Protein 4BXH (pdb70)

B-factor: mean 45.69, std 15.65, range [16.48, 142.37]

Radius of gyration: 41.7 Å; Cα contacts (8 Å, |Δi|>4): 2916; chains: 2; bounding box: 102×74×136 Å

Organism: Flaveria trinervia (NCBI:txid4227)

Structure (mmCIF, N/CA/C/O backbone):
data_4BXH
#
_entry.id   4BXH
#
_cell.length_a   162.918
_cell.length_b   122.857
_cell.length_c   131.540
_cell.angle_alpha   90.00
_cell.angle_beta   90.00
_cell.angle_gamma   90.00
#
_symmetry.space_group_name_H-M   'P 21 21 2'
#
loop_
_entity.id
_entity.type
_entity.pdbx_description
1 polymer 'C4 PHOSPHOENOLPYRUVATE CARBOXYLASE'
2 polymer 'C4 PHOSPHOENOLPYRUVATE CARBOXYLASE'
3 non-polymer 1,2-ETHANEDIOL
4 non-polymer 'SULFATE ION'
5 water water
#
loop_
_atom_site.group_PDB
_atom_site.id
_atom_site.type_symbol
_atom_site.label_atom_id
_atom_site.label_alt_id
_atom_site.label_comp_id
_atom_site.label_asym_id
_atom_site.label_entity_id
_atom_site.label_seq_id
_atom_site.pdbx_PDB_ins_code
_atom_site.Cartn_x
_atom_site.Cartn_y
_atom_site.Cartn_z
_atom_site.occupancy
_atom_site.B_iso_or_equiv
_atom_site.auth_seq_id
_atom_site.auth_comp_id
_atom_site.auth_asym_id
_atom_site.auth_atom_id
_atom_site.pdbx_PDB_model_num
ATOM 1 N N . LYS A 1 32 ? 109.393 -4.790 111.024 1.00 91.25 8 LYS A N 1
ATOM 2 C CA . LYS A 1 32 ? 108.080 -4.580 111.689 1.00 88.80 8 LYS A CA 1
ATOM 3 C C . LYS A 1 32 ? 107.373 -3.273 111.302 1.00 85.40 8 LYS A C 1
ATOM 4 O O . LYS A 1 32 ? 107.985 -2.203 111.073 1.00 73.11 8 LYS A O 1
ATOM 10 N N . LEU A 1 33 ? 106.053 -3.418 111.262 1.00 87.10 9 LEU A N 1
ATOM 11 C CA . LEU A 1 33 ? 105.095 -2.329 111.121 1.00 87.40 9 LEU A CA 1
ATOM 12 C C . LEU A 1 33 ? 105.145 -1.362 112.321 1.00 87.86 9 LEU A C 1
ATOM 13 O O . LEU A 1 33 ? 105.256 -0.129 112.147 1.00 82.49 9 LEU A O 1
ATOM 18 N N . ALA A 1 34 ? 105.043 -1.952 113.519 1.00 89.20 10 ALA A N 1
ATOM 19 C CA . ALA A 1 34 ? 105.136 -1.246 114.811 1.00 90.78 10 ALA A CA 1
ATOM 20 C C . ALA A 1 34 ? 106.394 -0.363 114.947 1.00 88.17 10 ALA A C 1
ATOM 21 O O . ALA A 1 34 ? 106.321 0.754 115.494 1.00 83.19 10 ALA A O 1
ATOM 23 N N . SER A 1 35 ? 107.540 -0.842 114.457 1.00 83.44 11 SER A N 1
ATOM 24 C CA . SER A 1 35 ? 108.774 -0.050 114.566 1.00 85.27 11 SER A CA 1
ATOM 25 C C . SER A 1 35 ? 108.714 1.203 113.660 1.00 86.11 11 SER A C 1
ATOM 26 O O . SER A 1 35 ? 109.096 2.314 114.092 1.00 80.80 11 SER A O 1
ATOM 29 N N . ILE A 1 36 ? 108.175 1.019 112.443 1.00 83.73 12 ILE A N 1
ATOM 30 C CA . ILE A 1 36 ? 107.915 2.126 111.494 1.00 80.92 12 ILE A CA 1
ATOM 31 C C . ILE A 1 36 ? 106.846 3.120 112.026 1.00 74.69 12 ILE A C 1
ATOM 32 O O . ILE A 1 36 ? 106.964 4.346 111.874 1.00 70.96 12 ILE A O 1
ATOM 37 N N . ASP A 1 37 ? 105.792 2.583 112.630 1.00 69.75 13 ASP A N 1
ATOM 38 C CA . ASP A 1 37 ? 104.791 3.408 113.331 1.00 71.32 13 ASP A CA 1
ATOM 39 C C . ASP A 1 37 ? 105.452 4.321 114.393 1.00 72.00 13 ASP A C 1
ATOM 40 O O . ASP A 1 37 ? 105.226 5.540 114.388 1.00 65.92 13 ASP A O 1
ATOM 45 N N . ALA A 1 38 ? 106.256 3.699 115.284 1.00 76.16 14 ALA A N 1
ATOM 46 C CA . ALA A 1 38 ? 107.147 4.353 116.293 1.00 76.92 14 ALA A CA 1
ATOM 47 C C . ALA A 1 38 ? 107.957 5.551 115.790 1.00 79.95 14 ALA A C 1
ATOM 48 O O . ALA A 1 38 ? 107.919 6.627 116.403 1.00 78.77 14 ALA A O 1
ATOM 50 N N . GLN A 1 39 ? 108.691 5.360 114.689 1.00 79.37 15 GLN A N 1
ATOM 51 C CA . GLN A 1 39 ? 109.498 6.445 114.100 1.00 85.51 15 GLN A CA 1
ATOM 52 C C . GLN A 1 39 ? 108.594 7.568 113.601 1.00 84.61 15 GLN A C 1
ATOM 53 O O . GLN A 1 39 ? 108.799 8.732 113.917 1.00 83.17 15 GLN A O 1
ATOM 59 N N . LEU A 1 40 ? 107.582 7.193 112.822 1.00 83.25 16 LEU A N 1
ATOM 60 C CA . LEU A 1 40 ? 106.595 8.148 112.311 1.00 84.30 16 LEU A CA 1
ATOM 61 C C . LEU A 1 40 ? 105.870 8.912 113.432 1.00 83.96 16 LEU A C 1
ATOM 62 O O . LEU A 1 40 ? 105.672 10.134 113.336 1.00 72.36 16 LEU A O 1
ATOM 67 N N . ARG A 1 41 ? 105.498 8.207 114.498 1.00 81.96 17 ARG A N 1
ATOM 68 C CA . ARG A 1 41 ? 104.762 8.848 115.593 1.00 85.05 17 ARG A CA 1
ATOM 69 C C . ARG A 1 41 ? 105.600 9.951 116.299 1.00 88.69 17 ARG A C 1
ATOM 70 O O . ARG A 1 41 ? 105.060 11.006 116.655 1.00 90.29 17 ARG A O 1
ATOM 78 N N . LEU A 1 42 ? 106.908 9.721 116.462 1.00 85.94 18 LEU A N 1
ATOM 79 C CA . LEU A 1 42 ? 107.825 10.716 117.072 1.00 85.75 18 LEU A CA 1
ATOM 80 C C . LEU A 1 42 ? 107.814 12.063 116.332 1.00 81.94 18 LEU A C 1
ATOM 81 O O . LEU A 1 42 ? 107.839 13.127 116.953 1.00 73.28 18 LEU A O 1
ATOM 86 N N . LEU A 1 43 ? 107.775 11.985 114.998 1.00 83.43 19 LEU A N 1
ATOM 87 C CA . LEU A 1 43 ? 107.635 13.145 114.095 1.00 83.32 19 LEU A CA 1
ATOM 88 C C . LEU A 1 43 ? 106.405 14.020 114.329 1.00 85.96 19 LEU A C 1
ATOM 89 O O . LEU A 1 43 ? 106.430 15.233 114.029 1.00 80.91 19 LEU A O 1
ATOM 94 N N . VAL A 1 44 ? 105.321 13.403 114.802 1.00 92.00 20 VAL A N 1
ATOM 95 C CA . VAL A 1 44 ? 104.075 14.125 115.005 1.00 94.46 20 VAL A CA 1
ATOM 96 C C . VAL A 1 44 ? 103.332 13.760 116.304 1.00 99.59 20 VAL A C 1
ATOM 97 O O . VAL A 1 44 ? 102.407 12.942 116.297 1.00 99.79 20 VAL A O 1
ATOM 101 N N . PRO A 1 45 ? 103.782 14.342 117.437 1.00 105.55 21 PRO A N 1
ATOM 102 C CA . PRO A 1 45 ? 102.968 14.414 118.638 1.00 102.40 21 PRO A CA 1
ATOM 103 C C . PRO A 1 45 ? 101.659 15.162 118.416 1.00 100.50 21 PRO A C 1
ATOM 104 O O . PRO A 1 45 ? 101.549 16.062 117.578 1.00 85.83 21 PRO A O 1
ATOM 108 N N . GLY A 1 46 ? 100.672 14.737 119.182 1.00 110.60 22 GLY A N 1
ATOM 109 C CA . GLY A 1 46 ? 99.290 15.087 118.955 1.00 115.48 22 GLY A CA 1
ATOM 110 C C . GLY A 1 46 ? 98.422 14.091 119.709 1.00 118.26 22 GLY A C 1
ATOM 111 O O . GLY A 1 46 ? 98.930 13.134 120.295 1.00 115.04 22 GLY A O 1
ATOM 112 N N . LYS A 1 47 ? 97.108 14.258 119.629 1.00 127.39 23 LYS A N 1
ATOM 113 C CA . LYS A 1 47 ? 96.187 13.731 120.656 1.00 129.88 23 LYS A CA 1
ATOM 114 C C . LYS A 1 47 ? 95.206 12.699 120.052 1.00 125.75 23 LYS A C 1
ATOM 115 O O . LYS A 1 47 ? 94.004 12.944 119.914 1.00 129.30 23 LYS A O 1
ATOM 121 N N . VAL A 1 48 ? 95.767 11.525 119.741 1.00 117.27 24 VAL A N 1
ATOM 122 C CA . VAL A 1 48 ? 95.172 10.560 118.809 1.00 109.66 24 VAL A CA 1
ATOM 123 C C . VAL A 1 48 ? 93.866 9.968 119.325 1.00 101.51 24 VAL A C 1
ATOM 124 O O . VAL A 1 48 ? 93.861 9.162 120.256 1.00 99.20 24 VAL A O 1
ATOM 128 N N . SER A 1 49 ? 92.771 10.409 118.706 1.00 86.73 25 SER A N 1
ATOM 129 C CA . SER A 1 49 ? 91.482 9.763 118.816 1.00 82.58 25 SER A CA 1
ATOM 130 C C . SER A 1 49 ? 91.302 8.802 117.633 1.00 76.41 25 SER A C 1
ATOM 131 O O . SER A 1 49 ? 92.198 8.593 116.817 1.00 80.47 25 SER A O 1
ATOM 134 N N . GLU A 1 50 ? 90.116 8.234 117.532 1.00 74.00 26 GLU A N 1
ATOM 135 C CA . GLU A 1 50 ? 89.917 7.052 116.723 1.00 74.39 26 GLU A CA 1
ATOM 136 C C . GLU A 1 50 ? 89.909 7.376 115.231 1.00 66.40 26 GLU A C 1
ATOM 137 O O . GLU A 1 50 ? 90.199 6.514 114.392 1.00 60.34 26 GLU A O 1
ATOM 143 N N . ASP A 1 51 ? 89.529 8.596 114.893 1.00 59.80 27 ASP A N 1
ATOM 144 C CA . ASP A 1 51 ? 89.444 8.956 113.491 1.00 59.63 27 ASP A CA 1
ATOM 145 C C . ASP A 1 51 ? 90.821 9.402 113.013 1.00 55.31 27 ASP A C 1
ATOM 146 O O . ASP A 1 51 ? 90.960 9.605 111.843 1.00 51.48 27 ASP A O 1
ATOM 151 N N . ASP A 1 52 ? 91.836 9.509 113.884 1.00 54.82 28 ASP A N 1
ATOM 152 C CA . ASP A 1 52 ? 93.194 9.920 113.409 1.00 58.07 28 ASP A CA 1
ATOM 153 C C . ASP A 1 52 ? 94.081 8.720 113.082 1.00 51.08 28 ASP A C 1
ATOM 154 O O . ASP A 1 52 ? 94.712 8.163 113.952 1.00 49.77 28 ASP A O 1
ATOM 159 N N . LYS A 1 53 ? 94.138 8.363 111.810 1.00 46.45 29 LYS A N 1
ATOM 160 C CA . LYS A 1 53 ? 94.834 7.169 111.389 1.00 46.44 29 LYS A CA 1
ATOM 161 C C . LYS A 1 53 ? 95.985 7.464 110.463 1.00 42.18 29 LYS A C 1
ATOM 162 O O . LYS A 1 53 ? 96.606 6.541 109.934 1.00 42.87 29 LYS A O 1
ATOM 168 N N . LEU A 1 54 ? 96.253 8.741 110.219 1.00 36.13 30 LEU A N 1
ATOM 169 C CA . LEU A 1 54 ? 97.172 9.120 109.193 1.00 34.57 30 LEU A CA 1
ATOM 170 C C . LEU A 1 54 ? 98.576 8.481 109.415 1.00 34.92 30 LEU A C 1
ATOM 171 O O . LEU A 1 54 ? 99.177 7.947 108.464 1.00 31.65 30 LEU A O 1
ATOM 176 N N . VAL A 1 55 ? 99.063 8.471 110.652 1.00 37.18 31 VAL A N 1
ATOM 177 C CA . VAL A 1 55 ? 100.364 7.872 110.936 1.00 40.95 31 VAL A CA 1
ATOM 178 C C . VAL A 1 55 ? 100.359 6.369 110.626 1.00 41.08 31 VAL A C 1
ATOM 179 O O . VAL A 1 55 ? 101.244 5.851 109.948 1.00 40.23 31 VAL A O 1
ATOM 183 N N . GLU A 1 56 ? 99.325 5.701 111.087 1.00 46.07 32 GLU A N 1
ATOM 184 C CA . GLU A 1 56 ? 99.078 4.299 110.731 1.00 47.50 32 GLU A CA 1
ATOM 185 C C . GLU A 1 56 ? 99.073 4.053 109.215 1.00 42.84 32 GLU A C 1
ATOM 186 O O . GLU A 1 56 ? 99.689 3.107 108.744 1.00 40.62 32 GLU A O 1
ATOM 192 N N . TYR A 1 57 ? 98.308 4.854 108.473 1.00 38.94 33 TYR A N 1
ATOM 193 C CA . TYR A 1 57 ? 98.262 4.692 107.032 1.00 36.34 33 TYR A CA 1
ATOM 194 C C . TYR A 1 57 ? 99.694 4.807 106.487 1.00 37.07 33 TYR A C 1
ATOM 195 O O . TYR A 1 57 ? 100.116 3.984 105.721 1.00 36.83 33 TYR A O 1
ATOM 204 N N . ASP A 1 58 ? 100.451 5.807 106.932 1.00 35.52 34 ASP A N 1
ATOM 205 C CA . ASP A 1 58 ? 101.753 6.050 106.320 1.00 39.01 34 ASP A CA 1
ATOM 206 C C . ASP A 1 58 ? 102.712 4.924 106.618 1.00 38.15 34 ASP A C 1
ATOM 207 O O . ASP A 1 58 ? 103.430 4.465 105.708 1.00 38.63 34 ASP A O 1
ATOM 212 N N . ALA A 1 59 ? 102.635 4.406 107.838 1.00 40.88 35 ALA A N 1
ATOM 213 C CA . ALA A 1 59 ? 103.435 3.240 108.229 1.00 41.91 35 ALA A CA 1
ATOM 214 C C . ALA A 1 59 ? 103.129 2.028 107.400 1.00 42.24 35 ALA A C 1
ATOM 215 O O . ALA A 1 59 ? 104.033 1.353 106.916 1.00 39.65 35 ALA A O 1
ATOM 217 N N . LEU A 1 60 ? 101.849 1.729 107.241 1.00 43.11 36 LEU A N 1
ATOM 218 C CA . LEU A 1 60 ? 101.473 0.552 106.492 1.00 44.86 36 LEU A CA 1
ATOM 219 C C . LEU A 1 60 ? 101.983 0.693 105.040 1.00 44.06 36 LEU A C 1
ATOM 220 O O . LEU A 1 60 ? 102.609 -0.205 104.480 1.00 46.26 36 LEU A O 1
ATOM 225 N N . LEU A 1 61 ? 101.764 1.847 104.432 1.00 41.81 37 LEU A N 1
ATOM 226 C CA . LEU A 1 61 ? 102.230 2.044 103.052 1.00 41.42 37 LEU A CA 1
ATOM 227 C C . LEU A 1 61 ? 103.747 1.953 102.927 1.00 42.63 37 LEU A C 1
ATOM 228 O O . LEU A 1 61 ? 104.283 1.319 102.013 1.00 44.73 37 LEU A O 1
ATOM 233 N N . LEU A 1 62 ? 104.469 2.607 103.824 1.00 44.42 38 LEU A N 1
ATOM 234 C CA . LEU A 1 62 ? 105.933 2.542 103.754 1.00 42.34 38 LEU A CA 1
ATOM 235 C C . LEU A 1 62 ? 106.413 1.090 103.927 1.00 44.03 38 LEU A C 1
ATOM 236 O O . LEU A 1 62 ? 107.278 0.629 103.179 1.00 45.54 38 LEU A O 1
ATOM 241 N N . ASP A 1 63 ? 105.856 0.379 104.902 1.00 44.76 39 ASP A N 1
ATOM 242 C CA . ASP A 1 63 ? 106.189 -1.033 105.170 1.00 47.11 39 ASP A CA 1
ATOM 243 C C . ASP A 1 63 ? 106.004 -1.913 103.907 1.00 46.70 39 ASP A C 1
ATOM 244 O O . ASP A 1 63 ? 106.884 -2.643 103.512 1.00 42.51 39 ASP A O 1
ATOM 249 N N . LYS A 1 64 ? 104.876 -1.766 103.221 1.00 45.04 40 LYS A N 1
ATOM 250 C CA . LYS A 1 64 ? 104.665 -2.555 102.021 1.00 45.44 40 LYS A CA 1
ATOM 251 C C . LYS A 1 64 ? 105.583 -2.161 100.881 1.00 43.38 40 LYS A C 1
ATOM 252 O O . LYS A 1 64 ? 106.076 -3.008 100.155 1.00 37.53 40 LYS A O 1
ATOM 258 N N . PHE A 1 65 ? 105.823 -0.864 100.738 1.00 44.41 41 PHE A N 1
ATOM 259 C CA . PHE A 1 65 ? 106.715 -0.398 99.700 1.00 44.68 41 PHE A CA 1
ATOM 260 C C . PHE A 1 65 ? 108.135 -0.861 99.946 1.00 45.35 41 PHE A C 1
ATOM 261 O O . PHE A 1 65 ? 108.844 -1.236 99.020 1.00 45.77 41 PHE A O 1
ATOM 269 N N . LEU A 1 66 ? 108.541 -0.926 101.210 1.00 47.27 42 LEU A N 1
ATOM 270 C CA . LEU A 1 66 ? 109.857 -1.464 101.502 1.00 46.22 42 LEU A CA 1
ATOM 271 C C . LEU A 1 66 ? 109.957 -2.948 101.049 1.00 46.33 42 LEU A C 1
ATOM 272 O O . LEU A 1 66 ? 110.947 -3.341 100.413 1.00 45.58 42 LEU A O 1
ATOM 277 N N . ASP A 1 67 ? 108.932 -3.749 101.322 1.00 44.45 43 ASP A N 1
ATOM 278 C CA . ASP A 1 67 ? 108.968 -5.162 100.875 1.00 48.18 43 ASP A CA 1
ATOM 279 C C . ASP A 1 67 ? 109.155 -5.204 99.350 1.00 47.93 43 ASP A C 1
ATOM 280 O O . ASP A 1 67 ? 109.895 -6.003 98.810 1.00 46.51 43 ASP A O 1
ATOM 285 N N . ILE A 1 68 ? 108.416 -4.362 98.662 1.00 46.42 44 ILE A N 1
ATOM 286 C CA . ILE A 1 68 ? 108.490 -4.323 97.234 1.00 46.44 44 ILE A CA 1
ATOM 287 C C . ILE A 1 68 ? 109.874 -3.933 96.731 1.00 47.24 44 ILE A C 1
ATOM 288 O O . ILE A 1 68 ? 110.333 -4.474 95.715 1.00 47.67 44 ILE A O 1
ATOM 293 N N . LEU A 1 69 ? 110.494 -2.950 97.383 1.00 46.45 45 LEU A N 1
ATOM 294 C CA . LEU A 1 69 ? 111.841 -2.560 97.001 1.00 47.47 45 LEU A CA 1
ATOM 295 C C . LEU A 1 69 ? 112.778 -3.729 97.205 1.00 49.03 45 LEU A C 1
ATOM 296 O O . LEU A 1 69 ? 113.614 -4.029 96.349 1.00 48.31 45 LEU A O 1
ATOM 301 N N . GLN A 1 70 ? 112.670 -4.394 98.342 1.00 51.27 46 GLN A N 1
ATOM 302 C CA . GLN A 1 70 ? 113.561 -5.528 98.591 1.00 54.02 46 GLN A CA 1
ATOM 303 C C . GLN A 1 70 ? 113.409 -6.553 97.473 1.00 54.66 46 GLN A C 1
ATOM 304 O O . GLN A 1 70 ? 114.379 -7.106 96.978 1.00 56.70 46 GLN A O 1
ATOM 310 N N . ASP A 1 71 ? 112.174 -6.796 97.091 1.00 53.32 47 ASP A N 1
ATOM 311 C CA . ASP A 1 71 ? 111.847 -7.735 96.028 1.00 58.68 47 ASP A CA 1
ATOM 312 C C . ASP A 1 71 ? 112.351 -7.380 94.684 1.00 56.28 47 ASP A C 1
ATOM 313 O O . ASP A 1 71 ? 112.834 -8.224 93.954 1.00 60.09 47 ASP A O 1
ATOM 318 N N . LEU A 1 72 ? 112.129 -6.141 94.308 1.00 51.86 48 LEU A N 1
ATOM 319 C CA . LEU A 1 72 ? 112.478 -5.739 93.000 1.00 50.48 48 LEU A CA 1
ATOM 320 C C . LEU A 1 72 ? 113.967 -5.459 92.871 1.00 51.02 48 LEU A C 1
ATOM 321 O O . LEU A 1 72 ? 114.533 -5.657 91.794 1.00 53.15 48 LEU A O 1
ATOM 326 N N . HIS A 1 73 ? 114.601 -4.986 93.945 1.00 51.08 49 HIS A N 1
ATOM 327 C CA . HIS A 1 73 ? 115.932 -4.396 93.824 1.00 52.11 49 HIS A CA 1
ATOM 328 C C . HIS A 1 73 ? 116.951 -4.929 94.799 1.00 52.08 49 HIS A C 1
ATOM 329 O O . HIS A 1 73 ? 118.094 -4.483 94.777 1.00 52.41 49 HIS A O 1
ATOM 336 N N . GLY A 1 74 ? 116.548 -5.864 95.654 1.00 51.15 50 GLY A N 1
ATOM 337 C CA . GLY A 1 74 ? 117.471 -6.453 96.634 1.00 52.12 50 GLY A CA 1
ATOM 338 C C . GLY A 1 74 ? 117.432 -5.813 98.000 1.00 53.92 50 GLY A C 1
ATOM 339 O O . GLY A 1 74 ? 117.089 -4.612 98.165 1.00 53.06 50 GLY A O 1
ATOM 340 N N . GLU A 1 75 ? 117.735 -6.638 98.997 1.00 55.96 51 GLU A N 1
ATOM 341 C CA . GLU A 1 75 ? 117.817 -6.195 100.376 1.00 58.37 51 GLU A CA 1
ATOM 342 C C . GLU A 1 75 ? 118.748 -5.004 100.594 1.00 56.85 51 GLU A C 1
ATOM 343 O O . GLU A 1 75 ? 118.487 -4.140 101.433 1.00 53.50 51 GLU A O 1
ATOM 349 N N . ASP A 1 76 ? 119.848 -4.976 99.873 1.00 57.18 52 ASP A N 1
ATOM 350 C CA . ASP A 1 76 ? 120.809 -3.918 100.077 1.00 59.01 52 ASP A CA 1
ATOM 351 C C . ASP A 1 76 ? 120.193 -2.555 99.744 1.00 56.26 52 ASP A C 1
ATOM 352 O O . ASP A 1 76 ? 120.321 -1.609 100.522 1.00 52.93 52 ASP A O 1
ATOM 357 N N . LEU A 1 77 ? 119.530 -2.474 98.589 1.00 54.61 53 LEU A N 1
ATOM 358 C CA . LEU A 1 77 ? 118.913 -1.255 98.182 1.00 52.27 53 LEU A CA 1
ATOM 359 C C . LEU A 1 77 ? 117.792 -0.881 99.161 1.00 51.90 53 LEU A C 1
ATOM 360 O O . LEU A 1 77 ? 117.657 0.287 99.570 1.00 49.94 53 LEU A O 1
ATOM 365 N N . LYS A 1 78 ? 117.011 -1.861 99.562 1.00 50.71 54 LYS A N 1
ATOM 366 C CA . LYS A 1 78 ? 115.989 -1.600 100.572 1.00 51.46 54 LYS A CA 1
ATOM 367 C C . LYS A 1 78 ? 116.611 -0.966 101.829 1.00 48.70 54 LYS A C 1
ATOM 368 O O . LYS A 1 78 ? 116.134 0.039 102.320 1.00 51.44 54 LYS A O 1
ATOM 374 N N . GLU A 1 79 ? 117.691 -1.510 102.318 1.00 51.63 55 GLU A N 1
ATOM 375 C CA . GLU A 1 79 ? 118.361 -0.962 103.509 1.00 54.11 55 GLU A CA 1
ATOM 376 C C . GLU A 1 79 ? 118.869 0.474 103.305 1.00 51.60 55 GLU A C 1
ATOM 377 O O . GLU A 1 79 ? 118.706 1.322 104.168 1.00 47.21 55 GLU A O 1
ATOM 383 N N . ALA A 1 80 ? 119.398 0.758 102.124 1.00 50.21 56 ALA A N 1
ATOM 384 C CA . ALA A 1 80 ? 119.781 2.121 101.786 1.00 48.42 56 ALA A CA 1
ATOM 385 C C . ALA A 1 80 ? 118.604 3.099 101.848 1.00 45.54 56 ALA A C 1
ATOM 386 O O . ALA A 1 80 ? 118.731 4.222 102.360 1.00 43.96 56 ALA A O 1
ATOM 388 N N . VAL A 1 81 ? 117.452 2.693 101.329 1.00 45.29 57 VAL A N 1
ATOM 389 C CA . VAL A 1 81 ? 116.295 3.585 101.322 1.00 43.17 57 VAL A CA 1
ATOM 390 C C . VAL A 1 81 ? 115.869 3.835 102.745 1.00 44.13 57 VAL A C 1
ATOM 391 O O . VAL A 1 81 ? 115.603 4.982 103.191 1.00 45.40 57 VAL A O 1
ATOM 395 N N . GLN A 1 82 ? 115.853 2.752 103.491 1.00 45.60 58 GLN A N 1
ATOM 396 C CA . GLN A 1 82 ? 115.472 2.823 104.868 1.00 46.80 58 GLN A CA 1
ATOM 397 C C . GLN A 1 82 ? 116.342 3.755 105.615 1.00 46.69 58 GLN A C 1
ATOM 398 O O . GLN A 1 82 ? 115.858 4.568 106.412 1.00 45.98 58 GLN A O 1
ATOM 404 N N . GLN A 1 83 ? 117.654 3.608 105.381 1.00 45.43 59 GLN A N 1
ATOM 405 C CA . GLN A 1 83 ? 118.643 4.439 106.045 1.00 47.33 59 GLN A CA 1
ATOM 406 C C . GLN A 1 83 ? 118.472 5.918 105.674 1.00 44.75 59 GLN A C 1
ATOM 407 O O . GLN A 1 83 ? 118.475 6.750 106.523 1.00 46.57 59 GLN A O 1
ATOM 413 N N . CYS A 1 84 ? 118.262 6.246 104.407 1.00 45.11 60 CYS A N 1
ATOM 414 C CA . CYS A 1 84 ? 117.924 7.634 104.027 1.00 45.76 60 CYS A CA 1
ATOM 415 C C . CYS A 1 84 ? 116.697 8.104 104.776 1.00 45.66 60 CYS A C 1
ATOM 416 O O . CYS A 1 84 ? 116.679 9.206 105.318 1.00 45.75 60 CYS A O 1
ATOM 419 N N . TYR A 1 85 ? 115.669 7.271 104.824 1.00 44.83 61 TYR A N 1
ATOM 420 C CA . TYR A 1 85 ? 114.424 7.671 105.504 1.00 46.13 61 TYR A CA 1
ATOM 421 C C . TYR A 1 85 ? 114.685 7.939 106.983 1.00 47.28 61 TYR A C 1
ATOM 422 O O . TYR A 1 85 ? 114.316 8.982 107.504 1.00 47.74 61 TYR A O 1
ATOM 431 N N . GLU A 1 86 ? 115.396 7.027 107.620 1.00 50.07 62 GLU A N 1
ATOM 432 C CA . GLU A 1 86 ? 115.690 7.130 109.045 1.00 53.06 62 GLU A CA 1
ATOM 433 C C . GLU A 1 86 ? 116.465 8.390 109.369 1.00 51.69 62 GLU A C 1
ATOM 434 O O . GLU A 1 86 ? 116.080 9.120 110.267 1.00 50.41 62 GLU A O 1
ATOM 440 N N . LEU A 1 87 ? 117.512 8.668 108.589 1.00 49.68 63 LEU A N 1
ATOM 441 C CA . LEU A 1 87 ? 118.332 9.842 108.804 1.00 48.14 63 LEU A CA 1
ATOM 442 C C . LEU A 1 87 ? 117.536 11.096 108.621 1.00 46.34 63 LEU A C 1
ATOM 443 O O . LEU A 1 87 ? 117.669 12.029 109.438 1.00 43.83 63 LEU A O 1
ATOM 448 N N . SER A 1 88 ? 116.691 11.126 107.581 1.00 47.14 64 SER A N 1
ATOM 449 C CA . SER A 1 88 ? 115.834 12.299 107.339 1.00 48.37 64 SER A CA 1
ATOM 450 C C . SER A 1 88 ? 114.808 12.494 108.412 1.00 50.04 64 SER A C 1
ATOM 451 O O . SER A 1 88 ? 114.473 13.641 108.722 1.00 49.83 64 SER A O 1
ATOM 454 N N . ALA A 1 89 ? 114.216 11.397 108.887 1.00 50.94 65 ALA A N 1
ATOM 455 C CA . ALA A 1 89 ? 113.207 11.495 109.964 1.00 53.09 65 ALA A CA 1
ATOM 456 C C . ALA A 1 89 ? 113.886 11.960 111.251 1.00 52.51 65 ALA A C 1
ATOM 457 O O . ALA A 1 89 ? 113.414 12.865 111.929 1.00 51.80 65 ALA A O 1
ATOM 459 N N . GLU A 1 90 ? 115.035 11.406 111.554 1.00 52.34 66 GLU A N 1
ATOM 460 C CA . GLU A 1 90 ? 115.744 11.938 112.714 1.00 60.38 66 GLU A CA 1
ATOM 461 C C . GLU A 1 90 ? 116.031 13.443 112.543 1.00 59.26 66 GLU A C 1
ATOM 462 O O . GLU A 1 90 ? 115.788 14.225 113.440 1.00 57.43 66 GLU A O 1
ATOM 468 N N . TYR A 1 91 ? 116.552 13.841 111.393 1.00 59.25 67 TYR A N 1
ATOM 469 C CA . TYR A 1 91 ? 116.839 15.248 111.166 1.00 57.83 67 TYR A CA 1
ATOM 470 C C . TYR A 1 91 ? 115.579 16.106 111.349 1.00 57.19 67 TYR A C 1
ATOM 471 O O . TYR A 1 91 ? 115.620 17.157 111.955 1.00 55.72 67 TYR A O 1
ATOM 480 N N . GLU A 1 92 ? 114.460 15.682 110.817 1.00 57.67 68 GLU A N 1
ATOM 481 C CA . GLU A 1 92 ? 113.252 16.465 111.011 1.00 60.23 68 GLU A CA 1
ATOM 482 C C . GLU A 1 92 ? 112.791 16.516 112.492 1.00 60.98 68 GLU A C 1
ATOM 483 O O . GLU A 1 92 ? 112.067 17.432 112.885 1.00 57.89 68 GLU A O 1
ATOM 489 N N . GLY A 1 93 ? 113.218 15.552 113.302 1.00 61.96 69 GLY A N 1
ATOM 490 C CA . GLY A 1 93 ? 112.922 15.559 114.731 1.00 64.08 69 GLY A CA 1
ATOM 491 C C . GLY A 1 93 ? 113.648 16.647 115.474 1.00 65.66 69 GLY A C 1
ATOM 492 O O . GLY A 1 93 ? 113.048 17.603 115.914 1.00 64.73 69 GLY A O 1
ATOM 493 N N . LYS A 1 94 ? 114.961 16.518 115.572 1.00 72.96 70 LYS A N 1
ATOM 494 C CA . LYS A 1 94 ? 115.762 17.459 116.311 1.00 76.95 70 LYS A CA 1
ATOM 495 C C . LYS A 1 94 ? 116.518 18.480 115.435 1.00 73.96 70 LYS A C 1
ATOM 496 O O . LYS A 1 94 ? 117.191 19.342 115.951 1.00 80.94 70 LYS A O 1
ATOM 502 N N . HIS A 1 95 ? 116.467 18.389 114.120 1.00 67.69 71 HIS A N 1
ATOM 503 C CA . HIS A 1 95 ? 117.254 19.300 113.261 1.00 63.27 71 HIS A CA 1
ATOM 504 C C . HIS A 1 95 ? 118.769 19.381 113.621 1.00 63.21 71 HIS A C 1
ATOM 505 O O . HIS A 1 95 ? 119.388 20.445 113.561 1.00 60.67 71 HIS A O 1
ATOM 512 N N . ASP A 1 96 ? 119.365 18.240 113.945 1.00 59.12 72 ASP A N 1
ATOM 513 C CA . ASP A 1 96 ? 120.800 18.159 114.109 1.00 63.33 72 ASP A CA 1
ATOM 514 C C . ASP A 1 96 ? 121.494 18.174 112.730 1.00 60.30 72 ASP A C 1
ATOM 515 O O . ASP A 1 96 ? 121.334 17.246 111.970 1.00 64.18 72 ASP A O 1
ATOM 520 N N . PRO A 1 97 ? 122.270 19.207 112.402 1.00 59.77 73 PRO A N 1
ATOM 521 C CA . PRO A 1 97 ? 123.036 19.282 111.135 1.00 59.75 73 PRO A CA 1
ATOM 522 C C . PRO A 1 97 ? 123.782 18.021 110.742 1.00 57.54 73 PRO A C 1
ATOM 523 O O . PRO A 1 97 ? 123.971 17.752 109.554 1.00 54.85 73 PRO A O 1
ATOM 527 N N . LYS A 1 98 ? 124.264 17.321 111.756 1.00 58.45 74 LYS A N 1
ATOM 528 C CA . LYS A 1 98 ? 124.994 16.085 111.593 1.00 62.19 74 LYS A CA 1
ATOM 529 C C . LYS A 1 98 ? 124.175 15.058 110.808 1.00 60.44 74 LYS A C 1
ATOM 530 O O . LYS A 1 98 ? 124.698 14.370 109.937 1.00 62.71 74 LYS A O 1
ATOM 536 N N . LYS A 1 99 ? 122.902 14.974 111.098 1.00 56.67 75 LYS A N 1
ATOM 537 C CA . LYS A 1 99 ? 122.058 14.060 110.339 1.00 58.35 75 LYS A CA 1
ATOM 538 C C . LYS A 1 99 ? 121.933 14.394 108.833 1.00 56.53 75 LYS A C 1
ATOM 539 O O . LYS A 1 99 ? 121.948 13.491 108.014 1.00 55.83 75 LYS A O 1
ATOM 545 N N . LEU A 1 100 ? 121.855 15.684 108.473 1.00 56.85 76 LEU A N 1
ATOM 546 C CA . LEU A 1 100 ? 121.907 16.127 107.061 1.00 54.77 76 LEU A CA 1
ATOM 547 C C . LEU A 1 100 ? 123.225 15.744 106.408 1.00 57.05 76 LEU A C 1
ATOM 548 O O . LEU A 1 100 ? 123.241 15.285 105.261 1.00 58.62 76 LEU A O 1
ATOM 553 N N . GLU A 1 101 ? 124.341 15.922 107.118 1.00 58.74 77 GLU A N 1
ATOM 554 C CA . GLU A 1 101 ? 125.646 15.550 106.555 1.00 60.11 77 GLU A CA 1
ATOM 555 C C . GLU A 1 101 ? 125.706 14.081 106.219 1.00 59.04 77 GLU A C 1
ATOM 556 O O . GLU A 1 101 ? 126.204 13.729 105.151 1.00 59.29 77 GLU A O 1
ATOM 562 N N . GLU A 1 102 ? 125.263 13.232 107.155 1.00 58.00 78 GLU A N 1
ATOM 563 C CA . GLU A 1 102 ? 125.325 11.769 106.966 1.00 58.73 78 GLU A CA 1
ATOM 564 C C . GLU A 1 102 ? 124.431 11.392 105.794 1.00 53.08 78 GLU A C 1
ATOM 565 O O . GLU A 1 102 ? 124.751 10.566 104.975 1.00 52.06 78 GLU A O 1
ATOM 571 N N . LEU A 1 103 ? 123.274 11.997 105.748 1.00 51.06 79 LEU A N 1
ATOM 572 C CA . LEU A 1 103 ? 122.383 11.809 104.626 1.00 49.14 79 LEU A CA 1
ATOM 573 C C . LEU A 1 103 ? 123.073 12.209 103.292 1.00 53.17 79 LEU A C 1
ATOM 574 O O . LEU A 1 103 ? 123.056 11.448 102.295 1.00 50.74 79 LEU A O 1
ATOM 579 N N . GLY A 1 104 ? 123.745 13.372 103.300 1.00 56.64 80 GLY A N 1
ATOM 580 C CA . GLY A 1 104 ? 124.573 13.803 102.175 1.00 58.16 80 GLY A CA 1
ATOM 581 C C . GLY A 1 104 ? 125.669 12.824 101.795 1.00 60.31 80 GLY A C 1
ATOM 582 O O . GLY A 1 104 ? 125.870 12.532 100.613 1.00 55.93 80 GLY A O 1
ATOM 583 N N . SER A 1 105 ? 126.421 12.350 102.790 1.00 64.73 81 SER A N 1
ATOM 584 C CA . SER A 1 105 ? 127.508 11.394 102.530 1.00 64.53 81 SER A CA 1
ATOM 585 C C . SER A 1 105 ? 126.977 10.151 101.891 1.00 61.85 81 SER A C 1
ATOM 586 O O . SER A 1 105 ? 127.645 9.560 101.067 1.00 58.69 81 SER A O 1
ATOM 589 N N . LEU A 1 106 ? 125.801 9.704 102.334 1.00 59.94 82 LEU A N 1
ATOM 590 C CA . LEU A 1 106 ? 125.275 8.461 101.815 1.00 58.66 82 LEU A CA 1
ATOM 591 C C . LEU A 1 106 ? 124.860 8.702 100.371 1.00 58.33 82 LEU A C 1
ATOM 592 O O . LEU A 1 106 ? 125.270 7.977 99.468 1.00 62.59 82 LEU A O 1
ATOM 597 N N . LEU A 1 107 ? 124.111 9.768 100.149 1.00 55.58 83 LEU A N 1
ATOM 598 C CA . LEU A 1 107 ? 123.530 10.003 98.852 1.00 54.64 83 LEU A CA 1
ATOM 599 C C . LEU A 1 107 ? 124.535 10.364 97.787 1.00 55.57 83 LEU A C 1
ATOM 600 O O . LEU A 1 107 ? 124.397 9.947 96.652 1.00 54.16 83 LEU A O 1
ATOM 605 N N . THR A 1 108 ? 125.549 11.136 98.143 1.00 58.95 84 THR A N 1
ATOM 606 C CA . THR A 1 108 ? 126.546 11.514 97.161 1.00 59.88 84 THR A CA 1
ATOM 607 C C . THR A 1 108 ? 127.499 10.350 96.834 1.00 62.43 84 THR A C 1
ATOM 608 O O . THR A 1 108 ? 128.221 10.420 95.875 1.00 61.44 84 THR A O 1
ATOM 612 N N . SER A 1 109 ? 127.453 9.261 97.583 1.00 62.99 85 SER A N 1
ATOM 613 C CA . SER A 1 109 ? 128.269 8.095 97.269 1.00 66.39 85 SER A CA 1
ATOM 614 C C . SER A 1 109 ? 127.591 7.128 96.249 1.00 67.90 85 SER A C 1
ATOM 615 O O . SER A 1 109 ? 128.167 6.124 95.869 1.00 73.10 85 SER A O 1
ATOM 618 N N . LEU A 1 110 ? 126.355 7.406 95.840 1.00 66.71 86 LEU A N 1
ATOM 619 C CA . LEU A 1 110 ? 125.617 6.474 94.988 1.00 66.23 86 LEU A CA 1
ATOM 620 C C . LEU A 1 110 ? 125.872 6.730 93.527 1.00 65.39 86 LEU A C 1
ATOM 621 O O . LEU A 1 110 ? 125.921 7.876 93.100 1.00 60.89 86 LEU A O 1
ATOM 626 N N . ASP A 1 111 ? 125.986 5.663 92.752 1.00 66.30 87 ASP A N 1
ATOM 627 C CA . ASP A 1 111 ? 126.114 5.832 91.314 1.00 71.05 87 ASP A CA 1
ATOM 628 C C . ASP A 1 111 ? 124.787 6.284 90.701 1.00 65.86 87 ASP A C 1
ATOM 629 O O . ASP A 1 111 ? 123.762 6.439 91.364 1.00 64.98 87 ASP A O 1
ATOM 634 N N . THR A 1 112 ? 124.819 6.517 89.417 1.00 64.15 88 THR A N 1
ATOM 635 C CA . THR A 1 112 ? 123.685 6.997 88.717 1.00 63.79 88 THR A CA 1
ATOM 636 C C . THR A 1 112 ? 122.496 6.055 88.861 1.00 60.72 88 THR A C 1
ATOM 637 O O . THR A 1 112 ? 121.356 6.491 89.090 1.00 62.93 88 THR A O 1
ATOM 641 N N . GLY A 1 113 ? 122.749 4.768 88.678 1.00 60.84 89 GLY A N 1
ATOM 642 C CA . GLY A 1 113 ? 121.677 3.763 88.683 1.00 57.42 89 GLY A CA 1
ATOM 643 C C . GLY A 1 113 ? 121.000 3.727 90.024 1.00 56.14 89 GLY A C 1
ATOM 644 O O . GLY A 1 113 ? 119.796 3.764 90.100 1.00 55.31 89 GLY A O 1
ATOM 645 N N . ASP A 1 114 ? 121.784 3.685 91.088 1.00 57.50 90 ASP A N 1
ATOM 646 C CA . ASP A 1 114 ? 121.226 3.679 92.434 1.00 55.36 90 ASP A CA 1
ATOM 647 C C . ASP A 1 114 ? 120.528 5.029 92.788 1.00 54.27 90 ASP A C 1
ATOM 648 O O . ASP A 1 114 ? 119.518 5.067 93.510 1.00 46.94 90 ASP A O 1
ATOM 653 N N . SER A 1 115 ? 121.076 6.131 92.291 1.00 52.09 91 SER A N 1
ATOM 654 C CA . SER A 1 115 ? 120.472 7.423 92.536 1.00 52.46 91 SER A CA 1
ATOM 655 C C . SER A 1 115 ? 119.085 7.497 92.005 1.00 50.88 91 SER A C 1
ATOM 656 O O . SER A 1 115 ? 118.215 7.991 92.665 1.00 45.14 91 SER A O 1
ATOM 659 N N . ILE A 1 116 ? 118.904 6.990 90.798 1.00 51.13 92 ILE A N 1
ATOM 660 C CA . ILE A 1 116 ? 117.622 6.999 90.149 1.00 50.02 92 ILE A CA 1
ATOM 661 C C . ILE A 1 116 ? 116.615 6.161 90.904 1.00 49.30 92 ILE A C 1
ATOM 662 O O . ILE A 1 116 ? 115.479 6.601 91.088 1.00 44.78 92 ILE A O 1
ATOM 667 N N . VAL A 1 117 ? 117.036 4.983 91.366 1.00 47.56 93 VAL A N 1
ATOM 668 C CA . VAL A 1 117 ? 116.136 4.118 92.138 1.00 45.88 93 VAL A CA 1
ATOM 669 C C . VAL A 1 117 ? 115.712 4.838 93.436 1.00 44.31 93 VAL A C 1
ATOM 670 O O . VAL A 1 117 ? 114.520 4.890 93.789 1.00 39.70 93 VAL A O 1
ATOM 674 N N . ILE A 1 118 ? 116.691 5.390 94.147 1.00 43.25 94 ILE A N 1
ATOM 675 C CA . ILE A 1 118 ? 116.403 6.156 95.351 1.00 45.70 94 ILE A CA 1
ATOM 676 C C . ILE A 1 118 ? 115.453 7.365 95.078 1.00 44.83 94 ILE A C 1
ATOM 677 O O . ILE A 1 118 ? 114.521 7.576 95.804 1.00 40.87 94 ILE A O 1
ATOM 682 N N . ALA A 1 119 ? 115.709 8.172 94.057 1.00 44.72 95 ALA A N 1
ATOM 683 C CA . ALA A 1 119 ? 114.807 9.281 93.786 1.00 42.97 95 ALA A CA 1
ATOM 684 C C . ALA A 1 119 ? 113.399 8.821 93.383 1.00 43.98 95 ALA A C 1
ATOM 685 O O . ALA A 1 119 ? 112.392 9.434 93.757 1.00 41.36 95 ALA A O 1
ATOM 687 N N . LYS A 1 120 ? 113.330 7.750 92.610 1.00 41.97 96 LYS A N 1
ATOM 688 C CA . LYS A 1 120 ? 112.056 7.150 92.315 1.00 41.11 96 LYS A CA 1
ATOM 689 C C . LYS A 1 120 ? 111.332 6.671 93.566 1.00 39.51 96 LYS A C 1
ATOM 690 O O . LYS A 1 120 ? 110.118 6.871 93.731 1.00 37.97 96 LYS A O 1
ATOM 696 N N . ALA A 1 121 ? 112.069 6.024 94.450 1.00 39.76 97 ALA A N 1
ATOM 697 C CA . ALA A 1 121 ? 111.497 5.495 95.682 1.00 40.26 97 ALA A CA 1
ATOM 698 C C . ALA A 1 121 ? 110.919 6.633 96.520 1.00 41.09 97 ALA A C 1
ATOM 699 O O . ALA A 1 121 ? 109.735 6.612 96.923 1.00 37.55 97 ALA A O 1
ATOM 701 N N . PHE A 1 122 ? 111.724 7.668 96.759 1.00 38.57 98 PHE A N 1
ATOM 702 C CA . PHE A 1 122 ? 111.204 8.748 97.583 1.00 38.71 98 PHE A CA 1
ATOM 703 C C . PHE A 1 122 ? 110.081 9.542 96.932 1.00 38.85 98 PHE A C 1
ATOM 704 O O . PHE A 1 122 ? 109.105 9.921 97.626 1.00 35.14 98 PHE A O 1
ATOM 712 N N . SER A 1 123 ? 110.134 9.733 95.610 1.00 38.23 99 SER A N 1
ATOM 713 C CA . SER A 1 123 ? 108.997 10.364 94.925 1.00 39.35 99 SER A CA 1
ATOM 714 C C . SER A 1 123 ? 107.717 9.569 95.094 1.00 36.21 99 SER A C 1
ATOM 715 O O . SER A 1 123 ? 106.658 10.136 95.263 1.00 33.76 99 SER A O 1
ATOM 718 N N . HIS A 1 124 ? 107.851 8.249 94.974 1.00 37.02 100 HIS A N 1
ATOM 719 C CA . HIS A 1 124 ? 106.717 7.375 95.068 1.00 37.84 100 HIS A CA 1
ATOM 720 C C . HIS A 1 124 ? 106.115 7.433 96.456 1.00 37.10 100 HIS A C 1
ATOM 721 O O . HIS A 1 124 ? 104.890 7.531 96.608 1.00 37.52 100 HIS A O 1
ATOM 728 N N . MET A 1 125 ? 106.964 7.390 97.481 1.00 39.37 101 MET A N 1
ATOM 729 C CA . MET A 1 125 ? 106.471 7.492 98.855 1.00 41.95 101 MET A CA 1
ATOM 730 C C . MET A 1 125 ? 105.700 8.799 99.067 1.00 41.44 101 MET A C 1
ATOM 731 O O . MET A 1 125 ? 104.686 8.795 99.790 1.00 37.61 101 MET A O 1
ATOM 736 N N . LEU A 1 126 ? 106.131 9.897 98.433 1.00 38.00 102 LEU A N 1
ATOM 737 C CA . LEU A 1 126 ? 105.394 11.136 98.593 1.00 38.66 102 LEU A CA 1
ATOM 738 C C . LEU A 1 126 ? 104.008 10.977 98.026 1.00 37.61 102 LEU A C 1
ATOM 739 O O . LEU A 1 126 ? 103.065 11.433 98.625 1.00 34.68 102 LEU A O 1
ATOM 744 N N . ASN A 1 127 ? 103.869 10.333 96.870 1.00 39.03 103 ASN A N 1
ATOM 745 C CA . ASN A 1 127 ? 102.530 10.128 96.329 1.00 39.35 103 ASN A CA 1
ATOM 746 C C . ASN A 1 127 ? 101.660 9.268 97.238 1.00 38.90 103 ASN A C 1
ATOM 747 O O . ASN A 1 127 ? 100.472 9.547 97.384 1.00 36.95 103 ASN A O 1
ATOM 752 N N . LEU A 1 128 ? 102.248 8.217 97.806 1.00 34.81 104 LEU A N 1
ATOM 753 C CA . LEU A 1 128 ? 101.521 7.389 98.746 1.00 35.45 104 LEU A CA 1
ATOM 754 C C . LEU A 1 128 ? 101.072 8.179 99.990 1.00 35.29 104 LEU A C 1
ATOM 755 O O . LEU A 1 128 ? 99.945 8.022 100.493 1.00 33.15 104 LEU A O 1
ATOM 760 N N . ALA A 1 129 ? 101.966 9.010 100.514 1.00 35.13 105 ALA A N 1
ATOM 761 C CA . ALA A 1 129 ? 101.628 9.795 101.658 1.00 32.81 105 ALA A CA 1
ATOM 762 C C . ALA A 1 129 ? 100.483 10.731 101.347 1.00 34.04 105 ALA A C 1
ATOM 763 O O . ALA A 1 129 ? 99.691 11.000 102.248 1.00 29.84 105 ALA A O 1
ATOM 765 N N . ASN A 1 130 ? 100.463 11.304 100.116 1.00 32.54 106 ASN A N 1
ATOM 766 C CA A ASN A 1 130 ? 99.425 12.252 99.733 0.50 33.00 106 ASN A CA 1
ATOM 767 C CA B ASN A 1 130 ? 99.406 12.229 99.737 0.50 31.72 106 ASN A CA 1
ATOM 768 C C . ASN A 1 130 ? 98.087 11.508 99.666 1.00 32.56 106 ASN A C 1
ATOM 769 O O . ASN A 1 130 ? 97.060 12.017 100.128 1.00 32.66 106 ASN A O 1
ATOM 778 N N . LEU A 1 131 ? 98.097 10.288 99.129 1.00 32.16 107 LEU A N 1
ATOM 779 C CA . LEU A 1 131 ? 96.870 9.519 99.056 1.00 30.14 107 LEU A CA 1
ATOM 780 C C . LEU A 1 131 ? 96.326 9.201 100.435 1.00 30.70 107 LEU A C 1
ATOM 781 O O . LEU A 1 131 ? 95.074 9.220 100.654 1.00 29.93 107 LEU A O 1
ATOM 786 N N . ALA A 1 132 ? 97.211 8.801 101.333 1.00 29.63 108 ALA A N 1
ATOM 787 C CA . ALA A 1 132 ? 96.828 8.580 102.740 1.00 31.67 108 ALA A CA 1
ATOM 788 C C . ALA A 1 132 ? 96.224 9.844 103.389 1.00 34.03 108 ALA A C 1
ATOM 789 O O . ALA A 1 132 ? 95.248 9.789 104.152 1.00 31.91 108 ALA A O 1
ATOM 791 N N . GLU A 1 133 ? 96.821 10.988 103.099 1.00 31.47 109 GLU A N 1
ATOM 792 C CA . GLU A 1 133 ? 96.342 12.211 103.698 1.00 33.27 109 GLU A CA 1
ATOM 793 C C . GLU A 1 133 ? 94.959 12.535 103.180 1.00 33.17 109 GLU A C 1
ATOM 794 O O . GLU A 1 133 ? 94.092 12.965 103.930 1.00 31.57 109 GLU A O 1
ATOM 800 N N . GLU A 1 134 ? 94.742 12.295 101.891 1.00 31.78 110 GLU A N 1
ATOM 801 C CA . GLU A 1 134 ? 93.422 12.482 101.332 1.00 32.41 110 GLU A CA 1
ATOM 802 C C . GLU A 1 134 ? 92.362 11.655 102.054 1.00 33.67 110 GLU A C 1
ATOM 803 O O . GLU A 1 134 ? 91.266 12.100 102.268 1.00 34.45 110 GLU A O 1
ATOM 809 N N . LEU A 1 135 ? 92.684 10.413 102.349 1.00 34.29 111 LEU A N 1
ATOM 810 C CA . LEU A 1 135 ? 91.775 9.516 102.988 1.00 33.30 111 LEU A CA 1
ATOM 811 C C . LEU A 1 135 ? 91.521 9.989 104.405 1.00 33.04 111 LEU A C 1
ATOM 812 O O . LEU A 1 135 ? 90.401 9.982 104.881 1.00 31.98 111 LEU A O 1
ATOM 817 N N . GLN A 1 136 ? 92.554 10.476 105.074 1.00 32.57 112 GLN A N 1
ATOM 818 C CA . GLN A 1 136 ? 92.365 11.059 106.387 1.00 35.51 112 GLN A CA 1
ATOM 819 C C . GLN A 1 136 ? 91.471 12.310 106.369 1.00 35.75 112 GLN A C 1
ATOM 820 O O . GLN A 1 136 ? 90.612 12.445 107.228 1.00 35.24 112 GLN A O 1
ATOM 826 N N . ILE A 1 137 ? 91.692 13.225 105.445 1.00 33.42 113 ILE A N 1
ATOM 827 C CA . ILE A 1 137 ? 90.800 14.395 105.343 1.00 32.59 113 ILE A CA 1
ATOM 828 C C . ILE A 1 137 ? 89.346 13.921 105.038 1.00 32.67 113 ILE A C 1
ATOM 829 O O . ILE A 1 137 ? 88.422 14.393 105.611 1.00 29.08 113 ILE A O 1
ATOM 834 N N . ALA A 1 138 ? 89.175 12.921 104.205 1.00 32.83 114 ALA A N 1
ATOM 835 C CA . ALA A 1 138 ? 87.835 12.497 103.848 1.00 34.15 114 ALA A CA 1
ATOM 836 C C . ALA A 1 138 ? 87.049 11.959 105.046 1.00 35.92 114 ALA A C 1
ATOM 837 O O . ALA A 1 138 ? 85.866 12.207 105.161 1.00 38.32 114 ALA A O 1
ATOM 839 N N . TYR A 1 139 ? 87.706 11.250 105.949 1.00 35.76 115 TYR A N 1
ATOM 840 C CA . TYR A 1 139 ? 87.017 10.634 107.069 1.00 37.26 115 TYR A CA 1
ATOM 841 C C . TYR A 1 139 ? 87.222 11.400 108.389 1.00 39.01 115 TYR A C 1
ATOM 842 O O . TYR A 1 139 ? 86.692 11.020 109.390 1.00 37.94 115 TYR A O 1
ATOM 851 N N . ARG A 1 140 ? 87.930 12.516 108.398 1.00 36.77 116 ARG A N 1
ATOM 852 C CA . ARG A 1 140 ? 88.069 13.261 109.640 1.00 39.35 116 ARG A CA 1
ATOM 853 C C . ARG A 1 140 ? 86.675 13.761 110.173 1.00 38.31 116 ARG A C 1
ATOM 854 O O . ARG A 1 140 ? 85.875 14.372 109.434 1.00 36.41 116 ARG A O 1
ATOM 862 N N . ARG A 1 141 ? 86.417 13.563 111.454 1.00 38.08 117 ARG A N 1
ATOM 863 C CA . ARG A 1 141 ? 85.140 13.940 112.050 1.00 44.86 117 ARG A CA 1
ATOM 864 C C . ARG A 1 141 ? 84.857 15.460 111.966 1.00 42.22 117 ARG A C 1
ATOM 865 O O . ARG A 1 141 ? 85.687 16.275 112.330 1.00 40.38 117 ARG A O 1
ATOM 873 N N . ARG A 1 142 ? 83.641 15.805 111.552 1.00 40.28 118 ARG A N 1
ATOM 874 C CA . ARG A 1 142 ? 83.112 17.185 111.630 1.00 45.43 118 ARG A CA 1
ATOM 875 C C . ARG A 1 142 ? 82.903 17.639 113.062 1.00 42.10 118 ARG A C 1
ATOM 876 O O . ARG A 1 142 ? 82.504 16.844 113.897 1.00 48.21 118 ARG A O 1
ATOM 884 N N . ILE A 1 143 ? 83.219 18.892 113.358 1.00 42.01 119 ILE A N 1
ATOM 885 C CA . ILE A 1 143 ? 82.870 19.468 114.657 1.00 45.18 119 ILE A CA 1
ATOM 886 C C . ILE A 1 143 ? 81.359 19.709 114.696 1.00 45.37 119 ILE A C 1
ATOM 887 O O . ILE A 1 143 ? 80.783 20.297 113.825 1.00 45.19 119 ILE A O 1
ATOM 892 N N . LYS A 1 144 ? 80.723 19.220 115.730 1.00 47.64 120 LYS A N 1
ATOM 893 C CA . LYS A 1 144 ? 79.266 19.296 115.864 1.00 52.64 120 LYS A CA 1
ATOM 894 C C . LYS A 1 144 ? 78.816 20.733 116.165 1.00 49.28 120 LYS A C 1
ATOM 895 O O . LYS A 1 144 ? 78.034 21.267 115.431 1.00 50.61 120 LYS A O 1
ATOM 901 N N . LEU A 1 145 ? 79.348 21.363 117.217 1.00 50.91 121 LEU A N 1
ATOM 902 C CA . LEU A 1 145 ? 78.966 22.742 117.613 1.00 55.70 121 LEU A CA 1
ATOM 903 C C . LEU A 1 145 ? 79.994 23.747 117.137 1.00 59.22 121 LEU A C 1
ATOM 904 O O . LEU A 1 145 ? 81.077 23.877 117.740 1.00 55.39 121 LEU A O 1
ATOM 909 N N . LYS A 1 146 ? 79.662 24.458 116.061 1.00 62.20 122 LYS A N 1
ATOM 910 C CA . LYS A 1 146 ? 80.610 25.437 115.488 1.00 67.08 122 LYS A CA 1
ATOM 911 C C . LYS A 1 146 ? 80.440 26.794 116.287 1.00 66.23 122 LYS A C 1
ATOM 912 O O . LYS A 1 146 ? 79.320 27.175 116.622 1.00 64.69 122 LYS A O 1
ATOM 918 N N . SER A 1 147 ? 81.548 27.455 116.646 1.00 62.66 123 SER A N 1
ATOM 919 C CA . SER A 1 147 ? 81.512 28.750 117.356 1.00 65.61 123 SER A CA 1
ATOM 920 C C . SER A 1 147 ? 80.876 29.920 116.568 1.00 66.31 123 SER A C 1
ATOM 921 O O . SER A 1 147 ? 80.631 30.951 117.148 1.00 62.06 123 SER A O 1
ATOM 924 N N . GLY A 1 148 ? 80.629 29.782 115.265 1.00 66.45 124 GLY A N 1
ATOM 925 C CA . GLY A 1 148 ? 80.101 30.882 114.448 1.00 68.41 124 GLY A CA 1
ATOM 926 C C . GLY A 1 148 ? 81.120 31.920 113.919 1.00 65.94 124 GLY A C 1
ATOM 927 O O . GLY A 1 148 ? 80.814 32.599 112.971 1.00 59.56 124 GLY A O 1
ATOM 928 N N . ASP A 1 149 ? 82.289 32.074 114.560 1.00 63.40 125 ASP A N 1
ATOM 929 C CA . ASP A 1 149 ? 83.354 32.945 114.076 1.00 59.34 125 ASP A CA 1
ATOM 930 C C . ASP A 1 149 ? 83.747 32.584 112.607 1.00 54.69 125 ASP A C 1
ATOM 931 O O . ASP A 1 149 ? 83.745 31.423 112.220 1.00 52.99 125 ASP A O 1
ATOM 936 N N . PHE A 1 150 ? 84.079 33.597 111.804 1.00 49.97 126 PHE A N 1
ATOM 937 C CA . PHE A 1 150 ? 84.477 33.400 110.434 1.00 42.39 126 PHE A CA 1
ATOM 938 C C . PHE A 1 150 ? 85.681 32.470 110.353 1.00 41.32 126 PHE A C 1
ATOM 939 O O . PHE A 1 150 ? 85.827 31.791 109.361 1.00 41.98 126 PHE A O 1
ATOM 947 N N . ALA A 1 151 ? 86.518 32.411 111.394 1.00 39.16 127 ALA A N 1
ATOM 948 C CA . ALA A 1 151 ? 87.654 31.462 111.420 1.00 38.31 127 ALA A CA 1
ATOM 949 C C . ALA A 1 151 ? 87.291 29.989 111.267 1.00 38.91 127 ALA A C 1
ATOM 950 O O . ALA A 1 151 ? 88.093 29.207 110.764 1.00 36.58 127 ALA A O 1
ATOM 952 N N . ASP A 1 152 ? 86.063 29.619 111.623 1.00 39.21 128 ASP A N 1
ATOM 953 C CA . ASP A 1 152 ? 85.582 28.263 111.368 1.00 39.48 128 ASP A CA 1
ATOM 954 C C . ASP A 1 152 ? 85.531 27.861 109.897 1.00 37.80 128 ASP A C 1
ATOM 955 O O . ASP A 1 152 ? 85.490 26.658 109.594 1.00 35.40 128 ASP A O 1
ATOM 960 N N . GLU A 1 153 ? 85.420 28.848 109.001 1.00 36.74 129 GLU A N 1
ATOM 961 C CA . GLU A 1 153 ? 85.360 28.608 107.559 1.00 35.44 129 GLU A CA 1
ATOM 962 C C . GLU A 1 153 ? 86.729 28.408 106.922 1.00 37.22 129 GLU A C 1
ATOM 963 O O . GLU A 1 153 ? 86.825 28.116 105.726 1.00 38.08 129 GLU A O 1
ATOM 969 N N . ALA A 1 154 ? 87.777 28.493 107.705 1.00 35.87 130 ALA A N 1
ATOM 970 C CA . ALA A 1 154 ? 89.130 28.137 107.203 1.00 39.47 130 ALA A CA 1
ATOM 971 C C . ALA A 1 154 ? 89.502 26.680 107.327 1.00 39.60 130 ALA A C 1
ATOM 972 O O . ALA A 1 154 ? 90.550 26.292 106.851 1.00 37.57 130 ALA A O 1
ATOM 974 N N . ASN A 1 155 ? 88.651 25.881 107.943 1.00 39.10 131 ASN A N 1
ATOM 975 C CA . ASN A 1 155 ? 89.041 24.527 108.302 1.00 38.53 131 ASN A CA 1
ATOM 976 C C . ASN A 1 155 ? 87.922 23.557 107.933 1.00 34.60 131 ASN A C 1
ATOM 977 O O . ASN A 1 155 ? 86.739 23.819 108.249 1.00 33.66 131 ASN A O 1
ATOM 982 N N . ALA A 1 156 ? 88.275 22.482 107.213 1.00 31.77 132 ALA A N 1
ATOM 983 C CA . ALA A 1 156 ? 87.287 21.536 106.700 1.00 32.56 132 ALA A CA 1
ATOM 984 C C . ALA A 1 156 ? 86.419 20.878 107.769 1.00 33.00 132 ALA A C 1
ATOM 985 O O . ALA A 1 156 ? 85.277 20.524 107.502 1.00 35.35 132 ALA A O 1
ATOM 987 N N . THR A 1 157 ? 86.940 20.723 108.990 1.00 35.42 133 THR A N 1
ATOM 988 C CA . THR A 1 157 ? 86.184 20.086 110.054 1.00 34.72 133 THR A CA 1
ATOM 989 C C . THR A 1 157 ? 85.149 21.028 110.631 1.00 35.14 133 THR A C 1
ATOM 990 O O . THR A 1 157 ? 84.176 20.548 111.252 1.00 30.05 133 THR A O 1
ATOM 994 N N . THR A 1 158 ? 85.349 22.345 110.439 1.00 35.74 134 THR A N 1
ATOM 995 C CA . THR A 1 158 ? 84.432 23.346 110.990 1.00 35.83 134 THR A CA 1
ATOM 996 C C . THR A 1 158 ? 83.612 24.144 109.969 1.00 36.52 134 THR A C 1
ATOM 997 O O . THR A 1 158 ? 82.663 24.835 110.376 1.00 34.22 134 THR A O 1
ATOM 1001 N N . GLU A 1 159 ? 83.974 24.118 108.703 1.00 31.81 135 GLU A N 1
ATOM 1002 C CA . GLU A 1 159 ? 83.322 25.001 107.760 1.00 31.64 135 GLU A CA 1
ATOM 1003 C C . GLU A 1 159 ? 81.818 24.709 107.581 1.00 34.13 135 GLU A C 1
ATOM 1004 O O . GLU A 1 159 ? 81.351 23.619 107.796 1.00 37.84 135 GLU A O 1
ATOM 1010 N N . SER A 1 160 ? 81.077 25.674 107.089 1.00 34.33 136 SER A N 1
ATOM 1011 C CA . SER A 1 160 ? 79.645 25.498 106.869 1.00 35.29 136 SER A CA 1
ATOM 1012 C C . SER A 1 160 ? 79.429 24.712 105.574 1.00 34.87 136 SER A C 1
ATOM 1013 O O . SER A 1 160 ? 80.113 24.952 104.549 1.00 33.73 136 SER A O 1
ATOM 1016 N N . ASP A 1 161 ? 78.601 23.682 105.680 1.00 31.87 137 ASP A N 1
ATOM 1017 C CA . ASP A 1 161 ? 78.195 22.970 104.512 1.00 33.96 137 ASP A CA 1
ATOM 1018 C C . ASP A 1 161 ? 77.077 23.803 103.826 1.00 33.01 137 ASP A C 1
ATOM 1019 O O . ASP A 1 161 ? 76.765 24.939 104.268 1.00 31.88 137 ASP A O 1
ATOM 1024 N N . ILE A 1 162 ? 76.508 23.309 102.760 1.00 35.09 138 ILE A N 1
ATOM 1025 C CA . ILE A 1 162 ? 75.576 24.161 102.006 1.00 35.14 138 ILE A CA 1
ATOM 1026 C C . ILE A 1 162 ? 74.314 24.406 102.849 1.00 33.97 138 ILE A C 1
ATOM 1027 O O . ILE A 1 162 ? 73.807 25.530 102.906 1.00 34.42 138 ILE A O 1
ATOM 1032 N N . GLU A 1 163 ? 73.830 23.407 103.569 1.00 35.73 139 GLU A N 1
ATOM 1033 C CA . GLU A 1 163 ? 72.634 23.637 104.407 1.00 34.69 139 GLU A CA 1
ATOM 1034 C C . GLU A 1 163 ? 72.888 24.633 105.562 1.00 36.53 139 GLU A C 1
ATOM 1035 O O . GLU A 1 163 ? 72.049 25.468 105.881 1.00 36.04 139 GLU A O 1
ATOM 1041 N N . GLU A 1 164 ? 74.056 24.556 106.182 1.00 36.05 140 GLU A N 1
ATOM 1042 C CA . GLU A 1 164 ? 74.377 25.461 107.253 1.00 37.71 140 GLU A CA 1
ATOM 1043 C C . GLU A 1 164 ? 74.517 26.840 106.690 1.00 37.13 140 GLU A C 1
ATOM 1044 O O . GLU A 1 164 ? 74.191 27.802 107.343 1.00 40.31 140 GLU A O 1
ATOM 1050 N N . THR A 1 165 ? 75.010 26.935 105.465 1.00 35.99 141 THR A N 1
ATOM 1051 C CA . THR A 1 165 ? 75.080 28.212 104.837 1.00 34.74 141 THR A CA 1
ATOM 1052 C C . THR A 1 165 ? 73.645 28.771 104.633 1.00 36.09 141 THR A C 1
ATOM 1053 O O . THR A 1 165 ? 73.377 29.927 104.995 1.00 37.75 141 THR A O 1
ATOM 1057 N N . PHE A 1 166 ? 72.743 27.976 104.052 1.00 35.92 142 PHE A N 1
ATOM 1058 C CA . PHE A 1 166 ? 71.339 28.377 103.908 1.00 37.58 142 PHE A CA 1
ATOM 1059 C C . PHE A 1 166 ? 70.799 28.855 105.268 1.00 37.07 142 PHE A C 1
ATOM 1060 O O . PHE A 1 166 ? 70.281 29.962 105.362 1.00 33.78 142 PHE A O 1
ATOM 1068 N N . LYS A 1 167 ? 70.986 28.058 106.314 1.00 37.59 143 LYS A N 1
ATOM 1069 C CA . LYS A 1 167 ? 70.427 28.427 107.607 1.00 39.50 143 LYS A CA 1
ATOM 1070 C C . LYS A 1 167 ? 70.985 29.728 108.183 1.00 39.87 143 LYS A C 1
ATOM 1071 O O . LYS A 1 167 ? 70.227 30.478 108.777 1.00 41.27 143 LYS A O 1
ATOM 1077 N N . ARG A 1 168 ? 72.272 29.996 108.030 1.00 37.10 144 ARG A N 1
ATOM 1078 C CA . ARG A 1 168 ? 72.801 31.230 108.565 1.00 41.25 144 ARG A CA 1
ATOM 1079 C C . ARG A 1 168 ? 72.186 32.390 107.801 1.00 42.66 144 ARG A C 1
ATOM 1080 O O . ARG A 1 168 ? 71.885 33.440 108.379 1.00 41.79 144 ARG A O 1
ATOM 1088 N N . LEU A 1 169 ? 72.026 32.237 106.501 1.00 40.87 145 LEU A N 1
ATOM 1089 C CA . LEU A 1 169 ? 71.501 33.354 105.727 1.00 42.81 145 LEU A CA 1
ATOM 1090 C C . LEU A 1 169 ? 70.054 33.618 106.170 1.00 44.67 145 LEU A C 1
ATOM 1091 O O . LEU A 1 169 ? 69.635 34.771 106.264 1.00 46.65 145 LEU A O 1
ATOM 1096 N N . VAL A 1 170 ? 69.281 32.553 106.363 1.00 42.33 146 VAL A N 1
ATOM 1097 C CA . VAL A 1 170 ? 67.870 32.688 106.782 1.00 43.91 146 VAL A CA 1
ATOM 1098 C C . VAL A 1 170 ? 67.708 33.238 108.183 1.00 47.25 146 VAL A C 1
ATOM 1099 O O . VAL A 1 170 ? 66.919 34.164 108.419 1.00 46.06 146 VAL A O 1
ATOM 1103 N N . HIS A 1 171 ? 68.440 32.662 109.125 1.00 49.55 147 HIS A N 1
ATOM 1104 C CA . HIS A 1 171 ? 68.199 32.986 110.531 1.00 53.01 147 HIS A CA 1
ATOM 1105 C C . HIS A 1 171 ? 69.058 34.138 111.040 1.00 50.55 147 HIS A C 1
ATOM 1106 O O . HIS A 1 171 ? 68.603 34.911 111.857 1.00 54.16 147 HIS A O 1
ATOM 1113 N N . LYS A 1 172 ? 70.228 34.357 110.485 1.00 45.91 148 LYS A N 1
ATOM 1114 C CA . LYS A 1 172 ? 71.059 35.437 110.939 1.00 47.34 148 LYS A CA 1
ATOM 1115 C C . LYS A 1 172 ? 71.028 36.677 110.059 1.00 47.81 148 LYS A C 1
ATOM 1116 O O . LYS A 1 172 ? 71.224 37.753 110.540 1.00 46.76 148 LYS A O 1
ATOM 1122 N N . LEU A 1 173 ? 70.800 36.538 108.764 1.00 47.07 149 LEU A N 1
ATOM 1123 C CA . LEU A 1 173 ? 70.741 37.691 107.870 1.00 48.69 149 LEU A CA 1
ATOM 1124 C C . LEU A 1 173 ? 69.329 37.958 107.415 1.00 50.01 149 LEU A C 1
ATOM 1125 O O . LEU A 1 173 ? 69.122 38.752 106.504 1.00 51.42 149 LEU A O 1
ATOM 1130 N N . ASN A 1 174 ? 68.369 37.280 108.040 1.00 50.93 150 ASN A N 1
ATOM 1131 C CA . ASN A 1 174 ? 66.956 37.467 107.722 1.00 55.89 150 ASN A CA 1
ATOM 1132 C C . ASN A 1 174 ? 66.587 37.417 106.255 1.00 54.54 150 ASN A C 1
ATOM 1133 O O . ASN A 1 174 ? 65.733 38.160 105.835 1.00 52.31 150 ASN A O 1
ATOM 1138 N N . LYS A 1 175 ? 67.203 36.513 105.488 1.00 50.94 151 LYS A N 1
ATOM 1139 C CA . LYS A 1 175 ? 66.719 36.209 104.146 1.00 46.72 151 LYS A CA 1
ATOM 1140 C C . LYS A 1 175 ? 65.596 35.200 104.258 1.00 47.25 151 LYS A C 1
ATOM 1141 O O . LYS A 1 175 ? 65.588 34.386 105.179 1.00 50.07 151 LYS A O 1
ATOM 1147 N N . SER A 1 176 ? 64.625 35.248 103.356 1.00 45.15 152 SER A N 1
ATOM 1148 C CA . SER A 1 176 ? 63.590 34.203 103.307 1.00 46.84 152 SER A CA 1
ATOM 1149 C C . SER A 1 176 ? 64.233 32.990 102.573 1.00 45.73 152 SER A C 1
ATOM 1150 O O . SER A 1 176 ? 65.126 33.191 101.757 1.00 39.68 152 SER A O 1
ATOM 1153 N N . PRO A 1 177 ? 63.742 31.753 102.823 1.00 43.20 153 PRO A N 1
ATOM 1154 C CA . PRO A 1 177 ? 64.136 30.602 102.003 1.00 43.00 153 PRO A CA 1
ATOM 1155 C C . PRO A 1 177 ? 64.031 30.869 100.477 1.00 45.46 153 PRO A C 1
ATOM 1156 O O . PRO A 1 177 ? 64.961 30.517 99.696 1.00 43.23 153 PRO A O 1
ATOM 1160 N N . GLU A 1 178 ? 62.960 31.545 100.065 1.00 43.98 154 GLU A N 1
ATOM 1161 C CA . GLU A 1 178 ? 62.764 31.873 98.651 1.00 44.16 154 GLU A CA 1
ATOM 1162 C C . GLU A 1 178 ? 63.860 32.796 98.113 1.00 42.82 154 GLU A C 1
ATOM 1163 O O . GLU A 1 178 ? 64.331 32.606 97.003 1.00 40.64 154 GLU A O 1
ATOM 1169 N N . GLU A 1 179 ? 64.315 33.763 98.902 1.00 43.63 155 GLU A N 1
ATOM 1170 C CA . GLU A 1 179 ? 65.390 34.644 98.446 1.00 44.59 155 GLU A CA 1
ATOM 1171 C C . GLU A 1 179 ? 66.719 33.921 98.279 1.00 42.68 155 GLU A C 1
ATOM 1172 O O . GLU A 1 179 ? 67.469 34.205 97.371 1.00 41.65 155 GLU A O 1
ATOM 1178 N N . VAL A 1 180 ? 66.965 32.960 99.157 1.00 41.27 156 VAL A N 1
ATOM 1179 C CA . VAL A 1 180 ? 68.153 32.152 99.103 1.00 39.80 156 VAL A CA 1
ATOM 1180 C C . VAL A 1 180 ? 68.080 31.234 97.869 1.00 36.24 156 VAL A C 1
ATOM 1181 O O . VAL A 1 180 ? 69.033 31.136 97.098 1.00 33.98 156 VAL A O 1
ATOM 1185 N N . PHE A 1 181 ? 66.961 30.589 97.684 1.00 38.02 157 PHE A N 1
ATOM 1186 C CA . PHE A 1 181 ? 66.744 29.719 96.532 1.00 40.13 157 PHE A CA 1
ATOM 1187 C C . PHE A 1 181 ? 66.901 30.488 95.218 1.00 41.92 157 PHE A C 1
ATOM 1188 O O . PHE A 1 181 ? 67.514 30.021 94.254 1.00 41.86 157 PHE A O 1
ATOM 1196 N N . ASP A 1 182 ? 66.389 31.705 95.202 1.00 42.89 158 ASP A N 1
ATOM 1197 C CA . ASP A 1 182 ? 66.416 32.502 93.982 1.00 41.40 158 ASP A CA 1
ATOM 1198 C C . ASP A 1 182 ? 67.846 33.006 93.646 1.00 38.74 158 ASP A C 1
ATOM 1199 O O . ASP A 1 182 ? 68.271 33.030 92.501 1.00 38.47 158 ASP A O 1
ATOM 1204 N N . ALA A 1 183 ? 68.588 33.392 94.657 1.00 36.36 159 ALA A N 1
ATOM 1205 C CA . ALA A 1 183 ? 69.974 33.818 94.454 1.00 35.64 159 ALA A CA 1
ATOM 1206 C C . ALA A 1 183 ? 70.792 32.632 93.965 1.00 33.62 159 ALA A C 1
ATOM 1207 O O . ALA A 1 183 ? 71.532 32.754 93.018 1.00 38.98 159 ALA A O 1
ATOM 1209 N N . LEU A 1 184 ? 70.637 31.470 94.554 1.00 34.37 160 LEU A N 1
ATOM 1210 C CA . LEU A 1 184 ? 71.430 30.309 94.075 1.00 34.04 160 LEU A CA 1
ATOM 1211 C C . LEU A 1 184 ? 71.062 29.947 92.634 1.00 35.40 160 LEU A C 1
ATOM 1212 O O . LEU A 1 184 ? 71.917 29.604 91.867 1.00 37.52 160 LEU A O 1
ATOM 1217 N N . LYS A 1 185 ? 69.787 29.998 92.272 1.00 35.57 161 LYS A N 1
ATOM 1218 C CA . LYS A 1 185 ? 69.400 29.700 90.909 1.00 35.95 161 LYS A CA 1
ATOM 1219 C C . LYS A 1 185 ? 70.047 30.601 89.874 1.00 36.20 161 LYS A C 1
ATOM 1220 O O . LYS A 1 185 ? 70.059 30.234 88.697 1.00 33.84 161 LYS A O 1
ATOM 1226 N N . ASN A 1 186 ? 70.444 31.801 90.274 1.00 34.53 162 ASN A N 1
ATOM 1227 C CA . ASN A 1 186 ? 71.027 32.731 89.330 1.00 36.44 162 ASN A CA 1
ATOM 1228 C C . ASN A 1 186 ? 72.530 32.800 89.507 1.00 36.71 162 ASN A C 1
ATOM 1229 O O . ASN A 1 186 ? 73.158 33.671 88.945 1.00 36.56 162 ASN A O 1
ATOM 1234 N N . GLN A 1 187 ? 73.094 31.954 90.364 1.00 33.03 163 GLN A N 1
ATOM 1235 C CA . GLN A 1 187 ? 74.513 32.012 90.666 1.00 33.21 163 GLN A CA 1
ATOM 1236 C C . GLN A 1 187 ? 75.295 31.179 89.640 1.00 31.39 163 GLN A C 1
ATOM 1237 O O . GLN A 1 187 ? 74.792 30.203 89.159 1.00 32.33 163 GLN A O 1
ATOM 1243 N N . THR A 1 188 ? 76.519 31.554 89.312 1.00 32.60 164 THR A N 1
ATOM 1244 C CA . THR A 1 188 ? 77.386 30.699 88.497 1.00 33.49 164 THR A CA 1
ATOM 1245 C C . THR A 1 188 ? 78.747 30.609 89.200 1.00 35.29 164 THR A C 1
ATOM 1246 O O . THR A 1 188 ? 79.279 31.630 89.668 1.00 33.19 164 THR A O 1
ATOM 1250 N N . VAL A 1 189 ? 79.284 29.387 89.290 1.00 34.23 165 VAL A N 1
ATOM 1251 C CA . VAL A 1 189 ? 80.654 29.125 89.721 1.00 31.66 165 VAL A CA 1
ATOM 1252 C C . VAL A 1 189 ? 81.408 28.472 88.585 1.00 33.62 165 VAL A C 1
ATOM 1253 O O . VAL A 1 189 ? 81.038 27.394 88.079 1.00 33.24 165 VAL A O 1
ATOM 1257 N N . GLU A 1 190 ? 82.452 29.137 88.140 1.00 32.05 166 GLU A N 1
ATOM 1258 C CA . GLU A 1 190 ? 83.228 28.659 87.043 1.00 33.44 166 GLU A CA 1
ATOM 1259 C C . GLU A 1 190 ? 84.677 28.369 87.534 1.00 33.09 166 GLU A C 1
ATOM 1260 O O . GLU A 1 190 ? 85.316 29.239 88.088 1.00 33.69 166 GLU A O 1
ATOM 1266 N N . LEU A 1 191 ? 85.126 27.133 87.362 1.00 32.15 167 LEU A N 1
ATOM 1267 C CA . LEU A 1 191 ? 86.431 26.702 87.791 1.00 32.56 167 LEU A CA 1
ATOM 1268 C C . LEU A 1 191 ? 87.248 26.427 86.569 1.00 34.14 167 LEU A C 1
ATOM 1269 O O . LEU A 1 191 ? 86.843 25.634 85.710 1.00 33.79 167 LEU A O 1
ATOM 1274 N N . VAL A 1 192 ? 88.381 27.099 86.464 1.00 33.23 168 VAL A N 1
ATOM 1275 C CA . VAL A 1 192 ? 89.231 27.053 85.295 1.00 35.10 168 VAL A CA 1
ATOM 1276 C C . VAL A 1 192 ? 90.479 26.281 85.591 1.00 34.32 168 VAL A C 1
ATOM 1277 O O . VAL A 1 192 ? 91.265 26.700 86.440 1.00 34.97 168 VAL A O 1
ATOM 1281 N N . LEU A 1 193 ? 90.656 25.165 84.912 1.00 35.86 169 LEU A N 1
ATOM 1282 C CA . LEU A 1 193 ? 91.782 24.235 85.163 1.00 37.67 169 LEU A CA 1
ATOM 1283 C C . LEU A 1 193 ? 92.998 24.619 84.377 1.00 35.67 169 LEU A C 1
ATOM 1284 O O . LEU A 1 193 ? 92.926 24.854 83.184 1.00 39.21 169 LEU A O 1
ATOM 1289 N N . THR A 1 194 ? 94.121 24.751 85.042 1.00 37.26 170 THR A N 1
ATOM 1290 C CA . THR A 1 194 ? 95.380 25.044 84.389 1.00 38.17 170 THR A CA 1
ATOM 1291 C C . THR A 1 194 ? 96.344 23.853 84.548 1.00 44.44 170 THR A C 1
ATOM 1292 O O . THR A 1 194 ? 96.167 22.985 85.415 1.00 46.02 170 THR A O 1
ATOM 1296 N N . ALA A 1 195 ? 97.383 23.845 83.716 1.00 46.39 171 ALA A N 1
ATOM 1297 C CA . ALA A 1 195 ? 98.313 22.726 83.654 1.00 48.70 171 ALA A CA 1
ATOM 1298 C C . ALA A 1 195 ? 99.172 22.619 84.895 1.00 48.67 171 ALA A C 1
ATOM 1299 O O . ALA A 1 195 ? 99.632 23.622 85.440 1.00 46.07 171 ALA A O 1
ATOM 1301 N N . HIS A 1 196 ? 99.426 21.363 85.272 1.00 53.07 172 HIS A N 1
ATOM 1302 C CA . HIS A 1 196 ? 100.399 21.058 86.277 1.00 53.48 172 HIS A CA 1
ATOM 1303 C C . HIS A 1 196 ? 101.725 21.686 85.842 1.00 46.92 172 HIS A C 1
ATOM 1304 O O . HIS A 1 196 ? 102.285 21.331 84.838 1.00 45.55 172 HIS A O 1
ATOM 1311 N N . PRO A 1 197 ? 102.226 22.634 86.604 1.00 46.05 173 PRO A N 1
ATOM 1312 C CA . PRO A 1 197 ? 103.521 23.195 86.192 1.00 49.23 173 PRO A CA 1
ATOM 1313 C C . PRO A 1 197 ? 104.703 22.217 86.000 1.00 49.41 173 PRO A C 1
ATOM 1314 O O . PRO A 1 197 ? 105.662 22.589 85.342 1.00 51.79 173 PRO A O 1
ATOM 1318 N N . THR A 1 198 ? 104.684 21.019 86.594 1.00 46.68 174 THR A N 1
ATOM 1319 C CA . THR A 1 198 ? 105.829 20.089 86.518 1.00 51.69 174 THR A CA 1
ATOM 1320 C C . THR A 1 198 ? 105.617 18.665 86.091 1.00 51.24 174 THR A C 1
ATOM 1321 O O . THR A 1 198 ? 106.542 18.061 85.677 1.00 61.88 174 THR A O 1
ATOM 1325 N N . GLN A 1 199 ? 104.449 18.091 86.233 1.00 59.81 175 GLN A N 1
ATOM 1326 C CA . GLN A 1 199 ? 104.247 16.650 85.975 1.00 62.20 175 GLN A CA 1
ATOM 1327 C C . GLN A 1 199 ? 102.748 16.448 85.844 1.00 62.60 175 GLN A C 1
ATOM 1328 O O . GLN A 1 199 ? 102.038 16.364 86.859 1.00 59.70 175 GLN A O 1
ATOM 1330 N N . SER A 1 200 ? 102.255 16.438 84.617 1.00 59.03 176 SER A N 1
ATOM 1331 C CA . SER A 1 200 ? 100.875 16.054 84.366 1.00 60.53 176 SER A CA 1
ATOM 1332 C C . SER A 1 200 ? 100.797 14.528 84.588 1.00 56.38 176 SER A C 1
ATOM 1333 O O . SER A 1 200 ? 101.556 13.785 84.015 1.00 65.09 176 SER A O 1
ATOM 1336 N N . VAL A 1 201 ? 99.952 14.089 85.493 1.00 51.81 177 VAL A N 1
ATOM 1337 C CA . VAL A 1 201 ? 99.865 12.672 85.798 1.00 53.08 177 VAL A CA 1
ATOM 1338 C C . VAL A 1 201 ? 98.907 11.970 84.811 1.00 50.11 177 VAL A C 1
ATOM 1339 O O . VAL A 1 201 ? 97.749 12.308 84.689 1.00 49.95 177 VAL A O 1
ATOM 1343 N N . ARG A 1 202 ? 99.409 10.941 84.175 1.00 48.82 178 ARG A N 1
ATOM 1344 C CA . ARG A 1 202 ? 98.652 10.147 83.213 1.00 51.79 178 ARG A CA 1
ATOM 1345 C C . ARG A 1 202 ? 97.522 9.347 83.856 1.00 48.18 178 ARG A C 1
ATOM 1346 O O . ARG A 1 202 ? 97.570 8.982 85.018 1.00 41.67 178 ARG A O 1
ATOM 1354 N N . ARG A 1 203 ? 96.471 9.173 83.073 1.00 47.54 179 ARG A N 1
ATOM 1355 C CA . ARG A 1 203 ? 95.230 8.505 83.476 1.00 50.84 179 ARG A CA 1
ATOM 1356 C C . ARG A 1 203 ? 95.491 7.170 84.123 1.00 49.47 179 ARG A C 1
ATOM 1357 O O . ARG A 1 203 ? 94.882 6.841 85.155 1.00 50.86 179 ARG A O 1
ATOM 1365 N N . SER A 1 204 ? 96.398 6.415 83.533 1.00 45.19 180 SER A N 1
ATOM 1366 C CA . SER A 1 204 ? 96.672 5.069 84.018 1.00 46.48 180 SER A CA 1
ATOM 1367 C C . SER A 1 204 ? 97.181 5.060 85.442 1.00 43.76 180 SER A C 1
ATOM 1368 O O . SER A 1 204 ? 96.840 4.207 86.257 1.00 43.28 180 SER A O 1
ATOM 1371 N N . LEU A 1 205 ? 98.026 6.023 85.752 1.00 46.25 181 LEU A N 1
ATOM 1372 C CA . LEU A 1 205 ? 98.701 6.040 87.056 1.00 44.52 181 LEU A CA 1
ATOM 1373 C C . LEU A 1 205 ? 97.719 6.584 88.077 1.00 42.58 181 LEU A C 1
ATOM 1374 O O . LEU A 1 205 ? 97.666 6.159 89.202 1.00 44.87 181 LEU A O 1
ATOM 1379 N N . LEU A 1 206 ? 96.938 7.559 87.655 1.00 44.76 182 LEU A N 1
ATOM 1380 C CA . LEU A 1 206 ? 95.894 8.116 88.472 1.00 45.96 182 LEU A CA 1
ATOM 1381 C C . LEU A 1 206 ? 94.979 7.018 88.958 1.00 44.82 182 LEU A C 1
ATOM 1382 O O . LEU A 1 206 ? 94.599 6.998 90.120 1.00 39.76 182 LEU A O 1
ATOM 1387 N N . GLN A 1 207 ? 94.649 6.086 88.077 1.00 40.21 183 GLN A N 1
ATOM 1388 C CA . GLN A 1 207 ? 93.724 5.036 88.463 1.00 41.84 183 GLN A CA 1
ATOM 1389 C C . GLN A 1 207 ? 94.374 4.071 89.402 1.00 42.56 183 GLN A C 1
ATOM 1390 O O . GLN A 1 207 ? 93.695 3.565 90.293 1.00 43.41 183 GLN A O 1
ATOM 1396 N N . LYS A 1 208 ? 95.690 3.859 89.261 1.00 41.38 184 LYS A N 1
ATOM 1397 C CA . LYS A 1 208 ? 96.409 3.025 90.237 1.00 39.42 184 LYS A CA 1
ATOM 1398 C C . LYS A 1 208 ? 96.381 3.702 91.570 1.00 34.93 184 LYS A C 1
ATOM 1399 O O . LYS A 1 208 ? 96.168 3.065 92.553 1.00 32.79 184 LYS A O 1
ATOM 1405 N N . HIS A 1 209 ? 96.557 5.005 91.597 1.00 35.10 185 HIS A N 1
ATOM 1406 C CA . HIS A 1 209 ? 96.555 5.721 92.888 1.00 35.67 185 HIS A CA 1
ATOM 1407 C C . HIS A 1 209 ? 95.221 5.576 93.596 1.00 35.86 185 HIS A C 1
ATOM 1408 O O . HIS A 1 209 ? 95.149 5.344 94.790 1.00 32.48 185 HIS A O 1
ATOM 1415 N N . GLY A 1 210 ? 94.145 5.666 92.815 1.00 38.85 186 GLY A N 1
ATOM 1416 C CA . GLY A 1 210 ? 92.810 5.509 93.322 1.00 37.49 186 GLY A CA 1
ATOM 1417 C C . GLY A 1 210 ? 92.601 4.163 93.941 1.00 38.48 186 GLY A C 1
ATOM 1418 O O . GLY A 1 210 ? 91.973 4.074 95.003 1.00 37.96 186 GLY A O 1
ATOM 1419 N N . ARG A 1 211 ? 93.122 3.109 93.296 1.00 39.32 187 ARG A N 1
ATOM 1420 C CA . ARG A 1 211 ? 92.976 1.743 93.844 1.00 38.71 187 ARG A CA 1
ATOM 1421 C C . ARG A 1 211 ? 93.821 1.519 95.075 1.00 35.46 187 ARG A C 1
ATOM 1422 O O . ARG A 1 211 ? 93.442 0.815 95.971 1.00 40.34 187 ARG A O 1
ATOM 1430 N N . ILE A 1 212 ? 94.960 2.149 95.164 1.00 38.17 188 ILE A N 1
ATOM 1431 C CA . ILE A 1 212 ? 95.780 2.044 96.393 1.00 37.18 188 ILE A CA 1
ATOM 1432 C C . ILE A 1 212 ? 94.965 2.679 97.542 1.00 34.87 188 ILE A C 1
ATOM 1433 O O . ILE A 1 212 ? 94.851 2.134 98.622 1.00 33.95 188 ILE A O 1
ATOM 1438 N N . ARG A 1 213 ? 94.419 3.869 97.282 1.00 36.68 189 ARG A N 1
ATOM 1439 C CA . ARG A 1 213 ? 93.599 4.620 98.261 1.00 35.29 189 ARG A CA 1
ATOM 1440 C C . ARG A 1 213 ? 92.382 3.793 98.741 1.00 35.85 189 ARG A C 1
ATOM 1441 O O . ARG A 1 213 ? 92.170 3.650 99.933 1.00 37.48 189 ARG A O 1
ATOM 1449 N N . ASN A 1 214 ? 91.688 3.139 97.827 1.00 39.59 190 ASN A N 1
ATOM 1450 C CA . ASN A 1 214 ? 90.616 2.210 98.197 1.00 43.05 190 ASN A CA 1
ATOM 1451 C C . ASN A 1 214 ? 91.055 0.988 98.953 1.00 42.85 190 ASN A C 1
ATOM 1452 O O . ASN A 1 214 ? 90.407 0.630 99.883 1.00 40.71 190 ASN A O 1
ATOM 1457 N N . CYS A 1 215 ? 92.124 0.305 98.541 1.00 39.29 191 CYS A N 1
ATOM 1458 C CA . CYS A 1 215 ? 92.554 -0.838 99.335 1.00 39.04 191 CYS A CA 1
ATOM 1459 C C . CYS A 1 215 ? 92.807 -0.428 100.776 1.00 36.60 191 CYS A C 1
ATOM 1460 O O . CYS A 1 215 ? 92.446 -1.137 101.713 1.00 34.45 191 CYS A O 1
ATOM 1463 N N . LEU A 1 216 ? 93.468 0.720 100.918 1.00 34.28 192 LEU A N 1
ATOM 1464 C CA . LEU A 1 216 ? 93.816 1.253 102.188 1.00 35.36 192 LEU A CA 1
ATOM 1465 C C . LEU A 1 216 ? 92.562 1.519 103.033 1.00 37.23 192 LEU A C 1
ATOM 1466 O O . LEU A 1 216 ? 92.488 1.077 104.171 1.00 38.74 192 LEU A O 1
ATOM 1471 N N . ALA A 1 217 ? 91.565 2.193 102.455 1.00 37.65 193 ALA A N 1
ATOM 1472 C CA . ALA A 1 217 ? 90.307 2.436 103.171 1.00 41.04 193 ALA A CA 1
ATOM 1473 C C . ALA A 1 217 ? 89.636 1.139 103.598 1.00 40.38 193 ALA A C 1
ATOM 1474 O O . ALA A 1 217 ? 89.229 1.018 104.739 1.00 38.77 193 ALA A O 1
ATOM 1476 N N . GLN A 1 218 ? 89.612 0.153 102.702 1.00 38.92 194 GLN A N 1
ATOM 1477 C CA . GLN A 1 218 ? 88.948 -1.078 102.985 1.00 41.98 194 GLN A CA 1
ATOM 1478 C C . GLN A 1 218 ? 89.644 -1.899 104.003 1.00 42.22 194 GLN A C 1
ATOM 1479 O O . GLN A 1 218 ? 88.989 -2.683 104.678 1.00 41.74 194 GLN A O 1
ATOM 1485 N N . LEU A 1 219 ? 90.977 -1.779 104.105 1.00 41.51 195 LEU A N 1
ATOM 1486 C CA . LEU A 1 219 ? 91.690 -2.492 105.155 1.00 45.32 195 LEU A CA 1
ATOM 1487 C C . LEU A 1 219 ? 91.229 -2.048 106.557 1.00 48.10 195 LEU A C 1
ATOM 1488 O O . LEU A 1 219 ? 91.369 -2.798 107.489 1.00 47.64 195 LEU A O 1
ATOM 1493 N N . TYR A 1 220 ? 90.688 -0.842 106.679 1.00 49.84 196 TYR A N 1
ATOM 1494 C CA . TYR A 1 220 ? 90.227 -0.290 107.965 1.00 58.23 196 TYR A CA 1
ATOM 1495 C C . TYR A 1 220 ? 88.719 -0.343 108.091 1.00 60.21 196 TYR A C 1
ATOM 1496 O O . TYR A 1 220 ? 88.198 0.271 108.981 1.00 60.89 196 TYR A O 1
ATOM 1505 N N . ALA A 1 221 ? 88.034 -1.099 107.233 1.00 68.45 197 ALA A N 1
ATOM 1506 C CA . ALA A 1 221 ? 86.576 -1.253 107.323 1.00 69.08 197 ALA A CA 1
ATOM 1507 C C . ALA A 1 221 ? 86.218 -2.030 108.561 1.00 74.79 197 ALA A C 1
ATOM 1508 O O . ALA A 1 221 ? 86.889 -3.014 108.905 1.00 72.31 197 ALA A O 1
ATOM 1510 N N . LYS A 1 222 ? 85.128 -1.588 109.196 1.00 84.88 198 LYS A N 1
ATOM 1511 C CA . LYS A 1 222 ? 84.607 -2.170 110.420 1.00 87.89 198 LYS A CA 1
ATOM 1512 C C . LYS A 1 222 ? 84.148 -3.592 110.129 1.00 89.66 198 LYS A C 1
ATOM 1513 O O . LYS A 1 222 ? 83.371 -3.790 109.202 1.00 96.88 198 LYS A O 1
ATOM 1515 N N . ASP A 1 223 ? 84.644 -4.576 110.886 1.00 90.18 199 ASP A N 1
ATOM 1516 C CA . ASP A 1 223 ? 84.213 -6.000 110.753 1.00 93.52 199 ASP A CA 1
ATOM 1517 C C . ASP A 1 223 ? 84.839 -6.761 109.560 1.00 91.91 199 ASP A C 1
ATOM 1518 O O . ASP A 1 223 ? 84.154 -7.467 108.830 1.00 96.61 199 ASP A O 1
ATOM 1523 N N . ILE A 1 224 ? 86.144 -6.643 109.381 1.00 87.71 200 ILE A N 1
ATOM 1524 C CA . ILE A 1 224 ? 86.832 -7.276 108.249 1.00 82.44 200 ILE A CA 1
ATOM 1525 C C . ILE A 1 224 ? 87.225 -8.732 108.581 1.00 74.93 200 ILE A C 1
ATOM 1526 O O . ILE A 1 224 ? 87.859 -9.022 109.607 1.00 72.72 200 ILE A O 1
ATOM 1531 N N . THR A 1 225 ? 86.879 -9.665 107.722 1.00 65.17 201 THR A N 1
ATOM 1532 C CA . THR A 1 225 ? 87.311 -11.038 107.998 1.00 65.33 201 THR A CA 1
ATOM 1533 C C . THR A 1 225 ? 88.805 -11.139 107.809 1.00 63.55 201 THR A C 1
ATOM 1534 O O . THR A 1 225 ? 89.369 -10.360 107.076 1.00 67.89 201 THR A O 1
ATOM 1538 N N . PRO A 1 226 ? 89.474 -12.073 108.489 1.00 63.72 202 PRO A N 1
ATOM 1539 C CA . PRO A 1 226 ? 90.930 -12.254 108.257 1.00 63.51 202 PRO A CA 1
ATOM 1540 C C . PRO A 1 226 ? 91.384 -12.582 106.796 1.00 64.43 202 PRO A C 1
ATOM 1541 O O . PRO A 1 226 ? 92.475 -12.136 106.379 1.00 60.60 202 PRO A O 1
ATOM 1545 N N . ASP A 1 227 ? 90.593 -13.390 106.062 1.00 61.01 203 ASP A N 1
ATOM 1546 C CA . ASP A 1 227 ? 90.915 -13.726 104.674 1.00 57.50 203 ASP A CA 1
ATOM 1547 C C . ASP A 1 227 ? 90.765 -12.491 103.787 1.00 55.65 203 ASP A C 1
ATOM 1548 O O . ASP A 1 227 ? 91.619 -12.258 102.922 1.00 53.16 203 ASP A O 1
ATOM 1553 N N . ASP A 1 228 ? 89.690 -11.723 103.984 1.00 52.78 204 ASP A N 1
ATOM 1554 C CA . ASP A 1 228 ? 89.531 -10.439 103.253 1.00 55.34 204 ASP A CA 1
ATOM 1555 C C . ASP A 1 228 ? 90.685 -9.509 103.541 1.00 56.51 204 ASP A C 1
ATOM 1556 O O . ASP A 1 228 ? 91.128 -8.765 102.682 1.00 57.49 204 ASP A O 1
ATOM 1561 N N . LYS A 1 229 ? 91.161 -9.536 104.766 1.00 61.71 205 LYS A N 1
ATOM 1562 C CA . LYS A 1 229 ? 92.250 -8.661 105.159 1.00 63.46 205 LYS A CA 1
ATOM 1563 C C . LYS A 1 229 ? 93.541 -9.137 104.471 1.00 58.39 205 LYS A C 1
ATOM 1564 O O . LYS A 1 229 ? 94.254 -8.358 103.880 1.00 59.56 205 LYS A O 1
ATOM 1570 N N . GLN A 1 230 ? 93.814 -10.423 104.534 1.00 56.57 206 GLN A N 1
ATOM 1571 C CA . GLN A 1 230 ? 94.944 -11.009 103.817 1.00 54.74 206 GLN A CA 1
ATOM 1572 C C . GLN A 1 230 ? 94.885 -10.678 102.292 1.00 53.32 206 GLN A C 1
ATOM 1573 O O . GLN A 1 230 ? 95.931 -10.342 101.676 1.00 48.04 206 GLN A O 1
ATOM 1579 N N . GLU A 1 231 ? 93.683 -10.804 101.685 1.00 46.47 207 GLU A N 1
ATOM 1580 C CA . GLU A 1 231 ? 93.546 -10.561 100.238 1.00 44.53 207 GLU A CA 1
ATOM 1581 C C . GLU A 1 231 ? 93.643 -9.092 99.876 1.00 43.14 207 GLU A C 1
ATOM 1582 O O . GLU A 1 231 ? 94.205 -8.764 98.835 1.00 40.76 207 GLU A O 1
ATOM 1588 N N . LEU A 1 232 ? 93.141 -8.211 100.744 1.00 42.36 208 LEU A N 1
ATOM 1589 C CA . LEU A 1 232 ? 93.270 -6.784 100.524 1.00 43.66 208 LEU A CA 1
ATOM 1590 C C . LEU A 1 232 ? 94.709 -6.353 100.672 1.00 43.39 208 LEU A C 1
ATOM 1591 O O . LEU A 1 232 ? 95.221 -5.521 99.937 1.00 39.56 208 LEU A O 1
ATOM 1596 N N . ASP A 1 233 ? 95.345 -6.915 101.662 1.00 45.32 209 ASP A N 1
ATOM 1597 C CA . ASP A 1 233 ? 96.757 -6.741 101.821 1.00 48.82 209 ASP A CA 1
ATOM 1598 C C . ASP A 1 233 ? 97.590 -7.057 100.572 1.00 47.65 209 ASP A C 1
ATOM 1599 O O . ASP A 1 233 ? 98.415 -6.242 100.129 1.00 44.69 209 ASP A O 1
ATOM 1604 N N . GLU A 1 234 ? 97.369 -8.233 100.003 1.00 46.89 210 GLU A N 1
ATOM 1605 C CA . GLU A 1 234 ? 98.045 -8.618 98.778 1.00 47.47 210 GLU A CA 1
ATOM 1606 C C . GLU A 1 234 ? 97.615 -7.662 97.612 1.00 42.93 210 GLU A C 1
ATOM 1607 O O . GLU A 1 234 ? 98.436 -7.273 96.774 1.00 39.88 210 GLU A O 1
ATOM 1613 N N . ALA A 1 235 ? 96.373 -7.191 97.614 1.00 40.66 211 ALA A N 1
ATOM 1614 C CA . ALA A 1 235 ? 95.965 -6.264 96.572 1.00 40.44 211 ALA A CA 1
ATOM 1615 C C . ALA A 1 235 ? 96.671 -4.937 96.722 1.00 44.51 211 ALA A C 1
ATOM 1616 O O . ALA A 1 235 ? 97.114 -4.323 95.714 1.00 42.97 211 ALA A O 1
ATOM 1618 N N . LEU A 1 236 ? 96.813 -4.490 97.973 1.00 45.71 212 LEU A N 1
ATOM 1619 C CA . LEU A 1 236 ? 97.481 -3.233 98.221 1.00 44.05 212 LEU A CA 1
ATOM 1620 C C . LEU A 1 236 ? 98.916 -3.271 97.748 1.00 41.76 212 LEU A C 1
ATOM 1621 O O . LEU A 1 236 ? 99.399 -2.380 97.044 1.00 39.17 212 LEU A O 1
ATOM 1626 N N . HIS A 1 237 ? 99.585 -4.350 98.101 1.00 43.26 213 HIS A N 1
ATOM 1627 C CA . HIS A 1 237 ? 100.954 -4.625 97.696 1.00 45.70 213 HIS A CA 1
ATOM 1628 C C . HIS A 1 237 ? 101.141 -4.587 96.167 1.00 47.23 213 HIS A C 1
ATOM 1629 O O . HIS A 1 237 ? 102.049 -3.946 95.608 1.00 47.72 213 HIS A O 1
ATOM 1636 N N . ARG A 1 238 ? 100.259 -5.296 95.504 1.00 43.98 214 ARG A N 1
ATOM 1637 C CA . ARG A 1 238 ? 100.226 -5.346 94.075 1.00 45.24 214 ARG A CA 1
ATOM 1638 C C . ARG A 1 238 ? 100.011 -3.963 93.432 1.00 42.74 214 ARG A C 1
ATOM 1639 O O . ARG A 1 238 ? 100.694 -3.624 92.485 1.00 44.63 214 ARG A O 1
ATOM 1647 N N . GLU A 1 239 ? 99.099 -3.155 93.947 1.00 41.74 215 GLU A N 1
ATOM 1648 C CA . GLU A 1 239 ? 98.898 -1.843 93.357 1.00 44.17 215 GLU A CA 1
ATOM 1649 C C . GLU A 1 239 ? 100.076 -0.878 93.525 1.00 42.67 215 GLU A C 1
ATOM 1650 O O . GLU A 1 239 ? 100.327 -0.040 92.650 1.00 40.12 215 GLU A O 1
ATOM 1656 N N . ILE A 1 240 ? 100.681 -0.927 94.701 1.00 39.83 216 ILE A N 1
ATOM 1657 C CA . ILE A 1 240 ? 101.764 -0.083 95.035 1.00 38.37 216 ILE A CA 1
ATOM 1658 C C . ILE A 1 240 ? 102.881 -0.398 94.061 1.00 39.18 216 ILE A C 1
ATOM 1659 O O . ILE A 1 240 ? 103.397 0.494 93.449 1.00 36.81 216 ILE A O 1
ATOM 1664 N N . GLN A 1 241 ? 103.154 -1.685 93.861 1.00 40.93 217 GLN A N 1
ATOM 1665 C CA . GLN A 1 241 ? 104.130 -2.121 92.867 1.00 40.83 217 GLN A CA 1
ATOM 1666 C C . GLN A 1 241 ? 103.791 -1.677 91.426 1.00 41.44 217 GLN A C 1
ATOM 1667 O O . GLN A 1 241 ? 104.669 -1.243 90.677 1.00 40.18 217 GLN A O 1
ATOM 1673 N N . ALA A 1 242 ? 102.534 -1.830 91.036 1.00 41.02 218 ALA A N 1
ATOM 1674 C CA . ALA A 1 242 ? 102.125 -1.479 89.684 1.00 44.23 218 ALA A CA 1
ATOM 1675 C C . ALA A 1 242 ? 102.378 0.024 89.470 1.00 42.88 218 ALA A C 1
ATOM 1676 O O . ALA A 1 242 ? 102.887 0.430 88.443 1.00 46.46 218 ALA A O 1
ATOM 1678 N N . ALA A 1 243 ? 102.060 0.829 90.452 1.00 41.34 219 ALA A N 1
ATOM 1679 C CA . ALA A 1 243 ? 102.239 2.270 90.307 1.00 40.28 219 ALA A CA 1
ATOM 1680 C C . ALA A 1 243 ? 103.741 2.579 90.256 1.00 40.86 219 ALA A C 1
ATOM 1681 O O . ALA A 1 243 ? 104.216 3.332 89.403 1.00 38.81 219 ALA A O 1
ATOM 1683 N N . PHE A 1 244 ? 104.503 1.976 91.147 1.00 42.19 220 PHE A N 1
ATOM 1684 C CA . PHE A 1 244 ? 105.960 2.222 91.173 1.00 42.66 220 PHE A CA 1
ATOM 1685 C C . PHE A 1 244 ? 106.596 1.874 89.818 1.00 46.33 220 PHE A C 1
ATOM 1686 O O . PHE A 1 244 ? 107.468 2.581 89.348 1.00 44.56 220 PHE A O 1
ATOM 1694 N N . ARG A 1 245 ? 106.138 0.796 89.183 1.00 47.98 221 ARG A N 1
ATOM 1695 C CA . ARG A 1 245 ? 106.739 0.317 87.935 1.00 49.64 221 ARG A CA 1
ATOM 1696 C C . ARG A 1 245 ? 106.155 0.989 86.708 1.00 50.84 221 ARG A C 1
ATOM 1697 O O . ARG A 1 245 ? 106.448 0.572 85.597 1.00 51.67 221 ARG A O 1
ATOM 1705 N N . THR A 1 246 ? 105.294 1.987 86.909 1.00 52.56 222 THR A N 1
ATOM 1706 C CA . THR A 1 246 ? 104.820 2.835 85.813 1.00 57.46 222 THR A CA 1
ATOM 1707 C C . THR A 1 246 ? 105.727 4.044 85.795 1.00 59.14 222 THR A C 1
ATOM 1708 O O . THR A 1 246 ? 105.425 5.045 86.404 1.00 59.82 222 THR A O 1
ATOM 1712 N N . ASP A 1 247 ? 106.885 3.919 85.151 1.00 61.52 223 ASP A N 1
ATOM 1713 C CA . ASP A 1 247 ? 107.992 4.864 85.415 1.00 62.65 223 ASP A CA 1
ATOM 1714 C C . ASP A 1 247 ? 108.896 5.053 84.219 1.00 66.63 223 ASP A C 1
ATOM 1715 O O . ASP A 1 247 ? 110.073 5.225 84.390 1.00 62.85 223 ASP A O 1
ATOM 1720 N N . GLU A 1 248 ? 108.354 5.018 83.011 1.00 74.46 224 GLU A N 1
ATOM 1721 C CA . GLU A 1 248 ? 109.174 5.283 81.839 1.00 82.75 224 GLU A CA 1
ATOM 1722 C C . GLU A 1 248 ? 109.603 6.760 81.861 1.00 86.80 224 GLU A C 1
ATOM 1723 O O . GLU A 1 248 ? 108.819 7.631 82.205 1.00 94.88 224 GLU A O 1
ATOM 1729 N N . ILE A 1 249 ? 110.859 7.021 81.526 1.00 92.61 225 ILE A N 1
ATOM 1730 C CA . ILE A 1 249 ? 111.446 8.370 81.610 1.00 93.87 225 ILE A CA 1
ATOM 1731 C C . ILE A 1 249 ? 111.421 9.182 80.284 1.00 83.68 225 ILE A C 1
ATOM 1732 O O . ILE A 1 249 ? 111.303 8.633 79.193 1.00 68.88 225 ILE A O 1
ATOM 1737 N N . ARG A 1 251 ? 112.031 10.366 76.893 1.00 84.15 227 ARG A N 1
ATOM 1738 C CA . ARG A 1 251 ? 112.885 11.144 75.980 1.00 95.12 227 ARG A CA 1
ATOM 1739 C C . ARG A 1 251 ? 112.232 12.533 75.725 1.00 101.16 227 ARG A C 1
ATOM 1740 O O . ARG A 1 251 ? 112.686 13.557 76.251 1.00 99.50 227 ARG A O 1
ATOM 1742 N N . THR A 1 252 ? 111.132 12.541 74.968 1.00 107.99 228 THR A N 1
ATOM 1743 C CA . THR A 1 252 ? 110.411 13.765 74.562 1.00 106.11 228 THR A CA 1
ATOM 1744 C C . THR A 1 252 ? 109.531 14.376 75.658 1.00 101.84 228 THR A C 1
ATOM 1745 O O . THR A 1 252 ? 108.834 13.651 76.373 1.00 95.48 228 THR A O 1
ATOM 1749 N N . PRO A 1 253 ? 109.545 15.715 75.776 1.00 104.44 229 PRO A N 1
ATOM 1750 C CA . PRO A 1 253 ? 108.458 16.386 76.499 1.00 102.47 229 PRO A CA 1
ATOM 1751 C C . PRO A 1 253 ? 107.067 15.922 76.049 1.00 89.12 229 PRO A C 1
ATOM 1752 O O . PRO A 1 253 ? 106.923 15.405 74.938 1.00 85.33 229 PRO A O 1
ATOM 1756 N N . PRO A 1 254 ? 106.043 16.104 76.911 1.00 87.03 230 PRO A N 1
ATOM 1757 C CA . PRO A 1 254 ? 104.692 15.697 76.522 1.00 76.95 230 PRO A CA 1
ATOM 1758 C C . PRO A 1 254 ? 104.136 16.788 75.606 1.00 73.98 230 PRO A C 1
ATOM 1759 O O . PRO A 1 254 ? 104.340 17.980 75.856 1.00 67.57 230 PRO A O 1
ATOM 1763 N N . THR A 1 255 ? 103.477 16.385 74.537 1.00 61.88 231 THR A N 1
ATOM 1764 C CA . THR A 1 255 ? 102.885 17.310 73.603 1.00 56.95 231 THR A CA 1
ATOM 1765 C C . THR A 1 255 ? 101.766 18.073 74.322 1.00 57.73 231 THR A C 1
ATOM 1766 O O . THR A 1 255 ? 101.228 17.574 75.297 1.00 54.43 231 THR A O 1
ATOM 1770 N N . PRO A 1 256 ? 101.426 19.301 73.882 1.00 55.52 232 PRO A N 1
ATOM 1771 C CA . PRO A 1 256 ? 100.292 19.961 74.580 1.00 50.55 232 PRO A CA 1
ATOM 1772 C C . PRO A 1 256 ? 98.954 19.207 74.483 1.00 45.83 232 PRO A C 1
ATOM 1773 O O . PRO A 1 256 ? 98.204 19.213 75.434 1.00 45.97 232 PRO A O 1
ATOM 1777 N N . GLN A 1 257 ? 98.677 18.528 73.378 1.00 44.60 233 GLN A N 1
ATOM 1778 C CA . GLN A 1 257 ? 97.521 17.633 73.326 1.00 45.41 233 GLN A CA 1
ATOM 1779 C C . GLN A 1 257 ? 97.514 16.534 74.426 1.00 50.62 233 GLN A C 1
ATOM 1780 O O . GLN A 1 257 ? 96.470 16.247 75.028 1.00 46.88 233 GLN A O 1
ATOM 1786 N N . ASP A 1 258 ? 98.681 15.939 74.704 1.00 53.65 234 ASP A N 1
ATOM 1787 C CA . ASP A 1 258 ? 98.791 14.870 75.735 1.00 51.54 234 ASP A CA 1
ATOM 1788 C C . ASP A 1 258 ? 98.686 15.489 77.090 1.00 47.63 234 ASP A C 1
ATOM 1789 O O . ASP A 1 258 ? 98.089 14.922 77.985 1.00 46.87 234 ASP A O 1
ATOM 1794 N N . GLU A 1 259 ? 99.248 16.675 77.265 1.00 50.14 235 GLU A N 1
ATOM 1795 C CA . GLU A 1 259 ? 99.104 17.361 78.566 1.00 48.94 235 GLU A CA 1
ATOM 1796 C C . GLU A 1 259 ? 97.628 17.681 78.856 1.00 44.09 235 GLU A C 1
ATOM 1797 O O . GLU A 1 259 ? 97.119 17.474 79.977 1.00 44.36 235 GLU A O 1
ATOM 1803 N N . MET A 1 260 ? 96.903 18.167 77.840 1.00 43.33 236 MET A N 1
ATOM 1804 C CA . MET A 1 260 ? 95.446 18.438 78.013 1.00 40.56 236 MET A CA 1
ATOM 1805 C C . MET A 1 260 ? 94.662 17.179 78.372 1.00 41.19 236 MET A C 1
ATOM 1806 O O . MET A 1 260 ? 93.907 17.202 79.365 1.00 39.89 236 MET A O 1
ATOM 1811 N N . ARG A 1 261 ? 94.829 16.099 77.606 1.00 41.71 237 ARG A N 1
ATOM 1812 C CA . ARG A 1 261 ? 94.166 14.791 77.900 1.00 47.01 237 ARG A CA 1
ATOM 1813 C C . ARG A 1 261 ? 94.514 14.288 79.327 1.00 44.15 237 ARG A C 1
ATOM 1814 O O . ARG A 1 261 ? 93.644 13.994 80.137 1.00 38.42 237 ARG A O 1
ATOM 1822 N N . ALA A 1 262 ? 95.797 14.303 79.703 1.00 48.48 238 ALA A N 1
ATOM 1823 C CA . ALA A 1 262 ? 96.166 14.036 81.117 1.00 46.28 238 ALA A CA 1
ATOM 1824 C C . ALA A 1 262 ? 95.425 14.908 82.104 1.00 43.85 238 ALA A C 1
ATOM 1825 O O . ALA A 1 262 ? 94.899 14.454 83.127 1.00 46.87 238 ALA A O 1
ATOM 1827 N N . GLY A 1 263 ? 95.391 16.199 81.793 1.00 43.96 239 GLY A N 1
ATOM 1828 C CA . GLY A 1 263 ? 94.722 17.170 82.650 1.00 38.66 239 GLY A CA 1
ATOM 1829 C C . GLY A 1 263 ? 93.212 16.986 82.715 1.00 41.84 239 GLY A C 1
ATOM 1830 O O . GLY A 1 263 ? 92.608 17.494 83.611 1.00 43.60 239 GLY A O 1
ATOM 1831 N N . MET A 1 264 ? 92.603 16.258 81.775 1.00 41.94 240 MET A N 1
ATOM 1832 C CA . MET A 1 264 ? 91.157 16.026 81.824 1.00 40.84 240 MET A CA 1
ATOM 1833 C C . MET A 1 264 ? 90.753 14.803 82.626 1.00 37.73 240 MET A C 1
ATOM 1834 O O . MET A 1 264 ? 89.579 14.529 82.789 1.00 39.63 240 MET A O 1
ATOM 1839 N N . SER A 1 265 ? 91.716 14.032 83.095 1.00 41.66 241 SER A N 1
ATOM 1840 C CA . SER A 1 265 ? 91.399 12.751 83.772 1.00 41.28 241 SER A CA 1
ATOM 1841 C C . SER A 1 265 ? 90.523 12.823 84.966 1.00 35.76 241 SER A C 1
ATOM 1842 O O . SER A 1 265 ? 89.829 11.884 85.281 1.00 38.73 241 SER A O 1
ATOM 1845 N N . TYR A 1 266 ? 90.514 13.936 85.656 1.00 37.17 242 TYR A N 1
ATOM 1846 C CA . TYR A 1 266 ? 89.739 14.016 86.869 1.00 34.75 242 TYR A CA 1
ATOM 1847 C C . TYR A 1 266 ? 88.255 14.008 86.594 1.00 34.58 242 TYR A C 1
ATOM 1848 O O . TYR A 1 266 ? 87.451 13.752 87.517 1.00 32.79 242 TYR A O 1
ATOM 1857 N N . PHE A 1 267 ? 87.856 14.300 85.351 1.00 34.85 243 PHE A N 1
ATOM 1858 C CA . PHE A 1 267 ? 86.397 14.249 85.098 1.00 36.84 243 PHE A CA 1
ATOM 1859 C C . PHE A 1 267 ? 85.946 12.833 85.197 1.00 36.53 243 PHE A C 1
ATOM 1860 O O . PHE A 1 267 ? 84.977 12.531 85.909 1.00 37.39 243 PHE A O 1
ATOM 1868 N N . HIS A 1 268 ? 86.680 11.941 84.563 1.00 36.53 244 HIS A N 1
ATOM 1869 C CA . HIS A 1 268 ? 86.296 10.531 84.658 1.00 36.91 244 HIS A CA 1
ATOM 1870 C C . HIS A 1 268 ? 86.414 10.046 86.083 1.00 35.75 244 HIS A C 1
ATOM 1871 O O . HIS A 1 268 ? 85.530 9.449 86.607 1.00 31.74 244 HIS A O 1
ATOM 1878 N N . GLU A 1 269 ? 87.522 10.325 86.729 1.00 36.50 245 GLU A N 1
ATOM 1879 C CA . GLU A 1 269 ? 87.697 9.842 88.112 1.00 38.77 245 GLU A CA 1
ATOM 1880 C C . GLU A 1 269 ? 86.670 10.369 89.091 1.00 39.87 245 GLU A C 1
ATOM 1881 O O . GLU A 1 269 ? 86.217 9.611 89.911 1.00 35.74 245 GLU A O 1
ATOM 1887 N N . THR A 1 270 ? 86.375 11.681 89.106 1.00 36.63 246 THR A N 1
ATOM 1888 C CA . THR A 1 270 ? 85.417 12.115 90.101 1.00 36.14 246 THR A CA 1
ATOM 1889 C C . THR A 1 270 ? 84.420 13.162 89.726 1.00 36.43 246 THR A C 1
ATOM 1890 O O . THR A 1 270 ? 83.376 13.188 90.321 1.00 34.11 246 THR A O 1
ATOM 1894 N N . ILE A 1 271 ? 84.781 14.120 88.897 1.00 36.14 247 ILE A N 1
ATOM 1895 C CA . ILE A 1 271 ? 83.948 15.312 88.758 1.00 32.88 247 ILE A CA 1
ATOM 1896 C C . ILE A 1 271 ? 82.674 15.000 87.995 1.00 33.76 247 ILE A C 1
ATOM 1897 O O . ILE A 1 271 ? 81.612 15.503 88.313 1.00 32.10 247 ILE A O 1
ATOM 1902 N N . TRP A 1 272 ? 82.753 14.066 87.064 1.00 37.03 248 TRP A N 1
ATOM 1903 C CA . TRP A 1 272 ? 81.612 13.726 86.251 1.00 34.23 248 TRP A CA 1
ATOM 1904 C C . TRP A 1 272 ? 80.483 13.270 87.072 1.00 37.31 248 TRP A C 1
ATOM 1905 O O . TRP A 1 272 ? 79.322 13.703 86.869 1.00 35.44 248 TRP A O 1
ATOM 1916 N N . LYS A 1 273 ? 80.770 12.366 87.995 1.00 40.01 249 LYS A N 1
ATOM 1917 C CA . LYS A 1 273 ? 79.741 11.889 88.915 1.00 40.91 249 LYS A CA 1
ATOM 1918 C C . LYS A 1 273 ? 79.552 12.831 90.103 1.00 37.63 249 LYS A C 1
ATOM 1919 O O . LYS A 1 273 ? 78.474 12.914 90.640 1.00 35.62 249 LYS A O 1
ATOM 1925 N N . GLY A 1 274 ? 80.609 13.532 90.511 1.00 34.67 250 GLY A N 1
ATOM 1926 C CA . GLY A 1 274 ? 80.519 14.444 91.643 1.00 31.10 250 GLY A CA 1
ATOM 1927 C C . GLY A 1 274 ? 79.515 15.572 91.500 1.00 33.07 250 GLY A C 1
ATOM 1928 O O . GLY A 1 274 ? 78.836 15.937 92.448 1.00 35.32 250 GLY A O 1
ATOM 1929 N N . VAL A 1 275 ? 79.392 16.121 90.315 1.00 32.79 251 VAL A N 1
ATOM 1930 C CA . VAL A 1 275 ? 78.463 17.187 90.126 1.00 31.58 251 VAL A CA 1
ATOM 1931 C C . VAL A 1 275 ? 77.017 16.828 90.463 1.00 35.30 251 VAL A C 1
ATOM 1932 O O . VAL A 1 275 ? 76.346 17.573 91.195 1.00 34.04 251 VAL A O 1
ATOM 1936 N N . PRO A 1 276 ? 76.481 15.719 89.895 1.00 35.53 252 PRO A N 1
ATOM 1937 C CA . PRO A 1 276 ? 75.088 15.453 90.286 1.00 35.05 252 PRO A CA 1
ATOM 1938 C C . PRO A 1 276 ? 74.986 15.044 91.727 1.00 33.62 252 PRO A C 1
ATOM 1939 O O . PRO A 1 276 ? 73.963 15.264 92.289 1.00 32.64 252 PRO A O 1
ATOM 1943 N N . LYS A 1 277 ? 76.026 14.457 92.337 1.00 36.44 253 LYS A N 1
ATOM 1944 C CA . LYS A 1 277 ? 75.940 14.141 93.778 1.00 37.55 253 LYS A CA 1
ATOM 1945 C C . LYS A 1 277 ? 75.815 15.413 94.592 1.00 34.69 253 LYS A C 1
ATOM 1946 O O . LYS A 1 277 ? 75.016 15.481 95.511 1.00 33.55 253 LYS A O 1
ATOM 1952 N N . PHE A 1 278 ? 76.594 16.430 94.264 1.00 32.47 254 PHE A N 1
ATOM 1953 C CA . PHE A 1 278 ? 76.466 17.707 94.988 1.00 32.31 254 PHE A CA 1
ATOM 1954 C C . PHE A 1 278 ? 75.111 18.395 94.706 1.00 31.75 254 PHE A C 1
ATOM 1955 O O . PHE A 1 278 ? 74.526 18.988 95.613 1.00 34.57 254 PHE A O 1
ATOM 1963 N N . LEU A 1 279 ? 74.667 18.424 93.434 1.00 29.70 255 LEU A N 1
ATOM 1964 C CA . LEU A 1 279 ? 73.399 19.089 93.138 1.00 32.97 255 LEU A CA 1
ATOM 1965 C C . LEU A 1 279 ? 72.273 18.362 93.877 1.00 34.67 255 LEU A C 1
ATOM 1966 O O . LEU A 1 279 ? 71.279 18.998 94.276 1.00 35.59 255 LEU A O 1
ATOM 1971 N N . ARG A 1 280 ? 72.403 17.045 94.079 1.00 36.27 256 ARG A N 1
ATOM 1972 C CA . ARG A 1 280 ? 71.366 16.329 94.870 1.00 35.97 256 ARG A CA 1
ATOM 1973 C C . ARG A 1 280 ? 71.464 16.745 96.344 1.00 35.79 256 ARG A C 1
ATOM 1974 O O . ARG A 1 280 ? 70.460 16.862 97.005 1.00 34.74 256 ARG A O 1
ATOM 1982 N N . ARG A 1 281 ? 72.673 17.015 96.848 1.00 34.62 257 ARG A N 1
ATOM 1983 C CA . ARG A 1 281 ? 72.744 17.548 98.195 1.00 35.21 257 ARG A CA 1
ATOM 1984 C C . ARG A 1 281 ? 72.073 18.923 98.266 1.00 34.58 257 ARG A C 1
ATOM 1985 O O . ARG A 1 281 ? 71.455 19.252 99.254 1.00 32.37 257 ARG A O 1
ATOM 1993 N N . VAL A 1 282 ? 72.161 19.709 97.199 1.00 31.87 258 VAL A N 1
ATOM 1994 C CA . VAL A 1 282 ? 71.485 21.000 97.210 1.00 30.31 258 VAL A CA 1
ATOM 1995 C C . VAL A 1 282 ? 69.968 20.762 97.307 1.00 35.86 258 VAL A C 1
ATOM 1996 O O . VAL A 1 282 ? 69.290 21.485 98.055 1.00 34.58 258 VAL A O 1
ATOM 2000 N N . ASP A 1 283 ? 69.437 19.759 96.590 1.00 34.55 259 ASP A N 1
ATOM 2001 C CA . ASP A 1 283 ? 68.012 19.478 96.689 1.00 36.55 259 ASP A CA 1
ATOM 2002 C C . ASP A 1 283 ? 67.707 19.217 98.145 1.00 36.21 259 ASP A C 1
ATOM 2003 O O . ASP A 1 283 ? 66.775 19.736 98.684 1.00 35.04 259 ASP A O 1
ATOM 2008 N N . THR A 1 284 ? 68.502 18.367 98.774 1.00 37.24 260 THR A N 1
ATOM 2009 C CA . THR A 1 284 ? 68.217 17.963 100.145 1.00 38.23 260 THR A CA 1
ATOM 2010 C C . THR A 1 284 ? 68.229 19.153 101.109 1.00 39.17 260 THR A C 1
ATOM 2011 O O . THR A 1 284 ? 67.363 19.273 101.986 1.00 40.94 260 THR A O 1
ATOM 2015 N N . ALA A 1 285 ? 69.214 20.039 100.943 1.00 38.95 261 ALA A N 1
ATOM 2016 C CA . ALA A 1 285 ? 69.349 21.226 101.797 1.00 37.21 261 ALA A CA 1
ATOM 2017 C C . ALA A 1 285 ? 68.178 22.194 101.616 1.00 41.13 261 ALA A C 1
ATOM 2018 O O . ALA A 1 285 ? 67.733 22.827 102.558 1.00 40.95 261 ALA A O 1
ATOM 2020 N N . LEU A 1 286 ? 67.690 22.291 100.379 1.00 39.34 262 LEU A N 1
ATOM 2021 C CA . LEU A 1 286 ? 66.586 23.143 100.071 1.00 41.02 262 LEU A CA 1
ATOM 2022 C C . LEU A 1 286 ? 65.342 22.623 100.770 1.00 42.59 262 LEU A C 1
ATOM 2023 O O . LEU A 1 286 ? 64.609 23.401 101.394 1.00 35.92 262 LEU A O 1
ATOM 2028 N N . LYS A 1 287 ? 65.167 21.301 100.706 1.00 42.53 263 LYS A N 1
ATOM 2029 C CA . LYS A 1 287 ? 64.043 20.688 101.300 1.00 47.18 263 LYS A CA 1
ATOM 2030 C C . LYS A 1 287 ? 64.076 20.968 102.786 1.00 46.78 263 LYS A C 1
ATOM 2031 O O . LYS A 1 287 ? 63.076 21.347 103.368 1.00 51.50 263 LYS A O 1
ATOM 2037 N N . ASN A 1 288 ? 65.244 20.876 103.380 1.00 42.46 264 ASN A N 1
ATOM 2038 C CA . ASN A 1 288 ? 65.370 21.131 104.819 1.00 44.47 264 ASN A CA 1
ATOM 2039 C C . ASN A 1 288 ? 65.208 22.560 105.301 1.00 41.99 264 ASN A C 1
ATOM 2040 O O . ASN A 1 288 ? 65.210 22.747 106.480 1.00 43.57 264 ASN A O 1
ATOM 2045 N N . ILE A 1 289 ? 65.162 23.550 104.410 1.00 40.83 265 ILE A N 1
ATOM 2046 C CA . ILE A 1 289 ? 64.824 24.911 104.795 1.00 43.56 265 ILE A CA 1
ATOM 2047 C C . ILE A 1 289 ? 63.437 25.309 104.314 1.00 49.06 265 ILE A C 1
ATOM 2048 O O . ILE A 1 289 ? 63.028 26.479 104.474 1.00 48.76 265 ILE A O 1
ATOM 2053 N N . GLY A 1 290 ? 62.698 24.313 103.790 1.00 48.08 266 GLY A N 1
ATOM 2054 C CA . GLY A 1 290 ? 61.267 24.480 103.471 1.00 49.40 266 GLY A CA 1
ATOM 2055 C C . GLY A 1 290 ? 61.004 24.822 102.029 1.00 46.85 266 GLY A C 1
ATOM 2056 O O . GLY A 1 290 ? 59.954 25.260 101.719 1.00 44.27 266 GLY A O 1
ATOM 2057 N N . ILE A 1 291 ? 61.984 24.654 101.146 1.00 48.33 267 ILE A N 1
ATOM 2058 C CA . ILE A 1 291 ? 61.757 24.808 99.690 1.00 48.60 267 ILE A CA 1
ATOM 2059 C C . ILE A 1 291 ? 61.404 23.405 99.161 1.00 51.64 267 ILE A C 1
ATOM 2060 O O . ILE A 1 291 ? 62.141 22.454 99.347 1.00 51.98 267 ILE A O 1
ATOM 2065 N N . ASN A 1 292 ? 60.249 23.274 98.518 1.00 56.32 268 ASN A N 1
ATOM 2066 C CA . ASN A 1 292 ? 59.736 21.961 98.142 1.00 58.41 268 ASN A CA 1
ATOM 2067 C C . ASN A 1 292 ? 59.863 21.755 96.670 1.00 55.81 268 ASN A C 1
ATOM 2068 O O . ASN A 1 292 ? 58.956 21.239 96.060 1.00 62.46 268 ASN A O 1
ATOM 2073 N N . GLU A 1 293 ? 60.949 22.215 96.076 1.00 53.72 269 GLU A N 1
ATOM 2074 C CA . GLU A 1 293 ? 61.279 21.782 94.749 1.00 52.81 269 GLU A CA 1
ATOM 2075 C C . GLU A 1 293 ? 62.769 21.564 94.678 1.00 47.39 269 GLU A C 1
ATOM 2076 O O . GLU A 1 293 ? 63.502 21.980 95.561 1.00 43.12 269 GLU A O 1
ATOM 2082 N N . ARG A 1 294 ? 63.185 20.843 93.643 1.00 45.15 270 ARG A N 1
ATOM 2083 C CA . ARG A 1 294 ? 64.577 20.575 93.423 1.00 45.51 270 ARG A CA 1
ATOM 2084 C C . ARG A 1 294 ? 65.210 21.765 92.815 1.00 41.71 270 ARG A C 1
ATOM 2085 O O . ARG A 1 294 ? 64.548 22.584 92.244 1.00 38.55 270 ARG A O 1
ATOM 2093 N N . PHE A 1 295 ? 66.531 21.853 92.911 1.00 38.54 271 PHE A N 1
ATOM 2094 C CA . PHE A 1 295 ? 67.237 22.877 92.199 1.00 36.78 271 PHE A CA 1
ATOM 2095 C C . PHE A 1 295 ? 67.048 22.598 90.683 1.00 37.90 271 PHE A C 1
ATOM 2096 O O . PHE A 1 295 ? 67.325 21.497 90.246 1.00 32.47 271 PHE A O 1
ATOM 2104 N N . PRO A 1 296 ? 66.593 23.592 89.868 1.00 39.00 272 PRO A N 1
ATOM 2105 C CA . PRO A 1 296 ? 66.352 23.280 88.448 1.00 38.32 272 PRO A CA 1
ATOM 2106 C C . PRO A 1 296 ? 67.582 22.657 87.784 1.00 39.86 272 PRO A C 1
ATOM 2107 O O . PRO A 1 296 ? 68.703 23.159 87.915 1.00 38.27 272 PRO A O 1
ATOM 2111 N N . TYR A 1 297 ? 67.358 21.568 87.063 1.00 39.15 273 TYR A N 1
ATOM 2112 C CA . TYR A 1 297 ? 68.416 20.788 86.422 1.00 41.37 273 TYR A CA 1
ATOM 2113 C C . TYR A 1 297 ? 69.228 21.579 85.462 1.00 41.77 273 TYR A C 1
ATOM 2114 O O . TYR A 1 297 ? 70.363 21.240 85.241 1.00 44.45 273 TYR A O 1
ATOM 2123 N N . ASN A 1 298 ? 68.629 22.601 84.844 1.00 45.43 274 ASN A N 1
ATOM 2124 C CA . ASN A 1 298 ? 69.362 23.436 83.893 1.00 45.94 274 ASN A CA 1
ATOM 2125 C C . ASN A 1 298 ? 69.836 24.798 84.439 1.00 44.79 274 ASN A C 1
ATOM 2126 O O . ASN A 1 298 ? 70.291 25.599 83.693 1.00 46.47 274 ASN A O 1
ATOM 2131 N N . ALA A 1 299 ? 69.730 25.081 85.735 1.00 44.71 275 ALA A N 1
ATOM 2132 C CA . ALA A 1 299 ? 70.407 26.267 86.268 1.00 39.59 275 ALA A CA 1
ATOM 2133 C C . ALA A 1 299 ? 71.900 26.069 86.079 1.00 36.66 275 ALA A C 1
ATOM 2134 O O . ALA A 1 299 ? 72.406 25.053 86.475 1.00 37.90 275 ALA A O 1
ATOM 2136 N N . PRO A 1 300 ? 72.618 27.014 85.441 1.00 38.02 276 PRO A N 1
ATOM 2137 C CA . PRO A 1 300 ? 74.070 26.771 85.224 1.00 38.71 276 PRO A CA 1
ATOM 2138 C C . PRO A 1 300 ? 74.952 27.104 86.420 1.00 39.38 276 PRO A C 1
ATOM 2139 O O . PRO A 1 300 ? 75.844 27.948 86.358 1.00 40.38 276 PRO A O 1
ATOM 2143 N N . LEU A 1 301 ? 74.726 26.404 87.519 1.00 38.31 277 LEU A N 1
ATOM 2144 C CA . LEU A 1 301 ? 75.394 26.706 88.758 1.00 35.49 277 LEU A CA 1
ATOM 2145 C C . LEU A 1 301 ? 76.908 26.428 88.659 1.00 34.94 277 LEU A C 1
ATOM 2146 O O . LEU A 1 301 ? 77.710 27.201 89.189 1.00 31.54 277 LEU A O 1
ATOM 2151 N N . ILE A 1 302 ? 77.286 25.327 88.001 1.00 33.44 278 ILE A N 1
ATOM 2152 C CA . ILE A 1 302 ? 78.700 24.916 87.931 1.00 31.59 278 ILE A CA 1
ATOM 2153 C C . ILE A 1 302 ? 79.199 24.861 86.503 1.00 32.77 278 ILE A C 1
ATOM 2154 O O . ILE A 1 302 ? 78.519 24.296 85.673 1.00 32.28 278 ILE A O 1
ATOM 2159 N N . GLN A 1 303 ? 80.404 25.407 86.209 1.00 35.85 279 GLN A N 1
ATOM 2160 C CA . GLN A 1 303 ? 80.930 25.356 84.845 1.00 35.43 279 GLN A CA 1
ATOM 2161 C C . GLN A 1 303 ? 82.403 25.107 84.963 1.00 34.94 279 GLN A C 1
ATOM 2162 O O . GLN A 1 303 ? 83.035 25.712 85.794 1.00 34.71 279 GLN A O 1
ATOM 2168 N N . PHE A 1 304 ? 82.963 24.205 84.170 1.00 32.65 280 PHE A N 1
ATOM 2169 C CA . PHE A 1 304 ? 84.385 24.026 84.175 1.00 33.65 280 PHE A CA 1
ATOM 2170 C C . PHE A 1 304 ? 84.976 24.602 82.883 1.00 35.19 280 PHE A C 1
ATOM 2171 O O . PHE A 1 304 ? 84.372 24.526 81.840 1.00 35.62 280 PHE A O 1
ATOM 2179 N N . SER A 1 305 ? 86.176 25.127 82.973 1.00 36.99 281 SER A N 1
ATOM 2180 C CA . SER A 1 305 ? 86.882 25.663 81.828 1.00 37.23 281 SER A CA 1
ATOM 2181 C C . SER A 1 305 ? 88.318 25.234 81.932 1.00 36.16 281 SER A C 1
ATOM 2182 O O . SER A 1 305 ? 88.705 24.552 82.891 1.00 36.42 281 SER A O 1
ATOM 2185 N N . SER A 1 306 ? 89.103 25.584 80.924 1.00 34.51 282 SER A N 1
ATOM 2186 C CA . SER A 1 306 ? 90.468 25.139 80.813 1.00 32.86 282 SER A CA 1
ATOM 2187 C C . SER A 1 306 ? 91.351 26.185 80.099 1.00 36.18 282 SER A C 1
ATOM 2188 O O . SER A 1 306 ? 90.868 26.932 79.216 1.00 35.44 282 SER A O 1
ATOM 2191 N N . TRP A 1 307 ? 92.651 26.155 80.403 1.00 36.49 283 TRP A N 1
ATOM 2192 C CA . TRP A 1 307 ? 93.694 26.878 79.666 1.00 34.64 283 TRP A CA 1
ATOM 2193 C C . TRP A 1 307 ? 94.619 25.966 78.846 1.00 36.26 283 TRP A C 1
ATOM 2194 O O . TRP A 1 307 ? 95.454 26.438 78.079 1.00 34.13 283 TRP A O 1
ATOM 2205 N N . MET A 1 308 ? 94.410 24.660 78.949 1.00 35.83 284 MET A N 1
ATOM 2206 C CA . MET A 1 308 ? 95.282 23.648 78.329 1.00 36.49 284 MET A CA 1
ATOM 2207 C C . MET A 1 308 ? 95.098 23.574 76.807 1.00 36.44 284 MET A C 1
ATOM 2208 O O . MET A 1 308 ? 94.113 23.028 76.317 1.00 33.41 284 MET A O 1
ATOM 2213 N N . GLY A 1 309 ? 96.070 24.133 76.072 1.00 34.29 285 GLY A N 1
ATOM 2214 C CA . GLY A 1 309 ? 95.978 24.286 74.617 1.00 34.33 285 GLY A CA 1
ATOM 2215 C C . GLY A 1 309 ? 95.394 25.655 74.194 1.00 37.36 285 GLY A C 1
ATOM 2216 O O . GLY A 1 309 ? 95.251 25.903 73.015 1.00 37.51 285 GLY A O 1
ATOM 2217 N N . GLY A 1 310 ? 95.032 26.493 75.166 1.00 34.28 286 GLY A N 1
ATOM 2218 C CA . GLY A 1 310 ? 94.453 27.810 74.931 1.00 34.82 286 GLY A CA 1
ATOM 2219 C C . GLY A 1 310 ? 95.388 28.924 75.333 1.00 37.33 286 GLY A C 1
ATOM 2220 O O . GLY A 1 310 ? 95.456 29.936 74.661 1.00 39.34 286 GLY A O 1
ATOM 2221 N N . ASP A 1 311 ? 96.182 28.709 76.384 1.00 35.50 287 ASP A N 1
ATOM 2222 C CA . ASP A 1 311 ? 97.190 29.677 76.816 1.00 33.92 287 ASP A CA 1
ATOM 2223 C C . ASP A 1 311 ? 98.455 29.598 75.987 1.00 37.70 287 ASP A C 1
ATOM 2224 O O . ASP A 1 311 ? 99.171 28.599 76.085 1.00 41.21 287 ASP A O 1
ATOM 2229 N N . ARG A 1 312 ? 98.770 30.620 75.164 1.00 36.74 288 ARG A N 1
ATOM 2230 C CA . ARG A 1 312 ? 100.041 30.591 74.387 1.00 37.10 288 ARG A CA 1
ATOM 2231 C C . ARG A 1 312 ? 100.982 31.706 74.819 1.00 37.23 288 ARG A C 1
ATOM 2232 O O . ARG A 1 312 ? 101.948 32.026 74.095 1.00 35.76 288 ARG A O 1
ATOM 2240 N N . ASP A 1 313 ? 100.694 32.306 75.976 1.00 35.68 289 ASP A N 1
ATOM 2241 C CA . ASP A 1 313 ? 101.478 33.437 76.488 1.00 37.94 289 ASP A CA 1
ATOM 2242 C C . ASP A 1 313 ? 102.896 32.981 76.778 1.00 37.94 289 ASP A C 1
ATOM 2243 O O . ASP A 1 313 ? 103.109 32.179 77.672 1.00 38.50 289 ASP A O 1
ATOM 2248 N N . GLY A 1 314 ? 103.849 33.446 75.979 1.00 39.17 290 GLY A N 1
ATOM 2249 C CA . GLY A 1 314 ? 105.248 33.061 76.168 1.00 42.94 290 GLY A CA 1
ATOM 2250 C C . GLY A 1 314 ? 105.444 31.628 75.765 1.00 46.30 290 GLY A C 1
ATOM 2251 O O . GLY A 1 314 ? 106.431 31.053 76.101 1.00 50.70 290 GLY A O 1
ATOM 2252 N N . ASN A 1 315 ? 104.491 31.050 75.028 1.00 48.24 291 ASN A N 1
ATOM 2253 C CA . ASN A 1 315 ? 104.608 29.678 74.650 1.00 47.44 291 ASN A CA 1
ATOM 2254 C C . ASN A 1 315 ? 104.284 29.350 73.194 1.00 47.59 291 ASN A C 1
ATOM 2255 O O . ASN A 1 315 ? 103.177 28.966 72.868 1.00 55.35 291 ASN A O 1
ATOM 2260 N N . PRO A 1 316 ? 105.286 29.403 72.336 1.00 47.21 292 PRO A N 1
ATOM 2261 C CA . PRO A 1 316 ? 105.009 29.197 70.913 1.00 48.03 292 PRO A CA 1
ATOM 2262 C C . PRO A 1 316 ? 104.673 27.747 70.530 1.00 43.93 292 PRO A C 1
ATOM 2263 O O . PRO A 1 316 ? 104.304 27.502 69.426 1.00 42.61 292 PRO A O 1
ATOM 2267 N N . ARG A 1 317 ? 104.767 26.806 71.444 1.00 45.32 293 ARG A N 1
ATOM 2268 C CA . ARG A 1 317 ? 104.356 25.453 71.146 1.00 47.83 293 ARG A CA 1
ATOM 2269 C C . ARG A 1 317 ? 102.835 25.336 71.113 1.00 43.22 293 ARG A C 1
ATOM 2270 O O . ARG A 1 317 ? 102.312 24.399 70.542 1.00 40.44 293 ARG A O 1
ATOM 2278 N N . VAL A 1 318 ? 102.140 26.281 71.724 1.00 41.33 294 VAL A N 1
ATOM 2279 C CA . VAL A 1 318 ? 100.692 26.348 71.635 1.00 39.84 294 VAL A CA 1
ATOM 2280 C C . VAL A 1 318 ? 100.274 27.120 70.354 1.00 39.84 294 VAL A C 1
ATOM 2281 O O . VAL A 1 318 ? 100.256 28.397 70.275 1.00 40.59 294 VAL A O 1
ATOM 2285 N N . THR A 1 319 ? 100.045 26.318 69.318 1.00 36.20 295 THR A N 1
ATOM 2286 C CA . THR A 1 319 ? 99.787 26.805 67.968 1.00 35.82 295 THR A CA 1
ATOM 2287 C C . THR A 1 319 ? 98.289 26.819 67.720 1.00 34.24 295 THR A C 1
ATOM 2288 O O . THR A 1 319 ? 97.500 26.233 68.477 1.00 34.00 295 THR A O 1
ATOM 2292 N N . PRO A 1 320 ? 97.886 27.418 66.626 1.00 35.71 296 PRO A N 1
ATOM 2293 C CA . PRO A 1 320 ? 96.473 27.250 66.242 1.00 36.62 296 PRO A CA 1
ATOM 2294 C C . PRO A 1 320 ? 96.037 25.770 66.116 1.00 36.46 296 PRO A C 1
ATOM 2295 O O . PRO A 1 320 ? 94.939 25.432 66.490 1.00 37.02 296 PRO A O 1
ATOM 2299 N N . GLU A 1 321 ? 96.896 24.919 65.604 1.00 37.95 297 GLU A N 1
ATOM 2300 C CA A GLU A 1 321 ? 96.565 23.476 65.454 0.50 41.04 297 GLU A CA 1
ATOM 2301 C CA B GLU A 1 321 ? 96.618 23.492 65.452 0.50 38.93 297 GLU A CA 1
ATOM 2302 C C . GLU A 1 321 ? 96.396 22.854 66.830 1.00 38.39 297 GLU A C 1
ATOM 2303 O O . GLU A 1 321 ? 95.455 22.099 67.043 1.00 38.60 297 GLU A O 1
ATOM 2314 N N . VAL A 1 322 ? 97.258 23.206 67.787 1.00 34.73 298 VAL A N 1
ATOM 2315 C CA . VAL A 1 322 ? 97.069 22.690 69.122 1.00 35.39 298 VAL A CA 1
ATOM 2316 C C . VAL A 1 322 ? 95.670 23.045 69.657 1.00 37.35 298 VAL A C 1
ATOM 2317 O O . VAL A 1 322 ? 94.952 22.202 70.207 1.00 37.46 298 VAL A O 1
ATOM 2321 N N . THR A 1 323 ? 95.278 24.303 69.476 1.00 34.67 299 THR A N 1
ATOM 2322 C CA . THR A 1 323 ? 94.034 24.779 69.988 1.00 35.71 299 THR A CA 1
ATOM 2323 C C . THR A 1 323 ? 92.874 24.071 69.320 1.00 35.72 299 THR A C 1
ATOM 2324 O O . THR A 1 323 ? 91.927 23.694 69.977 1.00 36.11 299 THR A O 1
ATOM 2328 N N . ARG A 1 324 ? 92.945 23.898 68.003 1.00 34.38 300 ARG A N 1
ATOM 2329 C CA . ARG A 1 324 ? 91.917 23.153 67.329 1.00 38.80 300 ARG A CA 1
ATOM 2330 C C . ARG A 1 324 ? 91.824 21.718 67.870 1.00 39.68 300 ARG A C 1
ATOM 2331 O O . ARG A 1 324 ? 90.745 21.198 68.062 1.00 38.25 300 ARG A O 1
ATOM 2339 N N . ASP A 1 325 ? 92.964 21.069 68.060 1.00 39.52 301 ASP A N 1
ATOM 2340 C CA . ASP A 1 325 ? 92.957 19.705 68.532 1.00 39.92 301 ASP A CA 1
ATOM 2341 C C . ASP A 1 325 ? 92.371 19.580 69.914 1.00 37.34 301 ASP A C 1
ATOM 2342 O O . ASP A 1 325 ? 91.614 18.639 70.161 1.00 38.95 301 ASP A O 1
ATOM 2347 N N . VAL A 1 326 ? 92.650 20.519 70.820 1.00 38.52 302 VAL A N 1
ATOM 2348 C CA . VAL A 1 326 ? 92.092 20.357 72.198 1.00 37.45 302 VAL A CA 1
ATOM 2349 C C . VAL A 1 326 ? 90.633 20.633 72.215 1.00 36.85 302 VAL A C 1
ATOM 2350 O O . VAL A 1 326 ? 89.926 20.104 73.050 1.00 38.10 302 VAL A O 1
ATOM 2354 N N . CYS A 1 327 ? 90.139 21.454 71.293 1.00 38.95 303 CYS A N 1
ATOM 2355 C CA . CYS A 1 327 ? 88.672 21.677 71.221 1.00 35.65 303 CYS A CA 1
ATOM 2356 C C . CYS A 1 327 ? 87.966 20.423 70.770 1.00 35.52 303 CYS A C 1
ATOM 2357 O O . CYS A 1 327 ? 86.968 20.007 71.353 1.00 31.63 303 CYS A O 1
ATOM 2360 N N . LEU A 1 328 ? 88.503 19.800 69.735 1.00 36.47 304 LEU A N 1
ATOM 2361 C CA . LEU A 1 328 ? 87.932 18.553 69.239 1.00 37.88 304 LEU A CA 1
ATOM 2362 C C . LEU A 1 328 ? 88.094 17.407 70.273 1.00 37.40 304 LEU A C 1
ATOM 2363 O O . LEU A 1 328 ? 87.183 16.594 70.439 1.00 35.01 304 LEU A O 1
ATOM 2368 N N . LEU A 1 329 ? 89.229 17.362 70.986 1.00 38.83 305 LEU A N 1
ATOM 2369 C CA . LEU A 1 329 ? 89.424 16.350 72.030 1.00 38.55 305 LEU A CA 1
ATOM 2370 C C . LEU A 1 329 ? 88.370 16.530 73.117 1.00 37.90 305 LEU A C 1
ATOM 2371 O O . LEU A 1 329 ? 87.753 15.578 73.550 1.00 36.67 305 LEU A O 1
ATOM 2376 N N . ALA A 1 330 ? 88.109 17.764 73.506 1.00 36.44 306 ALA A N 1
ATOM 2377 C CA . ALA A 1 330 ? 87.124 18.023 74.582 1.00 34.92 306 ALA A CA 1
ATOM 2378 C C . ALA A 1 330 ? 85.758 17.606 74.106 1.00 38.03 306 ALA A C 1
ATOM 2379 O O . ALA A 1 330 ? 84.971 16.985 74.851 1.00 38.03 306 ALA A O 1
ATOM 2381 N N . ARG A 1 331 ? 85.483 17.839 72.820 1.00 39.54 307 ARG A N 1
ATOM 2382 C CA . ARG A 1 331 ? 84.176 17.419 72.254 1.00 41.20 307 ARG A CA 1
ATOM 2383 C C . ARG A 1 331 ? 84.048 15.896 72.162 1.00 38.49 307 ARG A C 1
ATOM 2384 O O . ARG A 1 331 ? 83.006 15.326 72.388 1.00 35.49 307 ARG A O 1
ATOM 2392 N N . MET A 1 332 ? 85.127 15.252 71.763 1.00 38.30 308 MET A N 1
ATOM 2393 C CA . MET A 1 332 ? 85.169 13.826 71.627 1.00 41.69 308 MET A CA 1
ATOM 2394 C C . MET A 1 332 ? 84.951 13.187 73.013 1.00 43.64 308 MET A C 1
ATOM 2395 O O . MET A 1 332 ? 84.144 12.274 73.146 1.00 40.05 308 MET A O 1
ATOM 2400 N N . MET A 1 333 ? 85.635 13.699 74.036 1.00 40.80 309 MET A N 1
ATOM 2401 C CA . MET A 1 333 ? 85.558 13.106 75.373 1.00 43.55 309 MET A CA 1
ATOM 2402 C C . MET A 1 333 ? 84.191 13.290 75.943 1.00 39.72 309 MET A C 1
ATOM 2403 O O . MET A 1 333 ? 83.651 12.411 76.583 1.00 37.99 309 MET A O 1
ATOM 2408 N N . THR A 1 334 ? 83.615 14.444 75.711 1.00 41.38 310 THR A N 1
ATOM 2409 C CA . THR A 1 334 ? 82.350 14.727 76.337 1.00 39.14 310 THR A CA 1
ATOM 2410 C C . THR A 1 334 ? 81.282 13.801 75.750 1.00 43.42 310 THR A C 1
ATOM 2411 O O . THR A 1 334 ? 80.508 13.175 76.489 1.00 42.53 310 THR A O 1
ATOM 2415 N N . SER A 1 335 ? 81.246 13.683 74.430 1.00 39.05 311 SER A N 1
ATOM 2416 C CA . SER A 1 335 ? 80.190 12.910 73.824 1.00 41.69 311 SER A CA 1
ATOM 2417 C C . SER A 1 335 ? 80.444 11.434 74.158 1.00 39.58 311 SER A C 1
ATOM 2418 O O . SER A 1 335 ? 79.515 10.639 74.341 1.00 38.80 311 SER A O 1
ATOM 2421 N N . ASN A 1 336 ? 81.711 11.067 74.285 1.00 38.25 312 ASN A N 1
ATOM 2422 C CA . ASN A 1 336 ? 82.070 9.719 74.716 1.00 38.88 312 ASN A CA 1
ATOM 2423 C C . ASN A 1 336 ? 81.589 9.403 76.147 1.00 39.41 312 ASN A C 1
ATOM 2424 O O . ASN A 1 336 ? 81.119 8.294 76.453 1.00 39.82 312 ASN A O 1
ATOM 2429 N N . MET A 1 337 ? 81.633 10.394 77.011 1.00 38.56 313 MET A N 1
ATOM 2430 C CA . MET A 1 337 ? 81.201 10.116 78.360 1.00 41.78 313 MET A CA 1
ATOM 2431 C C . MET A 1 337 ? 79.695 9.947 78.439 1.00 39.82 313 MET A C 1
ATOM 2432 O O . MET A 1 337 ? 79.228 9.059 79.111 1.00 41.32 313 MET A O 1
ATOM 2437 N N . TYR A 1 338 ? 78.927 10.781 77.740 1.00 36.61 314 TYR A N 1
ATOM 2438 C CA . TYR A 1 338 ? 77.498 10.546 77.671 1.00 39.42 314 TYR A CA 1
ATOM 2439 C C . TYR A 1 338 ? 77.229 9.194 77.013 1.00 39.53 314 TYR A C 1
ATOM 2440 O O . TYR A 1 338 ? 76.428 8.428 77.498 1.00 42.06 314 TYR A O 1
ATOM 2449 N N . PHE A 1 339 ? 77.949 8.878 75.936 1.00 41.40 315 PHE A N 1
ATOM 2450 C CA . PHE A 1 339 ? 77.725 7.603 75.244 1.00 43.14 315 PHE A CA 1
ATOM 2451 C C . PHE A 1 339 ? 77.970 6.430 76.179 1.00 42.88 315 PHE A C 1
ATOM 2452 O O . PHE A 1 339 ? 77.265 5.455 76.165 1.00 41.65 315 PHE A O 1
ATOM 2460 N N . SER A 1 340 ? 79.013 6.518 76.968 1.00 44.38 316 SER A N 1
ATOM 2461 C CA . SER A 1 340 ? 79.429 5.356 77.737 1.00 47.98 316 SER A CA 1
ATOM 2462 C C . SER A 1 340 ? 78.549 5.091 78.980 1.00 43.61 316 SER A C 1
ATOM 2463 O O . SER A 1 340 ? 78.740 4.091 79.637 1.00 40.57 316 SER A O 1
ATOM 2466 N N . GLN A 1 341 ? 77.605 5.979 79.275 1.00 40.78 317 GLN A N 1
ATOM 2467 C CA . GLN A 1 341 ? 76.679 5.771 80.335 1.00 40.31 317 GLN A CA 1
ATOM 2468 C C . GLN A 1 341 ? 75.228 5.641 79.829 1.00 41.27 317 GLN A C 1
ATOM 2469 O O . GLN A 1 341 ? 74.353 5.305 80.582 1.00 38.49 317 GLN A O 1
ATOM 2475 N N . ILE A 1 342 ? 74.953 5.946 78.564 1.00 39.92 318 ILE A N 1
ATOM 2476 C CA . ILE A 1 342 ? 73.584 5.876 78.059 1.00 41.49 318 ILE A CA 1
ATOM 2477 C C . ILE A 1 342 ? 73.014 4.453 78.091 1.00 40.18 318 ILE A C 1
ATOM 2478 O O . ILE A 1 342 ? 71.783 4.266 78.335 1.00 37.65 318 ILE A O 1
ATOM 2483 N N . GLU A 1 343 ? 73.855 3.443 77.872 1.00 38.58 319 GLU A N 1
ATOM 2484 C CA . GLU A 1 343 ? 73.298 2.061 77.875 1.00 43.68 319 GLU A CA 1
ATOM 2485 C C . GLU A 1 343 ? 72.746 1.685 79.261 1.00 42.70 319 GLU A C 1
ATOM 2486 O O . GLU A 1 343 ? 71.631 1.168 79.365 1.00 42.72 319 GLU A O 1
ATOM 2492 N N . ASP A 1 344 ? 73.467 2.049 80.321 1.00 41.57 320 ASP A N 1
ATOM 2493 C CA . ASP A 1 344 ? 72.952 1.872 81.687 1.00 42.12 320 ASP A CA 1
ATOM 2494 C C . ASP A 1 344 ? 71.618 2.530 81.874 1.00 42.38 320 ASP A C 1
ATOM 2495 O O . ASP A 1 344 ? 70.706 1.940 82.425 1.00 37.46 320 ASP A O 1
ATOM 2500 N N . LEU A 1 345 ? 71.494 3.780 81.423 1.00 43.15 321 LEU A N 1
ATOM 2501 C CA . LEU A 1 345 ? 70.203 4.444 81.535 1.00 42.00 321 LEU A CA 1
ATOM 2502 C C . LEU A 1 345 ? 69.167 3.737 80.716 1.00 40.68 321 LEU A C 1
ATOM 2503 O O . LEU A 1 345 ? 68.014 3.610 81.169 1.00 43.41 321 LEU A O 1
ATOM 2508 N N . MET A 1 346 ? 69.526 3.272 79.515 1.00 38.79 322 MET A N 1
ATOM 2509 C CA . MET A 1 346 ? 68.543 2.506 78.720 1.00 40.99 322 MET A CA 1
ATOM 2510 C C . MET A 1 346 ? 68.006 1.251 79.447 1.00 41.22 322 MET A C 1
ATOM 2511 O O . MET A 1 346 ? 66.805 0.927 79.393 1.00 41.44 322 MET A O 1
ATOM 2516 N N . ILE A 1 347 ? 68.913 0.540 80.117 1.00 42.17 323 ILE A N 1
ATOM 2517 C CA . ILE A 1 347 ? 68.538 -0.624 80.861 1.00 45.28 323 ILE A CA 1
ATOM 2518 C C . ILE A 1 347 ? 67.510 -0.281 81.933 1.00 44.36 323 ILE A C 1
ATOM 2519 O O . ILE A 1 347 ? 66.502 -0.915 81.985 1.00 46.15 323 ILE A O 1
ATOM 2524 N N . GLU A 1 348 ? 67.728 0.773 82.697 1.00 43.68 324 GLU A N 1
ATOM 2525 C CA . GLU A 1 348 ? 66.780 1.157 83.724 1.00 45.16 324 GLU A CA 1
ATOM 2526 C C . GLU A 1 348 ? 65.486 1.609 83.187 1.00 46.90 324 GLU A C 1
ATOM 2527 O O . GLU A 1 348 ? 64.493 1.435 83.859 1.00 44.17 324 GLU A O 1
ATOM 2533 N N . MET A 1 349 ? 65.491 2.261 82.021 1.00 48.37 325 MET A N 1
ATOM 2534 C CA . MET A 1 349 ? 64.284 2.892 81.542 1.00 49.54 325 MET A CA 1
ATOM 2535 C C . MET A 1 349 ? 63.456 1.872 80.758 1.00 48.45 325 MET A C 1
ATOM 2536 O O . MET A 1 349 ? 63.183 2.043 79.564 1.00 44.41 325 MET A O 1
ATOM 2541 N N . SER A 1 350 ? 63.052 0.829 81.480 1.00 49.13 326 SER A N 1
ATOM 2542 C CA . SER A 1 350 ? 62.341 -0.313 80.952 1.00 50.70 326 SER A CA 1
ATOM 2543 C C . SER A 1 350 ? 60.834 -0.045 80.933 1.00 54.05 326 SER A C 1
ATOM 2544 O O . SER A 1 350 ? 60.091 -0.846 80.393 1.00 51.66 326 SER A O 1
ATOM 2547 N N . MET A 1 351 ? 60.412 1.065 81.550 1.00 59.04 327 MET A N 1
ATOM 2548 C CA . MET A 1 351 ? 59.008 1.340 81.782 1.00 61.20 327 MET A CA 1
ATOM 2549 C C . MET A 1 351 ? 58.272 1.478 80.465 1.00 59.79 327 MET A C 1
ATOM 2550 O O . MET A 1 351 ? 58.843 1.874 79.450 1.00 61.61 327 MET A O 1
ATOM 2555 N N . TRP A 1 352 ? 57.034 1.018 80.478 1.00 63.31 328 TRP A N 1
ATOM 2556 C CA . TRP A 1 352 ? 56.216 0.933 79.280 1.00 61.57 328 TRP A CA 1
ATOM 2557 C C . TRP A 1 352 ? 55.146 1.995 79.253 1.00 59.57 328 TRP A C 1
ATOM 2558 O O . TRP A 1 352 ? 54.532 2.220 78.200 1.00 64.83 328 TRP A O 1
ATOM 2569 N N . ARG A 1 353 ? 54.862 2.590 80.408 1.00 58.71 329 ARG A N 1
ATOM 2570 C CA . ARG A 1 353 ? 53.926 3.729 80.481 1.00 62.06 329 ARG A CA 1
ATOM 2571 C C . ARG A 1 353 ? 54.590 5.047 80.050 1.00 61.22 329 ARG A C 1
ATOM 2572 O O . ARG A 1 353 ? 55.548 5.531 80.749 1.00 56.23 329 ARG A O 1
ATOM 2580 N N . CYS A 1 354 ? 54.061 5.655 78.966 1.00 57.89 330 CYS A N 1
ATOM 2581 C CA . CYS A 1 354 ? 54.515 6.976 78.531 1.00 58.07 330 CYS A CA 1
ATOM 2582 C C . CYS A 1 354 ? 53.396 7.859 78.079 1.00 59.20 330 CYS A C 1
ATOM 2583 O O . CYS A 1 354 ? 52.362 7.365 77.710 1.00 59.14 330 CYS A O 1
ATOM 2586 N N . ASN A 1 355 ? 53.642 9.169 78.026 1.00 58.45 331 ASN A N 1
ATOM 2587 C CA . ASN A 1 355 ? 52.633 10.123 77.561 1.00 57.63 331 ASN A CA 1
ATOM 2588 C C . ASN A 1 355 ? 52.489 10.152 76.022 1.00 59.57 331 ASN A C 1
ATOM 2589 O O . ASN A 1 355 ? 53.257 9.505 75.305 1.00 57.74 331 ASN A O 1
ATOM 2594 N N . SER A 1 356 ? 51.489 10.873 75.515 1.00 62.33 332 SER A N 1
ATOM 2595 C CA . SER A 1 356 ? 51.292 10.966 74.044 1.00 61.82 332 SER A CA 1
ATOM 2596 C C . SER A 1 356 ? 52.467 11.515 73.289 1.00 59.22 332 SER A C 1
ATOM 2597 O O . SER A 1 356 ? 52.845 11.011 72.240 1.00 60.83 332 SER A O 1
ATOM 2600 N N . GLU A 1 357 ? 53.020 12.581 73.822 1.00 56.37 333 GLU A N 1
ATOM 2601 C CA . GLU A 1 357 ? 54.086 13.248 73.134 1.00 57.63 333 GLU A CA 1
ATOM 2602 C C . GLU A 1 357 ? 55.249 12.261 72.818 1.00 57.12 333 GLU A C 1
ATOM 2603 O O . GLU A 1 357 ? 55.800 12.219 71.686 1.00 55.31 333 GLU A O 1
ATOM 2609 N N . LEU A 1 358 ? 55.600 11.462 73.816 1.00 54.37 334 LEU A N 1
ATOM 2610 C CA . LEU A 1 358 ? 56.735 10.550 73.699 1.00 57.05 334 LEU A CA 1
ATOM 2611 C C . LEU A 1 358 ? 56.326 9.321 72.892 1.00 57.93 334 LEU A C 1
ATOM 2612 O O . LEU A 1 358 ? 57.119 8.764 72.125 1.00 56.01 334 LEU A O 1
ATOM 2617 N N . ARG A 1 359 ? 55.085 8.901 73.064 1.00 58.64 335 ARG A N 1
ATOM 2618 C CA . ARG A 1 359 ? 54.556 7.790 72.277 1.00 64.61 335 ARG A CA 1
ATOM 2619 C C . ARG A 1 359 ? 54.679 8.088 70.791 1.00 66.24 335 ARG A C 1
ATOM 2620 O O . ARG A 1 359 ? 55.214 7.277 70.029 1.00 68.73 335 ARG A O 1
ATOM 2628 N N . VAL A 1 360 ? 54.176 9.245 70.387 1.00 66.29 336 VAL A N 1
ATOM 2629 C CA . VAL A 1 360 ? 54.252 9.668 68.994 1.00 68.38 336 VAL A CA 1
ATOM 2630 C C . VAL A 1 360 ? 55.720 9.693 68.500 1.00 68.31 336 VAL A C 1
ATOM 2631 O O . VAL A 1 360 ? 56.047 9.171 67.435 1.00 66.82 336 VAL A O 1
ATOM 2635 N N . ARG A 1 361 ? 56.613 10.281 69.284 1.00 66.31 337 ARG A N 1
ATOM 2636 C CA . ARG A 1 361 ? 58.021 10.374 68.873 1.00 62.53 337 ARG A CA 1
ATOM 2637 C C . ARG A 1 361 ? 58.649 8.980 68.753 1.00 62.08 337 ARG A C 1
ATOM 2638 O O . ARG A 1 361 ? 59.395 8.703 67.817 1.00 60.61 337 ARG A O 1
ATOM 2646 N N . ALA A 1 362 ? 58.311 8.096 69.696 1.00 62.92 338 ALA A N 1
ATOM 2647 C CA . ALA A 1 362 ? 58.821 6.713 69.675 1.00 62.84 338 ALA A CA 1
ATOM 2648 C C . ALA A 1 362 ? 58.369 5.965 68.426 1.00 62.79 338 ALA A C 1
ATOM 2649 O O . ALA A 1 362 ? 59.151 5.216 67.817 1.00 56.47 338 ALA A O 1
ATOM 2651 N N . GLU A 1 363 ? 57.105 6.155 68.046 1.00 67.10 339 GLU A N 1
ATOM 2652 C CA . GLU A 1 363 ? 56.565 5.418 66.882 1.00 71.15 339 GLU A CA 1
ATOM 2653 C C . GLU A 1 363 ? 57.144 5.944 65.573 1.00 68.14 339 GLU A C 1
ATOM 2654 O O . GLU A 1 363 ? 57.470 5.149 64.717 1.00 67.24 339 GLU A O 1
ATOM 2660 N N . GLU A 1 364 ? 57.318 7.264 65.457 1.00 67.33 340 GLU A N 1
ATOM 2661 C CA . GLU A 1 364 ? 58.189 7.878 64.423 1.00 70.67 340 GLU A CA 1
ATOM 2662 C C . GLU A 1 364 ? 59.530 7.148 64.301 1.00 70.13 340 GLU A C 1
ATOM 2663 O O . GLU A 1 364 ? 59.893 6.683 63.226 1.00 67.51 340 GLU A O 1
ATOM 2669 N N . LEU A 1 365 ? 60.289 7.086 65.404 1.00 67.52 341 LEU A N 1
ATOM 2670 C CA . LEU A 1 365 ? 61.660 6.542 65.354 1.00 65.55 341 LEU A CA 1
ATOM 2671 C C . LEU A 1 365 ? 61.626 5.068 65.073 1.00 66.32 341 LEU A C 1
ATOM 2672 O O . LEU A 1 365 ? 62.463 4.553 64.344 1.00 69.25 341 LEU A O 1
ATOM 2677 N N . TYR A 1 366 ? 60.638 4.396 65.626 1.00 63.78 342 TYR A N 1
ATOM 2678 C CA . TYR A 1 366 ? 60.483 2.972 65.370 1.00 73.90 342 TYR A CA 1
ATOM 2679 C C . TYR A 1 366 ? 60.217 2.592 63.894 1.00 81.54 342 TYR A C 1
ATOM 2680 O O . TYR A 1 366 ? 60.638 1.527 63.441 1.00 86.60 342 TYR A O 1
ATOM 2689 N N . ARG A 1 367 ? 59.490 3.447 63.180 1.00 87.17 343 ARG A N 1
ATOM 2690 C CA . ARG A 1 367 ? 59.091 3.195 61.788 1.00 89.55 343 ARG A CA 1
ATOM 2691 C C . ARG A 1 367 ? 60.330 3.440 60.912 1.00 86.74 343 ARG A C 1
ATOM 2692 O O . ARG A 1 367 ? 60.644 2.644 60.049 1.00 84.80 343 ARG A O 1
ATOM 2700 N N . THR A 1 368 ? 61.081 4.499 61.193 1.00 87.51 344 THR A N 1
ATOM 2701 C CA . THR A 1 368 ? 62.301 4.803 60.437 1.00 87.28 344 THR A CA 1
ATOM 2702 C C . THR A 1 368 ? 63.519 4.006 60.929 1.00 91.27 344 THR A C 1
ATOM 2703 O O . THR A 1 368 ? 64.654 4.422 60.699 1.00 91.82 344 THR A O 1
ATOM 2707 N N . ALA A 1 369 ? 63.274 2.858 61.575 1.00 97.64 345 ALA A N 1
ATOM 2708 C CA . ALA A 1 369 ? 64.304 2.093 62.297 1.00 103.28 345 ALA A CA 1
ATOM 2709 C C . ALA A 1 369 ? 64.960 0.976 61.474 1.00 110.44 345 ALA A C 1
ATOM 2710 O O . ALA A 1 369 ? 64.296 0.165 60.800 1.00 111.03 345 ALA A O 1
ATOM 2712 N N . ARG A 1 370 ? 66.278 0.918 61.624 1.00 111.93 346 ARG A N 1
ATOM 2713 C CA . ARG A 1 370 ? 67.146 -0.029 60.941 1.00 109.28 346 ARG A CA 1
ATOM 2714 C C . ARG A 1 370 ? 66.838 -1.487 61.341 1.00 105.26 346 ARG A C 1
ATOM 2715 O O . ARG A 1 370 ? 66.771 -1.804 62.526 1.00 98.23 346 ARG A O 1
ATOM 2723 N N . LYS A 1 371 ? 66.667 -2.373 60.360 1.00 103.92 347 LYS A N 1
ATOM 2724 C CA . LYS A 1 371 ? 66.345 -3.782 60.641 1.00 98.28 347 LYS A CA 1
ATOM 2725 C C . LYS A 1 371 ? 67.504 -4.585 61.306 1.00 94.99 347 LYS A C 1
ATOM 2726 O O . LYS A 1 371 ? 67.299 -5.673 61.810 1.00 95.65 347 LYS A O 1
ATOM 2728 N N . ASP A 1 372 ? 68.714 -4.029 61.352 1.00 93.43 348 ASP A N 1
ATOM 2729 C CA . ASP A 1 372 ? 69.945 -4.830 61.543 1.00 88.22 348 ASP A CA 1
ATOM 2730 C C . ASP A 1 372 ? 70.923 -4.403 62.653 1.00 79.60 348 ASP A C 1
ATOM 2731 O O . ASP A 1 372 ? 70.906 -3.267 63.144 1.00 70.32 348 ASP A O 1
ATOM 2736 N N . VAL A 1 373 ? 71.831 -5.337 62.925 1.00 72.38 349 VAL A N 1
ATOM 2737 C CA . VAL A 1 373 ? 72.833 -5.255 63.956 1.00 68.32 349 VAL A CA 1
ATOM 2738 C C . VAL A 1 373 ? 73.506 -3.869 64.135 1.00 69.00 349 VAL A C 1
ATOM 2739 O O . VAL A 1 373 ? 74.065 -3.276 63.203 1.00 72.08 349 VAL A O 1
ATOM 2743 N N . LYS A 1 374 ? 73.394 -3.334 65.337 1.00 60.89 350 LYS A N 1
ATOM 2744 C CA . LYS A 1 374 ? 74.267 -2.263 65.780 1.00 62.97 350 LYS A CA 1
ATOM 2745 C C . LYS A 1 374 ? 75.320 -2.853 66.729 1.00 59.72 350 LYS A C 1
ATOM 2746 O O . LYS A 1 374 ? 75.016 -3.626 67.656 1.00 59.47 350 LYS A O 1
ATOM 2752 N N . HIS A 1 375 ? 76.542 -2.441 66.434 1.00 58.65 351 HIS A N 1
ATOM 2753 C CA A HIS A 1 375 ? 77.765 -3.010 66.997 0.50 55.84 351 HIS A CA 1
ATOM 2754 C CA B HIS A 1 375 ? 77.790 -2.947 66.993 0.50 57.76 351 HIS A CA 1
ATOM 2755 C C . HIS A 1 375 ? 78.021 -2.417 68.429 1.00 54.40 351 HIS A C 1
ATOM 2756 O O . HIS A 1 375 ? 79.132 -1.996 68.799 1.00 55.38 351 HIS A O 1
ATOM 2769 N N . TYR A 1 376 ? 76.965 -2.387 69.243 1.00 51.83 352 TYR A N 1
ATOM 2770 C CA . TYR A 1 376 ? 77.030 -1.839 70.591 1.00 48.21 352 TYR A CA 1
ATOM 2771 C C . TYR A 1 376 ? 77.113 -3.003 71.602 1.00 47.25 352 TYR A C 1
ATOM 2772 O O . TYR A 1 376 ? 76.706 -4.122 71.308 1.00 44.59 352 TYR A O 1
ATOM 2781 N N . ILE A 1 377 ? 77.550 -2.712 72.815 1.00 45.16 353 ILE A N 1
ATOM 2782 C CA . ILE A 1 377 ? 77.582 -3.731 73.844 1.00 47.57 353 ILE A CA 1
ATOM 2783 C C . ILE A 1 377 ? 76.187 -4.241 74.233 1.00 48.90 353 ILE A C 1
ATOM 2784 O O . ILE A 1 377 ? 76.003 -5.456 74.282 1.00 47.29 353 ILE A O 1
ATOM 2789 N N . GLU A 1 378 ? 75.210 -3.342 74.433 1.00 49.86 354 GLU A N 1
ATOM 2790 C CA . GLU A 1 378 ? 73.893 -3.766 74.940 1.00 53.46 354 GLU A CA 1
ATOM 2791 C C . GLU A 1 378 ? 72.710 -3.808 74.023 1.00 55.72 354 GLU A C 1
ATOM 2792 O O . GLU A 1 378 ? 71.994 -4.814 74.032 1.00 80.41 354 GLU A O 1
ATOM 2798 N N . PHE A 1 379 ? 72.379 -2.813 73.265 1.00 52.33 355 PHE A N 1
ATOM 2799 C CA . PHE A 1 379 ? 71.016 -3.026 72.632 1.00 52.39 355 PHE A CA 1
ATOM 2800 C C . PHE A 1 379 ? 71.236 -3.068 71.133 1.00 47.87 355 PHE A C 1
ATOM 2801 O O . PHE A 1 379 ? 71.210 -2.051 70.477 1.00 43.86 355 PHE A O 1
ATOM 2809 N N . TRP A 1 380 ? 71.588 -4.258 70.684 1.00 49.58 356 TRP A N 1
ATOM 2810 C CA . TRP A 1 380 ? 72.185 -4.476 69.383 1.00 53.11 356 TRP A CA 1
ATOM 2811 C C . TRP A 1 380 ? 71.136 -4.829 68.328 1.00 56.62 356 TRP A C 1
ATOM 2812 O O . TRP A 1 380 ? 71.396 -4.656 67.151 1.00 59.03 356 TRP A O 1
ATOM 2823 N N . LYS A 1 381 ? 69.983 -5.344 68.766 1.00 60.43 357 LYS A N 1
ATOM 2824 C CA . LYS A 1 381 ? 68.823 -5.575 67.907 1.00 62.88 357 LYS A CA 1
ATOM 2825 C C . LYS A 1 381 ? 67.891 -4.379 67.928 1.00 67.05 357 LYS A C 1
ATOM 2826 O O . LYS A 1 381 ? 68.024 -3.481 68.771 1.00 63.72 357 LYS A O 1
ATOM 2832 N N . ARG A 1 382 ? 66.921 -4.384 67.017 1.00 70.01 358 ARG A N 1
ATOM 2833 C CA . ARG A 1 382 ? 65.983 -3.272 66.919 1.00 71.85 358 ARG A CA 1
ATOM 2834 C C . ARG A 1 382 ? 65.188 -3.191 68.190 1.00 67.65 358 ARG A C 1
ATOM 2835 O O . ARG A 1 382 ? 64.759 -4.213 68.731 1.00 69.31 358 ARG A O 1
ATOM 2843 N N . ILE A 1 383 ? 64.984 -1.981 68.671 1.00 60.27 359 ILE A N 1
ATOM 2844 C CA . ILE A 1 383 ? 64.295 -1.808 69.935 1.00 60.46 359 ILE A CA 1
ATOM 2845 C C . ILE A 1 383 ? 62.788 -1.789 69.710 1.00 61.75 359 ILE A C 1
ATOM 2846 O O . ILE A 1 383 ? 62.301 -1.088 68.822 1.00 61.87 359 ILE A O 1
ATOM 2851 N N . PRO A 1 384 ? 62.049 -2.600 70.478 1.00 60.88 360 PRO A N 1
ATOM 2852 C CA . PRO A 1 384 ? 60.606 -2.698 70.217 1.00 63.43 360 PRO A CA 1
ATOM 2853 C C . PRO A 1 384 ? 59.851 -1.482 70.750 1.00 65.68 360 PRO A C 1
ATOM 2854 O O . PRO A 1 384 ? 60.331 -0.830 71.668 1.00 65.82 360 PRO A O 1
ATOM 2858 N N . PRO A 1 385 ? 58.668 -1.183 70.184 1.00 71.58 361 PRO A N 1
ATOM 2859 C CA . PRO A 1 385 ? 57.973 0.062 70.549 1.00 72.29 361 PRO A CA 1
ATOM 2860 C C . PRO A 1 385 ? 57.263 0.044 71.923 1.00 70.43 361 PRO A C 1
ATOM 2861 O O . PRO A 1 385 ? 56.872 1.095 72.413 1.00 75.15 361 PRO A O 1
ATOM 2865 N N . ASN A 1 386 ? 57.118 -1.128 72.535 1.00 66.47 362 ASN A N 1
ATOM 2866 C CA . ASN A 1 386 ? 56.635 -1.227 73.910 1.00 64.38 362 ASN A CA 1
ATOM 2867 C C . ASN A 1 386 ? 57.734 -0.918 74.950 1.00 65.78 362 ASN A C 1
ATOM 2868 O O . ASN A 1 386 ? 57.472 -0.975 76.178 1.00 62.15 362 ASN A O 1
ATOM 2873 N N . GLN A 1 387 ? 58.950 -0.611 74.467 1.00 62.40 363 GLN A N 1
ATOM 2874 C CA . GLN A 1 387 ? 60.019 -0.065 75.297 1.00 60.63 363 GLN A CA 1
ATOM 2875 C C . GLN A 1 387 ? 60.242 1.383 74.822 1.00 56.61 363 GLN A C 1
ATOM 2876 O O . GLN A 1 387 ? 61.308 1.727 74.331 1.00 57.21 363 GLN A O 1
ATOM 2882 N N . PRO A 1 388 ? 59.239 2.257 75.008 1.00 57.18 364 PRO A N 1
ATOM 2883 C CA . PRO A 1 388 ? 59.325 3.588 74.356 1.00 56.37 364 PRO A CA 1
ATOM 2884 C C . PRO A 1 388 ? 60.513 4.499 74.781 1.00 54.38 364 PRO A C 1
ATOM 2885 O O . PRO A 1 388 ? 61.072 5.233 73.923 1.00 48.00 364 PRO A O 1
ATOM 2889 N N . TYR A 1 389 ? 60.884 4.468 76.069 1.00 51.45 365 TYR A N 1
ATOM 2890 C CA . TYR A 1 389 ? 61.971 5.289 76.531 1.00 48.51 365 TYR A CA 1
ATOM 2891 C C . TYR A 1 389 ? 63.286 4.792 75.913 1.00 47.83 365 TYR A C 1
ATOM 2892 O O . TYR A 1 389 ? 64.178 5.578 75.548 1.00 43.36 365 TYR A O 1
ATOM 2901 N N . ARG A 1 390 ? 63.389 3.486 75.753 1.00 47.86 366 ARG A N 1
ATOM 2902 C CA . ARG A 1 390 ? 64.558 2.960 75.090 1.00 47.93 366 ARG A CA 1
ATOM 2903 C C . ARG A 1 390 ? 64.658 3.376 73.651 1.00 48.35 366 ARG A C 1
ATOM 2904 O O . ARG A 1 390 ? 65.774 3.505 73.083 1.00 49.44 366 ARG A O 1
ATOM 2912 N N . VAL A 1 391 ? 63.515 3.536 73.008 1.00 49.65 367 VAL A N 1
ATOM 2913 C CA . VAL A 1 391 ? 63.514 3.938 71.602 1.00 48.75 367 VAL A CA 1
ATOM 2914 C C . VAL A 1 391 ? 64.067 5.357 71.517 1.00 46.70 367 VAL A C 1
ATOM 2915 O O . VAL A 1 391 ? 64.973 5.607 70.756 1.00 47.57 367 VAL A O 1
ATOM 2919 N N . ILE A 1 392 ? 63.583 6.246 72.376 1.00 45.72 368 ILE A N 1
ATOM 2920 C CA . ILE A 1 392 ? 64.038 7.645 72.418 1.00 47.69 368 ILE A CA 1
ATOM 2921 C C . ILE A 1 392 ? 65.532 7.660 72.719 1.00 47.99 368 ILE A C 1
ATOM 2922 O O . ILE A 1 392 ? 66.319 8.309 72.021 1.00 46.09 368 ILE A O 1
ATOM 2927 N N . LEU A 1 393 ? 65.933 6.927 73.764 1.00 46.12 369 LEU A N 1
ATOM 2928 C CA . LEU A 1 393 ? 67.337 6.955 74.195 1.00 44.65 369 LEU A CA 1
ATOM 2929 C C . LEU A 1 393 ? 68.299 6.236 73.238 1.00 45.07 369 LEU A C 1
ATOM 2930 O O . LEU A 1 393 ? 69.505 6.566 73.151 1.00 40.21 369 LEU A O 1
ATOM 2935 N N . GLY A 1 394 ? 67.746 5.264 72.501 1.00 47.45 370 GLY A N 1
ATOM 2936 C CA . GLY A 1 394 ? 68.468 4.623 71.421 1.00 47.97 370 GLY A CA 1
ATOM 2937 C C . GLY A 1 394 ? 68.873 5.619 70.355 1.00 46.50 370 GLY A C 1
ATOM 2938 O O . GLY A 1 394 ? 69.969 5.590 69.857 1.00 48.00 370 GLY A O 1
ATOM 2939 N N . ASP A 1 395 ? 67.985 6.524 70.021 1.00 47.29 371 ASP A N 1
ATOM 2940 C CA . ASP A 1 395 ? 68.306 7.528 69.026 1.00 46.13 371 ASP A CA 1
ATOM 2941 C C . ASP A 1 395 ? 69.347 8.511 69.610 1.00 43.30 371 ASP A C 1
ATOM 2942 O O . ASP A 1 395 ? 70.289 8.949 68.944 1.00 46.30 371 ASP A O 1
ATOM 2947 N N . VAL A 1 396 ? 69.237 8.834 70.877 1.00 42.24 372 VAL A N 1
ATOM 2948 C CA . VAL A 1 396 ? 70.290 9.676 71.512 1.00 40.21 372 VAL A CA 1
ATOM 2949 C C . VAL A 1 396 ? 71.671 9.032 71.486 1.00 38.70 372 VAL A C 1
ATOM 2950 O O . VAL A 1 396 ? 72.684 9.681 71.204 1.00 40.24 372 VAL A O 1
ATOM 2954 N N . ARG A 1 397 ? 71.724 7.749 71.760 1.00 39.82 373 ARG A N 1
ATOM 2955 C CA . ARG A 1 397 ? 72.979 7.028 71.700 1.00 40.52 373 ARG A CA 1
ATOM 2956 C C . ARG A 1 397 ? 73.616 7.086 70.304 1.00 40.36 373 ARG A C 1
ATOM 2957 O O . ARG A 1 397 ? 74.812 7.275 70.173 1.00 35.09 373 ARG A O 1
ATOM 2965 N N . ASP A 1 398 ? 72.817 6.858 69.267 1.00 41.81 374 ASP A N 1
ATOM 2966 C CA . ASP A 1 398 ? 73.350 6.937 67.896 1.00 45.74 374 ASP A CA 1
ATOM 2967 C C . ASP A 1 398 ? 73.914 8.327 67.648 1.00 43.39 374 ASP A C 1
ATOM 2968 O O . ASP A 1 398 ? 75.023 8.455 67.143 1.00 42.63 374 ASP A O 1
ATOM 2973 N N . LYS A 1 399 ? 73.189 9.355 68.038 1.00 43.77 375 LYS A N 1
ATOM 2974 C CA . LYS A 1 399 ? 73.704 10.703 67.859 1.00 45.26 375 LYS A CA 1
ATOM 2975 C C . LYS A 1 399 ? 74.980 10.929 68.627 1.00 44.42 375 LYS A C 1
ATOM 2976 O O . LYS A 1 399 ? 75.929 11.568 68.137 1.00 45.47 375 LYS A O 1
ATOM 2982 N N . LEU A 1 400 ? 75.011 10.458 69.865 1.00 44.70 376 LEU A N 1
ATOM 2983 C CA . LEU A 1 400 ? 76.227 10.638 70.653 1.00 40.44 376 LEU A CA 1
ATOM 2984 C C . LEU A 1 400 ? 77.387 9.954 69.958 1.00 39.39 376 LEU A C 1
ATOM 2985 O O . LEU A 1 400 ? 78.469 10.504 69.876 1.00 36.62 376 LEU A O 1
ATOM 2990 N N . TYR A 1 401 ? 77.147 8.760 69.451 1.00 41.64 377 TYR A N 1
ATOM 2991 C CA . TYR A 1 401 ? 78.187 7.983 68.805 1.00 43.54 377 TYR A CA 1
ATOM 2992 C C . TYR A 1 401 ? 78.755 8.703 67.567 1.00 45.78 377 TYR A C 1
ATOM 2993 O O . TYR A 1 401 ? 79.974 8.820 67.397 1.00 42.54 377 TYR A O 1
ATOM 3002 N N . ASN A 1 402 ? 77.858 9.226 66.742 1.00 45.78 378 ASN A N 1
ATOM 3003 C CA . ASN A 1 402 ? 78.251 9.967 65.559 1.00 45.96 378 ASN A CA 1
ATOM 3004 C C . ASN A 1 402 ? 78.962 11.275 65.924 1.00 47.86 378 ASN A C 1
ATOM 3005 O O . ASN A 1 402 ? 79.959 11.647 65.303 1.00 47.44 378 ASN A O 1
ATOM 3010 N N . THR A 1 403 ? 78.464 11.946 66.957 1.00 45.49 379 THR A N 1
ATOM 3011 C CA . THR A 1 403 ? 79.106 13.162 67.436 1.00 44.14 379 THR A CA 1
ATOM 3012 C C . THR A 1 403 ? 80.541 12.867 67.842 1.00 46.30 379 THR A C 1
ATOM 3013 O O . THR A 1 403 ? 81.488 13.583 67.441 1.00 49.15 379 THR A O 1
ATOM 3017 N N . ARG A 1 404 ? 80.721 11.786 68.593 1.00 44.72 380 ARG A N 1
ATOM 3018 C CA . ARG A 1 404 ? 82.050 11.367 68.977 1.00 46.52 380 ARG A CA 1
ATOM 3019 C C . ARG A 1 404 ? 82.922 10.979 67.771 1.00 47.42 380 ARG A C 1
ATOM 3020 O O . ARG A 1 404 ? 84.076 11.474 67.651 1.00 45.96 380 ARG A O 1
ATOM 3028 N N . GLU A 1 405 ? 82.398 10.143 66.864 1.00 46.20 381 GLU A N 1
ATOM 3029 C CA . GLU A 1 405 ? 83.188 9.728 65.700 1.00 46.32 381 GLU A CA 1
ATOM 3030 C C . GLU A 1 405 ? 83.537 10.919 64.769 1.00 46.79 381 GLU A C 1
ATOM 3031 O O . GLU A 1 405 ? 84.640 10.984 64.259 1.00 48.54 381 GLU A O 1
ATOM 3037 N N . ARG A 1 406 ? 82.662 11.899 64.607 1.00 47.96 382 ARG A N 1
ATOM 3038 C CA . ARG A 1 406 ? 83.029 13.035 63.777 1.00 49.92 382 ARG A CA 1
ATOM 3039 C C . ARG A 1 406 ? 84.287 13.717 64.322 1.00 52.01 382 ARG A C 1
ATOM 3040 O O . ARG A 1 406 ? 85.295 13.851 63.606 1.00 52.40 382 ARG A O 1
ATOM 3048 N N . SER A 1 407 ? 84.239 14.110 65.594 1.00 48.38 383 SER A N 1
ATOM 3049 C CA . SER A 1 407 ? 85.389 14.672 66.228 1.00 47.22 383 SER A CA 1
ATOM 3050 C C . SER A 1 407 ? 86.626 13.838 66.031 1.00 46.03 383 SER A C 1
ATOM 3051 O O . SER A 1 407 ? 87.704 14.396 65.783 1.00 50.82 383 SER A O 1
ATOM 3054 N N . ARG A 1 408 ? 86.524 12.524 66.162 1.00 48.64 384 ARG A N 1
ATOM 3055 C CA . ARG A 1 408 ? 87.709 11.686 66.037 1.00 49.19 384 ARG A CA 1
ATOM 3056 C C . ARG A 1 408 ? 88.284 11.736 64.604 1.00 53.58 384 ARG A C 1
ATOM 3057 O O . ARG A 1 408 ? 89.515 11.709 64.435 1.00 53.27 384 ARG A O 1
ATOM 3065 N N . HIS A 1 409 ? 87.413 11.715 63.591 1.00 50.53 385 HIS A N 1
ATOM 3066 C CA . HIS A 1 409 ? 87.892 11.733 62.207 1.00 55.46 385 HIS A CA 1
ATOM 3067 C C . HIS A 1 409 ? 88.496 13.127 61.905 1.00 58.01 385 HIS A C 1
ATOM 3068 O O . HIS A 1 409 ? 89.556 13.208 61.293 1.00 57.56 385 HIS A O 1
ATOM 3075 N N . LEU A 1 410 ? 87.868 14.193 62.400 1.00 51.78 386 LEU A N 1
ATOM 3076 C CA . LEU A 1 410 ? 88.423 15.508 62.243 1.00 51.19 386 LEU A CA 1
ATOM 3077 C C . LEU A 1 410 ? 89.831 15.595 62.850 1.00 53.30 386 LEU A C 1
ATOM 3078 O O . LEU A 1 410 ? 90.693 16.199 62.260 1.00 61.61 386 LEU A O 1
ATOM 3083 N N . LEU A 1 411 ? 90.076 14.952 63.983 1.00 53.13 387 LEU A N 1
ATOM 3084 C CA . LEU A 1 411 ? 91.399 14.924 64.588 1.00 52.37 387 LEU A CA 1
ATOM 3085 C C . LEU A 1 411 ? 92.402 14.104 63.799 1.00 54.31 387 LEU A C 1
ATOM 3086 O O . LEU A 1 411 ? 93.513 14.539 63.614 1.00 54.23 387 LEU A O 1
ATOM 3091 N N . VAL A 1 412 ? 92.034 12.891 63.417 1.00 56.57 388 VAL A N 1
ATOM 3092 C CA . VAL A 1 412 ? 92.983 11.945 62.848 1.00 59.69 388 VAL A CA 1
ATOM 3093 C C . VAL A 1 412 ? 93.104 12.128 61.326 1.00 69.45 388 VAL A C 1
ATOM 3094 O O . VAL A 1 412 ? 94.226 12.135 60.819 1.00 65.22 388 VAL A O 1
ATOM 3098 N N . ASP A 1 413 ? 91.973 12.300 60.617 1.00 73.32 389 ASP A N 1
ATOM 3099 C CA . ASP A 1 413 ? 91.967 12.449 59.135 1.00 68.24 389 ASP A CA 1
ATOM 3100 C C . ASP A 1 413 ? 91.947 13.877 58.637 1.00 66.08 389 ASP A C 1
ATOM 3101 O O . ASP A 1 413 ? 92.133 14.084 57.466 1.00 77.59 389 ASP A O 1
ATOM 3106 N N . GLY A 1 414 ? 91.663 14.861 59.468 1.00 64.76 390 GLY A N 1
ATOM 3107 C CA . GLY A 1 414 ? 91.615 16.248 58.967 1.00 65.69 390 GLY A CA 1
ATOM 3108 C C . GLY A 1 414 ? 90.282 16.650 58.367 1.00 68.80 390 GLY A C 1
ATOM 3109 O O . GLY A 1 414 ? 90.060 17.803 58.069 1.00 70.97 390 GLY A O 1
ATOM 3110 N N . LYS A 1 415 ? 89.376 15.701 58.186 1.00 75.41 391 LYS A N 1
ATOM 3111 C CA . LYS A 1 415 ? 87.936 16.025 58.046 1.00 73.22 391 LYS A CA 1
ATOM 3112 C C . LYS A 1 415 ? 87.043 14.768 58.091 1.00 70.04 391 LYS A C 1
ATOM 3113 O O . LYS A 1 415 ? 87.524 13.635 58.385 1.00 64.95 391 LYS A O 1
ATOM 3119 N N . SER A 1 416 ? 85.750 14.983 57.815 1.00 67.17 392 SER A N 1
ATOM 3120 C CA . SER A 1 416 ? 84.730 13.961 58.030 1.00 66.59 392 SER A CA 1
ATOM 3121 C C . SER A 1 416 ? 83.549 14.106 57.103 1.00 64.40 392 SER A C 1
ATOM 3122 O O . SER A 1 416 ? 83.043 15.220 56.917 1.00 58.93 392 SER A O 1
ATOM 3125 N N . ASP A 1 417 ? 83.042 12.971 56.612 1.00 67.64 393 ASP A N 1
ATOM 3126 C CA . ASP A 1 417 ? 81.822 12.987 55.794 1.00 74.37 393 ASP A CA 1
ATOM 3127 C C . ASP A 1 417 ? 80.550 12.937 56.644 1.00 74.24 393 ASP A C 1
ATOM 3128 O O . ASP A 1 417 ? 79.440 12.942 56.101 1.00 73.19 393 ASP A O 1
ATOM 3133 N N . ILE A 1 418 ? 80.693 12.891 57.973 1.00 71.68 394 ILE A N 1
ATOM 3134 C CA . ILE A 1 418 ? 79.533 12.790 58.854 1.00 63.85 394 ILE A CA 1
ATOM 3135 C C . ILE A 1 418 ? 78.815 14.123 58.898 1.00 59.79 394 ILE A C 1
ATOM 3136 O O . ILE A 1 418 ? 79.399 15.124 59.309 1.00 64.59 394 ILE A O 1
ATOM 3141 N N . PRO A 1 419 ? 77.540 14.145 58.482 1.00 57.62 395 PRO A N 1
ATOM 3142 C CA . PRO A 1 419 ? 76.818 15.402 58.357 1.00 57.65 395 PRO A CA 1
ATOM 3143 C C . PRO A 1 419 ? 76.245 15.909 59.647 1.00 55.45 395 PRO A C 1
ATOM 3144 O O . PRO A 1 419 ? 75.994 15.144 60.565 1.00 58.37 395 PRO A O 1
ATOM 3148 N N . ASP A 1 420 ? 75.937 17.186 59.663 1.00 55.49 396 ASP A N 1
ATOM 3149 C CA . ASP A 1 420 ? 75.371 17.855 60.820 1.00 58.20 396 ASP A CA 1
ATOM 3150 C C . ASP A 1 420 ? 74.116 17.239 61.455 1.00 62.69 396 ASP A C 1
ATOM 3151 O O . ASP A 1 420 ? 73.962 17.252 62.669 1.00 62.69 396 ASP A O 1
ATOM 3156 N N . GLU A 1 421 ? 73.217 16.679 60.682 1.00 63.93 397 GLU A N 1
ATOM 3157 C CA . GLU A 1 421 ? 71.983 16.232 61.308 1.00 67.37 397 GLU A CA 1
ATOM 3158 C C . GLU A 1 421 ? 72.170 14.804 61.835 1.00 62.93 397 GLU A C 1
ATOM 3159 O O . GLU A 1 421 ? 71.273 14.234 62.452 1.00 61.86 397 GLU A O 1
ATOM 3165 N N . ALA A 1 422 ? 73.323 14.209 61.585 1.00 54.48 398 ALA A N 1
ATOM 3166 C CA . ALA A 1 422 ? 73.638 12.954 62.239 1.00 56.62 398 ALA A CA 1
ATOM 3167 C C . ALA A 1 422 ? 74.233 13.145 63.668 1.00 51.41 398 ALA A C 1
ATOM 3168 O O . ALA A 1 422 ? 74.377 12.186 64.392 1.00 50.61 398 ALA A O 1
ATOM 3170 N N . VAL A 1 423 ? 74.548 14.377 64.073 1.00 51.62 399 VAL A N 1
ATOM 3171 C CA . VAL A 1 423 ? 75.221 14.623 65.348 1.00 50.95 399 VAL A CA 1
ATOM 3172 C C . VAL A 1 423 ? 74.581 15.726 66.202 1.00 50.36 399 VAL A C 1
ATOM 3173 O O . VAL A 1 423 ? 73.664 16.355 65.771 1.00 46.80 399 VAL A O 1
ATOM 3177 N N . TYR A 1 424 ? 75.085 15.978 67.416 1.00 47.30 400 TYR A N 1
ATOM 3178 C CA . TYR A 1 424 ? 74.596 17.126 68.187 1.00 46.02 400 TYR A CA 1
ATOM 3179 C C . TYR A 1 424 ? 75.564 18.288 67.977 1.00 45.79 400 TYR A C 1
ATOM 3180 O O . TYR A 1 424 ? 76.802 18.113 68.098 1.00 46.31 400 TYR A O 1
ATOM 3189 N N . THR A 1 425 ? 75.018 19.430 67.544 1.00 46.33 401 THR A N 1
ATOM 3190 C CA . THR A 1 425 ? 75.812 20.644 67.350 1.00 48.25 401 THR A CA 1
ATOM 3191 C C . THR A 1 425 ? 75.443 21.669 68.360 1.00 46.94 401 THR A C 1
ATOM 3192 O O . THR A 1 425 ? 76.078 22.710 68.454 1.00 47.21 401 THR A O 1
ATOM 3196 N N . ASN A 1 426 ? 74.382 21.410 69.093 1.00 47.34 402 ASN A N 1
ATOM 3197 C CA . ASN A 1 426 ? 74.048 22.304 70.146 1.00 50.88 402 ASN A CA 1
ATOM 3198 C C . ASN A 1 426 ? 73.450 21.525 71.275 1.00 48.16 402 ASN A C 1
ATOM 3199 O O . ASN A 1 426 ? 72.835 20.505 71.063 1.00 46.03 402 ASN A O 1
ATOM 3204 N N . VAL A 1 427 ? 73.635 22.007 72.479 1.00 45.81 403 VAL A N 1
ATOM 3205 C CA . VAL A 1 427 ? 73.354 21.208 73.631 1.00 48.08 403 VAL A CA 1
ATOM 3206 C C . VAL A 1 427 ? 71.871 20.990 73.813 1.00 53.15 403 VAL A C 1
ATOM 3207 O O . VAL A 1 427 ? 71.451 20.007 74.403 1.00 53.92 403 VAL A O 1
ATOM 3211 N N . GLU A 1 428 ? 71.095 21.895 73.239 1.00 56.49 404 GLU A N 1
ATOM 3212 C CA . GLU A 1 428 ? 69.667 21.878 73.318 1.00 56.83 404 GLU A CA 1
ATOM 3213 C C . GLU A 1 428 ? 69.096 20.661 72.642 1.00 51.72 404 GLU A C 1
ATOM 3214 O O . GLU A 1 428 ? 68.066 20.156 73.073 1.00 50.34 404 GLU A O 1
ATOM 3220 N N . GLN A 1 429 ? 69.736 20.250 71.551 1.00 47.49 405 GLN A N 1
ATOM 3221 C CA . GLN A 1 429 ? 69.332 19.072 70.812 1.00 49.85 405 GLN A CA 1
ATOM 3222 C C . GLN A 1 429 ? 69.488 17.809 71.672 1.00 50.19 405 GLN A C 1
ATOM 3223 O O . GLN A 1 429 ? 68.797 16.846 71.452 1.00 47.44 405 GLN A O 1
ATOM 3229 N N . LEU A 1 430 ? 70.462 17.807 72.583 1.00 44.30 406 LEU A N 1
ATOM 3230 C CA . LEU A 1 430 ? 70.671 16.639 73.449 1.00 44.80 406 LEU A CA 1
ATOM 3231 C C . LEU A 1 430 ? 69.746 16.700 74.631 1.00 44.40 406 LEU A C 1
ATOM 3232 O O . LEU A 1 430 ? 69.223 15.681 75.044 1.00 45.08 406 LEU A O 1
ATOM 3237 N N . LEU A 1 431 ? 69.522 17.896 75.169 1.00 43.89 407 LEU A N 1
ATOM 3238 C CA . LEU A 1 431 ? 68.600 18.048 76.306 1.00 45.80 407 LEU A CA 1
ATOM 3239 C C . LEU A 1 431 ? 67.173 17.652 75.935 1.00 45.84 407 LEU A C 1
ATOM 3240 O O . LEU A 1 431 ? 66.446 17.016 76.720 1.00 47.96 407 LEU A O 1
ATOM 3245 N N . GLU A 1 432 ? 66.777 18.016 74.736 1.00 42.55 408 GLU A N 1
ATOM 3246 C CA . GLU A 1 432 ? 65.366 17.905 74.385 1.00 44.10 408 GLU A CA 1
ATOM 3247 C C . GLU A 1 432 ? 64.785 16.501 74.580 1.00 43.05 408 GLU A C 1
ATOM 3248 O O . GLU A 1 432 ? 63.823 16.328 75.310 1.00 44.75 408 GLU A O 1
ATOM 3254 N N . PRO A 1 433 ? 65.391 15.477 73.978 1.00 45.87 409 PRO A N 1
ATOM 3255 C CA . PRO A 1 433 ? 64.822 14.146 74.223 1.00 46.49 409 PRO A CA 1
ATOM 3256 C C . PRO A 1 433 ? 64.916 13.660 75.676 1.00 46.21 409 PRO A C 1
ATOM 3257 O O . PRO A 1 433 ? 64.006 12.941 76.163 1.00 48.02 409 PRO A O 1
ATOM 3261 N N . LEU A 1 434 ? 65.937 14.095 76.393 1.00 43.94 410 LEU A N 1
ATOM 3262 C CA . LEU A 1 434 ? 65.986 13.760 77.811 1.00 44.00 410 LEU A CA 1
ATOM 3263 C C . LEU A 1 434 ? 64.837 14.418 78.635 1.00 44.49 410 LEU A C 1
ATOM 3264 O O . LEU A 1 434 ? 64.283 13.777 79.551 1.00 39.33 410 LEU A O 1
ATOM 3269 N N . GLU A 1 435 ? 64.539 15.687 78.305 1.00 44.42 411 GLU A N 1
ATOM 3270 C CA . GLU A 1 435 ? 63.428 16.456 78.902 1.00 46.97 411 GLU A CA 1
ATOM 3271 C C . GLU A 1 435 ? 62.108 15.801 78.589 1.00 43.48 411 GLU A C 1
ATOM 3272 O O . GLU A 1 435 ? 61.259 15.728 79.441 1.00 45.08 411 GLU A O 1
ATOM 3278 N N . LEU A 1 436 ? 61.964 15.315 77.369 1.00 43.16 412 LEU A N 1
ATOM 3279 C CA . LEU A 1 436 ? 60.791 14.603 76.960 1.00 44.66 412 LEU A CA 1
ATOM 3280 C C . LEU A 1 436 ? 60.623 13.349 77.802 1.00 46.89 412 LEU A C 1
ATOM 3281 O O . LEU A 1 436 ? 59.526 13.078 78.294 1.00 44.55 412 LEU A O 1
ATOM 3286 N N . CYS A 1 437 ? 61.709 12.594 78.007 1.00 45.95 413 CYS A N 1
ATOM 3287 C CA . CYS A 1 437 ? 61.653 11.396 78.895 1.00 43.67 413 CYS A CA 1
ATOM 3288 C C . CYS A 1 437 ? 61.173 11.815 80.293 1.00 43.85 413 CYS A C 1
ATOM 3289 O O . CYS A 1 437 ? 60.258 11.181 80.865 1.00 42.52 413 CYS A O 1
ATOM 3292 N N . TYR A 1 438 ? 61.750 12.907 80.813 1.00 44.53 414 TYR A N 1
ATOM 3293 C CA . TYR A 1 438 ? 61.410 13.438 82.165 1.00 44.40 414 TYR A CA 1
ATOM 3294 C C . TYR A 1 438 ? 59.917 13.775 82.302 1.00 46.98 414 TYR A C 1
ATOM 3295 O O . TYR A 1 438 ? 59.277 13.386 83.262 1.00 44.74 414 TYR A O 1
ATOM 3304 N N . ARG A 1 439 ? 59.373 14.502 81.331 1.00 48.20 415 ARG A N 1
ATOM 3305 C CA . ARG A 1 439 ? 57.980 14.951 81.397 1.00 51.62 415 ARG A CA 1
ATOM 3306 C C . ARG A 1 439 ? 57.082 13.756 81.331 1.00 48.85 415 ARG A C 1
ATOM 3307 O O . ARG A 1 439 ? 56.117 13.716 82.042 1.00 51.50 415 ARG A O 1
ATOM 3315 N N . SER A 1 440 ? 57.366 12.840 80.401 1.00 46.15 416 SER A N 1
ATOM 3316 C CA . SER A 1 440 ? 56.550 11.649 80.205 1.00 47.51 416 SER A CA 1
ATOM 3317 C C . SER A 1 440 ? 56.461 10.810 81.487 1.00 47.40 416 SER A C 1
ATOM 3318 O O . SER A 1 440 ? 55.381 10.346 81.846 1.00 47.81 416 SER A O 1
ATOM 3321 N N . LEU A 1 441 ? 57.582 10.672 82.201 1.00 45.54 417 LEU A N 1
ATOM 3322 C CA . LEU A 1 441 ? 57.541 9.974 83.488 1.00 46.31 417 LEU A CA 1
ATOM 3323 C C . LEU A 1 441 ? 56.679 10.689 84.481 1.00 46.91 417 LEU A C 1
ATOM 3324 O O . LEU A 1 441 ? 55.853 10.045 85.174 1.00 47.78 417 LEU A O 1
ATOM 3329 N N . CYS A 1 442 ? 56.859 12.007 84.559 1.00 46.05 418 CYS A N 1
ATOM 3330 C CA . CYS A 1 442 ? 56.077 12.830 85.477 1.00 47.50 418 CYS A CA 1
ATOM 3331 C C . CYS A 1 442 ? 54.589 12.676 85.156 1.00 50.55 418 CYS A C 1
ATOM 3332 O O . CYS A 1 442 ? 53.786 12.311 86.051 1.00 47.87 418 CYS A O 1
ATOM 3335 N N . ASP A 1 443 ? 54.248 12.843 83.889 1.00 48.88 419 ASP A N 1
ATOM 3336 C CA . ASP A 1 443 ? 52.842 12.751 83.484 1.00 52.92 419 ASP A CA 1
ATOM 3337 C C . ASP A 1 443 ? 52.190 11.401 83.720 1.00 54.37 419 ASP A C 1
ATOM 3338 O O . ASP A 1 443 ? 50.965 11.317 83.732 1.00 59.09 419 ASP A O 1
ATOM 3343 N N . CYS A 1 444 ? 52.981 10.330 83.785 1.00 53.14 420 CYS A N 1
ATOM 3344 C CA . CYS A 1 444 ? 52.421 8.984 83.978 1.00 55.25 420 CYS A CA 1
ATOM 3345 C C . CYS A 1 444 ? 52.432 8.583 85.465 1.00 53.97 420 CYS A C 1
ATOM 3346 O O . CYS A 1 444 ? 52.241 7.438 85.788 1.00 53.46 420 CYS A O 1
ATOM 3349 N N . GLY A 1 445 ? 52.714 9.518 86.369 1.00 55.55 421 GLY A N 1
ATOM 3350 C CA . GLY A 1 445 ? 52.772 9.216 87.806 1.00 53.87 421 GLY A CA 1
ATOM 3351 C C . GLY A 1 445 ? 54.137 8.767 88.335 1.00 50.24 421 GLY A C 1
ATOM 3352 O O . GLY A 1 445 ? 54.248 8.391 89.474 1.00 49.18 421 GLY A O 1
ATOM 3353 N N . ASP A 1 446 ? 55.182 8.841 87.522 1.00 50.68 422 ASP A N 1
ATOM 3354 C CA . ASP A 1 446 ? 56.520 8.390 87.937 1.00 46.33 422 ASP A CA 1
ATOM 3355 C C . ASP A 1 446 ? 57.541 9.530 88.141 1.00 47.33 422 ASP A C 1
ATOM 3356 O O . ASP A 1 446 ? 58.723 9.387 87.844 1.00 46.77 422 ASP A O 1
ATOM 3361 N N . HIS A 1 447 ? 57.124 10.644 88.724 1.00 49.33 423 HIS A N 1
ATOM 3362 C CA . HIS A 1 447 ? 58.078 11.752 88.996 1.00 50.27 423 HIS A CA 1
ATOM 3363 C C . HIS A 1 447 ? 59.285 11.224 89.749 1.00 46.88 423 HIS A C 1
ATOM 3364 O O . HIS A 1 447 ? 60.449 11.549 89.457 1.00 48.60 423 HIS A O 1
ATOM 3371 N N . VAL A 1 448 ? 59.012 10.421 90.748 1.00 44.44 424 VAL A N 1
ATOM 3372 C CA . VAL A 1 448 ? 60.052 9.884 91.630 1.00 44.15 424 VAL A CA 1
ATOM 3373 C C . VAL A 1 448 ? 61.192 9.173 90.900 1.00 42.17 424 VAL A C 1
ATOM 3374 O O . VAL A 1 448 ? 62.370 9.310 91.249 1.00 41.41 424 VAL A O 1
ATOM 3378 N N . ILE A 1 449 ? 60.836 8.420 89.879 1.00 43.07 425 ILE A N 1
ATOM 3379 C CA . ILE A 1 449 ? 61.802 7.716 89.043 1.00 39.88 425 ILE A CA 1
ATOM 3380 C C . ILE A 1 449 ? 62.537 8.704 88.158 1.00 40.07 425 ILE A C 1
ATOM 3381 O O . ILE A 1 449 ? 63.750 8.625 87.948 1.00 36.36 425 ILE A O 1
ATOM 3386 N N . ALA A 1 450 ? 61.803 9.658 87.613 1.00 41.32 426 ALA A N 1
ATOM 3387 C CA . ALA A 1 450 ? 62.473 10.683 86.838 1.00 41.27 426 ALA A CA 1
ATOM 3388 C C . ALA A 1 450 ? 63.617 11.350 87.571 1.00 38.73 426 ALA A C 1
ATOM 3389 O O . ALA A 1 450 ? 64.571 11.813 86.922 1.00 38.59 426 ALA A O 1
ATOM 3391 N N . ASP A 1 451 ? 63.512 11.466 88.885 1.00 38.40 427 ASP A N 1
ATOM 3392 C CA . ASP A 1 451 ? 64.463 12.231 89.667 1.00 37.69 427 ASP A CA 1
ATOM 3393 C C . ASP A 1 451 ? 65.632 11.381 90.066 1.00 38.50 427 ASP A C 1
ATOM 3394 O O . ASP A 1 451 ? 66.407 11.841 90.872 1.00 42.09 427 ASP A O 1
ATOM 3399 N N . GLY A 1 452 ? 65.791 10.188 89.485 1.00 35.58 428 GLY A N 1
ATOM 3400 C CA . GLY A 1 452 ? 66.962 9.317 89.742 1.00 36.15 428 GLY A CA 1
ATOM 3401 C C . GLY A 1 452 ? 68.045 9.566 88.718 1.00 34.60 428 GLY A C 1
ATOM 3402 O O . GLY A 1 452 ? 68.442 10.732 88.517 1.00 31.46 428 GLY A O 1
ATOM 3403 N N . SER A 1 453 ? 68.479 8.524 88.007 1.00 34.08 429 SER A N 1
ATOM 3404 C CA . SER A 1 453 ? 69.569 8.715 87.022 1.00 39.36 429 SER A CA 1
ATOM 3405 C C . SER A 1 453 ? 69.238 9.691 85.902 1.00 36.43 429 SER A C 1
ATOM 3406 O O . SER A 1 453 ? 70.140 10.318 85.413 1.00 35.55 429 SER A O 1
ATOM 3409 N N . LEU A 1 454 ? 67.974 9.760 85.484 1.00 34.89 430 LEU A N 1
ATOM 3410 C CA . LEU A 1 454 ? 67.551 10.674 84.453 1.00 37.27 430 LEU A CA 1
ATOM 3411 C C . LEU A 1 454 ? 67.868 12.124 84.839 1.00 37.27 430 LEU A C 1
ATOM 3412 O O . LEU A 1 454 ? 68.601 12.815 84.121 1.00 36.64 430 LEU A O 1
ATOM 3417 N N . LEU A 1 455 ? 67.423 12.512 86.023 1.00 37.34 431 LEU A N 1
ATOM 3418 C CA . LEU A 1 455 ? 67.775 13.798 86.580 1.00 37.23 431 LEU A CA 1
ATOM 3419 C C . LEU A 1 455 ? 69.331 13.984 86.637 1.00 35.48 431 LEU A C 1
ATOM 3420 O O . LEU A 1 455 ? 69.850 15.002 86.266 1.00 34.33 431 LEU A O 1
ATOM 3425 N N . ASP A 1 456 ? 70.054 12.998 87.099 1.00 33.80 432 ASP A N 1
ATOM 3426 C CA . ASP A 1 456 ? 71.519 13.166 87.135 1.00 34.77 432 ASP A CA 1
ATOM 3427 C C . ASP A 1 456 ? 72.089 13.465 85.725 1.00 37.39 432 ASP A C 1
ATOM 3428 O O . ASP A 1 456 ? 73.006 14.294 85.546 1.00 34.57 432 ASP A O 1
ATOM 3433 N N . PHE A 1 457 ? 71.553 12.739 84.723 1.00 35.86 433 PHE A N 1
ATOM 3434 C CA . PHE A 1 457 ? 72.041 12.818 83.354 1.00 35.63 433 PHE A CA 1
ATOM 3435 C C . PHE A 1 457 ? 71.733 14.224 82.854 1.00 34.01 433 PHE A C 1
ATOM 3436 O O . PHE A 1 457 ? 72.576 14.868 82.194 1.00 36.32 433 PHE A O 1
ATOM 3444 N N . LEU A 1 458 ? 70.529 14.717 83.170 1.00 36.45 434 LEU A N 1
ATOM 3445 C CA . LEU A 1 458 ? 70.123 16.074 82.755 1.00 35.42 434 LEU A CA 1
ATOM 3446 C C . LEU A 1 458 ? 71.041 17.099 83.344 1.00 37.98 434 LEU A C 1
ATOM 3447 O O . LEU A 1 458 ? 71.491 18.032 82.658 1.00 39.15 434 LEU A O 1
ATOM 3452 N N . ARG A 1 459 ? 71.401 16.907 84.616 1.00 40.43 435 ARG A N 1
ATOM 3453 C CA . ARG A 1 459 ? 72.348 17.825 85.225 1.00 37.54 435 ARG A CA 1
ATOM 3454 C C . ARG A 1 459 ? 73.738 17.732 84.607 1.00 36.52 435 ARG A C 1
ATOM 3455 O O . ARG A 1 459 ? 74.444 18.728 84.476 1.00 37.00 435 ARG A O 1
ATOM 3463 N N . GLN A 1 460 ? 74.168 16.533 84.237 1.00 37.71 436 GLN A N 1
ATOM 3464 C CA . GLN A 1 460 ? 75.494 16.415 83.631 1.00 33.17 436 GLN A CA 1
ATOM 3465 C C . GLN A 1 460 ? 75.507 17.162 82.292 1.00 34.28 436 GLN A C 1
ATOM 3466 O O . GLN A 1 460 ? 76.438 17.880 81.997 1.00 34.68 436 GLN A O 1
ATOM 3472 N N . VAL A 1 461 ? 74.448 16.997 81.511 1.00 34.57 437 VAL A N 1
ATOM 3473 C CA . VAL A 1 461 ? 74.356 17.639 80.222 1.00 37.22 437 VAL A CA 1
ATOM 3474 C C . VAL A 1 461 ? 74.335 19.139 80.359 1.00 36.96 437 VAL A C 1
ATOM 3475 O O . VAL A 1 461 ? 74.947 19.856 79.575 1.00 37.12 437 VAL A O 1
ATOM 3479 N N . SER A 1 462 ? 73.616 19.618 81.345 1.00 39.43 438 SER A N 1
ATOM 3480 C CA . SER A 1 462 ? 73.504 21.048 81.558 1.00 39.54 438 SER A CA 1
ATOM 3481 C C . SER A 1 462 ? 74.816 21.629 82.096 1.00 40.46 438 SER A C 1
ATOM 3482 O O . SER A 1 462 ? 75.161 22.732 81.800 1.00 47.77 438 SER A O 1
ATOM 3485 N N . THR A 1 463 ? 75.575 20.866 82.849 1.00 35.45 439 THR A N 1
ATOM 3486 C CA . THR A 1 463 ? 76.842 21.335 83.365 1.00 32.74 439 THR A CA 1
ATOM 3487 C C . THR A 1 463 ? 78.045 21.179 82.378 1.00 34.44 439 THR A C 1
ATOM 3488 O O . THR A 1 463 ? 78.815 22.108 82.170 1.00 31.08 439 THR A O 1
ATOM 3492 N N . PHE A 1 464 ? 78.176 20.041 81.720 1.00 33.58 440 PHE A N 1
ATOM 3493 C CA . PHE A 1 464 ? 79.292 19.855 80.782 1.00 32.92 440 PHE A CA 1
ATOM 3494 C C . PHE A 1 464 ? 78.997 20.178 79.314 1.00 33.65 440 PHE A C 1
ATOM 3495 O O . PHE A 1 464 ? 79.913 20.291 78.505 1.00 31.52 440 PHE A O 1
ATOM 3503 N N . GLY A 1 465 ? 77.712 20.232 78.943 1.00 32.12 441 GLY A N 1
ATOM 3504 C CA . GLY A 1 465 ? 77.325 20.663 77.599 1.00 32.97 441 GLY A CA 1
ATOM 3505 C C . GLY A 1 465 ? 77.861 19.688 76.583 1.00 35.26 441 GLY A C 1
ATOM 3506 O O . GLY A 1 465 ? 78.041 18.496 76.864 1.00 36.97 441 GLY A O 1
ATOM 3507 N N . LEU A 1 466 ? 78.257 20.208 75.447 1.00 36.36 442 LEU A N 1
ATOM 3508 C CA . LEU A 1 466 ? 78.891 19.375 74.434 1.00 38.18 442 LEU A CA 1
ATOM 3509 C C . LEU A 1 466 ? 80.403 19.439 74.519 1.00 37.98 442 LEU A C 1
ATOM 3510 O O . LEU A 1 466 ? 81.058 18.627 73.944 1.00 45.80 442 LEU A O 1
ATOM 3515 N N . SER A 1 467 ? 80.959 20.318 75.332 1.00 38.07 443 SER A N 1
ATOM 3516 C CA . SER A 1 467 ? 82.398 20.352 75.587 1.00 39.91 443 SER A CA 1
ATOM 3517 C C . SER A 1 467 ? 82.554 20.563 77.058 1.00 37.86 443 SER A C 1
ATOM 3518 O O . SER A 1 467 ? 82.303 21.686 77.597 1.00 33.89 443 SER A O 1
ATOM 3521 N N . LEU A 1 468 ? 83.004 19.528 77.723 1.00 35.85 444 LEU A N 1
ATOM 3522 C CA . LEU A 1 468 ? 83.001 19.623 79.193 1.00 38.64 444 LEU A CA 1
ATOM 3523 C C . LEU A 1 468 ? 83.798 20.762 79.814 1.00 36.21 444 LEU A C 1
ATOM 3524 O O . LEU A 1 468 ? 83.504 21.113 80.951 1.00 34.38 444 LEU A O 1
ATOM 3529 N N . VAL A 1 469 ? 84.832 21.236 79.105 1.00 33.01 445 VAL A N 1
ATOM 3530 C CA . VAL A 1 469 ? 85.449 22.496 79.433 1.00 34.84 445 VAL A CA 1
ATOM 3531 C C . VAL A 1 469 ? 85.322 23.428 78.247 1.00 33.93 445 VAL A C 1
ATOM 3532 O O . VAL A 1 469 ? 85.494 22.997 77.114 1.00 33.92 445 VAL A O 1
ATOM 3536 N N . LYS A 1 470 ? 85.012 24.688 78.532 1.00 31.48 446 LYS A N 1
ATOM 3537 C CA . LYS A 1 470 ? 85.204 25.741 77.573 1.00 34.61 446 LYS A CA 1
ATOM 3538 C C . LYS A 1 470 ? 86.674 26.211 77.707 1.00 34.09 446 LYS A C 1
ATOM 3539 O O . LYS A 1 470 ? 87.198 26.288 78.814 1.00 37.59 446 LYS A O 1
ATOM 3545 N N . LEU A 1 471 ? 87.310 26.525 76.583 1.00 33.50 447 LEU A N 1
ATOM 3546 C CA . LEU A 1 471 ? 88.765 26.871 76.506 1.00 29.30 447 LEU A CA 1
ATOM 3547 C C . LEU A 1 471 ? 88.965 28.390 76.479 1.00 30.76 447 LEU A C 1
ATOM 3548 O O . LEU A 1 471 ? 88.353 29.083 75.653 1.00 33.28 447 LEU A O 1
ATOM 3553 N N . ASP A 1 472 ? 89.765 28.928 77.387 1.00 31.09 448 ASP A N 1
ATOM 3554 C CA . ASP A 1 472 ? 90.180 30.322 77.299 1.00 31.49 448 ASP A CA 1
ATOM 3555 C C . ASP A 1 472 ? 91.348 30.370 76.380 1.00 31.66 448 ASP A C 1
ATOM 3556 O O . ASP A 1 472 ? 92.206 29.495 76.440 1.00 34.26 448 ASP A O 1
ATOM 3561 N N . ILE A 1 473 ? 91.436 31.412 75.571 1.00 31.86 449 ILE A N 1
ATOM 3562 C CA . ILE A 1 473 ? 92.645 31.699 74.836 1.00 31.50 449 ILE A CA 1
ATOM 3563 C C . ILE A 1 473 ? 93.385 32.744 75.634 1.00 33.13 449 ILE A C 1
ATOM 3564 O O . ILE A 1 473 ? 92.777 33.702 76.115 1.00 34.10 449 ILE A O 1
ATOM 3569 N N . ARG A 1 474 ? 94.700 32.658 75.674 1.00 33.25 450 ARG A N 1
ATOM 3570 C CA . ARG A 1 474 ? 95.451 33.762 76.212 1.00 34.23 450 ARG A CA 1
ATOM 3571 C C . ARG A 1 474 ? 96.696 34.097 75.398 1.00 34.83 450 ARG A C 1
ATOM 3572 O O . ARG A 1 474 ? 97.481 33.235 75.069 1.00 33.08 450 ARG A O 1
ATOM 3580 N N . GLN A 1 475 ? 96.912 35.383 75.164 1.00 32.58 451 GLN A N 1
ATOM 3581 C CA . GLN A 1 475 ? 98.083 35.837 74.481 1.00 35.07 451 GLN A CA 1
ATOM 3582 C C . GLN A 1 475 ? 98.405 37.235 75.014 1.00 34.65 451 GLN A C 1
ATOM 3583 O O . GLN A 1 475 ? 97.516 37.956 75.491 1.00 32.37 451 GLN A O 1
ATOM 3589 N N . GLU A 1 476 ? 99.662 37.636 74.919 1.00 35.00 452 GLU A N 1
ATOM 3590 C CA . GLU A 1 476 ? 100.091 38.868 75.496 1.00 33.94 452 GLU A CA 1
ATOM 3591 C C . GLU A 1 476 ? 99.796 40.060 74.610 1.00 36.32 452 GLU A C 1
ATOM 3592 O O . GLU A 1 476 ? 99.822 39.938 73.366 1.00 37.20 452 GLU A O 1
ATOM 3598 N N . SER A 1 477 ? 99.563 41.235 75.237 1.00 35.27 453 SER A N 1
ATOM 3599 C CA . SER A 1 477 ? 99.217 42.465 74.493 1.00 36.62 453 SER A CA 1
ATOM 3600 C C . SER A 1 477 ? 100.203 42.815 73.392 1.00 37.34 453 SER A C 1
ATOM 3601 O O . SER A 1 477 ? 99.814 43.274 72.307 1.00 41.27 453 SER A O 1
ATOM 3604 N N . ASP A 1 478 ? 101.478 42.624 73.642 1.00 38.71 454 ASP A N 1
ATOM 3605 C CA . ASP A 1 478 ? 102.461 43.067 72.655 1.00 40.59 454 ASP A CA 1
ATOM 3606 C C . ASP A 1 478 ? 102.338 42.301 71.336 1.00 35.67 454 ASP A C 1
ATOM 3607 O O . ASP A 1 478 ? 102.665 42.804 70.259 1.00 35.47 454 ASP A O 1
ATOM 3612 N N . ARG A 1 479 ? 101.803 41.102 71.400 1.00 35.63 455 ARG A N 1
ATOM 3613 C CA . ARG A 1 479 ? 101.629 40.355 70.157 1.00 36.40 455 ARG A CA 1
ATOM 3614 C C . ARG A 1 479 ? 100.556 40.986 69.293 1.00 36.37 455 ARG A C 1
ATOM 3615 O O . ARG A 1 479 ? 100.658 40.967 68.065 1.00 36.16 455 ARG A O 1
ATOM 3623 N N . HIS A 1 480 ? 99.537 41.542 69.919 1.00 33.97 456 HIS A N 1
ATOM 3624 C CA . HIS A 1 480 ? 98.463 42.156 69.152 1.00 36.55 456 HIS A CA 1
ATOM 3625 C C . HIS A 1 480 ? 98.975 43.450 68.579 1.00 36.75 456 HIS A C 1
ATOM 3626 O O . HIS A 1 480 ? 98.677 43.812 67.450 1.00 37.03 456 HIS A O 1
ATOM 3633 N N . THR A 1 481 ? 99.769 44.158 69.360 1.00 37.98 457 THR A N 1
ATOM 3634 C CA . THR A 1 481 ? 100.405 45.397 68.874 1.00 36.30 457 THR A CA 1
ATOM 3635 C C . THR A 1 481 ? 101.249 45.105 67.662 1.00 36.01 457 THR A C 1
ATOM 3636 O O . THR A 1 481 ? 101.232 45.832 66.660 1.00 37.71 457 THR A O 1
ATOM 3640 N N . GLU A 1 482 ? 101.973 44.024 67.723 1.00 34.85 458 GLU A N 1
ATOM 3641 C CA . GLU A 1 482 ? 102.839 43.655 66.607 1.00 40.68 458 GLU A CA 1
ATOM 3642 C C . GLU A 1 482 ? 102.065 43.334 65.343 1.00 40.15 458 GLU A C 1
ATOM 3643 O O . GLU A 1 482 ? 102.417 43.763 64.241 1.00 43.48 458 GLU A O 1
ATOM 3649 N N . VAL A 1 483 ? 101.022 42.548 65.482 1.00 37.30 459 VAL A N 1
ATOM 3650 C CA . VAL A 1 483 ? 100.114 42.292 64.369 1.00 38.11 459 VAL A CA 1
ATOM 3651 C C . VAL A 1 483 ? 99.527 43.576 63.773 1.00 37.78 459 VAL A C 1
ATOM 3652 O O . VAL A 1 483 ? 99.532 43.765 62.560 1.00 40.49 459 VAL A O 1
ATOM 3656 N N . LEU A 1 484 ? 98.955 44.438 64.608 1.00 37.59 460 LEU A N 1
ATOM 3657 C CA . LEU A 1 484 ? 98.381 45.669 64.083 1.00 36.67 460 LEU A CA 1
ATOM 3658 C C . LEU A 1 484 ? 99.457 46.590 63.456 1.00 37.04 460 LEU A C 1
ATOM 3659 O O . LEU A 1 484 ? 99.185 47.286 62.466 1.00 35.31 460 LEU A O 1
ATOM 3664 N N . ASP A 1 485 ? 100.672 46.561 63.985 1.00 37.17 461 ASP A N 1
ATOM 3665 C CA . ASP A 1 485 ? 101.765 47.374 63.404 1.00 38.52 461 ASP A CA 1
ATOM 3666 C C . ASP A 1 485 ? 102.108 46.878 62.012 1.00 38.80 461 ASP A C 1
ATOM 3667 O O . ASP A 1 485 ? 102.324 47.656 61.077 1.00 38.33 461 ASP A O 1
ATOM 3672 N N . ALA A 1 486 ? 102.208 45.572 61.856 1.00 37.51 462 ALA A N 1
ATOM 3673 C CA . ALA A 1 486 ? 102.366 45.024 60.506 1.00 38.78 462 ALA A CA 1
ATOM 3674 C C . ALA A 1 486 ? 101.266 45.552 59.543 1.00 41.48 462 ALA A C 1
ATOM 3675 O O . ALA A 1 486 ? 101.543 45.819 58.377 1.00 39.54 462 ALA A O 1
ATOM 3677 N N . ILE A 1 487 ? 100.004 45.609 60.025 1.00 39.15 463 ILE A N 1
ATOM 3678 C CA . ILE A 1 487 ? 98.902 46.010 59.182 1.00 39.34 463 ILE A CA 1
ATOM 3679 C C . ILE A 1 487 ? 99.040 47.482 58.833 1.00 40.82 463 ILE A C 1
ATOM 3680 O O . ILE A 1 487 ? 99.016 47.830 57.670 1.00 38.61 463 ILE A O 1
ATOM 3685 N N . THR A 1 488 ? 99.214 48.346 59.835 1.00 40.36 464 THR A N 1
ATOM 3686 C CA . THR A 1 488 ? 99.307 49.752 59.527 1.00 40.11 464 THR A CA 1
ATOM 3687 C C . THR A 1 488 ? 100.444 50.072 58.584 1.00 43.06 464 THR A C 1
ATOM 3688 O O . THR A 1 488 ? 100.284 50.910 57.669 1.00 39.89 464 THR A O 1
ATOM 3692 N N . GLN A 1 489 ? 101.588 49.429 58.777 1.00 44.15 465 GLN A N 1
ATOM 3693 C CA . GLN A 1 489 ? 102.716 49.731 57.904 1.00 46.58 465 GLN A CA 1
ATOM 3694 C C . GLN A 1 489 ? 102.479 49.206 56.487 1.00 47.40 465 GLN A C 1
ATOM 3695 O O . GLN A 1 489 ? 102.788 49.901 55.529 1.00 46.72 465 GLN A O 1
ATOM 3701 N N . HIS A 1 490 ? 101.892 48.022 56.342 1.00 45.53 466 HIS A N 1
ATOM 3702 C CA . HIS A 1 490 ? 101.574 47.526 55.003 1.00 45.68 466 HIS A CA 1
ATOM 3703 C C . HIS A 1 490 ? 100.558 48.469 54.378 1.00 47.95 466 HIS A C 1
ATOM 3704 O O . HIS A 1 490 ? 100.573 48.678 53.176 1.00 47.11 466 HIS A O 1
ATOM 3711 N N . LEU A 1 491 ? 99.648 49.041 55.161 1.00 44.71 467 LEU A N 1
ATOM 3712 C CA . LEU A 1 491 ? 98.676 49.948 54.548 1.00 44.62 467 LEU A CA 1
ATOM 3713 C C . LEU A 1 491 ? 99.323 51.278 54.191 1.00 47.17 467 LEU A C 1
ATOM 3714 O O . LEU A 1 491 ? 98.688 52.082 53.564 1.00 51.08 467 LEU A O 1
ATOM 3719 N N . GLY A 1 492 ? 100.554 51.527 54.615 1.00 46.71 468 GLY A N 1
ATOM 3720 C CA . GLY A 1 492 ? 101.181 52.788 54.366 1.00 44.60 468 GLY A CA 1
ATOM 3721 C C . GLY A 1 492 ? 100.687 53.907 55.248 1.00 46.03 468 GLY A C 1
ATOM 3722 O O . GLY A 1 492 ? 100.901 55.043 54.920 1.00 47.68 468 GLY A O 1
ATOM 3723 N N . ILE A 1 493 ? 100.031 53.646 56.366 1.00 44.43 469 ILE A N 1
ATOM 3724 C CA . ILE A 1 493 ? 99.486 54.783 57.157 1.00 44.85 469 ILE A CA 1
ATOM 3725 C C . ILE A 1 493 ? 100.243 55.077 58.409 1.00 44.40 469 ILE A C 1
ATOM 3726 O O . ILE A 1 493 ? 99.772 55.850 59.214 1.00 47.52 469 ILE A O 1
ATOM 3731 N N . GLY A 1 494 ? 101.422 54.485 58.582 1.00 45.14 470 GLY A N 1
ATOM 3732 C CA . GLY A 1 494 ? 102.182 54.694 59.806 1.00 45.53 470 GLY A CA 1
ATOM 3733 C C . GLY A 1 494 ? 102.353 53.420 60.644 1.00 46.58 470 GLY A C 1
ATOM 3734 O O . GLY A 1 494 ? 102.143 52.297 60.167 1.00 46.60 470 GLY A O 1
ATOM 3735 N N . SER A 1 495 ? 102.771 53.601 61.885 1.00 45.06 471 SER A N 1
ATOM 3736 C CA . SER A 1 495 ? 103.143 52.497 62.738 1.00 45.34 471 SER A CA 1
ATOM 3737 C C . SER A 1 495 ? 102.294 52.498 63.992 1.00 42.32 471 SER A C 1
ATOM 3738 O O . SER A 1 495 ? 102.448 53.343 64.843 1.00 45.01 471 SER A O 1
ATOM 3741 N N . TYR A 1 496 ? 101.407 51.532 64.120 1.00 42.99 472 TYR A N 1
ATOM 3742 C CA . TYR A 1 496 ? 100.589 51.421 65.325 1.00 41.26 472 TYR A CA 1
ATOM 3743 C C . TYR A 1 496 ? 101.469 51.437 66.597 1.00 42.95 472 TYR A C 1
ATOM 3744 O O . TYR A 1 496 ? 101.122 52.002 67.623 1.00 44.68 472 TYR A O 1
ATOM 3753 N N . ARG A 1 497 ? 102.613 50.814 66.540 1.00 45.25 473 ARG A N 1
ATOM 3754 C CA . ARG A 1 497 ? 103.427 50.730 67.735 1.00 47.84 473 ARG A CA 1
ATOM 3755 C C . ARG A 1 497 ? 103.915 52.099 68.186 1.00 48.17 473 ARG A C 1
ATOM 3756 O O . ARG A 1 497 ? 103.991 52.360 69.367 1.00 49.83 473 ARG A O 1
ATOM 3764 N N . GLU A 1 498 ? 104.202 52.996 67.256 1.00 46.56 474 GLU A N 1
ATOM 3765 C CA . GLU A 1 498 ? 104.701 54.304 67.624 1.00 48.75 474 GLU A CA 1
ATOM 3766 C C . GLU A 1 498 ? 103.568 55.201 68.083 1.00 46.29 474 GLU A C 1
ATOM 3767 O O . GLU A 1 498 ? 103.788 56.193 68.745 1.00 50.27 474 GLU A O 1
ATOM 3773 N N . TRP A 1 499 ? 102.335 54.884 67.723 1.00 46.01 475 TRP A N 1
ATOM 3774 C CA . TRP A 1 499 ? 101.227 55.779 68.020 1.00 43.88 475 TRP A CA 1
ATOM 3775 C C . TRP A 1 499 ? 100.929 55.845 69.530 1.00 43.43 475 TRP A C 1
ATOM 3776 O O . TRP A 1 499 ? 100.958 54.833 70.255 1.00 43.01 475 TRP A O 1
ATOM 3787 N N . SER A 1 500 ? 100.562 57.032 69.970 1.00 40.08 476 SER A N 1
ATOM 3788 C CA . SER A 1 500 ? 100.150 57.251 71.327 1.00 41.64 476 SER A CA 1
ATOM 3789 C C . SER A 1 500 ? 98.839 56.476 71.603 1.00 44.47 476 SER A C 1
ATOM 3790 O O . SER A 1 500 ? 98.140 56.047 70.678 1.00 41.75 476 SER A O 1
ATOM 3793 N N . GLU A 1 501 ? 98.474 56.387 72.872 1.00 43.21 477 GLU A N 1
ATOM 3794 C CA . GLU A 1 501 ? 97.301 55.682 73.300 1.00 41.16 477 GLU A CA 1
ATOM 3795 C C . GLU A 1 501 ? 96.052 56.315 72.724 1.00 48.26 477 GLU A C 1
ATOM 3796 O O . GLU A 1 501 ? 95.124 55.625 72.278 1.00 46.57 477 GLU A O 1
ATOM 3802 N N . GLU A 1 502 ? 96.017 57.642 72.713 1.00 49.77 478 GLU A N 1
ATOM 3803 C CA . GLU A 1 502 ? 94.890 58.366 72.115 1.00 45.68 478 GLU A CA 1
ATOM 3804 C C . GLU A 1 502 ? 94.735 58.114 70.613 1.00 44.34 478 GLU A C 1
ATOM 3805 O O . GLU A 1 502 ? 93.631 58.013 70.112 1.00 42.41 478 GLU A O 1
ATOM 3811 N N . LYS A 1 503 ? 95.853 58.054 69.898 1.00 43.23 479 LYS A N 1
ATOM 3812 C CA . LYS A 1 503 ? 95.821 57.831 68.490 1.00 43.16 479 LYS A CA 1
ATOM 3813 C C . LYS A 1 503 ? 95.430 56.381 68.153 1.00 43.03 479 LYS A C 1
ATOM 3814 O O . LYS A 1 503 ? 94.608 56.125 67.257 1.00 40.42 479 LYS A O 1
ATOM 3820 N N . ARG A 1 504 ? 95.963 55.435 68.921 1.00 44.89 480 ARG A N 1
ATOM 3821 C CA . ARG A 1 504 ? 95.500 54.047 68.853 1.00 41.89 480 ARG A CA 1
ATOM 3822 C C . ARG A 1 504 ? 93.983 53.954 69.018 1.00 44.14 480 ARG A C 1
ATOM 3823 O O . ARG A 1 504 ? 93.284 53.322 68.213 1.00 38.61 480 ARG A O 1
ATOM 3831 N N . GLN A 1 505 ? 93.460 54.564 70.059 1.00 43.70 481 GLN A N 1
ATOM 3832 C CA . GLN A 1 505 ? 92.012 54.474 70.280 1.00 40.61 481 GLN A CA 1
ATOM 3833 C C . GLN A 1 505 ? 91.238 55.013 69.125 1.00 42.09 481 GLN A C 1
ATOM 3834 O O . GLN A 1 505 ? 90.233 54.442 68.730 1.00 41.53 481 GLN A O 1
ATOM 3840 N N . GLU A 1 506 ? 91.698 56.130 68.587 1.00 41.39 482 GLU A N 1
ATOM 3841 C CA . GLU A 1 506 ? 90.982 56.770 67.534 1.00 45.40 482 GLU A CA 1
ATOM 3842 C C . GLU A 1 506 ? 90.918 55.893 66.237 1.00 42.65 482 GLU A C 1
ATOM 3843 O O . GLU A 1 506 ? 89.863 55.715 65.636 1.00 43.57 482 GLU A O 1
ATOM 3849 N N . TRP A 1 507 ? 92.060 55.368 65.844 1.00 36.89 483 TRP A N 1
ATOM 3850 C CA . TRP A 1 507 ? 92.120 54.484 64.734 1.00 37.02 483 TRP A CA 1
ATOM 3851 C C . TRP A 1 507 ? 91.328 53.193 64.995 1.00 37.28 483 TRP A C 1
ATOM 3852 O O . TRP A 1 507 ? 90.630 52.713 64.120 1.00 33.39 483 TRP A O 1
ATOM 3863 N N . LEU A 1 508 ? 91.447 52.609 66.184 1.00 38.45 484 LEU A N 1
ATOM 3864 C CA . LEU A 1 508 ? 90.711 51.391 66.446 1.00 37.44 484 LEU A CA 1
ATOM 3865 C C . LEU A 1 508 ? 89.218 51.575 66.345 1.00 37.02 484 LEU A C 1
ATOM 3866 O O . LEU A 1 508 ? 88.512 50.733 65.774 1.00 40.15 484 LEU A O 1
ATOM 3871 N N . LEU A 1 509 ? 88.707 52.651 66.913 1.00 38.49 485 LEU A N 1
ATOM 3872 C CA . LEU A 1 509 ? 87.273 52.895 66.837 1.00 38.31 485 LEU A CA 1
ATOM 3873 C C . LEU A 1 509 ? 86.829 53.175 65.399 1.00 37.41 485 LEU A C 1
ATOM 3874 O O . LEU A 1 509 ? 85.763 52.764 65.018 1.00 37.07 485 LEU A O 1
ATOM 3879 N N . ALA A 1 510 ? 87.642 53.860 64.609 1.00 36.22 486 ALA A N 1
ATOM 3880 C CA . ALA A 1 510 ? 87.277 54.077 63.210 1.00 38.55 486 ALA A CA 1
ATOM 3881 C C . ALA A 1 510 ? 87.187 52.712 62.475 1.00 39.26 486 ALA A C 1
ATOM 3882 O O . ALA A 1 510 ? 86.202 52.430 61.851 1.00 37.72 486 ALA A O 1
ATOM 3884 N N . GLU A 1 511 ? 88.175 51.843 62.662 1.00 38.64 487 GLU A N 1
ATOM 3885 C CA . GLU A 1 511 ? 88.135 50.570 61.992 1.00 38.55 487 GLU A CA 1
ATOM 3886 C C . GLU A 1 511 ? 87.121 49.594 62.550 1.00 37.63 487 GLU A C 1
ATOM 3887 O O . GLU A 1 511 ? 86.645 48.709 61.824 1.00 37.99 487 GLU A O 1
ATOM 3893 N N . LEU A 1 512 ? 86.767 49.731 63.830 1.00 35.98 488 LEU A N 1
ATOM 3894 C CA . LEU A 1 512 ? 85.744 48.898 64.402 1.00 33.69 488 LEU A CA 1
ATOM 3895 C C . LEU A 1 512 ? 84.361 49.170 63.819 1.00 35.87 488 LEU A C 1
ATOM 3896 O O . LEU A 1 512 ? 83.502 48.305 63.889 1.00 36.43 488 LEU A O 1
ATOM 3901 N N . SER A 1 513 ? 84.134 50.367 63.292 1.00 41.22 489 SER A N 1
ATOM 3902 C CA . SER A 1 513 ? 82.986 50.643 62.418 1.00 44.13 489 SER A CA 1
ATOM 3903 C C . SER A 1 513 ? 83.379 50.707 60.939 1.00 42.77 489 SER A C 1
ATOM 3904 O O . SER A 1 513 ? 82.677 51.288 60.160 1.00 42.87 489 SER A O 1
ATOM 3907 N N . GLY A 1 514 ? 84.468 50.047 60.535 1.00 41.50 490 GLY A N 1
ATOM 3908 C CA . GLY A 1 514 ? 84.944 50.181 59.158 1.00 43.77 490 GLY A CA 1
ATOM 3909 C C . GLY A 1 514 ? 84.019 49.448 58.190 1.00 44.44 490 GLY A C 1
ATOM 3910 O O . GLY A 1 514 ? 83.211 48.620 58.566 1.00 46.28 490 GLY A O 1
ATOM 3911 N N . LYS A 1 515 ? 84.175 49.761 56.930 1.00 43.11 491 LYS A N 1
ATOM 3912 C CA . LYS A 1 515 ? 83.366 49.214 55.886 1.00 43.68 491 LYS A CA 1
ATOM 3913 C C . LYS A 1 515 ? 84.121 48.249 54.998 1.00 40.87 491 LYS A C 1
ATOM 3914 O O . LYS A 1 515 ? 83.548 47.752 53.999 1.00 40.37 491 LYS A O 1
ATOM 3920 N N . ARG A 1 516 ? 85.416 48.071 55.238 1.00 37.07 492 ARG A N 1
ATOM 3921 C CA . ARG A 1 516 ? 86.142 47.078 54.458 1.00 35.95 492 ARG A CA 1
ATOM 3922 C C . ARG A 1 516 ? 87.111 46.361 55.296 1.00 34.57 492 ARG A C 1
ATOM 3923 O O . ARG A 1 516 ? 87.511 46.865 56.318 1.00 35.82 492 ARG A O 1
ATOM 3931 N N . PRO A 1 517 ? 87.511 45.164 54.888 1.00 33.50 493 PRO A N 1
ATOM 3932 C CA . PRO A 1 517 ? 88.427 44.447 55.743 1.00 32.77 493 PRO A CA 1
ATOM 3933 C C . PRO A 1 517 ? 89.783 45.094 55.741 1.00 33.53 493 PRO A C 1
ATOM 3934 O O . PRO A 1 517 ? 90.135 45.869 54.840 1.00 32.66 493 PRO A O 1
ATOM 3938 N N . LEU A 1 518 ? 90.507 44.845 56.798 1.00 34.86 494 LEU A N 1
ATOM 3939 C CA . LEU A 1 518 ? 91.870 45.380 57.001 1.00 37.91 494 LEU A CA 1
ATOM 3940 C C . LEU A 1 518 ? 92.962 44.592 56.303 1.00 38.57 494 LEU A C 1
ATOM 3941 O O . LEU A 1 518 ? 93.999 45.143 55.886 1.00 39.58 494 LEU A O 1
ATOM 3946 N N . ILE A 1 519 ? 92.765 43.282 56.210 1.00 38.71 495 ILE A N 1
ATOM 3947 C CA . ILE A 1 519 ? 93.876 42.394 55.845 1.00 42.16 495 ILE A CA 1
ATOM 3948 C C . ILE A 1 519 ? 93.748 41.929 54.409 1.00 41.09 495 ILE A C 1
ATOM 3949 O O . ILE A 1 519 ? 92.841 41.191 54.059 1.00 40.11 495 ILE A O 1
ATOM 3954 N N . GLY A 1 520 ? 94.699 42.345 53.603 1.00 41.47 496 GLY A N 1
ATOM 3955 C CA . GLY A 1 520 ? 94.799 41.888 52.238 1.00 43.00 496 GLY A CA 1
ATOM 3956 C C . GLY A 1 520 ? 95.674 40.641 52.079 1.00 44.62 496 GLY A C 1
ATOM 3957 O O . GLY A 1 520 ? 96.412 40.261 53.004 1.00 43.03 496 GLY A O 1
ATOM 3958 N N . PRO A 1 521 ? 95.572 39.960 50.921 1.00 46.46 497 PRO A N 1
ATOM 3959 C CA . PRO A 1 521 ? 96.218 38.645 50.821 1.00 47.27 497 PRO A CA 1
ATOM 3960 C C . PRO A 1 521 ? 97.714 38.778 50.763 1.00 49.22 497 PRO A C 1
ATOM 3961 O O . PRO A 1 521 ? 98.367 37.836 51.055 1.00 51.73 497 PRO A O 1
ATOM 3965 N N . ASP A 1 522 ? 98.266 39.952 50.448 1.00 52.30 498 ASP A N 1
ATOM 3966 C CA . ASP A 1 522 ? 99.722 40.146 50.458 1.00 54.42 498 ASP A CA 1
ATOM 3967 C C . ASP A 1 522 ? 100.330 40.811 51.723 1.00 52.12 498 ASP A C 1
ATOM 3968 O O . ASP A 1 522 ? 101.455 41.298 51.700 1.00 52.62 498 ASP A O 1
ATOM 3973 N N . LEU A 1 523 ? 99.600 40.869 52.816 1.00 48.11 499 LEU A N 1
ATOM 3974 C CA . LEU A 1 523 ? 100.147 41.398 54.071 1.00 48.28 499 LEU A CA 1
ATOM 3975 C C . LEU A 1 523 ? 101.407 40.620 54.421 1.00 48.76 499 LEU A C 1
ATOM 3976 O O . LEU A 1 523 ? 101.351 39.415 54.524 1.00 47.35 499 LEU A O 1
ATOM 3981 N N . PRO A 1 524 ? 102.541 41.289 54.615 1.00 52.36 500 PRO A N 1
ATOM 3982 C CA . PRO A 1 524 ? 103.735 40.539 55.079 1.00 51.63 500 PRO A CA 1
ATOM 3983 C C . PRO A 1 524 ? 103.588 40.107 56.519 1.00 46.65 500 PRO A C 1
ATOM 3984 O O . PRO A 1 524 ? 103.191 40.911 57.353 1.00 47.82 500 PRO A O 1
ATOM 3988 N N . LYS A 1 525 ? 103.899 38.845 56.796 1.00 45.77 501 LYS A N 1
ATOM 3989 C CA . LYS A 1 525 ? 103.712 38.240 58.122 1.00 48.06 501 LYS A CA 1
ATOM 3990 C C . LYS A 1 525 ? 104.949 37.471 58.603 1.00 47.87 501 LYS A C 1
ATOM 3991 O O . LYS A 1 525 ? 105.332 36.476 58.014 1.00 49.10 501 LYS A O 1
ATOM 3997 N N . THR A 1 526 ? 105.556 37.923 59.683 1.00 47.70 502 THR A N 1
ATOM 3998 C CA . THR A 1 526 ? 106.510 37.089 60.404 1.00 47.71 502 THR A CA 1
ATOM 3999 C C . THR A 1 526 ? 105.750 35.903 60.991 1.00 48.36 502 THR A C 1
ATOM 4000 O O . THR A 1 526 ? 104.526 35.915 61.094 1.00 43.75 502 THR A O 1
ATOM 4004 N N . GLU A 1 527 ? 106.497 34.889 61.399 1.00 49.48 503 GLU A N 1
ATOM 4005 C CA . GLU A 1 527 ? 105.917 33.678 61.949 1.00 52.00 503 GLU A CA 1
ATOM 4006 C C . GLU A 1 527 ? 105.028 33.967 63.195 1.00 46.99 503 GLU A C 1
ATOM 4007 O O . GLU A 1 527 ? 103.989 33.412 63.354 1.00 45.86 503 GLU A O 1
ATOM 4013 N N . GLU A 1 528 ? 105.456 34.862 64.057 1.00 47.62 504 GLU A N 1
ATOM 4014 C CA . GLU A 1 528 ? 104.680 35.236 65.223 1.00 46.82 504 GLU A CA 1
ATOM 4015 C C . GLU A 1 528 ? 103.375 35.904 64.853 1.00 43.67 504 GLU A C 1
ATOM 4016 O O . GLU A 1 528 ? 102.330 35.649 65.477 1.00 42.56 504 GLU A O 1
ATOM 4022 N N . VAL A 1 529 ? 103.435 36.781 63.848 1.00 43.24 505 VAL A N 1
ATOM 4023 C CA . VAL A 1 529 ? 102.259 37.506 63.410 1.00 38.74 505 VAL A CA 1
ATOM 4024 C C . VAL A 1 529 ? 101.309 36.538 62.782 1.00 39.08 505 VAL A C 1
ATOM 4025 O O . VAL A 1 529 ? 100.117 36.567 63.064 1.00 41.40 505 VAL A O 1
ATOM 4029 N N . LYS A 1 530 ? 101.803 35.682 61.912 1.00 39.60 506 LYS A N 1
ATOM 4030 C CA . LYS A 1 530 ? 100.954 34.657 61.313 1.00 42.32 506 LYS A CA 1
ATOM 4031 C C . LYS A 1 530 ? 100.283 33.768 62.371 1.00 41.60 506 LYS A C 1
ATOM 4032 O O . LYS A 1 530 ? 99.094 33.450 62.289 1.00 44.53 506 LYS A O 1
ATOM 4038 N N . ASP A 1 531 ? 101.085 33.296 63.298 1.00 39.72 507 ASP A N 1
ATOM 4039 C CA . ASP A 1 531 ? 100.602 32.453 64.400 1.00 43.64 507 ASP A CA 1
ATOM 4040 C C . ASP A 1 531 ? 99.462 33.130 65.174 1.00 39.53 507 ASP A C 1
ATOM 4041 O O . ASP A 1 531 ? 98.504 32.507 65.562 1.00 42.51 507 ASP A O 1
ATOM 4046 N N . CYS A 1 532 ? 99.590 34.419 65.441 1.00 37.01 508 CYS A N 1
ATOM 4047 C CA . CYS A 1 532 ? 98.569 35.127 66.159 1.00 33.77 508 CYS A CA 1
ATOM 4048 C C . CYS A 1 532 ? 97.279 35.277 65.268 1.00 36.98 508 CYS A C 1
ATOM 4049 O O . CYS A 1 532 ? 96.167 34.989 65.727 1.00 36.00 508 CYS A O 1
ATOM 4052 N N . LEU A 1 533 ? 97.427 35.673 63.991 1.00 35.89 509 LEU A N 1
ATOM 4053 C CA . LEU A 1 533 ? 96.265 35.760 63.063 1.00 37.59 509 LEU A CA 1
ATOM 4054 C C . LEU A 1 533 ? 95.529 34.418 62.903 1.00 37.51 509 LEU A C 1
ATOM 4055 O O . LEU A 1 533 ? 94.309 34.350 62.868 1.00 35.47 509 LEU A O 1
ATOM 4060 N N . ASP A 1 534 ? 96.293 33.358 62.741 1.00 38.35 510 ASP A N 1
ATOM 4061 C CA . ASP A 1 534 ? 95.701 32.054 62.500 1.00 38.34 510 ASP A CA 1
ATOM 4062 C C . ASP A 1 534 ? 94.964 31.541 63.718 1.00 36.89 510 ASP A C 1
ATOM 4063 O O . ASP A 1 534 ? 94.100 30.696 63.609 1.00 40.01 510 ASP A O 1
ATOM 4068 N N . THR A 1 535 ? 95.287 32.044 64.891 1.00 35.49 511 THR A N 1
ATOM 4069 C CA . THR A 1 535 ? 94.495 31.664 66.077 1.00 35.77 511 THR A CA 1
ATOM 4070 C C . THR A 1 535 ? 93.087 32.194 65.918 1.00 35.33 511 THR A C 1
ATOM 4071 O O . THR A 1 535 ? 92.110 31.481 66.164 1.00 36.15 511 THR A O 1
ATOM 4075 N N . PHE A 1 536 ? 92.965 33.436 65.441 1.00 35.57 512 PHE A N 1
ATOM 4076 C CA . PHE A 1 536 ? 91.649 34.012 65.237 1.00 34.93 512 PHE A CA 1
ATOM 4077 C C . PHE A 1 536 ? 90.878 33.198 64.204 1.00 36.95 512 PHE A C 1
ATOM 4078 O O . PHE A 1 536 ? 89.662 33.070 64.285 1.00 37.39 512 PHE A O 1
ATOM 4086 N N . LYS A 1 537 ? 91.589 32.700 63.210 1.00 38.51 513 LYS A N 1
ATOM 4087 C CA . LYS A 1 537 ? 90.964 31.843 62.189 1.00 40.24 513 LYS A CA 1
ATOM 4088 C C . LYS A 1 537 ? 90.398 30.567 62.794 1.00 39.49 513 LYS A C 1
ATOM 4089 O O . LYS A 1 537 ? 89.305 30.170 62.481 1.00 38.94 513 LYS A O 1
ATOM 4095 N N . VAL A 1 538 ? 91.140 29.933 63.687 1.00 38.69 514 VAL A N 1
ATOM 4096 C CA . VAL A 1 538 ? 90.591 28.798 64.395 1.00 36.76 514 VAL A CA 1
ATOM 4097 C C . VAL A 1 538 ? 89.355 29.200 65.187 1.00 35.15 514 VAL A C 1
ATOM 4098 O O . VAL A 1 538 ? 88.400 28.467 65.192 1.00 36.05 514 VAL A O 1
ATOM 4102 N N . LEU A 1 539 ? 89.349 30.379 65.812 1.00 35.88 515 LEU A N 1
ATOM 4103 C CA . LEU A 1 539 ? 88.199 30.839 66.586 1.00 35.92 515 LEU A CA 1
ATOM 4104 C C . LEU A 1 539 ? 86.960 31.078 65.725 1.00 40.76 515 LEU A C 1
ATOM 4105 O O . LEU A 1 539 ? 85.856 30.828 66.170 1.00 40.28 515 LEU A O 1
ATOM 4110 N N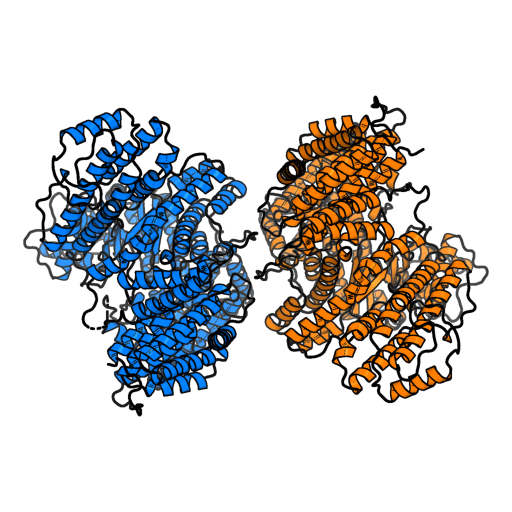 . ALA A 1 540 ? 87.163 31.534 64.496 1.00 38.09 516 ALA A N 1
ATOM 4111 C CA . ALA A 1 540 ? 86.074 31.756 63.596 1.00 40.54 516 ALA A CA 1
ATOM 4112 C C . ALA A 1 540 ? 85.484 30.472 63.058 1.00 45.08 516 ALA A C 1
ATOM 4113 O O . ALA A 1 540 ? 84.282 30.459 62.711 1.00 39.68 516 ALA A O 1
ATOM 4115 N N . GLU A 1 541 ? 86.306 29.412 62.965 1.00 42.10 517 GLU A N 1
ATOM 4116 C CA . GLU A 1 541 ? 85.864 28.159 62.362 1.00 42.71 517 GLU A CA 1
ATOM 4117 C C . GLU A 1 541 ? 85.216 27.207 63.343 1.00 40.51 517 GLU A C 1
ATOM 4118 O O . GLU A 1 541 ? 84.379 26.456 62.972 1.00 42.58 517 GLU A O 1
ATOM 4124 N N . LEU A 1 542 ? 85.588 27.235 64.599 1.00 40.55 518 LEU A N 1
ATOM 4125 C CA . LEU A 1 542 ? 85.076 26.241 65.527 1.00 42.79 518 LEU A CA 1
ATOM 4126 C C . LEU A 1 542 ? 83.824 26.734 66.228 1.00 42.99 518 LEU A C 1
ATOM 4127 O O . LEU A 1 542 ? 83.526 27.907 66.208 1.00 45.21 518 LEU A O 1
ATOM 4132 N N . PRO A 1 543 ? 83.075 25.831 66.843 1.00 45.79 519 PRO A N 1
ATOM 4133 C CA . PRO A 1 543 ? 81.832 26.248 67.456 1.00 41.54 519 PRO A CA 1
ATOM 4134 C C . PRO A 1 543 ? 82.143 27.087 68.668 1.00 40.80 519 PRO A C 1
ATOM 4135 O O . PRO A 1 543 ? 83.140 26.865 69.361 1.00 39.36 519 PRO A O 1
ATOM 4139 N N . SER A 1 544 ? 81.256 28.009 68.969 1.00 38.09 520 SER A N 1
ATOM 4140 C CA . SER A 1 544 ? 81.492 28.967 70.011 1.00 41.48 520 SER A CA 1
ATOM 4141 C C . SER A 1 544 ? 81.395 28.340 71.393 1.00 39.36 520 SER A C 1
ATOM 4142 O O . SER A 1 544 ? 82.051 28.785 72.283 1.00 38.53 520 SER A O 1
ATOM 4145 N N . ASP A 1 545 ? 80.628 27.264 71.542 1.00 38.79 521 ASP A N 1
ATOM 4146 C CA . ASP A 1 545 ? 80.576 26.537 72.817 1.00 42.02 521 ASP A CA 1
ATOM 4147 C C . ASP A 1 545 ? 81.891 25.841 73.135 1.00 37.89 521 ASP A C 1
ATOM 4148 O O . ASP A 1 545 ? 82.055 25.343 74.242 1.00 41.75 521 ASP A O 1
ATOM 4153 N N . CYS A 1 546 ? 82.890 25.901 72.253 1.00 40.98 522 CYS A N 1
ATOM 4154 C CA . CYS A 1 546 ? 84.211 25.391 72.637 1.00 38.05 522 CYS A CA 1
ATOM 4155 C C . CYS A 1 546 ? 84.963 26.422 73.491 1.00 40.18 522 CYS A C 1
ATOM 4156 O O . CYS A 1 546 ? 85.979 26.058 74.105 1.00 36.73 522 CYS A O 1
ATOM 4159 N N . PHE A 1 547 ? 84.548 27.701 73.482 1.00 36.28 523 PHE A N 1
ATOM 4160 C CA . PHE A 1 547 ? 85.445 28.778 73.973 1.00 37.18 523 PHE A CA 1
ATOM 4161 C C . PHE A 1 547 ? 84.859 29.597 75.085 1.00 34.57 523 PHE A C 1
ATOM 4162 O O . PHE A 1 547 ? 83.673 29.691 75.223 1.00 34.83 523 PHE A O 1
ATOM 4170 N N . GLY A 1 548 ? 85.745 30.134 75.900 1.00 33.80 524 GLY A N 1
ATOM 4171 C CA . GLY A 1 548 ? 85.342 31.083 76.930 1.00 31.87 524 GLY A CA 1
ATOM 4172 C C . GLY A 1 548 ? 85.871 32.482 76.614 1.00 35.29 524 GLY A C 1
ATOM 4173 O O . GLY A 1 548 ? 85.505 33.087 75.597 1.00 35.74 524 GLY A O 1
ATOM 4174 N N . ALA A 1 549 ? 86.838 32.927 77.417 1.00 34.59 525 ALA A N 1
ATOM 4175 C CA . ALA A 1 549 ? 87.365 34.273 77.346 1.00 32.80 525 ALA A CA 1
ATOM 4176 C C . ALA A 1 549 ? 88.601 34.343 76.467 1.00 32.81 525 ALA A C 1
ATOM 4177 O O . ALA A 1 549 ? 89.332 33.359 76.367 1.00 32.53 525 ALA A O 1
ATOM 4179 N N . TYR A 1 550 ? 88.865 35.535 75.901 1.00 31.15 526 TYR A N 1
ATOM 4180 C CA . TYR A 1 550 ? 90.181 35.819 75.314 1.00 30.76 526 TYR A CA 1
ATOM 4181 C C . TYR A 1 550 ? 90.884 36.705 76.328 1.00 32.86 526 TYR A C 1
ATOM 4182 O O . TYR A 1 550 ? 90.554 37.897 76.511 1.00 31.72 526 TYR A O 1
ATOM 4191 N N . ILE A 1 551 ? 91.868 36.133 76.999 1.00 34.21 527 ILE A N 1
ATOM 4192 C CA . ILE A 1 551 ? 92.579 36.820 78.050 1.00 34.58 527 ILE A CA 1
ATOM 4193 C C . ILE A 1 551 ? 93.762 37.553 77.417 1.00 33.83 527 ILE A C 1
ATOM 4194 O O . ILE A 1 551 ? 94.561 36.955 76.679 1.00 30.98 527 ILE A O 1
ATOM 4199 N N . ILE A 1 552 ? 93.950 38.813 77.796 1.00 33.37 528 ILE A N 1
ATOM 4200 C CA . ILE A 1 552 ? 95.128 39.545 77.364 1.00 35.76 528 ILE A CA 1
ATOM 4201 C C . ILE A 1 552 ? 96.183 39.645 78.487 1.00 37.36 528 ILE A C 1
ATOM 4202 O O . ILE A 1 552 ? 96.013 40.372 79.466 1.00 39.58 528 ILE A O 1
ATOM 4207 N N . SER A 1 553 ? 97.262 38.913 78.335 1.00 38.87 529 SER A N 1
ATOM 4208 C CA . SER A 1 553 ? 98.388 39.020 79.259 1.00 37.72 529 SER A CA 1
ATOM 4209 C C . SER A 1 553 ? 99.068 40.355 79.103 1.00 39.57 529 SER A C 1
ATOM 4210 O O . SER A 1 553 ? 99.102 40.897 77.986 1.00 35.74 529 SER A O 1
ATOM 4213 N N . MET A 1 554 ? 99.618 40.864 80.220 1.00 39.30 530 MET A N 1
ATOM 4214 C CA . MET A 1 554 ? 100.352 42.110 80.252 1.00 39.16 530 MET A CA 1
ATOM 4215 C C . MET A 1 554 ? 99.479 43.223 79.762 1.00 35.70 530 MET A C 1
ATOM 4216 O O . MET A 1 554 ? 99.958 44.073 79.023 1.00 38.60 530 MET A O 1
ATOM 4221 N N . ALA A 1 555 ? 98.205 43.245 80.111 1.00 34.29 531 ALA A N 1
ATOM 4222 C CA . ALA A 1 555 ? 97.363 44.326 79.608 1.00 35.52 531 ALA A CA 1
ATOM 4223 C C . ALA A 1 555 ? 97.696 45.571 80.351 1.00 38.64 531 ALA A C 1
ATOM 4224 O O . ALA A 1 555 ? 98.026 45.476 81.521 1.00 39.55 531 ALA A O 1
ATOM 4226 N N . THR A 1 556 ? 97.694 46.723 79.661 1.00 38.99 532 THR A N 1
ATOM 4227 C CA . THR A 1 556 ? 97.913 48.010 80.311 1.00 40.68 532 THR A CA 1
ATOM 4228 C C . THR A 1 556 ? 96.911 49.036 79.963 1.00 42.84 532 THR A C 1
ATOM 4229 O O . THR A 1 556 ? 96.856 50.044 80.648 1.00 44.30 532 THR A O 1
ATOM 4233 N N . SER A 1 557 ? 96.166 48.874 78.873 1.00 41.45 533 SER A N 1
ATOM 4234 C CA . SER A 1 557 ? 95.448 50.027 78.346 1.00 39.87 533 SER A CA 1
ATOM 4235 C C . SER A 1 557 ? 94.138 49.667 77.679 1.00 38.00 533 SER A C 1
ATOM 4236 O O . SER A 1 557 ? 93.889 48.536 77.321 1.00 36.28 533 SER A O 1
ATOM 4239 N N . THR A 1 558 ? 93.286 50.672 77.517 1.00 38.69 534 THR A N 1
ATOM 4240 C CA . THR A 1 558 ? 92.064 50.558 76.735 1.00 36.83 534 THR A CA 1
ATOM 4241 C C . THR A 1 558 ? 92.318 49.987 75.328 1.00 37.69 534 THR A C 1
ATOM 4242 O O . THR A 1 558 ? 91.614 49.105 74.904 1.00 36.52 534 THR A O 1
ATOM 4246 N N . SER A 1 559 ? 93.391 50.434 74.656 1.00 35.45 535 SER A N 1
ATOM 4247 C CA . SER A 1 559 ? 93.609 50.048 73.303 1.00 36.58 535 SER A CA 1
ATOM 4248 C C . SER A 1 559 ? 93.942 48.567 73.206 1.00 35.29 535 SER A C 1
ATOM 4249 O O . SER A 1 559 ? 93.630 47.933 72.196 1.00 34.08 535 SER A O 1
ATOM 4252 N N . ASP A 1 560 ? 94.579 48.022 74.232 1.00 37.43 536 ASP A N 1
ATOM 4253 C CA . ASP A 1 560 ? 94.908 46.578 74.278 1.00 37.36 536 ASP A CA 1
ATOM 4254 C C . ASP A 1 560 ? 93.692 45.734 74.113 1.00 35.38 536 ASP A C 1
ATOM 4255 O O . ASP A 1 560 ? 93.732 44.733 73.409 1.00 37.45 536 ASP A O 1
ATOM 4260 N N . VAL A 1 561 ? 92.601 46.150 74.733 1.00 37.43 537 VAL A N 1
ATOM 4261 C CA . VAL A 1 561 ? 91.348 45.411 74.690 1.00 35.37 537 VAL A CA 1
ATOM 4262 C C . VAL A 1 561 ? 90.691 45.633 73.324 1.00 35.54 537 VAL A C 1
ATOM 4263 O O . VAL A 1 561 ? 90.194 44.688 72.693 1.00 35.29 537 VAL A O 1
ATOM 4267 N N . LEU A 1 562 ? 90.635 46.875 72.869 1.00 35.44 538 LEU A N 1
ATOM 4268 C CA . LEU A 1 562 ? 90.066 47.163 71.515 1.00 34.81 538 LEU A CA 1
ATOM 4269 C C . LEU A 1 562 ? 90.834 46.481 70.386 1.00 34.71 538 LEU A C 1
ATOM 4270 O O . LEU A 1 562 ? 90.265 46.153 69.367 1.00 37.47 538 LEU A O 1
ATOM 4275 N N . ALA A 1 563 ? 92.143 46.291 70.552 1.00 33.15 539 ALA A N 1
ATOM 4276 C CA . ALA A 1 563 ? 92.950 45.626 69.544 1.00 32.65 539 ALA A CA 1
ATOM 4277 C C . ALA A 1 563 ? 92.445 44.225 69.263 1.00 32.58 539 ALA A C 1
ATOM 4278 O O . ALA A 1 563 ? 92.381 43.795 68.087 1.00 32.59 539 ALA A O 1
ATOM 4280 N N . VAL A 1 564 ? 92.117 43.502 70.326 1.00 31.19 540 VAL A N 1
ATOM 4281 C CA . VAL A 1 564 ? 91.623 42.116 70.193 1.00 30.92 540 VAL A CA 1
ATOM 4282 C C . VAL A 1 564 ? 90.233 42.094 69.639 1.00 30.81 540 VAL A C 1
ATOM 4283 O O . VAL A 1 564 ? 89.893 41.238 68.797 1.00 31.23 540 VAL A O 1
ATOM 4287 N N . GLU A 1 565 ? 89.443 43.096 70.004 1.00 31.89 541 GLU A N 1
ATOM 4288 C CA . GLU A 1 565 ? 88.089 43.229 69.489 1.00 30.00 541 GLU A CA 1
ATOM 4289 C C . GLU A 1 565 ? 88.164 43.476 67.975 1.00 34.47 541 GLU A C 1
ATOM 4290 O O . GLU A 1 565 ? 87.370 42.952 67.199 1.00 34.73 541 GLU A O 1
ATOM 4296 N N . LEU A 1 566 ? 89.104 44.288 67.524 1.00 36.43 542 LEU A N 1
ATOM 4297 C CA . LEU A 1 566 ? 89.214 44.522 66.072 1.00 33.43 542 LEU A CA 1
ATOM 4298 C C . LEU A 1 566 ? 89.622 43.290 65.308 1.00 32.34 542 LEU A C 1
ATOM 4299 O O . LEU A 1 566 ? 89.139 43.057 64.210 1.00 31.85 542 LEU A O 1
ATOM 4304 N N . LEU A 1 567 ? 90.570 42.527 65.841 1.00 35.42 543 LEU A N 1
ATOM 4305 C CA . LEU A 1 567 ? 90.975 41.292 65.165 1.00 33.82 543 LEU A CA 1
ATOM 4306 C C . LEU A 1 567 ? 89.813 40.286 65.059 1.00 32.96 543 LEU A C 1
ATOM 4307 O O . LEU A 1 567 ? 89.653 39.614 64.028 1.00 34.43 543 LEU A O 1
ATOM 4312 N N . GLN A 1 568 ? 89.004 40.161 66.102 1.00 32.12 544 GLN A N 1
ATOM 4313 C CA . GLN A 1 568 ? 87.826 39.269 66.043 1.00 33.01 544 GLN A CA 1
ATOM 4314 C C . GLN A 1 568 ? 86.823 39.761 65.034 1.00 34.65 544 GLN A C 1
ATOM 4315 O O . GLN A 1 568 ? 86.180 38.955 64.366 1.00 36.78 544 GLN A O 1
ATOM 4321 N N . ARG A 1 569 ? 86.675 41.079 64.924 1.00 34.72 545 ARG A N 1
ATOM 4322 C CA . ARG A 1 569 ? 85.741 41.596 63.964 1.00 36.99 545 ARG A CA 1
ATOM 4323 C C . ARG A 1 569 ? 86.240 41.322 62.579 1.00 37.71 545 ARG A C 1
ATOM 4324 O O . ARG A 1 569 ? 85.468 40.959 61.660 1.00 35.53 545 ARG A O 1
ATOM 4332 N N . GLU A 1 570 ? 87.543 41.523 62.384 1.00 36.50 546 GLU A N 1
ATOM 4333 C CA . GLU A 1 570 ? 88.155 41.327 61.072 1.00 37.20 546 GLU A CA 1
ATOM 4334 C C . GLU A 1 570 ? 87.958 39.903 60.607 1.00 37.35 546 GLU A C 1
ATOM 4335 O O . GLU A 1 570 ? 87.746 39.692 59.457 1.00 40.05 546 GLU A O 1
ATOM 4341 N N . TYR A 1 571 ? 88.047 38.925 61.506 1.00 35.51 547 TYR A N 1
ATOM 4342 C CA . TYR A 1 571 ? 87.772 37.534 61.165 1.00 35.72 547 TYR A CA 1
ATOM 4343 C C . TYR A 1 571 ? 86.264 37.206 61.208 1.00 36.51 547 TYR A C 1
ATOM 4344 O O . TYR A 1 571 ? 85.884 36.062 61.100 1.00 36.36 547 TYR A O 1
ATOM 4353 N N . HIS A 1 572 ? 85.406 38.196 61.377 1.00 37.06 548 HIS A N 1
ATOM 4354 C CA . HIS A 1 572 ? 83.952 37.964 61.264 1.00 40.48 548 HIS A CA 1
ATOM 4355 C C . HIS A 1 572 ? 83.476 36.813 62.206 1.00 40.29 548 HIS A C 1
ATOM 4356 O O . HIS A 1 572 ? 82.616 36.043 61.873 1.00 40.16 548 HIS A O 1
ATOM 4363 N N . ILE A 1 573 ? 84.094 36.681 63.367 1.00 40.73 549 ILE A N 1
ATOM 4364 C CA . ILE A 1 573 ? 83.711 35.644 64.314 1.00 40.31 549 ILE A CA 1
ATOM 4365 C C . ILE A 1 573 ? 82.267 35.895 64.730 1.00 41.41 549 ILE A C 1
ATOM 4366 O O . ILE A 1 573 ? 81.884 36.987 65.145 1.00 39.75 549 ILE A O 1
ATOM 4371 N N . LYS A 1 574 ? 81.444 34.898 64.583 1.00 41.37 550 LYS A N 1
ATOM 4372 C CA . LYS A 1 574 ? 80.011 35.118 64.711 1.00 41.72 550 LYS A CA 1
ATOM 4373 C C . LYS A 1 574 ? 79.674 35.423 66.170 1.00 42.09 550 LYS A C 1
ATOM 4374 O O . LYS A 1 574 ? 78.834 36.294 66.437 1.00 41.24 550 LYS A O 1
ATOM 4380 N N . HIS A 1 575 ? 80.285 34.685 67.107 1.00 38.12 551 HIS A N 1
ATOM 4381 C CA . HIS A 1 575 ? 80.141 34.999 68.540 1.00 40.86 551 HIS A CA 1
ATOM 4382 C C . HIS A 1 575 ? 81.524 35.305 69.131 1.00 36.02 551 HIS A C 1
ATOM 4383 O O . HIS A 1 575 ? 82.236 34.428 69.597 1.00 36.51 551 HIS A O 1
ATOM 4390 N N . PRO A 1 576 ? 81.907 36.560 69.098 1.00 35.76 552 PRO A N 1
ATOM 4391 C CA . PRO A 1 576 ? 83.248 36.898 69.525 1.00 37.03 552 PRO A CA 1
ATOM 4392 C C . PRO A 1 576 ? 83.431 36.548 70.962 1.00 36.32 552 PRO A C 1
ATOM 4393 O O . PRO A 1 576 ? 82.491 36.635 71.738 1.00 30.02 552 PRO A O 1
ATOM 4397 N N . LEU A 1 577 ? 84.643 36.162 71.319 1.00 36.09 553 LEU A N 1
ATOM 4398 C CA . LEU A 1 577 ? 84.926 35.855 72.708 1.00 34.46 553 LEU A CA 1
ATOM 4399 C C . LEU A 1 577 ? 85.005 37.149 73.478 1.00 33.93 553 LEU A C 1
ATOM 4400 O O . LEU A 1 577 ? 85.429 38.169 72.949 1.00 33.70 553 LEU A O 1
ATOM 4405 N N . ARG A 1 578 ? 84.604 37.113 74.730 1.00 33.61 554 ARG A N 1
ATOM 4406 C CA . ARG A 1 578 ? 84.704 38.312 75.560 1.00 35.04 554 ARG A CA 1
ATOM 4407 C C . ARG A 1 578 ? 86.158 38.575 75.858 1.00 31.67 554 ARG A C 1
ATOM 4408 O O . ARG A 1 578 ? 86.941 37.677 75.982 1.00 33.51 554 ARG A O 1
ATOM 4416 N N . VAL A 1 579 ? 86.538 39.830 75.870 1.00 35.57 555 VAL A N 1
ATOM 4417 C CA . VAL A 1 579 ? 87.942 40.201 75.970 1.00 34.17 555 VAL A CA 1
ATOM 4418 C C . VAL A 1 579 ? 88.192 40.658 77.408 1.00 36.27 555 VAL A C 1
ATOM 4419 O O . VAL A 1 579 ? 87.408 41.456 77.989 1.00 34.76 555 VAL A O 1
ATOM 4423 N N . VAL A 1 580 ? 89.213 40.056 77.992 1.00 32.26 556 VAL A N 1
ATOM 4424 C CA . VAL A 1 580 ? 89.471 40.131 79.420 1.00 31.69 556 VAL A CA 1
ATOM 4425 C C . VAL A 1 580 ? 90.925 40.539 79.634 1.00 31.87 556 VAL A C 1
ATOM 4426 O O . VAL A 1 580 ? 91.830 39.741 79.390 1.00 30.60 556 VAL A O 1
ATOM 4430 N N . PRO A 1 581 ? 91.146 41.764 80.115 1.00 32.14 557 PRO A N 1
ATOM 4431 C CA . PRO A 1 581 ? 92.516 42.201 80.375 1.00 32.98 557 PRO A CA 1
ATOM 4432 C C . PRO A 1 581 ? 93.033 41.550 81.656 1.00 31.60 557 PRO A C 1
ATOM 4433 O O . PRO A 1 581 ? 92.296 41.456 82.608 1.00 31.12 557 PRO A O 1
ATOM 4437 N N . LEU A 1 582 ? 94.302 41.157 81.647 1.00 32.64 558 LEU A N 1
ATOM 4438 C CA . LEU A 1 582 ? 95.047 40.714 82.855 1.00 33.50 558 LEU A CA 1
ATOM 4439 C C . LEU A 1 582 ? 96.053 41.808 83.164 1.00 35.95 558 LEU A C 1
ATOM 4440 O O . LEU A 1 582 ? 97.038 41.970 82.427 1.00 35.02 558 LEU A O 1
ATOM 4445 N N . PHE A 1 583 ? 95.793 42.615 84.201 1.00 35.40 559 PHE A N 1
ATOM 4446 C CA . PHE A 1 583 ? 96.741 43.653 84.600 1.00 37.92 559 PHE A CA 1
ATOM 4447 C C . PHE A 1 583 ? 97.688 43.075 85.651 1.00 37.29 559 PHE A C 1
ATOM 4448 O O . PHE A 1 583 ? 97.245 42.669 86.725 1.00 40.36 559 PHE A O 1
ATOM 4456 N N . GLU A 1 584 ? 98.960 43.006 85.298 1.00 38.59 560 GLU A N 1
ATOM 4457 C CA . GLU A 1 584 ? 99.989 42.297 86.067 1.00 37.98 560 GLU A CA 1
ATOM 4458 C C . GLU A 1 584 ? 100.821 43.126 87.013 1.00 38.80 560 GLU A C 1
ATOM 4459 O O . GLU A 1 584 ? 100.833 42.874 88.229 1.00 40.39 560 GLU A O 1
ATOM 4465 N N . LYS A 1 585 ? 101.517 44.122 86.504 1.00 42.03 561 LYS A N 1
ATOM 4466 C CA . LYS A 1 585 ? 102.361 44.874 87.402 1.00 44.70 561 LYS A CA 1
ATOM 4467 C C . LYS A 1 585 ? 101.537 45.856 88.224 1.00 44.04 561 LYS A C 1
ATOM 4468 O O . LYS A 1 585 ? 100.390 46.202 87.907 1.00 45.03 561 LYS A O 1
ATOM 4474 N N . LEU A 1 586 ? 102.183 46.335 89.261 1.00 40.14 562 LEU A N 1
ATOM 4475 C CA . LEU A 1 586 ? 101.583 47.292 90.157 1.00 45.51 562 LEU A CA 1
ATOM 4476 C C . LEU A 1 586 ? 101.138 48.544 89.420 1.00 43.26 562 LEU A C 1
ATOM 4477 O O . LEU A 1 586 ? 100.028 49.027 89.644 1.00 37.13 562 LEU A O 1
ATOM 4482 N N . ALA A 1 587 ? 102.028 49.055 88.562 1.00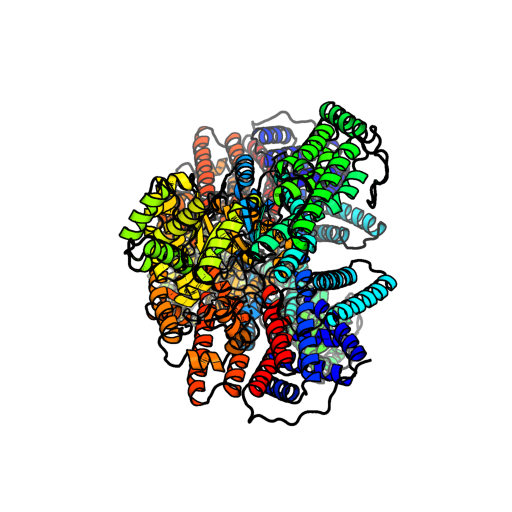 40.82 563 ALA A N 1
ATOM 4483 C CA . ALA A 1 587 ? 101.708 50.225 87.720 1.00 44.18 563 ALA A CA 1
ATOM 4484 C C . ALA A 1 587 ? 100.516 49.915 86.797 1.00 45.12 563 ALA A C 1
ATOM 4485 O O . ALA A 1 587 ? 99.671 50.755 86.587 1.00 45.66 563 ALA A O 1
ATOM 4487 N N . ASP A 1 588 ? 100.394 48.675 86.311 1.00 46.59 564 ASP A N 1
ATOM 4488 C CA . ASP A 1 588 ? 99.284 48.333 85.423 1.00 39.47 564 ASP A CA 1
ATOM 4489 C C . ASP A 1 588 ? 97.988 48.281 86.245 1.00 39.85 564 ASP A C 1
ATOM 4490 O O . ASP A 1 588 ? 96.938 48.749 85.832 1.00 40.97 564 ASP A O 1
ATOM 4495 N N . LEU A 1 589 ? 98.059 47.712 87.443 1.00 40.77 565 LEU A N 1
ATOM 4496 C CA . LEU A 1 589 ? 96.913 47.704 88.321 1.00 40.30 565 LEU A CA 1
ATOM 4497 C C . LEU A 1 589 ? 96.432 49.144 88.612 1.00 40.25 565 LEU A C 1
ATOM 4498 O O . LEU A 1 589 ? 95.227 49.422 88.612 1.00 36.89 565 LEU A O 1
ATOM 4503 N N . GLU A 1 590 ? 97.366 50.046 88.867 1.00 42.59 566 GLU A N 1
ATOM 4504 C CA . GLU A 1 590 ? 97.029 51.456 89.141 1.00 44.96 566 GLU A CA 1
ATOM 4505 C C . GLU A 1 590 ? 96.438 52.152 87.961 1.00 45.00 566 GLU A C 1
ATOM 4506 O O . GLU A 1 590 ? 95.574 52.988 88.132 1.00 51.09 566 GLU A O 1
ATOM 4512 N N . ALA A 1 591 ? 96.877 51.819 86.754 1.00 45.62 567 ALA A N 1
ATOM 4513 C CA . ALA A 1 591 ? 96.238 52.383 85.561 1.00 46.11 567 ALA A CA 1
ATOM 4514 C C . ALA A 1 591 ? 94.942 51.660 85.144 1.00 42.69 567 ALA A C 1
ATOM 4515 O O . ALA A 1 591 ? 94.257 52.090 84.225 1.00 43.12 567 ALA A O 1
ATOM 4517 N N . ALA A 1 592 ? 94.581 50.564 85.795 1.00 40.79 568 ALA A N 1
ATOM 4518 C CA . ALA A 1 592 ? 93.399 49.827 85.318 1.00 42.32 568 ALA A CA 1
ATOM 4519 C C . ALA A 1 592 ? 92.125 50.591 85.408 1.00 40.83 568 ALA A C 1
ATOM 4520 O O . ALA A 1 592 ? 91.303 50.498 84.492 1.00 41.82 568 ALA A O 1
ATOM 4522 N N . PRO A 1 593 ? 91.905 51.298 86.524 1.00 42.14 569 PRO A N 1
ATOM 4523 C CA . PRO A 1 593 ? 90.621 51.982 86.615 1.00 43.08 569 PRO A CA 1
ATOM 4524 C C . PRO A 1 593 ? 90.368 52.965 85.498 1.00 42.68 569 PRO A C 1
ATOM 4525 O O . PRO A 1 593 ? 89.259 52.977 84.966 1.00 44.88 569 PRO A O 1
ATOM 4529 N N . ALA A 1 594 ? 91.343 53.797 85.146 1.00 39.64 570 ALA A N 1
ATOM 4530 C CA . ALA A 1 594 ? 91.126 54.724 84.011 1.00 42.68 570 ALA A CA 1
ATOM 4531 C C . ALA A 1 594 ? 90.916 53.976 82.709 1.00 44.31 570 ALA A C 1
ATOM 4532 O O . ALA A 1 594 ? 90.124 54.399 81.879 1.00 47.68 570 ALA A O 1
ATOM 4534 N N . ALA A 1 595 ? 91.616 52.861 82.519 1.00 38.72 571 ALA A N 1
ATOM 4535 C CA . ALA A 1 595 ? 91.415 52.059 81.322 1.00 37.89 571 ALA A CA 1
ATOM 4536 C C . ALA A 1 595 ? 90.031 51.493 81.211 1.00 37.94 571 ALA A C 1
ATOM 4537 O O . ALA A 1 595 ? 89.425 51.527 80.107 1.00 40.66 571 ALA A O 1
ATOM 4539 N N . MET A 1 596 ? 89.509 50.997 82.329 1.00 37.78 572 MET A N 1
ATOM 4540 C CA A MET A 1 596 ? 88.153 50.436 82.340 0.50 39.39 572 MET A CA 1
ATOM 4541 C CA B MET A 1 596 ? 88.160 50.437 82.339 0.50 37.30 572 MET A CA 1
ATOM 4542 C C . MET A 1 596 ? 87.122 51.529 82.159 1.00 38.71 572 MET A C 1
ATOM 4543 O O . MET A 1 596 ? 86.178 51.380 81.396 1.00 39.35 572 MET A O 1
ATOM 4552 N N . THR A 1 597 ? 87.299 52.640 82.850 1.00 43.54 573 THR A N 1
ATOM 4553 C CA . THR A 1 597 ? 86.381 53.788 82.671 1.00 41.13 573 THR A CA 1
ATOM 4554 C C . THR A 1 597 ? 86.294 54.212 81.201 1.00 40.92 573 THR A C 1
ATOM 4555 O O . THR A 1 597 ? 85.224 54.520 80.673 1.00 43.74 573 THR A O 1
ATOM 4559 N N . ARG A 1 598 ? 87.434 54.303 80.547 1.00 40.57 574 ARG A N 1
ATOM 4560 C CA . ARG A 1 598 ? 87.443 54.736 79.147 1.00 41.38 574 ARG A CA 1
ATOM 4561 C C . ARG A 1 598 ? 86.693 53.704 78.293 1.00 41.79 574 ARG A C 1
ATOM 4562 O O . ARG A 1 598 ? 85.842 54.067 77.485 1.00 42.47 574 ARG A O 1
ATOM 4570 N N . LEU A 1 599 ? 86.945 52.411 78.522 1.00 41.85 575 LEU A N 1
ATOM 4571 C CA . LEU A 1 599 ? 86.244 51.395 77.746 1.00 36.99 575 LEU A CA 1
ATOM 4572 C C . LEU A 1 599 ? 84.783 51.506 77.933 1.00 41.52 575 LEU A C 1
ATOM 4573 O O . LEU A 1 599 ? 84.008 51.411 76.940 1.00 35.83 575 LEU A O 1
ATOM 4578 N N . PHE A 1 600 ? 84.371 51.669 79.198 1.00 41.07 576 PHE A N 1
ATOM 4579 C CA . PHE A 1 600 ? 82.967 51.678 79.473 1.00 40.26 576 PHE A CA 1
ATOM 4580 C C . PHE A 1 600 ? 82.326 52.955 78.919 1.00 42.98 576 PHE A C 1
ATOM 4581 O O . PHE A 1 600 ? 81.076 53.008 78.805 1.00 44.08 576 PHE A O 1
ATOM 4589 N N . SER A 1 601 ? 83.109 54.001 78.655 1.00 41.47 577 SER A N 1
ATOM 4590 C CA . SER A 1 601 ? 82.546 55.267 78.115 1.00 43.94 577 SER A CA 1
ATOM 4591 C C . SER A 1 601 ? 82.297 55.229 76.622 1.00 46.10 577 SER A C 1
ATOM 4592 O O . SER A 1 601 ? 81.689 56.155 76.101 1.00 40.40 577 SER A O 1
ATOM 4595 N N . MET A 1 602 ? 82.862 54.229 75.940 1.00 46.03 578 MET A N 1
ATOM 4596 C CA . MET A 1 602 ? 82.836 54.155 74.476 1.00 42.99 578 MET A CA 1
ATOM 4597 C C . MET A 1 602 ? 81.552 53.414 74.051 1.00 44.13 578 MET A C 1
ATOM 4598 O O . MET A 1 602 ? 81.372 52.266 74.452 1.00 41.16 578 MET A O 1
ATOM 4603 N N . ASP A 1 603 ? 80.690 54.052 73.254 1.00 43.35 579 ASP A N 1
ATOM 4604 C CA . ASP A 1 603 ? 79.416 53.423 72.816 1.00 48.73 579 ASP A CA 1
ATOM 4605 C C . ASP A 1 603 ? 79.646 52.104 72.083 1.00 44.03 579 ASP A C 1
ATOM 4606 O O . ASP A 1 603 ? 78.868 51.201 72.225 1.00 44.60 579 ASP A O 1
ATOM 4611 N N . TRP A 1 604 ? 80.684 52.010 71.266 1.00 45.50 580 TRP A N 1
ATOM 4612 C CA . TRP A 1 604 ? 80.887 50.787 70.479 1.00 43.62 580 TRP A CA 1
ATOM 4613 C C . TRP A 1 604 ? 81.121 49.621 71.468 1.00 44.61 580 TRP A C 1
ATOM 4614 O O . TRP A 1 604 ? 80.507 48.541 71.350 1.00 44.64 580 TRP A O 1
ATOM 4625 N N . TYR A 1 605 ? 81.966 49.866 72.464 1.00 40.37 581 TYR A N 1
ATOM 4626 C CA . TYR A 1 605 ? 82.317 48.842 73.442 1.00 41.20 581 TYR A CA 1
ATOM 4627 C C . TYR A 1 605 ? 81.158 48.460 74.340 1.00 40.02 581 TYR A C 1
ATOM 4628 O O . TYR A 1 605 ? 80.859 47.264 74.516 1.00 43.43 581 TYR A O 1
ATOM 4637 N N . ARG A 1 606 ? 80.478 49.450 74.896 1.00 42.27 582 ARG A N 1
ATOM 4638 C CA . ARG A 1 606 ? 79.272 49.201 75.722 1.00 42.46 582 ARG A CA 1
ATOM 4639 C C . ARG A 1 606 ? 78.288 48.376 74.993 1.00 46.38 582 ARG A C 1
ATOM 4640 O O . ARG A 1 606 ? 77.688 47.510 75.571 1.00 52.60 582 ARG A O 1
ATOM 4648 N N . ASN A 1 607 ? 78.095 48.670 73.721 1.00 45.93 583 ASN A N 1
ATOM 4649 C CA . ASN A 1 607 ? 77.153 47.924 72.951 1.00 47.14 583 ASN A CA 1
ATOM 4650 C C . ASN A 1 607 ? 77.633 46.490 72.730 1.00 46.37 583 ASN A C 1
ATOM 4651 O O . ASN A 1 607 ? 76.875 45.523 72.819 1.00 44.16 583 ASN A O 1
ATOM 4656 N N . ARG A 1 608 ? 78.924 46.351 72.478 1.00 42.61 584 ARG A N 1
ATOM 4657 C CA . ARG A 1 608 ? 79.520 45.061 72.296 1.00 40.26 584 ARG A CA 1
ATOM 4658 C C . ARG A 1 608 ? 79.429 44.156 73.539 1.00 39.82 584 ARG A C 1
ATOM 4659 O O . ARG A 1 608 ? 79.143 43.022 73.429 1.00 37.73 584 ARG A O 1
ATOM 4667 N N . ILE A 1 609 ? 79.675 44.670 74.736 1.00 42.38 585 ILE A N 1
ATOM 4668 C CA . ILE A 1 609 ? 79.755 43.783 75.919 1.00 40.00 585 ILE A CA 1
ATOM 4669 C C . ILE A 1 609 ? 78.407 43.564 76.598 1.00 43.77 585 ILE A C 1
ATOM 4670 O O . ILE A 1 609 ? 78.299 42.682 77.418 1.00 43.29 585 ILE A O 1
ATOM 4675 N N . ASP A 1 610 ? 77.380 44.353 76.243 1.00 47.77 586 ASP A N 1
ATOM 4676 C CA . ASP A 1 610 ? 76.001 44.037 76.631 1.00 47.29 586 ASP A CA 1
ATOM 4677 C C . ASP A 1 610 ? 75.862 43.873 78.155 1.00 45.92 586 ASP A C 1
ATOM 4678 O O . ASP A 1 610 ? 75.371 42.858 78.623 1.00 47.05 586 ASP A O 1
ATOM 4683 N N . GLY A 1 611 ? 76.359 44.844 78.909 1.00 41.11 587 GLY A N 1
ATOM 4684 C CA . GLY A 1 611 ? 76.180 44.872 80.359 1.00 43.64 587 GLY A CA 1
ATOM 4685 C C . GLY A 1 611 ? 77.126 43.989 81.176 1.00 42.86 587 GLY A C 1
ATOM 4686 O O . GLY A 1 611 ? 76.964 43.921 82.358 1.00 47.87 587 GLY A O 1
ATOM 4687 N N . LYS A 1 612 ? 78.117 43.345 80.558 1.00 40.89 588 LYS A N 1
ATOM 4688 C CA . LYS A 1 612 ? 79.006 42.411 81.263 1.00 43.48 588 LYS A CA 1
ATOM 4689 C C . LYS A 1 612 ? 80.447 42.592 80.917 1.00 37.22 588 LYS A C 1
ATOM 4690 O O . LYS A 1 612 ? 80.813 42.684 79.747 1.00 35.29 588 LYS A O 1
ATOM 4696 N N . GLN A 1 613 ? 81.294 42.529 81.922 1.00 36.19 589 GLN A N 1
ATOM 4697 C CA . GLN A 1 613 ? 82.770 42.608 81.705 1.00 32.93 589 GLN A CA 1
ATOM 4698 C C . GLN A 1 613 ? 83.450 41.708 82.681 1.00 31.64 589 GLN A C 1
ATOM 4699 O O . GLN A 1 613 ? 83.078 41.676 83.841 1.00 33.28 589 GLN A O 1
ATOM 4705 N N . GLU A 1 614 ? 84.488 41.007 82.228 1.00 35.00 590 GLU A N 1
ATOM 4706 C CA . GLU A 1 614 ? 85.324 40.205 83.085 1.00 32.17 590 GLU A CA 1
ATOM 4707 C C . GLU A 1 614 ? 86.723 40.827 83.047 1.00 34.98 590 GLU A C 1
ATOM 4708 O O . GLU A 1 614 ? 87.206 41.238 81.979 1.00 31.31 590 GLU A O 1
ATOM 4714 N N . VAL A 1 615 ? 87.360 40.915 84.216 1.00 32.76 591 VAL A N 1
ATOM 4715 C CA . VAL A 1 615 ? 88.747 41.414 84.349 1.00 33.72 591 VAL A CA 1
ATOM 4716 C C . VAL A 1 615 ? 89.503 40.346 85.090 1.00 31.35 591 VAL A C 1
ATOM 4717 O O . VAL A 1 615 ? 88.940 39.739 86.015 1.00 29.93 591 VAL A O 1
ATOM 4721 N N . MET A 1 616 ? 90.770 40.126 84.747 1.00 30.85 592 MET A N 1
ATOM 4722 C CA . MET A 1 616 ? 91.570 39.110 85.465 1.00 30.69 592 MET A CA 1
ATOM 4723 C C . MET A 1 616 ? 92.633 39.735 86.290 1.00 33.28 592 MET A C 1
ATOM 4724 O O . MET A 1 616 ? 93.220 40.718 85.854 1.00 31.29 592 MET A O 1
ATOM 4729 N N . ILE A 1 617 ? 92.904 39.136 87.462 1.00 34.58 593 ILE A N 1
ATOM 4730 C CA . ILE A 1 617 ? 94.048 39.500 88.326 1.00 33.64 593 ILE A CA 1
ATOM 4731 C C . ILE A 1 617 ? 94.936 38.281 88.496 1.00 33.59 593 ILE A C 1
ATOM 4732 O O . ILE A 1 617 ? 94.453 37.163 88.465 1.00 36.05 593 ILE A O 1
ATOM 4737 N N . GLY A 1 618 ? 96.237 38.508 88.621 1.00 32.21 594 GLY A N 1
ATOM 4738 C CA . GLY A 1 618 ? 97.192 37.459 88.812 1.00 31.37 594 GLY A CA 1
ATOM 4739 C C . GLY A 1 618 ? 98.052 37.709 90.048 1.00 31.75 594 GLY A C 1
ATOM 4740 O O . GLY A 1 618 ? 99.068 38.413 89.993 1.00 34.21 594 GLY A O 1
ATOM 4741 N N . TYR A 1 619 ? 97.691 37.077 91.148 1.00 31.42 595 TYR A N 1
ATOM 4742 C CA . TYR A 1 619 ? 98.414 37.273 92.403 1.00 33.91 595 TYR A CA 1
ATOM 4743 C C . TYR A 1 619 ? 99.918 37.038 92.279 1.00 35.70 595 TYR A C 1
ATOM 4744 O O . TYR A 1 619 ? 100.710 37.868 92.760 1.00 31.02 595 TYR A O 1
ATOM 4753 N N . SER A 1 620 ? 100.304 35.897 91.723 1.00 34.37 596 SER A N 1
ATOM 4754 C CA . SER A 1 620 ? 101.760 35.573 91.587 1.00 37.77 596 SER A CA 1
ATOM 4755 C C . SER A 1 620 ? 102.459 36.559 90.658 1.00 35.74 596 SER A C 1
ATOM 4756 O O . SER A 1 620 ? 103.618 36.931 90.829 1.00 37.33 596 SER A O 1
ATOM 4759 N N . ASP A 1 621 ? 101.759 36.951 89.614 1.00 33.80 597 ASP A N 1
ATOM 4760 C CA . ASP A 1 621 ? 102.309 37.933 88.672 1.00 36.53 597 ASP A CA 1
ATOM 4761 C C . ASP A 1 621 ? 102.645 39.271 89.368 1.00 38.68 597 ASP A C 1
ATOM 4762 O O . ASP A 1 621 ? 103.775 39.784 89.297 1.00 36.22 597 ASP A O 1
ATOM 4767 N N . SER A 1 622 ? 101.646 39.794 90.064 1.00 36.26 598 SER A N 1
ATOM 4768 C CA . SER A 1 622 ? 101.772 41.042 90.746 1.00 38.21 598 SER A CA 1
ATOM 4769 C C . SER A 1 622 ? 102.791 40.947 91.842 1.00 36.91 598 SER A C 1
ATOM 4770 O O . SER A 1 622 ? 103.565 41.893 92.063 1.00 37.90 598 SER A O 1
ATOM 4773 N N . GLY A 1 623 ? 102.811 39.806 92.523 1.00 33.31 599 GLY A N 1
ATOM 4774 C CA . GLY A 1 623 ? 103.802 39.577 93.572 1.00 33.72 599 GLY A CA 1
ATOM 4775 C C . GLY A 1 623 ? 105.221 39.507 93.072 1.00 34.29 599 GLY A C 1
ATOM 4776 O O . GLY A 1 623 ? 106.190 39.883 93.790 1.00 39.41 599 GLY A O 1
ATOM 4777 N N . LYS A 1 624 ? 105.422 38.992 91.878 1.00 35.86 600 LYS A N 1
ATOM 4778 C CA . LYS A 1 624 ? 106.788 39.029 91.287 1.00 41.67 600 LYS A CA 1
ATOM 4779 C C . LYS A 1 624 ? 107.253 40.495 91.036 1.00 41.05 600 LYS A C 1
ATOM 4780 O O . LYS A 1 624 ? 108.422 40.806 91.201 1.00 43.24 600 LYS A O 1
ATOM 4786 N N . ASP A 1 625 ? 106.330 41.392 90.722 1.00 37.17 601 ASP A N 1
ATOM 4787 C CA . ASP A 1 625 ? 106.685 42.790 90.480 1.00 41.11 601 ASP A CA 1
ATOM 4788 C C . ASP A 1 625 ? 106.979 43.600 91.753 1.00 44.58 601 ASP A C 1
ATOM 4789 O O . ASP A 1 625 ? 107.878 44.452 91.755 1.00 42.68 601 ASP A O 1
ATOM 4794 N N . ALA A 1 626 ? 106.243 43.327 92.826 1.00 41.58 602 ALA A N 1
ATOM 4795 C CA . ALA A 1 626 ? 106.140 44.292 93.913 1.00 43.61 602 ALA A CA 1
ATOM 4796 C C . ALA A 1 626 ? 106.195 43.673 95.291 1.00 42.17 602 ALA A C 1
ATOM 4797 O O . ALA A 1 626 ? 106.161 44.383 96.288 1.00 43.02 602 ALA A O 1
ATOM 4799 N N . GLY A 1 627 ? 106.319 42.355 95.348 1.00 37.43 603 GLY A N 1
ATOM 4800 C CA . GLY A 1 627 ? 106.362 41.638 96.603 1.00 34.83 603 GLY A CA 1
ATOM 4801 C C . GLY A 1 627 ? 104.928 41.239 96.898 1.00 32.29 603 GLY A C 1
ATOM 4802 O O . GLY A 1 627 ? 104.023 41.931 96.503 1.00 31.25 603 GLY A O 1
ATOM 4803 N N . ARG A 1 628 ? 104.734 40.124 97.563 1.00 33.12 604 ARG A N 1
ATOM 4804 C CA . ARG A 1 628 ? 103.379 39.556 97.757 1.00 34.54 604 ARG A CA 1
ATOM 4805 C C . ARG A 1 628 ? 102.497 40.410 98.688 1.00 35.51 604 ARG A C 1
ATOM 4806 O O . ARG A 1 628 ? 101.296 40.466 98.515 1.00 37.12 604 ARG A O 1
ATOM 4814 N N . PHE A 1 629 ? 103.078 41.040 99.713 1.00 38.92 605 PHE A N 1
ATOM 4815 C CA . PHE A 1 629 ? 102.309 41.856 100.634 1.00 39.00 605 PHE A CA 1
ATOM 4816 C C . PHE A 1 629 ? 101.653 43.016 99.919 1.00 36.65 605 PHE A C 1
ATOM 4817 O O . PHE A 1 629 ? 100.444 43.242 100.057 1.00 37.53 605 PHE A O 1
ATOM 4825 N N . SER A 1 630 ? 102.426 43.724 99.123 1.00 35.87 606 SER A N 1
ATOM 4826 C CA . SER A 1 630 ? 101.876 44.874 98.420 1.00 36.75 606 SER A CA 1
ATOM 4827 C C . SER A 1 630 ? 100.958 44.461 97.295 1.00 37.79 606 SER A C 1
ATOM 4828 O O . SER A 1 630 ? 100.026 45.194 96.976 1.00 33.72 606 SER A O 1
ATOM 4831 N N . ALA A 1 631 ? 101.234 43.310 96.647 1.00 36.85 607 ALA A N 1
ATOM 4832 C CA . ALA A 1 631 ? 100.343 42.875 95.606 1.00 34.87 607 ALA A CA 1
ATOM 4833 C C . ALA A 1 631 ? 99.053 42.520 96.277 1.00 35.58 607 ALA A C 1
ATOM 4834 O O . ALA A 1 631 ? 97.965 42.824 95.731 1.00 35.50 607 ALA A O 1
ATOM 4836 N N . ALA A 1 632 ? 99.094 41.863 97.436 1.00 32.81 608 ALA A N 1
ATOM 4837 C CA . ALA A 1 632 ? 97.798 41.496 98.036 1.00 34.09 608 ALA A CA 1
ATOM 4838 C C . ALA A 1 632 ? 96.959 42.722 98.319 1.00 33.90 608 ALA A C 1
ATOM 4839 O O . ALA A 1 632 ? 95.761 42.728 98.078 1.00 36.56 608 ALA A O 1
ATOM 4841 N N . TRP A 1 633 ? 97.577 43.746 98.893 1.00 35.09 609 TRP A N 1
ATOM 4842 C CA . TRP A 1 633 ? 96.807 44.891 99.322 1.00 36.51 609 TRP A CA 1
ATOM 4843 C C . TRP A 1 633 ? 96.359 45.649 98.104 1.00 39.35 609 TRP A C 1
ATOM 4844 O O . TRP A 1 633 ? 95.202 46.065 98.020 1.00 35.76 609 TRP A O 1
ATOM 4855 N N . GLN A 1 634 ? 97.239 45.805 97.125 1.00 36.33 610 GLN A N 1
ATOM 4856 C CA . GLN A 1 634 ? 96.820 46.534 95.934 1.00 37.13 610 GLN A CA 1
ATOM 4857 C C . GLN A 1 634 ? 95.652 45.855 95.231 1.00 37.90 610 GLN A C 1
ATOM 4858 O O . GLN A 1 634 ? 94.742 46.520 94.738 1.00 35.17 610 GLN A O 1
ATOM 4864 N N . LEU A 1 635 ? 95.676 44.509 95.169 1.00 36.37 611 LEU A N 1
ATOM 4865 C CA . LEU A 1 635 ? 94.603 43.781 94.524 1.00 33.84 611 LEU A CA 1
ATOM 4866 C C . LEU A 1 635 ? 93.298 43.929 95.266 1.00 36.58 611 LEU A C 1
ATOM 4867 O O . LEU A 1 635 ? 92.231 44.022 94.660 1.00 40.89 611 LEU A O 1
ATOM 4872 N N . TYR A 1 636 ? 93.346 43.956 96.592 1.00 38.97 612 TYR A N 1
ATOM 4873 C CA . TYR A 1 636 ? 92.148 44.311 97.341 1.00 35.51 612 TYR A CA 1
ATOM 4874 C C . TYR A 1 636 ? 91.607 45.672 96.852 1.00 39.65 612 TYR A C 1
ATOM 4875 O O . TYR A 1 636 ? 90.411 45.774 96.492 1.00 39.13 612 TYR A O 1
ATOM 4884 N N . LYS A 1 637 ? 92.476 46.692 96.770 1.00 37.42 613 LYS A N 1
ATOM 4885 C CA . LYS A 1 637 ? 92.001 48.054 96.402 1.00 40.81 613 LYS A CA 1
ATOM 4886 C C . LYS A 1 637 ? 91.529 48.155 94.983 1.00 39.98 613 LYS A C 1
ATOM 4887 O O . LYS A 1 637 ? 90.479 48.716 94.702 1.00 39.04 613 LYS A O 1
ATOM 4893 N N . THR A 1 638 ? 92.253 47.537 94.088 1.00 39.14 614 THR A N 1
ATOM 4894 C CA . THR A 1 638 ? 91.913 47.632 92.686 1.00 35.58 614 THR A CA 1
ATOM 4895 C C . THR A 1 638 ? 90.554 46.966 92.434 1.00 36.81 614 THR A C 1
ATOM 4896 O O . THR A 1 638 ? 89.759 47.448 91.670 1.00 35.07 614 THR A O 1
ATOM 4900 N N . GLN A 1 639 ? 90.322 45.824 93.044 1.00 36.28 615 GLN A N 1
ATOM 4901 C CA . GLN A 1 639 ? 89.026 45.213 92.936 1.00 34.45 615 GLN A CA 1
ATOM 4902 C C . GLN A 1 639 ? 87.943 46.132 93.456 1.00 37.05 615 GLN A C 1
ATOM 4903 O O . GLN A 1 639 ? 86.907 46.265 92.826 1.00 37.29 615 GLN A O 1
ATOM 4909 N N . GLU A 1 640 ? 88.141 46.758 94.623 1.00 38.02 616 GLU A N 1
ATOM 4910 C CA . GLU A 1 640 ? 87.133 47.703 95.111 1.00 38.03 616 GLU A CA 1
ATOM 4911 C C . GLU A 1 640 ? 86.836 48.776 94.056 1.00 39.60 616 GLU A C 1
ATOM 4912 O O . GLU A 1 640 ? 85.678 49.127 93.796 1.00 37.32 616 GLU A O 1
ATOM 4918 N N . GLN A 1 641 ? 87.903 49.345 93.508 1.00 39.01 617 GLN A N 1
ATOM 4919 C CA . GLN A 1 641 ? 87.778 50.478 92.615 1.00 41.18 617 GLN A CA 1
ATOM 4920 C C . GLN A 1 641 ? 87.077 50.076 91.290 1.00 42.95 617 GLN A C 1
ATOM 4921 O O . GLN A 1 641 ? 86.204 50.786 90.768 1.00 41.78 617 GLN A O 1
ATOM 4927 N N . ILE A 1 642 ? 87.444 48.938 90.747 1.00 39.54 618 ILE A N 1
ATOM 4928 C CA . ILE A 1 642 ? 86.764 48.488 89.537 1.00 38.57 618 ILE A CA 1
ATOM 4929 C C . ILE A 1 642 ? 85.291 48.115 89.772 1.00 38.82 618 ILE A C 1
ATOM 4930 O O . ILE A 1 642 ? 84.427 48.379 88.911 1.00 38.96 618 ILE A O 1
ATOM 4935 N N . VAL A 1 643 ? 84.986 47.516 90.911 1.00 37.25 619 VAL A N 1
ATOM 4936 C CA . VAL A 1 643 ? 83.610 47.237 91.242 1.00 42.67 619 VAL A CA 1
ATOM 4937 C C . VAL A 1 643 ? 82.765 48.538 91.216 1.00 41.49 619 VAL A C 1
ATOM 4938 O O . VAL A 1 643 ? 81.694 48.586 90.661 1.00 42.74 619 VAL A O 1
ATOM 4942 N N . LYS A 1 644 ? 83.290 49.594 91.788 1.00 45.40 620 LYS A N 1
ATOM 4943 C CA . LYS A 1 644 ? 82.556 50.834 91.878 1.00 49.16 620 LYS A CA 1
ATOM 4944 C C . LYS A 1 644 ? 82.356 51.417 90.486 1.00 45.51 620 LYS A C 1
ATOM 4945 O O . LYS A 1 644 ? 81.283 51.928 90.133 1.00 47.25 620 LYS A O 1
ATOM 4951 N N . ILE A 1 645 ? 83.406 51.367 89.694 1.00 42.12 621 ILE A N 1
ATOM 4952 C CA . ILE A 1 645 ? 83.316 51.889 88.322 1.00 44.08 621 ILE A CA 1
ATOM 4953 C C . ILE A 1 645 ? 82.281 51.107 87.507 1.00 43.11 621 ILE A C 1
ATOM 4954 O O . ILE A 1 645 ? 81.503 51.679 86.785 1.00 43.20 621 ILE A O 1
ATOM 4959 N N . ALA A 1 646 ? 82.259 49.805 87.657 1.00 40.29 622 ALA A N 1
ATOM 4960 C CA . ALA A 1 646 ? 81.252 49.003 86.992 1.00 41.31 622 ALA A CA 1
ATOM 4961 C C . ALA A 1 646 ? 79.838 49.365 87.398 1.00 44.11 622 ALA A C 1
ATOM 4962 O O . ALA A 1 646 ? 78.946 49.464 86.531 1.00 44.03 622 ALA A O 1
ATOM 4964 N N . LYS A 1 647 ? 79.617 49.552 88.692 1.00 43.68 623 LYS A N 1
ATOM 4965 C CA . LYS A 1 647 ? 78.297 49.960 89.132 1.00 46.57 623 LYS A CA 1
ATOM 4966 C C . LYS A 1 647 ? 77.867 51.253 88.491 1.00 46.19 623 LYS A C 1
ATOM 4967 O O . LYS A 1 647 ? 76.759 51.390 88.014 1.00 48.05 623 LYS A O 1
ATOM 4973 N N . GLU A 1 648 ? 78.754 52.209 88.512 1.00 49.67 624 GLU A N 1
ATOM 4974 C CA . GLU A 1 648 ? 78.470 53.529 87.966 1.00 54.02 624 GLU A CA 1
ATOM 4975 C C . GLU A 1 648 ? 78.057 53.441 86.513 1.00 50.35 624 GLU A C 1
ATOM 4976 O O . GLU A 1 648 ? 77.200 54.171 86.110 1.00 50.75 624 GLU A O 1
ATOM 4982 N N . PHE A 1 649 ? 78.678 52.558 85.735 1.00 45.01 625 PHE A N 1
ATOM 4983 C CA . PHE A 1 649 ? 78.344 52.426 84.324 1.00 42.98 625 PHE A CA 1
ATOM 4984 C C . PHE A 1 649 ? 77.253 51.371 84.079 1.00 45.57 625 PHE A C 1
ATOM 4985 O O . PHE A 1 649 ? 76.937 51.057 82.950 1.00 50.16 625 PHE A O 1
ATOM 4993 N N . GLY A 1 650 ? 76.685 50.793 85.134 1.00 41.97 626 GLY A N 1
ATOM 4994 C CA . GLY A 1 650 ? 75.687 49.749 84.990 1.00 40.29 626 GLY A CA 1
ATOM 4995 C C . GLY A 1 650 ? 76.139 48.479 84.347 1.00 42.95 626 GLY A C 1
ATOM 4996 O O . GLY A 1 650 ? 75.342 47.775 83.676 1.00 41.03 626 GLY A O 1
ATOM 4997 N N . VAL A 1 651 ? 77.411 48.138 84.571 1.00 41.25 627 VAL A N 1
ATOM 4998 C CA . VAL A 1 651 ? 77.968 46.925 84.058 1.00 37.98 627 VAL A CA 1
ATOM 4999 C C . VAL A 1 651 ? 78.181 45.883 85.163 1.00 39.47 627 VAL A C 1
ATOM 5000 O O . VAL A 1 651 ? 78.734 46.186 86.205 1.00 38.97 627 VAL A O 1
ATOM 5004 N N . LYS A 1 652 ? 77.869 44.636 84.875 1.00 41.55 628 LYS A N 1
ATOM 5005 C CA . LYS A 1 652 ? 78.126 43.547 85.824 1.00 43.64 628 LYS A CA 1
ATOM 5006 C C . LYS A 1 652 ? 79.552 43.098 85.623 1.00 39.20 628 LYS A C 1
ATOM 5007 O O . LYS A 1 652 ? 79.988 42.746 84.507 1.00 37.44 628 LYS A O 1
ATOM 5013 N N . LEU A 1 653 ? 80.301 43.092 86.713 1.00 38.70 629 LEU A N 1
ATOM 5014 C CA . LEU A 1 653 ? 81.703 42.776 86.652 1.00 38.22 629 LEU A CA 1
ATOM 5015 C C . LEU A 1 653 ? 81.984 41.361 87.177 1.00 36.49 629 LEU A C 1
ATOM 5016 O O . LEU A 1 653 ? 81.551 41.058 88.221 1.00 34.04 629 LEU A O 1
ATOM 5021 N N . VAL A 1 654 ? 82.809 40.564 86.477 1.00 39.03 630 VAL A N 1
ATOM 5022 C CA . VAL A 1 654 ? 83.362 39.311 87.044 1.00 33.52 630 VAL A CA 1
ATOM 5023 C C . VAL A 1 654 ? 84.831 39.484 87.240 1.00 35.27 630 VAL A C 1
ATOM 5024 O O . VAL A 1 654 ? 85.530 39.924 86.321 1.00 37.59 630 VAL A O 1
ATOM 5028 N N . ILE A 1 655 ? 85.346 39.135 88.424 1.00 35.31 631 ILE A N 1
ATOM 5029 C CA . ILE A 1 655 ? 86.756 39.175 88.660 1.00 33.67 631 ILE A CA 1
ATOM 5030 C C . ILE A 1 655 ? 87.245 37.762 88.540 1.00 31.87 631 ILE A C 1
ATOM 5031 O O . ILE A 1 655 ? 86.880 36.921 89.351 1.00 32.04 631 ILE A O 1
ATOM 5036 N N . PHE A 1 656 ? 88.134 37.510 87.584 1.00 36.47 632 PHE A N 1
ATOM 5037 C CA . PHE A 1 656 ? 88.715 36.173 87.371 1.00 33.34 632 PHE A CA 1
ATOM 5038 C C . PHE A 1 656 ? 90.001 36.084 88.134 1.00 34.12 632 PHE A C 1
ATOM 5039 O O . PHE A 1 656 ? 90.955 36.825 87.862 1.00 32.22 632 PHE A O 1
ATOM 5047 N N . HIS A 1 657 ? 90.022 35.170 89.100 1.00 30.56 633 HIS A N 1
ATOM 5048 C CA . HIS A 1 657 ? 91.172 34.969 89.964 1.00 32.80 633 HIS A CA 1
ATOM 5049 C C . HIS A 1 657 ? 92.206 34.019 89.397 1.00 33.68 633 HIS A C 1
ATOM 5050 O O . HIS A 1 657 ? 91.961 32.834 89.272 1.00 38.50 633 HIS A O 1
ATOM 5057 N N . GLY A 1 658 ? 93.345 34.580 89.026 1.00 34.59 634 GLY A N 1
ATOM 5058 C CA . GLY A 1 658 ? 94.465 33.839 88.526 1.00 30.64 634 GLY A CA 1
ATOM 5059 C C . GLY A 1 658 ? 95.240 33.204 89.647 1.00 31.60 634 GLY A C 1
ATOM 5060 O O . GLY A 1 658 ? 94.838 33.250 90.773 1.00 38.69 634 GLY A O 1
ATOM 5061 N N . ARG A 1 659 ? 96.335 32.565 89.345 1.00 30.39 635 ARG A N 1
ATOM 5062 C CA . ARG A 1 659 ? 96.955 31.749 90.332 1.00 33.69 635 ARG A CA 1
ATOM 5063 C C . ARG A 1 659 ? 97.672 32.548 91.422 1.00 34.07 635 ARG A C 1
ATOM 5064 O O . ARG A 1 659 ? 98.036 33.694 91.227 1.00 32.69 635 ARG A O 1
ATOM 5072 N N . GLY A 1 660 ? 97.864 31.912 92.574 1.00 35.87 636 GLY A N 1
ATOM 5073 C CA . GLY A 1 660 ? 98.740 32.425 93.619 1.00 36.45 636 GLY A CA 1
ATOM 5074 C C . GLY A 1 660 ? 97.997 33.067 94.781 1.00 36.53 636 GLY A C 1
ATOM 5075 O O . GLY A 1 660 ? 98.609 33.504 95.793 1.00 34.30 636 GLY A O 1
ATOM 5076 N N . GLY A 1 661 ? 96.688 33.162 94.688 1.00 34.12 637 GLY A N 1
ATOM 5077 C CA . GLY A 1 661 ? 95.942 33.827 95.779 1.00 34.35 637 GLY A CA 1
ATOM 5078 C C . GLY A 1 661 ? 95.498 32.848 96.881 1.00 35.83 637 GLY A C 1
ATOM 5079 O O . GLY A 1 661 ? 95.551 31.638 96.727 1.00 37.46 637 GLY A O 1
ATOM 5080 N N . THR A 1 662 ? 94.995 33.394 97.981 1.00 34.77 638 THR A N 1
ATOM 5081 C CA . THR A 1 662 ? 94.467 32.593 99.064 1.00 33.25 638 THR A CA 1
ATOM 5082 C C . THR A 1 662 ? 93.299 31.713 98.572 1.00 33.94 638 THR A C 1
ATOM 5083 O O . THR A 1 662 ? 93.124 30.615 99.041 1.00 31.14 638 THR A O 1
ATOM 5087 N N . VAL A 1 663 ? 92.549 32.203 97.602 1.00 35.80 639 VAL A N 1
ATOM 5088 C CA . VAL A 1 663 ? 91.502 31.410 96.988 1.00 38.69 639 VAL A CA 1
ATOM 5089 C C . VAL A 1 663 ? 92.004 30.221 96.170 1.00 39.63 639 VAL A C 1
ATOM 5090 O O . VAL A 1 663 ? 91.237 29.340 95.879 1.00 46.11 639 VAL A O 1
ATOM 5094 N N . GLY A 1 664 ? 93.274 30.176 95.804 1.00 38.96 640 GLY A N 1
ATOM 5095 C CA . GLY A 1 664 ? 93.831 28.983 95.127 1.00 38.18 640 GLY A CA 1
ATOM 5096 C C . GLY A 1 664 ? 94.392 27.896 96.055 1.00 39.69 640 GLY A C 1
ATOM 5097 O O . GLY A 1 664 ? 94.970 26.951 95.592 1.00 38.40 640 GLY A O 1
ATOM 5098 N N . ARG A 1 665 ? 94.199 27.998 97.366 1.00 37.53 641 ARG A N 1
ATOM 5099 C CA . ARG A 1 665 ? 94.750 26.983 98.259 1.00 37.64 641 ARG A CA 1
ATOM 5100 C C . ARG A 1 665 ? 94.068 25.636 98.192 1.00 36.23 641 ARG A C 1
ATOM 5101 O O . ARG A 1 665 ? 94.662 24.565 98.445 1.00 35.00 641 ARG A O 1
ATOM 5109 N N . GLY A 1 666 ? 92.782 25.653 97.939 1.00 38.85 642 GLY A N 1
ATOM 5110 C CA . GLY A 1 666 ? 92.067 24.383 98.052 1.00 40.89 642 GLY A CA 1
ATOM 5111 C C . GLY A 1 666 ? 91.876 23.959 99.506 1.00 38.69 642 GLY A C 1
ATOM 5112 O O . GLY A 1 666 ? 92.511 24.473 100.401 1.00 43.08 642 GLY A O 1
ATOM 5113 N N . GLY A 1 667 ? 90.943 23.053 99.729 1.00 40.19 643 GLY A N 1
ATOM 5114 C CA . GLY A 1 667 ? 90.541 22.676 101.077 1.00 35.87 643 GLY A CA 1
ATOM 5115 C C . GLY A 1 667 ? 89.837 23.813 101.781 1.00 35.18 643 GLY A C 1
ATOM 5116 O O . GLY A 1 667 ? 89.427 24.801 101.149 1.00 32.88 643 GLY A O 1
ATOM 5117 N N . GLY A 1 668 ? 89.677 23.679 103.089 1.00 32.45 644 GLY A N 1
ATOM 5118 C CA . GLY A 1 668 ? 88.942 24.664 103.846 1.00 36.78 644 GLY A CA 1
ATOM 5119 C C . GLY A 1 668 ? 89.447 26.077 103.669 1.00 35.61 644 GLY A C 1
ATOM 5120 O O . GLY A 1 668 ? 88.651 27.021 103.687 1.00 38.27 644 GLY A O 1
ATOM 5121 N N . PRO A 1 669 ? 90.764 26.240 103.545 1.00 31.48 645 PRO A N 1
ATOM 5122 C CA . PRO A 1 669 ? 91.206 27.624 103.487 1.00 30.76 645 PRO A CA 1
ATOM 5123 C C . PRO A 1 669 ? 90.615 28.411 102.357 1.00 28.99 645 PRO A C 1
ATOM 5124 O O . PRO A 1 669 ? 90.488 29.641 102.438 1.00 30.09 645 PRO A O 1
ATOM 5128 N N . THR A 1 670 ? 90.254 27.717 101.317 1.00 29.89 646 THR A N 1
ATOM 5129 C CA . THR A 1 670 ? 89.611 28.342 100.213 1.00 31.84 646 THR A CA 1
ATOM 5130 C C . THR A 1 670 ? 88.277 28.909 100.623 1.00 29.53 646 THR A C 1
ATOM 5131 O O . THR A 1 670 ? 87.820 29.928 100.085 1.00 29.87 646 THR A O 1
ATOM 5135 N N . HIS A 1 671 ? 87.619 28.258 101.553 1.00 29.24 647 HIS A N 1
ATOM 5136 C CA . HIS A 1 671 ? 86.255 28.724 101.911 1.00 30.85 647 HIS A CA 1
ATOM 5137 C C . HIS A 1 671 ? 86.349 30.149 102.537 1.00 31.07 647 HIS A C 1
ATOM 5138 O O . HIS A 1 671 ? 85.667 31.075 102.114 1.00 32.24 647 HIS A O 1
ATOM 5145 N N . LEU A 1 672 ? 87.223 30.329 103.530 1.00 32.66 648 LEU A N 1
ATOM 5146 C CA . LEU A 1 672 ? 87.383 31.648 104.144 1.00 32.55 648 LEU A CA 1
ATOM 5147 C C . LEU A 1 672 ? 88.000 32.664 103.197 1.00 33.48 648 LEU A C 1
ATOM 5148 O O . LEU A 1 672 ? 87.571 33.829 103.145 1.00 31.64 648 LEU A O 1
ATOM 5153 N N . ALA A 1 673 ? 88.939 32.225 102.371 1.00 34.36 649 ALA A N 1
ATOM 5154 C CA . ALA A 1 673 ? 89.441 33.099 101.340 1.00 37.27 649 ALA A CA 1
ATOM 5155 C C . ALA A 1 673 ? 88.322 33.713 100.495 1.00 37.99 649 ALA A C 1
ATOM 5156 O O . ALA A 1 673 ? 88.277 34.917 100.289 1.00 33.29 649 ALA A O 1
ATOM 5158 N N . LEU A 1 674 ? 87.410 32.878 100.007 1.00 35.34 650 LEU A N 1
ATOM 5159 C CA . LEU A 1 674 ? 86.309 33.406 99.197 1.00 34.45 650 LEU A CA 1
ATOM 5160 C C . LEU A 1 674 ? 85.461 34.390 100.004 1.00 34.35 650 LEU A C 1
ATOM 5161 O O . LEU A 1 674 ? 85.196 35.476 99.522 1.00 34.38 650 LEU A O 1
ATOM 5166 N N . LEU A 1 675 ? 85.119 34.058 101.251 1.00 31.51 651 LEU A N 1
ATOM 5167 C CA . LEU A 1 675 ? 84.340 34.949 102.073 1.00 34.76 651 LEU A CA 1
ATOM 5168 C C . LEU A 1 675 ? 85.048 36.259 102.376 1.00 37.57 651 LEU A C 1
ATOM 5169 O O . LEU A 1 675 ? 84.378 37.223 102.791 1.00 39.04 651 LEU A O 1
ATOM 5174 N N . SER A 1 676 ? 86.380 36.261 102.280 1.00 36.60 652 SER A N 1
ATOM 5175 C CA . SER A 1 676 ? 87.250 37.460 102.528 1.00 41.54 652 SER A CA 1
ATOM 5176 C C . SER A 1 676 ? 87.295 38.512 101.461 1.00 39.75 652 SER A C 1
ATOM 5177 O O . SER A 1 676 ? 87.815 39.629 101.692 1.00 37.61 652 SER A O 1
ATOM 5180 N N . GLN A 1 677 ? 86.798 38.152 100.296 1.00 32.76 653 GLN A N 1
ATOM 5181 C CA . GLN A 1 677 ? 86.778 39.063 99.174 1.00 35.56 653 GLN A CA 1
ATOM 5182 C C . GLN A 1 677 ? 86.124 40.369 99.510 1.00 34.84 653 GLN A C 1
ATOM 5183 O O . GLN A 1 677 ? 85.118 40.417 100.272 1.00 35.71 653 GLN A O 1
ATOM 5189 N N . PRO A 1 678 ? 86.622 41.424 98.914 1.00 32.16 654 PRO A N 1
ATOM 5190 C CA . PRO A 1 678 ? 85.996 42.726 99.128 1.00 35.23 654 PRO A CA 1
ATOM 5191 C C . PRO A 1 678 ? 84.529 42.661 98.778 1.00 38.57 654 PRO A C 1
ATOM 5192 O O . PRO A 1 678 ? 84.188 41.913 97.826 1.00 38.22 654 PRO A O 1
ATOM 5196 N N . PRO A 1 679 ? 83.682 43.457 99.473 1.00 36.07 655 PRO A N 1
ATOM 5197 C CA . PRO A 1 679 ? 82.271 43.469 99.136 1.00 40.53 655 PRO A CA 1
ATOM 5198 C C . PRO A 1 679 ? 81.994 43.650 97.665 1.00 39.33 655 PRO A C 1
ATOM 5199 O O . PRO A 1 679 ? 82.688 44.415 96.965 1.00 42.05 655 PRO A O 1
ATOM 5203 N N . ASP A 1 680 ? 80.962 42.945 97.223 1.00 38.51 656 ASP A N 1
ATOM 5204 C CA . ASP A 1 680 ? 80.431 43.033 95.872 1.00 37.66 656 ASP A CA 1
ATOM 5205 C C . ASP A 1 680 ? 81.371 42.599 94.730 1.00 36.28 656 ASP A C 1
ATOM 5206 O O . ASP A 1 680 ? 81.077 42.863 93.598 1.00 33.05 656 ASP A O 1
ATOM 5211 N N . THR A 1 681 ? 82.478 41.940 95.038 1.00 32.44 657 THR A N 1
ATOM 5212 C CA . THR A 1 681 ? 83.352 41.497 94.010 1.00 33.53 657 THR A CA 1
ATOM 5213 C C . THR A 1 681 ? 82.990 40.138 93.490 1.00 33.69 657 THR A C 1
ATOM 5214 O O . THR A 1 681 ? 83.556 39.703 92.500 1.00 36.34 657 THR A O 1
ATOM 5218 N N . ILE A 1 682 ? 82.075 39.446 94.130 1.00 35.86 658 ILE A N 1
ATOM 5219 C CA . ILE A 1 682 ? 81.601 38.191 93.569 1.00 33.28 658 ILE A CA 1
ATOM 5220 C C . ILE A 1 682 ? 80.268 38.431 92.876 1.00 35.97 658 ILE A C 1
ATOM 5221 O O . ILE A 1 682 ? 80.101 38.112 91.697 1.00 36.61 658 ILE A O 1
ATOM 5226 N N . ASN A 1 683 ? 79.303 38.920 93.616 1.00 37.39 659 ASN A N 1
ATOM 5227 C CA . ASN A 1 683 ? 78.023 39.281 93.080 1.00 37.30 659 ASN A CA 1
ATOM 5228 C C . ASN A 1 683 ? 77.466 38.220 92.178 1.00 38.91 659 ASN A C 1
ATOM 5229 O O . ASN A 1 683 ? 77.005 38.483 91.073 1.00 40.84 659 ASN A O 1
ATOM 5234 N N . GLY A 1 684 ? 77.434 37.006 92.679 1.00 36.25 660 GLY A N 1
ATOM 5235 C CA . GLY A 1 684 ? 76.738 35.949 91.999 1.00 36.81 660 GLY A CA 1
ATOM 5236 C C . GLY A 1 684 ? 77.507 35.193 90.958 1.00 34.38 660 GLY A C 1
ATOM 5237 O O . GLY A 1 684 ? 76.970 34.238 90.441 1.00 34.77 660 GLY A O 1
ATOM 5238 N N . SER A 1 685 ? 78.754 35.583 90.674 1.00 35.51 661 SER A N 1
ATOM 5239 C CA . SER A 1 685 ? 79.551 34.961 89.639 1.00 35.61 661 SER A CA 1
ATOM 5240 C C . SER A 1 685 ? 81.004 34.855 90.051 1.00 37.87 661 SER A C 1
ATOM 5241 O O . SER A 1 685 ? 81.728 35.878 90.124 1.00 42.62 661 SER A O 1
ATOM 5244 N N . LEU A 1 686 ? 81.431 33.622 90.287 1.00 33.44 662 LEU A N 1
ATOM 5245 C CA . LEU A 1 686 ? 82.752 33.339 90.699 1.00 32.56 662 LEU A CA 1
ATOM 5246 C C . LEU A 1 686 ? 83.455 32.734 89.523 1.00 34.55 662 LEU A C 1
ATOM 5247 O O . LEU A 1 686 ? 82.901 31.894 88.823 1.00 32.25 662 LEU A O 1
ATOM 5252 N N . ARG A 1 687 ? 84.696 33.161 89.333 1.00 30.32 663 ARG A N 1
ATOM 5253 C CA . ARG A 1 687 ? 85.559 32.562 88.380 1.00 30.48 663 ARG A CA 1
ATOM 5254 C C . ARG A 1 687 ? 86.934 32.482 88.983 1.00 30.77 663 ARG A C 1
ATOM 5255 O O . ARG A 1 687 ? 87.496 33.513 89.277 1.00 30.32 663 ARG A O 1
ATOM 5263 N N . VAL A 1 688 ? 87.460 31.271 89.165 1.00 30.74 664 VAL A N 1
ATOM 5264 C CA . VAL A 1 688 ? 88.740 31.083 89.852 1.00 34.24 664 VAL A CA 1
ATOM 5265 C C . VAL A 1 688 ? 89.540 30.009 89.127 1.00 33.00 664 VAL A C 1
ATOM 5266 O O . VAL A 1 688 ? 88.997 29.104 88.547 1.00 35.81 664 VAL A O 1
ATOM 5270 N N . THR A 1 689 ? 90.850 30.101 89.250 1.00 32.62 665 THR A N 1
ATOM 5271 C CA . THR A 1 689 ? 91.774 29.145 88.710 1.00 31.76 665 THR A CA 1
ATOM 5272 C C . THR A 1 689 ? 91.917 27.981 89.683 1.00 32.44 665 THR A C 1
ATOM 5273 O O . THR A 1 689 ? 92.093 28.168 90.872 1.00 32.87 665 THR A O 1
ATOM 5277 N N . VAL A 1 690 ? 91.822 26.775 89.179 1.00 36.10 666 VAL A N 1
ATOM 5278 C CA . VAL A 1 690 ? 92.242 25.636 89.970 1.00 38.24 666 VAL A CA 1
ATOM 5279 C C . VAL A 1 690 ? 93.589 25.280 89.414 1.00 37.16 666 VAL A C 1
ATOM 5280 O O . VAL A 1 690 ? 93.691 24.799 88.297 1.00 38.07 666 VAL A O 1
ATOM 5284 N N . GLN A 1 691 ? 94.625 25.564 90.210 1.00 37.95 667 GLN A N 1
ATOM 5285 C CA . GLN A 1 691 ? 96.008 25.400 89.784 1.00 38.11 667 GLN A CA 1
ATOM 5286 C C . GLN A 1 691 ? 96.293 23.901 89.660 1.00 39.30 667 GLN A C 1
ATOM 5287 O O . GLN A 1 691 ? 95.865 23.101 90.483 1.00 36.33 667 GLN A O 1
ATOM 5293 N N . GLY A 1 692 ? 97.097 23.556 88.665 1.00 39.76 668 GLY A N 1
ATOM 5294 C CA . GLY A 1 692 ? 97.465 22.185 88.395 1.00 39.16 668 GLY A CA 1
ATOM 5295 C C . GLY A 1 692 ? 98.070 21.479 89.568 1.00 39.51 668 GLY A C 1
ATOM 5296 O O . GLY A 1 692 ? 97.870 20.297 89.733 1.00 42.67 668 GLY A O 1
ATOM 5297 N N . GLU A 1 693 ? 98.819 22.182 90.416 1.00 42.10 669 GLU A N 1
ATOM 5298 C CA . GLU A 1 693 ? 99.472 21.484 91.527 1.00 39.04 669 GLU A CA 1
ATOM 5299 C C . GLU A 1 693 ? 98.469 21.253 92.746 1.00 40.64 669 GLU A C 1
ATOM 5300 O O . GLU A 1 693 ? 98.866 20.810 93.842 1.00 36.79 669 GLU A O 1
ATOM 5306 N N . VAL A 1 694 ? 97.222 21.681 92.546 1.00 37.58 670 VAL A N 1
ATOM 5307 C CA . VAL A 1 694 ? 96.182 21.627 93.564 1.00 37.56 670 VAL A CA 1
ATOM 5308 C C . VAL A 1 694 ? 95.063 20.671 93.113 1.00 33.90 670 VAL A C 1
ATOM 5309 O O . VAL A 1 694 ? 94.332 20.169 93.943 1.00 33.58 670 VAL A O 1
ATOM 5313 N N . ILE A 1 695 ? 94.964 20.381 91.818 1.00 35.22 671 ILE A N 1
ATOM 5314 C CA . ILE A 1 695 ? 93.862 19.598 91.278 1.00 35.23 671 ILE A CA 1
ATOM 5315 C C . ILE A 1 695 ? 93.739 18.234 91.954 1.00 31.57 671 ILE A C 1
ATOM 5316 O O . ILE A 1 695 ? 92.640 17.876 92.337 1.00 31.71 671 ILE A O 1
ATOM 5321 N N . GLU A 1 696 ? 94.843 17.526 92.151 1.00 30.24 672 GLU A N 1
ATOM 5322 C CA . GLU A 1 696 ? 94.847 16.204 92.837 1.00 34.23 672 GLU A CA 1
ATOM 5323 C C . GLU A 1 696 ? 94.149 16.271 94.222 1.00 36.99 672 GLU A C 1
ATOM 5324 O O . GLU A 1 696 ? 93.296 15.427 94.521 1.00 31.69 672 GLU A O 1
ATOM 5330 N N . GLN A 1 697 ? 94.468 17.298 95.012 1.00 38.30 673 GLN A N 1
ATOM 5331 C CA . GLN A 1 697 ? 93.915 17.459 96.378 1.00 36.62 673 GLN A CA 1
ATOM 5332 C C . GLN A 1 697 ? 92.460 17.851 96.345 1.00 32.77 673 GLN A C 1
ATOM 5333 O O . GLN A 1 697 ? 91.678 17.447 97.215 1.00 29.79 673 GLN A O 1
ATOM 5339 N N . SER A 1 698 ? 92.111 18.693 95.391 1.00 32.55 674 SER A N 1
ATOM 5340 C CA . SER A 1 698 ? 90.804 19.241 95.283 1.00 30.69 674 SER A CA 1
ATOM 5341 C C . SER A 1 698 ? 89.802 18.207 94.766 1.00 31.95 674 SER A C 1
ATOM 5342 O O . SER A 1 698 ? 88.649 18.166 95.211 1.00 35.82 674 SER A O 1
ATOM 5345 N N . PHE A 1 699 ? 90.242 17.364 93.853 1.00 32.37 675 PHE A N 1
ATOM 5346 C CA . PHE A 1 699 ? 89.331 16.509 93.092 1.00 32.34 675 PHE A CA 1
ATOM 5347 C C . PHE A 1 699 ? 89.641 15.020 93.041 1.00 33.35 675 PHE A C 1
ATOM 5348 O O . PHE A 1 699 ? 88.846 14.257 92.464 1.00 34.78 675 PHE A O 1
ATOM 5356 N N . GLY A 1 700 ? 90.814 14.593 93.517 1.00 31.94 676 GLY A N 1
ATOM 5357 C CA . GLY A 1 700 ? 91.194 13.190 93.364 1.00 30.00 676 GLY A CA 1
ATOM 5358 C C . GLY A 1 700 ? 90.374 12.197 94.126 1.00 32.22 676 GLY A C 1
ATOM 5359 O O . GLY A 1 700 ? 90.151 11.107 93.650 1.00 34.49 676 GLY A O 1
ATOM 5360 N N . GLU A 1 701 ? 89.948 12.552 95.331 1.00 31.02 677 GLU A N 1
ATOM 5361 C CA . GLU A 1 701 ? 89.229 11.627 96.202 1.00 32.03 677 GLU A CA 1
ATOM 5362 C C . GLU A 1 701 ? 87.800 12.134 96.166 1.00 33.11 677 GLU A C 1
ATOM 5363 O O . GLU A 1 701 ? 87.602 13.337 96.148 1.00 33.77 677 GLU A O 1
ATOM 5369 N N . GLU A 1 702 ? 86.822 11.236 96.036 1.00 32.85 678 GLU A N 1
ATOM 5370 C CA . GLU A 1 702 ? 85.447 11.662 95.825 1.00 36.29 678 GLU A CA 1
ATOM 5371 C C . GLU A 1 702 ? 84.826 12.508 96.929 1.00 34.39 678 GLU A C 1
ATOM 5372 O O . GLU A 1 702 ? 83.968 13.375 96.624 1.00 36.10 678 GLU A O 1
ATOM 5378 N N . HIS A 1 703 ? 85.215 12.300 98.184 1.00 29.88 679 HIS A N 1
ATOM 5379 C CA . HIS A 1 703 ? 84.672 13.160 99.242 1.00 32.02 679 HIS A CA 1
ATOM 5380 C C . HIS A 1 703 ? 85.270 14.543 99.127 1.00 29.09 679 HIS A C 1
ATOM 5381 O O . HIS A 1 703 ? 84.538 15.543 99.323 1.00 30.01 679 HIS A O 1
ATOM 5388 N N . LEU A 1 704 ? 86.570 14.640 98.841 1.00 27.96 680 LEU A N 1
ATOM 5389 C CA . LEU A 1 704 ? 87.150 15.975 98.708 1.00 29.00 680 LEU A CA 1
ATOM 5390 C C . LEU A 1 704 ? 86.564 16.676 97.482 1.00 28.27 680 LEU A C 1
ATOM 5391 O O . LEU A 1 704 ? 86.457 17.905 97.404 1.00 25.38 680 LEU A O 1
ATOM 5396 N N . CYS A 1 705 ? 86.263 15.906 96.452 1.00 29.88 681 CYS A N 1
ATOM 5397 C CA . CYS A 1 705 ? 85.728 16.520 95.278 1.00 29.98 681 CYS A CA 1
ATOM 5398 C C . CYS A 1 705 ? 84.409 17.161 95.614 1.00 29.56 681 CYS A C 1
ATOM 5399 O O . CYS A 1 705 ? 84.154 18.333 95.292 1.00 29.32 681 CYS A O 1
ATOM 5402 N N . PHE A 1 706 ? 83.561 16.392 96.302 1.00 29.89 682 PHE A N 1
ATOM 5403 C CA . PHE A 1 706 ? 82.254 16.874 96.723 1.00 29.88 682 PHE A CA 1
ATOM 5404 C C . PHE A 1 706 ? 82.376 18.144 97.596 1.00 32.62 682 PHE A C 1
ATOM 5405 O O . PHE A 1 706 ? 81.607 19.113 97.428 1.00 29.46 682 PHE A O 1
ATOM 5413 N N . ARG A 1 707 ? 83.370 18.163 98.486 1.00 28.38 683 ARG A N 1
ATOM 5414 C CA . ARG A 1 707 ? 83.528 19.282 99.405 1.00 29.32 683 ARG A CA 1
ATOM 5415 C C . ARG A 1 707 ? 84.084 20.533 98.746 1.00 29.70 683 ARG A C 1
ATOM 5416 O O . ARG A 1 707 ? 83.830 21.650 99.179 1.00 29.38 683 ARG A O 1
ATOM 5424 N N . THR A 1 708 ? 84.904 20.311 97.747 1.00 31.79 684 THR A N 1
ATOM 5425 C CA . THR A 1 708 ? 85.420 21.369 96.963 1.00 30.23 684 THR A CA 1
ATOM 5426 C C . THR A 1 708 ? 84.263 22.047 96.237 1.00 29.44 684 THR A C 1
ATOM 5427 O O . THR A 1 708 ? 84.075 23.259 96.318 1.00 30.25 684 THR A O 1
ATOM 5431 N N . LEU A 1 709 ? 83.495 21.286 95.476 1.00 29.95 685 LEU A N 1
ATOM 5432 C CA . LEU A 1 709 ? 82.303 21.915 94.799 1.00 27.81 685 LEU A CA 1
ATOM 5433 C C . LEU A 1 709 ? 81.441 22.655 95.819 1.00 27.64 685 LEU A C 1
ATOM 5434 O O . LEU A 1 709 ? 80.932 23.759 95.557 1.00 28.68 685 LEU A O 1
ATOM 5439 N N . GLN A 1 710 ? 81.267 22.046 96.964 1.00 28.43 686 GLN A N 1
ATOM 5440 C CA . GLN A 1 710 ? 80.353 22.599 97.980 1.00 33.66 686 GLN A CA 1
ATOM 5441 C C . GLN A 1 710 ? 80.819 23.951 98.514 1.00 31.87 686 GLN A C 1
ATOM 5442 O O . GLN A 1 710 ? 80.031 24.888 98.571 1.00 30.50 686 GLN A O 1
ATOM 5448 N N . ARG A 1 711 ? 82.104 24.078 98.830 1.00 33.16 687 ARG A N 1
ATOM 5449 C CA . ARG A 1 711 ? 82.577 25.319 99.437 1.00 30.56 687 ARG A CA 1
ATOM 5450 C C . ARG A 1 711 ? 82.616 26.426 98.395 1.00 31.39 687 ARG A C 1
ATOM 5451 O O . ARG A 1 711 ? 82.291 27.554 98.699 1.00 33.77 687 ARG A O 1
ATOM 5459 N N . PHE A 1 712 ? 82.989 26.118 97.168 1.00 30.65 688 PHE A N 1
ATOM 5460 C CA . PHE A 1 712 ? 82.847 27.130 96.117 1.00 29.69 688 PHE A CA 1
ATOM 5461 C C . PHE A 1 712 ? 81.394 27.621 96.014 1.00 30.21 688 PHE A C 1
ATOM 5462 O O . PHE A 1 712 ? 81.152 28.837 95.928 1.00 33.01 688 PHE A O 1
ATOM 5470 N N . CYS A 1 713 ? 80.427 26.704 96.018 1.00 30.28 689 CYS A N 1
ATOM 5471 C CA . CYS A 1 713 ? 79.019 27.094 95.848 1.00 29.77 689 CYS A CA 1
ATOM 5472 C C . CYS A 1 713 ? 78.503 27.841 97.082 1.00 29.70 689 CYS A C 1
ATOM 5473 O O . CYS A 1 713 ? 77.883 28.840 96.961 1.00 30.83 689 CYS A O 1
ATOM 5476 N N . ALA A 1 714 ? 78.865 27.392 98.273 1.00 30.70 690 ALA A N 1
ATOM 5477 C CA . ALA A 1 714 ? 78.355 27.971 99.498 1.00 31.05 690 ALA A CA 1
ATOM 5478 C C . ALA A 1 714 ? 78.948 29.326 99.758 1.00 32.53 690 ALA A C 1
ATOM 5479 O O . ALA A 1 714 ? 78.219 30.244 100.048 1.00 33.20 690 ALA A O 1
ATOM 5481 N N . ALA A 1 715 ? 80.270 29.469 99.566 1.00 31.12 691 ALA A N 1
ATOM 5482 C CA . ALA A 1 715 ? 80.909 30.721 99.803 1.00 28.96 691 ALA A CA 1
ATOM 5483 C C . ALA A 1 715 ? 80.474 31.804 98.809 1.00 29.44 691 ALA A C 1
ATOM 5484 O O . ALA A 1 715 ? 80.260 32.976 99.165 1.00 31.22 691 ALA A O 1
ATOM 5486 N N . THR A 1 716 ? 80.364 31.437 97.552 1.00 28.57 692 THR A N 1
ATOM 5487 C CA . THR A 1 716 ? 79.934 32.372 96.562 1.00 28.14 692 THR A CA 1
ATOM 5488 C C . THR A 1 716 ? 78.563 32.876 96.941 1.00 32.03 692 THR A C 1
ATOM 5489 O O . THR A 1 716 ? 78.283 34.088 96.906 1.00 33.31 692 THR A O 1
ATOM 5493 N N . LEU A 1 717 ? 77.687 31.969 97.336 1.00 31.37 693 LEU A N 1
ATOM 5494 C CA . LEU A 1 717 ? 76.301 32.390 97.728 1.00 32.38 693 LEU A CA 1
ATOM 5495 C C . LEU A 1 717 ? 76.289 33.323 98.905 1.00 34.03 693 LEU A C 1
ATOM 5496 O O . LEU A 1 717 ? 75.576 34.362 98.913 1.00 34.05 693 LEU A O 1
ATOM 5501 N N . GLU A 1 718 ? 77.083 32.971 99.920 1.00 31.33 694 GLU A N 1
ATOM 5502 C CA . GLU A 1 718 ? 77.048 33.714 101.155 1.00 33.63 694 GLU A CA 1
ATOM 5503 C C . GLU A 1 718 ? 77.556 35.136 100.963 1.00 35.22 694 GLU A C 1
ATOM 5504 O O . GLU A 1 718 ? 76.995 36.118 101.507 1.00 37.73 694 GLU A O 1
ATOM 5510 N N . HIS A 1 719 ? 78.618 35.253 100.187 1.00 35.34 695 HIS A N 1
ATOM 5511 C CA . HIS A 1 719 ? 79.357 36.495 100.149 1.00 36.77 695 HIS A CA 1
ATOM 5512 C C . HIS A 1 719 ? 78.536 37.686 99.638 1.00 36.51 695 HIS A C 1
ATOM 5513 O O . HIS A 1 719 ? 78.613 38.776 100.166 1.00 37.53 695 HIS A O 1
ATOM 5520 N N . GLY A 1 720 ? 77.783 37.469 98.581 1.00 37.56 696 GLY A N 1
ATOM 5521 C CA . GLY A 1 720 ? 76.894 38.455 98.041 1.00 39.57 696 GLY A CA 1
ATOM 5522 C C . GLY A 1 720 ? 75.799 38.907 99.033 1.00 40.41 696 GLY A C 1
ATOM 5523 O O . GLY A 1 720 ? 75.278 39.978 98.903 1.00 42.80 696 GLY A O 1
ATOM 5524 N N . MET A 1 721 ? 75.500 38.116 100.046 1.00 42.26 697 MET A N 1
ATOM 5525 C CA . MET A 1 721 ? 74.496 38.495 101.061 1.00 42.01 697 MET A CA 1
ATOM 5526 C C . MET A 1 721 ? 75.130 38.753 102.405 1.00 44.98 697 MET A C 1
ATOM 5527 O O . MET A 1 721 ? 74.438 39.164 103.316 1.00 39.77 697 MET A O 1
ATOM 5532 N N . ASN A 1 722 ? 76.444 38.516 102.552 1.00 40.79 698 ASN A N 1
ATOM 5533 C CA . ASN A 1 722 ? 77.103 38.681 103.872 1.00 40.12 698 ASN A CA 1
ATOM 5534 C C . ASN A 1 722 ? 78.580 39.046 103.723 1.00 37.65 698 ASN A C 1
ATOM 5535 O O . ASN A 1 722 ? 79.438 38.238 103.956 1.00 37.14 698 ASN A O 1
ATOM 5540 N N . PRO A 1 723 ? 78.878 40.236 103.213 1.00 38.79 699 PRO A N 1
ATOM 5541 C CA . PRO A 1 723 ? 80.239 40.654 102.905 1.00 36.40 699 PRO A CA 1
ATOM 5542 C C . PRO A 1 723 ? 81.042 40.686 104.182 1.00 38.03 699 PRO A C 1
ATOM 5543 O O . PRO A 1 723 ? 80.489 40.825 105.247 1.00 41.44 699 PRO A O 1
ATOM 5547 N N . PRO A 1 724 ? 82.360 40.521 104.102 1.00 43.64 700 PRO A N 1
ATOM 5548 C CA . PRO A 1 724 ? 83.137 40.726 105.329 1.00 42.31 700 PRO A CA 1
ATOM 5549 C C . PRO A 1 724 ? 83.091 42.194 105.755 1.00 40.65 700 PRO A C 1
ATOM 5550 O O . PRO A 1 724 ? 82.633 43.062 104.984 1.00 41.11 700 PRO A O 1
ATOM 5554 N N . ILE A 1 725 ? 83.580 42.481 106.941 1.00 42.63 701 ILE A N 1
ATOM 5555 C CA . ILE A 1 725 ? 83.697 43.879 107.391 1.00 46.61 701 ILE A CA 1
ATOM 5556 C C . ILE A 1 725 ? 84.606 44.643 106.515 1.00 47.91 701 ILE A C 1
ATOM 5557 O O . ILE A 1 725 ? 85.596 44.095 106.008 1.00 48.73 701 ILE A O 1
ATOM 5562 N N . SER A 1 726 ? 84.300 45.915 106.321 1.00 53.49 702 SER A N 1
ATOM 5563 C CA . SER A 1 726 ? 85.206 46.759 105.512 1.00 52.04 702 SER A CA 1
ATOM 5564 C C . SER A 1 726 ? 86.231 47.276 106.498 1.00 47.92 702 SER A C 1
ATOM 5565 O O . SER A 1 726 ? 85.960 47.332 107.672 1.00 45.11 702 SER A O 1
ATOM 5568 N N . PRO A 1 727 ? 87.447 47.557 106.031 1.00 46.51 703 PRO A N 1
ATOM 5569 C CA . PRO A 1 727 ? 88.477 47.841 106.994 1.00 48.36 703 PRO A CA 1
ATOM 5570 C C . PRO A 1 727 ? 88.327 49.211 107.593 1.00 49.01 703 PRO A C 1
ATOM 5571 O O . PRO A 1 727 ? 87.865 50.117 106.933 1.00 49.69 703 PRO A O 1
ATOM 5575 N N . ARG A 1 728 ? 88.815 49.354 108.816 1.00 48.60 704 ARG A N 1
ATOM 5576 C CA . ARG A 1 728 ? 88.866 50.617 109.515 1.00 47.98 704 ARG A CA 1
ATOM 5577 C C . ARG A 1 728 ? 89.841 51.530 108.804 1.00 46.49 704 ARG A C 1
ATOM 5578 O O . ARG A 1 728 ? 90.766 51.056 108.152 1.00 48.09 704 ARG A O 1
ATOM 5586 N N . PRO A 1 729 ? 89.622 52.844 108.895 1.00 49.17 705 PRO A N 1
ATOM 5587 C CA . PRO A 1 729 ? 90.494 53.747 108.185 1.00 48.12 705 PRO A CA 1
ATOM 5588 C C . PRO A 1 729 ? 91.933 53.618 108.639 1.00 47.17 705 PRO A C 1
ATOM 5589 O O . PRO A 1 729 ? 92.828 53.675 107.815 1.00 48.38 705 PRO A O 1
ATOM 5593 N N . GLU A 1 730 ? 92.149 53.466 109.938 1.00 49.15 706 GLU A N 1
ATOM 5594 C CA . GLU A 1 730 ? 93.490 53.301 110.505 1.00 50.34 706 GLU A CA 1
ATOM 5595 C C . GLU A 1 730 ? 94.163 52.123 109.885 1.00 47.72 706 GLU A C 1
ATOM 5596 O O . GLU A 1 730 ? 95.375 52.133 109.741 1.00 47.57 706 GLU A O 1
ATOM 5602 N N . TRP A 1 731 ? 93.390 51.059 109.644 1.00 47.41 707 TRP A N 1
ATOM 5603 C CA . TRP A 1 731 ? 93.925 49.855 109.015 1.00 46.98 707 TRP A CA 1
ATOM 5604 C C . TRP A 1 731 ? 94.333 50.125 107.568 1.00 43.99 707 TRP A C 1
ATOM 5605 O O . TRP A 1 731 ? 95.408 49.712 107.160 1.00 40.67 707 TRP A O 1
ATOM 5616 N N . ARG A 1 732 ? 93.481 50.790 106.779 1.00 45.36 708 ARG A N 1
ATOM 5617 C CA . ARG A 1 732 ? 93.904 51.132 105.398 1.00 46.23 708 ARG A CA 1
ATOM 5618 C C . ARG A 1 732 ? 95.195 51.938 105.396 1.00 43.81 708 ARG A C 1
ATOM 5619 O O . ARG A 1 732 ? 96.070 51.702 104.582 1.00 42.33 708 ARG A O 1
ATOM 5627 N N . GLU A 1 733 ? 95.266 52.934 106.273 1.00 45.01 709 GLU A N 1
ATOM 5628 C CA . GLU A 1 733 ? 96.420 53.814 106.303 1.00 47.72 709 GLU A CA 1
ATOM 5629 C C . GLU A 1 733 ? 97.710 53.032 106.634 1.00 45.37 709 GLU A C 1
ATOM 5630 O O . GLU A 1 733 ? 98.747 53.194 106.025 1.00 44.40 709 GLU A O 1
ATOM 5636 N N . LEU A 1 734 ? 97.623 52.139 107.586 1.00 42.00 710 LEU A N 1
ATOM 5637 C CA . LEU A 1 734 ? 98.771 51.382 107.934 1.00 42.64 710 LEU A CA 1
ATOM 5638 C C . LEU A 1 734 ? 99.096 50.441 106.782 1.00 42.64 710 LEU A C 1
ATOM 5639 O O . LEU A 1 734 ? 100.280 50.243 106.513 1.00 37.97 710 LEU A O 1
ATOM 5644 N N . MET A 1 735 ? 98.069 49.827 106.150 1.00 39.04 711 MET A N 1
ATOM 5645 C CA . MET A 1 735 ? 98.327 48.930 105.011 1.00 38.79 711 MET A CA 1
ATOM 5646 C C . MET A 1 735 ? 99.077 49.699 103.923 1.00 39.95 711 MET A C 1
ATOM 5647 O O . MET A 1 735 ? 100.070 49.215 103.367 1.00 39.59 711 MET A O 1
ATOM 5652 N N . ASP A 1 736 ? 98.642 50.916 103.652 1.00 40.66 712 ASP A N 1
ATOM 5653 C CA . ASP A 1 736 ? 99.327 51.717 102.623 1.00 42.23 712 ASP A CA 1
ATOM 5654 C C . ASP A 1 736 ? 100.793 51.947 102.992 1.00 44.92 712 ASP A C 1
ATOM 5655 O O . ASP A 1 736 ? 101.692 51.803 102.161 1.00 45.02 712 ASP A O 1
ATOM 5660 N N . GLN A 1 737 ? 101.026 52.358 104.234 1.00 47.09 713 GLN A N 1
ATOM 5661 C CA . GLN A 1 737 ? 102.353 52.684 104.667 1.00 46.87 713 GLN A CA 1
ATOM 5662 C C . GLN A 1 737 ? 103.183 51.436 104.560 1.00 45.60 713 GLN A C 1
ATOM 5663 O O . GLN A 1 737 ? 104.332 51.504 104.144 1.00 46.29 713 GLN A O 1
ATOM 5669 N N . MET A 1 738 ? 102.622 50.308 104.990 1.00 43.05 714 MET A N 1
ATOM 5670 C CA . MET A 1 738 ? 103.384 49.051 105.000 1.00 43.74 714 MET A CA 1
ATOM 5671 C C . MET A 1 738 ? 103.762 48.620 103.568 1.00 42.30 714 MET A C 1
ATOM 5672 O O . MET A 1 738 ? 104.847 48.065 103.337 1.00 43.13 714 MET A O 1
ATOM 5677 N N . ALA A 1 739 ? 102.865 48.871 102.617 1.00 42.20 715 ALA A N 1
ATOM 5678 C CA . ALA A 1 739 ? 103.114 48.481 101.247 1.00 40.66 715 ALA A CA 1
ATOM 5679 C C . ALA A 1 739 ? 104.295 49.234 100.644 1.00 41.00 715 ALA A C 1
ATOM 5680 O O . ALA A 1 739 ? 105.054 48.662 99.894 1.00 41.82 715 ALA A O 1
ATOM 5682 N N . VAL A 1 740 ? 104.409 50.529 100.931 1.00 41.91 716 VAL A N 1
ATOM 5683 C CA . VAL A 1 740 ? 105.486 51.323 100.408 1.00 42.80 716 VAL A CA 1
ATOM 5684 C C . VAL A 1 740 ? 106.792 50.656 100.867 1.00 43.02 716 VAL A C 1
ATOM 5685 O O . VAL A 1 740 ? 107.703 50.440 100.085 1.00 42.53 716 VAL A O 1
ATOM 5689 N N . VAL A 1 741 ? 106.863 50.323 102.140 1.00 42.54 717 VAL A N 1
ATOM 5690 C CA . VAL A 1 741 ? 108.077 49.743 102.719 1.00 43.11 717 VAL A CA 1
ATOM 5691 C C . VAL A 1 741 ? 108.352 48.315 102.198 1.00 41.80 717 VAL A C 1
ATOM 5692 O O . VAL A 1 741 ? 109.486 47.992 101.829 1.00 45.28 717 VAL A O 1
ATOM 5696 N N . ALA A 1 742 ? 107.312 47.499 102.093 1.00 40.77 718 ALA A N 1
ATOM 5697 C CA . ALA A 1 742 ? 107.462 46.146 101.581 1.00 39.96 718 ALA A CA 1
ATOM 5698 C C . ALA A 1 742 ? 107.948 46.101 100.148 1.00 38.66 718 ALA A C 1
ATOM 5699 O O . ALA A 1 742 ? 108.866 45.373 99.809 1.00 39.66 718 ALA A O 1
ATOM 5701 N N . THR A 1 743 ? 107.304 46.878 99.310 1.00 39.48 719 THR A N 1
ATOM 5702 C CA . THR A 1 743 ? 107.707 46.996 97.932 1.00 41.64 719 THR A CA 1
ATOM 5703 C C . THR A 1 743 ? 109.171 47.470 97.798 1.00 42.31 719 THR A C 1
ATOM 5704 O O . THR A 1 743 ? 109.938 46.929 97.025 1.00 43.11 719 THR A O 1
ATOM 5708 N N . GLU A 1 744 ? 109.541 48.484 98.553 1.00 44.15 720 GLU A N 1
ATOM 5709 C CA . GLU A 1 744 ? 110.927 48.944 98.554 1.00 48.50 720 GLU A CA 1
ATOM 5710 C C . GLU A 1 744 ? 111.918 47.817 98.937 1.00 46.42 720 GLU A C 1
ATOM 5711 O O . GLU A 1 744 ? 112.990 47.690 98.361 1.00 47.44 720 GLU A O 1
ATOM 5717 N N . GLU A 1 745 ? 111.591 47.033 99.954 1.00 44.49 721 GLU A N 1
ATOM 5718 C CA . GLU A 1 745 ? 112.539 46.019 100.378 1.00 43.08 721 GLU A CA 1
ATOM 5719 C C . GLU A 1 745 ? 112.559 44.970 99.273 1.00 40.94 721 GLU A C 1
ATO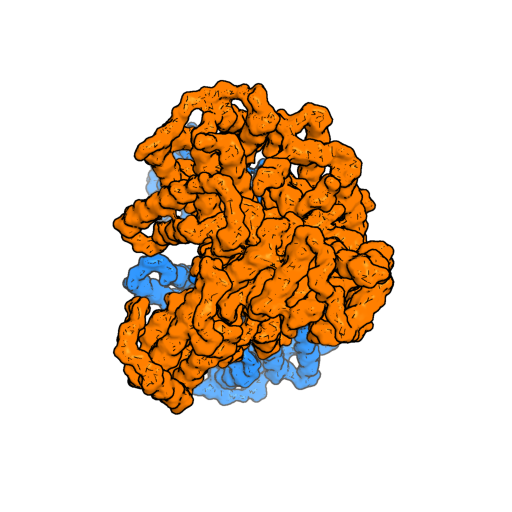M 5720 O O . GLU A 1 745 ? 113.618 44.522 98.854 1.00 38.96 721 GLU A O 1
ATOM 5726 N N . TYR A 1 746 ? 111.388 44.523 98.837 1.00 38.46 722 TYR A N 1
ATOM 5727 C CA . TYR A 1 746 ? 111.359 43.443 97.823 1.00 37.52 722 TYR A CA 1
ATOM 5728 C C . TYR A 1 746 ? 112.120 43.854 96.585 1.00 38.85 722 TYR A C 1
ATOM 5729 O O . TYR A 1 746 ? 112.984 43.106 96.125 1.00 40.31 722 TYR A O 1
ATOM 5738 N N . ARG A 1 747 ? 111.880 45.081 96.097 1.00 40.80 723 ARG A N 1
ATOM 5739 C CA . ARG A 1 747 ? 112.570 45.568 94.895 1.00 42.87 723 ARG A CA 1
ATOM 5740 C C . ARG A 1 747 ? 114.050 45.847 95.072 1.00 44.97 723 ARG A C 1
ATOM 5741 O O . ARG A 1 747 ? 114.810 45.694 94.103 1.00 44.01 723 ARG A O 1
ATOM 5749 N N . SER A 1 748 ? 114.501 46.256 96.263 1.00 43.23 724 SER A N 1
ATOM 5750 C CA . SER A 1 748 ? 115.944 46.499 96.383 1.00 46.73 724 SER A CA 1
ATOM 5751 C C . SER A 1 748 ? 116.720 45.190 96.357 1.00 45.25 724 SER A C 1
ATOM 5752 O O . SER A 1 748 ? 117.829 45.155 95.863 1.00 44.62 724 SER A O 1
ATOM 5755 N N . VAL A 1 749 ? 116.147 44.131 96.922 1.00 42.61 725 VAL A N 1
ATOM 5756 C CA . VAL A 1 749 ? 116.780 42.838 96.861 1.00 42.99 725 VAL A CA 1
ATOM 5757 C C . VAL A 1 749 ? 116.677 42.249 95.466 1.00 43.79 725 VAL A C 1
ATOM 5758 O O . VAL A 1 749 ? 117.672 41.809 94.909 1.00 45.11 725 VAL A O 1
ATOM 5762 N N . VAL A 1 750 ? 115.476 42.226 94.907 1.00 46.28 726 VAL A N 1
ATOM 5763 C CA . VAL A 1 750 ? 115.232 41.455 93.679 1.00 47.25 726 VAL A CA 1
ATOM 5764 C C . VAL A 1 750 ? 115.678 42.163 92.412 1.00 47.86 726 VAL A C 1
ATOM 5765 O O . VAL A 1 750 ? 116.159 41.507 91.499 1.00 50.40 726 VAL A O 1
ATOM 5769 N N . PHE A 1 751 ? 115.510 43.482 92.344 1.00 48.80 727 PHE A N 1
ATOM 5770 C CA . PHE A 1 751 ? 115.834 44.245 91.138 1.00 49.37 727 PHE A CA 1
ATOM 5771 C C . PHE A 1 751 ? 117.023 45.173 91.222 1.00 52.76 727 PHE A C 1
ATOM 5772 O O . PHE A 1 751 ? 117.654 45.413 90.207 1.00 55.43 727 PHE A O 1
ATOM 5780 N N . LYS A 1 752 ? 117.336 45.727 92.381 1.00 52.10 728 LYS A N 1
ATOM 5781 C CA . LYS A 1 752 ? 118.412 46.681 92.480 1.00 57.08 728 LYS A CA 1
ATOM 5782 C C . LYS A 1 752 ? 119.743 46.079 92.924 1.00 54.25 728 LYS A C 1
ATOM 5783 O O . LYS A 1 752 ? 120.723 46.644 92.609 1.00 55.69 728 LYS A O 1
ATOM 5789 N N . GLU A 1 753 ? 119.774 44.972 93.649 1.00 51.26 729 GLU A N 1
ATOM 5790 C CA . GLU A 1 753 ? 121.030 44.271 93.927 1.00 55.12 729 GLU A CA 1
ATOM 5791 C C . GLU A 1 753 ? 121.728 43.697 92.678 1.00 55.47 729 GLU A C 1
ATOM 5792 O O . GLU A 1 753 ? 121.312 42.676 92.170 1.00 55.51 729 GLU A O 1
ATOM 5798 N N . PRO A 1 754 ? 122.867 44.256 92.284 1.00 55.11 730 PRO A N 1
ATOM 5799 C CA . PRO A 1 754 ? 123.348 43.853 90.959 1.00 58.14 730 PRO A CA 1
ATOM 5800 C C . PRO A 1 754 ? 123.699 42.376 90.830 1.00 57.30 730 PRO A C 1
ATOM 5801 O O . PRO A 1 754 ? 123.785 41.869 89.745 1.00 56.95 730 PRO A O 1
ATOM 5805 N N . ARG A 1 755 ? 123.885 41.682 91.929 1.00 58.72 731 ARG A N 1
ATOM 5806 C CA . ARG A 1 755 ? 124.213 40.281 91.864 1.00 57.49 731 ARG A CA 1
ATOM 5807 C C . ARG A 1 755 ? 123.105 39.348 92.341 1.00 53.11 731 ARG A C 1
ATOM 5808 O O . ARG A 1 755 ? 123.332 38.146 92.579 1.00 50.06 731 ARG A O 1
ATOM 5816 N N . PHE A 1 756 ? 121.888 39.861 92.462 1.00 51.63 732 PHE A N 1
ATOM 5817 C CA . PHE A 1 756 ? 120.797 38.968 92.896 1.00 46.95 732 PHE A CA 1
ATOM 5818 C C . PHE A 1 756 ? 120.600 37.873 91.851 1.00 45.70 732 PHE A C 1
ATOM 5819 O O . PHE A 1 756 ? 120.433 36.720 92.173 1.00 43.66 732 PHE A O 1
ATOM 5827 N N . VAL A 1 757 ? 120.640 38.238 90.592 1.00 47.50 733 VAL A N 1
ATOM 5828 C CA . VAL A 1 757 ? 120.379 37.293 89.538 1.00 47.98 733 VAL A CA 1
ATOM 5829 C C . VAL A 1 757 ? 121.418 36.192 89.541 1.00 47.88 733 VAL A C 1
ATOM 5830 O O . VAL A 1 757 ? 121.075 35.018 89.443 1.00 46.68 733 VAL A O 1
ATOM 5834 N N . GLU A 1 758 ? 122.688 36.569 89.650 1.00 51.00 734 GLU A N 1
ATOM 5835 C CA . GLU A 1 758 ? 123.781 35.599 89.737 1.00 49.61 734 GLU A CA 1
ATOM 5836 C C . GLU A 1 758 ? 123.674 34.675 90.948 1.00 47.06 734 GLU A C 1
ATOM 5837 O O . GLU A 1 758 ? 123.922 33.455 90.860 1.00 46.43 734 GLU A O 1
ATOM 5843 N N . TYR A 1 759 ? 123.232 35.229 92.080 1.00 45.19 735 TYR A N 1
ATOM 5844 C CA . TYR A 1 759 ? 122.964 34.401 93.253 1.00 44.48 735 TYR A CA 1
ATOM 5845 C C . TYR A 1 759 ? 121.839 33.385 93.022 1.00 43.16 735 TYR A C 1
ATOM 5846 O O . TYR A 1 759 ? 121.922 32.231 93.417 1.00 42.73 735 TYR A O 1
ATOM 5855 N N . PHE A 1 760 ? 120.728 33.884 92.510 1.00 42.77 736 PHE A N 1
ATOM 5856 C CA . PHE A 1 760 ? 119.556 33.096 92.169 1.00 42.50 736 PHE A CA 1
ATOM 5857 C C . PHE A 1 760 ? 119.895 31.911 91.229 1.00 45.55 736 PHE A C 1
ATOM 5858 O O . PHE A 1 760 ? 119.456 30.777 91.414 1.00 46.61 736 PHE A O 1
ATOM 5866 N N . ARG A 1 761 ? 120.695 32.160 90.218 1.00 45.03 737 ARG A N 1
ATOM 5867 C CA . ARG A 1 761 ? 121.149 31.072 89.367 1.00 48.54 737 ARG A CA 1
ATOM 5868 C C . ARG A 1 761 ? 122.024 30.044 90.031 1.00 45.50 737 ARG A C 1
ATOM 5869 O O . ARG A 1 761 ? 122.125 28.958 89.536 1.00 46.65 737 ARG A O 1
ATOM 5877 N N . LEU A 1 762 ? 122.708 30.384 91.110 1.00 44.36 738 LEU A N 1
ATOM 5878 C CA . LEU A 1 762 ? 123.522 29.396 91.797 1.00 43.24 738 LEU A CA 1
ATOM 5879 C C . LEU A 1 762 ? 122.765 28.690 92.887 1.00 42.65 738 LEU A C 1
ATOM 5880 O O . LEU A 1 762 ? 122.861 27.474 93.012 1.00 41.77 738 LEU A O 1
ATOM 5885 N N . ALA A 1 763 ? 121.943 29.428 93.632 1.00 41.10 739 ALA A N 1
ATOM 5886 C CA . ALA A 1 763 ? 121.285 28.851 94.800 1.00 42.92 739 ALA A CA 1
ATOM 5887 C C . ALA A 1 763 ? 120.063 28.006 94.483 1.00 39.42 739 ALA A C 1
ATOM 5888 O O . ALA A 1 763 ? 119.633 27.264 95.323 1.00 37.72 739 ALA A O 1
ATOM 5890 N N . THR A 1 764 ? 119.541 28.128 93.285 1.00 39.06 740 THR A N 1
ATOM 5891 C CA . THR A 1 764 ? 118.324 27.447 92.918 1.00 38.17 740 THR A CA 1
ATOM 5892 C C . THR A 1 764 ? 118.552 26.701 91.641 1.00 41.70 740 THR A C 1
ATOM 5893 O O . THR A 1 764 ? 119.550 26.935 90.962 1.00 39.74 740 THR A O 1
ATOM 5897 N N . PRO A 1 765 ? 117.674 25.727 91.339 1.00 40.18 741 PRO A N 1
ATOM 5898 C CA . PRO A 1 765 ? 117.780 24.962 90.107 1.00 40.84 741 PRO A CA 1
ATOM 5899 C C . PRO A 1 765 ? 117.055 25.633 88.975 1.00 41.19 741 PRO A C 1
ATOM 5900 O O . PRO A 1 765 ? 116.714 24.991 88.001 1.00 45.20 741 PRO A O 1
ATOM 5904 N N . GLU A 1 766 ? 116.859 26.924 89.080 1.00 42.09 742 GLU A N 1
ATOM 5905 C CA . GLU A 1 766 ? 116.142 27.677 88.072 1.00 46.60 742 GLU A CA 1
ATOM 5906 C C . GLU A 1 766 ? 116.619 27.435 86.634 1.00 46.95 742 GLU A C 1
ATOM 5907 O O . GLU A 1 766 ? 115.814 27.215 85.749 1.00 47.76 742 GLU A O 1
ATOM 5913 N N . LEU A 1 767 ? 117.914 27.449 86.395 1.00 48.16 743 LEU A N 1
ATOM 5914 C CA . LEU A 1 767 ? 118.416 27.298 85.035 1.00 51.79 743 LEU A CA 1
ATOM 5915 C C . LEU A 1 767 ? 118.132 25.909 84.461 1.00 56.79 743 LEU A C 1
ATOM 5916 O O . LEU A 1 767 ? 117.908 25.753 83.229 1.00 56.52 743 LEU A O 1
ATOM 5921 N N . GLU A 1 768 ? 118.186 24.904 85.340 1.00 56.89 744 GLU A N 1
ATOM 5922 C CA . GLU A 1 768 ? 118.055 23.515 84.928 1.00 58.62 744 GLU A CA 1
ATOM 5923 C C . GLU A 1 768 ? 116.577 23.226 84.647 1.00 61.32 744 GLU A C 1
ATOM 5924 O O . GLU A 1 768 ? 116.252 22.510 83.726 1.00 69.06 744 GLU A O 1
ATOM 5930 N N . PHE A 1 769 ? 115.694 23.801 85.428 1.00 59.88 745 PHE A N 1
ATOM 5931 C CA . PHE A 1 769 ? 114.256 23.774 85.129 1.00 63.52 745 PHE A CA 1
ATOM 5932 C C . PHE A 1 769 ? 113.980 24.278 83.712 1.00 66.17 745 PHE A C 1
ATOM 5933 O O . PHE A 1 769 ? 113.187 23.694 82.984 1.00 65.87 745 PHE A O 1
ATOM 5941 N N . GLY A 1 770 ? 114.632 25.367 83.334 1.00 64.56 746 GLY A N 1
ATOM 5942 C CA . GLY A 1 770 ? 114.568 25.852 81.957 1.00 68.27 746 GLY A CA 1
ATOM 5943 C C . GLY A 1 770 ? 114.974 24.804 80.931 1.00 74.72 746 GLY A C 1
ATOM 5944 O O . GLY A 1 770 ? 114.141 24.316 80.162 1.00 80.71 746 GLY A O 1
ATOM 5945 N N . ARG A 1 771 ? 116.239 24.391 80.963 1.00 79.09 747 ARG A N 1
ATOM 5946 C CA . ARG A 1 771 ? 116.772 23.483 79.944 1.00 84.95 747 ARG A CA 1
ATOM 5947 C C . ARG A 1 771 ? 116.227 22.050 80.009 1.00 87.71 747 ARG A C 1
ATOM 5948 O O . ARG A 1 771 ? 116.841 21.137 79.449 1.00 81.93 747 ARG A O 1
ATOM 5956 N N . MET A 1 772 ? 115.087 21.862 80.689 1.00 88.66 748 MET A N 1
ATOM 5957 C CA . MET A 1 772 ? 114.383 20.575 80.769 1.00 90.27 748 MET A CA 1
ATOM 5958 C C . MET A 1 772 ? 112.874 20.787 80.764 1.00 95.53 748 MET A C 1
ATOM 5959 O O . MET A 1 772 ? 112.131 19.934 81.235 1.00 101.31 748 MET A O 1
ATOM 5964 N N . ASN A 1 773 ? 112.427 21.930 80.236 1.00 102.32 749 ASN A N 1
ATOM 5965 C CA . ASN A 1 773 ? 110.992 22.286 80.136 1.00 106.36 749 ASN A CA 1
ATOM 5966 C C . ASN A 1 773 ? 110.007 21.296 80.787 1.00 96.81 749 ASN A C 1
ATOM 5967 O O . ASN A 1 773 ? 109.670 21.424 81.963 1.00 90.67 749 ASN A O 1
ATOM 5972 N N . ARG A 1 777 ? 106.331 24.812 79.259 1.00 95.80 753 ARG A N 1
ATOM 5973 C CA . ARG A 1 777 ? 106.566 26.102 78.612 1.00 100.64 753 ARG A CA 1
ATOM 5974 C C . ARG A 1 777 ? 108.079 26.398 78.574 1.00 107.86 753 ARG A C 1
ATOM 5975 O O . ARG A 1 777 ? 108.858 25.596 79.096 1.00 104.54 753 ARG A O 1
ATOM 5977 N N . PRO A 1 778 ? 108.508 27.470 77.845 1.00 115.58 754 PRO A N 1
ATOM 5978 C CA . PRO A 1 778 ? 109.742 28.233 78.196 1.00 109.60 754 PRO A CA 1
ATOM 5979 C C . PRO A 1 778 ? 109.598 29.216 79.416 1.00 105.30 754 PRO A C 1
ATOM 5980 O O . PRO A 1 778 ? 108.485 29.632 79.778 1.00 101.17 754 PRO A O 1
ATOM 5984 N N . SER A 1 779 ? 110.732 29.574 80.028 1.00 101.50 755 SER A N 1
ATOM 5985 C CA . SER A 1 779 ? 110.776 30.152 81.403 1.00 94.95 755 SER A CA 1
ATOM 5986 C C . SER A 1 779 ? 111.061 31.674 81.526 1.00 87.75 755 SER A C 1
ATOM 5987 O O . SER A 1 779 ? 110.437 32.307 82.386 1.00 66.91 755 SER A O 1
ATOM 5990 N N . LYS A 1 780 ? 111.986 32.208 80.682 1.00 91.13 756 LYS A N 1
ATOM 5991 C CA . LYS A 1 780 ? 112.566 33.601 80.726 1.00 86.95 756 LYS A CA 1
ATOM 5992 C C . LYS A 1 780 ? 112.482 34.290 79.357 1.00 86.13 756 LYS A C 1
ATOM 5993 O O . LYS A 1 780 ? 111.410 34.408 78.771 1.00 79.48 756 LYS A O 1
ATOM 5995 N N . GLY A 1 785 ? 116.447 39.638 80.032 1.00 80.04 761 GLY A N 1
ATOM 5996 C CA . GLY A 1 785 ? 116.028 40.767 80.863 1.00 79.14 761 GLY A CA 1
ATOM 5997 C C . GLY A 1 785 ? 115.736 40.517 82.345 1.00 80.86 761 GLY A C 1
ATOM 5998 O O . GLY A 1 785 ? 114.820 41.163 82.903 1.00 86.35 761 GLY A O 1
ATOM 5999 N N . GLY A 1 786 ? 116.484 39.597 82.990 1.00 74.71 762 GLY A N 1
ATOM 6000 C CA . GLY A 1 786 ? 116.414 39.388 84.453 1.00 65.59 762 GLY A CA 1
ATOM 6001 C C . GLY A 1 786 ? 115.167 38.729 85.000 1.00 59.10 762 GLY A C 1
ATOM 6002 O O . GLY A 1 786 ? 114.504 38.004 84.313 1.00 63.04 762 GLY A O 1
ATOM 6003 N N . ILE A 1 787 ? 114.848 39.009 86.253 1.00 56.58 763 ILE A N 1
ATOM 6004 C CA . ILE A 1 787 ? 113.642 38.481 86.935 1.00 55.06 763 ILE A CA 1
ATOM 6005 C C . ILE A 1 787 ? 112.356 38.985 86.349 1.00 53.37 763 ILE A C 1
ATOM 6006 O O . ILE A 1 787 ? 111.344 38.289 86.330 1.00 52.79 763 ILE A O 1
ATOM 6011 N N . GLU A 1 788 ? 112.400 40.214 85.877 1.00 59.45 764 GLU A N 1
ATOM 6012 C CA . GLU A 1 788 ? 111.252 40.871 85.283 1.00 61.41 764 GLU A CA 1
ATOM 6013 C C . GLU A 1 788 ? 110.752 40.111 84.056 1.00 59.14 764 GLU A C 1
ATOM 6014 O O . GLU A 1 788 ? 109.546 40.080 83.803 1.00 57.33 764 GLU A O 1
ATOM 6020 N N . SER A 1 789 ? 111.652 39.508 83.287 1.00 56.65 765 SER A N 1
ATOM 6021 C CA . SER A 1 789 ? 111.222 38.767 82.135 1.00 60.53 765 SER A CA 1
ATOM 6022 C C . SER A 1 789 ? 111.118 37.277 82.460 1.00 56.61 765 SER A C 1
ATOM 6023 O O . SER A 1 789 ? 110.672 36.486 81.642 1.00 58.36 765 SER A O 1
ATOM 6026 N N . LEU A 1 790 ? 111.548 36.878 83.636 1.00 53.11 766 LEU A N 1
ATOM 6027 C CA . LEU A 1 790 ? 111.283 35.522 84.087 1.00 49.64 766 LEU A CA 1
ATOM 6028 C C . LEU A 1 790 ? 109.788 35.420 84.424 1.00 47.80 766 LEU A C 1
ATOM 6029 O O . LEU A 1 790 ? 109.208 36.323 84.997 1.00 49.38 766 LEU A O 1
ATOM 6034 N N . ARG A 1 791 ? 109.159 34.328 84.031 1.00 47.16 767 ARG A N 1
ATOM 6035 C CA . ARG A 1 791 ? 107.712 34.100 84.318 1.00 46.42 767 ARG A CA 1
ATOM 6036 C C . ARG A 1 791 ? 107.432 33.737 85.792 1.00 42.74 767 ARG A C 1
ATOM 6037 O O . ARG A 1 791 ? 108.298 33.246 86.502 1.00 41.43 767 ARG A O 1
ATOM 6045 N N . ALA A 1 792 ? 106.227 34.031 86.250 1.00 41.05 768 ALA A N 1
ATOM 6046 C CA . ALA A 1 792 ? 105.880 33.829 87.634 1.00 39.70 768 ALA A CA 1
ATOM 6047 C C . ALA A 1 792 ? 105.993 32.357 88.130 1.00 38.66 768 ALA A C 1
ATOM 6048 O O . ALA A 1 792 ? 106.423 32.105 89.252 1.00 42.45 768 ALA A O 1
ATOM 6050 N N . ILE A 1 793 ? 105.702 31.381 87.305 1.00 39.94 769 ILE A N 1
ATOM 6051 C CA . ILE A 1 793 ? 105.785 29.997 87.750 1.00 40.04 769 ILE A CA 1
ATOM 6052 C C . ILE A 1 793 ? 107.233 29.550 88.032 1.00 39.78 769 ILE A C 1
ATOM 6053 O O . ILE A 1 793 ? 107.487 28.995 89.091 1.00 36.17 769 ILE A O 1
ATOM 6058 N N . PRO A 1 794 ? 108.167 29.764 87.084 1.00 41.28 770 PRO A N 1
ATOM 6059 C CA . PRO A 1 794 ? 109.600 29.439 87.369 1.00 40.23 770 PRO A CA 1
ATOM 6060 C C . PRO A 1 794 ? 110.165 30.223 88.563 1.00 39.48 770 PRO A C 1
ATOM 6061 O O . PRO A 1 794 ? 110.949 29.714 89.345 1.00 38.38 770 PRO A O 1
ATOM 6065 N N . TRP A 1 795 ? 109.726 31.449 88.742 1.00 39.46 771 TRP A N 1
ATOM 6066 C CA . TRP A 1 795 ? 110.107 32.207 89.927 1.00 37.36 771 TRP A CA 1
ATOM 6067 C C . TRP A 1 795 ? 109.677 31.513 91.212 1.00 36.62 771 TRP A C 1
ATOM 6068 O O . TRP A 1 795 ? 110.491 31.299 92.100 1.00 32.64 771 TRP A O 1
ATOM 6079 N N . ILE A 1 796 ? 108.381 31.246 91.358 1.00 38.10 772 ILE A N 1
ATOM 6080 C CA . ILE A 1 796 ? 107.897 30.605 92.573 1.00 35.93 772 ILE A CA 1
ATOM 6081 C C . ILE A 1 796 ? 108.542 29.222 92.709 1.00 34.42 772 ILE A C 1
ATOM 6082 O O . ILE A 1 796 ? 108.911 28.776 93.800 1.00 35.54 772 ILE A O 1
ATOM 6087 N N . PHE A 1 797 ? 108.557 28.490 91.620 1.00 32.85 773 PHE A N 1
ATOM 6088 C CA . PHE A 1 797 ? 108.980 27.112 91.660 1.00 35.75 773 PHE A CA 1
ATOM 6089 C C . PHE A 1 797 ? 110.448 26.946 92.138 1.00 38.32 773 PHE A C 1
ATOM 6090 O O . PHE A 1 797 ? 110.811 26.064 92.925 1.00 40.88 773 PHE A O 1
ATOM 6098 N N . SER A 1 798 ? 111.311 27.788 91.624 1.00 36.08 774 SER A N 1
ATOM 6099 C CA . SER A 1 798 ? 112.724 27.674 91.889 1.00 36.72 774 SER A CA 1
ATOM 6100 C C . SER A 1 798 ? 113.079 27.797 93.372 1.00 37.39 774 SER A C 1
ATOM 6101 O O . SER A 1 798 ? 113.887 27.055 93.889 1.00 36.70 774 SER A O 1
ATOM 6104 N N . TRP A 1 799 ? 112.430 28.730 94.053 1.00 37.72 775 TRP A N 1
ATOM 6105 C CA . TRP A 1 799 ? 112.655 28.967 95.457 1.00 34.58 775 TRP A CA 1
ATOM 6106 C C . TRP A 1 799 ? 111.909 27.989 96.354 1.00 33.10 775 TRP A C 1
ATOM 6107 O O . TRP A 1 799 ? 112.240 27.803 97.519 1.00 34.06 775 TRP A O 1
ATOM 6118 N N . THR A 1 800 ? 110.855 27.396 95.833 1.00 33.09 776 THR A N 1
ATOM 6119 C CA . THR A 1 800 ? 110.124 26.321 96.520 1.00 35.90 776 THR A CA 1
ATOM 6120 C C . THR A 1 800 ? 111.013 25.069 96.581 1.00 38.06 776 THR A C 1
ATOM 6121 O O . THR A 1 800 ? 111.096 24.381 97.585 1.00 37.63 776 THR A O 1
ATOM 6125 N N . GLN A 1 801 ? 111.711 24.821 95.486 1.00 42.43 777 GLN A N 1
ATOM 6126 C CA . GLN A 1 801 ? 112.581 23.681 95.400 1.00 42.85 777 GLN A CA 1
ATOM 6127 C C . GLN A 1 801 ? 113.659 23.705 96.475 1.00 44.50 777 GLN A C 1
ATOM 6128 O O . GLN A 1 801 ? 114.034 22.639 96.960 1.00 47.51 777 GLN A O 1
ATOM 6134 N N . THR A 1 802 ? 114.147 24.886 96.859 1.00 43.91 778 THR A N 1
ATOM 6135 C CA . THR A 1 802 ? 115.243 24.984 97.900 1.00 37.96 778 THR A CA 1
ATOM 6136 C C . THR A 1 802 ? 114.679 25.124 99.343 1.00 36.37 778 THR A C 1
ATOM 6137 O O . THR A 1 802 ? 115.426 25.288 100.304 1.00 37.30 778 THR A O 1
ATOM 6141 N N . ARG A 1 803 ? 113.354 25.033 99.468 1.00 34.89 779 ARG A N 1
ATOM 6142 C CA . ARG A 1 803 ? 112.656 25.152 100.738 1.00 34.71 779 ARG A CA 1
ATOM 6143 C C . ARG A 1 803 ? 112.849 26.511 101.385 1.00 32.21 779 ARG A C 1
ATOM 6144 O O . ARG A 1 803 ? 112.688 26.617 102.594 1.00 31.19 779 ARG A O 1
ATOM 6152 N N . PHE A 1 804 ? 113.038 27.541 100.561 1.00 32.13 780 PHE A N 1
ATOM 6153 C CA . PHE A 1 804 ? 113.329 28.876 101.050 1.00 33.59 780 PHE A CA 1
ATOM 6154 C C . PHE A 1 804 ? 112.197 29.869 100.805 1.00 33.77 780 PHE A C 1
ATOM 6155 O O . PHE A 1 804 ? 111.905 30.653 101.658 1.00 35.59 780 PHE A O 1
ATOM 6163 N N . HIS A 1 805 ? 111.568 29.829 99.633 1.00 34.28 781 HIS A N 1
ATOM 6164 C CA . HIS A 1 805 ? 110.268 30.461 99.374 1.00 31.71 781 HIS A CA 1
ATOM 6165 C C . HIS A 1 805 ? 110.326 31.976 99.413 1.00 33.32 781 HIS A C 1
ATOM 6166 O O . HIS A 1 805 ? 109.351 32.655 99.734 1.00 32.08 781 HIS A O 1
ATOM 6173 N N . LEU A 1 806 ? 111.481 32.521 99.126 1.00 34.24 782 LEU A N 1
ATOM 6174 C CA . LEU A 1 806 ? 111.626 33.980 99.127 1.00 34.44 782 LEU A CA 1
ATOM 6175 C C . LEU A 1 806 ? 110.462 34.763 98.470 1.00 33.80 782 LEU A C 1
ATOM 6176 O O . LEU A 1 806 ? 110.038 35.797 98.989 1.00 30.50 782 LEU A O 1
ATOM 6181 N N . PRO A 1 807 ? 109.988 34.320 97.304 1.00 32.96 783 PRO A N 1
ATOM 6182 C CA . PRO A 1 807 ? 108.904 35.066 96.672 1.00 32.99 783 PRO A CA 1
ATOM 6183 C C . PRO A 1 807 ? 107.661 35.250 97.485 1.00 34.91 783 PRO A C 1
ATOM 6184 O O . PRO A 1 807 ? 106.867 36.160 97.165 1.00 39.19 783 PRO A O 1
ATOM 6188 N N . VAL A 1 808 ? 107.401 34.386 98.455 1.00 32.50 784 VAL A N 1
ATOM 6189 C CA . VAL A 1 808 ? 106.125 34.448 99.176 1.00 32.97 784 VAL A CA 1
ATOM 6190 C C . VAL A 1 808 ? 106.249 35.454 100.328 1.00 35.09 784 VAL A C 1
ATOM 6191 O O . VAL A 1 808 ? 105.325 36.240 100.553 1.00 35.39 784 VAL A O 1
ATOM 6195 N N . TRP A 1 809 ? 107.396 35.468 101.025 1.00 33.09 785 TRP A N 1
ATOM 6196 C CA . TRP A 1 809 ? 107.538 36.251 102.293 1.00 32.65 785 TRP A CA 1
ATOM 6197 C C . TRP A 1 809 ? 108.303 37.536 102.204 1.00 31.79 785 TRP A C 1
ATOM 6198 O O . TRP A 1 809 ? 108.139 38.386 103.056 1.00 32.54 785 TRP A O 1
ATOM 6209 N N . LEU A 1 810 ? 109.127 37.711 101.173 1.00 34.55 786 LEU A N 1
ATOM 6210 C CA . LEU A 1 810 ? 110.046 38.838 101.144 1.00 34.45 786 LEU A CA 1
ATOM 6211 C C . LEU A 1 810 ? 109.261 40.118 101.044 1.00 35.23 786 LEU A C 1
ATOM 6212 O O . LEU A 1 810 ? 108.387 40.262 100.175 1.00 35.47 786 LEU A O 1
ATOM 6217 N N . GLY A 1 811 ? 109.596 41.042 101.939 1.00 35.89 787 GLY A N 1
ATOM 6218 C CA . GLY A 1 811 ? 108.917 42.313 102.084 1.00 36.44 787 GLY A CA 1
ATOM 6219 C C . GLY A 1 811 ? 108.036 42.376 103.323 1.00 36.93 787 GLY A C 1
ATOM 6220 O O . GLY A 1 811 ? 107.797 43.461 103.847 1.00 38.96 787 GLY A O 1
ATOM 6221 N N . PHE A 1 812 ? 107.471 41.252 103.761 1.00 37.42 788 PHE A N 1
ATOM 6222 C CA . PHE A 1 812 ? 106.553 41.284 104.952 1.00 38.56 788 PHE A CA 1
ATOM 6223 C C . PHE A 1 812 ? 107.350 41.720 106.164 1.00 39.90 788 PHE A C 1
ATOM 6224 O O . PHE A 1 812 ? 106.865 42.438 107.012 1.00 43.03 788 PHE A O 1
ATOM 6232 N N . GLY A 1 813 ? 108.576 41.259 106.240 1.00 38.55 789 GLY A N 1
ATOM 6233 C CA . GLY A 1 813 ? 109.460 41.603 107.335 1.00 41.61 789 GLY A CA 1
ATOM 6234 C C . GLY A 1 813 ? 109.699 43.079 107.547 1.00 41.47 789 GLY A C 1
ATOM 6235 O O . GLY A 1 813 ? 109.556 43.597 108.654 1.00 38.90 789 GLY A O 1
ATOM 6236 N N . ALA A 1 814 ? 110.069 43.774 106.480 1.00 41.43 790 ALA A N 1
ATOM 6237 C CA . ALA A 1 814 ? 110.322 45.219 106.598 1.00 40.85 790 ALA A CA 1
ATOM 6238 C C . ALA A 1 814 ? 108.981 45.901 106.923 1.00 40.84 790 ALA A C 1
ATOM 6239 O O . ALA A 1 814 ? 108.898 46.820 107.708 1.00 40.15 790 ALA A O 1
ATOM 6241 N N . ALA A 1 815 ? 107.915 45.431 106.314 1.00 40.36 791 ALA A N 1
ATOM 6242 C CA . ALA A 1 815 ? 106.617 46.049 106.578 1.00 43.55 791 ALA A CA 1
ATOM 6243 C C . ALA A 1 815 ? 106.274 45.959 108.078 1.00 44.87 791 ALA A C 1
ATOM 6244 O O . ALA A 1 815 ? 105.949 46.955 108.731 1.00 43.63 791 ALA A O 1
ATOM 6246 N N . PHE A 1 816 ? 106.368 44.758 108.623 1.00 43.43 792 PHE A N 1
ATOM 6247 C CA . PHE A 1 816 ? 106.071 44.573 110.051 1.00 44.60 792 PHE A CA 1
ATOM 6248 C C . PHE A 1 816 ? 106.982 45.368 110.965 1.00 46.25 792 PHE A C 1
ATOM 6249 O O . PHE A 1 816 ? 106.492 46.080 111.853 1.00 45.85 792 PHE A O 1
ATOM 6257 N N . LYS A 1 817 ? 108.289 45.270 110.731 1.00 45.10 793 LYS A N 1
ATOM 6258 C CA . LYS A 1 817 ? 109.234 45.954 111.563 1.00 50.05 793 LYS A CA 1
ATOM 6259 C C . LYS A 1 817 ? 109.069 47.452 111.515 1.00 52.71 793 LYS A C 1
ATOM 6260 O O . LYS A 1 817 ? 109.087 48.126 112.538 1.00 52.36 793 LYS A O 1
ATOM 6266 N N . HIS A 1 818 ? 108.951 47.988 110.314 1.00 52.23 794 HIS A N 1
ATOM 6267 C CA . HIS A 1 818 ? 108.779 49.416 110.196 1.00 52.50 794 HIS A CA 1
ATOM 6268 C C . HIS A 1 818 ? 107.486 49.853 110.935 1.00 53.32 794 HIS A C 1
ATOM 6269 O O . HIS A 1 818 ? 107.500 50.795 111.738 1.00 55.93 794 HIS A O 1
ATOM 6276 N N . ALA A 1 819 ? 106.376 49.159 110.721 1.00 47.92 795 ALA A N 1
ATOM 6277 C CA . ALA A 1 819 ? 105.153 49.513 111.417 1.00 49.65 795 ALA A CA 1
ATOM 6278 C C . ALA A 1 819 ? 105.318 49.498 112.947 1.00 54.10 795 ALA A C 1
ATOM 6279 O O . ALA A 1 819 ? 104.833 50.384 113.650 1.00 53.38 795 ALA A O 1
ATOM 6281 N N . ILE A 1 820 ? 105.959 48.458 113.460 1.00 54.53 796 ILE A N 1
ATOM 6282 C CA . ILE A 1 820 ? 106.045 48.251 114.908 1.00 55.17 796 ILE A CA 1
ATOM 6283 C C . ILE A 1 820 ? 106.995 49.279 115.531 1.00 58.03 796 ILE A C 1
ATOM 6284 O O . ILE A 1 820 ? 106.674 49.877 116.536 1.00 62.10 796 ILE A O 1
ATOM 6289 N N . GLN A 1 821 ? 108.127 49.521 114.899 1.00 58.48 797 GLN A N 1
ATOM 6290 C CA . GLN A 1 821 ? 109.059 50.550 115.336 1.00 61.08 797 GLN A CA 1
ATOM 6291 C C . GLN A 1 821 ? 108.597 51.987 115.179 1.00 62.59 797 GLN A C 1
ATOM 6292 O O . GLN A 1 821 ? 109.061 52.873 115.896 1.00 63.26 797 GLN A O 1
ATOM 6298 N N . LYS A 1 822 ? 107.724 52.258 114.227 1.00 65.13 798 LYS A N 1
ATOM 6299 C CA . LYS A 1 822 ? 107.201 53.623 114.087 1.00 68.22 798 LYS A CA 1
ATOM 6300 C C . LYS A 1 822 ? 106.257 53.923 115.252 1.00 68.87 798 LYS A C 1
ATOM 6301 O O . LYS A 1 822 ? 106.179 55.054 115.728 1.00 67.36 798 LYS A O 1
ATOM 6307 N N . ASP A 1 823 ? 105.537 52.899 115.695 1.00 66.18 799 ASP A N 1
ATOM 6308 C CA . ASP A 1 823 ? 104.631 53.038 116.800 1.00 63.22 799 ASP A CA 1
ATOM 6309 C C . ASP A 1 823 ? 104.323 51.678 117.419 1.00 65.37 799 ASP A C 1
ATOM 6310 O O . ASP A 1 823 ? 103.683 50.825 116.789 1.00 61.05 799 ASP A O 1
ATOM 6315 N N . SER A 1 824 ? 104.781 51.463 118.653 1.00 67.77 800 SER A N 1
ATOM 6316 C CA . SER A 1 824 ? 104.618 50.161 119.324 1.00 67.13 800 SER A CA 1
ATOM 6317 C C . SER A 1 824 ? 103.163 49.682 119.317 1.00 62.92 800 SER A C 1
ATOM 6318 O O . SER A 1 824 ? 102.910 48.490 119.213 1.00 59.22 800 SER A O 1
ATOM 6321 N N . LYS A 1 825 ? 102.225 50.627 119.447 1.00 63.26 801 LYS A N 1
ATOM 6322 C CA . LYS A 1 825 ? 100.771 50.365 119.294 1.00 62.95 801 LYS A CA 1
ATOM 6323 C C . LYS A 1 825 ? 100.362 49.617 117.972 1.00 56.83 801 LYS A C 1
ATOM 6324 O O . LYS A 1 825 ? 99.338 48.958 117.910 1.00 54.39 801 LYS A O 1
ATOM 6330 N N . ASN A 1 826 ? 101.172 49.701 116.939 1.00 53.09 802 ASN A N 1
ATOM 6331 C CA . ASN A 1 826 ? 100.830 49.048 115.723 1.00 50.65 802 ASN A CA 1
ATOM 6332 C C . ASN A 1 826 ? 100.847 47.515 115.894 1.00 51.41 802 ASN A C 1
ATOM 6333 O O . ASN A 1 826 ? 100.175 46.819 115.138 1.00 46.74 802 ASN A O 1
ATOM 6338 N N . LEU A 1 827 ? 101.601 46.988 116.860 1.00 48.21 803 LEU A N 1
ATOM 6339 C CA . LEU A 1 827 ? 101.630 45.562 117.033 1.00 47.95 803 LEU A CA 1
ATOM 6340 C C . LEU A 1 827 ? 100.226 45.094 117.368 1.00 50.40 803 LEU A C 1
ATOM 6341 O O . LEU A 1 827 ? 99.722 44.128 116.766 1.00 49.14 803 LEU A O 1
ATOM 6346 N N . GLN A 1 828 ? 99.591 45.782 118.319 1.00 53.02 804 GLN A N 1
ATOM 6347 C CA . GLN A 1 828 ? 98.206 45.473 118.710 1.00 53.22 804 GLN A CA 1
ATOM 6348 C C . GLN A 1 828 ? 97.244 45.716 117.557 1.00 48.74 804 GLN A C 1
ATOM 6349 O O . GLN A 1 828 ? 96.328 44.939 117.373 1.00 47.43 804 GLN A O 1
ATOM 6355 N N . MET A 1 829 ? 97.433 46.788 116.790 1.00 49.53 805 MET A N 1
ATOM 6356 C CA . MET A 1 829 ? 96.533 47.026 115.666 1.00 48.82 805 MET A CA 1
ATOM 6357 C C . MET A 1 829 ? 96.611 45.822 114.698 1.00 48.23 805 MET A C 1
ATOM 6358 O O . MET A 1 829 ? 95.567 45.282 114.295 1.00 45.26 805 MET A O 1
ATOM 6363 N N . LEU A 1 830 ? 97.828 45.391 114.383 1.00 43.78 806 LEU A N 1
ATOM 6364 C CA . LEU A 1 830 ? 98.052 44.260 113.484 1.00 42.93 806 LEU A CA 1
ATOM 6365 C C . LEU A 1 830 ? 97.488 42.962 114.006 1.00 42.53 806 LEU A C 1
ATOM 6366 O O . LEU A 1 830 ? 96.940 42.167 113.235 1.00 41.80 806 LEU A O 1
ATOM 6371 N N . GLN A 1 831 ? 97.592 42.747 115.306 1.00 43.22 807 GLN A N 1
ATOM 6372 C CA . GLN A 1 831 ? 96.939 41.601 115.917 1.00 43.84 807 GLN A CA 1
ATOM 6373 C C . GLN A 1 831 ? 95.431 41.681 115.848 1.00 44.30 807 GLN A C 1
ATOM 6374 O O . GLN A 1 831 ? 94.784 40.656 115.658 1.00 48.31 807 GLN A O 1
ATOM 6380 N N . GLU A 1 832 ? 94.859 42.864 116.044 1.00 44.63 808 GLU A N 1
ATOM 6381 C CA . GLU A 1 832 ? 93.423 43.006 115.906 1.00 45.77 808 GLU A CA 1
ATOM 6382 C C . GLU A 1 832 ? 92.971 42.764 114.453 1.00 42.86 808 GLU A C 1
ATOM 6383 O O . GLU A 1 832 ? 91.938 42.166 114.227 1.00 45.48 808 GLU A O 1
ATOM 6389 N N . MET A 1 833 ? 93.749 43.206 113.485 1.00 38.96 809 MET A N 1
ATOM 6390 C CA . MET A 1 833 ? 93.493 42.944 112.072 1.00 39.79 809 MET A CA 1
ATOM 6391 C C . MET A 1 833 ? 93.538 41.460 111.794 1.00 39.00 809 MET A C 1
ATOM 6392 O O . MET A 1 833 ? 92.678 40.944 111.125 1.00 41.24 809 MET A O 1
ATOM 6397 N N . TYR A 1 834 ? 94.519 40.764 112.339 1.00 41.55 810 TYR A N 1
ATOM 6398 C CA . TYR A 1 834 ? 94.609 39.326 112.172 1.00 40.87 810 TYR A CA 1
ATOM 6399 C C . TYR A 1 834 ? 93.368 38.648 112.732 1.00 42.46 810 TYR A C 1
ATOM 6400 O O . TYR A 1 834 ? 92.843 37.706 112.139 1.00 41.43 810 TYR A O 1
ATOM 6409 N N . LYS A 1 835 ? 92.906 39.091 113.881 1.00 42.23 811 LYS A N 1
ATOM 6410 C CA . LYS A 1 835 ? 91.832 38.391 114.543 1.00 43.10 811 LYS A CA 1
ATOM 6411 C C . LYS A 1 835 ? 90.493 38.720 113.919 1.00 39.82 811 LYS A C 1
ATOM 6412 O O . LYS A 1 835 ? 89.530 37.956 114.029 1.00 37.78 811 LYS A O 1
ATOM 6418 N N . THR A 1 836 ? 90.408 39.901 113.331 1.00 37.38 812 THR A N 1
ATOM 6419 C CA . THR A 1 836 ? 89.138 40.503 113.007 1.00 40.18 812 THR A CA 1
ATOM 6420 C C . THR A 1 836 ? 88.893 40.818 111.503 1.00 37.74 812 THR A C 1
ATOM 6421 O O . THR A 1 836 ? 87.802 41.039 111.097 1.00 37.82 812 THR A O 1
ATOM 6425 N N . TRP A 1 837 ? 89.925 40.834 110.677 1.00 36.49 813 TRP A N 1
ATOM 6426 C CA . TRP A 1 837 ? 89.737 41.240 109.312 1.00 33.35 813 TRP A CA 1
ATOM 6427 C C . TRP A 1 837 ? 90.012 40.036 108.449 1.00 32.61 813 TRP A C 1
ATOM 6428 O O . TRP A 1 837 ? 91.160 39.645 108.255 1.00 31.13 813 TRP A O 1
ATOM 6439 N N . PRO A 1 838 ? 88.970 39.451 107.887 1.00 32.96 814 PRO A N 1
ATOM 6440 C CA . PRO A 1 838 ? 89.277 38.246 107.186 1.00 33.33 814 PRO A CA 1
ATOM 6441 C C . PRO A 1 838 ? 90.396 38.336 106.112 1.00 33.51 814 PRO A C 1
ATOM 6442 O O . PRO A 1 838 ? 91.189 37.417 106.011 1.00 33.08 814 PRO A O 1
ATOM 6446 N N . PHE A 1 839 ? 90.426 39.394 105.295 1.00 36.01 815 PHE A N 1
ATOM 6447 C CA . PHE A 1 839 ? 91.484 39.535 104.292 1.00 33.96 815 PHE A CA 1
ATOM 6448 C C . PHE A 1 839 ? 92.864 39.406 104.903 1.00 33.86 815 PHE A C 1
ATOM 6449 O O . PHE A 1 839 ? 93.742 38.753 104.349 1.00 31.82 815 PHE A O 1
ATOM 6457 N N . PHE A 1 840 ? 93.067 40.048 106.054 1.00 35.55 816 PHE A N 1
ATOM 6458 C CA . PHE A 1 840 ? 94.375 40.027 106.684 1.00 36.43 816 PHE A CA 1
ATOM 6459 C C . PHE A 1 840 ? 94.663 38.649 107.243 1.00 36.50 816 PHE A C 1
ATOM 6460 O O . PHE A 1 840 ? 95.717 38.103 107.035 1.00 36.56 816 PHE A O 1
ATOM 6468 N N . ARG A 1 841 ? 93.688 38.079 107.930 1.00 37.97 817 ARG A N 1
ATOM 6469 C CA . ARG A 1 841 ? 93.822 36.754 108.434 1.00 39.12 817 ARG A CA 1
ATOM 6470 C C . ARG A 1 841 ? 94.230 35.753 107.327 1.00 39.23 817 ARG A C 1
ATOM 6471 O O . ARG A 1 841 ? 95.219 35.020 107.478 1.00 32.44 817 ARG A O 1
ATOM 6479 N N . VAL A 1 842 ? 93.463 35.699 106.219 1.00 37.16 818 VAL A N 1
ATOM 6480 C CA . VAL A 1 842 ? 93.814 34.699 105.212 1.00 35.20 818 VAL A CA 1
ATOM 6481 C C . VAL A 1 842 ? 95.176 34.963 104.575 1.00 35.74 818 VAL A C 1
ATOM 6482 O O . VAL A 1 842 ? 95.875 34.032 104.194 1.00 36.17 818 VAL A O 1
ATOM 6486 N N . THR A 1 843 ? 95.583 36.233 104.509 1.00 34.71 819 THR A N 1
ATOM 6487 C CA . THR A 1 843 ? 96.813 36.613 103.818 1.00 33.09 819 THR A CA 1
ATOM 6488 C C . THR A 1 843 ? 98.009 36.131 104.668 1.00 36.31 819 THR A C 1
ATOM 6489 O O . THR A 1 843 ? 98.991 35.583 104.151 1.00 32.18 819 THR A O 1
ATOM 6493 N N . ILE A 1 844 ? 97.919 36.352 105.975 1.00 36.04 820 ILE A N 1
ATOM 6494 C CA . ILE A 1 844 ? 98.917 35.830 106.897 1.00 36.99 820 ILE A CA 1
ATOM 6495 C C . ILE A 1 844 ? 98.924 34.308 106.941 1.00 35.48 820 ILE A C 1
ATOM 6496 O O . ILE A 1 844 ? 99.983 33.720 106.963 1.00 34.06 820 ILE A O 1
ATOM 6501 N N . ASP A 1 845 ? 97.758 33.667 106.997 1.00 35.92 821 ASP A N 1
ATOM 6502 C CA . ASP A 1 845 ? 97.735 32.202 107.088 1.00 35.53 821 ASP A CA 1
ATOM 6503 C C . ASP A 1 845 ? 98.468 31.559 105.899 1.00 37.73 821 ASP A C 1
ATOM 6504 O O . ASP A 1 845 ? 99.108 30.528 106.058 1.00 31.44 821 ASP A O 1
ATOM 6509 N N . LEU A 1 846 ? 98.336 32.136 104.698 1.00 36.49 822 LEU A N 1
ATOM 6510 C CA . LEU A 1 846 ? 98.952 31.500 103.541 1.00 34.95 822 LEU A CA 1
ATOM 6511 C C . LEU A 1 846 ? 100.475 31.557 103.736 1.00 33.42 822 LEU A C 1
ATOM 6512 O O . LEU A 1 846 ? 101.168 30.549 103.559 1.00 32.44 822 LEU A O 1
ATOM 6517 N N . VAL A 1 847 ? 100.980 32.724 104.133 1.00 32.34 823 VAL A N 1
ATOM 6518 C CA . VAL A 1 847 ? 102.442 32.892 104.407 1.00 32.78 823 VAL A CA 1
ATOM 6519 C C . VAL A 1 847 ? 102.926 31.986 105.533 1.00 32.46 823 VAL A C 1
ATOM 6520 O O . VAL A 1 847 ? 103.991 31.407 105.452 1.00 31.48 823 VAL A O 1
ATOM 6524 N N . GLU A 1 848 ? 102.093 31.793 106.540 1.00 33.74 824 GLU A N 1
ATOM 6525 C CA . GLU A 1 848 ? 102.458 30.895 107.622 1.00 35.70 824 GLU A CA 1
ATOM 6526 C C . GLU A 1 848 ? 102.562 29.411 107.180 1.00 34.36 824 GLU A C 1
ATOM 6527 O O . GLU A 1 848 ? 103.507 28.710 107.572 1.00 34.20 824 GLU A O 1
ATOM 6533 N N . MET A 1 849 ? 101.642 28.976 106.324 1.00 32.00 825 MET A N 1
ATOM 6534 C CA . MET A 1 849 ? 101.692 27.624 105.716 1.00 32.77 825 MET A CA 1
ATOM 6535 C C . MET A 1 849 ? 102.980 27.457 104.919 1.00 33.84 825 MET A C 1
ATOM 6536 O O . MET A 1 849 ? 103.671 26.420 105.014 1.00 35.81 825 MET A O 1
ATOM 6541 N N . VAL A 1 850 ? 103.385 28.517 104.235 1.00 30.71 826 VAL A N 1
ATOM 6542 C CA . VAL A 1 850 ? 104.610 28.450 103.450 1.00 31.93 826 VAL A CA 1
ATOM 6543 C C . VAL A 1 850 ? 105.853 28.353 104.326 1.00 31.91 826 VAL A C 1
ATOM 6544 O O . VAL A 1 850 ? 106.722 27.544 104.046 1.00 33.21 826 VAL A O 1
ATOM 6548 N N . PHE A 1 851 ? 105.949 29.179 105.368 1.00 31.21 827 PHE A N 1
ATOM 6549 C CA . PHE A 1 851 ? 106.999 28.995 106.359 1.00 33.11 827 PHE A CA 1
ATOM 6550 C C . PHE A 1 851 ? 107.023 27.547 106.931 1.00 33.92 827 PHE A C 1
ATOM 6551 O O . PHE A 1 851 ? 108.055 26.963 107.106 1.00 31.20 827 PHE A O 1
ATOM 6559 N N . ALA A 1 852 ? 105.882 26.965 107.182 1.00 32.80 828 ALA A N 1
ATOM 6560 C CA . ALA A 1 852 ? 105.872 25.570 107.683 1.00 33.72 828 ALA A CA 1
ATOM 6561 C C . ALA A 1 852 ? 106.471 24.586 106.644 1.00 33.71 828 ALA A C 1
ATOM 6562 O O . ALA A 1 852 ? 106.941 23.520 106.988 1.00 34.11 828 ALA A O 1
ATOM 6564 N N . LYS A 1 853 ? 106.403 24.915 105.365 1.00 32.70 829 LYS A N 1
ATOM 6565 C CA . LYS A 1 853 ? 107.013 24.092 104.328 1.00 31.53 829 LYS A CA 1
ATOM 6566 C C . LYS A 1 853 ? 108.479 24.504 104.073 1.00 35.25 829 LYS A C 1
ATOM 6567 O O . LYS A 1 853 ? 109.108 23.979 103.194 1.00 35.42 829 LYS A O 1
ATOM 6573 N N . GLY A 1 854 ? 109.002 25.432 104.855 1.00 35.87 830 GLY A N 1
ATOM 6574 C CA . GLY A 1 854 ? 110.339 25.929 104.642 1.00 37.90 830 GLY A CA 1
ATOM 6575 C C . GLY A 1 854 ? 111.373 25.271 105.530 1.00 42.17 830 GLY A C 1
ATOM 6576 O O . GLY A 1 854 ? 111.037 24.777 106.581 1.00 38.35 830 GLY A O 1
ATOM 6577 N N . ASN A 1 855 ? 112.647 25.274 105.103 1.00 41.72 831 ASN A N 1
ATOM 6578 C CA . ASN A 1 855 ? 113.699 24.835 105.978 1.00 43.94 831 ASN A CA 1
ATOM 6579 C C . ASN A 1 855 ? 115.028 25.445 105.647 1.00 47.92 831 ASN A C 1
ATOM 6580 O O . ASN A 1 855 ? 115.649 25.069 104.608 1.00 38.91 831 ASN A O 1
ATOM 6585 N N . PRO A 1 856 ? 115.488 26.405 106.488 1.00 48.77 832 PRO A N 1
ATOM 6586 C CA . PRO A 1 856 ? 116.621 27.232 106.032 1.00 53.11 832 PRO A CA 1
ATOM 6587 C C . PRO A 1 856 ? 117.947 26.455 106.041 1.00 47.35 832 PRO A C 1
ATOM 6588 O O . PRO A 1 856 ? 118.878 26.906 105.422 1.00 52.68 832 PRO A O 1
ATOM 6592 N N . GLY A 1 857 ? 117.974 25.311 106.705 1.00 43.56 833 GLY A N 1
ATOM 6593 C CA . GLY A 1 857 ? 119.027 24.293 106.548 1.00 45.20 833 GLY A CA 1
ATOM 6594 C C . GLY A 1 857 ? 119.238 23.746 105.138 1.00 43.48 833 GLY A C 1
ATOM 6595 O O . GLY A 1 857 ? 120.367 23.511 104.732 1.00 43.13 833 GLY A O 1
ATOM 6596 N N . ILE A 1 858 ? 118.178 23.652 104.346 1.00 42.69 834 ILE A N 1
ATOM 6597 C CA . ILE A 1 858 ? 118.302 23.180 103.003 1.00 42.72 834 ILE A CA 1
ATOM 6598 C C . ILE A 1 858 ? 118.869 24.284 102.179 1.00 41.76 834 ILE A C 1
ATOM 6599 O O . ILE A 1 858 ? 119.919 24.105 101.402 1.00 41.92 834 ILE A O 1
ATOM 6604 N N . ALA A 1 859 ? 118.326 25.469 102.368 1.00 41.11 835 ALA A N 1
ATOM 6605 C CA . ALA A 1 859 ? 118.941 26.627 101.650 1.00 43.94 835 ALA A CA 1
ATOM 6606 C C . ALA A 1 859 ? 120.386 26.845 102.009 1.00 44.91 835 ALA A C 1
ATOM 6607 O O . ALA A 1 859 ? 121.208 27.214 101.131 1.00 51.58 835 ALA A O 1
ATOM 6609 N N . ALA A 1 860 ? 120.734 26.646 103.290 1.00 41.11 836 ALA A N 1
ATOM 6610 C CA . ALA A 1 860 ? 122.135 26.803 103.710 1.00 42.60 836 ALA A CA 1
ATOM 6611 C C . ALA A 1 860 ? 123.001 25.752 103.018 1.00 41.76 836 ALA A C 1
ATOM 6612 O O . ALA A 1 860 ? 124.129 26.020 102.638 1.00 45.45 836 ALA A O 1
ATOM 6614 N N . LEU A 1 861 ? 122.464 24.546 102.887 1.00 41.76 837 LEU A N 1
ATOM 6615 C CA . LEU A 1 861 ? 123.236 23.489 102.264 1.00 42.22 837 LEU A CA 1
ATOM 6616 C C . LEU A 1 861 ? 123.486 23.812 100.787 1.00 41.94 837 LEU A C 1
ATOM 6617 O O . LEU A 1 861 ? 124.591 23.683 100.292 1.00 44.52 837 LEU A O 1
ATOM 6622 N N . ASN A 1 862 ? 122.484 24.297 100.110 1.00 44.30 838 ASN A N 1
ATOM 6623 C CA . ASN A 1 862 ? 122.654 24.724 98.738 1.00 47.55 838 ASN A CA 1
ATOM 6624 C C . ASN A 1 862 ? 123.682 25.851 98.585 1.00 52.42 838 ASN A C 1
ATOM 6625 O O . ASN A 1 862 ? 124.565 25.780 97.715 1.00 49.39 838 ASN A O 1
ATOM 6630 N N . ASP A 1 863 ? 123.626 26.854 99.451 1.00 54.61 839 ASP A N 1
ATOM 6631 C CA . ASP A 1 863 ? 124.640 27.890 99.433 1.00 55.24 839 ASP A CA 1
ATOM 6632 C C . ASP A 1 863 ? 126.020 27.275 99.511 1.00 58.64 839 ASP A C 1
ATOM 6633 O O . ASP A 1 863 ? 126.939 27.628 98.745 1.00 59.46 839 ASP A O 1
ATOM 6638 N N . LYS A 1 864 ? 126.194 26.396 100.482 1.00 55.53 840 LYS A N 1
ATOM 6639 C CA . LYS A 1 864 ? 127.500 25.835 100.741 1.00 54.31 840 LYS A CA 1
ATOM 6640 C C . LYS A 1 864 ? 128.027 24.993 99.586 1.00 51.83 840 LYS A C 1
ATOM 6641 O O . LYS A 1 864 ? 129.237 24.935 99.340 1.00 53.15 840 LYS A O 1
ATOM 6647 N N . LEU A 1 865 ? 127.135 24.307 98.907 1.00 48.67 841 LEU A N 1
ATOM 6648 C CA . LEU A 1 865 ? 127.525 23.403 97.839 1.00 49.27 841 LEU A CA 1
ATOM 6649 C C . LEU A 1 865 ? 127.657 24.115 96.525 1.00 47.84 841 LEU A C 1
ATOM 6650 O O . LEU A 1 865 ? 128.479 23.708 95.703 1.00 45.76 841 LEU A O 1
ATOM 6655 N N . LEU A 1 866 ? 126.792 25.100 96.292 1.00 43.35 842 LEU A N 1
ATOM 6656 C CA . LEU A 1 866 ? 126.549 25.598 94.936 1.00 44.57 842 LEU A CA 1
ATOM 6657 C C . LEU A 1 866 ? 126.899 27.049 94.702 1.00 44.17 842 LEU A C 1
ATOM 6658 O O . LEU A 1 866 ? 127.144 27.432 93.552 1.00 45.10 842 LEU A O 1
ATOM 6663 N N . VAL A 1 867 ? 126.893 27.858 95.761 1.00 42.24 843 VAL A N 1
ATOM 6664 C CA . VAL A 1 867 ? 127.100 29.286 95.614 1.00 42.83 843 VAL A CA 1
ATOM 6665 C C . VAL A 1 867 ? 128.573 29.585 95.817 1.00 45.94 843 VAL A C 1
ATOM 6666 O O . VAL A 1 867 ? 129.180 28.984 96.658 1.00 47.50 843 VAL A O 1
ATOM 6670 N N . SER A 1 868 ? 129.134 30.528 95.054 1.00 48.11 844 SER A N 1
ATOM 6671 C CA . SER A 1 868 ? 130.527 30.900 95.230 1.00 51.41 844 SER A CA 1
ATOM 6672 C C . SER A 1 868 ? 130.678 31.668 96.533 1.00 53.35 844 SER A C 1
ATOM 6673 O O . SER A 1 868 ? 129.754 32.290 96.990 1.00 51.28 844 SER A O 1
ATOM 6676 N N . GLU A 1 869 ? 131.868 31.577 97.122 1.00 57.95 845 GLU A N 1
ATOM 6677 C CA . GLU A 1 869 ? 132.140 32.119 98.440 1.00 59.89 845 GLU A CA 1
ATOM 6678 C C . GLU A 1 869 ? 131.763 33.587 98.597 1.00 59.02 845 GLU A C 1
ATOM 6679 O O . GLU A 1 869 ? 131.220 33.985 99.618 1.00 55.04 845 GLU A O 1
ATOM 6685 N N . ASP A 1 870 ? 132.071 34.400 97.600 1.00 59.69 846 ASP A N 1
ATOM 6686 C CA . ASP A 1 870 ? 131.800 35.827 97.698 1.00 61.74 846 ASP A CA 1
ATOM 6687 C C . ASP A 1 870 ? 130.321 36.169 97.691 1.00 61.94 846 ASP A C 1
ATOM 6688 O O . ASP A 1 870 ? 129.976 37.282 98.009 1.00 65.74 846 ASP A O 1
ATOM 6693 N N . LEU A 1 871 ? 129.456 35.250 97.300 1.00 56.03 847 LEU A N 1
ATOM 6694 C CA . LEU A 1 871 ? 128.027 35.488 97.405 1.00 57.17 847 LEU A CA 1
ATOM 6695 C C . LEU A 1 871 ? 127.365 34.810 98.590 1.00 54.28 847 LEU A C 1
ATOM 6696 O O . LEU A 1 871 ? 126.193 35.098 98.884 1.00 52.71 847 LEU A O 1
ATOM 6701 N N . ARG A 1 872 ? 128.100 33.974 99.324 1.00 54.43 848 ARG A N 1
ATOM 6702 C CA . ARG A 1 872 ? 127.486 33.371 100.530 1.00 57.50 848 ARG A CA 1
ATOM 6703 C C . ARG A 1 872 ? 126.900 34.354 101.573 1.00 54.85 848 ARG A C 1
ATOM 6704 O O . ARG A 1 872 ? 125.937 34.015 102.188 1.00 51.90 848 ARG A O 1
ATOM 6712 N N . PRO A 1 873 ? 127.533 35.536 101.805 1.00 55.64 849 PRO A N 1
ATOM 6713 C CA . PRO A 1 873 ? 127.018 36.491 102.801 1.00 53.85 849 PRO A CA 1
ATOM 6714 C C . PRO A 1 873 ? 125.703 37.042 102.387 1.00 53.63 849 PRO A C 1
ATOM 6715 O O . PRO A 1 873 ? 124.842 37.325 103.204 1.00 50.70 849 PRO A O 1
ATOM 6719 N N . PHE A 1 874 ? 125.534 37.181 101.091 1.00 55.08 850 PHE A N 1
ATOM 6720 C CA . PHE A 1 874 ? 124.273 37.566 100.606 1.00 55.53 850 PHE A CA 1
ATOM 6721 C C . PHE A 1 874 ? 123.199 36.526 100.996 1.00 52.21 850 PHE A C 1
ATOM 6722 O O . PHE A 1 874 ? 122.130 36.869 101.507 1.00 50.40 850 PHE A O 1
ATOM 6730 N N . GLY A 1 875 ? 123.522 35.253 100.804 1.00 47.27 851 GLY A N 1
ATOM 6731 C CA . GLY A 1 875 ? 122.611 34.203 101.117 1.00 46.16 851 GLY A CA 1
ATOM 6732 C C . GLY A 1 875 ? 122.356 34.207 102.613 1.00 46.79 851 GLY A C 1
ATOM 6733 O O . GLY A 1 875 ? 121.246 34.085 103.078 1.00 42.02 851 GLY A O 1
ATOM 6734 N N . GLU A 1 876 ? 123.409 34.391 103.366 1.00 47.20 852 GLU A N 1
ATOM 6735 C CA . GLU A 1 876 ? 123.253 34.489 104.799 1.00 47.76 852 GLU A CA 1
ATOM 6736 C C . GLU A 1 876 ? 122.322 35.601 105.245 1.00 44.79 852 GLU A C 1
ATOM 6737 O O . GLU A 1 876 ? 121.561 35.398 106.182 1.00 41.12 852 GLU A O 1
ATOM 6743 N N . SER A 1 877 ? 122.451 36.787 104.641 1.00 42.58 853 SER A N 1
ATOM 6744 C CA . SER A 1 877 ? 121.644 37.916 105.048 1.00 42.56 853 SER A CA 1
ATOM 6745 C C . SER A 1 877 ? 120.166 37.627 104.671 1.00 39.28 853 SER A C 1
ATOM 6746 O O . SER A 1 877 ? 119.281 38.023 105.375 1.00 41.29 853 SER A O 1
ATOM 6749 N N . LEU A 1 878 ? 119.913 36.928 103.572 1.00 38.87 854 LEU A N 1
ATOM 6750 C CA . LEU A 1 878 ? 118.527 36.496 103.246 1.00 36.59 854 LEU A CA 1
ATOM 6751 C C . LEU A 1 878 ? 118.032 35.531 104.289 1.00 36.41 854 LEU A C 1
ATOM 6752 O O . LEU A 1 878 ? 116.915 35.629 104.693 1.00 35.54 854 LEU A O 1
ATOM 6757 N N . ARG A 1 879 ? 118.861 34.607 104.760 1.00 38.12 855 ARG A N 1
ATOM 6758 C CA . ARG A 1 879 ? 118.379 33.743 105.821 1.00 42.28 855 ARG A CA 1
ATOM 6759 C C . ARG A 1 879 ? 118.032 34.537 107.097 1.00 40.60 855 ARG A C 1
ATOM 6760 O O . ARG A 1 879 ? 117.047 34.262 107.788 1.00 40.56 855 ARG A O 1
ATOM 6768 N N . ALA A 1 880 ? 118.790 35.564 107.363 1.00 39.95 856 ALA A N 1
ATOM 6769 C CA . ALA A 1 880 ? 118.483 36.407 108.535 1.00 41.86 856 ALA A CA 1
ATOM 6770 C C . ALA A 1 880 ? 117.142 37.091 108.376 1.00 41.80 856 ALA A C 1
ATOM 6771 O O . ALA A 1 880 ? 116.401 37.203 109.362 1.00 39.84 856 ALA A O 1
ATOM 6773 N N . ASN A 1 881 ? 116.809 37.478 107.135 1.00 39.66 857 ASN A N 1
ATOM 6774 C CA . ASN A 1 881 ? 115.513 38.137 106.857 1.00 39.95 857 ASN A CA 1
ATOM 6775 C C . ASN A 1 881 ? 114.359 37.133 107.013 1.00 39.43 857 ASN A C 1
ATOM 6776 O O . ASN A 1 881 ? 113.256 37.464 107.542 1.00 37.00 857 ASN A O 1
ATOM 6781 N N . TYR A 1 882 ? 114.606 35.910 106.506 1.00 36.26 858 TYR A N 1
ATOM 6782 C CA . TYR A 1 882 ? 113.642 34.842 106.664 1.00 37.64 858 TYR A CA 1
ATOM 6783 C C . TYR A 1 882 ? 113.244 34.681 108.112 1.00 35.02 858 TYR A C 1
ATOM 6784 O O . TYR A 1 882 ? 112.039 34.584 108.437 1.00 35.48 858 TYR A O 1
ATOM 6793 N N . GLU A 1 883 ? 114.246 34.557 108.954 1.00 35.09 859 GLU A N 1
ATOM 6794 C CA . GLU A 1 883 ? 114.012 34.338 110.409 1.00 38.79 859 GLU A CA 1
ATOM 6795 C C . GLU A 1 883 ? 113.237 35.492 111.021 1.00 40.97 859 GLU A C 1
ATOM 6796 O O . GLU A 1 883 ? 112.196 35.315 111.672 1.00 36.69 859 GLU A O 1
ATOM 6802 N N . GLU A 1 884 ? 113.745 36.701 110.809 1.00 42.39 860 GLU A N 1
ATOM 6803 C CA . GLU A 1 884 ? 113.073 37.860 111.346 1.00 42.44 860 GLU A CA 1
ATOM 6804 C C . GLU A 1 884 ? 111.629 37.987 110.830 1.00 40.28 860 GLU A C 1
ATOM 6805 O O . GLU A 1 884 ? 110.746 38.289 111.588 1.00 39.09 860 GLU A O 1
ATOM 6811 N N . THR A 1 885 ? 111.415 37.763 109.544 1.00 38.14 861 THR A N 1
ATOM 6812 C CA . THR A 1 885 ? 110.086 37.885 108.950 1.00 37.48 861 THR A CA 1
ATOM 6813 C C . THR A 1 885 ? 109.129 36.839 109.551 1.00 37.00 861 THR A C 1
ATOM 6814 O O . THR A 1 885 ? 107.988 37.159 109.948 1.00 35.98 861 THR A O 1
ATOM 6818 N N . LYS A 1 886 ? 109.612 35.603 109.682 1.00 36.63 862 LYS A N 1
ATOM 6819 C CA . LYS A 1 886 ? 108.831 34.541 110.334 1.00 34.85 862 LYS A CA 1
ATOM 6820 C C . LYS A 1 886 ? 108.437 34.939 111.716 1.00 36.68 862 LYS A C 1
ATOM 6821 O O . LYS A 1 886 ? 107.275 34.765 112.140 1.00 35.96 862 LYS A O 1
ATOM 6827 N N . ASN A 1 887 ? 109.375 35.462 112.464 1.00 38.17 863 ASN A N 1
ATOM 6828 C CA . ASN A 1 887 ? 109.057 35.777 113.847 1.00 41.11 863 ASN A CA 1
ATOM 6829 C C . ASN A 1 887 ? 108.063 36.909 113.987 1.00 40.94 863 ASN A C 1
ATOM 6830 O O . ASN A 1 887 ? 107.248 36.861 114.873 1.00 40.58 863 ASN A O 1
ATOM 6835 N N . TYR A 1 888 ? 108.171 37.952 113.181 1.00 39.10 864 TYR A N 1
ATOM 6836 C CA . TYR A 1 888 ? 107.150 38.985 113.225 1.00 40.74 864 TYR A CA 1
ATOM 6837 C C . TYR A 1 888 ? 105.784 38.409 112.868 1.00 39.30 864 TYR A C 1
ATOM 6838 O O . TYR A 1 888 ? 104.793 38.696 113.537 1.00 40.45 864 TYR A O 1
ATOM 6847 N N . LEU A 1 889 ? 105.736 37.572 111.845 1.00 36.21 865 LEU A N 1
ATOM 6848 C CA . LEU A 1 889 ? 104.493 36.943 111.509 1.00 37.70 865 LEU A CA 1
ATOM 6849 C C . LEU A 1 889 ? 103.915 36.157 112.654 1.00 39.41 865 LEU A C 1
ATOM 6850 O O . LEU A 1 889 ? 102.720 36.292 112.962 1.00 41.48 865 LEU A O 1
ATOM 6855 N N . LEU A 1 890 ? 104.732 35.342 113.296 1.00 38.31 866 LEU A N 1
ATOM 6856 C CA . LEU A 1 890 ? 104.266 34.568 114.440 1.00 42.36 866 LEU A CA 1
ATOM 6857 C C . LEU A 1 890 ? 103.706 35.512 115.520 1.00 45.58 866 LEU A C 1
ATOM 6858 O O . LEU A 1 890 ? 102.686 35.257 116.139 1.00 41.66 866 LEU A O 1
ATOM 6863 N N . LYS A 1 891 ? 104.422 36.584 115.783 1.00 44.72 867 LYS A N 1
ATOM 6864 C CA . LYS A 1 891 ? 103.995 37.495 116.820 1.00 47.68 867 LYS A CA 1
ATOM 6865 C C . LYS A 1 891 ? 102.645 38.108 116.483 1.00 43.07 867 LYS A C 1
ATOM 6866 O O . LYS A 1 891 ? 101.798 38.239 117.318 1.00 42.85 867 LYS A O 1
ATOM 6872 N N . ILE A 1 892 ? 102.453 38.487 115.236 1.00 42.13 868 ILE A N 1
ATOM 6873 C CA . ILE A 1 892 ? 101.201 39.098 114.795 1.00 41.05 868 ILE A CA 1
ATOM 6874 C C . ILE A 1 892 ? 100.030 38.107 114.848 1.00 42.57 868 ILE A C 1
ATOM 6875 O O . ILE A 1 892 ? 98.922 38.460 115.223 1.00 40.67 868 ILE A O 1
ATOM 6880 N N . ALA A 1 893 ? 100.300 36.857 114.509 1.00 40.19 869 ALA A N 1
ATOM 6881 C CA . ALA A 1 893 ? 99.307 35.827 114.542 1.00 41.78 869 ALA A CA 1
ATOM 6882 C C . ALA A 1 893 ? 99.032 35.337 115.936 1.00 45.07 869 ALA A C 1
ATOM 6883 O O . ALA A 1 893 ? 98.047 34.628 116.138 1.00 40.84 869 ALA A O 1
ATOM 6885 N N . GLY A 1 894 ? 99.903 35.653 116.904 1.00 46.06 870 GLY A N 1
ATOM 6886 C CA . GLY A 1 894 ? 99.681 35.167 118.267 1.00 46.34 870 GLY A CA 1
ATOM 6887 C C . GLY A 1 894 ? 100.057 33.699 118.403 1.00 47.63 870 GLY A C 1
ATOM 6888 O O . GLY A 1 894 ? 99.479 32.987 119.208 1.00 46.53 870 GLY A O 1
ATOM 6889 N N . HIS A 1 895 ? 101.028 33.236 117.619 1.00 44.51 871 HIS A N 1
ATOM 6890 C CA . HIS A 1 895 ? 101.457 31.857 117.681 1.00 46.04 871 HIS A CA 1
ATOM 6891 C C . HIS A 1 895 ? 102.891 31.780 118.197 1.00 47.28 871 HIS A C 1
ATOM 6892 O O . HIS A 1 895 ? 103.737 32.545 117.769 1.00 49.16 871 HIS A O 1
ATOM 6899 N N . LYS A 1 896 ? 103.161 30.810 119.061 1.00 47.66 872 LYS A N 1
ATOM 6900 C CA . LYS A 1 896 ? 104.528 30.450 119.412 1.00 51.37 872 LYS A CA 1
ATOM 6901 C C . LYS A 1 896 ? 105.160 29.646 118.322 1.00 45.42 872 LYS A C 1
ATOM 6902 O O . LYS A 1 896 ? 106.305 29.863 118.034 1.00 47.79 872 LYS A O 1
ATOM 6908 N N . ASP A 1 897 ? 104.412 28.712 117.714 1.00 45.54 873 ASP A N 1
ATOM 6909 C CA . ASP A 1 897 ? 104.949 27.775 116.697 1.00 41.31 873 ASP A CA 1
ATOM 6910 C C . ASP A 1 897 ? 104.192 27.899 115.402 1.00 39.00 873 ASP A C 1
ATOM 6911 O O . ASP A 1 897 ? 103.047 28.249 115.416 1.00 37.60 873 ASP A O 1
ATOM 6916 N N . LEU A 1 898 ? 104.853 27.642 114.278 1.00 37.03 874 LEU A N 1
ATOM 6917 C CA . LEU A 1 898 ? 104.212 27.666 113.009 1.00 39.38 874 LEU A CA 1
ATOM 6918 C C . LEU A 1 898 ? 102.977 26.738 112.983 1.00 39.63 874 LEU A C 1
ATOM 6919 O O . LEU A 1 898 ? 103.026 25.593 113.405 1.00 39.28 874 LEU A O 1
ATOM 6924 N N . LEU A 1 899 ? 101.867 27.290 112.550 1.00 36.31 875 LEU A N 1
ATOM 6925 C CA . LEU A 1 899 ? 100.645 26.568 112.385 1.00 39.71 875 LEU A CA 1
ATOM 6926 C C . LEU A 1 899 ? 100.058 26.059 113.681 1.00 41.24 875 LEU A C 1
ATOM 6927 O O . LEU A 1 899 ? 99.402 25.017 113.660 1.00 42.57 875 LEU A O 1
ATOM 6932 N N . GLU A 1 900 ? 100.271 26.725 114.808 1.00 43.00 876 GLU A N 1
ATOM 6933 C CA . GLU A 1 900 ? 99.601 26.216 115.978 1.00 49.21 876 GLU A CA 1
ATOM 6934 C C . GLU A 1 900 ? 98.077 26.411 115.861 1.00 48.36 876 GLU A C 1
ATOM 6935 O O . GLU A 1 900 ? 97.307 25.653 116.442 1.00 47.87 876 GLU A O 1
ATOM 6941 N N . GLY A 1 901 ? 97.632 27.365 115.059 1.00 50.43 877 GLY A N 1
ATOM 6942 C CA . GLY A 1 901 ? 96.205 27.349 114.606 1.00 59.15 877 GLY A CA 1
ATOM 6943 C C . GLY A 1 901 ? 95.681 25.994 114.054 1.00 62.01 877 GLY A C 1
ATOM 6944 O O . GLY A 1 901 ? 94.647 25.523 114.475 1.00 67.44 877 GLY A O 1
ATOM 6945 N N . ASP A 1 902 ? 96.474 25.310 113.217 1.00 56.57 878 ASP A N 1
ATOM 6946 C CA . ASP A 1 902 ? 95.994 24.280 112.358 1.00 46.65 878 ASP A CA 1
ATOM 6947 C C . ASP A 1 902 ? 96.782 22.991 112.471 1.00 40.21 878 ASP A C 1
ATOM 6948 O O . ASP A 1 902 ? 97.507 22.628 111.605 1.00 41.47 878 ASP A O 1
ATOM 6953 N N . PRO A 1 903 ? 96.615 22.264 113.544 1.00 39.29 879 PRO A N 1
ATOM 6954 C CA . PRO A 1 903 ? 97.457 21.107 113.772 1.00 36.96 879 PRO A CA 1
ATOM 6955 C C . PRO A 1 903 ? 97.310 19.963 112.747 1.00 37.67 879 PRO A C 1
ATOM 6956 O O . PRO A 1 903 ? 98.253 19.225 112.537 1.00 36.34 879 PRO A O 1
ATOM 6960 N N . TYR A 1 904 ? 96.156 19.803 112.109 1.00 37.69 880 TYR A N 1
ATOM 6961 C CA . TYR A 1 904 ? 95.971 18.726 111.103 1.00 37.05 880 TYR A CA 1
ATOM 6962 C C . TYR A 1 904 ? 96.781 19.008 109.850 1.00 38.20 880 TYR A C 1
ATOM 6963 O O . TYR A 1 904 ? 97.469 18.117 109.303 1.00 38.06 880 TYR A O 1
ATOM 6972 N N . LEU A 1 905 ? 96.832 20.270 109.472 1.00 39.23 881 LEU A N 1
ATOM 6973 C CA . LEU A 1 905 ? 97.665 20.705 108.336 1.00 38.73 881 LEU A CA 1
ATOM 6974 C C . LEU A 1 905 ? 99.136 20.554 108.700 1.00 38.25 881 LEU A C 1
ATOM 6975 O O . LEU A 1 905 ? 99.955 20.122 107.891 1.00 35.66 881 LEU A O 1
ATOM 6980 N N . LYS A 1 906 ? 99.492 20.927 109.913 1.00 38.95 882 LYS A N 1
ATOM 6981 C CA . LYS A 1 906 ? 100.889 20.796 110.326 1.00 41.75 882 LYS A CA 1
ATOM 6982 C C . LYS A 1 906 ? 101.285 19.347 110.343 1.00 38.82 882 LYS A C 1
ATOM 6983 O O . LYS A 1 906 ? 102.379 18.994 109.931 1.00 40.79 882 LYS A O 1
ATOM 6989 N N . GLN A 1 907 ? 100.406 18.503 110.819 1.00 34.48 883 GLN A N 1
ATOM 6990 C CA . GLN A 1 907 ? 100.707 17.120 110.842 1.00 35.07 883 GLN A CA 1
ATOM 6991 C C . GLN A 1 907 ? 100.994 16.592 109.407 1.00 34.25 883 GLN A C 1
ATOM 6992 O O . GLN A 1 907 ? 101.958 15.853 109.188 1.00 33.88 883 GLN A O 1
ATOM 6998 N N . GLY A 1 908 ? 100.194 17.005 108.427 1.00 34.20 884 GLY A N 1
ATOM 6999 C CA . GLY A 1 908 ? 100.337 16.480 107.072 1.00 33.83 884 GLY A CA 1
ATOM 7000 C C . GLY A 1 908 ? 101.679 16.886 106.476 1.00 32.94 884 GLY A C 1
ATOM 7001 O O . GLY A 1 908 ? 102.394 16.054 105.865 1.00 31.52 884 GLY A O 1
ATOM 7002 N N . ILE A 1 909 ? 102.043 18.138 106.710 1.00 34.54 885 ILE A N 1
ATOM 7003 C CA . ILE A 1 909 ? 103.302 18.682 106.225 1.00 35.30 885 ILE A CA 1
ATOM 7004 C C . ILE A 1 909 ? 104.487 17.971 106.886 1.00 36.98 885 ILE A C 1
ATOM 7005 O O . ILE A 1 909 ? 105.436 17.554 106.192 1.00 39.71 885 ILE A O 1
ATOM 7010 N N . ARG A 1 910 ? 104.389 17.736 108.187 1.00 37.75 886 ARG A N 1
ATOM 7011 C CA . ARG A 1 910 ? 105.477 17.102 108.887 1.00 40.79 886 ARG A CA 1
ATOM 7012 C C . ARG A 1 910 ? 105.646 15.674 108.425 1.00 40.27 886 ARG A C 1
ATOM 7013 O O . ARG A 1 910 ? 106.761 15.240 108.240 1.00 45.38 886 ARG A O 1
ATOM 7021 N N . LEU A 1 911 ? 104.588 14.929 108.181 1.00 39.34 887 LEU A N 1
ATOM 7022 C CA . LEU A 1 911 ? 104.794 13.547 107.721 1.00 41.25 887 LEU A CA 1
ATOM 7023 C C . LEU A 1 911 ? 105.421 13.402 106.319 1.00 40.00 887 LEU A C 1
ATOM 7024 O O . LEU A 1 911 ? 106.027 12.401 106.016 1.00 39.69 887 LEU A O 1
ATOM 7029 N N . ARG A 1 912 ? 105.270 14.400 105.473 1.00 40.16 888 ARG A N 1
ATOM 7030 C CA . ARG A 1 912 ? 105.905 14.413 104.152 1.00 42.93 888 ARG A CA 1
ATOM 7031 C C . ARG A 1 912 ? 107.348 14.875 104.222 1.00 43.21 888 ARG A C 1
ATOM 7032 O O . ARG A 1 912 ? 108.128 14.525 103.335 1.00 41.69 888 ARG A O 1
ATOM 7040 N N . ASP A 1 913 ? 107.697 15.672 105.237 1.00 38.86 889 ASP A N 1
ATOM 7041 C CA . ASP A 1 913 ? 109.036 16.292 105.291 1.00 38.25 889 ASP A CA 1
ATOM 7042 C C . ASP A 1 913 ? 110.213 15.336 105.094 1.00 35.87 889 ASP A C 1
ATOM 7043 O O . ASP A 1 913 ? 111.093 15.630 104.320 1.00 36.11 889 ASP A O 1
ATOM 7048 N N . PRO A 1 914 ? 110.250 14.190 105.772 1.00 36.11 890 PRO A N 1
ATOM 7049 C CA . PRO A 1 914 ? 111.412 13.360 105.574 1.00 34.97 890 PRO A CA 1
ATOM 7050 C C . PRO A 1 914 ? 111.636 12.927 104.135 1.00 38.02 890 PRO A C 1
ATOM 7051 O O . PRO A 1 914 ? 112.802 12.822 103.698 1.00 41.70 890 PRO A O 1
ATOM 7055 N N . TYR A 1 915 ? 110.560 12.679 103.395 1.00 37.67 891 TYR A N 1
ATOM 7056 C CA . TYR A 1 915 ? 110.692 12.297 101.996 1.00 37.45 891 TYR A CA 1
ATOM 7057 C C . TYR A 1 915 ? 111.217 13.465 101.166 1.00 35.65 891 TYR A C 1
ATOM 7058 O O . TYR A 1 915 ? 112.112 13.331 100.332 1.00 35.03 891 TYR A O 1
ATOM 7067 N N . ILE A 1 916 ? 110.695 14.628 101.414 1.00 33.17 892 ILE A N 1
ATOM 7068 C CA . ILE A 1 916 ? 111.100 15.798 100.623 1.00 32.58 892 ILE A CA 1
ATOM 7069 C C . ILE A 1 916 ? 112.540 16.144 100.922 1.00 35.32 892 ILE A C 1
ATOM 7070 O O . ILE A 1 916 ? 113.358 16.424 100.015 1.00 35.95 892 ILE A O 1
ATOM 7075 N N . THR A 1 917 ? 112.894 16.075 102.193 1.00 35.55 893 THR A N 1
ATOM 7076 C CA . THR A 1 917 ? 114.262 16.354 102.576 1.00 40.12 893 THR A CA 1
ATOM 7077 C C . THR A 1 917 ? 115.273 15.427 101.895 1.00 39.62 893 THR A C 1
ATOM 7078 O O . THR A 1 917 ? 116.346 15.871 101.469 1.00 40.50 893 THR A O 1
ATOM 7082 N N . THR A 1 918 ? 114.942 14.142 101.791 1.00 39.13 894 THR A N 1
ATOM 7083 C CA . THR A 1 918 ? 115.844 13.223 101.103 1.00 37.34 894 THR A CA 1
ATOM 7084 C C . THR A 1 918 ? 116.002 13.652 99.664 1.00 38.25 894 THR A C 1
ATOM 7085 O O . THR A 1 918 ? 117.082 13.669 99.137 1.00 36.18 894 THR A O 1
ATOM 7089 N N . LEU A 1 919 ? 114.911 14.056 99.032 1.00 38.52 895 LEU A N 1
ATOM 7090 C CA . LEU A 1 919 ? 115.019 14.553 97.664 1.00 38.13 895 LEU A CA 1
ATOM 7091 C C . LEU A 1 919 ? 115.783 15.872 97.550 1.00 36.15 895 LEU A C 1
ATOM 7092 O O . LEU A 1 919 ? 116.568 16.025 96.631 1.00 39.22 895 LEU A O 1
ATOM 7097 N N . ASN A 1 920 ? 115.630 16.784 98.494 1.00 36.88 896 ASN A N 1
ATOM 7098 C CA . ASN A 1 920 ? 116.424 18.057 98.507 1.00 36.67 896 ASN A CA 1
ATOM 7099 C C . ASN A 1 920 ? 117.918 17.810 98.586 1.00 36.60 896 ASN A C 1
ATOM 7100 O O . ASN A 1 920 ? 118.692 18.424 97.833 1.00 38.17 896 ASN A O 1
ATOM 7105 N N . VAL A 1 921 ? 118.327 16.875 99.436 1.00 39.14 897 VAL A N 1
ATOM 7106 C CA . VAL A 1 921 ? 119.742 16.563 99.554 1.00 38.62 897 VAL A CA 1
ATOM 7107 C C . VAL A 1 921 ? 120.241 15.904 98.295 1.00 40.94 897 VAL A C 1
ATOM 7108 O O . VAL A 1 921 ? 121.253 16.316 97.757 1.00 41.38 897 VAL A O 1
ATOM 7112 N N . CYS A 1 922 ? 119.519 14.898 97.788 1.00 40.79 898 CYS A N 1
ATOM 7113 C CA . CYS A 1 922 ? 119.897 14.255 96.529 1.00 40.09 898 CYS A CA 1
ATOM 7114 C C . CYS A 1 922 ? 120.040 15.283 95.411 1.00 41.72 898 CYS A C 1
ATOM 7115 O O . CYS A 1 922 ? 121.067 15.359 94.711 1.00 40.20 898 CYS A O 1
ATOM 7118 N N . GLN A 1 923 ? 119.040 16.152 95.290 1.00 40.87 899 GLN A N 1
ATOM 7119 C CA . GLN A 1 923 ? 119.104 17.192 94.281 1.00 38.72 899 GLN A CA 1
ATOM 7120 C C . GLN A 1 923 ? 120.332 18.119 94.412 1.00 39.09 899 GLN A C 1
ATOM 7121 O O . GLN A 1 923 ? 120.951 18.512 93.393 1.00 38.65 899 GLN A O 1
ATOM 7127 N N . ALA A 1 924 ? 120.644 18.518 95.654 1.00 37.61 900 ALA A N 1
ATOM 7128 C CA . ALA A 1 924 ? 121.722 19.484 95.894 1.00 38.70 900 ALA A CA 1
ATOM 7129 C C . ALA A 1 924 ? 123.030 18.902 95.377 1.00 39.22 900 ALA A C 1
ATOM 7130 O O . ALA A 1 924 ? 123.771 19.583 94.609 1.00 40.07 900 ALA A O 1
ATOM 7132 N N . TYR A 1 925 ? 123.278 17.635 95.697 1.00 39.80 901 TYR A N 1
ATOM 7133 C CA . TYR A 1 925 ? 124.573 17.054 95.271 1.00 44.90 901 TYR A CA 1
ATOM 7134 C C . TYR A 1 925 ? 124.558 16.705 93.777 1.00 45.20 901 TYR A C 1
ATOM 7135 O O . TYR A 1 925 ? 125.588 16.714 93.119 1.00 49.77 901 TYR A O 1
ATOM 7144 N N . THR A 1 926 ? 123.399 16.391 93.250 1.00 43.18 902 THR A N 1
ATOM 7145 C CA . THR A 1 926 ? 123.273 16.170 91.833 1.00 44.39 902 THR A CA 1
ATOM 7146 C C . THR A 1 926 ? 123.619 17.437 91.034 1.00 45.32 902 THR A C 1
ATOM 7147 O O . THR A 1 926 ? 124.374 17.365 90.057 1.00 51.58 902 THR A O 1
ATOM 7151 N N . LEU A 1 927 ? 123.101 18.579 91.462 1.00 43.35 903 LEU A N 1
ATOM 7152 C CA . LEU A 1 927 ? 123.380 19.862 90.835 1.00 43.52 903 LEU A CA 1
ATOM 7153 C C . LEU A 1 927 ? 124.886 20.211 90.912 1.00 47.46 903 LEU A C 1
ATOM 7154 O O . LEU A 1 927 ? 125.484 20.651 89.908 1.00 47.17 903 LEU A O 1
ATOM 7159 N N . LYS A 1 928 ? 125.501 19.949 92.058 1.00 47.61 904 LYS A N 1
ATOM 7160 C CA . LYS A 1 928 ? 126.936 20.065 92.118 1.00 51.82 904 LYS A CA 1
ATOM 7161 C C . LYS A 1 928 ? 127.645 19.220 91.061 1.00 53.77 904 LYS A C 1
ATOM 7162 O O . LYS A 1 928 ? 128.555 19.707 90.355 1.00 57.35 904 LYS A O 1
ATOM 7168 N N . ARG A 1 929 ? 127.254 17.967 90.919 1.00 54.99 905 ARG A N 1
ATOM 7169 C CA . ARG A 1 929 ? 127.944 17.095 89.978 1.00 57.16 905 ARG A CA 1
ATOM 7170 C C . ARG A 1 929 ? 127.738 17.522 88.556 1.00 58.36 905 ARG A C 1
ATOM 7171 O O . ARG A 1 929 ? 128.649 17.445 87.737 1.00 58.92 905 ARG A O 1
ATOM 7179 N N . ILE A 1 930 ? 126.524 17.962 88.269 1.00 57.29 906 ILE A N 1
ATOM 7180 C CA . ILE A 1 930 ? 126.205 18.461 86.960 1.00 57.68 906 ILE A CA 1
ATOM 7181 C C . ILE A 1 930 ? 126.986 19.735 86.675 1.00 57.57 906 ILE A C 1
ATOM 7182 O O . ILE A 1 930 ? 127.421 19.931 85.572 1.00 59.35 906 ILE A O 1
ATOM 7187 N N . ARG A 1 931 ? 127.125 20.615 87.645 1.00 55.10 907 ARG A N 1
ATOM 7188 C CA . ARG A 1 931 ? 127.722 21.912 87.353 1.00 56.74 907 ARG A CA 1
ATOM 7189 C C . ARG A 1 931 ? 129.210 21.912 87.429 1.00 61.98 907 ARG A C 1
ATOM 7190 O O . ARG A 1 931 ? 129.828 22.730 86.824 1.00 60.13 907 ARG A O 1
ATOM 7198 N N . ASP A 1 932 ? 129.783 21.005 88.192 1.00 66.75 908 ASP A N 1
ATOM 7199 C CA . ASP A 1 932 ? 131.150 21.189 88.610 1.00 70.74 908 ASP A CA 1
ATOM 7200 C C . ASP A 1 932 ? 132.020 19.987 88.210 1.00 74.70 908 ASP A C 1
ATOM 7201 O O . ASP A 1 932 ? 132.108 19.002 88.940 1.00 72.31 908 ASP A O 1
ATOM 7206 N N . PRO A 1 933 ? 132.659 20.063 87.032 1.00 81.54 909 PRO A N 1
ATOM 7207 C CA . PRO A 1 933 ? 133.533 18.956 86.623 1.00 86.10 909 PRO A CA 1
ATOM 7208 C C . PRO A 1 933 ? 134.702 18.671 87.571 1.00 88.70 909 PRO A C 1
ATOM 7209 O O . PRO A 1 933 ? 135.361 17.637 87.419 1.00 88.40 909 PRO A O 1
ATOM 7213 N N . ASN A 1 934 ? 134.983 19.590 88.506 1.00 91.28 910 ASN A N 1
ATOM 7214 C CA . ASN A 1 934 ? 136.048 19.377 89.511 1.00 91.16 910 ASN A CA 1
ATOM 7215 C C . ASN A 1 934 ? 135.608 18.415 90.614 1.00 88.18 910 ASN A C 1
ATOM 7216 O O . ASN A 1 934 ? 136.442 17.725 91.203 1.00 83.71 910 ASN A O 1
ATOM 7221 N N . TYR A 1 935 ? 134.299 18.391 90.901 1.00 83.01 911 TYR A N 1
ATOM 7222 C CA . TYR A 1 935 ? 133.766 17.608 92.016 1.00 79.98 911 TYR A CA 1
ATOM 7223 C C . TYR A 1 935 ? 133.792 16.089 91.790 1.00 84.45 911 TYR A C 1
ATOM 7224 O O . TYR A 1 935 ? 133.185 15.597 90.835 1.00 86.50 911 TYR A O 1
ATOM 7233 N N . HIS A 1 936 ? 134.509 15.367 92.660 1.00 93.55 912 HIS A N 1
ATOM 7234 C CA . HIS A 1 936 ? 134.597 13.888 92.636 1.00 98.86 912 HIS A CA 1
ATOM 7235 C C . HIS A 1 936 ? 134.249 13.376 94.015 1.00 97.47 912 HIS A C 1
ATOM 7236 O O . HIS A 1 936 ? 134.652 13.979 95.001 1.00 99.50 912 HIS A O 1
ATOM 7243 N N . VAL A 1 937 ? 133.515 12.269 94.097 1.00 98.35 913 VAL A N 1
ATOM 7244 C CA . VAL A 1 937 ? 133.436 11.514 95.344 1.00 96.47 913 VAL A CA 1
ATOM 7245 C C . VAL A 1 937 ? 133.602 10.032 95.044 1.00 92.21 913 VAL A C 1
ATOM 7246 O O . VAL A 1 937 ? 133.234 9.580 93.972 1.00 91.60 913 VAL A O 1
ATOM 7250 N N . THR A 1 938 ? 134.179 9.288 95.985 1.00 89.99 914 THR A N 1
ATOM 7251 C CA . THR A 1 938 ? 134.192 7.844 95.870 1.00 90.49 914 THR A CA 1
ATOM 7252 C C . THR A 1 938 ? 132.768 7.281 95.918 1.00 83.99 914 THR A C 1
ATOM 7253 O O . THR A 1 938 ? 131.997 7.535 96.840 1.00 79.15 914 THR A O 1
ATOM 7257 N N . LEU A 1 939 ? 132.477 6.508 94.882 1.00 83.56 915 LEU A N 1
ATOM 7258 C CA . LEU A 1 939 ? 131.195 5.894 94.639 1.00 81.13 915 LEU A CA 1
ATOM 7259 C C . LEU A 1 939 ? 131.154 4.503 95.242 1.00 80.14 915 LEU A C 1
ATOM 7260 O O . LEU A 1 939 ? 132.052 3.735 95.043 1.00 85.77 915 LEU A O 1
ATOM 7265 N N . ARG A 1 940 ? 130.096 4.169 95.948 1.00 80.03 916 ARG A N 1
ATOM 7266 C CA . ARG A 1 940 ? 129.895 2.808 96.411 1.00 83.81 916 ARG A CA 1
ATOM 7267 C C . ARG A 1 940 ? 129.669 1.853 95.248 1.00 84.39 916 ARG A C 1
ATOM 7268 O O . ARG A 1 940 ? 128.997 2.214 94.256 1.00 81.12 916 ARG A O 1
ATOM 7276 N N . PRO A 1 941 ? 130.169 0.608 95.378 1.00 81.94 917 PRO A N 1
ATOM 7277 C CA . PRO A 1 941 ? 129.762 -0.404 94.407 1.00 81.99 917 PRO A CA 1
ATOM 7278 C C . PRO A 1 941 ? 128.234 -0.399 94.211 1.00 80.20 917 PRO A C 1
ATOM 7279 O O . PRO A 1 941 ? 127.501 -0.189 95.174 1.00 80.40 917 PRO A O 1
ATOM 7283 N N . HIS A 1 942 ? 127.773 -0.635 92.981 1.00 78.13 918 HIS A N 1
ATOM 7284 C CA . HIS A 1 942 ? 126.342 -0.617 92.630 1.00 74.54 918 HIS A CA 1
ATOM 7285 C C . HIS A 1 942 ? 125.513 -1.476 93.576 1.00 70.06 918 HIS A C 1
ATOM 7286 O O . HIS A 1 942 ? 125.823 -2.620 93.781 1.00 65.57 918 HIS A O 1
ATOM 7293 N N . ILE A 1 943 ? 124.461 -0.912 94.153 1.00 69.82 919 ILE A N 1
ATOM 7294 C CA . ILE A 1 943 ? 123.705 -1.585 95.188 1.00 70.10 919 ILE A CA 1
ATOM 7295 C C . ILE A 1 943 ? 122.531 -2.416 94.671 1.00 69.20 919 ILE A C 1
ATOM 7296 O O . ILE A 1 943 ? 122.237 -3.464 95.215 1.00 72.16 919 ILE A O 1
ATOM 7301 N N . SER A 1 944 ? 121.826 -1.925 93.664 1.00 70.34 920 SER A N 1
ATOM 7302 C CA . SER A 1 944 ? 120.544 -2.543 93.264 1.00 70.70 920 SER A CA 1
ATOM 7303 C C . SER A 1 944 ? 120.732 -3.707 92.396 1.00 76.24 920 SER A C 1
ATOM 7304 O O . SER A 1 944 ? 121.614 -3.689 91.566 1.00 76.71 920 SER A O 1
ATOM 7307 N N . LYS A 1 945 ? 119.850 -4.687 92.531 1.00 83.59 921 LYS A N 1
ATOM 7308 C CA . LYS A 1 945 ? 119.676 -5.729 91.531 1.00 88.10 921 LYS A CA 1
ATOM 7309 C C . LYS A 1 945 ? 118.493 -5.364 90.670 1.00 92.53 921 LYS A C 1
ATOM 7310 O O . LYS A 1 945 ? 117.923 -4.261 90.772 1.00 89.15 921 LYS A O 1
ATOM 7316 N N . GLU A 1 946 ? 118.092 -6.323 89.840 1.00 97.83 922 GLU A N 1
ATOM 7317 C CA . GLU A 1 946 ? 116.660 -6.482 89.533 1.00 101.35 922 GLU A CA 1
ATOM 7318 C C . GLU A 1 946 ? 116.306 -7.983 89.292 1.00 101.85 922 GLU A C 1
ATOM 7319 O O . GLU A 1 946 ? 116.936 -8.880 89.865 1.00 98.65 922 GLU A O 1
ATOM 7325 N N . TYR A 1 947 ? 115.250 -8.229 88.519 1.00 104.68 923 TYR A N 1
ATOM 7326 C CA . TYR A 1 947 ? 115.058 -9.498 87.861 1.00 105.10 923 TYR A CA 1
ATOM 7327 C C . TYR A 1 947 ? 114.774 -10.586 88.875 1.00 107.51 923 TYR A C 1
ATOM 7328 O O . TYR A 1 947 ? 113.869 -11.389 88.677 1.00 115.72 923 TYR A O 1
ATOM 7337 N N . GLY A 1 970 ? 122.228 9.923 82.818 1.00 64.11 946 GLY A N 1
ATOM 7338 C CA . GLY A 1 970 ? 122.145 9.651 84.249 1.00 62.83 946 GLY A CA 1
ATOM 7339 C C . GLY A 1 970 ? 121.782 10.776 85.246 1.00 59.41 946 GLY A C 1
ATOM 7340 O O . GLY A 1 970 ? 120.734 10.729 85.941 1.00 58.83 946 GLY A O 1
ATOM 7341 N N . LEU A 1 971 ? 122.649 11.776 85.365 1.00 54.26 947 LEU A N 1
ATOM 7342 C CA . LEU A 1 971 ? 122.469 12.802 86.349 1.00 51.60 947 LEU A CA 1
ATOM 7343 C C . LEU A 1 971 ? 121.223 13.598 86.045 1.00 51.78 947 LEU A C 1
ATOM 7344 O O . LEU A 1 971 ? 120.504 13.986 86.961 1.00 47.94 947 LEU A O 1
ATOM 7349 N N . GLU A 1 972 ? 120.971 13.872 84.766 1.00 52.60 948 GLU A N 1
ATOM 7350 C CA . GLU A 1 972 ? 119.862 14.745 84.392 1.00 52.58 948 GLU A CA 1
ATOM 7351 C C . GLU A 1 972 ? 118.550 14.030 84.744 1.00 49.87 948 GLU A C 1
ATOM 7352 O O . GLU A 1 972 ? 117.639 14.631 85.278 1.00 47.36 948 GLU A O 1
ATOM 7354 N N . ASP A 1 973 ? 118.518 12.736 84.513 1.00 50.38 949 ASP A N 1
ATOM 7355 C CA . ASP A 1 973 ? 117.371 11.944 84.847 1.00 49.89 949 ASP A CA 1
ATOM 7356 C C . ASP A 1 973 ? 117.132 11.993 86.380 1.00 50.04 949 ASP A C 1
ATOM 7357 O O . ASP A 1 973 ? 115.966 12.181 86.850 1.00 47.41 949 ASP A O 1
ATOM 7362 N N . THR A 1 974 ? 118.195 11.879 87.180 1.00 47.90 950 THR A N 1
ATOM 7363 C CA . THR A 1 974 ? 118.021 11.980 88.633 1.00 46.21 950 THR A CA 1
ATOM 7364 C C . THR A 1 974 ? 117.444 13.314 89.030 1.00 43.32 950 THR A C 1
ATOM 7365 O O . THR A 1 974 ? 116.468 13.415 89.787 1.00 42.53 950 THR A O 1
ATOM 7369 N N . LEU A 1 975 ? 118.022 14.364 88.489 1.00 44.08 951 LEU A N 1
ATOM 7370 C CA . LEU A 1 975 ? 117.548 15.718 88.759 1.00 43.40 951 LEU A CA 1
ATOM 7371 C C . LEU A 1 975 ? 116.077 15.920 88.429 1.00 43.87 951 LEU A C 1
ATOM 7372 O O . LEU A 1 975 ? 115.365 16.534 89.206 1.00 40.40 951 LEU A O 1
ATOM 7377 N N . ILE A 1 976 ? 115.605 15.370 87.303 1.00 47.18 952 ILE A N 1
ATOM 7378 C CA . ILE A 1 976 ? 114.192 15.597 86.920 1.00 49.22 952 ILE A CA 1
ATOM 7379 C C . ILE A 1 976 ? 113.255 14.917 87.908 1.00 44.55 952 ILE A C 1
ATOM 7380 O O . ILE A 1 976 ? 112.232 15.484 88.299 1.00 45.27 952 ILE A O 1
ATOM 7385 N N . LEU A 1 977 ? 113.650 13.721 88.335 1.00 43.52 953 LEU A N 1
ATOM 7386 C CA . LEU A 1 977 ? 112.960 12.968 89.385 1.00 42.24 953 LEU A CA 1
ATOM 7387 C C . LEU A 1 977 ? 112.900 13.718 90.672 1.00 40.14 953 LEU A C 1
ATOM 7388 O O . LEU A 1 977 ? 111.820 13.855 91.219 1.00 37.01 953 LEU A O 1
ATOM 7393 N N . THR A 1 978 ? 114.047 14.262 91.141 1.00 42.08 954 THR A N 1
ATOM 7394 C CA . THR A 1 978 ? 114.052 15.049 92.393 1.00 39.08 954 THR A CA 1
ATOM 7395 C C . THR A 1 978 ? 113.206 16.304 92.246 1.00 38.62 954 THR A C 1
ATOM 7396 O O . THR A 1 978 ? 112.380 16.632 93.150 1.00 38.05 954 THR A O 1
ATOM 7400 N N . MET A 1 979 ? 113.322 16.990 91.113 1.00 39.82 955 MET A N 1
ATOM 7401 C CA . MET A 1 979 ? 112.518 18.209 90.927 1.00 42.30 955 MET A CA 1
ATOM 7402 C C . MET A 1 979 ? 111.031 17.873 90.990 1.00 40.31 955 MET A C 1
ATOM 7403 O O . MET A 1 979 ? 110.292 18.513 91.715 1.00 39.80 955 MET A O 1
ATOM 7408 N N . LYS A 1 980 ? 110.584 16.827 90.272 1.00 44.14 956 LYS A N 1
ATOM 7409 C CA . LYS A 1 980 ? 109.146 16.476 90.294 1.00 41.49 956 LYS A CA 1
ATOM 7410 C C . LYS A 1 980 ? 108.680 16.016 91.666 1.00 40.17 956 LYS A C 1
ATOM 7411 O O . LYS A 1 980 ? 107.599 16.312 92.054 1.00 37.57 956 LYS A O 1
ATOM 7417 N N . GLY A 1 981 ? 109.452 15.179 92.345 1.00 41.10 957 GLY A N 1
ATOM 7418 C CA . GLY A 1 981 ? 109.042 14.722 93.665 1.00 41.08 957 GLY A CA 1
ATOM 7419 C C . GLY A 1 981 ? 108.988 15.881 94.691 1.00 40.09 957 GLY A C 1
ATOM 7420 O O . GLY A 1 981 ? 108.069 16.008 95.486 1.00 39.14 957 GLY A O 1
ATOM 7421 N N . ILE A 1 982 ? 109.938 16.780 94.640 1.00 42.58 958 ILE A N 1
ATOM 7422 C CA . ILE A 1 982 ? 109.909 17.904 95.577 1.00 40.33 958 ILE A CA 1
ATOM 7423 C C . ILE A 1 982 ? 108.687 18.731 95.314 1.00 36.41 958 ILE A C 1
ATOM 7424 O O . ILE A 1 982 ? 107.997 19.137 96.246 1.00 41.27 958 ILE A O 1
ATOM 7429 N N . ALA A 1 983 ? 108.404 18.999 94.049 1.00 38.49 959 ALA A N 1
ATOM 7430 C CA . ALA A 1 983 ? 107.169 19.735 93.721 1.00 39.71 959 ALA A CA 1
ATOM 7431 C C . ALA A 1 983 ? 105.923 19.000 94.156 1.00 37.62 959 ALA A C 1
ATOM 7432 O O . ALA A 1 983 ? 104.942 19.636 94.638 1.00 40.49 959 ALA A O 1
ATOM 7434 N N . ALA A 1 984 ? 105.870 17.692 93.960 1.00 36.85 960 ALA A N 1
ATOM 7435 C CA . ALA A 1 984 ? 104.641 17.001 94.385 1.00 40.38 960 ALA A CA 1
ATOM 7436 C C . ALA A 1 984 ? 104.490 17.086 95.910 1.00 41.06 960 ALA A C 1
ATOM 7437 O O . ALA A 1 984 ? 103.387 17.150 96.460 1.00 40.69 960 ALA A O 1
ATOM 7439 N N . GLY A 1 985 ? 105.590 17.027 96.637 1.00 37.65 961 GLY A N 1
ATOM 7440 C CA . GLY A 1 985 ? 105.469 17.148 98.090 1.00 38.73 961 GLY A CA 1
ATOM 7441 C C . GLY A 1 985 ? 105.162 18.568 98.571 1.00 39.58 961 GLY A C 1
ATOM 7442 O O . GLY A 1 985 ? 104.499 18.733 99.582 1.00 42.70 961 GLY A O 1
ATOM 7443 N N . MET A 1 986 ? 105.653 19.606 97.881 1.00 39.14 962 MET A N 1
ATOM 7444 C CA . MET A 1 986 ? 105.366 20.994 98.294 1.00 36.97 962 MET A CA 1
ATOM 7445 C C . MET A 1 986 ? 103.962 21.492 97.906 1.00 40.60 962 MET A C 1
ATOM 7446 O O . MET A 1 986 ? 103.357 22.368 98.587 1.00 39.69 962 MET A O 1
ATOM 7451 N N . GLN A 1 987 ? 103.408 20.929 96.840 1.00 40.32 963 GLN A N 1
ATOM 7452 C CA . GLN A 1 987 ? 102.115 21.379 96.354 1.00 43.46 963 GLN A CA 1
ATOM 7453 C C . GLN A 1 987 ? 102.112 22.908 96.193 1.00 43.57 963 GLN A C 1
ATOM 7454 O O . GLN A 1 987 ? 103.086 23.441 95.696 1.00 40.85 963 GLN A O 1
ATOM 7460 N N . ASN A 1 988 ? 101.045 23.590 96.606 1.00 41.73 964 ASN A N 1
ATOM 7461 C CA . ASN A 1 988 ? 100.919 25.010 96.363 1.00 39.18 964 ASN A CA 1
ATOM 7462 C C . ASN A 1 988 ? 101.637 25.794 97.423 1.00 37.56 964 ASN A C 1
ATOM 7463 O O . ASN A 1 988 ? 101.524 25.496 98.631 1.00 33.22 964 ASN A O 1
ATOM 7468 N N . THR A 1 989 ? 102.269 26.877 96.995 1.00 38.93 965 THR A N 1
ATOM 7469 C CA . THR A 1 989 ? 102.759 27.878 97.937 1.00 41.63 965 THR A CA 1
ATOM 7470 C C . THR A 1 989 ? 102.304 29.267 97.500 1.00 39.67 965 THR A C 1
ATOM 7471 O O . THR A 1 989 ? 101.232 29.731 97.881 1.00 37.76 965 THR A O 1
ATOM 7475 N N . GLY A 1 990 ? 103.114 29.937 96.693 1.00 40.58 966 GLY A N 1
ATOM 7476 C CA . GLY A 1 990 ? 102.777 31.306 96.263 1.00 43.20 966 GLY A CA 1
ATOM 7477 C C . GLY A 1 990 ? 102.229 31.343 94.851 1.00 44.50 966 GLY A C 1
ATOM 7478 O O . GLY A 1 990 ? 101.945 30.257 94.302 1.00 46.71 966 GLY A O 1
ATOM 7480 N N . LYS B 2 32 ? 54.086 4.394 125.017 1.00 94.06 8 LYS B N 1
ATOM 7481 C CA . LYS B 2 32 ? 54.631 4.481 126.393 1.00 90.39 8 LYS B CA 1
ATOM 7482 C C . LYS B 2 32 ? 55.753 5.556 126.394 1.00 84.70 8 LYS B C 1
ATOM 7483 O O . LYS B 2 32 ? 55.524 6.785 126.439 1.00 73.26 8 LYS B O 1
ATOM 7489 N N . LEU B 2 33 ? 56.969 5.036 126.247 1.00 89.90 9 LEU B N 1
ATOM 7490 C CA . LEU B 2 33 ? 58.231 5.772 126.325 1.00 88.81 9 LEU B CA 1
ATOM 7491 C C . LEU B 2 33 ? 58.489 6.720 125.132 1.00 88.86 9 LEU B C 1
ATOM 7492 O O . LEU B 2 33 ? 58.767 7.918 125.325 1.00 78.28 9 LEU B O 1
ATOM 7497 N N . ALA B 2 34 ? 58.392 6.148 123.920 1.00 89.81 10 ALA B N 1
ATOM 7498 C CA . ALA B 2 34 ? 58.491 6.869 122.635 1.00 86.48 10 ALA B CA 1
ATOM 7499 C C . ALA B 2 34 ? 57.580 8.114 122.549 1.00 82.34 10 ALA B C 1
ATOM 7500 O O . ALA B 2 34 ? 57.970 9.157 122.024 1.00 74.96 10 ALA B O 1
ATOM 7502 N N . SER B 2 35 ? 56.356 7.998 123.039 1.00 81.91 11 SER B N 1
ATOM 7503 C CA . SER B 2 35 ? 55.435 9.120 122.938 1.00 86.04 11 SER B CA 1
ATOM 7504 C C . SER B 2 35 ? 55.889 10.285 123.864 1.00 85.12 11 SER B C 1
ATOM 7505 O O . SER B 2 35 ? 55.823 11.467 123.474 1.00 81.17 11 SER B O 1
ATOM 7508 N N . ILE B 2 36 ? 56.350 9.924 125.075 1.00 80.72 12 ILE B N 1
ATOM 7509 C CA . ILE B 2 36 ? 56.963 10.872 126.032 1.00 73.62 12 ILE B CA 1
ATOM 7510 C C . ILE B 2 36 ? 58.279 11.479 125.487 1.00 69.33 12 ILE B C 1
ATOM 7511 O O . ILE B 2 36 ? 58.568 12.690 125.658 1.00 62.22 12 ILE B O 1
ATOM 7516 N N . ASP B 2 37 ? 59.076 10.633 124.836 1.00 73.19 13 ASP B N 1
ATOM 7517 C CA . ASP B 2 37 ? 60.279 11.101 124.129 1.00 76.32 13 ASP B CA 1
ATOM 7518 C C . ASP B 2 37 ? 59.931 12.201 123.069 1.00 77.08 13 ASP B C 1
ATOM 7519 O O . ASP B 2 37 ? 60.507 13.309 123.111 1.00 63.96 13 ASP B O 1
ATOM 7524 N N . ALA B 2 38 ? 58.949 11.875 122.202 1.00 75.90 14 ALA B N 1
ATOM 7525 C CA . ALA B 2 38 ? 58.276 12.792 121.246 1.00 74.52 14 ALA B CA 1
ATOM 7526 C C . ALA B 2 38 ? 57.892 14.175 121.785 1.00 76.41 14 ALA B C 1
ATOM 7527 O O . ALA B 2 38 ? 58.247 15.199 121.176 1.00 74.75 14 ALA B O 1
ATOM 7529 N N . GLN B 2 39 ? 57.167 14.211 122.909 1.00 81.38 15 GLN B N 1
ATOM 7530 C CA . GLN B 2 39 ? 56.765 15.488 123.540 1.00 84.25 15 GLN B CA 1
ATOM 7531 C C . GLN B 2 39 ? 57.981 16.272 124.027 1.00 79.65 15 GLN B C 1
ATOM 7532 O O . GLN B 2 39 ? 58.149 17.464 123.708 1.00 71.11 15 GLN B O 1
ATOM 7538 N N . LEU B 2 40 ? 58.839 15.593 124.787 1.00 80.37 16 LEU B N 1
ATOM 7539 C CA . LEU B 2 40 ? 60.073 16.201 125.285 1.00 78.64 16 LEU B CA 1
ATOM 7540 C C . LEU B 2 40 ? 60.967 16.717 124.140 1.00 78.26 16 LEU B C 1
ATOM 7541 O O . LEU B 2 40 ? 61.554 17.813 124.246 1.00 73.20 16 LEU B O 1
ATOM 7546 N N . ARG B 2 41 ? 61.066 15.942 123.054 1.00 76.28 17 ARG B N 1
ATOM 7547 C CA . ARG B 2 41 ? 61.953 16.313 121.950 1.00 85.38 17 ARG B CA 1
ATOM 7548 C C . ARG B 2 41 ? 61.499 17.621 121.265 1.00 91.27 17 ARG B C 1
ATOM 7549 O O . ARG B 2 41 ? 62.343 18.449 120.916 1.00 98.21 17 ARG B O 1
ATOM 7557 N N . LEU B 2 42 ? 60.183 17.813 121.121 1.00 97.55 18 LEU B N 1
ATOM 7558 C CA . LEU B 2 42 ? 59.606 19.049 120.542 1.00 101.21 18 LEU B CA 1
ATOM 7559 C C . LEU B 2 42 ? 60.073 20.315 121.277 1.00 103.29 18 LEU B C 1
ATOM 7560 O O . LEU B 2 42 ? 60.412 21.317 120.639 1.00 102.49 18 LEU B O 1
ATOM 7565 N N . LEU B 2 43 ? 60.106 20.237 122.610 1.00 106.80 19 LEU B N 1
ATOM 7566 C CA . LEU B 2 43 ? 60.649 21.295 123.495 1.00 109.45 19 LEU B CA 1
ATOM 7567 C C . LEU B 2 43 ? 62.105 21.714 123.242 1.00 110.39 19 LEU B C 1
ATOM 7568 O O . LEU B 2 43 ? 62.487 22.861 123.533 1.00 104.68 19 LEU B O 1
ATOM 7573 N N . VAL B 2 44 ? 62.923 20.775 122.767 1.00 106.75 20 VAL B N 1
ATOM 7574 C CA . VAL B 2 44 ? 64.338 21.046 122.540 1.00 107.06 20 VAL B CA 1
ATOM 7575 C C . VAL B 2 44 ? 64.878 20.425 121.237 1.00 110.68 20 VAL B C 1
ATOM 7576 O O . VAL B 2 44 ? 65.508 19.369 121.244 1.00 111.98 20 VAL B O 1
ATOM 7580 N N . PRO B 2 45 ? 64.616 21.092 120.101 1.00 113.42 21 PRO B N 1
ATOM 7581 C CA . PRO B 2 45 ? 65.431 20.895 118.903 1.00 112.12 21 PRO B CA 1
ATOM 7582 C C . PRO B 2 45 ? 66.943 21.151 119.111 1.00 107.21 21 PRO B C 1
ATOM 7583 O O . PRO B 2 45 ? 67.363 21.984 119.926 1.00 94.45 21 PRO B O 1
ATOM 7587 N N . GLY B 2 46 ? 67.731 20.422 118.336 1.00 110.12 22 GLY B N 1
ATOM 7588 C CA . GLY B 2 46 ? 69.165 20.329 118.522 1.00 116.35 22 GLY B CA 1
ATOM 7589 C C . GLY B 2 46 ? 69.684 19.139 117.727 1.00 120.48 22 GLY B C 1
ATOM 7590 O O . GLY B 2 46 ? 68.899 18.418 117.109 1.00 111.42 22 GLY B O 1
ATOM 7591 N N . LYS B 2 47 ? 70.990 18.892 117.797 1.00 129.98 23 LYS B N 1
ATOM 7592 C CA . LYS B 2 47 ? 71.704 18.135 116.758 1.00 140.53 23 LYS B CA 1
ATOM 7593 C C . LYS B 2 47 ? 72.312 16.842 117.345 1.00 141.63 23 LYS B C 1
ATOM 7594 O O . LYS B 2 47 ? 73.538 16.686 117.477 1.00 142.37 23 LYS B O 1
ATOM 7600 N N . VAL B 2 48 ? 71.407 15.901 117.638 1.00 136.78 24 VAL B N 1
ATOM 7601 C CA . VAL B 2 48 ? 71.666 14.772 118.549 1.00 129.98 24 VAL B CA 1
ATOM 7602 C C . VAL B 2 48 ? 72.712 13.774 118.017 1.00 116.85 24 VAL B C 1
ATOM 7603 O O . VAL B 2 48 ? 72.451 13.022 117.089 1.00 111.71 24 VAL B O 1
ATOM 7607 N N . SER B 2 49 ? 73.902 13.824 118.617 1.00 102.16 25 SER B N 1
ATOM 7608 C CA . SER B 2 49 ? 74.918 12.792 118.496 1.00 89.86 25 SER B CA 1
ATOM 7609 C C . SER B 2 49 ? 74.781 11.797 119.666 1.00 82.71 25 SER B C 1
ATOM 7610 O O . SER B 2 49 ? 73.852 11.880 120.485 1.00 77.13 25 SER B O 1
ATOM 7613 N N . GLU B 2 50 ? 75.734 10.882 119.755 1.00 75.28 26 GLU B N 1
ATOM 7614 C CA . GLU B 2 50 ? 75.567 9.689 120.571 1.00 74.76 26 GLU B CA 1
ATOM 7615 C C . GLU B 2 50 ? 75.676 9.971 122.061 1.00 70.80 26 GLU B C 1
ATOM 7616 O O . GLU B 2 50 ? 75.117 9.255 122.898 1.00 65.01 26 GLU B O 1
ATOM 7622 N N . ASP B 2 51 ? 76.438 10.997 122.406 1.00 65.09 27 ASP B N 1
ATOM 7623 C CA . ASP B 2 51 ? 76.613 11.305 123.796 1.00 58.48 27 ASP B CA 1
ATOM 7624 C C . ASP B 2 51 ? 75.450 12.188 124.269 1.00 53.25 27 ASP B C 1
ATOM 7625 O O . ASP B 2 51 ? 75.375 12.405 125.461 1.00 52.02 27 ASP B O 1
ATOM 7630 N N . ASP B 2 52 ? 74.523 12.632 123.396 1.00 49.95 28 ASP B N 1
ATOM 7631 C CA . ASP B 2 52 ? 73.392 13.464 123.891 1.00 51.53 28 ASP B CA 1
ATOM 7632 C C . ASP B 2 52 ? 72.184 12.609 124.230 1.00 48.76 28 ASP B C 1
ATOM 7633 O O . ASP B 2 52 ? 71.363 12.309 123.380 1.00 46.42 28 ASP B O 1
ATOM 7638 N N . LYS B 2 53 ? 72.053 12.263 125.504 1.00 46.08 29 LYS B N 1
ATOM 7639 C CA . LYS B 2 53 ? 70.986 11.377 125.933 1.00 45.77 29 LYS B CA 1
ATOM 7640 C C . LYS B 2 53 ? 69.970 12.064 126.879 1.00 38.19 29 LYS B C 1
ATOM 7641 O O . LYS B 2 53 ? 69.119 11.403 127.394 1.00 40.90 29 LYS B O 1
ATOM 7647 N N . LEU B 2 54 ? 70.067 13.374 127.082 1.00 34.44 30 LEU B N 1
ATOM 7648 C CA . LEU B 2 54 ? 69.355 14.044 128.142 1.00 32.25 30 LEU B CA 1
ATOM 7649 C C . LEU B 2 54 ? 67.823 13.922 127.978 1.00 34.12 30 LEU B C 1
ATOM 7650 O O . LEU B 2 54 ? 67.167 13.570 128.931 1.00 33.15 30 LEU B O 1
ATOM 7655 N N . VAL B 2 55 ? 67.307 14.091 126.754 1.00 33.53 31 VAL B N 1
ATOM 7656 C CA . VAL B 2 55 ? 65.917 13.944 126.530 1.00 38.33 31 VAL B CA 1
ATOM 7657 C C . VAL B 2 55 ? 65.497 12.506 126.823 1.00 38.84 31 VAL B C 1
ATOM 7658 O O . VAL B 2 55 ? 64.498 12.290 127.469 1.00 36.74 31 VAL B O 1
ATOM 7662 N N . GLU B 2 56 ? 66.258 11.538 126.304 1.00 42.90 32 GLU B N 1
ATOM 7663 C CA . GLU B 2 56 ? 66.034 10.117 126.609 1.00 45.92 32 GLU B CA 1
ATOM 7664 C C . GLU B 2 56 ? 65.990 9.850 128.108 1.00 40.42 32 GLU B C 1
ATOM 7665 O O . GLU B 2 56 ? 65.082 9.205 128.599 1.00 39.46 32 GLU B O 1
ATOM 7671 N N . TYR B 2 57 ? 66.995 10.324 128.826 1.00 36.80 33 TYR B N 1
ATOM 7672 C CA . TYR B 2 57 ? 66.968 10.154 130.270 1.00 36.30 33 TYR B CA 1
ATOM 7673 C C . TYR B 2 57 ? 65.676 10.711 130.852 1.00 35.22 33 TYR B C 1
ATOM 7674 O O . TYR B 2 57 ? 65.052 10.055 131.667 1.00 35.93 33 TYR B O 1
ATOM 7683 N N . ASP B 2 58 ? 65.288 11.939 130.482 1.00 34.51 34 ASP B N 1
ATOM 7684 C CA . ASP B 2 58 ? 64.174 12.565 131.146 1.00 36.08 34 ASP B CA 1
ATOM 7685 C C . ASP B 2 58 ? 62.900 11.768 130.840 1.00 36.34 34 ASP B C 1
ATOM 7686 O O . ASP B 2 58 ? 62.088 11.555 131.733 1.00 33.62 34 ASP B O 1
ATOM 7691 N N . ALA B 2 59 ? 62.766 11.301 129.593 1.00 35.79 35 ALA B N 1
ATOM 7692 C CA . ALA B 2 59 ? 61.619 10.467 129.214 1.00 40.10 35 ALA B CA 1
ATOM 7693 C C . ALA B 2 59 ? 61.536 9.179 130.019 1.00 40.05 35 ALA B C 1
ATOM 7694 O O . ALA B 2 59 ? 60.460 8.813 130.510 1.00 43.27 35 ALA B O 1
ATOM 7696 N N . LEU B 2 60 ? 62.654 8.506 130.156 1.00 40.43 36 LEU B N 1
ATOM 7697 C CA . LEU B 2 60 ? 62.636 7.277 130.920 1.00 44.51 36 LEU B CA 1
ATOM 7698 C C . LEU B 2 60 ? 62.232 7.553 132.409 1.00 42.10 36 LEU B C 1
ATOM 7699 O O . LEU B 2 60 ? 61.348 6.906 132.948 1.00 43.16 36 LEU B O 1
ATOM 7704 N N . LEU B 2 61 ? 62.804 8.580 133.019 1.00 37.42 37 LEU B N 1
ATOM 7705 C CA . LEU B 2 61 ? 62.444 8.915 134.392 1.00 36.80 37 LEU B CA 1
ATOM 7706 C C . LEU B 2 61 ? 60.958 9.361 134.522 1.00 39.84 37 LEU B C 1
ATOM 7707 O O . LEU B 2 61 ? 60.228 8.893 135.399 1.00 38.42 37 LEU B O 1
ATOM 7712 N N . LEU B 2 62 ? 60.502 10.226 133.645 1.00 37.49 38 LEU B N 1
ATOM 7713 C CA . LEU B 2 62 ? 59.100 10.666 133.723 1.00 41.71 38 LEU B CA 1
ATOM 7714 C C . LEU B 2 62 ? 58.135 9.483 133.538 1.00 40.29 38 LEU B C 1
ATOM 7715 O O . LEU B 2 62 ? 57.181 9.350 134.269 1.00 41.57 38 LEU B O 1
ATOM 7720 N N . ASP B 2 63 ? 58.426 8.608 132.583 1.00 43.73 39 ASP B N 1
ATOM 7721 C CA . ASP B 2 63 ? 57.660 7.376 132.326 1.00 45.52 39 ASP B CA 1
ATOM 7722 C C . ASP B 2 63 ? 57.532 6.498 133.582 1.00 41.63 39 ASP B C 1
ATOM 7723 O O . ASP B 2 63 ? 56.445 6.120 133.978 1.00 39.02 39 ASP B O 1
ATOM 7728 N N . LYS B 2 64 ? 58.641 6.233 134.232 1.00 40.52 40 LYS B N 1
ATOM 7729 C CA . LYS B 2 64 ? 58.626 5.391 135.420 1.00 42.66 40 LYS B CA 1
ATOM 7730 C C . LYS B 2 64 ? 57.931 6.081 136.561 1.00 40.84 40 LYS B C 1
ATOM 7731 O O . LYS B 2 64 ? 57.161 5.455 137.277 1.00 42.04 40 LYS B O 1
ATOM 7737 N N . PHE B 2 65 ? 58.132 7.391 136.684 1.00 37.30 41 PHE B N 1
ATOM 7738 C CA . PHE B 2 65 ? 57.457 8.117 137.716 1.00 36.89 41 PHE B CA 1
ATOM 7739 C C . PHE B 2 65 ? 55.936 8.157 137.473 1.00 39.00 41 PHE B C 1
ATOM 7740 O O . PHE B 2 65 ? 55.134 8.050 138.417 1.00 37.65 41 PHE B O 1
ATOM 7748 N N . LEU B 2 66 ? 55.515 8.312 136.235 1.00 38.48 42 LEU B N 1
ATOM 7749 C CA . LEU B 2 66 ? 54.074 8.265 135.985 1.00 41.30 42 LEU B CA 1
ATOM 7750 C C . LEU B 2 66 ? 53.457 6.883 136.416 1.00 41.13 42 LEU B C 1
ATOM 7751 O O . LEU B 2 66 ? 52.420 6.847 137.066 1.00 41.34 42 LEU B O 1
ATOM 7756 N N . ASP B 2 67 ? 54.126 5.770 136.116 1.00 43.75 43 ASP B N 1
ATOM 7757 C CA . ASP B 2 67 ? 53.657 4.432 136.584 1.00 46.00 43 ASP B CA 1
ATOM 7758 C C . ASP B 2 67 ? 53.533 4.435 138.116 1.00 44.96 43 ASP B C 1
ATOM 7759 O O . ASP B 2 67 ? 52.571 3.967 138.677 1.00 43.47 43 ASP B O 1
ATOM 7764 N N . ILE B 2 68 ? 54.521 5.006 138.778 1.00 44.32 44 ILE B N 1
ATOM 7765 C CA . ILE B 2 68 ? 54.466 5.081 140.208 1.00 40.25 44 ILE B CA 1
ATOM 7766 C C . ILE B 2 68 ? 53.292 5.899 140.731 1.00 39.28 44 ILE B C 1
ATOM 7767 O O . ILE B 2 68 ? 52.687 5.525 141.765 1.00 38.46 44 ILE B O 1
ATOM 7772 N N . LEU B 2 69 ? 53.028 7.035 140.083 1.00 37.41 45 LEU B N 1
ATOM 7773 C CA . LEU B 2 69 ? 51.921 7.865 140.497 1.00 40.44 45 LEU B CA 1
ATOM 7774 C C . LEU B 2 69 ? 50.618 7.076 140.296 1.00 41.71 45 LEU B C 1
ATOM 7775 O O . LEU B 2 69 ? 49.769 7.078 141.150 1.00 44.55 45 LEU B O 1
ATOM 7780 N N . GLN B 2 70 ? 50.480 6.422 139.161 1.00 44.42 46 GLN B N 1
ATOM 7781 C CA . GLN B 2 70 ? 49.287 5.648 138.913 1.00 50.26 46 GLN B CA 1
ATOM 7782 C C . GLN B 2 70 ? 49.092 4.610 139.990 1.00 52.06 46 GLN B C 1
ATOM 7783 O O . GLN B 2 70 ? 48.004 4.434 140.508 1.00 49.63 46 GLN B O 1
ATOM 7789 N N . ASP B 2 71 ? 50.184 3.958 140.362 1.00 51.15 47 ASP B N 1
ATOM 7790 C CA . ASP B 2 71 ? 50.152 2.965 141.418 1.00 51.66 47 ASP B CA 1
ATOM 7791 C C . ASP B 2 71 ? 49.797 3.458 142.781 1.00 47.75 47 ASP B C 1
ATOM 7792 O O . ASP B 2 71 ? 49.116 2.798 143.523 1.00 46.21 47 ASP B O 1
ATOM 7797 N N . LEU B 2 72 ? 50.388 4.561 143.160 1.00 45.30 48 LEU B N 1
ATOM 7798 C CA . LEU B 2 72 ? 50.210 5.024 144.491 1.00 44.69 48 LEU B CA 1
ATOM 7799 C C . LEU B 2 72 ? 48.897 5.782 144.650 1.00 44.44 48 LEU B C 1
ATOM 7800 O O . LEU B 2 72 ? 48.315 5.750 145.719 1.00 42.26 48 LEU B O 1
ATOM 7805 N N . HIS B 2 73 ? 48.486 6.476 143.595 1.00 43.13 49 HIS B N 1
ATOM 7806 C CA . HIS B 2 73 ? 47.472 7.503 143.706 1.00 45.41 49 HIS B CA 1
ATOM 7807 C C . HIS B 2 73 ? 46.322 7.355 142.715 1.00 48.24 49 HIS B C 1
ATOM 7808 O O . HIS B 2 73 ? 45.376 8.135 142.787 1.00 48.03 49 HIS B O 1
ATOM 7815 N N . GLY B 2 74 ? 46.404 6.360 141.830 1.00 47.67 50 GLY B N 1
ATOM 7816 C CA . GLY B 2 74 ? 45.324 6.077 140.884 1.00 47.79 50 GLY B CA 1
ATOM 7817 C C . GLY B 2 74 ? 45.556 6.672 139.515 1.00 49.47 50 GLY B C 1
ATOM 7818 O O . GLY B 2 74 ? 46.269 7.696 139.351 1.00 50.01 50 GLY B O 1
ATOM 7819 N N . GLU B 2 75 ? 44.973 6.010 138.534 1.00 49.99 51 GLU B N 1
ATOM 7820 C CA . GLU B 2 75 ? 45.006 6.474 137.170 1.00 56.10 51 GLU B CA 1
ATOM 7821 C C . GLU B 2 75 ? 44.502 7.911 136.953 1.00 54.19 51 GLU B C 1
ATOM 7822 O O . GLU B 2 75 ? 45.031 8.649 136.125 1.00 53.40 51 GLU B O 1
ATOM 7828 N N . ASP B 2 76 ? 43.473 8.292 137.684 1.00 55.13 52 ASP B N 1
ATOM 7829 C CA . ASP B 2 76 ? 42.904 9.613 137.529 1.00 54.42 52 ASP B CA 1
ATOM 7830 C C . ASP B 2 76 ? 43.948 10.679 137.864 1.00 52.57 52 ASP B C 1
ATOM 7831 O O . ASP B 2 76 ? 44.131 11.629 137.097 1.00 49.17 52 ASP B O 1
ATOM 7836 N N . LEU B 2 77 ? 44.612 10.522 139.011 1.00 50.22 53 LEU B N 1
ATOM 7837 C CA . LEU B 2 77 ? 45.630 11.475 139.402 1.00 50.18 53 LEU B CA 1
ATOM 7838 C C . LEU B 2 77 ? 46.767 11.491 138.398 1.00 48.56 53 LEU B C 1
ATOM 7839 O O . LEU B 2 77 ? 47.281 12.559 138.010 1.00 45.80 53 LEU B O 1
ATOM 7844 N N . LYS B 2 78 ? 47.179 10.310 137.979 1.00 48.06 54 LYS B N 1
ATOM 7845 C CA . LYS B 2 78 ? 48.223 10.248 136.970 1.00 49.68 54 LYS B CA 1
ATOM 7846 C C . LYS B 2 78 ? 47.839 11.082 135.760 1.00 49.29 54 LYS B C 1
ATOM 7847 O O . LYS B 2 78 ? 48.634 11.881 135.251 1.00 46.87 54 LYS B O 1
ATOM 7853 N N . GLU B 2 79 ? 46.613 10.914 135.292 1.00 50.65 55 GLU B N 1
ATOM 7854 C CA . GLU B 2 79 ? 46.151 11.664 134.118 1.00 54.33 55 GLU B CA 1
ATOM 7855 C C . GLU B 2 79 ? 46.129 13.192 134.342 1.00 53.63 55 GLU B C 1
ATOM 7856 O O . GLU B 2 79 ? 46.525 13.966 133.442 1.00 53.16 55 GLU B O 1
ATOM 7862 N N . ALA B 2 80 ? 45.716 13.620 135.534 1.00 48.97 56 ALA B N 1
ATOM 7863 C CA . ALA B 2 80 ? 45.777 15.043 135.910 1.00 48.49 56 ALA B CA 1
ATOM 7864 C C . ALA B 2 80 ? 47.206 15.594 135.849 1.00 45.22 56 ALA B C 1
ATOM 7865 O O . ALA B 2 80 ? 47.428 16.713 135.359 1.00 42.69 56 ALA B O 1
ATOM 7867 N N . VAL B 2 81 ? 48.188 14.804 136.274 1.00 44.38 57 VAL B N 1
ATOM 7868 C CA . VAL B 2 81 ? 49.598 15.270 136.260 1.00 42.88 57 VAL B CA 1
ATOM 7869 C C . VAL B 2 81 ? 50.026 15.454 134.812 1.00 46.31 57 VAL B C 1
ATOM 7870 O O . VAL B 2 81 ? 50.619 16.469 134.386 1.00 43.75 57 VAL B O 1
ATOM 7874 N N . GLN B 2 82 ? 49.697 14.436 134.046 1.00 49.95 58 GLN B N 1
ATOM 7875 C CA . GLN B 2 82 ? 50.010 14.410 132.636 1.00 49.97 58 GLN B CA 1
ATOM 7876 C C . GLN B 2 82 ? 49.392 15.614 131.937 1.00 51.02 58 GLN B C 1
ATOM 7877 O O . GLN B 2 82 ? 50.049 16.298 131.132 1.00 50.58 58 GLN B O 1
ATOM 7883 N N . GLN B 2 83 ? 48.149 15.908 132.284 1.00 49.51 59 GLN B N 1
ATOM 7884 C CA . GLN B 2 83 ? 47.468 17.048 131.711 1.00 52.55 59 GLN B CA 1
ATOM 7885 C C . GLN B 2 83 ? 48.140 18.383 132.101 1.00 50.26 59 GLN B C 1
ATOM 7886 O O . GLN B 2 83 ? 48.338 19.240 131.259 1.00 53.95 59 GLN B O 1
ATOM 7892 N N . CYS B 2 84 ? 48.486 18.573 133.361 1.00 45.28 60 CYS B N 1
ATOM 7893 C CA . CYS B 2 84 ? 49.222 19.760 133.752 1.00 41.54 60 CYS B CA 1
ATOM 7894 C C . CYS B 2 84 ? 50.495 19.847 132.961 1.00 39.89 60 CYS B C 1
ATOM 7895 O O . CYS B 2 84 ? 50.830 20.908 132.434 1.00 38.73 60 CYS B O 1
ATOM 7898 N N . TYR B 2 85 ? 51.219 18.746 132.866 1.00 39.05 61 TYR B N 1
ATOM 7899 C CA . TYR B 2 85 ? 52.500 18.771 132.127 1.00 41.46 61 TYR B CA 1
ATOM 7900 C C . TYR B 2 85 ? 52.285 19.208 130.677 1.00 44.54 61 TYR B C 1
ATOM 7901 O O . TYR B 2 85 ? 52.960 20.083 130.173 1.00 46.26 61 TYR B O 1
ATOM 7910 N N . GLU B 2 86 ? 51.262 18.639 130.040 1.00 50.82 62 GLU B N 1
ATOM 7911 C CA . GLU B 2 86 ? 50.976 18.884 128.639 1.00 52.09 62 GLU B CA 1
ATOM 7912 C C . GLU B 2 86 ? 50.666 20.339 128.408 1.00 50.82 62 GLU B C 1
ATOM 7913 O O . GLU B 2 86 ? 51.229 20.957 127.507 1.00 53.81 62 GLU B O 1
ATOM 7919 N N . LEU B 2 87 ? 49.795 20.899 129.221 1.00 48.10 63 LEU B N 1
ATOM 7920 C CA . LEU B 2 87 ? 49.428 22.299 129.064 1.00 49.18 63 LEU B CA 1
ATOM 7921 C C . LEU B 2 87 ? 50.643 23.189 129.228 1.00 48.05 63 LEU B C 1
ATOM 7922 O O . LEU B 2 87 ? 50.767 24.164 128.515 1.00 49.89 63 LEU B O 1
ATOM 7927 N N . SER B 2 88 ? 51.478 22.884 130.202 1.00 46.68 64 SER B N 1
ATOM 7928 C CA . SER B 2 88 ? 52.642 23.681 130.445 1.00 50.70 64 SER B CA 1
ATOM 7929 C C . SER B 2 88 ? 53.622 23.579 129.334 1.00 50.99 64 SER B C 1
ATOM 7930 O O . SER B 2 88 ? 54.320 24.547 129.073 1.00 50.49 64 SER B O 1
ATOM 7933 N N . ALA B 2 89 ? 53.806 22.370 128.808 1.00 51.40 65 ALA B N 1
ATOM 7934 C CA . ALA B 2 89 ? 54.737 22.187 127.679 1.00 53.14 65 ALA B CA 1
ATOM 7935 C C . ALA B 2 89 ? 54.197 22.930 126.446 1.00 52.71 65 ALA B C 1
ATOM 7936 O O . ALA B 2 89 ? 54.914 23.641 125.763 1.00 52.50 65 ALA B O 1
ATOM 7938 N N . GLU B 2 90 ? 52.906 22.844 126.200 1.00 54.37 66 GLU B N 1
ATOM 7939 C CA . GLU B 2 90 ? 52.326 23.647 125.121 1.00 59.20 66 GLU B CA 1
ATOM 7940 C C . GLU B 2 90 ? 52.552 25.143 125.338 1.00 59.76 66 GLU B C 1
ATOM 7941 O O . GLU B 2 90 ? 52.962 25.863 124.426 1.00 67.35 66 GLU B O 1
ATOM 7947 N N . TYR B 2 91 ? 52.303 25.624 126.544 1.00 55.09 67 TYR B N 1
ATOM 7948 C CA . TYR B 2 91 ? 52.545 27.052 126.832 1.00 53.83 67 TYR B CA 1
ATOM 7949 C C . TYR B 2 91 ? 54.023 27.414 126.615 1.00 51.48 67 TYR B C 1
ATOM 7950 O O . TYR B 2 91 ? 54.330 28.440 126.060 1.00 50.64 67 TYR B O 1
ATOM 7959 N N . GLU B 2 92 ? 54.928 26.549 127.004 1.00 49.35 68 GLU B N 1
ATOM 7960 C CA . GLU B 2 92 ? 56.353 26.840 126.746 1.00 55.42 68 GLU B CA 1
ATOM 7961 C C . GLU B 2 92 ? 56.694 26.815 125.246 1.00 57.79 68 GLU B C 1
ATOM 7962 O O . GLU B 2 92 ? 57.667 27.408 124.846 1.00 59.87 68 GLU B O 1
ATOM 7968 N N . GLY B 2 93 ? 55.869 26.149 124.432 1.00 59.78 69 GLY B N 1
ATOM 7969 C CA . GLY B 2 93 ? 56.049 26.137 122.989 1.00 59.06 69 GLY B CA 1
ATOM 7970 C C . GLY B 2 93 ? 55.764 27.483 122.363 1.00 61.60 69 GLY B C 1
ATOM 7971 O O . GLY B 2 93 ? 56.666 28.161 121.926 1.00 63.57 69 GLY B O 1
ATOM 7972 N N . LYS B 2 94 ? 54.500 27.882 122.354 1.00 64.92 70 LYS B N 1
ATOM 7973 C CA . LYS B 2 94 ? 54.089 29.102 121.715 1.00 71.12 70 LYS B CA 1
ATOM 7974 C C . LYS B 2 94 ? 53.815 30.255 122.677 1.00 71.61 70 LYS B C 1
ATOM 7975 O O . LYS B 2 94 ? 53.518 31.341 122.250 1.00 75.73 70 LYS B O 1
ATOM 7981 N N . HIS B 2 95 ? 53.883 30.045 123.976 1.00 71.24 71 HIS B N 1
ATOM 7982 C CA . HIS B 2 95 ? 53.568 31.135 124.925 1.00 71.61 71 HIS B CA 1
ATOM 7983 C C . HIS B 2 95 ? 52.204 31.789 124.670 1.00 66.43 71 HIS B C 1
ATOM 7984 O O . HIS B 2 95 ? 52.031 32.989 124.801 1.00 62.72 71 HIS B O 1
ATOM 7991 N N . ASP B 2 96 ? 51.218 30.973 124.348 1.00 66.80 72 ASP B N 1
ATOM 7992 C CA . ASP B 2 96 ? 49.839 31.443 124.319 1.00 68.71 72 ASP B CA 1
ATOM 7993 C C . ASP B 2 96 ? 49.303 31.601 125.775 1.00 71.19 72 ASP B C 1
ATOM 7994 O O . ASP B 2 96 ? 49.112 30.599 126.439 1.00 69.65 72 ASP B O 1
ATOM 7999 N N . PRO B 2 97 ? 49.060 32.849 126.273 1.00 75.34 73 PRO B N 1
ATOM 8000 C CA . PRO B 2 97 ? 48.407 33.092 127.583 1.00 77.17 73 PRO B CA 1
ATOM 8001 C C . PRO B 2 97 ? 47.188 32.198 127.928 1.00 83.11 73 PRO B C 1
ATOM 8002 O O . PRO B 2 97 ? 46.940 31.899 129.099 1.00 81.16 73 PRO B O 1
ATOM 8006 N N . LYS B 2 98 ? 46.432 31.808 126.905 1.00 84.94 74 LYS B N 1
ATOM 8007 C CA . LYS B 2 98 ? 45.300 30.888 127.037 1.00 87.31 74 LYS B CA 1
ATOM 8008 C C . LYS B 2 98 ? 45.722 29.578 127.724 1.00 81.27 74 LYS B C 1
ATOM 8009 O O . LYS B 2 98 ? 44.987 29.038 128.551 1.00 75.42 74 LYS B O 1
ATOM 8015 N N . LYS B 2 99 ? 46.872 29.031 127.338 1.00 70.22 75 LYS B N 1
ATOM 8016 C CA . LYS B 2 99 ? 47.301 27.787 127.935 1.00 67.18 75 LYS B CA 1
ATOM 8017 C C . LYS B 2 99 ? 47.558 27.928 129.432 1.00 62.23 75 LYS B C 1
ATOM 8018 O O . LYS B 2 99 ? 47.290 27.010 130.198 1.00 59.19 75 LYS B O 1
ATOM 8024 N N . LEU B 2 100 ? 48.073 29.081 129.837 1.00 59.27 76 LEU B N 1
ATOM 8025 C CA . LEU B 2 100 ? 48.264 29.394 131.256 1.00 54.36 76 LEU B CA 1
ATOM 8026 C C . LEU B 2 100 ? 46.924 29.438 131.970 1.00 58.57 76 LEU B C 1
ATOM 8027 O O . LEU B 2 100 ? 46.796 28.905 133.064 1.00 60.79 76 LEU B O 1
ATOM 8032 N N . GLU B 2 101 ? 45.937 30.088 131.372 1.00 58.05 77 GLU B N 1
ATOM 8033 C CA . GLU B 2 101 ? 44.599 30.153 131.979 1.00 62.43 77 GLU B CA 1
ATOM 8034 C C . GLU B 2 101 ? 43.999 28.786 132.192 1.00 58.43 77 GLU B C 1
ATOM 8035 O O . GLU B 2 101 ? 43.457 28.537 133.259 1.00 57.05 77 GLU B O 1
ATOM 8041 N N . GLU B 2 102 ? 44.090 27.898 131.196 1.00 58.86 78 GLU B N 1
ATOM 8042 C CA . GLU B 2 102 ? 43.545 26.528 131.323 1.00 60.59 78 GLU B CA 1
ATOM 8043 C C . GLU B 2 102 ? 44.258 25.793 132.440 1.00 57.16 78 GLU B C 1
ATOM 8044 O O . GLU B 2 102 ? 43.644 25.064 133.227 1.00 60.00 78 GLU B O 1
ATOM 8050 N N . LEU B 2 103 ? 45.580 25.907 132.433 1.00 51.52 79 LEU B N 1
ATOM 8051 C CA . LEU B 2 103 ? 46.384 25.308 133.459 1.00 48.85 79 LEU B CA 1
ATOM 8052 C C . LEU B 2 103 ? 45.922 25.827 134.833 1.00 49.21 79 LEU B C 1
ATOM 8053 O O . LEU B 2 103 ? 45.716 25.038 135.785 1.00 50.94 79 LEU B O 1
ATOM 8058 N N . GLY B 2 104 ? 45.734 27.144 134.911 1.00 49.31 80 GLY B N 1
ATOM 8059 C CA . GLY B 2 104 ? 45.135 27.773 136.079 1.00 49.91 80 GLY B CA 1
ATOM 8060 C C . GLY B 2 104 ? 43.772 27.248 136.461 1.00 50.43 80 GLY B C 1
ATOM 8061 O O . GLY B 2 104 ? 43.532 26.971 137.628 1.00 52.28 80 GLY B O 1
ATOM 8062 N N . SER B 2 105 ? 42.886 27.084 135.487 1.00 52.73 81 SER B N 1
ATOM 8063 C CA . SER B 2 105 ? 41.554 26.522 135.766 1.00 56.21 81 SER B CA 1
ATOM 8064 C C . SER B 2 105 ? 41.640 25.146 136.314 1.00 55.09 81 SER B C 1
ATOM 8065 O O . SER B 2 105 ? 40.874 24.792 137.178 1.00 59.19 81 SER B O 1
ATOM 8068 N N . LEU B 2 106 ? 42.515 24.337 135.756 1.00 54.44 82 LEU B N 1
ATOM 8069 C CA . LEU B 2 106 ? 42.636 22.994 136.246 1.00 55.61 82 LEU B CA 1
ATOM 8070 C C . LEU B 2 106 ? 43.170 23.041 137.701 1.00 55.17 82 LEU B C 1
ATOM 8071 O O . LEU B 2 106 ? 42.595 22.442 138.608 1.00 57.46 82 LEU B O 1
ATOM 8076 N N . LEU B 2 107 ? 44.244 23.786 137.916 1.00 51.17 83 LEU B N 1
ATOM 8077 C CA . LEU B 2 107 ? 44.934 23.718 139.197 1.00 50.02 83 LEU B CA 1
ATOM 8078 C C . LEU B 2 107 ? 44.139 24.384 140.316 1.00 49.87 83 LEU B C 1
ATOM 8079 O O . LEU B 2 107 ? 44.134 23.904 141.443 1.00 48.98 83 LEU B O 1
ATOM 8084 N N . THR B 2 108 ? 43.465 25.466 140.027 1.00 52.16 84 THR B N 1
ATOM 8085 C CA . THR B 2 108 ? 42.647 26.097 141.076 1.00 55.57 84 THR B CA 1
ATOM 8086 C C . THR B 2 108 ? 41.395 25.284 141.423 1.00 57.18 84 THR B C 1
ATOM 8087 O O . THR B 2 108 ? 40.736 25.584 142.403 1.00 63.23 84 THR B O 1
ATOM 8091 N N . SER B 2 109 ? 41.065 24.247 140.653 1.00 57.10 85 SER B N 1
ATOM 8092 C CA . SER B 2 109 ? 39.859 23.444 140.924 1.00 58.01 85 SER B CA 1
ATOM 8093 C C . SER B 2 109 ? 40.196 22.261 141.864 1.00 56.21 85 SER B C 1
ATOM 8094 O O . SER B 2 109 ? 39.321 21.493 142.252 1.00 55.20 85 SER B O 1
ATOM 8097 N N . LEU B 2 110 ? 41.455 22.103 142.208 1.00 51.77 86 LEU B N 1
ATOM 8098 C CA . LEU B 2 110 ? 41.869 20.961 143.025 1.00 52.79 86 LEU B CA 1
ATOM 8099 C C . LEU B 2 110 ? 41.746 21.239 144.512 1.00 53.23 86 LEU B C 1
ATOM 8100 O O . LEU B 2 110 ? 42.080 22.334 144.974 1.00 56.40 86 LEU B O 1
ATOM 8105 N N . ASP B 2 111 ? 41.346 20.235 145.277 1.00 52.51 87 ASP B N 1
ATOM 8106 C CA . ASP B 2 111 ? 41.287 20.396 146.723 1.00 55.95 87 ASP B CA 1
ATOM 8107 C C . ASP B 2 111 ? 42.712 20.367 147.296 1.00 54.55 87 ASP B C 1
ATOM 8108 O O . ASP B 2 111 ? 43.704 20.196 146.584 1.00 51.28 87 ASP B O 1
ATOM 8113 N N . THR B 2 112 ? 42.804 20.630 148.574 1.00 52.99 88 THR B N 1
ATOM 8114 C CA . THR B 2 112 ? 44.071 20.721 149.227 1.00 53.12 88 THR B CA 1
ATOM 8115 C C . THR B 2 112 ? 44.888 19.420 149.121 1.00 50.57 88 THR B C 1
ATOM 8116 O O . THR B 2 112 ? 46.069 19.465 148.761 1.00 50.62 88 THR B O 1
ATOM 8120 N N . GLY B 2 113 ? 44.234 18.275 149.319 1.00 48.59 89 GLY B N 1
ATOM 8121 C CA . GLY B 2 113 ? 44.881 17.001 149.196 1.00 47.20 89 GLY B CA 1
ATOM 8122 C C . GLY B 2 113 ? 45.513 16.805 147.809 1.00 49.32 89 GLY B C 1
ATOM 8123 O O . GLY B 2 113 ? 46.664 16.409 147.710 1.00 45.32 89 GLY B O 1
ATOM 8124 N N . ASP B 2 114 ? 44.723 16.999 146.741 1.00 49.26 90 ASP B N 1
ATOM 8125 C CA . ASP B 2 114 ? 45.170 16.826 145.359 1.00 46.60 90 ASP B CA 1
ATOM 8126 C C . ASP B 2 114 ? 46.227 17.885 144.980 1.00 43.45 90 ASP B C 1
ATOM 8127 O O . ASP B 2 114 ? 47.170 17.607 144.239 1.00 42.09 90 ASP B O 1
ATOM 8132 N N . SER B 2 115 ? 46.085 19.089 145.513 1.00 41.72 91 SER B N 1
ATOM 8133 C CA . SER B 2 115 ? 47.081 20.099 145.278 1.00 42.62 91 SER B CA 1
ATOM 8134 C C . SER B 2 115 ? 48.440 19.669 145.759 1.00 38.88 91 SER B C 1
ATOM 8135 O O . SER B 2 115 ? 49.397 19.909 145.097 1.00 39.32 91 SER B O 1
ATOM 8138 N N . ILE B 2 116 ? 48.481 19.104 146.951 1.00 39.52 92 ILE B N 1
ATOM 8139 C CA . ILE B 2 116 ? 49.705 18.716 147.580 1.00 41.65 92 ILE B CA 1
ATOM 8140 C C . ILE B 2 116 ? 50.370 17.628 146.784 1.00 40.12 92 ILE B C 1
ATOM 8141 O O . ILE B 2 116 ? 51.556 17.660 146.590 1.00 37.87 92 ILE B O 1
ATOM 8146 N N . VAL B 2 117 ? 49.581 16.689 146.288 1.00 42.75 93 VAL B N 1
ATOM 8147 C CA . VAL B 2 117 ? 50.128 15.586 145.473 1.00 43.47 93 VAL B CA 1
ATOM 8148 C C . VAL B 2 117 ? 50.719 16.129 144.173 1.00 41.55 93 VAL B C 1
ATOM 8149 O O . VAL B 2 117 ? 51.854 15.810 143.787 1.00 36.88 93 VAL B O 1
ATOM 8153 N N . ILE B 2 118 ? 49.948 16.966 143.502 1.00 41.20 94 ILE B N 1
ATOM 8154 C CA . ILE B 2 118 ? 50.459 17.628 142.281 1.00 40.08 94 ILE B CA 1
ATOM 8155 C C . ILE B 2 118 ? 51.712 18.449 142.570 1.00 37.14 94 ILE B C 1
ATOM 8156 O O . ILE B 2 118 ? 52.710 18.347 141.840 1.00 33.84 94 ILE B O 1
ATOM 8161 N N . ALA B 2 119 ? 51.737 19.275 143.602 1.00 36.21 95 ALA B N 1
ATOM 8162 C CA . ALA B 2 119 ? 53.036 20.005 143.871 1.00 34.27 95 ALA B CA 1
ATOM 8163 C C . ALA B 2 119 ? 54.161 19.064 144.206 1.00 35.08 95 ALA B C 1
ATOM 8164 O O . ALA B 2 119 ? 55.342 19.294 143.835 1.00 37.50 95 ALA B O 1
ATOM 8166 N N . LYS B 2 120 ? 53.873 18.018 144.974 1.00 35.61 96 LYS B N 1
ATOM 8167 C CA . LYS B 2 120 ? 54.917 17.023 145.222 1.00 36.55 96 LYS B CA 1
ATOM 8168 C C . LYS B 2 120 ? 55.438 16.382 143.918 1.00 34.02 96 LYS B C 1
ATOM 8169 O O . LYS B 2 120 ? 56.677 16.143 143.738 1.00 32.64 96 LYS B O 1
ATOM 8175 N N . ALA B 2 121 ? 54.502 16.049 143.036 1.00 33.61 97 ALA B N 1
ATOM 8176 C CA . ALA B 2 121 ? 54.839 15.371 141.795 1.00 34.20 97 ALA B CA 1
ATOM 8177 C C . ALA B 2 121 ? 55.746 16.246 140.964 1.00 33.46 97 ALA B C 1
ATOM 8178 O O . ALA B 2 121 ? 56.843 15.816 140.536 1.00 32.51 97 ALA B O 1
ATOM 8180 N N . PHE B 2 122 ? 55.352 17.483 140.763 1.00 31.93 98 PHE B N 1
ATOM 8181 C CA . PHE B 2 122 ? 56.155 18.328 139.910 1.00 31.18 98 PHE B CA 1
ATOM 8182 C C . PHE B 2 122 ? 57.522 18.677 140.555 1.00 30.94 98 PHE B C 1
ATOM 8183 O O . PHE B 2 122 ? 58.520 18.698 139.870 1.00 32.53 98 PHE B O 1
ATOM 8191 N N . SER B 2 123 ? 57.576 18.832 141.870 1.00 30.20 99 SER B N 1
ATOM 8192 C CA . SER B 2 123 ? 58.855 19.003 142.560 1.00 32.54 99 SER B CA 1
ATOM 8193 C C . SER B 2 123 ? 59.749 17.835 142.360 1.00 31.62 99 SER B C 1
ATOM 8194 O O . SER B 2 123 ? 60.973 18.003 142.124 1.00 30.11 99 SER B O 1
ATOM 8197 N N . HIS B 2 124 ? 59.174 16.642 142.503 1.00 33.47 100 HIS B N 1
ATOM 8198 C CA . HIS B 2 124 ? 59.968 15.443 142.346 1.00 33.91 100 HIS B CA 1
ATOM 8199 C C . HIS B 2 124 ? 60.486 15.303 140.899 1.00 34.28 100 HIS B C 1
ATOM 8200 O O . HIS B 2 124 ? 61.670 14.957 140.689 1.00 33.12 100 HIS B O 1
ATOM 8207 N N . MET B 2 125 ? 59.641 15.583 139.905 1.00 32.19 101 MET B N 1
ATOM 8208 C CA . MET B 2 125 ? 60.122 15.555 138.532 1.00 34.71 101 MET B CA 1
ATOM 8209 C C . MET B 2 125 ? 61.300 16.508 138.313 1.00 35.28 101 MET B C 1
ATOM 8210 O O . MET B 2 125 ? 62.241 16.167 137.588 1.00 34.86 101 MET B O 1
ATOM 8215 N N . LEU B 2 126 ? 61.292 17.682 138.972 1.00 34.53 102 LEU B N 1
ATOM 8216 C CA . LEU B 2 126 ? 62.429 18.603 138.821 1.00 32.57 102 LEU B CA 1
ATOM 8217 C C . LEU B 2 126 ? 63.669 17.964 139.366 1.00 31.87 102 LEU B C 1
ATOM 8218 O O . LEU B 2 126 ? 64.699 18.101 138.775 1.00 36.12 102 LEU B O 1
ATOM 8223 N N . ASN B 2 127 ? 63.592 17.295 140.491 1.00 32.07 103 ASN B N 1
ATOM 8224 C CA . ASN B 2 127 ? 64.777 16.676 141.031 1.00 31.58 103 ASN B CA 1
ATOM 8225 C C . ASN B 2 127 ? 65.304 15.577 140.113 1.00 33.05 103 ASN B C 1
ATOM 8226 O O . ASN B 2 127 ? 66.531 15.459 139.953 1.00 33.43 103 ASN B O 1
ATOM 8231 N N . LEU B 2 128 ? 64.401 14.807 139.505 1.00 32.68 104 LEU B N 1
ATOM 8232 C CA . LEU B 2 128 ? 64.807 13.773 138.553 1.00 34.56 104 LEU B CA 1
ATOM 8233 C C . LEU B 2 128 ? 65.479 14.375 137.356 1.00 34.48 104 LEU B C 1
ATOM 8234 O O . LEU B 2 128 ? 66.489 13.824 136.858 1.00 30.41 104 LEU B O 1
ATOM 8239 N N . ALA B 2 129 ? 64.912 15.490 136.864 1.00 32.09 105 ALA B N 1
ATOM 8240 C CA . ALA B 2 129 ? 65.479 16.126 135.707 1.00 31.21 105 ALA B CA 1
ATOM 8241 C C . ALA B 2 129 ? 66.838 16.640 136.017 1.00 30.13 105 ALA B C 1
ATOM 8242 O O . ALA B 2 129 ? 67.692 16.599 135.126 1.00 32.01 105 ALA B O 1
ATOM 8244 N N . ASN B 2 130 ? 67.052 17.160 137.239 1.00 28.79 106 ASN B N 1
ATOM 8245 C CA A ASN B 2 130 ? 68.375 17.670 137.626 0.50 28.92 106 ASN B CA 1
ATOM 8246 C CA B ASN B 2 130 ? 68.407 17.669 137.617 0.50 29.54 106 ASN B CA 1
ATOM 8247 C C . ASN B 2 130 ? 69.389 16.514 137.671 1.00 29.43 106 ASN B C 1
ATOM 8248 O O . ASN B 2 130 ? 70.538 16.643 137.200 1.00 32.14 106 ASN B O 1
ATOM 8257 N N . LEU B 2 131 ? 68.989 15.371 138.230 1.00 29.26 107 LEU B N 1
ATOM 8258 C CA . LEU B 2 131 ? 69.893 14.230 138.273 1.00 28.73 107 LEU B CA 1
ATOM 8259 C C . LEU B 2 131 ? 70.300 13.719 136.901 1.00 29.01 107 LEU B C 1
ATOM 8260 O O . LEU B 2 131 ? 71.480 13.353 136.683 1.00 27.99 107 LEU B O 1
ATOM 8265 N N . ALA B 2 132 ? 69.336 13.641 136.003 1.00 27.39 108 ALA B N 1
ATOM 8266 C CA . ALA B 2 132 ? 69.609 13.343 134.608 1.00 29.49 108 ALA B CA 1
ATOM 8267 C C . ALA B 2 132 ? 70.585 14.329 133.958 1.00 32.12 108 ALA B C 1
ATOM 8268 O O . ALA B 2 132 ? 71.473 13.939 133.144 1.00 31.31 108 ALA B O 1
ATOM 8270 N N . GLU B 2 133 ? 70.392 15.610 134.260 1.00 33.69 109 GLU B N 1
ATOM 8271 C CA . GLU B 2 133 ? 71.265 16.613 133.693 1.00 32.38 109 GLU B CA 1
ATOM 8272 C C . GLU B 2 133 ? 72.706 16.460 134.203 1.00 29.53 109 GLU B C 1
ATOM 8273 O O . GLU B 2 133 ? 73.641 16.530 133.427 1.00 28.98 109 GLU B O 1
ATOM 8279 N N . GLU B 2 134 ? 72.861 16.183 135.483 1.00 29.21 110 GLU B N 1
ATOM 8280 C CA . GLU B 2 134 ? 74.133 15.900 136.045 1.00 29.55 110 GLU B CA 1
ATOM 8281 C C . GLU B 2 134 ? 74.840 14.717 135.368 1.00 30.91 110 GLU B C 1
ATOM 8282 O O . GLU B 2 134 ? 76.019 14.777 135.077 1.00 32.74 110 GLU B O 1
ATOM 8288 N N . LEU B 2 135 ? 74.092 13.667 135.067 1.00 31.21 111 LEU B N 1
ATOM 8289 C CA . LEU B 2 135 ? 74.643 12.537 134.337 1.00 30.47 111 LEU B CA 1
ATOM 8290 C C . LEU B 2 135 ? 75.046 12.927 132.917 1.00 29.29 111 LEU B C 1
ATOM 8291 O O . LEU B 2 135 ? 76.088 12.544 132.423 1.00 28.07 111 LEU B O 1
ATOM 8296 N N . GLN B 2 136 ? 74.213 13.681 132.229 1.00 30.60 112 GLN B N 1
ATOM 8297 C CA . GLN B 2 136 ? 74.612 14.158 130.888 1.00 31.35 112 GLN B CA 1
ATOM 8298 C C . GLN B 2 136 ? 75.887 15.010 130.925 1.00 30.88 112 GLN B C 1
ATOM 8299 O O . GLN B 2 136 ? 76.734 14.870 130.083 1.00 33.46 112 GLN B O 1
ATOM 8305 N N . ILE B 2 137 ? 75.973 15.962 131.829 1.00 30.92 113 ILE B N 1
ATOM 8306 C CA . ILE B 2 137 ? 77.190 16.789 131.971 1.00 32.13 113 ILE B CA 1
ATOM 8307 C C . ILE B 2 137 ? 78.410 15.920 132.277 1.00 29.76 113 ILE B C 1
ATOM 8308 O O . ILE B 2 137 ? 79.462 16.102 131.711 1.00 34.40 113 ILE B O 1
ATOM 8313 N N . ALA B 2 138 ? 78.262 14.946 133.143 1.00 29.90 114 ALA B N 1
ATOM 8314 C CA . ALA B 2 138 ? 79.368 14.066 133.480 1.00 32.83 114 ALA B CA 1
ATOM 8315 C C . ALA B 2 138 ? 79.905 13.314 132.267 1.00 33.71 114 ALA B C 1
ATOM 8316 O O . ALA B 2 138 ? 81.101 13.097 132.163 1.00 35.91 114 ALA B O 1
ATOM 8318 N N . TYR B 2 139 ? 79.042 12.878 131.375 1.00 33.86 115 TYR B N 1
ATOM 8319 C CA . TYR B 2 139 ? 79.515 12.023 130.285 1.00 35.08 115 TYR B CA 1
ATOM 8320 C C . TYR B 2 139 ? 79.587 12.795 128.981 1.00 34.45 115 TYR B C 1
ATOM 8321 O O . TYR B 2 139 ? 79.891 12.230 127.975 1.00 34.25 115 TYR B O 1
ATOM 8330 N N . ARG B 2 140 ? 79.321 14.091 128.979 1.00 32.41 116 ARG B N 1
ATOM 8331 C CA . ARG B 2 140 ? 79.395 14.809 127.695 1.00 36.56 116 ARG B CA 1
ATOM 8332 C C . ARG B 2 140 ? 80.851 14.816 127.165 1.00 35.41 116 ARG B C 1
ATOM 8333 O O . ARG B 2 140 ? 81.795 15.080 127.910 1.00 33.56 116 ARG B O 1
ATOM 8341 N N . ARG B 2 141 ? 81.027 14.594 125.879 1.00 37.60 117 ARG B N 1
ATOM 8342 C CA . ARG B 2 141 ? 82.377 14.497 125.301 1.00 42.91 117 ARG B CA 1
ATOM 8343 C C . ARG B 2 141 ? 83.141 15.827 125.376 1.00 39.51 117 ARG B C 1
ATOM 8344 O O . ARG B 2 141 ? 82.626 16.850 124.994 1.00 36.89 117 ARG B O 1
ATOM 8352 N N . ARG B 2 142 ? 84.403 15.769 125.786 1.00 36.49 118 ARG B N 1
ATOM 8353 C CA . ARG B 2 142 ? 85.355 16.879 125.696 1.00 36.31 118 ARG B CA 1
ATOM 8354 C C . ARG B 2 142 ? 85.725 17.200 124.285 1.00 37.84 118 ARG B C 1
ATOM 8355 O O . ARG B 2 142 ? 85.869 16.300 123.451 1.00 40.33 118 ARG B O 1
ATOM 8363 N N . ILE B 2 143 ? 85.830 18.469 123.968 1.00 38.54 119 ILE B N 1
ATOM 8364 C CA . ILE B 2 143 ? 86.323 18.891 122.655 1.00 41.23 119 ILE B CA 1
ATOM 8365 C C . ILE B 2 143 ? 87.849 18.639 122.616 1.00 43.77 119 ILE B C 1
ATOM 8366 O O . ILE B 2 143 ? 88.563 18.981 123.516 1.00 42.92 119 ILE B O 1
ATOM 8371 N N . LYS B 2 144 ? 88.313 18.020 121.554 1.00 47.58 120 LYS B N 1
ATOM 8372 C CA . LYS B 2 144 ? 89.685 17.587 121.471 1.00 48.05 120 LYS B CA 1
ATOM 8373 C C . LYS B 2 144 ? 90.586 18.786 121.168 1.00 48.61 120 LYS B C 1
ATOM 8374 O O . LYS B 2 144 ? 91.467 19.066 121.921 1.00 45.52 120 LYS B O 1
ATOM 8380 N N . LEU B 2 145 ? 90.296 19.546 120.118 1.00 51.11 121 LEU B N 1
ATOM 8381 C CA . LEU B 2 145 ? 91.091 20.712 119.759 1.00 53.25 121 LEU B CA 1
ATOM 8382 C C . LEU B 2 145 ? 90.456 22.010 120.244 1.00 63.87 121 LEU B C 1
ATOM 8383 O O . LEU B 2 145 ? 89.478 22.498 119.643 1.00 64.63 121 LEU B O 1
ATOM 8388 N N . LYS B 2 146 ? 91.022 22.603 121.287 1.00 61.99 122 LYS B N 1
ATOM 8389 C CA . LYS B 2 146 ? 90.432 23.824 121.845 1.00 66.83 122 LYS B CA 1
ATOM 8390 C C . LYS B 2 146 ? 91.001 25.051 121.055 1.00 71.78 122 LYS B C 1
ATOM 8391 O O . LYS B 2 146 ? 92.195 25.072 120.708 1.00 75.30 122 LYS B O 1
ATOM 8397 N N . SER B 2 147 ? 90.134 26.019 120.690 1.00 70.95 123 SER B N 1
ATOM 8398 C CA . SER B 2 147 ? 90.543 27.215 119.895 1.00 71.01 123 SER B CA 1
ATOM 8399 C C . SER B 2 147 ? 91.542 28.150 120.600 1.00 67.78 123 SER B C 1
ATOM 8400 O O . SER B 2 147 ? 92.077 29.041 119.966 1.00 70.75 123 SER B O 1
ATOM 8403 N N . GLY B 2 148 ? 91.780 27.970 121.896 1.00 61.93 124 GLY B N 1
ATOM 8404 C CA . GLY B 2 148 ? 92.686 28.858 122.633 1.00 66.59 124 GLY B CA 1
ATOM 8405 C C . GLY B 2 148 ? 92.083 30.173 123.168 1.00 60.74 124 GLY B C 1
ATOM 8406 O O . GLY B 2 148 ? 92.591 30.694 124.135 1.00 60.62 124 GLY B O 1
ATOM 8407 N N . ASP B 2 149 ? 91.014 30.701 122.560 1.00 61.12 125 ASP B N 1
ATOM 8408 C CA . ASP B 2 149 ? 90.285 31.864 123.104 1.00 59.33 125 ASP B CA 1
ATOM 8409 C C . ASP B 2 149 ? 89.841 31.657 124.616 1.00 59.32 125 ASP B C 1
ATOM 8410 O O . ASP B 2 149 ? 89.481 30.531 125.019 1.00 50.33 125 ASP B O 1
ATOM 8415 N N . PHE B 2 150 ? 89.871 32.738 125.434 1.00 48.74 126 PHE B N 1
ATOM 8416 C CA . PHE B 2 150 ? 89.454 32.654 126.824 1.00 40.48 126 PHE B CA 1
ATOM 8417 C C . PHE B 2 150 ? 88.045 32.105 126.930 1.00 38.19 126 PHE B C 1
ATOM 8418 O O . PHE B 2 150 ? 87.704 31.519 127.938 1.00 38.91 126 PHE B O 1
ATOM 8426 N N . ALA B 2 151 ? 87.225 32.336 125.923 1.00 37.08 127 ALA B N 1
ATOM 8427 C CA . ALA B 2 151 ? 85.843 31.875 125.963 1.00 39.30 127 ALA B CA 1
ATOM 8428 C C . ALA B 2 151 ? 85.702 30.360 126.136 1.00 40.74 127 ALA B C 1
ATOM 8429 O O . ALA B 2 151 ? 84.673 29.898 126.587 1.00 39.67 127 ALA B O 1
ATOM 8431 N N . ASP B 2 152 ? 86.715 29.588 125.753 1.00 40.22 128 ASP B N 1
ATOM 8432 C CA . ASP B 2 152 ? 86.685 28.145 125.958 1.00 39.92 128 ASP B CA 1
ATOM 8433 C C . ASP B 2 152 ? 86.569 27.758 127.431 1.00 36.48 128 ASP B C 1
ATOM 8434 O O . ASP B 2 152 ? 86.254 26.603 127.728 1.00 32.86 128 ASP B O 1
ATOM 8439 N N . GLU B 2 153 ? 87.038 28.653 128.314 1.00 34.90 129 GLU B N 1
ATOM 8440 C CA . GLU B 2 153 ? 87.089 28.368 129.753 1.00 33.72 129 GLU B CA 1
ATOM 8441 C C . GLU B 2 153 ? 85.722 28.606 130.391 1.00 35.49 129 GLU B C 1
ATOM 8442 O O . GLU B 2 153 ? 85.537 28.388 131.590 1.00 35.32 129 GLU B O 1
ATOM 8448 N N . ALA B 2 154 ? 84.749 29.029 129.614 1.00 36.45 130 ALA B N 1
ATOM 8449 C CA . ALA B 2 154 ? 83.385 29.173 130.143 1.00 37.12 130 ALA B CA 1
ATOM 8450 C C . ALA B 2 154 ? 82.524 27.923 130.025 1.00 37.41 130 ALA B C 1
ATOM 8451 O O . ALA B 2 154 ? 81.391 27.931 130.478 1.00 39.58 130 ALA B O 1
ATOM 8453 N N . ASN B 2 155 ? 83.043 26.873 129.418 1.00 37.70 131 ASN B N 1
ATOM 8454 C CA . ASN B 2 155 ? 82.220 25.723 129.033 1.00 35.82 131 ASN B CA 1
ATOM 8455 C C . ASN B 2 155 ? 82.969 24.478 129.400 1.00 33.83 131 ASN B C 1
ATOM 8456 O O . ASN B 2 155 ? 84.175 24.351 129.086 1.00 30.56 131 ASN B O 1
ATOM 8461 N N . ALA B 2 156 ? 82.314 23.596 130.152 1.00 30.61 132 ALA B N 1
ATOM 8462 C CA . ALA B 2 156 ? 82.959 22.377 130.654 1.00 30.59 132 ALA B CA 1
ATOM 8463 C C . ALA B 2 156 ? 83.498 21.440 129.544 1.00 31.32 132 ALA B C 1
ATOM 8464 O O . ALA B 2 156 ? 84.473 20.719 129.799 1.00 36.13 132 ALA B O 1
ATOM 8466 N N . THR B 2 157 ? 82.942 21.478 128.326 1.00 29.43 133 THR B N 1
ATOM 8467 C CA . THR B 2 157 ? 83.436 20.611 127.243 1.00 30.91 133 THR B CA 1
ATOM 8468 C C . THR B 2 157 ? 84.721 21.144 126.665 1.00 32.33 133 THR B C 1
ATOM 8469 O O . THR B 2 157 ? 85.466 20.378 126.077 1.00 31.78 133 THR B O 1
ATOM 8473 N N . THR B 2 158 ? 84.974 22.457 126.825 1.00 33.46 134 THR B N 1
ATOM 8474 C CA . THR B 2 158 ? 86.148 23.091 126.274 1.00 33.30 134 THR B CA 1
ATOM 8475 C C . THR B 2 158 ? 87.180 23.569 127.308 1.00 34.63 134 THR B C 1
ATOM 8476 O O . THR B 2 158 ? 88.301 23.879 126.918 1.00 36.58 134 THR B O 1
ATOM 8480 N N . GLU B 2 159 ? 86.837 23.681 128.584 1.00 31.15 135 GLU B N 1
ATOM 8481 C CA . GLU B 2 159 ? 87.765 24.273 129.539 1.00 29.97 135 GLU B CA 1
ATOM 8482 C C . GLU B 2 159 ? 89.092 23.504 129.720 1.00 30.22 135 GLU B C 1
ATOM 8483 O O . GLU B 2 159 ? 89.179 22.309 129.514 1.00 33.20 135 GLU B O 1
ATOM 8489 N N . SER B 2 160 ? 90.115 24.175 130.180 1.00 29.13 136 SER B N 1
ATOM 8490 C CA . SER B 2 160 ? 91.417 23.533 130.367 1.00 28.50 136 SER B CA 1
ATOM 8491 C C . SER B 2 160 ? 91.323 22.709 131.640 1.00 29.16 136 SER B C 1
ATOM 8492 O O . SER B 2 160 ? 90.871 23.188 132.666 1.00 30.29 136 SER B O 1
ATOM 8495 N N . ASP B 2 161 ? 91.760 21.456 131.568 1.00 29.94 137 ASP B N 1
ATOM 8496 C CA . ASP B 2 161 ? 91.993 20.684 132.754 1.00 28.73 137 ASP B CA 1
ATOM 8497 C C . ASP B 2 161 ? 93.388 21.048 133.387 1.00 30.39 137 ASP B C 1
ATOM 8498 O O . ASP B 2 161 ? 94.044 22.013 132.952 1.00 29.28 137 ASP B O 1
ATOM 8503 N N . ILE B 2 162 ? 93.801 20.370 134.448 1.00 29.97 138 ILE B N 1
ATOM 8504 C CA . ILE B 2 162 ? 94.933 20.900 135.230 1.00 29.52 138 ILE B CA 1
ATOM 8505 C C . ILE B 2 162 ? 96.199 20.723 134.394 1.00 32.29 138 ILE B C 1
ATOM 8506 O O . ILE B 2 162 ? 97.023 21.635 134.324 1.00 33.60 138 ILE B O 1
ATOM 8511 N N . GLU B 2 163 ? 96.335 19.603 133.694 1.00 29.04 139 GLU B N 1
ATOM 8512 C CA . GLU B 2 163 ? 97.499 19.460 132.829 1.00 32.36 139 GLU B CA 1
ATOM 8513 C C . GLU B 2 163 ? 97.585 20.484 131.678 1.00 33.53 139 GLU B C 1
ATOM 8514 O O . GLU B 2 163 ? 98.665 20.985 131.370 1.00 34.15 139 GLU B O 1
ATOM 8520 N N . GLU B 2 164 ? 96.485 20.730 131.010 1.00 31.99 140 GLU B N 1
ATOM 8521 C CA . GLU B 2 164 ? 96.433 21.705 129.957 1.00 32.23 140 GLU B CA 1
ATOM 8522 C C . GLU B 2 164 ? 96.720 23.090 130.525 1.00 31.33 140 GLU B C 1
ATOM 8523 O O . GLU B 2 164 ? 97.392 23.884 129.892 1.00 31.47 140 GLU B O 1
ATOM 8529 N N . THR B 2 165 ? 96.234 23.376 131.715 1.00 29.74 141 THR B N 1
ATOM 8530 C CA . THR B 2 165 ? 96.622 24.623 132.384 1.00 27.73 141 THR B CA 1
ATOM 8531 C C . THR B 2 165 ? 98.175 24.653 132.586 1.00 28.15 141 THR B C 1
ATOM 8532 O O . THR B 2 165 ? 98.829 25.665 132.236 1.00 29.92 141 THR B O 1
ATOM 8536 N N . PHE B 2 166 ? 98.767 23.596 133.142 1.00 29.33 142 PHE B N 1
ATOM 8537 C CA . PHE B 2 166 ? 100.267 23.518 133.318 1.00 28.55 142 PHE B CA 1
ATOM 8538 C C . PHE B 2 166 ? 100.939 23.788 131.955 1.00 32.42 142 PHE B C 1
ATOM 8539 O O . PHE B 2 166 ? 101.809 24.617 131.826 1.00 35.50 142 PHE B O 1
ATOM 8547 N N . LYS B 2 167 ? 100.508 23.096 130.909 1.00 35.93 143 LYS B N 1
ATOM 8548 C CA . LYS B 2 167 ? 101.141 23.280 129.605 1.00 37.47 143 LYS B CA 1
ATOM 8549 C C . LYS B 2 167 ? 101.019 24.664 128.991 1.00 35.41 143 LYS B C 1
ATOM 8550 O O . LYS B 2 167 ? 101.964 25.143 128.369 1.00 36.81 143 LYS B O 1
ATOM 8556 N N . ARG B 2 168 ? 99.887 25.321 129.143 1.00 35.84 144 ARG B N 1
ATOM 8557 C CA . ARG B 2 168 ? 99.797 26.699 128.661 1.00 37.36 144 ARG B CA 1
ATOM 8558 C C . ARG B 2 168 ? 100.795 27.569 129.454 1.00 35.79 144 ARG B C 1
ATOM 8559 O O . ARG B 2 168 ? 101.377 28.487 128.901 1.00 34.91 144 ARG B O 1
ATOM 8567 N N . LEU B 2 169 ? 100.898 27.360 130.749 1.00 33.37 145 LEU B N 1
ATOM 8568 C CA . LEU B 2 169 ? 101.770 28.243 131.523 1.00 35.49 145 LEU B CA 1
ATOM 8569 C C . LEU B 2 169 ? 103.223 28.017 131.137 1.00 34.94 145 LEU B C 1
ATOM 8570 O O . LEU B 2 169 ? 103.997 28.963 130.965 1.00 34.66 145 LEU B O 1
ATOM 8575 N N . VAL B 2 170 ? 103.591 26.747 130.948 1.00 35.22 146 VAL B N 1
ATOM 8576 C CA . VAL B 2 170 ? 104.962 26.429 130.478 1.00 34.92 146 VAL B CA 1
ATOM 8577 C C . VAL B 2 170 ? 105.261 26.925 129.032 1.00 40.41 146 VAL B C 1
ATOM 8578 O O . VAL B 2 170 ? 106.321 27.487 128.757 1.00 39.92 146 VAL B O 1
ATOM 8582 N N . HIS B 2 171 ? 104.383 26.598 128.090 1.00 43.38 147 HIS B N 1
ATOM 8583 C CA . HIS B 2 171 ? 104.643 26.799 126.671 1.00 46.48 147 HIS B CA 1
ATOM 8584 C C . HIS B 2 171 ? 104.291 28.239 126.228 1.00 47.11 147 HIS B C 1
ATOM 8585 O O . HIS B 2 171 ? 104.982 28.841 125.418 1.00 45.21 147 HIS B O 1
ATOM 8592 N N . LYS B 2 172 ? 103.240 28.807 126.789 1.00 42.78 148 LYS B N 1
ATOM 8593 C CA . LYS B 2 172 ? 102.811 30.096 126.337 1.00 48.44 148 LYS B CA 1
ATOM 8594 C C . LYS B 2 172 ? 103.274 31.238 127.225 1.00 46.08 148 LYS B C 1
ATOM 8595 O O . LYS B 2 172 ? 103.443 32.332 126.738 1.00 44.60 148 LYS B O 1
ATOM 8601 N N . LEU B 2 173 ? 103.460 31.011 128.512 1.00 43.69 149 LEU B N 1
ATOM 8602 C CA . LEU B 2 173 ? 103.912 32.069 129.405 1.00 46.62 149 LEU B CA 1
ATOM 8603 C C . LEU B 2 173 ? 105.359 31.882 129.844 1.00 48.87 149 LEU B C 1
ATOM 8604 O O . LEU B 2 173 ? 105.822 32.552 130.759 1.00 46.99 149 LEU B O 1
ATOM 8609 N N . ASN B 2 174 ? 106.045 30.956 129.185 1.00 47.67 150 ASN B N 1
ATOM 8610 C CA . ASN B 2 174 ? 107.429 30.625 129.507 1.00 50.38 150 ASN B CA 1
ATOM 8611 C C . ASN B 2 174 ? 107.758 30.419 130.981 1.00 48.22 150 ASN B C 1
ATOM 8612 O O . ASN B 2 174 ? 108.797 30.841 131.427 1.00 50.81 150 ASN B O 1
ATOM 8617 N N . LYS B 2 175 ? 106.873 29.778 131.723 1.00 44.99 151 LYS B N 1
ATOM 8618 C CA . LYS B 2 175 ? 107.217 29.352 133.058 1.00 43.74 151 LYS B CA 1
ATOM 8619 C C . LYS B 2 175 ? 107.939 28.015 132.922 1.00 41.58 151 LYS B C 1
ATOM 8620 O O . LYS B 2 175 ? 107.683 27.276 131.994 1.00 41.86 151 LYS B O 1
ATOM 8626 N N . SER B 2 176 ? 108.856 27.705 133.836 1.00 43.50 152 SER B N 1
ATOM 8627 C CA . SER B 2 176 ? 109.480 26.377 133.888 1.00 41.47 152 SER B CA 1
ATOM 8628 C C . SER B 2 176 ? 108.490 25.474 134.619 1.00 38.89 152 SER B C 1
ATOM 8629 O O . SER B 2 176 ? 107.744 25.952 135.428 1.00 38.97 152 SER B O 1
ATOM 8632 N N . PRO B 2 177 ? 108.542 24.161 134.359 1.00 39.05 153 PRO B N 1
ATOM 8633 C CA . PRO B 2 177 ? 107.799 23.204 135.185 1.00 37.46 153 PRO B CA 1
ATOM 8634 C C . PRO B 2 177 ? 108.011 23.428 136.676 1.00 38.91 153 PRO B C 1
ATOM 8635 O O . PRO B 2 177 ? 107.026 23.385 137.472 1.00 33.73 153 PRO B O 1
ATOM 8639 N N . GLU B 2 178 ? 109.271 23.680 137.069 1.00 37.48 154 GLU B N 1
ATOM 8640 C CA . GLU B 2 178 ? 109.576 23.934 138.482 1.00 39.81 154 GLU B CA 1
ATOM 8641 C C . GLU B 2 178 ? 108.862 25.184 139.048 1.00 36.41 154 GLU B C 1
ATOM 8642 O O . GLU B 2 178 ? 108.365 25.158 140.156 1.00 36.65 154 GLU B O 1
ATOM 8648 N N . GLU B 2 179 ? 108.762 26.254 138.278 1.00 36.64 155 GLU B N 1
ATOM 8649 C CA . GLU B 2 179 ? 108.044 27.435 138.739 1.00 37.13 155 GLU B CA 1
ATOM 8650 C C . GLU B 2 179 ? 106.538 27.178 138.918 1.00 34.73 155 GLU B C 1
ATOM 8651 O O . GLU B 2 179 ? 105.922 27.727 139.818 1.00 31.74 155 GLU B O 1
ATOM 8657 N N . VAL B 2 180 ? 105.972 26.341 138.038 1.00 33.64 156 VAL B N 1
ATOM 8658 C CA . VAL B 2 180 ? 104.548 26.003 138.091 1.00 34.13 156 VAL B CA 1
ATOM 8659 C C . VAL B 2 180 ? 104.323 25.124 139.313 1.00 34.01 156 VAL B C 1
ATOM 8660 O O . VAL B 2 180 ? 103.399 25.337 140.076 1.00 33.77 156 VAL B O 1
ATOM 8664 N N . PHE B 2 181 ? 105.203 24.139 139.511 1.00 33.89 157 PHE B N 1
ATOM 8665 C CA . PHE B 2 181 ? 105.101 23.236 140.648 1.00 33.65 157 PHE B CA 1
ATOM 8666 C C . PHE B 2 181 ? 105.181 24.006 141.948 1.00 33.53 157 PHE B C 1
ATOM 8667 O O . PHE B 2 181 ? 104.451 23.762 142.924 1.00 33.26 157 PHE B O 1
ATOM 8675 N N . ASP B 2 182 ? 106.120 24.921 141.982 1.00 35.53 158 ASP B N 1
ATOM 8676 C CA . ASP B 2 182 ? 106.385 25.689 143.209 1.00 35.65 158 ASP B CA 1
ATOM 8677 C C . ASP B 2 182 ? 105.232 26.651 143.531 1.00 32.52 158 ASP B C 1
ATOM 8678 O O . ASP B 2 182 ? 104.826 26.839 144.691 1.00 32.29 158 ASP B O 1
ATOM 8683 N N . ALA B 2 183 ? 104.659 27.264 142.519 1.00 30.65 159 ALA B N 1
ATOM 8684 C CA . ALA B 2 183 ? 103.485 28.108 142.790 1.00 29.04 159 ALA B CA 1
ATOM 8685 C C . ALA B 2 183 ? 102.321 27.257 143.308 1.00 29.37 159 ALA B C 1
ATOM 8686 O O . ALA B 2 183 ? 101.621 27.659 144.204 1.00 31.57 159 ALA B O 1
ATOM 8688 N N . LEU B 2 184 ? 102.067 26.100 142.720 1.00 31.50 160 LEU B N 1
ATOM 8689 C CA . LEU B 2 184 ? 100.921 25.262 143.155 1.00 31.46 160 LEU B CA 1
ATOM 8690 C C . LEU B 2 184 ? 101.117 24.780 144.586 1.00 30.81 160 LEU B C 1
ATOM 8691 O O . LEU B 2 184 ? 100.222 24.785 145.358 1.00 31.33 160 LEU B O 1
ATOM 8696 N N . LYS B 2 185 ? 102.330 24.430 144.943 1.00 34.46 161 LYS B N 1
ATOM 8697 C CA . LYS B 2 185 ? 102.632 24.053 146.319 1.00 35.87 161 LYS B CA 1
ATOM 8698 C C . LYS B 2 185 ? 102.362 25.094 147.345 1.00 33.51 161 LYS B C 1
ATOM 8699 O O . LYS B 2 185 ? 102.215 24.750 148.509 1.00 35.11 161 LYS B O 1
ATOM 8705 N N . ASN B 2 186 ? 102.408 26.360 146.952 1.00 31.78 162 ASN B N 1
ATOM 8706 C CA . ASN B 2 186 ? 102.171 27.434 147.897 1.00 34.01 162 ASN B CA 1
ATOM 8707 C C . ASN B 2 186 ? 100.746 27.969 147.750 1.00 33.36 162 ASN B C 1
ATOM 8708 O O . ASN B 2 186 ? 100.469 29.015 148.311 1.00 32.21 162 ASN B O 1
ATOM 8713 N N . GLN B 2 187 ? 99.914 27.331 146.938 1.00 27.85 163 GLN B N 1
ATOM 8714 C CA . GLN B 2 187 ? 98.612 27.890 146.624 1.00 29.57 163 GLN B CA 1
ATOM 8715 C C . GLN B 2 187 ? 97.616 27.391 147.623 1.00 27.03 163 GLN B C 1
ATOM 8716 O O . GLN B 2 187 ? 97.768 26.308 148.114 1.00 28.69 163 GLN B O 1
ATOM 8722 N N . THR B 2 188 ? 96.577 28.172 147.935 1.00 28.82 164 THR B N 1
ATOM 8723 C CA . THR B 2 188 ? 95.499 27.678 148.741 1.00 27.98 164 THR B CA 1
ATOM 8724 C C . THR B 2 188 ? 94.174 28.028 148.061 1.00 29.52 164 THR B C 1
ATOM 8725 O O . THR B 2 188 ? 93.987 29.160 147.628 1.00 32.59 164 THR B O 1
ATOM 8729 N N . VAL B 2 189 ? 93.266 27.072 147.985 1.00 26.89 165 VAL B N 1
ATOM 8730 C CA . VAL B 2 189 ? 91.894 27.273 147.571 1.00 26.85 165 VAL B CA 1
ATOM 8731 C C . VAL B 2 189 ? 90.987 26.927 148.713 1.00 27.88 165 VAL B C 1
ATOM 8732 O O . VAL B 2 189 ? 90.987 25.799 149.219 1.00 31.31 165 VAL B O 1
ATOM 8736 N N . GLU B 2 190 ? 90.176 27.889 149.125 1.00 28.21 166 GLU B N 1
ATOM 8737 C CA . GLU B 2 190 ? 89.281 27.665 150.204 1.00 27.72 166 GLU B CA 1
ATOM 8738 C C . GLU B 2 190 ? 87.873 27.848 149.740 1.00 27.60 166 GLU B C 1
ATOM 8739 O O . GLU B 2 190 ? 87.544 28.883 149.183 1.00 29.34 166 GLU B O 1
ATOM 8745 N N . LEU B 2 191 ? 87.020 26.860 149.991 1.00 29.28 167 LEU B N 1
ATOM 8746 C CA . LEU B 2 191 ? 85.642 26.884 149.567 1.00 28.22 167 LEU B CA 1
ATOM 8747 C C . LEU B 2 191 ? 84.758 26.911 150.795 1.00 26.78 167 LEU B C 1
ATOM 8748 O O . LEU B 2 191 ? 84.863 26.050 151.623 1.00 27.91 167 LEU B O 1
ATOM 8753 N N . VAL B 2 192 ? 83.923 27.938 150.906 1.00 25.40 168 VAL B N 1
ATOM 8754 C CA . VAL B 2 192 ? 83.142 28.181 152.085 1.00 28.92 168 VAL B CA 1
ATOM 8755 C C . VAL B 2 192 ? 81.697 27.879 151.787 1.00 30.77 168 VAL B C 1
ATOM 8756 O O . VAL B 2 192 ? 81.105 28.535 150.907 1.00 30.00 168 VAL B O 1
ATOM 8760 N N . LEU B 2 193 ? 81.146 26.868 152.466 1.00 30.98 169 LEU B N 1
ATOM 8761 C CA . LEU B 2 193 ? 79.783 26.365 152.213 1.00 31.44 169 LEU B CA 1
ATOM 8762 C C . LEU B 2 193 ? 78.769 27.121 153.012 1.00 30.80 169 LEU B C 1
ATOM 8763 O O . LEU B 2 193 ? 78.944 27.341 154.196 1.00 33.22 169 LEU B O 1
ATOM 8768 N N . THR B 2 194 ? 77.758 27.636 152.342 1.00 30.69 170 THR B N 1
ATOM 8769 C CA . THR B 2 194 ? 76.697 28.366 153.015 1.00 35.45 170 THR B CA 1
ATOM 8770 C C . THR B 2 194 ? 75.366 27.576 152.822 1.00 38.38 170 THR B C 1
ATOM 8771 O O . THR B 2 194 ? 75.240 26.715 151.942 1.00 43.78 170 THR B O 1
ATOM 8775 N N . ALA B 2 195 ? 74.431 27.859 153.692 1.00 39.20 171 ALA B N 1
ATOM 8776 C CA . ALA B 2 195 ? 73.160 27.102 153.784 1.00 42.73 171 ALA B CA 1
ATOM 8777 C C . ALA B 2 195 ? 72.297 27.315 152.568 1.00 42.32 171 ALA B C 1
ATOM 8778 O O . ALA B 2 195 ? 72.181 28.427 152.035 1.00 40.98 171 ALA B O 1
ATOM 8780 N N . HIS B 2 196 ? 71.667 26.221 152.176 1.00 48.70 172 HIS B N 1
ATOM 8781 C CA . HIS B 2 196 ? 70.634 26.248 151.182 1.00 52.24 172 HIS B CA 1
ATOM 8782 C C . HIS B 2 196 ? 69.576 27.291 151.635 1.00 48.27 172 HIS B C 1
ATOM 8783 O O . HIS B 2 196 ? 68.985 27.145 152.667 1.00 45.14 172 HIS B O 1
ATOM 8790 N N . PRO B 2 197 ? 69.367 28.348 150.865 1.00 46.85 173 PRO B N 1
ATOM 8791 C CA . PRO B 2 197 ? 68.377 29.321 151.302 1.00 48.15 173 PRO B CA 1
ATOM 8792 C C . PRO B 2 197 ? 66.978 28.792 151.546 1.00 47.32 173 PRO B C 1
ATOM 8793 O O . PRO B 2 197 ? 66.239 29.448 152.241 1.00 55.22 173 PRO B O 1
ATOM 8797 N N . THR B 2 198 ? 66.592 27.646 150.975 1.00 48.12 174 THR B N 1
ATOM 8798 C CA . THR B 2 198 ? 65.225 27.082 151.096 1.00 50.87 174 THR B CA 1
ATOM 8799 C C . THR B 2 198 ? 64.998 25.633 151.498 1.00 52.81 174 THR B C 1
ATOM 8800 O O . THR B 2 198 ? 63.953 25.299 151.870 1.00 64.60 174 THR B O 1
ATOM 8804 N N . GLN B 2 199 ? 65.925 24.745 151.317 1.00 66.34 175 GLN B N 1
ATOM 8805 C CA . GLN B 2 199 ? 65.622 23.320 151.424 1.00 73.74 175 GLN B CA 1
ATOM 8806 C C . GLN B 2 199 ? 66.932 22.608 151.538 1.00 69.97 175 GLN B C 1
ATOM 8807 O O . GLN B 2 199 ? 67.577 22.328 150.538 1.00 81.51 175 GLN B O 1
ATOM 8809 N N . SER B 2 200 ? 67.369 22.413 152.770 1.00 71.23 176 SER B N 1
ATOM 8810 C CA . SER B 2 200 ? 68.531 21.594 153.023 1.00 67.34 176 SER B CA 1
ATOM 8811 C C . SER B 2 200 ? 68.056 20.147 152.770 1.00 56.47 176 SER B C 1
ATOM 8812 O O . SER B 2 200 ? 67.106 19.690 153.363 1.00 55.93 176 SER B O 1
ATOM 8815 N N . VAL B 2 201 ? 68.661 19.471 151.825 1.00 47.57 177 VAL B N 1
ATOM 8816 C CA . VAL B 2 201 ? 68.301 18.082 151.506 1.00 50.54 177 VAL B CA 1
ATOM 8817 C C . VAL B 2 201 ? 68.970 17.056 152.460 1.00 42.28 177 VAL B C 1
ATOM 8818 O O . VAL B 2 201 ? 70.210 17.001 152.625 1.00 41.96 177 VAL B O 1
ATOM 8822 N N . ARG B 2 202 ? 68.139 16.272 153.089 1.00 43.73 178 ARG B N 1
ATOM 8823 C CA . ARG B 2 202 ? 68.596 15.314 154.095 1.00 45.54 178 ARG B CA 1
ATOM 8824 C C . ARG B 2 202 ? 69.428 14.197 153.441 1.00 42.91 178 ARG B C 1
ATOM 8825 O O . ARG B 2 202 ? 69.256 13.868 152.285 1.00 40.10 178 ARG B O 1
ATOM 8833 N N . ARG B 2 203 ? 70.386 13.688 154.207 1.00 44.12 179 ARG B N 1
ATOM 8834 C CA . ARG B 2 203 ? 71.307 12.622 153.812 1.00 43.56 179 ARG B CA 1
ATOM 8835 C C . ARG B 2 203 ? 70.618 11.421 153.166 1.00 43.06 179 ARG B C 1
ATOM 8836 O O . ARG B 2 203 ? 71.052 10.924 152.118 1.00 41.96 179 ARG B O 1
ATOM 8844 N N . SER B 2 204 ? 69.517 11.002 153.754 1.00 43.09 180 SER B N 1
ATOM 8845 C CA . SER B 2 204 ? 68.815 9.833 153.254 1.00 45.47 180 SER B CA 1
ATOM 8846 C C . SER B 2 204 ? 68.326 10.036 151.826 1.00 42.85 180 SER B C 1
ATOM 8847 O O . SER B 2 204 ? 68.388 9.124 150.992 1.00 37.27 180 SER B O 1
ATOM 8850 N N . LEU B 2 205 ? 67.810 11.225 151.550 1.00 39.26 181 LEU B N 1
ATOM 8851 C CA . LEU B 2 205 ? 67.211 11.483 150.259 1.00 40.50 181 LEU B CA 1
ATOM 8852 C C . LEU B 2 205 ? 68.281 11.681 149.225 1.00 36.66 181 LEU B C 1
ATOM 8853 O O . LEU B 2 205 ? 68.182 11.256 148.087 1.00 34.49 181 LEU B O 1
ATOM 8858 N N . LEU B 2 206 ? 69.324 12.358 149.631 1.00 40.54 182 LEU B N 1
ATOM 8859 C CA . LEU B 2 206 ? 70.517 12.515 148.806 1.00 41.50 182 LEU B CA 1
ATOM 8860 C C . LEU B 2 206 ? 71.009 11.162 148.315 1.00 43.38 182 LEU B C 1
ATOM 8861 O O . LEU B 2 206 ? 71.352 11.026 147.157 1.00 38.95 182 LEU B O 1
ATOM 8866 N N . GLN B 2 207 ? 71.028 10.160 149.202 1.00 40.01 183 GLN B N 1
ATOM 8867 C CA . GLN B 2 207 ? 71.538 8.894 148.797 1.00 40.52 183 GLN B CA 1
ATOM 8868 C C . GLN B 2 207 ? 70.613 8.218 147.842 1.00 37.62 183 GLN B C 1
ATOM 8869 O O . GLN B 2 207 ? 71.096 7.508 146.953 1.00 38.40 183 GLN B O 1
ATOM 8875 N N . LYS B 2 208 ? 69.302 8.417 148.002 1.00 36.42 184 LYS B N 1
ATOM 8876 C CA . LYS B 2 208 ? 68.336 7.871 147.046 1.00 34.03 184 LYS B CA 1
ATOM 8877 C C . LYS B 2 208 ? 68.562 8.521 145.711 1.00 36.57 184 LYS B C 1
ATOM 8878 O O . LYS B 2 208 ? 68.589 7.832 144.709 1.00 39.32 184 LYS B O 1
ATOM 8884 N N . HIS B 2 209 ? 68.799 9.838 145.688 1.00 35.23 185 HIS B N 1
ATOM 8885 C CA . HIS B 2 209 ? 69.014 10.528 144.430 1.00 34.94 185 HIS B CA 1
ATOM 8886 C C . HIS B 2 209 ? 70.248 9.956 143.709 1.00 36.67 185 HIS B C 1
ATOM 8887 O O . HIS B 2 209 ? 70.234 9.705 142.504 1.00 37.35 185 HIS B O 1
ATOM 8894 N N . GLY B 2 210 ? 71.299 9.682 144.468 1.00 38.04 186 GLY B N 1
ATOM 8895 C CA . GLY B 2 210 ? 72.498 9.088 143.914 1.00 35.81 186 GLY B CA 1
ATOM 8896 C C . GLY B 2 210 ? 72.260 7.730 143.298 1.00 37.07 186 GLY B C 1
ATOM 8897 O O . GLY B 2 210 ? 72.791 7.451 142.224 1.00 39.75 186 GLY B O 1
ATOM 8898 N N . ARG B 2 211 ? 71.455 6.894 143.953 1.00 35.00 187 ARG B N 1
ATOM 8899 C CA . ARG B 2 211 ? 71.142 5.583 143.399 1.00 34.95 187 ARG B CA 1
ATOM 8900 C C . ARG B 2 211 ? 70.224 5.672 142.195 1.00 32.58 187 ARG B C 1
ATOM 8901 O O . ARG B 2 211 ? 70.350 4.888 141.293 1.00 34.88 187 ARG B O 1
ATOM 8909 N N . ILE B 2 212 ? 69.310 6.624 142.141 1.00 34.18 188 ILE B N 1
ATOM 8910 C CA . ILE B 2 212 ? 68.523 6.806 140.912 1.00 33.70 188 ILE B CA 1
ATOM 8911 C C . ILE B 2 212 ? 69.495 7.118 139.729 1.00 32.76 188 ILE B C 1
ATOM 8912 O O . ILE B 2 212 ? 69.449 6.527 138.659 1.00 34.31 188 ILE B O 1
ATOM 8917 N N . ARG B 2 213 ? 70.374 8.044 139.952 1.00 33.35 189 ARG B N 1
ATOM 8918 C CA . ARG B 2 213 ? 71.378 8.481 138.959 1.00 32.26 189 ARG B CA 1
ATOM 8919 C C . ARG B 2 213 ? 72.223 7.318 138.496 1.00 32.72 189 ARG B C 1
ATOM 8920 O O . ARG B 2 213 ? 72.385 7.093 137.305 1.00 32.50 189 ARG B O 1
ATOM 8928 N N . ASN B 2 214 ? 72.704 6.494 139.421 1.00 34.89 190 ASN B N 1
ATOM 8929 C CA . ASN B 2 214 ? 73.400 5.278 139.044 1.00 36.90 190 ASN B CA 1
ATOM 8930 C C . ASN B 2 214 ? 72.606 4.268 138.292 1.00 35.01 190 ASN B C 1
ATOM 8931 O O . ASN B 2 214 ? 73.134 3.679 137.394 1.00 36.72 190 ASN B O 1
ATOM 8936 N N . CYS B 2 215 ? 71.387 3.951 138.727 1.00 34.89 191 CYS B N 1
ATOM 8937 C CA . CYS B 2 215 ? 70.599 2.983 137.971 1.00 38.09 191 CYS B CA 1
ATOM 8938 C C . CYS B 2 215 ? 70.481 3.440 136.529 1.00 38.50 191 CYS B C 1
ATOM 8939 O O . CYS B 2 215 ? 70.605 2.626 135.585 1.00 39.45 191 CYS B O 1
ATOM 8942 N N . LEU B 2 216 ? 70.264 4.749 136.386 1.00 35.11 192 LEU B N 1
ATOM 8943 C CA . LEU B 2 216 ? 70.090 5.364 135.103 1.00 36.41 192 LEU B CA 1
ATOM 8944 C C . LEU B 2 216 ? 71.362 5.168 134.246 1.00 35.28 192 LEU B C 1
ATOM 8945 O O . LEU B 2 216 ? 71.283 4.715 133.095 1.00 34.30 192 LEU B O 1
ATOM 8950 N N . ALA B 2 217 ? 72.528 5.491 134.794 1.00 33.44 193 ALA B N 1
ATOM 8951 C CA . ALA B 2 217 ? 73.768 5.327 134.041 1.00 32.68 193 ALA B CA 1
ATOM 8952 C C . ALA B 2 217 ? 73.981 3.889 133.632 1.00 35.67 193 ALA B C 1
ATOM 8953 O O . ALA B 2 217 ? 74.333 3.622 132.490 1.00 38.99 193 ALA B O 1
ATOM 8955 N N . GLN B 2 218 ? 73.695 2.943 134.533 1.00 37.89 194 GLN B N 1
ATOM 8956 C CA . GLN B 2 218 ? 73.928 1.541 134.241 1.00 40.22 194 GLN B CA 1
ATOM 8957 C C . GLN B 2 218 ? 72.981 0.991 133.256 1.00 42.09 194 GLN B C 1
ATOM 8958 O O . GLN B 2 218 ? 73.353 0.058 132.528 1.00 40.56 194 GLN B O 1
ATOM 8964 N N . LEU B 2 219 ? 71.758 1.545 133.192 1.00 42.45 195 LEU B N 1
ATOM 8965 C CA . LEU B 2 219 ? 70.844 1.155 132.125 1.00 45.03 195 LEU B CA 1
ATOM 8966 C C . LEU B 2 219 ? 71.412 1.423 130.716 1.00 50.78 195 LEU B C 1
ATOM 8967 O O . LEU B 2 219 ? 71.007 0.747 129.773 1.00 51.92 195 LEU B O 1
ATOM 8972 N N . TYR B 2 220 ? 72.353 2.365 130.588 1.00 51.98 196 TYR B N 1
ATOM 8973 C CA . TYR B 2 220 ? 72.929 2.762 129.285 1.00 57.21 196 TYR B CA 1
ATOM 8974 C C . TYR B 2 220 ? 74.326 2.200 129.124 1.00 64.31 196 TYR B C 1
ATOM 8975 O O . TYR B 2 220 ? 75.026 2.648 128.264 1.00 70.57 196 TYR B O 1
ATOM 8984 N N . ALA B 2 221 ? 74.731 1.245 129.962 1.00 69.84 197 ALA B N 1
ATOM 8985 C CA . ALA B 2 221 ? 76.032 0.597 129.822 1.00 70.23 197 ALA B CA 1
ATOM 8986 C C . ALA B 2 221 ? 76.018 -0.262 128.581 1.00 76.05 197 ALA B C 1
ATOM 8987 O O . ALA B 2 221 ? 75.021 -0.886 128.273 1.00 73.29 197 ALA B O 1
ATOM 8989 N N . LYS B 2 222 ? 77.149 -0.279 127.875 1.00 86.37 198 LYS B N 1
ATOM 8990 C CA . LYS B 2 222 ? 77.324 -1.044 126.627 1.00 88.31 198 LYS B CA 1
ATOM 8991 C C . LYS B 2 222 ? 77.240 -2.534 126.918 1.00 83.81 198 LYS B C 1
ATOM 8992 O O . LYS B 2 222 ? 77.892 -3.004 127.847 1.00 91.04 198 LYS B O 1
ATOM 8994 N N . ASP B 2 223 ? 76.448 -3.267 126.143 1.00 83.81 199 ASP B N 1
ATOM 8995 C CA . ASP B 2 223 ? 76.430 -4.746 126.200 1.00 88.90 199 ASP B CA 1
ATOM 8996 C C . ASP B 2 223 ? 75.685 -5.283 127.429 1.00 86.19 199 ASP B C 1
ATOM 8997 O O . ASP B 2 223 ? 76.084 -6.268 128.059 1.00 90.76 199 ASP B O 1
ATOM 9002 N N . ILE B 2 224 ? 74.587 -4.634 127.754 1.00 79.38 200 ILE B N 1
ATOM 9003 C CA . ILE B 2 224 ? 73.819 -4.969 128.947 1.00 71.37 200 ILE B CA 1
ATOM 9004 C C . ILE B 2 224 ? 72.984 -6.219 128.652 1.00 63.54 200 ILE B C 1
ATOM 9005 O O . ILE B 2 224 ? 72.294 -6.289 127.632 1.00 61.68 200 ILE B O 1
ATOM 9010 N N . THR B 2 225 ? 73.029 -7.227 129.514 1.00 58.31 201 THR B N 1
ATOM 9011 C CA . THR B 2 225 ? 72.183 -8.412 129.236 1.00 56.65 201 THR B CA 1
ATOM 9012 C C . THR B 2 225 ? 70.738 -8.015 129.468 1.00 52.77 201 THR B C 1
ATOM 9013 O O . THR B 2 225 ? 70.490 -7.078 130.202 1.00 49.28 201 THR B O 1
ATOM 9017 N N . PRO B 2 226 ? 69.782 -8.681 128.809 1.00 50.74 202 PRO B N 1
ATOM 9018 C CA . PRO B 2 226 ? 68.384 -8.348 129.047 1.00 51.72 202 PRO B CA 1
ATOM 9019 C C . PRO B 2 226 ? 67.865 -8.507 130.499 1.00 52.48 202 PRO B C 1
ATOM 9020 O O . PRO B 2 226 ? 66.965 -7.739 130.927 1.00 55.56 202 PRO B O 1
ATOM 9024 N N . ASP B 2 227 ? 68.351 -9.521 131.214 1.00 50.68 203 ASP B N 1
ATOM 9025 C CA . ASP B 2 227 ? 67.957 -9.718 132.612 1.00 47.93 203 ASP B CA 1
ATOM 9026 C C . ASP B 2 227 ? 68.533 -8.626 133.504 1.00 44.78 203 ASP B C 1
ATOM 9027 O O . ASP B 2 227 ? 67.826 -8.158 134.378 1.00 42.80 203 ASP B O 1
ATOM 9032 N N . ASP B 2 228 ? 69.811 -8.258 133.313 1.00 46.18 204 ASP B N 1
ATOM 9033 C CA . ASP B 2 228 ? 70.389 -7.114 134.032 1.00 47.16 204 ASP B CA 1
ATOM 9034 C C . ASP B 2 228 ? 69.575 -5.856 133.749 1.00 49.18 204 ASP B C 1
ATOM 9035 O O . ASP B 2 228 ? 69.429 -5.003 134.601 1.00 44.89 204 ASP B O 1
ATOM 9040 N N . LYS B 2 229 ? 69.077 -5.731 132.530 1.00 53.09 205 LYS B N 1
ATOM 9041 C CA . LYS B 2 229 ? 68.336 -4.540 132.145 1.00 56.63 205 LYS B CA 1
ATOM 9042 C C . LYS B 2 229 ? 66.992 -4.573 132.847 1.00 50.16 205 LYS B C 1
ATOM 9043 O O . LYS B 2 229 ? 66.567 -3.586 133.425 1.00 47.28 205 LYS B O 1
ATOM 9049 N N . GLN B 2 230 ? 66.327 -5.718 132.803 1.00 47.84 206 GLN B N 1
ATOM 9050 C CA . GLN B 2 230 ? 65.046 -5.896 133.503 1.00 44.48 206 GLN B CA 1
ATOM 9051 C C . GLN B 2 230 ? 65.197 -5.588 135.016 1.00 43.65 206 GLN B C 1
ATOM 9052 O O . GLN B 2 230 ? 64.326 -4.923 135.624 1.00 39.65 206 GLN B O 1
ATOM 9058 N N . GLU B 2 231 ? 66.308 -6.049 135.611 1.00 39.98 207 GLU B N 1
ATOM 9059 C CA . GLU B 2 231 ? 66.499 -5.874 137.043 1.00 39.39 207 GLU B CA 1
ATOM 9060 C C . GLU B 2 231 ? 66.852 -4.441 137.384 1.00 36.71 207 GLU B C 1
ATOM 9061 O O . GLU B 2 231 ? 66.434 -3.933 138.438 1.00 34.60 207 GLU B O 1
ATOM 9067 N N . LEU B 2 232 ? 67.652 -3.811 136.551 1.00 36.36 208 LEU B N 1
ATOM 9068 C CA . LEU B 2 232 ? 68.000 -2.431 136.750 1.00 37.68 208 LEU B CA 1
ATOM 9069 C C . LEU B 2 232 ? 66.798 -1.530 136.607 1.00 38.56 208 LEU B C 1
ATOM 9070 O O . LEU B 2 232 ? 66.599 -0.577 137.368 1.00 37.58 208 LEU B O 1
ATOM 9075 N N . ASP B 2 233 ? 65.989 -1.840 135.631 1.00 39.14 209 ASP B N 1
ATOM 9076 C CA . ASP B 2 233 ? 64.741 -1.222 135.505 1.00 43.77 209 ASP B CA 1
ATOM 9077 C C . ASP B 2 233 ? 63.835 -1.248 136.738 1.00 42.16 209 ASP B C 1
ATOM 9078 O O . ASP B 2 233 ? 63.310 -0.223 137.183 1.00 40.18 209 ASP B O 1
ATOM 9083 N N . GLU B 2 234 ? 63.629 -2.431 137.275 1.00 38.62 210 GLU B N 1
ATOM 9084 C CA . GLU B 2 234 ? 62.842 -2.558 138.480 1.00 39.39 210 GLU B CA 1
ATOM 9085 C C . GLU B 2 234 ? 63.568 -1.832 139.671 1.00 37.90 210 GLU B C 1
ATOM 9086 O O . GLU B 2 234 ? 62.930 -1.206 140.542 1.00 36.49 210 GLU B O 1
ATOM 9092 N N . ALA B 2 235 ? 64.901 -1.826 139.685 1.00 33.13 211 ALA B N 1
ATOM 9093 C CA . ALA B 2 235 ? 65.617 -1.098 140.742 1.00 32.99 211 ALA B CA 1
ATOM 9094 C C . ALA B 2 235 ? 65.414 0.405 140.592 1.00 33.09 211 ALA B C 1
ATOM 9095 O O . ALA B 2 235 ? 65.195 1.123 141.608 1.00 31.72 211 ALA B O 1
ATOM 9097 N N . LEU B 2 236 ? 65.444 0.882 139.333 1.00 32.72 212 LEU B N 1
ATOM 9098 C CA . LEU B 2 236 ? 65.225 2.308 139.075 1.00 34.69 212 LEU B CA 1
ATOM 9099 C C . LEU B 2 236 ? 63.825 2.739 139.584 1.00 35.02 212 LEU B C 1
ATOM 9100 O O . LEU B 2 236 ? 63.670 3.760 140.290 1.00 33.45 212 LEU B O 1
ATOM 9105 N N . HIS B 2 237 ? 62.836 1.953 139.240 1.00 35.76 213 HIS B N 1
ATOM 9106 C CA . HIS B 2 237 ? 61.437 2.186 139.648 1.00 39.48 213 HIS B CA 1
ATOM 9107 C C . HIS B 2 237 ? 61.298 2.283 141.165 1.00 40.21 213 HIS B C 1
ATOM 9108 O O . HIS B 2 237 ? 60.666 3.167 141.745 1.00 40.49 213 HIS B O 1
ATOM 9115 N N . ARG B 2 238 ? 61.918 1.329 141.823 1.00 40.85 214 ARG B N 1
ATOM 9116 C CA . ARG B 2 238 ? 61.916 1.272 143.261 1.00 41.02 214 ARG B CA 1
ATOM 9117 C C . ARG B 2 238 ? 62.589 2.502 143.879 1.00 37.84 214 ARG B C 1
ATOM 9118 O O . ARG B 2 238 ? 62.078 3.028 144.864 1.00 36.24 214 ARG B O 1
ATOM 9126 N N . GLU B 2 239 ? 63.757 2.922 143.391 1.00 36.34 215 GLU B N 1
ATOM 9127 C CA . GLU B 2 239 ? 64.414 4.079 143.975 1.00 37.42 215 GLU B CA 1
ATOM 9128 C C . GLU B 2 239 ? 63.674 5.424 143.767 1.00 36.37 215 GLU B C 1
ATOM 9129 O O . GLU B 2 239 ? 63.656 6.285 144.659 1.00 36.44 215 GLU B O 1
ATOM 9135 N N . ILE B 2 240 ? 63.092 5.578 142.594 1.00 35.39 216 ILE B N 1
ATOM 9136 C CA . ILE B 2 240 ? 62.250 6.744 142.295 1.00 37.23 216 ILE B CA 1
ATOM 9137 C C . ILE B 2 240 ? 61.144 6.798 143.319 1.00 34.90 216 ILE B C 1
ATOM 9138 O O . ILE B 2 240 ? 60.921 7.830 143.912 1.00 35.53 216 ILE B O 1
ATOM 9143 N N . GLN B 2 241 ? 60.495 5.672 143.552 1.00 36.83 217 GLN B N 1
ATOM 9144 C CA . GLN B 2 241 ? 59.393 5.621 144.520 1.00 36.20 217 GLN B CA 1
ATOM 9145 C C . GLN B 2 241 ? 59.829 5.896 145.951 1.00 38.34 217 GLN B C 1
ATOM 9146 O O . GLN B 2 241 ? 59.138 6.640 146.705 1.00 36.12 217 GLN B O 1
ATOM 9152 N N . ALA B 2 242 ? 60.976 5.325 146.338 1.00 36.56 218 ALA B N 1
ATOM 9153 C CA . ALA B 2 242 ? 61.465 5.536 147.685 1.00 35.81 218 ALA B CA 1
ATOM 9154 C C . ALA B 2 242 ? 61.726 7.020 147.901 1.00 35.57 218 ALA B C 1
ATOM 9155 O O . ALA B 2 242 ? 61.408 7.586 148.911 1.00 33.33 218 ALA B O 1
ATOM 9157 N N . ALA B 2 243 ? 62.282 7.680 146.913 1.00 38.39 219 ALA B N 1
ATOM 9158 C CA . ALA B 2 243 ? 62.570 9.101 147.053 1.00 36.79 219 ALA B CA 1
ATOM 9159 C C . ALA B 2 243 ? 61.240 9.910 147.154 1.00 40.47 219 ALA B C 1
ATOM 9160 O O . ALA B 2 243 ? 61.095 10.763 148.006 1.00 40.66 219 ALA B O 1
ATOM 9162 N N . PHE B 2 244 ? 60.280 9.598 146.285 1.00 39.25 220 PHE B N 1
ATOM 9163 C CA . PHE B 2 244 ? 59.031 10.295 146.253 1.00 40.99 220 PHE B CA 1
ATOM 9164 C C . PHE B 2 244 ? 58.314 10.155 147.581 1.00 43.25 220 PHE B C 1
ATOM 9165 O O . PHE B 2 244 ? 57.768 11.137 148.074 1.00 38.19 220 PHE B O 1
ATOM 9173 N N . ARG B 2 245 ? 58.419 8.984 148.213 1.00 43.16 221 ARG B N 1
ATOM 9174 C CA . ARG B 2 245 ? 57.751 8.732 149.483 1.00 41.76 221 ARG B CA 1
ATOM 9175 C C . ARG B 2 245 ? 58.553 9.119 150.706 1.00 43.20 221 ARG B C 1
ATOM 9176 O O . ARG B 2 245 ? 58.148 8.813 151.834 1.00 43.31 221 ARG B O 1
ATOM 9184 N N . THR B 2 246 ? 59.694 9.771 150.501 1.00 47.39 222 THR B N 1
ATOM 9185 C CA . THR B 2 246 ? 60.437 10.395 151.630 1.00 52.63 222 THR B CA 1
ATOM 9186 C C . THR B 2 246 ? 59.960 11.829 151.708 1.00 51.44 222 THR B C 1
ATOM 9187 O O . THR B 2 246 ? 60.560 12.712 151.128 1.00 50.70 222 THR B O 1
ATOM 9191 N N . ASP B 2 247 ? 58.792 12.043 152.309 1.00 51.47 223 ASP B N 1
ATOM 9192 C CA . ASP B 2 247 ? 58.080 13.320 152.086 1.00 51.83 223 ASP B CA 1
ATOM 9193 C C . ASP B 2 247 ? 57.322 13.797 153.293 1.00 50.63 223 ASP B C 1
ATOM 9194 O O . ASP B 2 247 ? 56.254 14.335 153.131 1.00 51.77 223 ASP B O 1
ATOM 9199 N N . GLU B 2 248 ? 57.821 13.545 154.498 1.00 56.72 224 GLU B N 1
ATOM 9200 C CA . GLU B 2 248 ? 57.124 14.002 155.697 1.00 62.79 224 GLU B CA 1
ATOM 9201 C C . GLU B 2 248 ? 57.142 15.529 155.670 1.00 64.19 224 GLU B C 1
ATOM 9202 O O . GLU B 2 248 ? 58.151 16.134 155.352 1.00 62.13 224 GLU B O 1
ATOM 9208 N N . ILE B 2 249 ? 56.013 16.126 156.003 1.00 73.98 225 ILE B N 1
ATOM 9209 C CA . ILE B 2 249 ? 55.893 17.579 156.109 1.00 82.35 225 ILE B CA 1
ATOM 9210 C C . ILE B 2 249 ? 56.034 17.754 157.645 1.00 76.70 225 ILE B C 1
ATOM 9211 O O . ILE B 2 249 ? 55.166 17.336 158.376 1.00 67.26 225 ILE B O 1
ATOM 9216 N N . ARG B 2 250 ? 57.200 18.218 158.115 1.00 84.59 226 ARG B N 1
ATOM 9217 C CA . ARG B 2 250 ? 57.528 18.234 159.560 1.00 89.76 226 ARG B CA 1
ATOM 9218 C C . ARG B 2 250 ? 57.167 19.631 160.073 1.00 96.60 226 ARG B C 1
ATOM 9219 O O . ARG B 2 250 ? 57.696 20.635 159.580 1.00 101.61 226 ARG B O 1
ATOM 9221 N N . ARG B 2 251 ? 56.236 19.687 161.028 1.00 98.98 227 ARG B N 1
ATOM 9222 C CA . ARG B 2 251 ? 55.708 20.947 161.581 1.00 99.70 227 ARG B CA 1
ATOM 9223 C C . ARG B 2 251 ? 56.795 22.051 161.724 1.00 99.29 227 ARG B C 1
ATOM 9224 O O . ARG B 2 251 ? 56.675 23.159 161.179 1.00 91.50 227 ARG B O 1
ATOM 9226 N N . THR B 2 252 ? 57.864 21.698 162.430 1.00 99.15 228 THR B N 1
ATOM 9227 C CA . THR B 2 252 ? 58.921 22.627 162.834 1.00 93.69 228 THR B CA 1
ATOM 9228 C C . THR B 2 252 ? 59.914 22.960 161.732 1.00 93.25 228 THR B C 1
ATOM 9229 O O . THR B 2 252 ? 60.338 22.069 160.993 1.00 86.17 228 THR B O 1
ATOM 9233 N N . PRO B 2 253 ? 60.315 24.244 161.630 1.00 100.27 229 PRO B N 1
ATOM 9234 C CA . PRO B 2 253 ? 61.549 24.557 160.891 1.00 99.28 229 PRO B CA 1
ATOM 9235 C C . PRO B 2 253 ? 62.709 23.651 161.313 1.00 90.94 229 PRO B C 1
ATOM 9236 O O . PRO B 2 253 ? 62.697 23.111 162.422 1.00 84.58 229 PRO B O 1
ATOM 9240 N N . PRO B 2 254 ? 63.696 23.468 160.426 1.00 90.50 230 PRO B N 1
ATOM 9241 C CA . PRO B 2 254 ? 64.828 22.651 160.826 1.00 82.08 230 PRO B CA 1
ATOM 9242 C C . PRO B 2 254 ? 65.711 23.490 161.776 1.00 74.86 230 PRO B C 1
ATOM 9243 O O . PRO B 2 254 ? 65.958 24.691 161.520 1.00 68.82 230 PRO B O 1
ATOM 9247 N N . THR B 2 255 ? 66.169 22.869 162.858 1.00 55.00 231 THR B N 1
ATOM 9248 C CA . THR B 2 255 ? 67.054 23.525 163.798 1.00 54.89 231 THR B CA 1
ATOM 9249 C C . THR B 2 255 ? 68.394 23.841 163.111 1.00 50.40 231 THR B C 1
ATOM 9250 O O . THR B 2 255 ? 68.705 23.235 162.117 1.00 52.50 231 THR B O 1
ATOM 9254 N N . PRO B 2 256 ? 69.162 24.820 163.599 1.00 56.15 232 PRO B N 1
ATOM 9255 C CA . PRO B 2 256 ? 70.389 25.116 162.831 1.00 50.50 232 PRO B CA 1
ATOM 9256 C C . PRO B 2 256 ? 71.358 23.969 162.900 1.00 46.05 232 PRO B C 1
ATOM 9257 O O . PRO B 2 256 ? 72.087 23.751 161.955 1.00 43.23 232 PRO B O 1
ATOM 9261 N N . GLN B 2 257 ? 71.373 23.224 164.005 1.00 46.51 233 GLN B N 1
ATOM 9262 C CA . GLN B 2 257 ? 72.210 21.991 164.057 1.00 44.59 233 GLN B CA 1
ATOM 9263 C C . GLN B 2 257 ? 71.865 20.963 162.970 1.00 47.65 233 GLN B C 1
ATOM 9264 O O . GLN B 2 257 ? 72.756 20.376 162.351 1.00 46.21 233 GLN B O 1
ATOM 9270 N N . ASP B 2 258 ? 70.574 20.790 162.695 1.00 50.08 234 ASP B N 1
ATOM 9271 C CA . ASP B 2 258 ? 70.111 19.842 161.662 1.00 52.31 234 ASP B CA 1
ATOM 9272 C C . ASP B 2 258 ? 70.442 20.416 160.303 1.00 46.20 234 ASP B C 1
ATOM 9273 O O . ASP B 2 258 ? 70.742 19.692 159.378 1.00 45.63 234 ASP B O 1
ATOM 9278 N N . GLU B 2 259 ? 70.348 21.718 160.150 1.00 45.29 235 GLU B N 1
ATOM 9279 C CA . GLU B 2 259 ? 70.648 22.306 158.834 1.00 47.97 235 GLU B CA 1
ATOM 9280 C C . GLU B 2 259 ? 72.157 22.137 158.518 1.00 46.86 235 GLU B C 1
ATOM 9281 O O . GLU B 2 259 ? 72.540 21.751 157.397 1.00 40.38 235 GLU B O 1
ATOM 9287 N N . MET B 2 260 ? 73.007 22.351 159.527 1.00 42.39 236 MET B N 1
ATOM 9288 C CA . MET B 2 260 ? 74.455 22.121 159.349 1.00 40.34 236 MET B CA 1
ATOM 9289 C C . MET B 2 260 ? 74.743 20.652 158.964 1.00 35.21 236 MET B C 1
ATOM 9290 O O . MET B 2 260 ? 75.451 20.405 158.031 1.00 36.17 236 MET B O 1
ATOM 9295 N N . ARG B 2 261 ? 74.235 19.705 159.719 1.00 37.52 237 ARG B N 1
ATOM 9296 C CA . ARG B 2 261 ? 74.427 18.247 159.440 1.00 42.63 237 ARG B CA 1
ATOM 9297 C C . ARG B 2 261 ? 73.943 17.887 158.013 1.00 40.38 237 ARG B C 1
ATOM 9298 O O . ARG B 2 261 ? 74.664 17.322 157.223 1.00 36.47 237 ARG B O 1
ATOM 9306 N N . ALA B 2 262 ? 72.723 18.289 157.648 1.00 42.81 238 ALA B N 1
ATOM 9307 C CA . ALA B 2 262 ? 72.264 18.169 156.236 1.00 46.22 238 ALA B CA 1
ATOM 9308 C C . ALA B 2 262 ? 73.249 18.800 155.245 1.00 44.99 238 ALA B C 1
ATOM 9309 O O . ALA B 2 262 ? 73.626 18.216 154.225 1.00 45.64 238 ALA B O 1
ATOM 9311 N N . GLY B 2 263 ? 73.695 19.999 155.590 1.00 42.86 239 GLY B N 1
ATOM 9312 C CA . GLY B 2 263 ? 74.658 20.693 154.737 1.00 42.71 239 GLY B CA 1
ATOM 9313 C C . GLY B 2 263 ? 76.006 20.027 154.640 1.00 42.34 239 GLY B C 1
ATOM 9314 O O . GLY B 2 263 ? 76.751 20.357 153.732 1.00 45.38 239 GLY B O 1
ATOM 9315 N N . MET B 2 264 ? 76.340 19.104 155.553 1.00 37.23 240 MET B N 1
ATOM 9316 C CA . MET B 2 264 ? 77.642 18.394 155.492 1.00 34.88 240 MET B CA 1
ATOM 9317 C C . MET B 2 264 ? 77.593 17.091 154.709 1.00 33.52 240 MET B C 1
ATOM 9318 O O . MET B 2 264 ? 78.623 16.435 154.544 1.00 32.64 240 MET B O 1
ATOM 9323 N N . SER B 2 265 ? 76.427 16.696 154.222 1.00 34.97 241 SER B N 1
ATOM 9324 C CA . SER B 2 265 ? 76.276 15.387 153.555 1.00 33.99 241 SER B CA 1
ATOM 9325 C C . SER B 2 265 ? 77.115 15.168 152.342 1.00 32.45 241 SER B C 1
ATOM 9326 O O . SER B 2 265 ? 77.476 14.066 152.055 1.00 34.23 241 SER B O 1
ATOM 9329 N N . TYR B 2 266 ? 77.496 16.230 151.646 1.00 32.10 242 TYR B N 1
ATOM 9330 C CA . TYR B 2 266 ? 78.260 16.068 150.439 1.00 31.07 242 TYR B CA 1
ATOM 9331 C C . TYR B 2 266 ? 79.659 15.536 150.709 1.00 32.90 242 TYR B C 1
ATOM 9332 O O . TYR B 2 266 ? 80.306 15.042 149.770 1.00 33.79 242 TYR B O 1
ATOM 9341 N N . PHE B 2 267 ? 80.167 15.641 151.959 1.00 32.64 243 PHE B N 1
ATOM 9342 C CA . PHE B 2 267 ? 81.537 15.156 152.208 1.00 32.55 243 PHE B CA 1
ATOM 9343 C C . PHE B 2 267 ? 81.524 13.654 152.115 1.00 33.93 243 PHE B C 1
ATOM 9344 O O . PHE B 2 267 ? 82.307 13.071 151.387 1.00 35.44 243 PHE B O 1
ATOM 9352 N N . HIS B 2 268 ? 80.524 13.038 152.690 1.00 33.88 244 HIS B N 1
ATOM 9353 C CA . HIS B 2 268 ? 80.404 11.574 152.609 1.00 34.36 244 HIS B CA 1
ATOM 9354 C C . HIS B 2 268 ? 80.097 11.160 151.216 1.00 34.66 244 HIS B C 1
ATOM 9355 O O . HIS B 2 268 ? 80.708 10.263 150.666 1.00 35.08 244 HIS B O 1
ATOM 9362 N N . GLU B 2 269 ? 79.149 11.819 150.581 1.00 40.26 245 GLU B N 1
ATOM 9363 C CA . GLU B 2 269 ? 78.780 11.424 149.212 1.00 35.00 245 GLU B CA 1
ATOM 9364 C C . GLU B 2 269 ? 79.947 11.578 148.226 1.00 33.65 245 GLU B C 1
ATOM 9365 O O . GLU B 2 269 ? 80.139 10.715 147.413 1.00 28.59 245 GLU B O 1
ATOM 9371 N N . THR B 2 270 ? 80.643 12.704 148.211 1.00 31.58 246 THR B N 1
ATOM 9372 C CA . THR B 2 270 ? 81.662 12.817 147.189 1.00 34.10 246 THR B CA 1
ATOM 9373 C C . THR B 2 270 ? 82.946 13.480 147.565 1.00 32.56 246 THR B C 1
ATOM 9374 O O . THR B 2 270 ? 83.948 13.135 147.000 1.00 33.68 246 THR B O 1
ATOM 9378 N N . ILE B 2 271 ? 82.930 14.485 148.411 1.00 32.64 247 ILE B N 1
ATOM 9379 C CA . ILE B 2 271 ? 84.132 15.334 148.542 1.00 32.22 247 ILE B CA 1
ATOM 9380 C C . ILE B 2 271 ? 85.236 14.590 149.252 1.00 30.02 247 ILE B C 1
ATOM 9381 O O . ILE B 2 271 ? 86.387 14.761 148.962 1.00 28.21 247 ILE B O 1
ATOM 9386 N N . TRP B 2 272 ? 84.865 13.733 150.188 1.00 34.72 248 TRP B N 1
ATOM 9387 C CA . TRP B 2 272 ? 85.835 13.074 151.045 1.00 36.61 248 TRP B CA 1
ATOM 9388 C C . TRP B 2 272 ? 86.709 12.210 150.205 1.00 35.80 248 TRP B C 1
ATOM 9389 O O . TRP B 2 272 ? 87.931 12.216 150.384 1.00 29.72 248 TRP B O 1
ATOM 9400 N N . LYS B 2 273 ? 86.097 11.491 149.274 1.00 33.70 249 LYS B N 1
ATOM 9401 C CA . LYS B 2 273 ? 86.920 10.738 148.322 1.00 39.45 249 LYS B CA 1
ATOM 9402 C C . LYS B 2 273 ? 87.432 11.547 147.174 1.00 36.90 249 LYS B C 1
ATOM 9403 O O . LYS B 2 273 ? 88.492 11.262 146.620 1.00 34.38 249 LYS B O 1
ATOM 9409 N N . GLY B 2 274 ? 86.676 12.532 146.769 1.00 34.25 250 GLY B N 1
ATOM 9410 C CA . GLY B 2 274 ? 87.074 13.350 145.619 1.00 30.68 250 GLY B CA 1
ATOM 9411 C C . GLY B 2 274 ? 88.394 14.073 145.782 1.00 30.22 250 GLY B C 1
ATOM 9412 O O . GLY B 2 274 ? 89.172 14.228 144.827 1.00 32.99 250 GLY B O 1
ATOM 9413 N N . VAL B 2 275 ? 88.682 14.543 146.977 1.00 29.96 251 VAL B N 1
ATOM 9414 C CA . VAL B 2 275 ? 89.950 15.289 147.162 1.00 29.13 251 VAL B CA 1
ATOM 9415 C C . VAL B 2 275 ? 91.161 14.488 146.808 1.00 30.35 251 VAL B C 1
ATOM 9416 O O . VAL B 2 275 ? 92.030 14.968 146.055 1.00 34.90 251 VAL B O 1
ATOM 9420 N N . PRO B 2 276 ? 91.288 13.274 147.374 1.00 31.47 252 PRO B N 1
ATOM 9421 C CA . PRO B 2 276 ? 92.504 12.566 146.977 1.00 32.32 252 PRO B CA 1
ATOM 9422 C C . PRO B 2 276 ? 92.469 12.115 145.528 1.00 32.16 252 PRO B C 1
ATOM 9423 O O . PRO B 2 276 ? 93.518 11.978 144.961 1.00 29.58 252 PRO B O 1
ATOM 9427 N N . LYS B 2 277 ? 91.303 11.845 144.940 1.00 31.67 253 LYS B N 1
ATOM 9428 C CA . LYS B 2 277 ? 91.296 11.562 143.496 1.00 35.93 253 LYS B CA 1
ATOM 9429 C C . LYS B 2 277 ? 91.842 12.758 142.696 1.00 32.56 253 LYS B C 1
ATOM 9430 O O . LYS B 2 277 ? 92.632 12.588 141.815 1.00 30.38 253 LYS B O 1
ATOM 9436 N N . PHE B 2 278 ? 91.433 13.969 143.030 1.00 29.83 254 PHE B N 1
ATOM 9437 C CA . PHE B 2 278 ? 91.989 15.124 142.313 1.00 28.54 254 PHE B CA 1
ATOM 9438 C C . PHE B 2 278 ? 93.485 15.318 142.586 1.00 29.53 254 PHE B C 1
ATOM 9439 O O . PHE B 2 278 ? 94.241 15.675 141.668 1.00 25.04 254 PHE B O 1
ATOM 9447 N N . LEU B 2 279 ? 93.923 15.156 143.841 1.00 28.74 255 LEU B N 1
ATOM 9448 C CA . LEU B 2 279 ? 95.334 15.348 144.120 1.00 28.95 255 LEU B CA 1
ATOM 9449 C C . LEU B 2 279 ? 96.153 14.314 143.391 1.00 29.82 255 LEU B C 1
ATOM 9450 O O . LEU B 2 279 ? 97.298 14.588 142.969 1.00 33.04 255 LEU B O 1
ATOM 9455 N N . ARG B 2 280 ? 95.609 13.117 143.216 1.00 31.52 256 ARG B N 1
ATOM 9456 C CA . ARG B 2 280 ? 96.339 12.133 142.409 1.00 32.32 256 ARG B CA 1
ATOM 9457 C C . ARG B 2 280 ? 96.400 12.563 140.912 1.00 34.15 256 ARG B C 1
ATOM 9458 O O . ARG B 2 280 ? 97.378 12.321 140.244 1.00 29.02 256 ARG B O 1
ATOM 9466 N N . ARG B 2 281 ? 95.324 13.174 140.389 1.00 33.81 257 ARG B N 1
ATOM 9467 C CA . ARG B 2 281 ? 95.404 13.708 139.049 1.00 33.66 257 ARG B CA 1
ATOM 9468 C C . ARG B 2 281 ? 96.477 14.774 138.989 1.00 29.14 257 ARG B C 1
ATOM 9469 O O . ARG B 2 281 ? 97.181 14.867 138.001 1.00 32.34 257 ARG B O 1
ATOM 9477 N N . VAL B 2 282 ? 96.666 15.527 140.052 1.00 27.65 258 VAL B N 1
ATOM 9478 C CA . VAL B 2 282 ? 97.732 16.530 140.032 1.00 28.36 258 VAL B CA 1
ATOM 9479 C C . VAL B 2 282 ? 99.075 15.803 139.888 1.00 30.73 258 VAL B C 1
ATOM 9480 O O . VAL B 2 282 ? 99.952 16.265 139.177 1.00 32.76 258 VAL B O 1
ATOM 9484 N N . ASP B 2 283 ? 99.259 14.677 140.596 1.00 32.09 259 ASP B N 1
ATOM 9485 C CA . ASP B 2 283 ? 100.502 13.936 140.515 1.00 31.38 259 ASP B CA 1
ATOM 9486 C C . ASP B 2 283 ? 100.748 13.514 139.062 1.00 32.24 259 ASP B C 1
ATOM 9487 O O . ASP B 2 283 ? 101.787 13.741 138.521 1.00 28.52 259 ASP B O 1
ATOM 9492 N N . THR B 2 284 ? 99.729 12.984 138.425 1.00 33.34 260 THR B N 1
ATOM 9493 C CA . THR B 2 284 ? 99.845 12.545 137.045 1.00 33.27 260 THR B CA 1
ATOM 9494 C C . THR B 2 284 ? 100.231 13.727 136.124 1.00 34.74 260 THR B C 1
ATOM 9495 O O . THR B 2 284 ? 101.040 13.579 135.207 1.00 36.23 260 THR B O 1
ATOM 9499 N N . ALA B 2 285 ? 99.598 14.873 136.336 1.00 33.36 261 ALA B N 1
ATOM 9500 C CA . ALA B 2 285 ? 99.821 16.041 135.472 1.00 33.74 261 ALA B CA 1
ATOM 9501 C C . ALA B 2 285 ? 101.208 16.581 135.644 1.00 33.67 261 ALA B C 1
ATOM 9502 O O . ALA B 2 285 ? 101.838 17.039 134.668 1.00 31.83 261 ALA B O 1
ATOM 9504 N N . LEU B 2 286 ? 101.681 16.550 136.888 1.00 32.56 262 LEU B N 1
ATOM 9505 C CA . LEU B 2 286 ? 103.057 16.984 137.166 1.00 36.57 262 LEU B CA 1
ATOM 9506 C C . LEU B 2 286 ? 104.025 16.081 136.451 1.00 37.41 262 LEU B C 1
ATOM 9507 O O . LEU B 2 286 ? 105.026 16.554 135.820 1.00 37.65 262 LEU B O 1
ATOM 9512 N N . LYS B 2 287 ? 103.744 14.787 136.536 1.00 37.97 263 LYS B N 1
ATOM 9513 C CA . LYS B 2 287 ? 104.595 13.844 135.908 1.00 43.46 263 LYS B CA 1
ATOM 9514 C C . LYS B 2 287 ? 104.644 14.127 134.433 1.00 41.43 263 LYS B C 1
ATOM 9515 O O . LYS B 2 287 ? 105.713 14.136 133.831 1.00 39.16 263 LYS B O 1
ATOM 9521 N N . ASN B 2 288 ? 103.510 14.428 133.854 1.00 39.18 264 ASN B N 1
ATOM 9522 C CA . ASN B 2 288 ? 103.476 14.713 132.412 1.00 40.91 264 ASN B CA 1
ATOM 9523 C C . ASN B 2 288 ? 104.077 15.978 131.932 1.00 39.03 264 ASN B C 1
ATOM 9524 O O . ASN B 2 288 ? 104.166 16.146 130.731 1.00 44.22 264 ASN B O 1
ATOM 9529 N N . ILE B 2 289 ? 104.497 16.871 132.817 1.00 37.49 265 ILE B N 1
ATOM 9530 C CA . ILE B 2 289 ? 105.250 18.035 132.400 1.00 37.45 265 ILE B CA 1
ATOM 9531 C C . ILE B 2 289 ? 106.685 17.969 132.834 1.00 39.08 265 ILE B C 1
ATOM 9532 O O . ILE B 2 289 ? 107.436 18.953 132.683 1.00 37.17 265 ILE B O 1
ATOM 9537 N N . GLY B 2 290 ? 107.074 16.801 133.341 1.00 42.17 266 GLY B N 1
ATOM 9538 C CA . GLY B 2 290 ? 108.480 16.502 133.694 1.00 42.39 266 GLY B CA 1
ATOM 9539 C C . GLY B 2 290 ? 108.872 16.711 135.168 1.00 44.54 266 GLY B C 1
ATOM 9540 O O . GLY B 2 290 ? 110.042 16.761 135.492 1.00 44.32 266 GLY B O 1
ATOM 9541 N N . ILE B 2 291 ? 107.910 16.890 136.060 1.00 45.55 267 ILE B N 1
ATOM 9542 C CA . ILE B 2 291 ? 108.191 16.961 137.503 1.00 43.46 267 ILE B CA 1
ATOM 9543 C C . ILE B 2 291 ? 108.061 15.516 138.050 1.00 47.77 267 ILE B C 1
ATOM 9544 O O . ILE B 2 291 ? 107.049 14.851 137.867 1.00 50.65 267 ILE B O 1
ATOM 9549 N N . ASN B 2 292 ? 109.108 15.026 138.696 1.00 50.31 268 ASN B N 1
ATOM 9550 C CA . ASN B 2 292 ? 109.156 13.630 139.035 1.00 56.20 268 ASN B CA 1
ATOM 9551 C C . ASN B 2 292 ? 108.942 13.433 140.489 1.00 50.75 268 ASN B C 1
ATOM 9552 O O . ASN B 2 292 ? 109.627 12.651 141.085 1.00 55.60 268 ASN B O 1
ATOM 9557 N N . GLU B 2 293 ? 108.063 14.205 141.091 1.00 47.59 269 GLU B N 1
ATOM 9558 C CA . GLU B 2 293 ? 107.654 13.887 142.443 1.00 44.89 269 GLU B CA 1
ATOM 9559 C C . GLU B 2 293 ? 106.192 14.157 142.513 1.00 40.87 269 GLU B C 1
ATOM 9560 O O . GLU B 2 293 ? 105.628 14.806 141.611 1.00 36.45 269 GLU B O 1
ATOM 9566 N N . ARG B 2 294 ? 105.562 13.608 143.536 1.00 39.97 270 ARG B N 1
ATOM 9567 C CA . ARG B 2 294 ? 104.120 13.818 143.763 1.00 36.57 270 ARG B CA 1
ATOM 9568 C C . ARG B 2 294 ? 103.929 15.164 144.411 1.00 35.89 270 ARG B C 1
ATOM 9569 O O . ARG B 2 294 ? 104.867 15.725 144.934 1.00 35.74 270 ARG B O 1
ATOM 9577 N N . PHE B 2 295 ? 102.734 15.697 144.321 1.00 32.67 271 PHE B N 1
ATOM 9578 C CA . PHE B 2 295 ? 102.383 16.924 145.040 1.00 34.01 271 PHE B CA 1
ATOM 9579 C C . PHE B 2 295 ? 102.435 16.616 146.566 1.00 35.18 271 PHE B C 1
ATOM 9580 O O . PHE B 2 295 ? 101.807 15.684 147.007 1.00 33.76 271 PHE B O 1
ATOM 9588 N N . PRO B 2 296 ? 103.263 17.311 147.332 1.00 37.12 272 PRO B N 1
ATOM 9589 C CA . PRO B 2 296 ? 103.389 16.933 148.743 1.00 35.25 272 PRO B CA 1
ATOM 9590 C C . PRO B 2 296 ? 102.067 16.739 149.424 1.00 32.03 272 PRO B C 1
ATOM 9591 O O . PRO B 2 296 ? 101.194 17.606 149.315 1.00 35.12 272 PRO B O 1
ATOM 9595 N N . TYR B 2 297 ? 101.951 15.647 150.181 1.00 31.37 273 TYR B N 1
ATOM 9596 C CA . TYR B 2 297 ? 100.685 15.245 150.828 1.00 34.62 273 TYR B CA 1
ATOM 9597 C C . TYR B 2 297 ? 100.161 16.265 151.808 1.00 34.10 273 TYR B C 1
ATOM 9598 O O . TYR B 2 297 ? 98.959 16.372 151.993 1.00 35.57 273 TYR B O 1
ATOM 9607 N N . ASN B 2 298 ? 101.054 17.071 152.368 1.00 33.53 274 ASN B N 1
ATOM 9608 C CA . ASN B 2 298 ? 100.647 18.102 153.323 1.00 35.57 274 ASN B CA 1
ATOM 9609 C C . ASN B 2 298 ? 100.666 19.524 152.782 1.00 35.10 274 ASN B C 1
ATOM 9610 O O . ASN B 2 298 ? 100.550 20.456 153.540 1.00 36.05 274 ASN B O 1
ATOM 9615 N N . ALA B 2 299 ? 100.823 19.751 151.489 1.00 35.31 275 ALA B N 1
ATOM 9616 C CA . ALA B 2 299 ? 100.620 21.138 150.981 1.00 33.13 275 ALA B CA 1
ATOM 9617 C C . ALA B 2 299 ? 99.125 21.523 151.157 1.00 34.84 275 ALA B C 1
ATOM 9618 O O . ALA B 2 299 ? 98.287 20.752 150.787 1.00 30.80 275 ALA B O 1
ATOM 9620 N N . PRO B 2 300 ? 98.790 22.673 151.760 1.00 34.24 276 PRO B N 1
ATOM 9621 C CA . PRO B 2 300 ? 97.313 22.881 152.040 1.00 33.05 276 PRO B CA 1
ATOM 9622 C C . PRO B 2 300 ? 96.563 23.478 150.851 1.00 29.26 276 PRO B C 1
ATOM 9623 O O . PRO B 2 300 ? 96.073 24.551 150.891 1.00 31.63 276 PRO B O 1
ATOM 9627 N N . LEU B 2 301 ? 96.478 22.741 149.776 1.00 29.02 277 LEU B N 1
ATOM 9628 C CA . LEU B 2 301 ? 95.965 23.225 148.541 1.00 26.94 277 LEU B CA 1
ATOM 9629 C C . LEU B 2 301 ? 94.464 23.454 148.629 1.00 29.62 277 LEU B C 1
ATOM 9630 O O . LEU B 2 301 ? 93.978 24.465 148.098 1.00 25.20 277 LEU B O 1
ATOM 9635 N N . ILE B 2 302 ? 93.736 22.552 149.299 1.00 27.78 278 ILE B N 1
ATOM 9636 C CA . ILE B 2 302 ? 92.255 22.629 149.338 1.00 26.98 278 ILE B CA 1
ATOM 9637 C C . ILE B 2 302 ? 91.737 22.711 150.750 1.00 26.44 278 ILE B C 1
ATOM 9638 O O . ILE B 2 302 ? 92.146 21.938 151.591 1.00 31.29 278 ILE B O 1
ATOM 9643 N N . GLN B 2 303 ? 90.882 23.657 151.053 1.00 29.20 279 GLN B N 1
ATOM 9644 C CA . GLN B 2 303 ? 90.376 23.768 152.435 1.00 31.43 279 GLN B CA 1
ATOM 9645 C C . GLN B 2 303 ? 88.903 24.038 152.308 1.00 32.86 279 GLN B C 1
ATOM 9646 O O . GLN B 2 303 ? 88.527 24.816 151.456 1.00 30.90 279 GLN B O 1
ATOM 9652 N N . PHE B 2 304 ? 88.063 23.394 153.126 1.00 31.86 280 PHE B N 1
ATOM 9653 C CA . PHE B 2 304 ? 86.666 23.676 153.133 1.00 26.82 280 PHE B CA 1
ATOM 9654 C C . PHE B 2 304 ? 86.344 24.376 154.442 1.00 33.48 280 PHE B C 1
ATOM 9655 O O . PHE B 2 304 ? 86.900 24.081 155.490 1.00 32.64 280 PHE B O 1
ATOM 9663 N N . SER B 2 305 ? 85.409 25.318 154.386 1.00 33.00 281 SER B N 1
ATOM 9664 C CA . SER B 2 305 ? 84.934 26.037 155.551 1.00 31.50 281 SER B CA 1
ATOM 9665 C C . SER B 2 305 ? 83.404 26.112 155.463 1.00 30.93 281 SER B C 1
ATOM 9666 O O . SER B 2 305 ? 82.797 25.638 154.493 1.00 29.46 281 SER B O 1
ATOM 9669 N N . SER B 2 306 ? 82.797 26.728 156.451 1.00 31.53 282 SER B N 1
ATOM 9670 C CA . SER B 2 306 ? 81.353 26.771 156.579 1.00 27.88 282 SER B CA 1
ATOM 9671 C C . SER B 2 306 ? 80.872 28.008 157.326 1.00 27.92 282 SER B C 1
ATOM 9672 O O . SER B 2 306 ? 81.581 28.553 158.182 1.00 27.02 282 SER B O 1
ATOM 9675 N N . TRP B 2 307 ? 79.655 28.447 157.006 1.00 31.27 283 TRP B N 1
ATOM 9676 C CA . TRP B 2 307 ? 78.965 29.499 157.727 1.00 31.44 283 TRP B CA 1
ATOM 9677 C C . TRP B 2 307 ? 77.792 28.915 158.549 1.00 31.45 283 TRP B C 1
ATOM 9678 O O . TRP B 2 307 ? 77.150 29.635 159.326 1.00 32.31 283 TRP B O 1
ATOM 9689 N N . MET B 2 308 ? 77.570 27.618 158.443 1.00 30.57 284 MET B N 1
ATOM 9690 C CA . MET B 2 308 ? 76.379 26.947 159.074 1.00 33.57 284 MET B CA 1
ATOM 9691 C C . MET B 2 308 ? 76.512 26.802 160.586 1.00 34.56 284 MET B C 1
ATOM 9692 O O . MET B 2 308 ? 77.267 25.952 161.069 1.00 33.83 284 MET B O 1
ATOM 9697 N N . GLY B 2 309 ? 75.793 27.660 161.318 1.00 33.05 285 GLY B N 1
ATOM 9698 C CA . GLY B 2 309 ? 75.949 27.792 162.762 1.00 32.90 285 GLY B CA 1
ATOM 9699 C C . GLY B 2 309 ? 76.983 28.832 163.190 1.00 30.64 285 GLY B C 1
ATOM 9700 O O . GLY B 2 309 ? 77.204 29.039 164.381 1.00 31.67 285 GLY B O 1
ATOM 9701 N N . GLY B 2 310 ? 77.557 29.529 162.223 1.00 29.00 286 GLY B N 1
ATOM 9702 C CA . GLY B 2 310 ? 78.526 30.594 162.456 1.00 29.17 286 GLY B CA 1
ATOM 9703 C C . GLY B 2 310 ? 78.025 31.966 162.066 1.00 29.63 286 GLY B C 1
ATOM 9704 O O . GLY B 2 310 ? 78.331 32.939 162.748 1.00 31.95 286 GLY B O 1
ATOM 9705 N N . ASP B 2 311 ? 77.181 32.033 161.051 1.00 30.25 287 ASP B N 1
ATOM 9706 C CA . ASP B 2 311 ? 76.598 33.273 160.633 1.00 28.40 287 ASP B CA 1
ATOM 9707 C C . ASP B 2 311 ? 75.341 33.621 161.433 1.00 32.03 287 ASP B C 1
ATOM 9708 O O . ASP B 2 311 ? 74.311 32.968 161.257 1.00 29.56 287 ASP B O 1
ATOM 9713 N N . ARG B 2 312 ? 75.388 34.677 162.259 1.00 30.44 288 ARG B N 1
ATOM 9714 C CA . ARG B 2 312 ? 74.234 35.076 163.044 1.00 33.34 288 ARG B CA 1
ATOM 9715 C C . ARG B 2 312 ? 73.734 36.472 162.664 1.00 35.79 288 ARG B C 1
ATOM 9716 O O . ARG B 2 312 ? 72.959 37.094 163.409 1.00 32.94 288 ARG B O 1
ATOM 9724 N N . ASP B 2 313 ? 74.224 36.958 161.540 1.00 33.63 289 ASP B N 1
ATOM 9725 C CA . ASP B 2 313 ? 73.845 38.268 161.041 1.00 35.23 289 ASP B CA 1
ATOM 9726 C C . ASP B 2 313 ? 72.343 38.292 160.771 1.00 36.01 289 ASP B C 1
ATOM 9727 O O . ASP B 2 313 ? 71.861 37.640 159.850 1.00 41.57 289 ASP B O 1
ATOM 9732 N N . GLY B 2 314 ? 71.602 39.028 161.580 1.00 37.58 290 GLY B N 1
ATOM 9733 C CA . GLY B 2 314 ? 70.172 39.144 161.344 1.00 38.80 290 GLY B CA 1
ATOM 9734 C C . GLY B 2 314 ? 69.520 37.853 161.712 1.00 42.66 290 GLY B C 1
ATOM 9735 O O . GLY B 2 314 ? 68.379 37.639 161.361 1.00 45.52 290 GLY B O 1
ATOM 9736 N N . ASN B 2 315 ? 70.212 37.010 162.479 1.00 41.07 291 ASN B N 1
ATOM 9737 C CA . ASN B 2 315 ? 69.626 35.736 162.832 1.00 39.45 291 ASN B CA 1
ATOM 9738 C C . ASN B 2 315 ? 69.852 35.316 164.270 1.00 39.80 291 ASN B C 1
ATOM 9739 O O . ASN B 2 315 ? 70.757 34.576 164.579 1.00 39.92 291 ASN B O 1
ATOM 9744 N N . PRO B 2 316 ? 68.961 35.729 165.141 1.00 41.90 292 PRO B N 1
ATOM 9745 C CA . PRO B 2 316 ? 69.192 35.463 166.549 1.00 42.25 292 PRO B CA 1
ATOM 9746 C C . PRO B 2 316 ? 69.002 33.992 166.938 1.00 39.51 292 PRO B C 1
ATOM 9747 O O . PRO B 2 316 ? 69.290 33.642 168.042 1.00 36.85 292 PRO B O 1
ATOM 9751 N N . ARG B 2 317 ? 68.534 33.141 166.041 1.00 39.93 293 ARG B N 1
ATOM 9752 C CA . ARG B 2 317 ? 68.475 31.729 166.346 1.00 41.15 293 ARG B CA 1
ATOM 9753 C C . ARG B 2 317 ? 69.880 31.128 166.384 1.00 37.45 293 ARG B C 1
ATOM 9754 O O . ARG B 2 317 ? 70.074 30.046 166.915 1.00 36.59 293 ARG B O 1
ATOM 9762 N N . VAL B 2 318 ? 70.851 31.788 165.756 1.00 34.22 294 VAL B N 1
ATOM 9763 C CA . VAL B 2 318 ? 72.227 31.356 165.833 1.00 32.18 294 VAL B CA 1
ATOM 9764 C C . VAL B 2 318 ? 72.868 31.932 167.126 1.00 31.55 294 VAL B C 1
ATOM 9765 O O . VAL B 2 318 ? 73.269 33.105 167.211 1.00 34.82 294 VAL B O 1
ATOM 9769 N N . THR B 2 319 ? 72.882 31.070 168.143 1.00 33.01 295 THR B N 1
ATOM 9770 C CA . THR B 2 319 ? 73.257 31.394 169.488 1.00 33.38 295 THR B CA 1
ATOM 9771 C C . THR B 2 319 ? 74.661 30.863 169.723 1.00 34.79 295 THR B C 1
ATOM 9772 O O . THR B 2 319 ? 75.185 30.086 168.935 1.00 36.14 295 THR B O 1
ATOM 9776 N N . PRO B 2 320 ? 75.254 31.231 170.853 1.00 32.07 296 PRO B N 1
ATOM 9777 C CA . PRO B 2 320 ? 76.532 30.664 171.157 1.00 29.99 296 PRO B CA 1
ATOM 9778 C C . PRO B 2 320 ? 76.422 29.139 171.237 1.00 34.58 296 PRO B C 1
ATOM 9779 O O . PRO B 2 320 ? 77.353 28.462 170.842 1.00 35.59 296 PRO B O 1
ATOM 9783 N N . GLU B 2 321 ? 75.291 28.619 171.770 1.00 37.04 297 GLU B N 1
ATOM 9784 C CA A GLU B 2 321 ? 75.124 27.156 171.943 0.50 39.96 297 GLU B CA 1
ATOM 9785 C CA B GLU B 2 321 ? 75.068 27.182 171.953 0.50 37.29 297 GLU B CA 1
ATOM 9786 C C . GLU B 2 321 ? 75.089 26.523 170.562 1.00 37.88 297 GLU B C 1
ATOM 9787 O O . GLU B 2 321 ? 75.739 25.507 170.328 1.00 35.38 297 GLU B O 1
ATOM 9798 N N . VAL B 2 322 ? 74.394 27.146 169.622 1.00 35.99 298 VAL B N 1
ATOM 9799 C CA . VAL B 2 322 ? 74.363 26.593 168.293 1.00 34.79 298 VAL B CA 1
ATOM 9800 C C . VAL B 2 322 ? 75.814 26.472 167.760 1.00 35.58 298 VAL B C 1
ATOM 9801 O O . VAL B 2 322 ? 76.190 25.450 167.187 1.00 32.29 298 VAL B O 1
ATOM 9805 N N . THR B 2 323 ? 76.615 27.530 167.968 1.00 36.48 299 THR B N 1
ATOM 9806 C CA . THR B 2 323 ? 77.994 27.586 167.444 1.00 32.30 299 THR B CA 1
ATOM 9807 C C . THR B 2 323 ? 78.880 26.519 168.083 1.00 34.52 299 THR B C 1
ATOM 9808 O O . THR B 2 323 ? 79.586 25.831 167.385 1.00 32.79 299 THR B O 1
ATOM 9812 N N . ARG B 2 324 ? 78.776 26.361 169.393 1.00 32.62 300 ARG B N 1
ATOM 9813 C CA . ARG B 2 324 ? 79.435 25.296 170.070 1.00 36.06 300 ARG B CA 1
ATOM 9814 C C . ARG B 2 324 ? 79.030 23.912 169.523 1.00 36.27 300 ARG B C 1
ATOM 9815 O O . ARG B 2 324 ? 79.879 23.047 169.321 1.00 35.85 300 ARG B O 1
ATOM 9823 N N . ASP B 2 325 ? 77.754 23.697 169.293 1.00 36.03 301 ASP B N 1
ATOM 9824 C CA . ASP B 2 325 ? 77.288 22.409 168.839 1.00 34.52 301 ASP B CA 1
ATOM 9825 C C . ASP B 2 325 ? 77.811 22.107 167.434 1.00 35.27 301 ASP B C 1
ATOM 9826 O O . ASP B 2 325 ? 78.167 20.953 167.164 1.00 33.49 301 ASP B O 1
ATOM 9831 N N . VAL B 2 326 ? 77.845 23.103 166.529 1.00 33.79 302 VAL B N 1
ATOM 9832 C CA . VAL B 2 326 ? 78.263 22.771 165.155 1.00 33.06 302 VAL B CA 1
ATOM 9833 C C . VAL B 2 326 ? 79.770 22.590 165.117 1.00 35.12 302 VAL B C 1
ATOM 9834 O O . VAL B 2 326 ? 80.252 21.793 164.305 1.00 32.66 302 VAL B O 1
ATOM 9838 N N . CYS B 2 327 ? 80.501 23.165 166.078 1.00 33.98 303 CYS B N 1
ATOM 9839 C CA . CYS B 2 327 ? 81.928 22.840 166.159 1.00 33.65 303 CYS B CA 1
ATOM 9840 C C . CYS B 2 327 ? 82.129 21.392 166.589 1.00 34.02 303 CYS B C 1
ATOM 9841 O O . CYS B 2 327 ? 83.005 20.675 166.046 1.00 31.49 303 CYS B O 1
ATOM 9844 N N . LEU B 2 328 ? 81.365 20.956 167.583 1.00 34.63 304 LEU B N 1
ATOM 9845 C CA . LEU B 2 328 ? 81.543 19.610 168.095 1.00 36.44 304 LEU B CA 1
ATOM 9846 C C . LEU B 2 328 ? 81.043 18.602 167.054 1.00 36.96 304 LEU B C 1
ATOM 9847 O O . LEU B 2 328 ? 81.637 17.552 166.886 1.00 35.69 304 LEU B O 1
ATOM 9852 N N . LEU B 2 329 ? 79.941 18.931 166.367 1.00 35.00 305 LEU B N 1
ATOM 9853 C CA . LEU B 2 329 ? 79.446 18.071 165.320 1.00 34.18 305 LEU B CA 1
ATOM 9854 C C . LEU B 2 329 ? 80.531 17.894 164.259 1.00 33.85 305 LEU B C 1
ATOM 9855 O O . LEU B 2 329 ? 80.784 16.772 163.792 1.00 30.56 305 LEU B O 1
ATOM 9860 N N . ALA B 2 330 ? 81.224 18.968 163.912 1.00 32.46 306 ALA B N 1
ATOM 9861 C CA . ALA B 2 330 ? 82.177 18.896 162.786 1.00 30.69 306 ALA B CA 1
ATOM 9862 C C . ALA B 2 330 ? 83.320 18.025 163.233 1.00 32.93 306 ALA B C 1
ATOM 9863 O O . ALA B 2 330 ? 83.848 17.173 162.459 1.00 34.52 306 ALA B O 1
ATOM 9865 N N . ARG B 2 331 ? 83.638 18.122 164.516 1.00 33.23 307 ARG B N 1
ATOM 9866 C CA . ARG B 2 331 ? 84.745 17.325 165.048 1.00 35.68 307 ARG B CA 1
ATOM 9867 C C . ARG B 2 331 ? 84.316 15.845 165.140 1.00 34.15 307 ARG B C 1
ATOM 9868 O O . ARG B 2 331 ? 85.089 14.951 164.892 1.00 34.69 307 ARG B O 1
ATOM 9876 N N . MET B 2 332 ? 83.082 15.603 165.549 1.00 32.83 308 MET B N 1
ATOM 9877 C CA . MET B 2 332 ? 82.559 14.284 165.653 1.00 34.95 308 MET B CA 1
ATOM 9878 C C . MET B 2 332 ? 82.589 13.582 164.263 1.00 35.18 308 MET B C 1
ATOM 9879 O O . MET B 2 332 ? 83.036 12.453 164.128 1.00 34.31 308 MET B O 1
ATOM 9884 N N . MET B 2 333 ? 82.089 14.251 163.254 1.00 32.26 309 MET B N 1
ATOM 9885 C CA . MET B 2 333 ? 81.983 13.678 161.912 1.00 35.72 309 MET B CA 1
ATOM 9886 C C . MET B 2 333 ? 83.343 13.444 161.291 1.00 32.62 309 MET B C 1
ATOM 9887 O O . MET B 2 333 ? 83.577 12.437 160.696 1.00 33.37 309 MET B O 1
ATOM 9892 N N . THR B 2 334 ? 84.268 14.360 161.495 1.00 31.74 310 THR B N 1
ATOM 9893 C CA . THR B 2 334 ? 85.579 14.217 160.928 1.00 31.54 310 THR B CA 1
ATOM 9894 C C . THR B 2 334 ? 86.272 12.992 161.516 1.00 36.22 310 THR B C 1
ATOM 9895 O O . THR B 2 334 ? 86.766 12.138 160.772 1.00 29.92 310 THR B O 1
ATOM 9899 N N . SER B 2 335 ? 86.226 12.830 162.841 1.00 33.26 311 SER B N 1
ATOM 9900 C CA . SER B 2 335 ? 86.938 11.718 163.420 1.00 32.82 311 SER B CA 1
ATOM 9901 C C . SER B 2 335 ? 86.216 10.403 163.087 1.00 34.50 311 SER B C 1
ATOM 9902 O O . SER B 2 335 ? 86.834 9.368 162.902 1.00 32.37 311 SER B O 1
ATOM 9905 N N . ASN B 2 336 ? 84.891 10.469 162.928 1.00 33.00 312 ASN B N 1
ATOM 9906 C CA . ASN B 2 336 ? 84.108 9.352 162.527 1.00 33.21 312 ASN B CA 1
ATOM 9907 C C . ASN B 2 336 ? 84.437 8.908 161.068 1.00 36.85 312 ASN B C 1
ATOM 9908 O O . ASN B 2 336 ? 84.538 7.704 160.754 1.00 31.18 312 ASN B O 1
ATOM 9913 N N . MET B 2 337 ? 84.727 9.874 160.201 1.00 39.20 313 MET B N 1
ATOM 9914 C CA . MET B 2 337 ? 85.069 9.501 158.835 1.00 37.42 313 MET B CA 1
ATOM 9915 C C . MET B 2 337 ? 86.424 8.865 158.760 1.00 36.32 313 MET B C 1
ATOM 9916 O O . MET B 2 337 ? 86.581 7.864 158.083 1.00 34.86 313 MET B O 1
ATOM 9921 N N . TYR B 2 338 ? 87.404 9.362 159.525 1.00 34.00 314 TYR B N 1
ATOM 9922 C CA . TYR B 2 338 ? 88.666 8.633 159.565 1.00 33.01 314 TYR B CA 1
ATOM 9923 C C . TYR B 2 338 ? 88.450 7.258 160.172 1.00 33.42 314 TYR B C 1
ATOM 9924 O O . TYR B 2 338 ? 88.985 6.265 159.707 1.00 35.04 314 TYR B O 1
ATOM 9933 N N . PHE B 2 339 ? 87.728 7.201 161.273 1.00 35.80 315 PHE B N 1
ATOM 9934 C CA . PHE B 2 339 ? 87.521 5.907 161.985 1.00 36.82 315 PHE B CA 1
ATOM 9935 C C . PHE B 2 339 ? 86.874 4.882 161.069 1.00 36.75 315 PHE B C 1
ATOM 9936 O O . PHE B 2 339 ? 87.248 3.732 161.073 1.00 33.80 315 PHE B O 1
ATOM 9944 N N . SER B 2 340 ? 85.898 5.329 160.268 1.00 37.75 316 SER B N 1
ATOM 9945 C CA . SER B 2 340 ? 85.118 4.414 159.452 1.00 41.89 316 SER B CA 1
ATOM 9946 C C . SER B 2 340 ? 85.869 3.898 158.204 1.00 39.88 316 SER B C 1
ATOM 9947 O O . SER B 2 340 ? 85.382 2.980 157.563 1.00 40.52 316 SER B O 1
ATOM 9950 N N . GLN B 2 341 ? 87.065 4.427 157.907 1.00 36.71 317 GLN B N 1
ATOM 9951 C CA . GLN B 2 341 ? 87.894 3.908 156.857 1.00 36.60 317 GLN B CA 1
ATOM 9952 C C . GLN B 2 341 ? 89.259 3.319 157.353 1.00 39.12 317 GLN B C 1
ATOM 9953 O O . GLN B 2 341 ? 89.945 2.681 156.592 1.00 39.01 317 GLN B O 1
ATOM 9959 N N . ILE B 2 342 ? 89.623 3.477 158.628 1.00 35.99 318 ILE B N 1
ATOM 9960 C CA . ILE B 2 342 ? 90.877 2.935 159.142 1.00 35.62 318 ILE B CA 1
ATOM 9961 C C . ILE B 2 342 ? 90.942 1.379 159.138 1.00 35.92 318 ILE B C 1
ATOM 9962 O O . ILE B 2 342 ? 91.992 0.817 158.833 1.00 31.27 318 ILE B O 1
ATOM 9967 N N . GLU B 2 343 ? 89.811 0.684 159.369 1.00 35.84 319 GLU B N 1
ATOM 9968 C CA . GLU B 2 343 ? 89.842 -0.780 159.322 1.00 38.09 319 GLU B CA 1
ATOM 9969 C C . GLU B 2 343 ? 90.228 -1.293 157.937 1.00 39.44 319 GLU B C 1
ATOM 9970 O O . GLU B 2 343 ? 91.102 -2.171 157.806 1.00 38.94 319 GLU B O 1
ATOM 9976 N N . ASP B 2 344 ? 89.657 -0.708 156.894 1.00 39.42 320 ASP B N 1
ATOM 9977 C CA . ASP B 2 344 ? 90.111 -1.045 155.518 1.00 41.04 320 ASP B CA 1
ATOM 9978 C C . ASP B 2 344 ? 91.617 -0.864 155.324 1.00 35.21 320 ASP B C 1
ATOM 9979 O O . ASP B 2 344 ? 92.257 -1.718 154.797 1.00 34.28 320 ASP B O 1
ATOM 9984 N N . LEU B 2 345 ? 92.154 0.262 155.740 1.00 33.25 321 LEU B N 1
ATOM 9985 C CA . LEU B 2 345 ? 93.580 0.471 155.630 1.00 35.28 321 LEU B CA 1
ATOM 9986 C C . LEU B 2 345 ? 94.367 -0.538 156.456 1.00 35.07 321 LEU B C 1
ATOM 9987 O O . LEU B 2 345 ? 95.361 -1.031 156.003 1.00 41.06 321 LEU B O 1
ATOM 9992 N N . MET B 2 346 ? 93.896 -0.880 157.646 1.00 35.63 322 MET B N 1
ATOM 9993 C CA . MET B 2 346 ? 94.510 -1.932 158.450 1.00 35.50 322 MET B CA 1
ATOM 9994 C C . MET B 2 346 ? 94.552 -3.280 157.715 1.00 35.53 322 MET B C 1
ATOM 9995 O O . MET B 2 346 ? 95.575 -4.027 157.767 1.00 38.11 322 MET B O 1
ATOM 10000 N N . ILE B 2 347 ? 93.474 -3.627 157.049 1.00 35.28 323 ILE B N 1
ATOM 10001 C CA . ILE B 2 347 ? 93.454 -4.875 156.319 1.00 39.57 323 ILE B CA 1
ATOM 10002 C C . ILE B 2 347 ? 94.558 -4.874 155.274 1.00 38.77 323 ILE B C 1
ATOM 10003 O O . ILE B 2 347 ? 95.299 -5.816 155.198 1.00 37.37 323 ILE B O 1
ATOM 10008 N N . GLU B 2 348 ? 94.675 -3.802 154.502 1.00 38.74 324 GLU B N 1
ATOM 10009 C CA . GLU B 2 348 ? 95.668 -3.756 153.449 1.00 38.74 324 GLU B CA 1
ATOM 10010 C C . GLU B 2 348 ? 97.032 -3.798 154.008 1.00 42.01 324 GLU B C 1
ATOM 10011 O O . GLU B 2 348 ? 97.927 -4.279 153.333 1.00 37.70 324 GLU B O 1
ATOM 10017 N N . MET B 2 349 ? 97.238 -3.170 155.172 1.00 44.80 325 MET B N 1
ATOM 10018 C CA . MET B 2 349 ? 98.610 -2.978 155.663 1.00 45.74 325 MET B CA 1
ATOM 10019 C C . MET B 2 349 ? 99.041 -4.186 156.449 1.00 43.31 325 MET B C 1
ATOM 10020 O O . MET B 2 349 ? 99.346 -4.096 157.624 1.00 43.18 325 MET B O 1
ATOM 10025 N N . SER B 2 350 ? 99.092 -5.314 155.743 1.00 47.68 326 SER B N 1
ATOM 10026 C CA . SER B 2 350 ? 99.428 -6.631 156.287 1.00 45.92 326 SER B CA 1
ATOM 10027 C C . SER B 2 350 ? 100.890 -6.868 156.276 1.00 50.69 326 SER B C 1
ATOM 10028 O O . SER B 2 350 ? 101.354 -7.878 156.819 1.00 50.30 326 SER B O 1
ATOM 10031 N N . MET B 2 351 ? 101.642 -5.958 155.652 1.00 54.66 327 MET B N 1
ATOM 10032 C CA . MET B 2 351 ? 103.065 -6.179 155.428 1.00 56.02 327 MET B CA 1
ATOM 10033 C C . MET B 2 351 ? 103.800 -6.329 156.755 1.00 51.50 327 MET B C 1
ATOM 10034 O O . MET B 2 351 ? 103.401 -5.772 157.756 1.00 58.82 327 MET B O 1
ATOM 10039 N N . TRP B 2 352 ? 104.826 -7.182 156.752 1.00 53.21 328 TRP B N 1
ATOM 10040 C CA . TRP B 2 352 ? 105.568 -7.524 157.955 1.00 53.13 328 TRP B CA 1
ATOM 10041 C C . TRP B 2 352 ? 106.971 -6.911 157.982 1.00 50.66 328 TRP B C 1
ATOM 10042 O O . TRP B 2 352 ? 107.597 -6.897 159.028 1.00 51.34 328 TRP B O 1
ATOM 10053 N N . ARG B 2 353 ? 107.453 -6.443 156.827 1.00 51.20 329 ARG B N 1
ATOM 10054 C CA . ARG B 2 353 ? 108.692 -5.661 156.735 1.00 52.27 329 ARG B CA 1
ATOM 10055 C C . ARG B 2 353 ? 108.504 -4.189 157.149 1.00 52.44 329 ARG B C 1
ATOM 10056 O O . ARG B 2 353 ? 107.758 -3.411 156.466 1.00 54.56 329 ARG B O 1
ATOM 10064 N N . CYS B 2 354 ? 109.207 -3.791 158.225 1.00 49.42 330 CYS B N 1
ATOM 10065 C CA . CYS B 2 354 ? 109.191 -2.400 158.663 1.00 51.40 330 CYS B CA 1
ATOM 10066 C C . CYS B 2 354 ? 110.544 -1.953 159.102 1.00 49.73 330 CYS B C 1
ATOM 10067 O O . CYS B 2 354 ? 111.342 -2.773 159.471 1.00 47.69 330 CYS B O 1
ATOM 10070 N N . ASN B 2 355 ? 110.754 -0.631 159.150 1.00 47.09 331 ASN B N 1
ATOM 10071 C CA . ASN B 2 355 ? 112.032 -0.050 159.641 1.00 51.21 331 ASN B CA 1
ATOM 10072 C C . ASN B 2 355 ? 112.152 -0.062 161.169 1.00 55.98 331 ASN B C 1
ATOM 10073 O O . ASN B 2 355 ? 111.204 -0.420 161.872 1.00 56.86 331 ASN B O 1
ATOM 10078 N N . SER B 2 356 ? 113.331 0.269 161.678 1.00 59.43 332 SER B N 1
ATOM 10079 C CA . SER B 2 356 ? 113.538 0.275 163.118 1.00 59.63 332 SER B CA 1
ATOM 10080 C C . SER B 2 356 ? 112.603 1.167 163.857 1.00 57.15 332 SER B C 1
ATOM 10081 O O . SER B 2 356 ? 112.107 0.821 164.928 1.00 56.77 332 SER B O 1
ATOM 10084 N N . GLU B 2 357 ? 112.462 2.373 163.345 1.00 51.71 333 GLU B N 1
ATOM 10085 C CA . GLU B 2 357 ? 111.699 3.351 164.062 1.00 51.68 333 GLU B CA 1
ATOM 10086 C C . GLU B 2 357 ? 110.263 2.798 164.396 1.00 51.92 333 GLU B C 1
ATOM 10087 O O . GLU B 2 357 ? 109.734 2.928 165.519 1.00 50.65 333 GLU B O 1
ATOM 10093 N N . LEU B 2 358 ? 109.649 2.210 163.394 1.00 46.49 334 LEU B N 1
ATOM 10094 C CA . LEU B 2 358 ? 108.293 1.713 163.504 1.00 49.93 334 LEU B CA 1
ATOM 10095 C C . LEU B 2 358 ? 108.273 0.389 164.286 1.00 48.64 334 LEU B C 1
ATOM 10096 O O . LEU B 2 358 ? 107.337 0.121 165.041 1.00 49.30 334 LEU B O 1
ATOM 10101 N N . ARG B 2 359 ? 109.310 -0.404 164.133 1.00 48.33 335 ARG B N 1
ATOM 10102 C CA . ARG B 2 359 ? 109.442 -1.640 164.917 1.00 54.53 335 ARG B CA 1
ATOM 10103 C C . ARG B 2 359 ? 109.445 -1.349 166.410 1.00 55.21 335 ARG B C 1
ATOM 10104 O O . ARG B 2 359 ? 108.642 -1.886 167.162 1.00 54.56 335 ARG B O 1
ATOM 10112 N N . VAL B 2 360 ? 110.303 -0.427 166.813 1.00 57.31 336 VAL B N 1
ATOM 10113 C CA . VAL B 2 360 ? 110.335 0.062 168.198 1.00 57.62 336 VAL B CA 1
ATOM 10114 C C . VAL B 2 360 ? 108.968 0.590 168.684 1.00 54.98 336 VAL B C 1
ATOM 10115 O O . VAL B 2 360 ? 108.484 0.216 169.755 1.00 57.51 336 VAL B O 1
ATOM 10119 N N . ARG B 2 361 ? 108.315 1.417 167.889 1.00 52.41 337 ARG B N 1
ATOM 10120 C CA . ARG B 2 361 ? 107.021 1.971 168.314 1.00 52.17 337 ARG B CA 1
ATOM 10121 C C . ARG B 2 361 ? 105.966 0.864 168.441 1.00 53.34 337 ARG B C 1
ATOM 10122 O O . ARG B 2 361 ? 105.151 0.862 169.370 1.00 57.38 337 ARG B O 1
ATOM 10130 N N . ALA B 2 362 ? 105.976 -0.071 167.500 1.00 51.34 338 ALA B N 1
ATOM 10131 C CA . ALA B 2 362 ? 105.032 -1.190 167.505 1.00 53.29 338 ALA B CA 1
ATOM 10132 C C . ALA B 2 362 ? 105.218 -2.082 168.739 1.00 58.17 338 ALA B C 1
ATOM 10133 O O . ALA B 2 362 ? 104.237 -2.508 169.363 1.00 62.01 338 ALA B O 1
ATOM 10135 N N . GLU B 2 363 ? 106.464 -2.349 169.105 1.00 62.80 339 GLU B N 1
ATOM 10136 C CA . GLU B 2 363 ? 106.724 -3.193 170.282 1.00 63.49 339 GLU B CA 1
ATOM 10137 C C . GLU B 2 363 ? 106.352 -2.478 171.575 1.00 62.36 339 GLU B C 1
ATOM 10138 O O . GLU B 2 363 ? 105.772 -3.100 172.430 1.00 65.96 339 GLU B O 1
ATOM 10144 N N . GLU B 2 364 ? 106.637 -1.179 171.696 1.00 61.92 340 GLU B N 1
ATOM 10145 C CA . GLU B 2 364 ? 106.031 -0.320 172.745 1.00 65.81 340 GLU B CA 1
ATOM 10146 C C . GLU B 2 364 ? 104.516 -0.548 172.877 1.00 64.90 340 GLU B C 1
ATOM 10147 O O . GLU B 2 364 ? 104.026 -0.872 173.957 1.00 62.83 340 GLU B O 1
ATOM 10153 N N . LEU B 2 365 ? 103.768 -0.341 171.780 1.00 61.05 341 LEU B N 1
ATOM 10154 C CA . LEU B 2 365 ? 102.307 -0.401 171.847 1.00 56.40 341 LEU B CA 1
ATOM 10155 C C . LEU B 2 365 ? 101.865 -1.803 172.153 1.00 57.51 341 LEU B C 1
ATOM 10156 O O . LEU B 2 365 ? 100.895 -2.015 172.884 1.00 59.74 341 LEU B O 1
ATOM 10161 N N . TYR B 2 366 ? 102.560 -2.770 171.586 1.00 58.11 342 TYR B N 1
ATOM 10162 C CA . TYR B 2 366 ? 102.208 -4.144 171.816 1.00 64.42 342 TYR B CA 1
ATOM 10163 C C . TYR B 2 366 ? 102.331 -4.599 173.276 1.00 68.94 342 TYR B C 1
ATOM 10164 O O . TYR B 2 366 ? 101.576 -5.477 173.723 1.00 70.14 342 TYR B O 1
ATOM 10173 N N . ARG B 2 367 ? 103.313 -4.045 173.985 1.00 73.71 343 ARG B N 1
ATOM 10174 C CA . ARG B 2 367 ? 103.634 -4.454 175.355 1.00 80.06 343 ARG B CA 1
ATOM 10175 C C . ARG B 2 367 ? 102.557 -3.828 176.253 1.00 78.93 343 ARG B C 1
ATOM 10176 O O . ARG B 2 367 ? 102.010 -4.481 177.126 1.00 80.03 343 ARG B O 1
ATOM 10184 N N . THR B 2 368 ? 102.207 -2.578 176.006 1.00 81.68 344 THR B N 1
ATOM 10185 C CA . THR B 2 368 ? 101.184 -1.908 176.817 1.00 86.38 344 THR B CA 1
ATOM 10186 C C . THR B 2 368 ? 99.739 -2.251 176.399 1.00 89.87 344 THR B C 1
ATOM 10187 O O . THR B 2 368 ? 98.814 -1.516 176.726 1.00 87.62 344 THR B O 1
ATOM 10191 N N . ALA B 2 369 ? 99.562 -3.378 175.702 1.00 97.80 345 ALA B N 1
ATOM 10192 C CA . ALA B 2 369 ? 98.312 -3.692 174.963 1.00 101.25 345 ALA B CA 1
ATOM 10193 C C . ALA B 2 369 ? 97.302 -4.521 175.765 1.00 105.57 345 ALA B C 1
ATOM 10194 O O . ALA B 2 369 ? 97.651 -5.511 176.439 1.00 89.28 345 ALA B O 1
ATOM 10196 N N . ARG B 2 370 ? 96.039 -4.124 175.609 1.00 106.31 346 ARG B N 1
ATOM 10197 C CA . ARG B 2 370 ? 94.895 -4.717 176.294 1.00 107.13 346 ARG B CA 1
ATOM 10198 C C . ARG B 2 370 ? 94.687 -6.193 175.907 1.00 100.62 346 ARG B C 1
ATOM 10199 O O . ARG B 2 370 ? 94.655 -6.525 174.717 1.00 99.78 346 ARG B O 1
ATOM 10207 N N . LYS B 2 371 ? 94.541 -7.075 176.895 1.00 96.92 347 LYS B N 1
ATOM 10208 C CA . LYS B 2 371 ? 94.387 -8.525 176.632 1.00 92.95 347 LYS B CA 1
ATOM 10209 C C . LYS B 2 371 ? 93.015 -8.938 176.000 1.00 86.32 347 LYS B C 1
ATOM 10210 O O . LYS B 2 371 ? 92.840 -10.076 175.592 1.00 92.49 347 LYS B O 1
ATOM 10212 N N . ASP B 2 372 ? 92.074 -8.004 175.892 1.00 83.99 348 ASP B N 1
ATOM 10213 C CA . ASP B 2 372 ? 90.658 -8.335 175.696 1.00 79.98 348 ASP B CA 1
ATOM 10214 C C . ASP B 2 372 ? 89.900 -7.619 174.575 1.00 73.69 348 ASP B C 1
ATOM 10215 O O . ASP B 2 372 ? 90.319 -6.577 174.045 1.00 70.35 348 ASP B O 1
ATOM 10220 N N . VAL B 2 373 ? 88.723 -8.194 174.309 1.00 68.38 349 VAL B N 1
ATOM 10221 C CA . VAL B 2 373 ? 87.796 -7.794 173.258 1.00 62.03 349 VAL B CA 1
ATOM 10222 C C . VAL B 2 373 ? 87.639 -6.259 173.076 1.00 56.85 349 VAL B C 1
ATOM 10223 O O . VAL B 2 373 ? 87.316 -5.535 173.990 1.00 52.45 349 VAL B O 1
ATOM 10227 N N . LYS B 2 374 ? 87.911 -5.792 171.865 1.00 54.34 350 LYS B N 1
ATOM 10228 C CA . LYS B 2 374 ? 87.437 -4.482 171.432 1.00 51.51 350 LYS B CA 1
ATOM 10229 C C . LYS B 2 374 ? 86.262 -4.690 170.491 1.00 50.24 350 LYS B C 1
ATOM 10230 O O . LYS B 2 374 ? 86.322 -5.512 169.521 1.00 50.56 350 LYS B O 1
ATOM 10236 N N . HIS B 2 375 ? 85.223 -3.905 170.778 1.00 47.37 351 HIS B N 1
ATOM 10237 C CA A HIS B 2 375 ? 83.902 -4.051 170.176 0.50 48.11 351 HIS B CA 1
ATOM 10238 C CA B HIS B 2 375 ? 83.900 -3.993 170.144 0.50 45.82 351 HIS B CA 1
ATOM 10239 C C . HIS B 2 375 ? 83.875 -3.418 168.737 1.00 45.28 351 HIS B C 1
ATOM 10240 O O . HIS B 2 375 ? 82.949 -2.658 168.353 1.00 45.39 351 HIS B O 1
ATOM 10253 N N . TYR B 2 376 ? 84.881 -3.759 167.927 1.00 43.11 352 TYR B N 1
ATOM 10254 C CA . TYR B 2 376 ? 85.010 -3.207 166.548 1.00 41.83 352 TYR B CA 1
ATOM 10255 C C . TYR B 2 376 ? 84.574 -4.274 165.529 1.00 40.93 352 TYR B C 1
ATOM 10256 O O . TYR B 2 376 ? 84.530 -5.453 165.852 1.00 38.59 352 TYR B O 1
ATOM 10265 N N . ILE B 2 377 ? 84.246 -3.851 164.318 1.00 39.81 353 ILE B N 1
ATOM 10266 C CA . ILE B 2 377 ? 83.838 -4.788 163.279 1.00 41.64 353 ILE B CA 1
ATOM 10267 C C . ILE B 2 377 ? 84.985 -5.729 162.900 1.00 39.86 353 ILE B C 1
ATOM 10268 O O . ILE B 2 377 ? 84.763 -6.906 162.853 1.00 44.22 353 ILE B O 1
ATOM 10273 N N . GLU B 2 378 ? 86.211 -5.224 162.727 1.00 42.21 354 GLU B N 1
ATOM 10274 C CA . GLU B 2 378 ? 87.307 -6.071 162.234 1.00 45.82 354 GLU B CA 1
ATOM 10275 C C . GLU B 2 378 ? 88.429 -6.519 163.173 1.00 50.45 354 GLU B C 1
ATOM 10276 O O . GLU B 2 378 ? 88.774 -7.683 163.157 1.00 66.36 354 GLU B O 1
ATOM 10282 N N . PHE B 2 379 ? 89.077 -5.686 163.931 1.00 47.09 355 PHE B N 1
ATOM 10283 C CA . PHE B 2 379 ? 90.285 -6.333 164.542 1.00 45.06 355 PHE B CA 1
ATOM 10284 C C . PHE B 2 379 ? 90.028 -6.268 166.029 1.00 43.88 355 PHE B C 1
ATOM 10285 O O . PHE B 2 379 ? 90.393 -5.294 166.683 1.00 40.24 355 PHE B O 1
ATOM 10293 N N . TRP B 2 380 ? 89.296 -7.270 166.491 1.00 42.75 356 TRP B N 1
ATOM 10294 C CA . TRP B 2 380 ? 88.677 -7.283 167.789 1.00 46.52 356 TRP B CA 1
ATOM 10295 C C . TRP B 2 380 ? 89.538 -7.954 168.858 1.00 49.46 356 TRP B C 1
ATOM 10296 O O . TRP B 2 380 ? 89.348 -7.677 170.053 1.00 50.46 356 TRP B O 1
ATOM 10307 N N . LYS B 2 381 ? 90.455 -8.834 168.432 1.00 51.54 357 LYS B N 1
ATOM 10308 C CA . LYS B 2 381 ? 91.473 -9.412 169.320 1.00 53.19 357 LYS B CA 1
ATOM 10309 C C . LYS B 2 381 ? 92.753 -8.608 169.286 1.00 54.53 357 LYS B C 1
ATOM 10310 O O . LYS B 2 381 ? 92.941 -7.739 168.424 1.00 58.60 357 LYS B O 1
ATOM 10316 N N . ARG B 2 382 ? 93.663 -8.923 170.189 1.00 58.80 358 ARG B N 1
ATOM 10317 C CA . ARG B 2 382 ? 94.921 -8.191 170.270 1.00 60.96 358 ARG B CA 1
ATOM 10318 C C . ARG B 2 382 ? 95.700 -8.385 168.997 1.00 54.53 358 ARG B C 1
ATOM 10319 O O . ARG B 2 382 ? 95.793 -9.489 168.497 1.00 51.23 358 ARG B O 1
ATOM 10327 N N . ILE B 2 383 ? 96.277 -7.306 168.499 1.00 52.78 359 ILE B N 1
ATOM 10328 C CA . ILE B 2 383 ? 97.007 -7.365 167.241 1.00 53.32 359 ILE B CA 1
ATOM 10329 C C . ILE B 2 383 ? 98.426 -7.862 167.513 1.00 53.96 359 ILE B C 1
ATOM 10330 O O . ILE B 2 383 ? 99.128 -7.320 168.366 1.00 56.51 359 ILE B O 1
ATOM 10335 N N . PRO B 2 384 ? 98.838 -8.919 166.817 1.00 54.04 360 PRO B N 1
ATOM 10336 C CA . PRO B 2 384 ? 100.190 -9.465 167.040 1.00 57.79 360 PRO B CA 1
ATOM 10337 C C . PRO B 2 384 ? 101.311 -8.560 166.477 1.00 60.21 360 PRO B C 1
ATOM 10338 O O . PRO B 2 384 ? 101.076 -7.788 165.535 1.00 53.58 360 PRO B O 1
ATOM 10342 N N . PRO B 2 385 ? 102.539 -8.676 167.020 1.00 64.22 361 PRO B N 1
ATOM 10343 C CA . PRO B 2 385 ? 103.615 -7.743 166.648 1.00 62.57 361 PRO B CA 1
ATOM 10344 C C . PRO B 2 385 ? 104.280 -8.024 165.287 1.00 61.22 361 PRO B C 1
ATOM 10345 O O . PRO B 2 385 ? 105.012 -7.179 164.778 1.00 59.52 361 PRO B O 1
ATOM 10349 N N . ASN B 2 386 ? 103.993 -9.174 164.685 1.00 60.39 362 ASN B N 1
ATOM 10350 C CA . ASN B 2 386 ? 104.405 -9.443 163.288 1.00 60.36 362 ASN B CA 1
ATOM 10351 C C . ASN B 2 386 ? 103.505 -8.760 162.250 1.00 57.52 362 ASN B C 1
ATOM 10352 O O . ASN B 2 386 ? 103.724 -8.917 161.044 1.00 56.24 362 ASN B O 1
ATOM 10357 N N . GLN B 2 387 ? 102.485 -8.025 162.731 1.00 52.47 363 GLN B N 1
ATOM 10358 C CA . GLN B 2 387 ? 101.656 -7.148 161.889 1.00 49.96 363 GLN B CA 1
ATOM 10359 C C . GLN B 2 387 ? 101.889 -5.673 162.309 1.00 50.54 363 GLN B C 1
ATOM 10360 O O . GLN B 2 387 ? 101.008 -5.027 162.841 1.00 47.27 363 GLN B O 1
ATOM 10366 N N . PRO B 2 388 ? 103.097 -5.146 162.086 1.00 48.02 364 PRO B N 1
ATOM 10367 C CA . PRO B 2 388 ? 103.497 -3.920 162.813 1.00 47.41 364 PRO B CA 1
ATOM 10368 C C . PRO B 2 388 ? 102.737 -2.667 162.402 1.00 44.40 364 PRO B C 1
ATOM 10369 O O . PRO B 2 388 ? 102.436 -1.809 163.255 1.00 40.13 364 PRO B O 1
ATOM 10373 N N . TYR B 2 389 ? 102.382 -2.586 161.126 1.00 40.59 365 TYR B N 1
ATOM 10374 C CA . TYR B 2 389 ? 101.612 -1.482 160.662 1.00 40.29 365 TYR B CA 1
ATOM 10375 C C . TYR B 2 389 ? 100.187 -1.500 161.283 1.00 42.69 365 TYR B C 1
ATOM 10376 O O . TYR B 2 389 ? 99.601 -0.444 161.645 1.00 38.79 365 TYR B O 1
ATOM 10385 N N . ARG B 2 390 ? 99.632 -2.695 161.428 1.00 43.17 366 ARG B N 1
ATOM 10386 C CA . ARG B 2 390 ? 98.341 -2.820 162.093 1.00 42.78 366 ARG B CA 1
ATOM 10387 C C . ARG B 2 390 ? 98.400 -2.428 163.565 1.00 41.77 366 ARG B C 1
ATOM 10388 O O . ARG B 2 390 ? 97.415 -1.909 164.124 1.00 41.08 366 ARG B O 1
ATOM 10396 N N . VAL B 2 391 ? 99.548 -2.617 164.198 1.00 42.81 367 VAL B N 1
ATOM 10397 C CA . VAL B 2 391 ? 99.672 -2.238 165.597 1.00 43.13 367 VAL B CA 1
ATOM 10398 C C . VAL B 2 391 ? 99.629 -0.731 165.672 1.00 41.83 367 VAL B C 1
ATOM 10399 O O . VAL B 2 391 ? 98.855 -0.182 166.410 1.00 43.54 367 VAL B O 1
ATOM 10403 N N . ILE B 2 392 ? 100.400 -0.062 164.831 1.00 42.92 368 ILE B N 1
ATOM 10404 C CA . ILE B 2 392 ? 100.436 1.425 164.785 1.00 43.51 368 ILE B CA 1
ATOM 10405 C C . ILE B 2 392 ? 99.026 1.944 164.467 1.00 41.83 368 ILE B C 1
ATOM 10406 O O . ILE B 2 392 ? 98.479 2.808 165.179 1.00 40.04 368 ILE B O 1
ATOM 10411 N N . LEU B 2 393 ? 98.414 1.391 163.415 1.00 38.09 369 LEU B N 1
ATOM 10412 C CA . LEU B 2 393 ? 97.084 1.873 162.999 1.00 36.87 369 LEU B CA 1
ATOM 10413 C C . LEU B 2 393 ? 95.919 1.520 163.962 1.00 36.21 369 LEU B C 1
ATOM 10414 O O . LEU B 2 393 ? 94.915 2.243 164.066 1.00 36.80 369 LEU B O 1
ATOM 10419 N N . GLY B 2 394 ? 96.071 0.410 164.671 1.00 37.60 370 GLY B N 1
ATOM 10420 C CA . GLY B 2 394 ? 95.193 0.052 165.737 1.00 40.06 370 GLY B CA 1
ATOM 10421 C C . GLY B 2 394 ? 95.165 1.093 166.832 1.00 41.67 370 GLY B C 1
ATOM 10422 O O . GLY B 2 394 ? 94.119 1.407 167.363 1.00 44.20 370 GLY B O 1
ATOM 10423 N N . ASP B 2 395 ? 96.308 1.677 167.146 1.00 44.50 371 ASP B N 1
ATOM 10424 C CA . ASP B 2 395 ? 96.329 2.731 168.161 1.00 42.34 371 ASP B CA 1
ATOM 10425 C C . ASP B 2 395 ? 95.650 3.986 167.589 1.00 41.36 371 ASP B C 1
ATOM 10426 O O . ASP B 2 395 ? 94.948 4.714 168.288 1.00 39.62 371 ASP B O 1
ATOM 10431 N N . VAL B 2 396 ? 95.850 4.260 166.305 1.00 39.18 372 VAL B N 1
ATOM 10432 C CA . VAL B 2 396 ? 95.215 5.433 165.694 1.00 35.28 372 VAL B CA 1
ATOM 10433 C C . VAL B 2 396 ? 93.692 5.254 165.738 1.00 36.08 372 VAL B C 1
ATOM 10434 O O . VAL B 2 396 ? 92.947 6.187 166.003 1.00 35.62 372 VAL B O 1
ATOM 10438 N N . ARG B 2 397 ? 93.223 4.045 165.494 1.00 36.29 373 ARG B N 1
ATOM 10439 C CA . ARG B 2 397 ? 91.797 3.777 165.531 1.00 34.96 373 ARG B CA 1
ATOM 10440 C C . ARG B 2 397 ? 91.203 4.032 166.912 1.00 34.23 373 ARG B C 1
ATOM 10441 O O . ARG B 2 397 ? 90.126 4.612 167.028 1.00 33.60 373 ARG B O 1
ATOM 10449 N N . ASP B 2 398 ? 91.881 3.570 167.960 1.00 37.26 374 ASP B N 1
ATOM 10450 C CA . ASP B 2 398 ? 91.400 3.779 169.321 1.00 38.68 374 ASP B CA 1
ATOM 10451 C C . ASP B 2 398 ? 91.351 5.273 169.581 1.00 41.63 374 ASP B C 1
ATOM 10452 O O . ASP B 2 398 ? 90.345 5.775 170.052 1.00 41.31 374 ASP B O 1
ATOM 10457 N N . LYS B 2 399 ? 92.400 6.009 169.200 1.00 41.36 375 LYS B N 1
ATOM 10458 C CA . LYS B 2 399 ? 92.336 7.466 169.372 1.00 43.08 375 LYS B CA 1
ATOM 10459 C C . LYS B 2 399 ? 91.226 8.120 168.581 1.00 41.38 375 LYS B C 1
ATOM 10460 O O . LYS B 2 399 ? 90.525 9.039 169.068 1.00 43.44 375 LYS B O 1
ATOM 10466 N N . LEU B 2 400 ? 91.059 7.697 167.338 1.00 38.47 376 LEU B N 1
ATOM 10467 C CA . LEU B 2 400 ? 89.954 8.282 166.548 1.00 36.42 376 LEU B CA 1
ATOM 10468 C C . LEU B 2 400 ? 88.599 7.996 167.209 1.00 35.36 376 LEU B C 1
ATOM 10469 O O . LEU B 2 400 ? 87.757 8.865 167.299 1.00 36.93 376 LEU B O 1
ATOM 10474 N N . TYR B 2 401 ? 88.409 6.778 167.688 1.00 36.05 377 TYR B N 1
ATOM 10475 C CA . TYR B 2 401 ? 87.203 6.427 168.351 1.00 36.86 377 TYR B CA 1
ATOM 10476 C C . TYR B 2 401 ? 86.930 7.309 169.602 1.00 39.01 377 TYR B C 1
ATOM 10477 O O . TYR B 2 401 ? 85.809 7.795 169.823 1.00 37.55 377 TYR B O 1
ATOM 10486 N N . ASN B 2 402 ? 87.945 7.472 170.442 1.00 40.11 378 ASN B N 1
ATOM 10487 C CA . ASN B 2 402 ? 87.794 8.273 171.659 1.00 39.54 378 ASN B CA 1
ATOM 10488 C C . ASN B 2 402 ? 87.561 9.747 171.295 1.00 39.67 378 ASN B C 1
ATOM 10489 O O . ASN B 2 402 ? 86.731 10.422 171.909 1.00 40.23 378 ASN B O 1
ATOM 10494 N N . THR B 2 403 ? 88.259 10.233 170.265 1.00 39.71 379 THR B N 1
ATOM 10495 C CA . THR B 2 403 ? 88.065 11.599 169.807 1.00 36.10 379 THR B CA 1
ATOM 10496 C C . THR B 2 403 ? 86.608 11.792 169.398 1.00 38.56 379 THR B C 1
ATOM 10497 O O . THR B 2 403 ? 85.938 12.775 169.783 1.00 39.27 379 THR B O 1
ATOM 10501 N N . ARG B 2 404 ? 86.078 10.823 168.661 1.00 39.33 380 ARG B N 1
ATOM 10502 C CA . ARG B 2 404 ? 84.676 10.877 168.267 1.00 39.90 380 ARG B CA 1
ATOM 10503 C C . ARG B 2 404 ? 83.732 10.805 169.490 1.00 41.18 380 ARG B C 1
ATOM 10504 O O . ARG B 2 404 ? 82.800 11.648 169.608 1.00 41.02 380 ARG B O 1
ATOM 10512 N N . GLU B 2 405 ? 83.971 9.864 170.413 1.00 40.29 381 GLU B N 1
ATOM 10513 C CA . GLU B 2 405 ? 83.055 9.715 171.571 1.00 41.56 381 GLU B CA 1
ATOM 10514 C C . GLU B 2 405 ? 83.090 10.935 172.478 1.00 40.43 381 GLU B C 1
ATOM 10515 O O . GLU B 2 405 ? 82.072 11.333 172.994 1.00 41.67 381 GLU B O 1
ATOM 10521 N N . ARG B 2 406 ? 84.239 11.565 172.637 1.00 41.01 382 ARG B N 1
ATOM 10522 C CA . ARG B 2 406 ? 84.290 12.727 173.477 1.00 41.91 382 ARG B CA 1
ATOM 10523 C C . ARG B 2 406 ? 83.329 13.775 172.927 1.00 45.57 382 ARG B C 1
ATOM 10524 O O . ARG B 2 406 ? 82.410 14.230 173.660 1.00 45.41 382 ARG B O 1
ATOM 10532 N N . SER B 2 407 ? 83.530 14.144 171.657 1.00 41.69 383 SER B N 1
ATOM 10533 C CA . SER B 2 407 ? 82.631 15.081 171.020 1.00 40.76 383 SER B CA 1
ATOM 10534 C C . SER B 2 407 ? 81.171 14.704 171.198 1.00 40.36 383 SER B C 1
ATOM 10535 O O . SER B 2 407 ? 80.336 15.579 171.485 1.00 39.82 383 SER B O 1
ATOM 10538 N N . ARG B 2 408 ? 80.843 13.428 171.077 1.00 40.63 384 ARG B N 1
ATOM 10539 C CA . ARG B 2 408 ? 79.432 13.029 171.201 1.00 40.52 384 ARG B CA 1
ATOM 10540 C C . ARG B 2 408 ? 78.884 13.238 172.622 1.00 44.59 384 ARG B C 1
ATOM 10541 O O . ARG B 2 408 ? 77.711 13.683 172.789 1.00 44.03 384 ARG B O 1
ATOM 10549 N N . HIS B 2 409 ? 79.692 12.908 173.636 1.00 43.63 385 HIS B N 1
ATOM 10550 C CA . HIS B 2 409 ? 79.250 13.132 175.037 1.00 48.99 385 HIS B CA 1
ATOM 10551 C C . HIS B 2 409 ? 79.169 14.640 175.334 1.00 48.13 385 HIS B C 1
ATOM 10552 O O . HIS B 2 409 ? 78.224 15.083 175.971 1.00 52.88 385 HIS B O 1
ATOM 10559 N N . LEU B 2 410 ? 80.106 15.423 174.812 1.00 45.09 386 LEU B N 1
ATOM 10560 C CA . LEU B 2 410 ? 80.045 16.840 175.010 1.00 45.74 386 LEU B CA 1
ATOM 10561 C C . LEU B 2 410 ? 78.754 17.406 174.430 1.00 49.48 386 LEU B C 1
ATOM 10562 O O . LEU B 2 410 ? 78.151 18.271 175.034 1.00 50.29 386 LEU B O 1
ATOM 10567 N N . LEU B 2 411 ? 78.309 16.907 173.287 1.00 51.65 387 LEU B N 1
ATOM 10568 C CA . LEU B 2 411 ? 77.046 17.364 172.715 1.00 49.48 387 LEU B CA 1
ATOM 10569 C C . LEU B 2 411 ? 75.844 16.941 173.525 1.00 49.38 387 LEU B C 1
ATOM 10570 O O . LEU B 2 411 ? 74.926 17.706 173.693 1.00 54.25 387 LEU B O 1
ATOM 10575 N N . VAL B 2 412 ? 75.780 15.681 173.906 1.00 50.02 388 VAL B N 1
ATOM 10576 C CA . VAL B 2 412 ? 74.550 15.098 174.441 1.00 52.88 388 VAL B CA 1
ATOM 10577 C C . VAL B 2 412 ? 74.497 15.286 175.954 1.00 63.08 388 VAL B C 1
ATOM 10578 O O . VAL B 2 412 ? 73.439 15.614 176.467 1.00 59.81 388 VAL B O 1
ATOM 10582 N N . ASP B 2 413 ? 75.614 15.038 176.654 1.00 66.61 389 ASP B N 1
ATOM 10583 C CA . ASP B 2 413 ? 75.652 15.127 178.131 1.00 65.77 389 ASP B CA 1
ATOM 10584 C C . ASP B 2 413 ? 76.126 16.477 178.630 1.00 61.88 389 ASP B C 1
ATOM 10585 O O . ASP B 2 413 ? 76.019 16.730 179.800 1.00 62.80 389 ASP B O 1
ATOM 10590 N N . GLY B 2 414 ? 76.742 17.308 177.806 1.00 60.62 390 GLY B N 1
ATOM 10591 C CA . GLY B 2 414 ? 77.288 18.598 178.316 1.00 57.91 390 GLY B CA 1
ATOM 10592 C C . GLY B 2 414 ? 78.682 18.519 178.917 1.00 59.99 390 GLY B C 1
ATOM 10593 O O . GLY B 2 414 ? 79.286 19.527 179.224 1.00 66.12 390 GLY B O 1
ATOM 10594 N N . LYS B 2 415 ? 79.200 17.317 179.111 1.00 65.13 391 LYS B N 1
ATOM 10595 C CA . LYS B 2 415 ? 80.667 17.131 179.259 1.00 67.53 391 LYS B CA 1
ATOM 10596 C C . LYS B 2 415 ? 81.083 15.657 179.201 1.00 61.19 391 LYS B C 1
ATOM 10597 O O . LYS B 2 415 ? 80.245 14.760 178.894 1.00 56.42 391 LYS B O 1
ATOM 10603 N N . SER B 2 416 ? 82.369 15.419 179.498 1.00 57.68 392 SER B N 1
ATOM 10604 C CA . SER B 2 416 ? 82.982 14.118 179.285 1.00 55.16 392 SER B CA 1
ATOM 10605 C C . SER B 2 416 ? 84.146 13.852 180.236 1.00 56.62 392 SER B C 1
ATOM 10606 O O . SER B 2 416 ? 84.970 14.703 180.434 1.00 54.08 392 SER B O 1
ATOM 10609 N N . ASP B 2 417 ? 84.265 12.627 180.723 1.00 60.59 393 ASP B N 1
ATOM 10610 C CA . ASP B 2 417 ? 85.444 12.259 181.514 1.00 69.30 393 ASP B CA 1
ATOM 10611 C C . ASP B 2 417 ? 86.614 11.745 180.646 1.00 70.22 393 ASP B C 1
ATOM 10612 O O . ASP B 2 417 ? 87.651 11.346 181.171 1.00 69.44 393 ASP B O 1
ATOM 10617 N N . ILE B 2 418 ? 86.455 11.752 179.314 1.00 66.96 394 ILE B N 1
ATOM 10618 C CA . ILE B 2 418 ? 87.505 11.270 178.432 1.00 58.10 394 ILE B CA 1
ATOM 10619 C C . ILE B 2 418 ? 88.613 12.294 178.419 1.00 53.82 394 ILE B C 1
ATOM 10620 O O . ILE B 2 418 ? 88.405 13.428 178.016 1.00 54.71 394 ILE B O 1
ATOM 10625 N N . PRO B 2 419 ? 89.820 11.896 178.826 1.00 58.57 395 PRO B N 1
ATOM 10626 C CA . PRO B 2 419 ? 90.942 12.835 178.948 1.00 58.62 395 PRO B CA 1
ATOM 10627 C C . PRO B 2 419 ? 91.662 13.149 177.649 1.00 57.86 395 PRO B C 1
ATOM 10628 O O . PRO B 2 419 ? 91.645 12.347 176.713 1.00 56.19 395 PRO B O 1
ATOM 10632 N N . ASP B 2 420 ? 92.379 14.262 177.651 1.00 55.22 396 ASP B N 1
ATOM 10633 C CA . ASP B 2 420 ? 93.136 14.709 176.497 1.00 54.74 396 ASP B CA 1
ATOM 10634 C C . ASP B 2 420 ? 94.101 13.691 175.847 1.00 52.20 396 ASP B C 1
ATOM 10635 O O . ASP B 2 420 ? 94.272 13.665 174.633 1.00 50.66 396 ASP B O 1
ATOM 10640 N N . GLU B 2 421 ? 94.745 12.858 176.613 1.00 52.12 397 GLU B N 1
ATOM 10641 C CA . GLU B 2 421 ? 95.762 12.023 175.981 1.00 58.82 397 GLU B CA 1
ATOM 10642 C C . GLU B 2 421 ? 95.122 10.742 175.429 1.00 54.98 397 GLU B C 1
ATOM 10643 O O . GLU B 2 421 ? 95.778 9.939 174.813 1.00 53.18 397 GLU B O 1
ATOM 10649 N N . ALA B 2 422 ? 93.835 10.553 175.666 1.00 51.67 398 ALA B N 1
ATOM 10650 C CA . ALA B 2 422 ? 93.118 9.510 174.990 1.00 50.95 398 ALA B CA 1
ATOM 10651 C C . ALA B 2 422 ? 92.588 9.956 173.570 1.00 49.89 398 ALA B C 1
ATOM 10652 O O . ALA B 2 422 ? 92.152 9.106 172.816 1.00 47.77 398 ALA B O 1
ATOM 10654 N N . VAL B 2 423 ? 92.691 11.238 173.196 1.00 46.01 399 VAL B N 1
ATOM 10655 C CA . VAL B 2 423 ? 92.160 11.703 171.911 1.00 43.88 399 VAL B CA 1
ATOM 10656 C C . VAL B 2 423 ? 93.145 12.546 171.096 1.00 43.35 399 VAL B C 1
ATOM 10657 O O . VAL B 2 423 ? 94.233 12.809 171.518 1.00 43.49 399 VAL B O 1
ATOM 10661 N N . TYR B 2 424 ? 92.771 12.953 169.895 1.00 42.85 400 TYR B N 1
ATOM 10662 C CA . TYR B 2 424 ? 93.637 13.852 169.157 1.00 43.39 400 TYR B CA 1
ATOM 10663 C C . TYR B 2 424 ? 93.126 15.254 169.424 1.00 42.08 400 TYR B C 1
ATOM 10664 O O . TYR B 2 424 ? 91.898 15.526 169.237 1.00 39.47 400 TYR B O 1
ATOM 10673 N N . THR B 2 425 ? 94.038 16.138 169.841 1.00 39.13 401 THR B N 1
ATOM 10674 C CA . THR B 2 425 ? 93.679 17.581 170.000 1.00 41.83 401 THR B CA 1
ATOM 10675 C C . THR B 2 425 ? 94.380 18.411 168.965 1.00 42.92 401 THR B C 1
ATOM 10676 O O . THR B 2 425 ? 94.132 19.595 168.846 1.00 43.46 401 THR B O 1
ATOM 10680 N N . ASN B 2 426 ? 95.262 17.809 168.197 1.00 40.78 402 ASN B N 1
ATOM 10681 C CA . ASN B 2 426 ? 95.867 18.565 167.135 1.00 40.05 402 ASN B CA 1
ATOM 10682 C C . ASN B 2 426 ? 96.140 17.611 165.998 1.00 36.47 402 ASN B C 1
ATOM 10683 O O . ASN B 2 426 ? 96.417 16.447 166.224 1.00 37.45 402 ASN B O 1
ATOM 10688 N N . VAL B 2 427 ? 96.190 18.131 164.799 1.00 36.90 403 VAL B N 1
ATOM 10689 C CA . VAL B 2 427 ? 96.192 17.308 163.644 1.00 39.80 403 VAL B CA 1
ATOM 10690 C C . VAL B 2 427 ? 97.526 16.588 163.499 1.00 45.41 403 VAL B C 1
ATOM 10691 O O . VAL B 2 427 ? 97.588 15.529 162.884 1.00 44.68 403 VAL B O 1
ATOM 10695 N N . GLU B 2 428 ? 98.567 17.182 164.067 1.00 47.10 404 GLU B N 1
ATOM 10696 C CA . GLU B 2 428 ? 99.913 16.688 163.981 1.00 49.58 404 GLU B CA 1
ATOM 10697 C C . GLU B 2 428 ? 100.030 15.349 164.635 1.00 44.00 404 GLU B C 1
ATOM 10698 O O . GLU B 2 428 ? 100.819 14.546 164.201 1.00 37.38 404 GLU B O 1
ATOM 10704 N N . GLN B 2 429 ? 99.259 15.163 165.714 1.00 43.20 405 GLN B N 1
ATOM 10705 C CA . GLN B 2 429 ? 99.252 13.924 166.469 1.00 42.32 405 GLN B CA 1
ATOM 10706 C C . GLN B 2 429 ? 98.704 12.813 165.600 1.00 41.74 405 GLN B C 1
ATOM 10707 O O . GLN B 2 429 ? 99.043 11.640 165.802 1.00 47.74 405 GLN B O 1
ATOM 10713 N N . LEU B 2 430 ? 97.804 13.147 164.694 1.00 38.28 406 LEU B N 1
ATOM 10714 C CA . LEU B 2 430 ? 97.228 12.117 163.790 1.00 39.87 406 LEU B CA 1
ATOM 10715 C C . LEU B 2 430 ? 98.133 11.860 162.618 1.00 37.89 406 LEU B C 1
ATOM 10716 O O . LEU B 2 430 ? 98.263 10.709 162.185 1.00 36.96 406 LEU B O 1
ATOM 10721 N N . LEU B 2 431 ? 98.719 12.923 162.063 1.00 37.37 407 LEU B N 1
ATOM 10722 C CA . LEU B 2 431 ? 99.612 12.755 160.902 1.00 40.13 407 LEU B CA 1
ATOM 10723 C C . LEU B 2 431 ? 100.830 11.908 161.250 1.00 39.51 407 LEU B C 1
ATOM 10724 O O . LEU B 2 431 ? 101.297 11.083 160.458 1.00 40.50 407 LEU B O 1
ATOM 10729 N N . GLU B 2 432 ? 101.335 12.106 162.455 1.00 38.63 408 GLU B N 1
ATOM 10730 C CA . GLU B 2 432 ? 102.607 11.529 162.820 1.00 40.29 408 GLU B CA 1
ATOM 10731 C C . GLU B 2 432 ? 102.684 9.994 162.609 1.00 38.97 408 GLU B C 1
ATOM 10732 O O . GLU B 2 432 ? 103.539 9.529 161.880 1.00 42.50 408 GLU B O 1
ATOM 10738 N N . PRO B 2 433 ? 101.791 9.211 163.213 1.00 38.86 409 PRO B N 1
ATOM 10739 C CA . PRO B 2 433 ? 101.899 7.782 162.969 1.00 38.65 409 PRO B CA 1
ATOM 10740 C C . PRO B 2 433 ? 101.681 7.409 161.514 1.00 36.64 409 PRO B C 1
ATOM 10741 O O . PRO B 2 433 ? 102.230 6.410 161.049 1.00 39.29 409 PRO B O 1
ATOM 10745 N N . LEU B 2 434 ? 100.874 8.172 160.793 1.00 35.58 410 LEU B N 1
ATOM 10746 C CA . LEU B 2 434 ? 100.664 7.874 159.367 1.00 35.40 410 LEU B CA 1
ATOM 10747 C C . LEU B 2 434 ? 101.966 8.085 158.566 1.00 40.24 410 LEU B C 1
ATOM 10748 O O . LEU B 2 434 ? 102.303 7.261 157.659 1.00 34.24 410 LEU B O 1
ATOM 10753 N N . GLU B 2 435 ? 102.676 9.165 158.918 1.00 38.19 411 GLU B N 1
ATOM 10754 C CA . GLU B 2 435 ? 103.944 9.498 158.288 1.00 40.67 411 GLU B CA 1
ATOM 10755 C C . GLU B 2 435 ? 104.971 8.455 158.624 1.00 38.81 411 GLU B C 1
ATOM 10756 O O . GLU B 2 435 ? 105.743 8.074 157.794 1.00 37.53 411 GLU B O 1
ATOM 10762 N N . LEU B 2 436 ? 104.955 7.992 159.861 1.00 38.54 412 LEU B N 1
ATOM 10763 C CA . LEU B 2 436 ? 105.791 6.898 160.254 1.00 41.26 412 LEU B CA 1
ATOM 10764 C C . LEU B 2 436 ? 105.539 5.635 159.387 1.00 42.83 412 LEU B C 1
ATOM 10765 O O . LEU B 2 436 ? 106.502 4.996 158.910 1.00 38.48 412 LEU B O 1
ATOM 10770 N N . CYS B 2 437 ? 104.261 5.282 159.176 1.00 41.20 413 CYS B N 1
ATOM 10771 C CA . CYS B 2 437 ? 103.928 4.141 158.289 1.00 39.77 413 CYS B CA 1
ATOM 10772 C C . CYS B 2 437 ? 104.546 4.377 156.909 1.00 39.14 413 CYS B C 1
ATOM 10773 O O . CYS B 2 437 ? 105.161 3.463 156.337 1.00 43.35 413 CYS B O 1
ATOM 10776 N N . TYR B 2 438 ? 104.426 5.607 156.406 1.00 39.20 414 TYR B N 1
ATOM 10777 C CA . TYR B 2 438 ? 104.877 6.000 155.060 1.00 38.19 414 TYR B CA 1
ATOM 10778 C C . TYR B 2 438 ? 106.384 5.854 154.907 1.00 38.81 414 TYR B C 1
ATOM 10779 O O . TYR B 2 438 ? 106.843 5.277 153.945 1.00 36.85 414 TYR B O 1
ATOM 10788 N N . ARG B 2 439 ? 107.124 6.367 155.857 1.00 40.20 415 ARG B N 1
ATOM 10789 C CA . ARG B 2 439 ? 108.584 6.324 155.799 1.00 45.15 415 ARG B CA 1
ATOM 10790 C C . ARG B 2 439 ? 109.022 4.914 155.874 1.00 42.35 415 ARG B C 1
ATOM 10791 O O . ARG B 2 439 ? 109.910 4.543 155.169 1.00 46.55 415 ARG B O 1
ATOM 10799 N N . SER B 2 440 ? 108.407 4.123 156.759 1.00 41.60 416 SER B N 1
ATOM 10800 C CA . SER B 2 440 ? 108.805 2.727 156.945 1.00 41.60 416 SER B CA 1
ATOM 10801 C C . SER B 2 440 ? 108.620 1.924 155.660 1.00 40.74 416 SER B C 1
ATOM 10802 O O . SER B 2 440 ? 109.465 1.102 155.325 1.00 42.55 416 SER B O 1
ATOM 10805 N N . LEU B 2 441 ? 107.514 2.144 154.960 1.00 39.81 417 LEU B N 1
ATOM 10806 C CA . LEU B 2 441 ? 107.306 1.459 153.700 1.00 40.04 417 LEU B CA 1
ATOM 10807 C C . LEU B 2 441 ? 108.355 1.881 152.681 1.00 40.73 417 LEU B C 1
ATOM 10808 O O . LEU B 2 441 ? 108.884 1.035 151.986 1.00 40.05 417 LEU B O 1
ATOM 10813 N N . CYS B 2 442 ? 108.628 3.181 152.605 1.00 38.09 418 CYS B N 1
ATOM 10814 C CA . CYS B 2 442 ? 109.610 3.712 151.682 1.00 40.07 418 CYS B CA 1
ATOM 10815 C C . CYS B 2 442 ? 110.973 3.077 151.995 1.00 42.02 418 CYS B C 1
ATOM 10816 O O . CYS B 2 442 ? 111.577 2.509 151.100 1.00 44.97 418 CYS B O 1
ATOM 10819 N N . ASP B 2 443 ? 111.379 3.079 153.269 1.00 42.03 419 ASP B N 1
ATOM 10820 C CA . ASP B 2 443 ? 112.684 2.509 153.694 1.00 46.09 419 ASP B CA 1
ATOM 10821 C C . ASP B 2 443 ? 112.811 1.030 153.456 1.00 47.47 419 ASP B C 1
ATOM 10822 O O . ASP B 2 443 ? 113.918 0.554 153.430 1.00 52.97 419 ASP B O 1
ATOM 10827 N N . CYS B 2 444 ? 111.711 0.291 153.395 1.00 44.20 420 CYS B N 1
ATOM 10828 C CA . CYS B 2 444 ? 111.780 -1.159 153.181 1.00 46.75 420 CYS B CA 1
ATOM 10829 C C . CYS B 2 444 ? 111.593 -1.475 151.715 1.00 47.27 420 CYS B C 1
ATOM 10830 O O . CYS B 2 444 ? 111.428 -2.640 151.361 1.00 50.60 420 CYS B O 1
ATOM 10833 N N . GLY B 2 445 ? 111.617 -0.463 150.841 1.00 44.91 421 GLY B N 1
ATOM 10834 C CA . GLY B 2 445 ? 111.515 -0.724 149.389 1.00 44.73 421 GLY B CA 1
ATOM 10835 C C . GLY B 2 445 ? 110.118 -0.670 148.808 1.00 45.05 421 GLY B C 1
ATOM 10836 O O . GLY B 2 445 ? 109.935 -0.945 147.635 1.00 45.79 421 GLY B O 1
ATOM 10837 N N . ASP B 2 446 ? 109.129 -0.301 149.640 1.00 44.37 422 ASP B N 1
ATOM 10838 C CA . ASP B 2 446 ? 107.747 -0.321 149.273 1.00 41.90 422 ASP B CA 1
ATOM 10839 C C . ASP B 2 446 ? 107.161 1.099 149.082 1.00 43.44 422 ASP B C 1
ATOM 10840 O O . ASP B 2 446 ? 105.966 1.318 149.342 1.00 40.63 422 ASP B O 1
ATOM 10845 N N . HIS B 2 447 ? 107.941 2.017 148.498 1.00 40.30 423 HIS B N 1
ATOM 10846 C CA . HIS B 2 447 ? 107.430 3.376 148.196 1.00 44.31 423 HIS B CA 1
ATOM 10847 C C . HIS B 2 447 ? 106.130 3.272 147.418 1.00 40.31 423 HIS B C 1
ATOM 10848 O O . HIS B 2 447 ? 105.132 3.925 147.729 1.00 38.56 423 HIS B O 1
ATOM 10855 N N . VAL B 2 448 ? 106.124 2.371 146.440 1.00 39.77 424 VAL B N 1
ATOM 10856 C CA . VAL B 2 448 ? 104.951 2.169 145.551 1.00 40.58 424 VAL B CA 1
ATOM 10857 C C . VAL B 2 448 ? 103.624 1.910 146.270 1.00 35.84 424 VAL B C 1
ATOM 10858 O O . VAL B 2 448 ? 102.593 2.453 145.920 1.00 40.42 424 VAL B O 1
ATOM 10862 N N . ILE B 2 449 ? 103.673 1.063 147.274 1.00 37.09 425 ILE B N 1
ATOM 10863 C CA . ILE B 2 449 ? 102.579 0.764 148.142 1.00 36.92 425 ILE B CA 1
ATOM 10864 C C . ILE B 2 449 ? 102.199 1.955 149.058 1.00 34.75 425 ILE B C 1
ATOM 10865 O O . ILE B 2 449 ? 101.026 2.274 149.282 1.00 36.08 425 ILE B O 1
ATOM 10870 N N . ALA B 2 450 ? 103.176 2.592 149.630 1.00 34.88 426 ALA B N 1
ATOM 10871 C CA . ALA B 2 450 ? 102.888 3.787 150.399 1.00 36.28 426 ALA B CA 1
ATOM 10872 C C . ALA B 2 450 ? 102.045 4.818 149.634 1.00 36.08 426 ALA B C 1
ATOM 10873 O O . ALA B 2 450 ? 101.308 5.582 150.261 1.00 38.65 426 ALA B O 1
ATOM 10875 N N . ASP B 2 451 ? 102.203 4.898 148.304 1.00 36.99 427 ASP B N 1
ATOM 10876 C CA . ASP B 2 451 ? 101.525 5.933 147.503 1.00 35.96 427 ASP B CA 1
ATOM 10877 C C . ASP B 2 451 ? 100.142 5.507 147.075 1.00 36.22 427 ASP B C 1
ATOM 10878 O O . ASP B 2 451 ? 99.539 6.184 146.259 1.00 37.81 427 ASP B O 1
ATOM 10883 N N . GLY B 2 452 ? 99.616 4.441 147.663 1.00 31.43 428 GLY B N 1
ATOM 10884 C CA . GLY B 2 452 ? 98.195 4.010 147.475 1.00 28.05 428 GLY B CA 1
ATOM 10885 C C . GLY B 2 452 ? 97.279 4.614 148.507 1.00 30.44 428 GLY B C 1
ATOM 10886 O O . GLY B 2 452 ? 97.246 5.841 148.655 1.00 31.04 428 GLY B O 1
ATOM 10887 N N . SER B 2 453 ? 96.525 3.803 149.227 1.00 32.06 429 SER B N 1
ATOM 10888 C CA . SER B 2 453 ? 95.545 4.318 150.198 1.00 36.28 429 SER B CA 1
ATOM 10889 C C . SER B 2 453 ? 96.146 5.115 151.333 1.00 33.62 429 SER B C 1
ATOM 10890 O O . SER B 2 453 ? 95.499 6.002 151.809 1.00 31.54 429 SER B O 1
ATOM 10893 N N . LEU B 2 454 ? 97.352 4.758 151.761 1.00 31.17 430 LEU B N 1
ATOM 10894 C CA . LEU B 2 454 ? 98.055 5.470 152.771 1.00 32.85 430 LEU B CA 1
ATOM 10895 C C . LEU B 2 454 ? 98.211 6.940 152.343 1.00 35.67 430 LEU B C 1
ATOM 10896 O O . LEU B 2 454 ? 97.804 7.848 153.083 1.00 35.03 430 LEU B O 1
ATOM 10901 N N . LEU B 2 455 ? 98.767 7.169 151.152 1.00 33.07 431 LEU B N 1
ATOM 10902 C CA . LEU B 2 455 ? 98.873 8.526 150.616 1.00 30.06 431 LEU B CA 1
ATOM 10903 C C . LEU B 2 455 ? 97.480 9.171 150.575 1.00 29.92 431 LEU B C 1
ATOM 10904 O O . LEU B 2 455 ? 97.296 10.329 150.944 1.00 29.71 431 LEU B O 1
ATOM 10909 N N . ASP B 2 456 ? 96.486 8.464 150.098 1.00 29.09 432 ASP B N 1
ATOM 10910 C CA . ASP B 2 456 ? 95.139 9.093 150.072 1.00 27.70 432 ASP B CA 1
ATOM 10911 C C . ASP B 2 456 ? 94.683 9.562 151.474 1.00 29.83 432 ASP B C 1
ATOM 10912 O O . ASP B 2 456 ? 94.111 10.676 151.658 1.00 29.79 432 ASP B O 1
ATOM 10917 N N . PHE B 2 457 ? 94.931 8.714 152.459 1.00 31.23 433 PHE B N 1
ATOM 10918 C CA . PHE B 2 457 ? 94.541 8.965 153.836 1.00 31.84 433 PHE B CA 1
ATOM 10919 C C . PHE B 2 457 ? 95.303 10.169 154.392 1.00 31.92 433 PHE B C 1
ATOM 10920 O O . PHE B 2 457 ? 94.720 11.070 155.042 1.00 30.63 433 PHE B O 1
ATOM 10928 N N . LEU B 2 458 ? 96.608 10.214 154.107 1.00 30.19 434 LEU B N 1
ATOM 10929 C CA . LEU B 2 458 ? 97.430 11.380 154.523 1.00 31.84 434 LEU B CA 1
ATOM 10930 C C . LEU B 2 458 ? 96.853 12.644 153.937 1.00 29.47 434 LEU B C 1
ATOM 10931 O O . LEU B 2 458 ? 96.834 13.699 154.576 1.00 29.08 434 LEU B O 1
ATOM 10936 N N . ARG B 2 459 ? 96.472 12.586 152.665 1.00 28.91 435 ARG B N 1
ATOM 10937 C CA . ARG B 2 459 ? 95.948 13.797 152.054 1.00 30.25 435 ARG B CA 1
ATOM 10938 C C . ARG B 2 459 ? 94.600 14.185 152.670 1.00 29.94 435 ARG B C 1
ATOM 10939 O O . ARG B 2 459 ? 94.264 15.363 152.748 1.00 28.58 435 ARG B O 1
ATOM 10947 N N . GLN B 2 460 ? 93.800 13.188 153.027 1.00 28.28 436 GLN B N 1
ATOM 10948 C CA . GLN B 2 460 ? 92.474 13.509 153.622 1.00 30.25 436 GLN B CA 1
ATOM 10949 C C . GLN B 2 460 ? 92.705 14.186 154.984 1.00 34.33 436 GLN B C 1
ATOM 10950 O O . GLN B 2 460 ? 92.130 15.228 155.257 1.00 30.71 436 GLN B O 1
ATOM 10956 N N . VAL B 2 461 ? 93.706 13.711 155.729 1.00 37.34 437 VAL B N 1
ATOM 10957 C CA . VAL B 2 461 ? 94.018 14.290 157.029 1.00 37.61 437 VAL B CA 1
ATOM 10958 C C . VAL B 2 461 ? 94.515 15.697 156.866 1.00 36.20 437 VAL B C 1
ATOM 10959 O O . VAL B 2 461 ? 94.189 16.592 157.632 1.00 36.75 437 VAL B O 1
ATOM 10963 N N . SER B 2 462 ? 95.362 15.890 155.903 1.00 37.72 438 SER B N 1
ATOM 10964 C CA . SER B 2 462 ? 95.950 17.212 155.710 1.00 34.68 438 SER B CA 1
ATOM 10965 C C . SER B 2 462 ? 94.892 18.171 155.195 1.00 32.17 438 SER B C 1
ATOM 10966 O O . SER B 2 462 ? 94.921 19.324 155.468 1.00 35.23 438 SER B O 1
ATOM 10969 N N . THR B 2 463 ? 93.959 17.729 154.411 1.00 31.33 439 THR B N 1
ATOM 10970 C CA . THR B 2 463 ? 92.891 18.658 153.914 1.00 27.48 439 THR B CA 1
ATOM 10971 C C . THR B 2 463 ? 91.775 18.896 154.928 1.00 30.27 439 THR B C 1
ATOM 10972 O O . THR B 2 463 ? 91.309 20.043 155.120 1.00 29.52 439 THR B O 1
ATOM 10976 N N . PHE B 2 464 ? 91.268 17.834 155.568 1.00 27.92 440 PHE B N 1
ATOM 10977 C CA . PHE B 2 464 ? 90.164 18.022 156.485 1.00 28.25 440 PHE B CA 1
ATOM 10978 C C . PHE B 2 464 ? 90.554 18.230 157.942 1.00 32.25 440 PHE B C 1
ATOM 10979 O O . PHE B 2 464 ? 89.692 18.644 158.763 1.00 33.64 440 PHE B O 1
ATOM 10987 N N . GLY B 2 465 ? 91.783 17.866 158.316 1.00 30.52 441 GLY B N 1
ATOM 10988 C CA . GLY B 2 465 ? 92.237 18.128 159.651 1.00 29.09 441 GLY B CA 1
ATOM 10989 C C . GLY B 2 465 ? 91.335 17.425 160.645 1.00 31.46 441 GLY B C 1
ATOM 10990 O O . GLY B 2 465 ? 90.869 16.324 160.411 1.00 30.09 441 GLY B O 1
ATOM 10991 N N . LEU B 2 466 ? 91.130 18.041 161.793 1.00 32.35 442 LEU B N 1
ATOM 10992 C CA . LEU B 2 466 ? 90.331 17.450 162.807 1.00 35.10 442 LEU B CA 1
ATOM 10993 C C . LEU B 2 466 ? 88.931 18.005 162.726 1.00 36.97 442 LEU B C 1
ATOM 10994 O O . LEU B 2 466 ? 88.047 17.480 163.348 1.00 42.11 442 LEU B O 1
ATOM 10999 N N . SER B 2 467 ? 88.724 19.035 161.920 1.00 36.68 443 SER B N 1
ATOM 11000 C CA . SER B 2 467 ? 87.377 19.579 161.681 1.00 39.54 443 SER B CA 1
ATOM 11001 C C . SER B 2 467 ? 87.229 19.828 160.214 1.00 36.29 443 SER B C 1
ATOM 11002 O O . SER B 2 467 ? 87.891 20.750 159.639 1.00 32.86 443 SER B O 1
ATOM 11005 N N . LEU B 2 468 ? 86.461 18.978 159.571 1.00 32.86 444 LEU B N 1
ATOM 11006 C CA . LEU B 2 468 ? 86.519 19.035 158.100 1.00 33.27 444 LEU B CA 1
ATOM 11007 C C . LEU B 2 468 ? 86.116 20.348 157.455 1.00 29.04 444 LEU B C 1
ATOM 11008 O O . LEU B 2 468 ? 86.519 20.591 156.309 1.00 31.61 444 LEU B O 1
ATOM 11013 N N . VAL B 2 469 ? 85.325 21.142 158.158 1.00 29.54 445 VAL B N 1
ATOM 11014 C CA . VAL B 2 469 ? 85.177 22.562 157.859 1.00 32.64 445 VAL B CA 1
ATOM 11015 C C . VAL B 2 469 ? 85.575 23.403 159.054 1.00 32.02 445 VAL B C 1
ATOM 11016 O O . VAL B 2 469 ? 85.290 23.034 160.192 1.00 30.88 445 VAL B O 1
ATOM 11020 N N . LYS B 2 470 ? 86.286 24.485 158.774 1.00 31.61 446 LYS B N 1
ATOM 11021 C CA . LYS B 2 470 ? 86.492 25.562 159.716 1.00 32.42 446 LYS B CA 1
ATOM 11022 C C . LYS B 2 470 ? 85.298 26.507 159.585 1.00 31.22 446 LYS B C 1
ATOM 11023 O O . LYS B 2 470 ? 84.778 26.702 158.501 1.00 33.64 446 LYS B O 1
ATOM 11029 N N . LEU B 2 471 ? 84.810 27.000 160.710 1.00 30.52 447 LEU B N 1
ATOM 11030 C CA . LEU B 2 471 ? 83.575 27.751 160.810 1.00 31.91 447 LEU B CA 1
ATOM 11031 C C . LEU B 2 471 ? 83.913 29.277 160.834 1.00 32.07 447 LEU B C 1
ATOM 11032 O O . LEU B 2 471 ? 84.708 29.719 161.674 1.00 27.50 447 LEU B O 1
ATOM 11037 N N . ASP B 2 472 ? 83.299 30.061 159.957 1.00 28.02 448 ASP B N 1
ATOM 11038 C CA . ASP B 2 472 ? 83.410 31.526 160.063 1.00 29.06 448 ASP B CA 1
ATOM 11039 C C . ASP B 2 472 ? 82.327 31.987 161.004 1.00 28.50 448 ASP B C 1
ATOM 11040 O O . ASP B 2 472 ? 81.210 31.473 160.945 1.00 26.86 448 ASP B O 1
ATOM 11045 N N . ILE B 2 473 ? 82.623 32.990 161.815 1.00 29.17 449 ILE B N 1
ATOM 11046 C CA . ILE B 2 473 ? 81.587 33.686 162.589 1.00 27.51 449 ILE B CA 1
ATOM 11047 C C . ILE B 2 473 ? 81.252 34.947 161.825 1.00 29.69 449 ILE B C 1
ATOM 11048 O O . ILE B 2 473 ? 82.146 35.618 161.302 1.00 27.78 449 ILE B O 1
ATOM 11053 N N . ARG B 2 474 ? 79.978 35.284 161.747 1.00 25.89 450 ARG B N 1
ATOM 11054 C CA . ARG B 2 474 ? 79.605 36.562 161.227 1.00 29.98 450 ARG B CA 1
ATOM 11055 C C . ARG B 2 474 ? 78.558 37.295 162.095 1.00 30.11 450 ARG B C 1
ATOM 11056 O O . ARG B 2 474 ? 77.550 36.728 162.400 1.00 25.14 450 ARG B O 1
ATOM 11064 N N . GLN B 2 475 ? 78.793 38.581 162.340 1.00 28.15 451 GLN B N 1
ATOM 11065 C CA . GLN B 2 475 ? 77.858 39.387 163.011 1.00 30.68 451 GLN B CA 1
ATOM 11066 C C . GLN B 2 475 ? 77.993 40.814 162.528 1.00 30.54 451 GLN B C 1
ATOM 11067 O O . GLN B 2 475 ? 79.071 41.208 162.006 1.00 25.80 451 GLN B O 1
ATOM 11073 N N . GLU B 2 476 ? 76.921 41.599 162.655 1.00 27.59 452 GLU B N 1
ATOM 11074 C CA . GLU B 2 476 ? 76.930 42.944 162.067 1.00 28.97 452 GLU B CA 1
ATOM 11075 C C . GLU B 2 476 ? 77.581 44.006 162.932 1.00 29.49 452 GLU B C 1
ATOM 11076 O O . GLU B 2 476 ? 77.586 43.861 164.153 1.00 28.70 452 GLU B O 1
ATOM 11082 N N . SER B 2 477 ? 78.191 45.036 162.302 1.00 26.67 453 SER B N 1
ATOM 11083 C CA . SER B 2 477 ? 78.954 46.028 163.043 1.00 26.22 453 SER B CA 1
ATOM 11084 C C . SER B 2 477 ? 78.187 46.715 164.174 1.00 27.43 453 SER B C 1
ATOM 11085 O O . SER B 2 477 ? 78.724 46.969 165.265 1.00 28.05 453 SER B O 1
ATOM 11088 N N . ASP B 2 478 ? 76.920 46.994 163.952 1.00 26.73 454 ASP B N 1
ATOM 11089 C CA . ASP B 2 478 ? 76.160 47.660 164.958 1.00 26.99 454 ASP B CA 1
ATOM 11090 C C . ASP B 2 478 ? 76.034 46.870 166.282 1.00 27.61 454 ASP B C 1
ATOM 11091 O O . ASP B 2 478 ? 75.883 47.454 167.366 1.00 24.78 454 ASP B O 1
ATOM 11096 N N . ARG B 2 479 ? 76.092 45.552 166.213 1.00 28.23 455 ARG B N 1
ATOM 11097 C CA . ARG B 2 479 ? 76.018 44.761 167.421 1.00 29.34 455 ARG B CA 1
ATOM 11098 C C . ARG B 2 479 ? 77.278 44.953 168.229 1.00 28.34 455 ARG B C 1
ATOM 11099 O O . ARG B 2 479 ? 77.225 44.991 169.458 1.00 30.59 455 ARG B O 1
ATOM 11107 N N . HIS B 2 480 ? 78.418 45.120 167.562 1.00 27.08 456 HIS B N 1
ATOM 11108 C CA . HIS B 2 480 ? 79.677 45.360 168.307 1.00 27.14 456 HIS B CA 1
ATOM 11109 C C . HIS B 2 480 ? 79.650 46.779 168.909 1.00 27.55 456 HIS B C 1
ATOM 11110 O O . HIS B 2 480 ? 80.039 46.973 170.047 1.00 27.75 456 HIS B O 1
ATOM 11117 N N . THR B 2 481 ? 79.065 47.731 168.186 1.00 26.02 457 THR B N 1
ATOM 11118 C CA . THR B 2 481 ? 78.917 49.098 168.713 1.00 24.84 457 THR B CA 1
ATOM 11119 C C . THR B 2 481 ? 78.078 49.102 169.937 1.00 27.26 457 THR B C 1
ATOM 11120 O O . THR B 2 481 ? 78.375 49.743 170.915 1.00 29.64 457 THR B O 1
ATOM 11124 N N . GLU B 2 482 ? 77.004 48.360 169.890 1.00 29.57 458 GLU B N 1
ATOM 11125 C CA . GLU B 2 482 ? 76.139 48.264 171.039 1.00 33.13 458 GLU B CA 1
ATOM 11126 C C . GLU B 2 482 ? 76.803 47.648 172.292 1.00 30.81 458 GLU B C 1
ATOM 11127 O O . GLU B 2 482 ? 76.622 48.103 173.361 1.00 35.52 458 GLU B O 1
ATOM 11133 N N . VAL B 2 483 ? 77.472 46.522 172.131 1.00 30.00 459 VAL B N 1
ATOM 11134 C CA . VAL B 2 483 ? 78.268 45.944 173.185 1.00 28.97 459 VAL B CA 1
ATOM 11135 C C . VAL B 2 483 ? 79.264 46.958 173.766 1.00 30.15 459 VAL B C 1
ATOM 11136 O O . VAL B 2 483 ? 79.333 47.131 174.990 1.00 31.01 459 VAL B O 1
ATOM 11140 N N . LEU B 2 484 ? 80.055 47.616 172.915 1.00 27.78 460 LEU B N 1
ATOM 11141 C CA . LEU B 2 484 ? 81.022 48.592 173.419 1.00 28.90 460 LEU B CA 1
ATOM 11142 C C . LEU B 2 484 ? 80.329 49.777 174.114 1.00 29.44 460 LEU B C 1
ATOM 11143 O O . LEU B 2 484 ? 80.863 50.346 175.075 1.00 29.70 460 LEU B O 1
ATOM 11148 N N . ASP B 2 485 ? 79.129 50.140 173.661 1.00 28.20 461 ASP B N 1
ATOM 11149 C CA . ASP B 2 485 ? 78.431 51.269 174.252 1.00 28.18 461 ASP B CA 1
ATOM 11150 C C . ASP B 2 485 ? 78.013 50.872 175.675 1.00 28.28 461 ASP B C 1
ATOM 11151 O O . ASP B 2 485 ? 78.065 51.661 176.615 1.00 29.36 461 ASP B O 1
ATOM 11156 N N . ALA B 2 486 ? 77.506 49.668 175.811 1.00 28.44 462 ALA B N 1
ATOM 11157 C CA . ALA B 2 486 ? 77.130 49.150 177.161 1.00 29.33 462 ALA B CA 1
ATOM 11158 C C . ALA B 2 486 ? 78.347 49.206 178.098 1.00 30.49 462 ALA B C 1
ATOM 11159 O O . ALA B 2 486 ? 78.231 49.648 179.216 1.00 31.35 462 ALA B O 1
ATOM 11161 N N . ILE B 2 487 ? 79.549 48.858 177.568 1.00 28.83 463 ILE B N 1
ATOM 11162 C CA . ILE B 2 487 ? 80.746 48.929 178.366 1.00 27.75 463 ILE B CA 1
ATOM 11163 C C . ILE B 2 487 ? 81.101 50.350 178.732 1.00 29.36 463 ILE B C 1
ATOM 11164 O O . ILE B 2 487 ? 81.279 50.668 179.924 1.00 26.53 463 ILE B O 1
ATOM 11169 N N . THR B 2 488 ? 81.236 51.245 177.729 1.00 29.45 464 THR B N 1
ATOM 11170 C CA . THR B 2 488 ? 81.619 52.611 178.050 1.00 27.85 464 THR B CA 1
ATOM 11171 C C . THR B 2 488 ? 80.690 53.266 179.050 1.00 29.72 464 THR B C 1
ATOM 11172 O O . THR B 2 488 ? 81.150 53.963 179.984 1.00 28.54 464 THR B O 1
ATOM 11176 N N . GLN B 2 489 ? 79.407 53.057 178.893 1.00 28.92 465 GLN B N 1
ATOM 11177 C CA . GLN B 2 489 ? 78.488 53.720 179.799 1.00 32.07 465 GLN B CA 1
ATOM 11178 C C . GLN B 2 489 ? 78.554 53.127 181.175 1.00 34.77 465 GLN B C 1
ATOM 11179 O O . GLN B 2 489 ? 78.465 53.878 182.152 1.00 34.26 465 GLN B O 1
ATOM 11185 N N . HIS B 2 490 ? 78.663 51.797 181.295 1.00 34.73 466 HIS B N 1
ATOM 11186 C CA . HIS B 2 490 ? 78.853 51.228 182.631 1.00 33.87 466 HIS B CA 1
ATOM 11187 C C . HIS B 2 490 ? 80.154 51.726 183.246 1.00 36.08 466 HIS B C 1
ATOM 11188 O O . HIS B 2 490 ? 80.244 51.913 184.427 1.00 39.87 466 HIS B O 1
ATOM 11195 N N . LEU B 2 491 ? 81.186 51.936 182.457 1.00 34.48 467 LEU B N 1
ATOM 11196 C CA . LEU B 2 491 ? 82.391 52.448 183.046 1.00 34.36 467 LEU B CA 1
ATOM 11197 C C . LEU B 2 491 ? 82.216 53.908 183.449 1.00 37.83 467 LEU B C 1
ATOM 11198 O O . LEU B 2 491 ? 83.104 54.472 184.049 1.00 33.54 467 LEU B O 1
ATOM 11203 N N . GLY B 2 492 ? 81.116 54.553 183.068 1.00 38.81 468 GLY B N 1
ATOM 11204 C CA . GLY B 2 492 ? 80.966 55.971 183.389 1.00 37.73 468 GLY B CA 1
ATOM 11205 C C . GLY B 2 492 ? 81.803 56.897 182.517 1.00 37.54 468 GLY B C 1
ATOM 11206 O O . GLY B 2 492 ? 81.920 58.034 182.838 1.00 39.67 468 GLY B O 1
ATOM 11207 N N . ILE B 2 493 ? 82.322 56.469 181.372 1.00 37.13 469 ILE B N 1
ATOM 11208 C CA . ILE B 2 493 ? 83.143 57.398 180.553 1.00 34.84 469 ILE B CA 1
ATOM 11209 C C . ILE B 2 493 ? 82.445 57.991 179.335 1.00 33.02 469 ILE B C 1
ATOM 11210 O O . ILE B 2 493 ? 83.086 58.584 178.489 1.00 31.44 469 ILE B O 1
ATOM 11215 N N . GLY B 2 494 ? 81.145 57.762 179.197 1.00 35.27 470 GLY B N 1
ATOM 11216 C CA . GLY B 2 494 ? 80.429 58.281 178.029 1.00 33.98 470 GLY B CA 1
ATOM 11217 C C . GLY B 2 494 ? 79.870 57.138 177.191 1.00 35.85 470 GLY B C 1
ATOM 11218 O O . GLY B 2 494 ? 79.762 55.983 177.645 1.00 28.57 470 GLY B O 1
ATOM 11219 N N . SER B 2 495 ? 79.504 57.475 175.950 1.00 32.44 471 SER B N 1
ATOM 11220 C CA . SER B 2 495 ? 78.775 56.551 175.112 1.00 29.46 471 SER B CA 1
ATOM 11221 C C . SER B 2 495 ? 79.512 56.347 173.830 1.00 29.04 471 SER B C 1
ATOM 11222 O O . SER B 2 495 ? 79.596 57.248 172.989 1.00 30.98 471 SER B O 1
ATOM 11225 N N . TYR B 2 496 ? 80.071 55.165 173.646 1.00 26.24 472 TYR B N 1
ATOM 11226 C CA . TYR B 2 496 ? 80.822 54.849 172.389 1.00 25.93 472 TYR B CA 1
ATOM 11227 C C . TYR B 2 496 ? 79.998 55.169 171.180 1.00 26.54 472 TYR B C 1
ATOM 11228 O O . TYR B 2 496 ? 80.503 55.624 170.165 1.00 27.17 472 TYR B O 1
ATOM 11237 N N . ARG B 2 497 ? 78.702 54.968 171.283 1.00 26.29 473 ARG B N 1
ATOM 11238 C CA . ARG B 2 497 ? 77.903 55.184 170.118 1.00 27.25 473 ARG B CA 1
ATOM 11239 C C . ARG B 2 497 ? 77.917 56.690 169.716 1.00 29.70 473 ARG B C 1
ATOM 11240 O O . ARG B 2 497 ? 77.807 57.022 168.548 1.00 24.92 473 ARG B O 1
ATOM 11248 N N . GLU B 2 498 ? 78.026 57.594 170.697 1.00 27.31 474 GLU B N 1
ATOM 11249 C CA . GLU B 2 498 ? 78.005 59.028 170.453 1.00 27.71 474 GLU B CA 1
ATOM 11250 C C . GLU B 2 498 ? 79.327 59.526 169.947 1.00 27.19 474 GLU B C 1
ATOM 11251 O O . GLU B 2 498 ? 79.416 60.644 169.497 1.00 28.72 474 GLU B O 1
ATOM 11257 N N . TRP B 2 499 ? 80.349 58.704 170.002 1.00 25.27 475 TRP B N 1
ATOM 11258 C CA . TRP B 2 499 ? 81.657 59.142 169.589 1.00 26.91 475 TRP B CA 1
ATOM 11259 C C . TRP B 2 499 ? 81.944 59.141 168.095 1.00 26.01 475 TRP B C 1
ATOM 11260 O O . TRP B 2 499 ? 81.599 58.233 167.359 1.00 28.89 475 TRP B O 1
ATOM 11271 N N . SER B 2 500 ? 82.708 60.115 167.682 1.00 28.95 476 SER B N 1
ATOM 11272 C CA . SER B 2 500 ? 83.161 60.226 166.304 1.00 27.27 476 SER B CA 1
ATOM 11273 C C . SER B 2 500 ? 84.103 59.076 165.980 1.00 28.26 476 SER B C 1
ATOM 11274 O O . SER B 2 500 ? 84.643 58.418 166.888 1.00 28.89 476 SER B O 1
ATOM 11277 N N . GLU B 2 501 ? 84.386 58.919 164.693 1.00 26.96 477 GLU B N 1
ATOM 11278 C CA . GLU B 2 501 ? 85.268 57.866 164.208 1.00 28.49 477 GLU B CA 1
ATOM 11279 C C . GLU B 2 501 ? 86.648 58.035 164.770 1.00 27.43 477 GLU B C 1
ATOM 11280 O O . GLU B 2 501 ? 87.316 57.053 165.179 1.00 29.78 477 GLU B O 1
ATOM 11286 N N . GLU B 2 502 ? 87.120 59.269 164.824 1.00 29.54 478 GLU B N 1
ATOM 11287 C CA . GLU B 2 502 ? 88.469 59.514 165.407 1.00 29.61 478 GLU B CA 1
ATOM 11288 C C . GLU B 2 502 ? 88.555 59.129 166.890 1.00 30.78 478 GLU B C 1
ATOM 11289 O O . GLU B 2 502 ? 89.596 58.652 167.362 1.00 27.07 478 GLU B O 1
ATOM 11295 N N . LYS B 2 503 ? 87.502 59.438 167.647 1.00 26.61 479 LYS B N 1
ATOM 11296 C CA . LYS B 2 503 ? 87.508 59.201 169.066 1.00 27.81 479 LYS B CA 1
ATOM 11297 C C . LYS B 2 503 ? 87.422 57.663 169.290 1.00 29.27 479 LYS B C 1
ATOM 11298 O O . LYS B 2 503 ? 88.125 57.081 170.141 1.00 27.89 479 LYS B O 1
ATOM 11304 N N . ARG B 2 504 ? 86.563 57.019 168.529 1.00 26.62 480 ARG B N 1
ATOM 11305 C CA . ARG B 2 504 ? 86.472 55.539 168.581 1.00 25.83 480 ARG B CA 1
ATOM 11306 C C . ARG B 2 504 ? 87.813 54.889 168.329 1.00 26.52 480 ARG B C 1
ATOM 11307 O O . ARG B 2 504 ? 88.291 54.066 169.115 1.00 24.88 480 ARG B O 1
ATOM 11315 N N . GLN B 2 505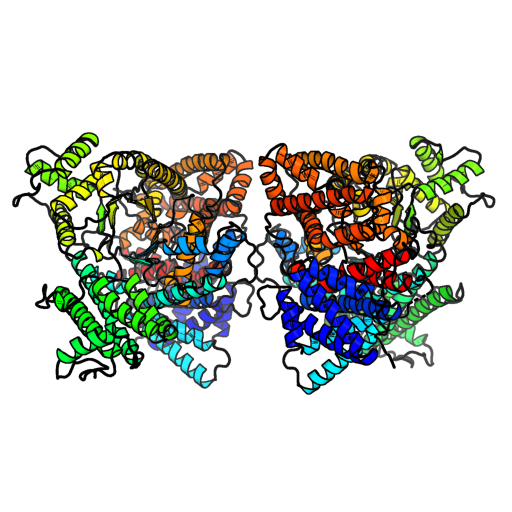 ? 88.512 55.332 167.296 1.00 28.75 481 GLN B N 1
ATOM 11316 C CA . GLN B 2 505 ? 89.874 54.796 167.071 1.00 27.22 481 GLN B CA 1
ATOM 11317 C C . GLN B 2 505 ? 90.808 55.002 168.201 1.00 28.07 481 GLN B C 1
ATOM 11318 O O . GLN B 2 505 ? 91.524 54.077 168.605 1.00 30.76 481 GLN B O 1
ATOM 11324 N N . GLU B 2 506 ? 90.854 56.224 168.700 1.00 26.22 482 GLU B N 1
ATOM 11325 C CA . GLU B 2 506 ? 91.734 56.549 169.775 1.00 26.62 482 GLU B CA 1
ATOM 11326 C C . GLU B 2 506 ? 91.490 55.667 171.042 1.00 27.42 482 GLU B C 1
ATOM 11327 O O . GLU B 2 506 ? 92.437 55.124 171.623 1.00 27.30 482 GLU B O 1
ATOM 11333 N N . TRP B 2 507 ? 90.243 55.608 171.490 1.00 28.28 483 TRP B N 1
ATOM 11334 C CA . TRP B 2 507 ? 89.854 54.834 172.674 1.00 29.26 483 TRP B CA 1
ATOM 11335 C C . TRP B 2 507 ? 90.117 53.328 172.410 1.00 30.37 483 TRP B C 1
ATOM 11336 O O . TRP B 2 507 ? 90.657 52.653 173.270 1.00 29.14 483 TRP B O 1
ATOM 11347 N N . LEU B 2 508 ? 89.779 52.812 171.226 1.00 30.63 484 LEU B N 1
ATOM 11348 C CA . LEU B 2 508 ? 90.097 51.405 170.938 1.00 28.69 484 LEU B CA 1
ATOM 11349 C C . LEU B 2 508 ? 91.591 51.070 170.986 1.00 28.99 484 LEU B C 1
ATOM 11350 O O . LEU B 2 508 ? 91.979 50.044 171.564 1.00 30.73 484 LEU B O 1
ATOM 11355 N N . LEU B 2 509 ? 92.444 51.900 170.417 1.00 29.38 485 LEU B N 1
ATOM 11356 C CA . LEU B 2 509 ? 93.868 51.634 170.471 1.00 29.26 485 LEU B CA 1
ATOM 11357 C C . LEU B 2 509 ? 94.401 51.733 171.889 1.00 31.65 485 LEU B C 1
ATOM 11358 O O . LEU B 2 509 ? 95.283 50.975 172.257 1.00 32.11 485 LEU B O 1
ATOM 11363 N N . ALA B 2 510 ? 93.880 52.659 172.684 1.00 29.86 486 ALA B N 1
ATOM 11364 C CA . ALA B 2 510 ? 94.297 52.743 174.078 1.00 30.54 486 ALA B CA 1
ATOM 11365 C C . ALA B 2 510 ? 93.930 51.479 174.821 1.00 29.24 486 ALA B C 1
ATOM 11366 O O . ALA B 2 510 ? 94.792 50.875 175.478 1.00 31.15 486 ALA B O 1
ATOM 11368 N N . GLU B 2 511 ? 92.719 50.989 174.647 1.00 27.60 487 GLU B N 1
ATOM 11369 C CA . GLU B 2 511 ? 92.304 49.769 175.360 1.00 29.39 487 GLU B CA 1
ATOM 11370 C C . GLU B 2 511 ? 92.889 48.491 174.805 1.00 32.62 487 GLU B C 1
ATOM 11371 O O . GLU B 2 511 ? 93.065 47.498 175.579 1.00 32.52 487 GLU B O 1
ATOM 11377 N N . LEU B 2 512 ? 93.273 48.491 173.516 1.00 31.05 488 LEU B N 1
ATOM 11378 C CA . LEU B 2 512 ? 93.964 47.343 172.937 1.00 30.06 488 LEU B CA 1
ATOM 11379 C C . LEU B 2 512 ? 95.338 47.127 173.563 1.00 29.78 488 LEU B C 1
ATOM 11380 O O . LEU B 2 512 ? 95.834 46.053 173.547 1.00 30.59 488 LEU B O 1
ATOM 11385 N N . SER B 2 513 ? 95.939 48.161 174.106 1.00 31.83 489 SER B N 1
ATOM 11386 C CA . SER B 2 513 ? 97.104 47.990 175.005 1.00 35.58 489 SER B CA 1
ATOM 11387 C C . SER B 2 513 ? 96.744 48.227 176.477 1.00 33.61 489 SER B C 1
ATOM 11388 O O . SER B 2 513 ? 97.585 48.551 177.259 1.00 35.08 489 SER B O 1
ATOM 11391 N N . GLY B 2 514 ? 95.479 48.095 176.859 1.00 33.66 490 GLY B N 1
ATOM 11392 C CA . GLY B 2 514 ? 95.124 48.430 178.243 1.00 35.08 490 GLY B CA 1
ATOM 11393 C C . GLY B 2 514 ? 95.727 47.424 179.235 1.00 39.28 490 GLY B C 1
ATOM 1139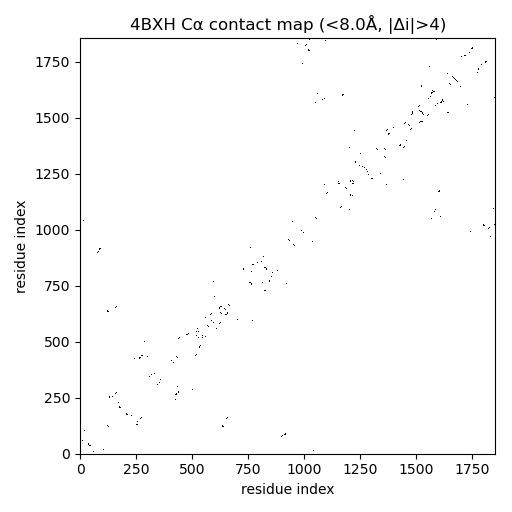4 O O . GLY B 2 514 ? 96.121 46.288 178.878 1.00 41.20 490 GLY B O 1
ATOM 11395 N N . LYS B 2 515 ? 95.801 47.813 180.484 1.00 39.52 491 LYS B N 1
ATOM 11396 C CA . LYS B 2 515 ? 96.393 46.966 181.515 1.00 43.67 491 LYS B CA 1
ATOM 11397 C C . LYS B 2 515 ? 95.331 46.310 182.386 1.00 41.08 491 LYS B C 1
ATOM 11398 O O . LYS B 2 515 ? 95.682 45.531 183.265 1.00 40.68 491 LYS B O 1
ATOM 11404 N N . ARG B 2 516 ? 94.051 46.629 182.188 1.00 37.83 492 ARG B N 1
ATOM 11405 C CA . ARG B 2 516 ? 93.048 45.944 182.981 1.00 39.75 492 ARG B CA 1
ATOM 11406 C C . ARG B 2 516 ? 91.866 45.611 182.172 1.00 37.26 492 ARG B C 1
ATOM 11407 O O . ARG B 2 516 ? 91.650 46.216 181.149 1.00 34.13 492 ARG B O 1
ATOM 11415 N N . PRO B 2 517 ? 91.146 44.550 182.574 1.00 35.20 493 PRO B N 1
ATOM 11416 C CA . PRO B 2 517 ? 90.061 44.160 181.726 1.00 31.93 493 PRO B CA 1
ATOM 11417 C C . PRO B 2 517 ? 88.974 45.200 181.706 1.00 33.26 493 PRO B C 1
ATOM 11418 O O . PRO B 2 517 ? 88.837 46.027 182.623 1.00 31.48 493 PRO B O 1
ATOM 11422 N N . LEU B 2 518 ? 88.235 45.202 180.603 1.00 33.10 494 LEU B N 1
ATOM 11423 C CA . LEU B 2 518 ? 87.112 46.094 180.419 1.00 32.97 494 LEU B CA 1
ATOM 11424 C C . LEU B 2 518 ? 85.829 45.689 181.126 1.00 33.20 494 LEU B C 1
ATOM 11425 O O . LEU B 2 518 ? 85.013 46.532 181.508 1.00 35.14 494 LEU B O 1
ATOM 11430 N N . ILE B 2 519 ? 85.588 44.395 181.209 1.00 31.91 495 ILE B N 1
ATOM 11431 C CA . ILE B 2 519 ? 84.275 43.920 181.560 1.00 34.34 495 ILE B CA 1
ATOM 11432 C C . ILE B 2 519 ? 84.242 43.356 182.968 1.00 36.07 495 ILE B C 1
ATOM 11433 O O . ILE B 2 519 ? 84.917 42.377 183.284 1.00 33.21 495 ILE B O 1
ATOM 11438 N N . GLY B 2 520 ? 83.468 44.027 183.810 1.00 38.19 496 GLY B N 1
ATOM 11439 C CA . GLY B 2 520 ? 83.259 43.649 185.192 1.00 43.39 496 GLY B CA 1
ATOM 11440 C C . GLY B 2 520 ? 82.004 42.787 185.349 1.00 45.31 496 GLY B C 1
ATOM 11441 O O . GLY B 2 520 ? 81.230 42.633 184.406 1.00 39.95 496 GLY B O 1
ATOM 11442 N N . PRO B 2 521 ? 81.814 42.195 186.534 1.00 46.93 497 PRO B N 1
ATOM 11443 C CA . PRO B 2 521 ? 80.755 41.171 186.626 1.00 47.29 497 PRO B CA 1
ATOM 11444 C C . PRO B 2 521 ? 79.381 41.786 186.628 1.00 43.99 497 PRO B C 1
ATOM 11445 O O . PRO B 2 521 ? 78.473 41.125 186.267 1.00 51.00 497 PRO B O 1
ATOM 11449 N N . ASP B 2 522 ? 79.247 43.050 186.980 1.00 42.97 498 ASP B N 1
ATOM 11450 C CA . ASP B 2 522 ? 77.951 43.685 186.934 1.00 44.27 498 ASP B CA 1
ATOM 11451 C C . ASP B 2 522 ? 77.663 44.524 185.696 1.00 41.82 498 ASP B C 1
ATOM 11452 O O . ASP B 2 522 ? 76.851 45.405 185.728 1.00 43.68 498 ASP B O 1
ATOM 11457 N N . LEU B 2 523 ? 78.393 44.331 184.626 1.00 41.90 499 LEU B N 1
ATOM 11458 C CA . LEU B 2 523 ? 78.077 45.029 183.419 1.00 42.42 499 LEU B CA 1
ATOM 11459 C C . LEU B 2 523 ? 76.606 44.710 183.112 1.00 40.07 499 LEU B C 1
ATOM 11460 O O . LEU B 2 523 ? 76.273 43.573 182.969 1.00 40.03 499 LEU B O 1
ATOM 11465 N N . PRO B 2 524 ? 75.755 45.720 182.976 1.00 44.79 500 PRO B N 1
ATOM 11466 C CA . PRO B 2 524 ? 74.407 45.425 182.491 1.00 46.25 500 PRO B CA 1
ATOM 11467 C C . PRO B 2 524 ? 74.417 44.960 181.046 1.00 40.07 500 PRO B C 1
ATOM 11468 O O . PRO B 2 524 ? 75.054 45.576 180.206 1.00 40.36 500 PRO B O 1
ATOM 11472 N N . LYS B 2 525 ? 73.656 43.928 180.766 1.00 40.88 501 LYS B N 1
ATOM 11473 C CA . LYS B 2 525 ? 73.586 43.306 179.447 1.00 45.20 501 LYS B CA 1
ATOM 11474 C C . LYS B 2 525 ? 72.151 43.014 179.002 1.00 44.62 501 LYS B C 1
ATOM 11475 O O . LYS B 2 525 ? 71.472 42.185 179.601 1.00 47.01 501 LYS B O 1
ATOM 11481 N N . THR B 2 526 ? 71.691 43.645 177.934 1.00 41.98 502 THR B N 1
ATOM 11482 C CA . THR B 2 526 ? 70.490 43.188 177.248 1.00 38.04 502 THR B CA 1
ATOM 11483 C C . THR B 2 526 ? 70.795 41.808 176.653 1.00 39.21 502 THR B C 1
ATOM 11484 O O . THR B 2 526 ? 71.951 41.408 176.506 1.00 42.82 502 THR B O 1
ATOM 11488 N N . GLU B 2 527 ? 69.768 41.119 176.217 1.00 44.62 503 GLU B N 1
ATOM 11489 C CA . GLU B 2 527 ? 69.899 39.806 175.626 1.00 44.07 503 GLU B CA 1
ATOM 11490 C C . GLU B 2 527 ? 70.798 39.822 174.384 1.00 41.69 503 GLU B C 1
ATOM 11491 O O . GLU B 2 527 ? 71.599 38.929 174.180 1.00 38.68 503 GLU B O 1
ATOM 11497 N N . GLU B 2 528 ? 70.687 40.849 173.549 1.00 38.07 504 GLU B N 1
ATOM 11498 C CA . GLU B 2 528 ? 71.545 40.935 172.330 1.00 38.42 504 GLU B CA 1
ATOM 11499 C C . GLU B 2 528 ? 73.025 41.096 172.678 1.00 33.97 504 GLU B C 1
ATOM 11500 O O . GLU B 2 528 ? 73.896 40.478 172.067 1.00 35.78 504 GLU B O 1
ATOM 11506 N N . VAL B 2 529 ? 73.287 41.926 173.689 1.00 33.03 505 VAL B N 1
ATOM 11507 C CA . VAL B 2 529 ? 74.626 42.195 174.131 1.00 32.13 505 VAL B CA 1
ATOM 11508 C C . VAL B 2 529 ? 75.202 40.932 174.745 1.00 32.27 505 VAL B C 1
ATOM 11509 O O . VAL B 2 529 ? 76.325 40.581 174.493 1.00 34.41 505 VAL B O 1
ATOM 11513 N N . LYS B 2 530 ? 74.436 40.270 175.580 1.00 34.21 506 LYS B N 1
ATOM 11514 C CA . LYS B 2 530 ? 74.916 39.026 176.188 1.00 35.22 506 LYS B CA 1
ATOM 11515 C C . LYS B 2 530 ? 75.230 37.990 175.128 1.00 37.29 506 LYS B C 1
ATOM 11516 O O . LYS B 2 530 ? 76.254 37.293 175.213 1.00 37.91 506 LYS B O 1
ATOM 11522 N N . ASP B 2 531 ? 74.297 37.834 174.191 1.00 32.39 507 ASP B N 1
ATOM 11523 C CA . ASP B 2 531 ? 74.434 36.876 173.085 1.00 33.73 507 ASP B CA 1
ATOM 11524 C C . ASP B 2 531 ? 75.739 37.148 172.310 1.00 32.99 507 ASP B C 1
ATOM 11525 O O . ASP B 2 531 ? 76.432 36.245 171.904 1.00 35.12 507 ASP B O 1
ATOM 11530 N N . CYS B 2 532 ? 76.071 38.408 172.090 1.00 31.12 508 CYS B N 1
ATOM 11531 C CA . CYS B 2 532 ? 77.275 38.744 171.333 1.00 30.23 508 CYS B CA 1
ATOM 11532 C C . CYS B 2 532 ? 78.549 38.460 172.187 1.00 32.91 508 CYS B C 1
ATOM 11533 O O . CYS B 2 532 ? 79.481 37.810 171.712 1.00 32.54 508 CYS B O 1
ATOM 11536 N N . LEU B 2 533 ? 78.571 38.853 173.459 1.00 32.30 509 LEU B N 1
ATOM 11537 C CA . LEU B 2 533 ? 79.703 38.540 174.357 1.00 30.63 509 LEU B CA 1
ATOM 11538 C C . LEU B 2 533 ? 79.917 37.028 174.541 1.00 31.86 509 LEU B C 1
ATOM 11539 O O . LEU B 2 533 ? 81.043 36.535 174.580 1.00 32.95 509 LEU B O 1
ATOM 11544 N N . ASP B 2 534 ? 78.855 36.305 174.693 1.00 30.29 510 ASP B N 1
ATOM 11545 C CA . ASP B 2 534 ? 78.963 34.868 174.905 1.00 34.90 510 ASP B CA 1
ATOM 11546 C C . ASP B 2 534 ? 79.487 34.136 173.665 1.00 30.69 510 ASP B C 1
ATOM 11547 O O . ASP B 2 534 ? 79.993 33.069 173.761 1.00 34.97 510 ASP B O 1
ATOM 11552 N N . THR B 2 535 ? 79.357 34.736 172.505 1.00 31.62 511 THR B N 1
ATOM 11553 C CA . THR B 2 535 ? 79.915 34.130 171.312 1.00 30.07 511 THR B CA 1
ATOM 11554 C C . THR B 2 535 ? 81.438 34.167 171.476 1.00 32.51 511 THR B C 1
ATOM 11555 O O . THR B 2 535 ? 82.126 33.157 171.219 1.00 30.16 511 THR B O 1
ATOM 11559 N N . PHE B 2 536 ? 81.958 35.292 171.981 1.00 30.69 512 PHE B N 1
ATOM 11560 C CA . PHE B 2 536 ? 83.406 35.396 172.188 1.00 29.48 512 PHE B CA 1
ATOM 11561 C C . PHE B 2 536 ? 83.886 34.417 173.183 1.00 32.82 512 PHE B C 1
ATOM 11562 O O . PHE B 2 536 ? 85.004 33.875 173.066 1.00 35.12 512 PHE B O 1
ATOM 11570 N N . LYS B 2 537 ? 83.044 34.142 174.161 1.00 35.87 513 LYS B N 1
ATOM 11571 C CA . LYS B 2 537 ? 83.353 33.108 175.162 1.00 35.40 513 LYS B CA 1
ATOM 11572 C C . LYS B 2 537 ? 83.471 31.718 174.532 1.00 33.98 513 LYS B C 1
ATOM 11573 O O . LYS B 2 537 ? 84.355 30.955 174.845 1.00 34.54 513 LYS B O 1
ATOM 11579 N N . VAL B 2 538 ? 82.566 31.379 173.649 1.00 34.97 514 VAL B N 1
ATOM 11580 C CA . VAL B 2 538 ? 82.690 30.123 172.964 1.00 32.36 514 VAL B CA 1
ATOM 11581 C C . VAL B 2 538 ? 83.966 30.107 172.177 1.00 33.36 514 VAL B C 1
ATOM 11582 O O . VAL B 2 538 ? 84.601 29.064 172.123 1.00 35.53 514 VAL B O 1
ATOM 11586 N N . LEU B 2 539 ? 84.360 31.228 171.555 1.00 34.16 515 LEU B N 1
ATOM 11587 C CA . LEU B 2 539 ? 85.587 31.264 170.74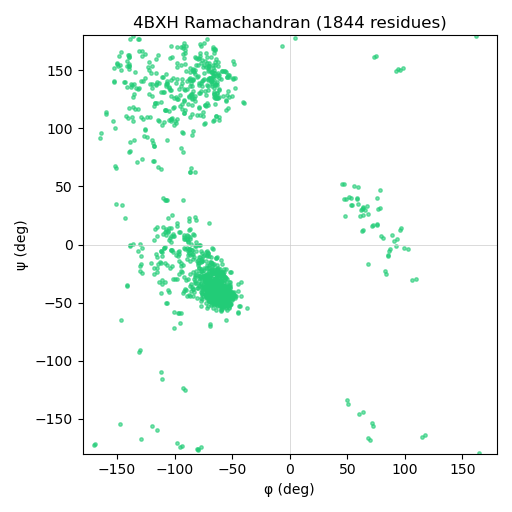3 1.00 31.78 515 LEU B CA 1
ATOM 11588 C C . LEU B 2 539 ? 86.811 31.061 171.609 1.00 32.38 515 LEU B C 1
ATOM 11589 O O . LEU B 2 539 ? 87.768 30.465 171.192 1.00 35.75 515 LEU B O 1
ATOM 11594 N N . ALA B 2 540 ? 86.774 31.563 172.827 1.00 32.80 516 ALA B N 1
ATOM 11595 C CA . ALA B 2 540 ? 87.900 31.412 173.722 1.00 34.45 516 ALA B CA 1
ATOM 11596 C C . ALA B 2 540 ? 88.008 29.986 174.242 1.00 36.72 516 ALA B C 1
ATOM 11597 O O . ALA B 2 540 ? 89.089 29.598 174.652 1.00 40.73 516 ALA B O 1
ATOM 11599 N N . GLU B 2 541 ? 86.902 29.260 174.319 1.00 36.91 517 GLU B N 1
ATOM 11600 C CA . GLU B 2 541 ? 86.884 27.904 174.908 1.00 40.60 517 GLU B CA 1
ATOM 11601 C C . GLU B 2 541 ? 87.132 26.807 173.930 1.00 41.18 517 GLU B C 1
ATOM 11602 O O . GLU B 2 541 ? 87.709 25.854 174.295 1.00 41.45 517 GLU B O 1
ATOM 11608 N N . LEU B 2 542 ? 86.754 26.951 172.673 1.00 38.64 518 LEU B N 1
ATOM 11609 C CA . LEU B 2 542 ? 86.889 25.867 171.761 1.00 37.61 518 LEU B CA 1
ATOM 11610 C C . LEU B 2 542 ? 88.241 25.942 171.051 1.00 37.64 518 LEU B C 1
ATOM 11611 O O . LEU B 2 542 ? 88.910 26.939 171.087 1.00 37.63 518 LEU B O 1
ATOM 11616 N N . PRO B 2 543 ? 88.691 24.836 170.486 1.00 36.12 519 PRO B N 1
ATOM 11617 C CA . PRO B 2 543 ? 89.989 24.819 169.818 1.00 36.59 519 PRO B CA 1
ATOM 11618 C C . PRO B 2 543 ? 90.022 25.699 168.570 1.00 34.07 519 PRO B C 1
ATOM 11619 O O . PRO B 2 543 ? 88.999 25.883 167.912 1.00 32.64 519 PRO B O 1
ATOM 11623 N N . SER B 2 544 ? 91.183 26.276 168.297 1.00 31.22 520 SER B N 1
ATOM 11624 C CA . SER B 2 544 ? 91.256 27.267 167.293 1.00 35.14 520 SER B CA 1
ATOM 11625 C C . SER B 2 544 ? 91.105 26.646 165.900 1.00 35.90 520 SER B C 1
ATOM 11626 O O . SER B 2 544 ? 90.605 27.292 164.997 1.00 34.21 520 SER B O 1
ATOM 11629 N N . ASP B 2 545 ? 91.450 25.380 165.756 1.00 35.11 521 ASP B N 1
ATOM 11630 C CA . ASP B 2 545 ? 91.225 24.713 164.474 1.00 37.13 521 ASP B CA 1
ATOM 11631 C C . ASP B 2 545 ? 89.732 24.533 164.135 1.00 37.07 521 ASP B C 1
ATOM 11632 O O . ASP B 2 545 ? 89.396 24.120 163.033 1.00 37.58 521 ASP B O 1
ATOM 11637 N N . CYS B 2 546 ? 88.819 24.908 165.022 1.00 37.54 522 CYS B N 1
ATOM 11638 C CA . CYS B 2 546 ? 87.413 24.888 164.628 1.00 33.88 522 CYS B CA 1
ATOM 11639 C C . CYS B 2 546 ? 87.034 26.081 163.799 1.00 32.56 522 CYS B C 1
ATOM 11640 O O . CYS B 2 546 ? 85.972 26.058 163.160 1.00 31.94 522 CYS B O 1
ATOM 11643 N N . PHE B 2 547 ? 87.811 27.153 163.862 1.00 29.37 523 PHE B N 1
ATOM 11644 C CA . PHE B 2 547 ? 87.319 28.462 163.372 1.00 29.49 523 PHE B CA 1
ATOM 11645 C C . PHE B 2 547 ? 88.151 29.006 162.256 1.00 30.05 523 PHE B C 1
ATOM 11646 O O . PHE B 2 547 ? 89.343 28.662 162.113 1.00 30.90 523 PHE B O 1
ATOM 11654 N N . GLY B 2 548 ? 87.496 29.820 161.446 1.00 29.56 524 GLY B N 1
ATOM 11655 C CA . GLY B 2 548 ? 88.134 30.576 160.390 1.00 29.84 524 GLY B CA 1
ATOM 11656 C C . GLY B 2 548 ? 88.124 32.044 160.700 1.00 31.97 524 GLY B C 1
ATOM 11657 O O . GLY B 2 548 ? 88.775 32.507 161.687 1.00 34.23 524 GLY B O 1
ATOM 11658 N N . ALA B 2 549 ? 87.422 32.805 159.865 1.00 29.65 525 ALA B N 1
ATOM 11659 C CA . ALA B 2 549 ? 87.385 34.295 159.972 1.00 27.51 525 ALA B CA 1
ATOM 11660 C C . ALA B 2 549 ? 86.244 34.808 160.847 1.00 27.42 525 ALA B C 1
ATOM 11661 O O . ALA B 2 549 ? 85.223 34.125 160.979 1.00 26.80 525 ALA B O 1
ATOM 11663 N N . TYR B 2 550 ? 86.414 36.008 161.396 1.00 26.28 526 TYR B N 1
ATOM 11664 C CA . TYR B 2 550 ? 85.313 36.740 162.019 1.00 27.00 526 TYR B CA 1
ATOM 11665 C C . TYR B 2 550 ? 84.931 37.836 161.029 1.00 25.57 526 TYR B C 1
ATOM 11666 O O . TYR B 2 550 ? 85.638 38.816 160.869 1.00 27.59 526 TYR B O 1
ATOM 11675 N N . ILE B 2 551 ? 83.795 37.650 160.379 1.00 25.88 527 ILE B N 1
ATOM 11676 C CA . ILE B 2 551 ? 83.311 38.523 159.340 1.00 28.64 527 ILE B CA 1
ATOM 11677 C C . ILE B 2 551 ? 82.439 39.579 159.987 1.00 26.74 527 ILE B C 1
ATOM 11678 O O . ILE B 2 551 ? 81.524 39.274 160.776 1.00 26.78 527 ILE B O 1
ATOM 11683 N N . ILE B 2 552 ? 82.670 40.825 159.621 1.00 27.61 528 ILE B N 1
ATOM 11684 C CA . ILE B 2 552 ? 81.822 41.921 160.106 1.00 23.80 528 ILE B CA 1
ATOM 11685 C C . ILE B 2 552 ? 80.873 42.343 159.001 1.00 27.14 528 ILE B C 1
ATOM 11686 O O . ILE B 2 552 ? 81.273 42.997 158.022 1.00 29.49 528 ILE B O 1
ATOM 11691 N N . SER B 2 553 ? 79.597 41.974 159.144 1.00 27.66 529 SER B N 1
ATOM 11692 C CA . SER B 2 553 ? 78.552 42.501 158.242 1.00 28.65 529 SER B CA 1
ATOM 11693 C C . SER B 2 553 ? 78.395 43.987 158.411 1.00 28.14 529 SER B C 1
ATOM 11694 O O . SER B 2 553 ? 78.596 44.507 159.532 1.00 25.64 529 SER B O 1
ATOM 11697 N N . MET B 2 554 ? 78.042 44.679 157.303 1.00 27.84 530 MET B N 1
ATOM 11698 C CA . MET B 2 554 ? 77.757 46.111 157.353 1.00 28.86 530 MET B CA 1
ATOM 11699 C C . MET B 2 554 ? 78.965 46.856 157.882 1.00 28.24 530 MET B C 1
ATOM 11700 O O . MET B 2 554 ? 78.816 47.819 158.570 1.00 29.73 530 MET B O 1
ATOM 11705 N N . ALA B 2 555 ? 80.156 46.467 157.480 1.00 23.53 531 ALA B N 1
ATOM 11706 C CA . ALA B 2 555 ? 81.297 47.185 157.960 1.00 29.17 531 ALA B CA 1
ATOM 11707 C C . ALA B 2 555 ? 81.365 48.518 157.207 1.00 32.39 531 ALA B C 1
ATOM 11708 O O . ALA B 2 555 ? 81.078 48.538 156.016 1.00 29.48 531 ALA B O 1
ATOM 11710 N N . THR B 2 556 ? 81.748 49.600 157.911 1.00 29.53 532 THR B N 1
ATOM 11711 C CA . THR B 2 556 ? 82.010 50.892 157.241 1.00 30.35 532 THR B CA 1
ATOM 11712 C C . THR B 2 556 ? 83.311 51.524 157.580 1.00 27.98 532 THR B C 1
ATOM 11713 O O . THR B 2 556 ? 83.707 52.444 156.885 1.00 34.49 532 THR B O 1
ATOM 11717 N N . SER B 2 557 ? 83.969 51.130 158.644 1.00 27.20 533 SER B N 1
ATOM 11718 C CA . SER B 2 557 ? 85.038 51.946 159.140 1.00 27.07 533 SER B CA 1
ATOM 11719 C C . SER B 2 557 ? 86.189 51.113 159.764 1.00 28.28 533 SER B C 1
ATOM 11720 O O . SER B 2 557 ? 86.057 49.953 160.136 1.00 30.01 533 SER B O 1
ATOM 11723 N N . THR B 2 558 ? 87.301 51.777 159.952 1.00 27.85 534 THR B N 1
ATOM 11724 C CA . THR B 2 558 ? 88.412 51.253 160.703 1.00 27.73 534 THR B CA 1
ATOM 11725 C C . THR B 2 558 ? 87.965 50.751 162.073 1.00 30.64 534 THR B C 1
ATOM 11726 O O . THR B 2 558 ? 88.408 49.683 162.512 1.00 30.90 534 THR B O 1
ATOM 11730 N N . SER B 2 559 ? 87.132 51.540 162.773 1.00 29.21 535 SER B N 1
ATOM 11731 C CA . SER B 2 559 ? 86.856 51.249 164.155 1.00 28.45 535 SER B CA 1
ATOM 11732 C C . SER B 2 559 ? 86.044 49.968 164.254 1.00 27.53 535 SER B C 1
ATOM 11733 O O . SER B 2 559 ? 86.142 49.276 165.250 1.00 29.70 535 SER B O 1
ATOM 11736 N N . ASP B 2 560 ? 85.224 49.676 163.247 1.00 25.96 536 ASP B N 1
ATOM 11737 C CA . ASP B 2 560 ? 84.474 48.450 163.219 1.00 27.50 536 ASP B CA 1
ATOM 11738 C C . ASP B 2 560 ? 85.336 47.217 163.380 1.00 27.67 536 ASP B C 1
ATOM 11739 O O . ASP B 2 560 ? 84.938 46.285 164.033 1.00 27.27 536 ASP B O 1
ATOM 11744 N N . VAL B 2 561 ? 86.494 47.239 162.756 1.00 28.17 537 VAL B N 1
ATOM 11745 C CA . VAL B 2 561 ? 87.428 46.131 162.755 1.00 25.64 537 VAL B CA 1
ATOM 11746 C C . VAL B 2 561 ? 88.129 46.116 164.091 1.00 29.51 537 VAL B C 1
ATOM 11747 O O . VAL B 2 561 ? 88.262 45.057 164.719 1.00 27.38 537 VAL B O 1
ATOM 11751 N N . LEU B 2 562 ? 88.626 47.270 164.532 1.00 27.05 538 LEU B N 1
ATOM 11752 C CA . LEU B 2 562 ? 89.262 47.343 165.871 1.00 29.50 538 LEU B CA 1
ATOM 11753 C C . LEU B 2 562 ? 88.312 46.945 167.028 1.00 26.29 538 LEU B C 1
ATOM 11754 O O . LEU B 2 562 ? 88.732 46.415 168.006 1.00 25.55 538 LEU B O 1
ATOM 11759 N N . ALA B 2 563 ? 87.030 47.220 166.890 1.00 26.65 539 ALA B N 1
ATOM 11760 C CA . ALA B 2 563 ? 86.053 46.820 167.868 1.00 23.38 539 ALA B CA 1
ATOM 11761 C C . ALA B 2 563 ? 86.023 45.332 168.135 1.00 27.42 539 ALA B C 1
ATOM 11762 O O . ALA B 2 563 ? 85.931 44.893 169.294 1.00 29.71 539 ALA B O 1
ATOM 11764 N N . VAL B 2 564 ? 86.055 44.537 167.068 1.00 28.38 540 VAL B N 1
ATOM 11765 C CA . VAL B 2 564 ? 86.091 43.096 167.209 1.00 27.75 540 VAL B CA 1
ATOM 11766 C C . VAL B 2 564 ? 87.431 42.614 167.741 1.00 27.51 540 VAL B C 1
ATOM 11767 O O . VAL B 2 564 ? 87.489 41.696 168.582 1.00 30.41 540 VAL B O 1
ATOM 11771 N N . GLU B 2 565 ? 88.494 43.275 167.339 1.00 27.37 541 GLU B N 1
ATOM 11772 C CA . GLU B 2 565 ? 89.813 42.949 167.858 1.00 26.90 541 GLU B CA 1
ATOM 11773 C C . GLU B 2 565 ? 89.857 43.146 169.372 1.00 28.70 541 GLU B C 1
ATOM 11774 O O . GLU B 2 565 ? 90.426 42.354 170.097 1.00 25.51 541 GLU B O 1
ATOM 11780 N N . LEU B 2 566 ? 89.254 44.236 169.850 1.00 30.52 542 LEU B N 1
ATOM 11781 C CA . LEU B 2 566 ? 89.246 44.476 171.273 1.00 28.31 542 LEU B CA 1
ATOM 11782 C C . LEU B 2 566 ? 88.435 43.459 172.047 1.00 28.01 542 LEU B C 1
ATOM 11783 O O . LEU B 2 566 ? 88.838 43.071 173.126 1.00 28.36 542 LEU B O 1
ATOM 11788 N N . LEU B 2 567 ? 87.256 43.074 171.551 1.00 28.73 543 LEU B N 1
ATOM 11789 C CA . LEU B 2 567 ? 86.486 42.023 172.221 1.00 28.60 543 LEU B CA 1
ATOM 11790 C C . LEU B 2 567 ? 87.210 40.673 172.303 1.00 29.20 543 LEU B C 1
ATOM 11791 O O . LEU B 2 567 ? 87.172 40.007 173.336 1.00 31.39 543 LEU B O 1
ATOM 11796 N N . GLN B 2 568 ? 87.898 40.282 171.229 1.00 30.09 544 GLN B N 1
ATOM 11797 C CA . GLN B 2 568 ? 88.697 39.085 171.254 1.00 30.64 544 GLN B CA 1
ATOM 11798 C C . GLN B 2 568 ? 89.850 39.190 172.224 1.00 32.23 544 GLN B C 1
ATOM 11799 O O . GLN B 2 568 ? 90.188 38.202 172.908 1.00 33.14 544 GLN B O 1
ATOM 11805 N N . ARG B 2 569 ? 90.464 40.352 172.314 1.00 31.21 545 ARG B N 1
ATOM 11806 C CA . ARG B 2 569 ? 91.559 40.526 173.287 1.00 33.14 545 ARG B CA 1
ATOM 11807 C C . ARG B 2 569 ? 90.999 40.452 174.730 1.00 34.51 545 ARG B C 1
ATOM 11808 O O . ARG B 2 569 ? 91.574 39.845 175.628 1.00 35.12 545 ARG B O 1
ATOM 11816 N N . GLU B 2 570 ? 89.847 41.060 174.940 1.00 36.24 546 GLU B N 1
ATOM 11817 C CA . GLU B 2 570 ? 89.214 41.063 176.277 1.00 34.98 546 GLU B CA 1
ATOM 11818 C C . GLU B 2 570 ? 88.933 39.632 176.732 1.00 35.02 546 GLU B C 1
ATOM 11819 O O . GLU B 2 570 ? 89.061 39.344 177.858 1.00 33.19 546 GLU B O 1
ATOM 11825 N N . TYR B 2 571 ? 88.523 38.765 175.834 1.00 34.50 547 TYR B N 1
ATOM 11826 C CA . TYR B 2 571 ? 88.307 37.390 176.162 1.00 34.18 547 TYR B CA 1
ATOM 11827 C C . TYR B 2 571 ? 89.608 36.617 176.096 1.00 34.79 547 TYR B C 1
ATOM 11828 O O . TYR B 2 571 ? 89.586 35.435 176.141 1.00 34.93 547 TYR B O 1
ATOM 11837 N N . HIS B 2 572 ? 90.747 37.275 175.942 1.00 38.22 548 HIS B N 1
ATOM 11838 C CA . HIS B 2 572 ? 92.017 36.573 176.036 1.00 41.62 548 HIS B CA 1
ATOM 11839 C C . HIS B 2 572 ? 92.086 35.323 175.077 1.00 39.28 548 HIS B C 1
ATOM 11840 O O . HIS B 2 572 ? 92.686 34.322 175.398 1.00 39.26 548 HIS B O 1
ATOM 11847 N N . ILE B 2 573 ? 91.458 35.393 173.912 1.00 35.59 549 ILE B N 1
ATOM 11848 C CA . ILE B 2 573 ? 91.441 34.289 172.962 1.00 34.51 549 ILE B CA 1
ATOM 11849 C C . ILE B 2 573 ? 92.865 34.055 172.538 1.00 37.70 549 ILE B C 1
ATOM 11850 O O . ILE B 2 573 ? 93.559 34.956 172.093 1.00 39.26 549 ILE B O 1
ATOM 11855 N N . LYS B 2 574 ? 93.322 32.824 172.666 1.00 43.79 550 LYS B N 1
ATOM 11856 C CA . LYS B 2 574 ? 94.746 32.557 172.481 1.00 42.67 550 LYS B CA 1
ATOM 11857 C C . LYS B 2 574 ? 95.170 32.757 170.994 1.00 39.60 550 LYS B C 1
ATOM 11858 O O . LYS B 2 574 ? 96.198 33.352 170.731 1.00 39.50 550 LYS B O 1
ATOM 11864 N N . HIS B 2 575 ? 94.347 32.282 170.048 1.00 36.98 551 HIS B N 1
ATOM 11865 C CA . HIS B 2 575 ? 94.548 32.534 168.617 1.00 38.43 551 HIS B CA 1
ATOM 11866 C C . HIS B 2 575 ? 93.343 33.306 168.052 1.00 35.81 551 HIS B C 1
ATOM 11867 O O . HIS B 2 575 ? 92.401 32.715 167.580 1.00 33.80 551 HIS B O 1
ATOM 11874 N N . PRO B 2 576 ? 93.381 34.635 168.133 1.00 32.31 552 PRO B N 1
ATOM 11875 C CA . PRO B 2 576 ? 92.251 35.405 167.713 1.00 30.47 552 PRO B CA 1
ATOM 11876 C C . PRO B 2 576 ? 91.954 35.137 166.287 1.00 29.86 552 PRO B C 1
ATOM 11877 O O . PRO B 2 576 ? 92.852 34.885 165.519 1.00 33.92 552 PRO B O 1
ATOM 11881 N N . LEU B 2 577 ? 90.681 35.082 165.943 1.00 27.40 553 LEU B N 1
ATOM 11882 C CA . LEU B 2 577 ? 90.291 34.937 164.557 1.00 27.63 553 LEU B CA 1
ATOM 11883 C C . LEU B 2 577 ? 90.674 36.194 163.798 1.00 28.48 553 LEU B C 1
ATOM 11884 O O . LEU B 2 577 ? 90.560 37.302 164.327 1.00 24.81 553 LEU B O 1
ATOM 11889 N N . ARG B 2 578 ? 91.071 36.026 162.543 1.00 28.42 554 ARG B N 1
ATOM 11890 C CA . ARG B 2 578 ? 91.344 37.199 161.692 1.00 28.48 554 ARG B CA 1
ATOM 11891 C C . ARG B 2 578 ? 90.031 37.951 161.468 1.00 26.68 554 ARG B C 1
ATOM 11892 O O . ARG B 2 578 ? 88.984 37.353 161.342 1.00 27.03 554 ARG B O 1
ATOM 11900 N N . VAL B 2 579 ? 90.094 39.277 161.460 1.00 26.25 555 VAL B N 1
ATOM 11901 C CA . VAL B 2 579 ? 88.917 40.113 161.351 1.00 26.71 555 VAL B CA 1
ATOM 11902 C C . VAL B 2 579 ? 88.774 40.606 159.941 1.00 26.52 555 VAL B C 1
ATOM 11903 O O . VAL B 2 579 ? 89.717 41.130 159.365 1.00 29.60 555 VAL B O 1
ATOM 11907 N N . VAL B 2 580 ? 87.582 40.364 159.364 1.00 24.75 556 VAL B N 1
ATOM 11908 C CA . VAL B 2 580 ? 87.357 40.554 157.951 1.00 23.89 556 VAL B CA 1
ATOM 11909 C C . VAL B 2 580 ? 86.104 41.460 157.768 1.00 27.72 556 VAL B C 1
ATOM 11910 O O . VAL B 2 580 ? 84.976 41.019 158.016 1.00 22.95 556 VAL B O 1
ATOM 11914 N N . PRO B 2 581 ? 86.299 42.728 157.336 1.00 26.51 557 PRO B N 1
ATOM 11915 C CA . PRO B 2 581 ? 85.162 43.558 157.061 1.00 25.59 557 PRO B CA 1
ATOM 11916 C C . PRO B 2 581 ? 84.421 43.121 155.795 1.00 25.63 557 PRO B C 1
ATOM 11917 O O . PRO B 2 581 ? 85.089 42.780 154.797 1.00 22.32 557 PRO B O 1
ATOM 11921 N N . LEU B 2 582 ? 83.077 43.203 155.825 1.00 24.09 558 LEU B N 1
ATOM 11922 C CA . LEU B 2 582 ? 82.213 43.043 154.642 1.00 24.87 558 LEU B CA 1
ATOM 11923 C C . LEU B 2 582 ? 81.594 44.423 154.321 1.00 27.33 558 LEU B C 1
ATOM 11924 O O . LEU B 2 582 ? 80.755 44.890 155.057 1.00 23.80 558 LEU B O 1
ATOM 11929 N N . PHE B 2 583 ? 82.120 45.114 153.307 1.00 29.15 559 PHE B N 1
ATOM 11930 C CA . PHE B 2 583 ? 81.628 46.439 152.912 1.00 27.84 559 PHE B CA 1
ATOM 11931 C C . PHE B 2 583 ? 80.575 46.184 151.858 1.00 29.01 559 PHE B C 1
ATOM 11932 O O . PHE B 2 583 ? 80.848 45.634 150.800 1.00 35.10 559 PHE B O 1
ATOM 11940 N N . GLU B 2 584 ? 79.340 46.503 152.221 1.00 30.53 560 GLU B N 1
ATOM 11941 C CA . GLU B 2 584 ? 78.157 46.184 151.464 1.00 29.69 560 GLU B CA 1
ATOM 11942 C C . GLU B 2 584 ? 77.626 47.263 150.506 1.00 30.32 560 GLU B C 1
ATOM 11943 O O . GLU B 2 584 ? 77.492 47.019 149.289 1.00 27.40 560 GLU B O 1
ATOM 11949 N N . LYS B 2 585 ? 77.300 48.428 151.019 1.00 31.47 561 LYS B N 1
ATOM 11950 C CA . LYS B 2 585 ? 76.758 49.428 150.112 1.00 32.72 561 LYS B CA 1
ATOM 11951 C C . LYS B 2 585 ? 77.822 50.090 149.296 1.00 33.85 561 LYS B C 1
ATOM 11952 O O . LYS B 2 585 ? 79.021 50.092 149.623 1.00 33.84 561 LYS B O 1
ATOM 11958 N N . LEU B 2 586 ? 77.357 50.715 148.236 1.00 35.09 562 LEU B N 1
ATOM 11959 C CA . LEU B 2 586 ? 78.215 51.414 147.359 1.00 37.93 562 LEU B CA 1
ATOM 11960 C C . LEU B 2 586 ? 79.042 52.448 148.100 1.00 37.08 562 LEU B C 1
ATOM 11961 O O . LEU B 2 586 ? 80.293 52.508 147.930 1.00 31.51 562 LEU B O 1
ATOM 11966 N N . ALA B 2 587 ? 78.365 53.248 148.928 1.00 35.26 563 ALA B N 1
ATOM 11967 C CA . ALA B 2 587 ? 79.107 54.212 149.774 1.00 37.71 563 ALA B CA 1
ATOM 11968 C C . ALA B 2 587 ? 80.153 53.527 150.683 1.00 32.79 563 ALA B C 1
ATOM 11969 O O . ALA B 2 587 ? 81.250 54.064 150.925 1.00 34.82 563 ALA B O 1
ATOM 11971 N N . ASP B 2 588 ? 79.850 52.333 151.174 1.00 32.33 564 ASP B N 1
ATOM 11972 C CA . ASP B 2 588 ? 80.793 51.663 152.045 1.00 28.19 564 ASP B CA 1
ATOM 11973 C C . ASP B 2 588 ? 81.997 51.200 151.195 1.00 27.83 564 ASP B C 1
ATOM 11974 O O . ASP B 2 588 ? 83.150 51.260 151.603 1.00 28.47 564 ASP B O 1
ATOM 11979 N N . LEU B 2 589 ? 81.716 50.662 150.009 1.00 29.25 565 LEU B N 1
ATOM 11980 C CA . LEU B 2 589 ? 82.781 50.260 149.113 1.00 31.56 565 LEU B CA 1
ATOM 11981 C C . LEU B 2 589 ? 83.690 51.467 148.819 1.00 32.26 565 LEU B C 1
ATOM 11982 O O . LEU B 2 589 ? 84.905 51.356 148.883 1.00 31.51 565 LEU B O 1
ATOM 11987 N N . GLU B 2 590 ? 83.105 52.620 148.568 1.00 35.00 566 GLU B N 1
ATOM 11988 C CA . GLU B 2 590 ? 83.920 53.846 148.296 1.00 35.55 566 GLU B CA 1
ATOM 11989 C C . GLU B 2 590 ? 84.740 54.325 149.459 1.00 36.07 566 GLU B C 1
ATOM 11990 O O . GLU B 2 590 ? 85.859 54.859 149.269 1.00 38.27 566 GLU B O 1
ATOM 11996 N N . ALA B 2 591 ? 84.247 54.128 150.670 1.00 32.61 567 ALA B N 1
ATOM 11997 C CA . ALA B 2 591 ? 85.056 54.431 151.871 1.00 31.96 567 ALA B CA 1
ATOM 11998 C C . ALA B 2 591 ? 86.018 53.323 152.284 1.00 30.80 567 ALA B C 1
ATOM 11999 O O . ALA B 2 591 ? 86.869 53.508 153.160 1.00 30.50 567 ALA B O 1
ATOM 12001 N N . ALA B 2 592 ? 85.894 52.141 151.698 1.00 29.83 568 ALA B N 1
ATOM 12002 C CA . ALA B 2 592 ? 86.776 51.053 152.137 1.00 30.02 568 ALA B CA 1
ATOM 12003 C C . ALA B 2 592 ? 88.257 51.361 152.009 1.00 29.95 568 ALA B C 1
ATOM 12004 O O . ALA B 2 592 ? 89.041 50.994 152.894 1.00 32.16 568 ALA B O 1
ATOM 12006 N N . PRO B 2 593 ? 88.672 51.957 150.894 1.00 32.56 569 PRO B N 1
ATOM 12007 C CA . PRO B 2 593 ? 90.140 52.168 150.775 1.00 32.64 569 PRO B CA 1
ATOM 12008 C C . PRO B 2 593 ? 90.729 52.999 151.890 1.00 31.15 569 PRO B C 1
ATOM 12009 O O . PRO B 2 593 ? 91.775 52.631 152.402 1.00 34.18 569 PRO B O 1
ATOM 12013 N N . ALA B 2 594 ? 90.110 54.120 152.260 1.00 29.50 570 ALA B N 1
ATOM 12014 C CA . ALA B 2 594 ? 90.653 54.886 153.388 1.00 32.20 570 ALA B CA 1
ATOM 12015 C C . ALA B 2 594 ? 90.561 54.098 154.686 1.00 31.09 570 ALA B C 1
ATOM 12016 O O . ALA B 2 594 ? 91.403 54.228 155.576 1.00 32.97 570 ALA B O 1
ATOM 12018 N N . ALA B 2 595 ? 89.519 53.314 154.850 1.00 30.99 571 ALA B N 1
ATOM 12019 C CA . ALA B 2 595 ? 89.472 52.528 156.074 1.00 29.68 571 ALA B CA 1
ATOM 12020 C C . ALA B 2 595 ? 90.646 51.527 156.179 1.00 27.75 571 ALA B C 1
ATOM 12021 O O . ALA B 2 595 ? 91.183 51.278 157.289 1.00 25.77 571 ALA B O 1
ATOM 12023 N N . MET B 2 596 ? 90.955 50.869 155.068 1.00 28.39 572 MET B N 1
ATOM 12024 C CA A MET B 2 596 ? 92.010 49.845 155.054 0.50 30.30 572 MET B CA 1
ATOM 12025 C CA B MET B 2 596 ? 92.005 49.847 155.095 0.50 26.51 572 MET B CA 1
ATOM 12026 C C . MET B 2 596 ? 93.334 50.526 155.231 1.00 29.00 572 MET B C 1
ATOM 12027 O O . MET B 2 596 ? 94.175 50.075 155.976 1.00 30.85 572 MET B O 1
ATOM 12036 N N . THR B 2 597 ? 93.522 51.625 154.531 1.00 32.77 573 THR B N 1
ATOM 12037 C CA . THR B 2 597 ? 94.778 52.406 154.667 1.00 30.80 573 THR B CA 1
ATOM 12038 C C . THR B 2 597 ? 95.001 52.799 156.102 1.00 30.11 573 THR B C 1
ATOM 12039 O O . THR B 2 597 ? 96.135 52.718 156.629 1.00 26.54 573 THR B O 1
ATOM 12043 N N . ARG B 2 598 ? 93.941 53.224 156.782 1.00 28.33 574 ARG B N 1
ATOM 12044 C CA . ARG B 2 598 ? 94.135 53.641 158.197 1.00 31.00 574 ARG B CA 1
ATOM 12045 C C . ARG B 2 598 ? 94.488 52.408 159.056 1.00 32.42 574 ARG B C 1
ATOM 12046 O O . ARG B 2 598 ? 95.448 52.430 159.841 1.00 32.94 574 ARG B O 1
ATOM 12054 N N . LEU B 2 599 ? 93.810 51.285 158.826 1.00 30.82 575 LEU B N 1
ATOM 12055 C CA . LEU B 2 599 ? 94.203 50.080 159.588 1.00 28.09 575 LEU B CA 1
ATOM 12056 C C . LEU B 2 599 ? 95.626 49.720 159.390 1.00 32.16 575 LEU B C 1
ATOM 12057 O O . LEU B 2 599 ? 96.301 49.341 160.365 1.00 31.43 575 LEU B O 1
ATOM 12062 N N . PHE B 2 600 ? 96.067 49.762 158.129 1.00 30.29 576 PHE B N 1
ATOM 12063 C CA . PHE B 2 600 ? 97.385 49.273 157.810 1.00 31.47 576 PHE B CA 1
ATOM 12064 C C . PHE B 2 600 ? 98.468 50.256 158.322 1.00 30.82 576 PHE B C 1
ATOM 12065 O O . PHE B 2 600 ? 99.580 49.864 158.450 1.00 33.07 576 PHE B O 1
ATOM 12073 N N . SER B 2 601 ? 98.113 51.510 158.577 1.00 30.07 577 SER B N 1
ATOM 12074 C CA . SER B 2 601 ? 98.980 52.491 159.166 1.00 32.74 577 SER B CA 1
ATOM 12075 C C . SER B 2 601 ? 99.194 52.346 160.650 1.00 35.45 577 SER B C 1
ATOM 12076 O O . SER B 2 601 ? 99.999 53.062 161.170 1.00 37.14 577 SER B O 1
ATOM 12079 N N . MET B 2 602 ? 98.380 51.557 161.344 1.00 38.63 578 MET B N 1
ATOM 12080 C CA . MET B 2 602 ? 98.376 51.516 162.811 1.00 35.36 578 MET B CA 1
ATOM 12081 C C . MET B 2 602 ? 99.298 50.407 163.223 1.00 34.37 578 MET B C 1
ATOM 12082 O O . MET B 2 602 ? 99.074 49.244 162.826 1.00 37.02 578 MET B O 1
ATOM 12087 N N . ASP B 2 603 ? 100.337 50.723 163.996 1.00 35.95 579 ASP B N 1
ATOM 12088 C CA . ASP B 2 603 ? 101.314 49.691 164.418 1.00 35.84 579 ASP B CA 1
ATOM 12089 C C . ASP B 2 603 ? 100.677 48.516 165.120 1.00 35.48 579 ASP B C 1
ATOM 12090 O O . ASP B 2 603 ? 101.148 47.402 164.982 1.00 36.38 579 ASP B O 1
ATOM 12095 N N . TRP B 2 604 ? 99.705 48.773 165.988 1.00 34.04 580 TRP B N 1
ATOM 12096 C CA . TRP B 2 604 ? 99.123 47.679 166.757 1.00 34.40 580 TRP B CA 1
ATOM 12097 C C . TRP B 2 604 ? 98.518 46.662 165.760 1.00 32.13 580 TRP B C 1
ATOM 12098 O O . TRP B 2 604 ? 98.740 45.426 165.844 1.00 35.28 580 TRP B O 1
ATOM 12109 N N . TYR B 2 605 ? 97.780 47.177 164.789 1.00 30.15 581 TYR B N 1
ATOM 12110 C CA . TYR B 2 605 ? 97.100 46.339 163.851 1.00 29.75 581 TYR B CA 1
ATOM 12111 C C . TYR B 2 605 ? 98.094 45.598 162.907 1.00 30.25 581 TYR B C 1
ATOM 12112 O O . TYR B 2 605 ? 97.990 44.356 162.694 1.00 28.76 581 TYR B O 1
ATOM 12121 N N . ARG B 2 606 ? 99.008 46.333 162.329 1.00 31.90 582 ARG B N 1
ATOM 12122 C CA . ARG B 2 606 ? 100.075 45.685 161.515 1.00 37.61 582 ARG B CA 1
ATOM 12123 C C . ARG B 2 606 ? 100.745 44.583 162.198 1.00 35.61 582 ARG B C 1
ATOM 12124 O O . ARG B 2 606 ? 101.001 43.560 161.602 1.00 37.13 582 ARG B O 1
ATOM 12132 N N . ASN B 2 607 ? 101.012 44.773 163.477 1.00 38.67 583 ASN B N 1
ATOM 12133 C CA . ASN B 2 607 ? 101.664 43.735 164.238 1.00 42.09 583 ASN B CA 1
ATOM 12134 C C . ASN B 2 607 ? 100.740 42.528 164.420 1.00 39.57 583 ASN B C 1
ATOM 12135 O O . ASN B 2 607 ? 101.131 41.368 164.312 1.00 43.72 583 ASN B O 1
ATOM 12140 N N . ARG B 2 608 ? 99.490 42.812 164.696 1.00 36.33 584 ARG B N 1
ATOM 12141 C CA . ARG B 2 608 ? 98.503 41.777 164.904 1.00 32.61 584 ARG B CA 1
ATOM 12142 C C . ARG B 2 608 ? 98.329 40.908 163.665 1.00 33.71 584 ARG B C 1
ATOM 12143 O O . ARG B 2 608 ? 98.196 39.703 163.770 1.00 32.73 584 ARG B O 1
ATOM 12151 N N . ILE B 2 609 ? 98.231 41.497 162.482 1.00 34.69 585 ILE B N 1
ATOM 12152 C CA . ILE B 2 609 ? 97.817 40.701 161.324 1.00 32.53 585 ILE B CA 1
ATOM 12153 C C . ILE B 2 609 ? 98.999 40.007 160.644 1.00 35.33 585 ILE B C 1
ATOM 12154 O O . ILE B 2 609 ? 98.808 39.213 159.758 1.00 32.85 585 ILE B O 1
ATOM 12159 N N . ASP B 2 610 ? 100.217 40.416 160.963 1.00 39.53 586 ASP B N 1
ATOM 12160 C CA . ASP B 2 610 ? 101.394 39.630 160.561 1.00 44.51 586 ASP B CA 1
ATOM 12161 C C . ASP B 2 610 ? 101.454 39.485 159.036 1.00 38.29 586 ASP B C 1
ATOM 12162 O O . ASP B 2 610 ? 101.539 38.382 158.551 1.00 33.30 586 ASP B O 1
ATOM 12167 N N . GLY B 2 611 ? 101.323 40.586 158.298 1.00 33.90 587 GLY B N 1
ATOM 12168 C CA . GLY B 2 611 ? 101.486 40.556 156.845 1.00 36.03 587 GLY B CA 1
ATOM 12169 C C . GLY B 2 611 ? 100.298 40.051 156.036 1.00 36.57 587 GLY B C 1
ATOM 12170 O O . GLY B 2 611 ? 100.428 39.956 154.845 1.00 36.65 587 GLY B O 1
ATOM 12171 N N . LYS B 2 612 ? 99.129 39.802 156.656 1.00 37.29 588 LYS B N 1
ATOM 12172 C CA . LYS B 2 612 ? 97.953 39.246 155.958 1.00 35.27 588 LYS B CA 1
ATOM 12173 C C . LYS B 2 612 ? 96.634 39.872 156.326 1.00 30.83 588 LYS B C 1
ATOM 12174 O O . LYS B 2 612 ? 96.348 40.031 157.508 1.00 28.42 588 LYS B O 1
ATOM 12180 N N . GLN B 2 613 ? 95.777 40.115 155.322 1.00 27.75 589 GLN B N 1
ATOM 12181 C CA . GLN B 2 613 ? 94.460 40.673 155.552 1.00 28.00 589 GLN B CA 1
ATOM 12182 C C . GLN B 2 613 ? 93.502 40.038 154.593 1.00 28.24 589 GLN B C 1
ATOM 12183 O O . GLN B 2 613 ? 93.827 39.898 153.426 1.00 32.34 589 GLN B O 1
ATOM 12189 N N . GLU B 2 614 ? 92.310 39.733 155.065 1.00 26.43 590 GLU B N 1
ATOM 12190 C CA . GLU B 2 614 ? 91.227 39.292 154.221 1.00 25.43 590 GLU B CA 1
ATOM 12191 C C . GLU B 2 614 ? 90.134 40.344 154.283 1.00 26.99 590 GLU B C 1
ATOM 12192 O O . GLU B 2 614 ? 89.838 40.860 155.365 1.00 26.30 590 GLU B O 1
ATOM 12198 N N . VAL B 2 615 ? 89.495 40.631 153.128 1.00 26.41 591 VAL B N 1
ATOM 12199 C CA . VAL B 2 615 ? 88.379 41.546 153.023 1.00 24.33 591 VAL B CA 1
ATOM 12200 C C . VAL B 2 615 ? 87.301 40.809 152.265 1.00 25.91 591 VAL B C 1
ATOM 12201 O O . VAL B 2 615 ? 87.612 40.075 151.341 1.00 28.49 591 VAL B O 1
ATOM 12205 N N . MET B 2 616 ? 86.026 40.965 152.658 1.00 26.48 592 MET B N 1
ATOM 12206 C CA . MET B 2 616 ? 84.941 40.302 151.969 1.00 23.69 592 MET B CA 1
ATOM 12207 C C . MET B 2 616 ? 84.145 41.274 151.137 1.00 25.79 592 MET B C 1
ATOM 12208 O O . MET B 2 616 ? 83.948 42.377 151.563 1.00 25.79 592 MET B O 1
ATOM 12213 N N . ILE B 2 617 ? 83.733 40.837 149.936 1.00 25.96 593 ILE B N 1
ATOM 12214 C CA . ILE B 2 617 ? 82.779 41.574 149.114 1.00 26.59 593 ILE B CA 1
ATOM 12215 C C . ILE B 2 617 ? 81.515 40.722 148.959 1.00 24.81 593 ILE B C 1
ATOM 12216 O O . ILE B 2 617 ? 81.567 39.498 149.012 1.00 27.61 593 ILE B O 1
ATOM 12221 N N . GLY B 2 618 ? 80.375 41.376 148.854 1.00 26.67 594 GLY B N 1
ATOM 12222 C CA . GLY B 2 618 ? 79.108 40.692 148.654 1.00 26.74 594 GLY B CA 1
ATOM 12223 C C . GLY B 2 618 ? 78.393 41.229 147.438 1.00 28.58 594 GLY B C 1
ATOM 12224 O O . GLY B 2 618 ? 77.643 42.214 147.538 1.00 32.32 594 GLY B O 1
ATOM 12225 N N . TYR B 2 619 ? 78.507 40.510 146.315 1.00 29.81 595 TYR B N 1
ATOM 12226 C CA . TYR B 2 619 ? 77.840 40.935 145.076 1.00 31.00 595 TYR B CA 1
ATOM 12227 C C . TYR B 2 619 ? 76.363 41.222 145.229 1.00 31.84 595 TYR B C 1
ATOM 12228 O O . TYR B 2 619 ? 75.875 42.273 144.775 1.00 28.04 595 TYR B O 1
ATOM 12237 N N . SER B 2 620 ? 75.631 40.286 145.804 1.00 30.91 596 SER B N 1
ATOM 12238 C CA . SER B 2 620 ? 74.142 40.465 145.956 1.00 30.57 596 SER B CA 1
ATOM 12239 C C . SER B 2 620 ? 73.800 41.577 146.918 1.00 28.91 596 SER B C 1
ATOM 12240 O O . SER B 2 620 ? 72.854 42.323 146.735 1.00 29.69 596 SER B O 1
ATOM 12243 N N . ASP B 2 621 ? 74.614 41.736 147.940 1.00 29.75 597 ASP B N 1
ATOM 12244 C CA . ASP B 2 621 ? 74.462 42.877 148.875 1.00 31.29 597 ASP B CA 1
ATOM 12245 C C . ASP B 2 621 ? 74.601 44.266 148.180 1.00 30.57 597 ASP B C 1
ATOM 12246 O O . ASP B 2 621 ? 73.706 45.099 148.244 1.00 33.72 597 ASP B O 1
ATOM 12251 N N . SER B 2 622 ? 75.670 44.419 147.418 1.00 25.80 598 SER B N 1
ATOM 12252 C CA . SER B 2 622 ? 75.967 45.633 146.724 1.00 25.36 598 SER B CA 1
ATOM 12253 C C . SER B 2 622 ? 74.995 45.899 145.642 1.00 26.47 598 SER B C 1
ATOM 12254 O O . SER B 2 622 ? 74.569 47.025 145.436 1.00 29.30 598 SER B O 1
ATOM 12257 N N . GLY B 2 623 ? 74.554 44.832 145.002 1.00 27.37 599 GLY B N 1
ATOM 12258 C CA . GLY B 2 623 ? 73.522 44.926 143.972 1.00 30.59 599 GLY B CA 1
ATOM 12259 C C . GLY B 2 623 ? 72.139 45.330 144.482 1.00 31.07 599 GLY B C 1
ATOM 12260 O O . GLY B 2 623 ? 71.381 45.968 143.794 1.00 33.68 599 GLY B O 1
ATOM 12261 N N . LYS B 2 624 ? 71.798 44.937 145.697 1.00 33.17 600 LYS B N 1
ATOM 12262 C CA . LYS B 2 624 ? 70.554 45.415 146.307 1.00 34.35 600 LYS B CA 1
ATOM 12263 C C . LYS B 2 624 ? 70.618 46.934 146.544 1.00 34.44 600 LYS B C 1
ATOM 12264 O O . LYS B 2 624 ? 69.641 47.594 146.407 1.00 37.15 600 LYS B O 1
ATOM 12270 N N . ASP B 2 625 ? 71.795 47.463 146.883 1.00 31.39 601 ASP B N 1
ATOM 12271 C CA . ASP B 2 625 ? 71.928 48.862 147.143 1.00 35.37 601 ASP B CA 1
ATOM 12272 C C . ASP B 2 625 ? 71.894 49.754 145.867 1.00 37.45 601 ASP B C 1
ATOM 12273 O O . ASP B 2 625 ? 71.305 50.872 145.881 1.00 35.87 601 ASP B O 1
ATOM 12278 N N . ALA B 2 626 ? 72.456 49.258 144.778 1.00 34.77 602 ALA B N 1
ATOM 12279 C CA . ALA B 2 626 ? 72.816 50.113 143.645 1.00 35.93 602 ALA B CA 1
ATOM 12280 C C . ALA B 2 626 ? 72.523 49.552 142.283 1.00 35.20 602 ALA B C 1
ATOM 12281 O O . ALA B 2 626 ? 72.810 50.180 141.287 1.00 41.33 602 ALA B O 1
ATOM 12283 N N . GLY B 2 627 ? 72.007 48.342 142.239 1.00 30.96 603 GLY B N 1
ATOM 12284 C CA . GLY B 2 627 ? 71.732 47.674 141.013 1.00 29.39 603 GLY B CA 1
ATOM 12285 C C . GLY B 2 627 ? 72.929 46.829 140.711 1.00 25.75 603 GLY B C 1
ATOM 12286 O O . GLY B 2 627 ? 74.018 47.192 141.090 1.00 25.11 603 GLY B O 1
ATOM 12287 N N . ARG B 2 628 ? 72.734 45.720 140.009 1.00 27.39 604 ARG B N 1
ATOM 12288 C CA . ARG B 2 628 ? 73.820 44.705 139.798 1.00 30.89 604 ARG B CA 1
ATOM 12289 C C . ARG B 2 628 ? 74.924 45.185 138.825 1.00 28.36 604 ARG B C 1
ATOM 12290 O O . ARG B 2 628 ? 76.079 44.889 138.994 1.00 27.80 604 ARG B O 1
ATOM 12298 N N . PHE B 2 629 ? 74.550 45.953 137.824 1.00 30.22 605 PHE B N 1
ATOM 12299 C CA . PHE B 2 629 ? 75.522 46.507 136.900 1.00 31.42 605 PHE B CA 1
ATOM 12300 C C . PHE B 2 629 ? 76.538 47.358 137.643 1.00 29.65 605 PHE B C 1
ATOM 12301 O O . PHE B 2 629 ? 77.780 47.181 137.459 1.00 32.65 605 PHE B O 1
ATOM 12309 N N . SER B 2 630 ? 76.059 48.277 138.453 1.00 30.57 606 SER B N 1
ATOM 12310 C CA . SER B 2 630 ? 76.977 49.205 139.132 1.00 33.24 606 SER B CA 1
ATOM 12311 C C . SER B 2 630 ? 77.734 48.551 140.245 1.00 31.75 606 SER B C 1
ATOM 12312 O O . SER B 2 630 ? 78.879 48.890 140.512 1.00 29.85 606 SER B O 1
ATOM 12315 N N . ALA B 2 631 ? 77.110 47.575 140.892 1.00 30.51 607 ALA B N 1
ATOM 12316 C CA . ALA B 2 631 ? 77.844 46.826 141.883 1.00 30.34 607 ALA B CA 1
ATOM 12317 C C . ALA B 2 631 ? 78.935 46.060 141.238 1.00 28.22 607 ALA B C 1
ATOM 12318 O O . ALA B 2 631 ? 80.027 45.976 141.762 1.00 29.26 607 ALA B O 1
ATOM 12320 N N . ALA B 2 632 ? 78.668 45.485 140.078 1.00 29.83 608 ALA B N 1
ATOM 12321 C CA . ALA B 2 632 ? 79.746 44.680 139.440 1.00 27.16 608 ALA B CA 1
ATOM 12322 C C . ALA B 2 632 ? 80.962 45.576 139.127 1.00 28.63 608 ALA B C 1
ATOM 12323 O O . ALA B 2 632 ? 82.099 45.181 139.371 1.00 34.16 608 ALA B O 1
ATOM 12325 N N . TRP B 2 633 ? 80.721 46.735 138.569 1.00 29.32 609 TRP B N 1
ATOM 12326 C CA . TRP B 2 633 ? 81.811 47.580 138.131 1.00 30.70 609 TRP B CA 1
ATOM 12327 C C . TRP B 2 633 ? 82.470 48.147 139.355 1.00 29.59 609 TRP B C 1
ATOM 12328 O O . TRP B 2 633 ? 83.669 48.149 139.415 1.00 30.66 609 TRP B O 1
ATOM 12339 N N . GLN B 2 634 ? 81.698 48.587 140.348 1.00 29.56 610 GLN B N 1
ATOM 12340 C CA . GLN B 2 634 ? 82.326 49.142 141.518 1.00 30.27 610 GLN B CA 1
ATOM 12341 C C . GLN B 2 634 ? 83.188 48.103 142.256 1.00 29.41 610 GLN B C 1
ATOM 12342 O O . GLN B 2 634 ? 84.282 48.387 142.705 1.00 30.39 610 GLN B O 1
ATOM 12348 N N . LEU B 2 635 ? 82.715 46.880 142.328 1.00 29.32 611 LEU B N 1
ATOM 12349 C CA . LEU B 2 635 ? 83.529 45.814 142.947 1.00 28.65 611 LEU B CA 1
ATOM 12350 C C . LEU B 2 635 ? 84.819 45.508 142.171 1.00 30.35 611 LEU B C 1
ATOM 12351 O O . LEU B 2 635 ? 85.860 45.209 142.762 1.00 29.43 611 LEU B O 1
ATOM 12356 N N . TYR B 2 636 ? 84.776 45.569 140.840 1.00 32.33 612 TYR B N 1
ATOM 12357 C CA . TYR B 2 636 ? 86.000 45.468 140.088 1.00 28.89 612 TYR B CA 1
ATOM 12358 C C . TYR B 2 636 ? 86.971 46.571 140.544 1.00 29.84 612 TYR B C 1
ATOM 12359 O O . TYR B 2 636 ? 88.125 46.281 140.882 1.00 30.63 612 TYR B O 1
ATOM 12368 N N . LYS B 2 637 ? 86.505 47.817 140.595 1.00 32.27 613 LYS B N 1
ATOM 12369 C CA . LYS B 2 637 ? 87.400 48.975 140.974 1.00 31.17 613 LYS B CA 1
ATOM 12370 C C . LYS B 2 637 ? 87.854 48.927 142.381 1.00 28.23 613 LYS B C 1
ATOM 12371 O O . LYS B 2 637 ? 89.024 49.110 142.645 1.00 34.16 613 LYS B O 1
ATOM 12377 N N . THR B 2 638 ? 86.974 48.578 143.308 1.00 28.34 614 THR B N 1
ATOM 12378 C CA . THR B 2 638 ? 87.371 48.548 144.717 1.00 28.15 614 THR B CA 1
ATOM 12379 C C . THR B 2 638 ? 88.441 47.451 144.953 1.00 30.39 614 THR B C 1
ATOM 12380 O O . THR B 2 638 ? 89.382 47.641 145.680 1.00 28.39 614 THR B O 1
ATOM 12384 N N . GLN B 2 639 ? 88.280 46.292 144.333 1.00 27.69 615 GLN B N 1
ATOM 12385 C CA . GLN B 2 639 ? 89.305 45.269 144.409 1.00 29.77 615 GLN B CA 1
ATOM 12386 C C . GLN B 2 639 ? 90.669 45.747 143.858 1.00 33.53 615 GLN B C 1
ATOM 12387 O O . GLN B 2 639 ? 91.700 45.531 144.476 1.00 28.06 615 GLN B O 1
ATOM 12393 N N . GLU B 2 640 ? 90.673 46.420 142.725 1.00 31.43 616 GLU B N 1
ATOM 12394 C CA . GLU B 2 640 ? 91.931 46.998 142.228 1.00 36.32 616 GLU B CA 1
ATOM 12395 C C . GLU B 2 640 ? 92.566 47.905 143.282 1.00 33.80 616 GLU B C 1
ATOM 12396 O O . GLU B 2 640 ? 93.779 47.865 143.535 1.00 31.23 616 GLU B O 1
ATOM 12402 N N . GLN B 2 641 ? 91.752 48.784 143.838 1.00 35.62 617 GLN B N 1
ATOM 12403 C CA . GLN B 2 641 ? 92.265 49.818 144.759 1.00 34.30 617 GLN B CA 1
ATOM 12404 C C . GLN B 2 641 ? 92.766 49.187 146.038 1.00 33.12 617 GLN B C 1
ATOM 12405 O O . GLN B 2 641 ? 93.847 49.538 146.563 1.00 31.21 617 GLN B O 1
ATOM 12411 N N . ILE B 2 642 ? 92.021 48.218 146.558 1.00 30.39 618 ILE B N 1
ATOM 12412 C CA . ILE B 2 642 ? 92.546 47.533 147.794 1.00 31.35 618 ILE B CA 1
ATOM 12413 C C . ILE B 2 642 ? 93.815 46.713 147.576 1.00 29.83 618 ILE B C 1
ATOM 12414 O O . ILE B 2 642 ? 94.706 46.690 148.420 1.00 29.92 618 ILE B O 1
ATOM 12419 N N . VAL B 2 643 ? 93.933 46.095 146.398 1.00 29.89 619 VAL B N 1
ATOM 12420 C CA . VAL B 2 643 ? 95.089 45.358 146.083 1.00 29.92 619 VAL B CA 1
ATOM 12421 C C . VAL B 2 643 ? 96.321 46.304 146.085 1.00 32.80 619 VAL B C 1
ATOM 12422 O O . VAL B 2 643 ? 97.358 46.005 146.637 1.00 34.52 619 VAL B O 1
ATOM 12426 N N . LYS B 2 644 ? 96.174 47.476 145.537 1.00 33.35 620 LYS B N 1
ATOM 12427 C CA . LYS B 2 644 ? 97.277 48.418 145.464 1.00 33.84 620 LYS B CA 1
ATOM 12428 C C . LYS B 2 644 ? 97.668 48.934 146.824 1.00 33.54 620 LYS B C 1
ATOM 12429 O O . LYS B 2 644 ? 98.851 49.039 147.185 1.00 30.00 620 LYS B O 1
ATOM 12435 N N . ILE B 2 645 ? 96.675 49.229 147.613 1.00 28.29 621 ILE B N 1
ATOM 12436 C CA . ILE B 2 645 ? 96.975 49.643 148.974 1.00 30.48 621 ILE B CA 1
ATOM 12437 C C . ILE B 2 645 ? 97.655 48.559 149.796 1.00 33.22 621 ILE B C 1
ATOM 12438 O O . ILE B 2 645 ? 98.631 48.811 150.506 1.00 34.70 621 ILE B O 1
ATOM 12443 N N . ALA B 2 646 ? 97.195 47.319 149.673 1.00 33.05 622 ALA B N 1
ATOM 12444 C CA . ALA B 2 646 ? 97.912 46.229 150.329 1.00 31.96 622 ALA B CA 1
ATOM 12445 C C . ALA B 2 646 ? 99.369 46.129 149.910 1.00 36.12 622 ALA B C 1
ATOM 12446 O O . ALA B 2 646 ? 100.274 45.920 150.765 1.00 32.77 622 ALA B O 1
ATOM 12448 N N . LYS B 2 647 ? 99.615 46.202 148.606 1.00 36.37 623 LYS B N 1
ATOM 12449 C CA . LYS B 2 647 ? 101.015 46.139 148.123 1.00 44.63 623 LYS B CA 1
ATOM 12450 C C . LYS B 2 647 ? 101.861 47.196 148.747 1.00 39.98 623 LYS B C 1
ATOM 12451 O O . LYS B 2 647 ? 102.936 46.923 149.220 1.00 43.02 623 LYS B O 1
ATOM 12457 N N . GLU B 2 648 ? 101.354 48.406 148.739 1.00 41.41 624 GLU B N 1
ATOM 12458 C CA . GLU B 2 648 ? 102.082 49.538 149.256 1.00 42.23 624 GLU B CA 1
ATOM 12459 C C . GLU B 2 648 ? 102.450 49.303 150.693 1.00 42.51 624 GLU B C 1
ATOM 12460 O O . GLU B 2 648 ? 103.513 49.732 151.090 1.00 40.19 624 GLU B O 1
ATOM 12466 N N . PHE B 2 649 ? 101.570 48.661 151.483 1.00 37.71 625 PHE B N 1
ATOM 12467 C CA . PHE B 2 649 ? 101.856 48.434 152.914 1.00 36.34 625 PHE B CA 1
ATOM 12468 C C . PHE B 2 649 ? 102.531 47.085 153.149 1.00 36.06 625 PHE B C 1
ATOM 12469 O O . PHE B 2 649 ? 102.776 46.687 154.270 1.00 38.39 625 PHE B O 1
ATOM 12477 N N . GLY B 2 650 ? 102.891 46.385 152.093 1.00 35.88 626 GLY B N 1
ATOM 12478 C CA . GLY B 2 650 ? 103.521 45.052 152.255 1.00 37.16 626 GLY B CA 1
ATOM 12479 C C . GLY B 2 650 ? 102.635 44.005 152.911 1.00 37.02 626 GLY B C 1
ATOM 12480 O O . GLY B 2 650 ? 103.115 43.056 153.519 1.00 39.90 626 GLY B O 1
ATOM 12481 N N . VAL B 2 651 ? 101.341 44.118 152.690 1.00 35.27 627 VAL B N 1
ATOM 12482 C CA . VAL B 2 651 ? 100.400 43.127 153.185 1.00 33.62 627 VAL B CA 1
ATOM 12483 C C . VAL B 2 651 ? 99.849 42.254 152.083 1.00 36.01 627 VAL B C 1
ATOM 12484 O O . VAL B 2 651 ? 99.448 42.748 151.043 1.00 36.66 627 VAL B O 1
ATOM 12488 N N . LYS B 2 652 ? 99.745 40.953 152.345 1.00 35.40 628 LYS B N 1
ATOM 12489 C CA . LYS B 2 652 ? 99.129 40.043 151.409 1.00 34.46 628 LYS B CA 1
ATOM 12490 C C . LYS B 2 652 ? 97.585 40.059 151.625 1.00 32.69 628 LYS B C 1
ATOM 12491 O O . LYS B 2 652 ? 97.078 39.898 152.734 1.00 33.92 628 LYS B O 1
ATOM 12497 N N . LEU B 2 653 ? 96.857 40.241 150.555 1.00 29.81 629 LEU B N 1
ATOM 12498 C CA . LEU B 2 653 ? 95.409 40.438 150.613 1.00 30.83 629 LEU B CA 1
ATOM 12499 C C . LEU B 2 653 ? 94.699 39.255 150.048 1.00 29.71 629 LEU B C 1
ATOM 12500 O O . LEU B 2 653 ? 94.994 38.870 148.942 1.00 30.03 629 LEU B O 1
ATOM 12505 N N . VAL B 2 654 ? 93.713 38.751 150.780 1.00 32.77 630 VAL B N 1
ATOM 12506 C CA . VAL B 2 654 ? 92.759 37.818 150.242 1.00 30.64 630 VAL B CA 1
ATOM 12507 C C . VAL B 2 654 ? 91.407 38.460 150.100 1.00 26.60 630 VAL B C 1
ATOM 12508 O O . VAL B 2 654 ? 90.908 39.066 151.005 1.00 27.34 630 VAL B O 1
ATOM 12512 N N . ILE B 2 655 ? 90.776 38.315 148.938 1.00 28.83 631 ILE B N 1
ATOM 12513 C CA . ILE B 2 655 ? 89.445 38.802 148.730 1.00 27.60 631 ILE B CA 1
ATOM 12514 C C . ILE B 2 655 ? 88.522 37.649 148.836 1.00 26.91 631 ILE B C 1
ATOM 12515 O O . ILE B 2 655 ? 88.581 36.723 148.021 1.00 28.41 631 ILE B O 1
ATOM 12520 N N . PHE B 2 656 ? 87.616 37.691 149.817 1.00 29.00 632 PHE B N 1
ATOM 12521 C CA . PHE B 2 656 ? 86.632 36.627 150.012 1.00 28.28 632 PHE B CA 1
ATOM 12522 C C . PHE B 2 656 ? 85.373 36.976 149.253 1.00 28.61 632 PHE B C 1
ATOM 12523 O O . PHE B 2 656 ? 84.711 37.949 149.551 1.00 30.16 632 PHE B O 1
ATOM 12531 N N . HIS B 2 657 ? 85.089 36.176 148.231 1.00 29.91 633 HIS B N 1
ATOM 12532 C CA . HIS B 2 657 ? 83.924 36.333 147.414 1.00 27.77 633 HIS B CA 1
ATOM 12533 C C . HIS B 2 657 ? 82.671 35.806 148.051 1.00 25.36 633 HIS B C 1
ATOM 12534 O O . HIS B 2 657 ? 82.473 34.577 148.188 1.00 30.04 633 HIS B O 1
ATOM 12541 N N . GLY B 2 658 ? 81.776 36.716 148.406 1.00 25.26 634 GLY B N 1
ATOM 12542 C CA . GLY B 2 658 ? 80.452 36.363 148.940 1.00 23.02 634 GLY B CA 1
ATOM 12543 C C . GLY B 2 658 ? 79.555 35.929 147.825 1.00 25.53 634 GLY B C 1
ATOM 12544 O O . GLY B 2 658 ? 79.931 35.882 146.690 1.00 25.06 634 GLY B O 1
ATOM 12545 N N . ARG B 2 659 ? 78.311 35.700 148.124 1.00 27.95 635 ARG B N 1
ATOM 12546 C CA . ARG B 2 659 ? 77.445 35.196 147.115 1.00 31.76 635 ARG B CA 1
ATOM 12547 C C . ARG B 2 659 ? 77.063 36.213 146.000 1.00 29.96 635 ARG B C 1
ATOM 12548 O O . ARG B 2 659 ? 77.052 37.413 146.216 1.00 29.75 635 ARG B O 1
ATOM 12556 N N . GLY B 2 660 ? 76.589 35.679 144.876 1.00 29.29 636 GLY B N 1
ATOM 12557 C CA . GLY B 2 660 ? 75.900 36.474 143.845 1.00 28.35 636 GLY B CA 1
ATOM 12558 C C . GLY B 2 660 ? 76.816 36.836 142.677 1.00 29.59 636 GLY B C 1
ATOM 12559 O O . GLY B 2 660 ? 76.376 37.406 141.687 1.00 29.06 636 GLY B O 1
ATOM 12560 N N . GLY B 2 661 ? 78.069 36.475 142.737 1.00 28.44 637 GLY B N 1
ATOM 12561 C CA . GLY B 2 661 ? 79.004 36.825 141.655 1.00 28.50 637 GLY B CA 1
ATOM 12562 C C . GLY B 2 661 ? 79.080 35.740 140.559 1.00 29.85 637 GLY B C 1
ATOM 12563 O O . GLY B 2 661 ? 78.600 34.608 140.725 1.00 26.59 637 GLY B O 1
ATOM 12564 N N . THR B 2 662 ? 79.702 36.096 139.441 1.00 29.81 638 THR B N 1
ATOM 12565 C CA . THR B 2 662 ? 79.925 35.160 138.368 1.00 25.92 638 THR B CA 1
ATOM 12566 C C . THR B 2 662 ? 80.730 33.993 138.840 1.00 29.10 638 THR B C 1
ATOM 12567 O O . THR B 2 662 ? 80.523 32.872 138.361 1.00 29.52 638 THR B O 1
ATOM 12571 N N . VAL B 2 663 ? 81.619 34.198 139.826 1.00 27.86 639 VAL B N 1
ATOM 12572 C CA . VAL B 2 663 ? 82.344 33.091 140.423 1.00 28.16 639 VAL B CA 1
ATOM 12573 C C . VAL B 2 663 ? 81.499 32.124 141.267 1.00 31.57 639 VAL B C 1
ATOM 12574 O O . VAL B 2 663 ? 81.926 31.038 141.508 1.00 33.44 639 VAL B O 1
ATOM 12578 N N . GLY B 2 664 ? 80.294 32.478 141.665 1.00 29.67 640 GLY B N 1
ATOM 12579 C CA . GLY B 2 664 ? 79.442 31.500 142.360 1.00 27.42 640 GLY B CA 1
ATOM 12580 C C . GLY B 2 664 ? 78.516 30.705 141.425 1.00 33.22 640 GLY B C 1
ATOM 12581 O O . GLY B 2 664 ? 77.669 29.998 141.900 1.00 30.92 640 GLY B O 1
ATOM 12582 N N . ARG B 2 665 ? 78.652 30.808 140.093 1.00 30.84 641 ARG B N 1
ATOM 12583 C CA . ARG B 2 665 ? 77.782 30.027 139.196 1.00 30.78 641 ARG B CA 1
ATOM 12584 C C . ARG B 2 665 ? 77.950 28.510 139.287 1.00 31.64 641 ARG B C 1
ATOM 12585 O O . ARG B 2 665 ? 77.006 27.699 139.089 1.00 34.46 641 ARG B O 1
ATOM 12593 N N . GLY B 2 666 ? 79.153 28.084 139.484 1.00 28.89 642 GLY B N 1
ATOM 12594 C CA . GLY B 2 666 ? 79.417 26.630 139.319 1.00 36.68 642 GLY B CA 1
ATOM 12595 C C . GLY B 2 666 ? 79.455 26.172 137.868 1.00 37.71 642 GLY B C 1
ATOM 12596 O O . GLY B 2 666 ? 79.027 26.892 136.972 1.00 46.54 642 GLY B O 1
ATOM 12597 N N . GLY B 2 667 ? 80.034 25.015 137.618 1.00 39.59 643 GLY B N 1
ATOM 12598 C CA . GLY B 2 667 ? 80.256 24.536 136.247 1.00 34.44 643 GLY B CA 1
ATOM 12599 C C . GLY B 2 667 ? 81.311 25.366 135.550 1.00 32.91 643 GLY B C 1
ATOM 12600 O O . GLY B 2 667 ? 82.061 26.125 136.170 1.00 30.18 643 GLY B O 1
ATOM 12601 N N . GLY B 2 668 ? 81.417 25.170 134.247 1.00 35.44 644 GLY B N 1
ATOM 12602 C CA . GLY B 2 668 ? 82.457 25.858 133.484 1.00 32.11 644 GLY B CA 1
ATOM 12603 C C . GLY B 2 668 ? 82.428 27.349 133.643 1.00 28.95 644 GLY B C 1
ATOM 12604 O O . GLY B 2 668 ? 83.477 27.984 133.635 1.00 31.69 644 GLY B O 1
ATOM 12605 N N . PRO B 2 669 ? 81.244 27.935 133.769 1.00 29.14 645 PRO B N 1
ATOM 12606 C CA . PRO B 2 669 ? 81.284 29.391 133.845 1.00 27.56 645 PRO B CA 1
ATOM 12607 C C . PRO B 2 669 ? 82.121 29.939 134.981 1.00 29.20 645 PRO B C 1
ATOM 12608 O O . PRO B 2 669 ? 82.661 31.053 134.897 1.00 31.76 645 PRO B O 1
ATOM 12612 N N . THR B 2 670 ? 82.259 29.152 136.050 1.00 29.10 646 THR B N 1
ATOM 12613 C CA . THR B 2 670 ? 83.099 29.531 137.153 1.00 29.14 646 THR B CA 1
ATOM 12614 C C . THR B 2 670 ? 84.527 29.610 136.749 1.00 27.62 646 THR B C 1
ATOM 12615 O O . THR B 2 670 ? 85.288 30.441 137.256 1.00 25.46 646 THR B O 1
ATOM 12619 N N . HIS B 2 671 ? 84.924 28.778 135.806 1.00 27.72 647 HIS B N 1
ATOM 12620 C CA . HIS B 2 671 ? 86.334 28.774 135.398 1.00 27.91 647 HIS B CA 1
ATOM 12621 C C . HIS B 2 671 ? 86.708 30.139 134.789 1.00 29.31 647 HIS B C 1
ATOM 12622 O O . HIS B 2 671 ? 87.675 30.806 135.230 1.00 28.29 647 HIS B O 1
ATOM 12629 N N . LEU B 2 672 ? 85.939 30.594 133.809 1.00 27.64 648 LEU B N 1
ATOM 12630 C CA . LEU B 2 672 ? 86.262 31.863 133.217 1.00 29.93 648 LEU B CA 1
ATOM 12631 C C . LEU B 2 672 ? 86.050 33.017 134.203 1.00 28.96 648 LEU B C 1
ATOM 12632 O O . LEU B 2 672 ? 86.793 34.012 134.180 1.00 32.59 648 LEU B O 1
ATOM 12637 N N . ALA B 2 673 ? 84.975 32.951 135.024 1.00 29.84 649 ALA B N 1
ATOM 12638 C CA . ALA B 2 673 ? 84.790 33.942 136.020 1.00 27.72 649 ALA B CA 1
ATOM 12639 C C . ALA B 2 673 ? 86.061 34.140 136.838 1.00 29.04 649 ALA B C 1
ATOM 12640 O O . ALA B 2 673 ? 86.489 35.285 137.077 1.00 28.30 649 ALA B O 1
ATOM 12642 N N . LEU B 2 674 ? 86.679 33.043 137.275 1.00 29.39 650 LEU B N 1
ATOM 12643 C CA . LEU B 2 674 ? 87.869 33.180 138.126 1.00 27.60 650 LEU B CA 1
ATOM 12644 C C . LEU B 2 674 ? 88.973 33.886 137.322 1.00 29.29 650 LEU B C 1
ATOM 12645 O O . LEU B 2 674 ? 89.572 34.797 137.812 1.00 26.00 650 LEU B O 1
ATOM 12650 N N . LEU B 2 675 ? 89.185 33.476 136.066 1.00 29.91 651 LEU B N 1
ATOM 12651 C CA . LEU B 2 675 ? 90.213 34.031 135.245 1.00 31.89 651 LEU B CA 1
ATOM 12652 C C . LEU B 2 675 ? 89.992 35.514 134.925 1.00 35.68 651 LEU B C 1
ATOM 12653 O O . LEU B 2 675 ? 90.929 36.178 134.539 1.00 34.23 651 LEU B O 1
ATOM 12658 N N . SER B 2 676 ? 88.742 35.971 135.040 1.00 35.34 652 SER B N 1
ATOM 12659 C CA . SER B 2 676 ? 88.317 37.384 134.813 1.00 37.08 652 SER B CA 1
ATOM 12660 C C . SER B 2 676 ? 88.609 38.395 135.894 1.00 34.83 652 SER B C 1
ATOM 12661 O O . SER B 2 676 ? 88.486 39.610 135.683 1.00 29.93 652 SER B O 1
ATOM 12664 N N . GLN B 2 677 ? 88.975 37.904 137.049 1.00 33.07 653 GLN B N 1
ATOM 12665 C CA . GLN B 2 677 ? 89.328 38.744 138.171 1.00 29.98 653 GLN B CA 1
ATOM 12666 C C . GLN B 2 677 ? 90.360 39.745 137.823 1.00 29.89 653 GLN B C 1
ATOM 12667 O O . GLN B 2 677 ? 91.287 39.443 137.053 1.00 32.17 653 GLN B O 1
ATOM 12673 N N . PRO B 2 678 ? 90.268 40.924 138.438 1.00 29.04 654 PRO B N 1
ATOM 12674 C CA . PRO B 2 678 ? 91.256 41.938 138.224 1.00 31.56 654 PRO B CA 1
ATOM 12675 C C . PRO B 2 678 ? 92.605 41.398 138.590 1.00 32.25 654 PRO B C 1
ATOM 12676 O O . PRO B 2 678 ? 92.683 40.543 139.488 1.00 31.90 654 PRO B O 1
ATOM 12680 N N . PRO B 2 679 ? 93.658 41.880 137.908 1.00 32.50 655 PRO B N 1
ATOM 12681 C CA . PRO B 2 679 ? 95.015 41.355 138.182 1.00 33.06 655 PRO B CA 1
ATOM 12682 C C . PRO B 2 679 ? 95.415 41.442 139.625 1.00 32.85 655 PRO B C 1
ATOM 12683 O O . PRO B 2 679 ? 95.037 42.428 140.320 1.00 31.62 655 PRO B O 1
ATOM 12687 N N . ASP B 2 680 ? 96.169 40.408 140.071 1.00 31.81 656 ASP B N 1
ATOM 12688 C CA . ASP B 2 680 ? 96.702 40.270 141.419 1.00 28.57 656 ASP B CA 1
ATOM 12689 C C . ASP B 2 680 ? 95.660 40.172 142.529 1.00 29.26 656 ASP B C 1
ATOM 12690 O O . ASP B 2 680 ? 95.980 40.391 143.661 1.00 32.16 656 ASP B O 1
ATOM 12695 N N . THR B 2 681 ? 94.390 39.989 142.225 1.00 28.96 657 THR B N 1
ATOM 12696 C CA . THR B 2 681 ? 93.412 39.881 143.283 1.00 30.12 657 THR B CA 1
ATOM 12697 C C . THR B 2 681 ? 93.336 38.459 143.827 1.00 32.85 657 THR B C 1
ATOM 12698 O O . THR B 2 681 ? 92.622 38.233 144.819 1.00 33.15 657 THR B O 1
ATOM 12702 N N . ILE B 2 682 ? 93.939 37.489 143.145 1.00 27.20 658 ILE B N 1
ATOM 12703 C CA . ILE B 2 682 ? 93.999 36.138 143.668 1.00 25.65 658 ILE B CA 1
ATOM 12704 C C . ILE B 2 682 ? 95.321 35.908 144.358 1.00 26.72 658 ILE B C 1
ATOM 12705 O O . ILE B 2 682 ? 95.364 35.540 145.540 1.00 27.26 658 ILE B O 1
ATOM 12710 N N . ASN B 2 683 ? 96.410 36.078 143.608 1.00 27.99 659 ASN B N 1
ATOM 12711 C CA . ASN B 2 683 ? 97.727 35.965 144.133 1.00 28.72 659 ASN B CA 1
ATOM 12712 C C . ASN B 2 683 ? 97.938 34.750 145.033 1.00 30.82 659 ASN B C 1
ATOM 12713 O O . ASN B 2 683 ? 98.444 34.851 146.117 1.00 28.32 659 ASN B O 1
ATOM 12718 N N . GLY B 2 684 ? 97.571 33.587 144.536 1.00 32.00 660 GLY B N 1
ATOM 12719 C CA . GLY B 2 684 ? 97.891 32.346 145.223 1.00 31.19 660 GLY B CA 1
ATOM 12720 C C . GLY B 2 684 ? 96.902 31.906 146.274 1.00 31.97 660 GLY B C 1
ATOM 12721 O O . GLY B 2 684 ? 97.071 30.859 146.814 1.00 28.66 660 GLY B O 1
ATOM 12722 N N . SER B 2 685 ? 95.880 32.714 146.576 1.00 33.58 661 SER B N 1
ATOM 12723 C CA . SER B 2 685 ? 94.928 32.408 147.621 1.00 31.78 661 SER B CA 1
ATOM 12724 C C . SER B 2 685 ? 93.503 32.801 147.205 1.00 30.32 661 SER B C 1
ATOM 12725 O O . SER B 2 685 ? 93.138 33.969 147.159 1.00 36.46 661 SER B O 1
ATOM 12728 N N . LEU B 2 686 ? 92.702 31.797 146.957 1.00 27.57 662 LEU B N 1
ATOM 12729 C CA . LEU B 2 686 ? 91.311 31.983 146.558 1.00 29.17 662 LEU B CA 1
ATOM 12730 C C . LEU B 2 686 ? 90.442 31.643 147.748 1.00 26.57 662 LEU B C 1
ATOM 12731 O O . LEU B 2 686 ? 90.676 30.615 148.419 1.00 27.71 662 LEU B O 1
ATOM 12736 N N . ARG B 2 687 ? 89.448 32.485 148.005 1.00 25.16 663 ARG B N 1
ATOM 12737 C CA . ARG B 2 687 ? 88.422 32.161 148.970 1.00 25.59 663 ARG B CA 1
ATOM 12738 C C . ARG B 2 687 ? 87.099 32.531 148.390 1.00 24.26 663 ARG B C 1
ATOM 12739 O O . ARG B 2 687 ? 86.885 33.683 148.088 1.00 26.69 663 ARG B O 1
ATOM 12747 N N . VAL B 2 688 ? 86.198 31.565 148.208 1.00 27.11 664 VAL B N 1
ATOM 12748 C CA . VAL B 2 688 ? 84.882 31.809 147.518 1.00 26.11 664 VAL B CA 1
ATOM 12749 C C . VAL B 2 688 ? 83.782 31.059 148.243 1.00 27.45 664 VAL B C 1
ATOM 12750 O O . VAL B 2 688 ? 83.996 30.021 148.812 1.00 30.94 664 VAL B O 1
ATOM 12754 N N . THR B 2 689 ? 82.596 31.600 148.163 1.00 28.27 665 THR B N 1
ATOM 12755 C CA . THR B 2 689 ? 81.414 31.022 148.690 1.00 27.76 665 THR B CA 1
ATOM 12756 C C . THR B 2 689 ? 80.867 29.986 147.706 1.00 28.71 665 THR B C 1
ATOM 12757 O O . THR B 2 689 ? 80.732 30.253 146.515 1.00 24.83 665 THR B O 1
ATOM 12761 N N . VAL B 2 690 ? 80.605 28.769 148.184 1.00 28.38 666 VAL B N 1
ATOM 12762 C CA . VAL B 2 690 ? 79.805 27.861 147.397 1.00 31.39 666 VAL B CA 1
ATOM 12763 C C . VAL B 2 690 ? 78.388 27.951 147.945 1.00 33.68 666 VAL B C 1
ATOM 12764 O O . VAL B 2 690 ? 78.149 27.519 149.049 1.00 30.88 666 VAL B O 1
ATOM 12768 N N . GLN B 2 691 ? 77.496 28.581 147.158 1.00 36.03 667 GLN B N 1
ATOM 12769 C CA . GLN B 2 691 ? 76.154 28.872 147.584 1.00 34.98 667 GLN B CA 1
ATOM 12770 C C . GLN B 2 691 ? 75.390 27.579 147.721 1.00 32.38 667 GLN B C 1
ATOM 12771 O O . GLN B 2 691 ? 75.522 26.667 146.893 1.00 32.53 667 GLN B O 1
ATOM 12777 N N . GLY B 2 692 ? 74.535 27.521 148.731 1.00 31.87 668 GLY B N 1
ATOM 12778 C CA . GLY B 2 692 ? 73.703 26.346 149.021 1.00 32.00 668 GLY B CA 1
ATOM 12779 C C . GLY B 2 692 ? 72.887 25.930 147.848 1.00 31.62 668 GLY B C 1
ATOM 12780 O O . GLY B 2 692 ? 72.654 24.758 147.616 1.00 31.64 668 GLY B O 1
ATOM 12781 N N . GLU B 2 693 ? 72.512 26.853 146.999 1.00 30.57 669 GLU B N 1
ATOM 12782 C CA . GLU B 2 693 ? 71.649 26.375 145.910 1.00 36.09 669 GLU B CA 1
ATOM 12783 C C . GLU B 2 693 ? 72.492 25.838 144.711 1.00 34.36 669 GLU B C 1
ATOM 12784 O O . GLU B 2 693 ? 71.960 25.494 143.639 1.00 34.13 669 GLU B O 1
ATOM 12790 N N . VAL B 2 694 ? 73.814 25.807 144.884 1.00 34.19 670 VAL B N 1
ATOM 12791 C CA . VAL B 2 694 ? 74.707 25.402 143.794 1.00 33.74 670 VAL B CA 1
ATOM 12792 C C . VAL B 2 694 ? 75.405 24.087 144.206 1.00 29.25 670 VAL B C 1
ATOM 12793 O O . VAL B 2 694 ? 75.976 23.400 143.381 1.00 35.30 670 VAL B O 1
ATOM 12797 N N . ILE B 2 695 ? 75.382 23.763 145.482 1.00 28.48 671 ILE B N 1
ATOM 12798 C CA . ILE B 2 695 ? 76.178 22.671 146.048 1.00 29.75 671 ILE B CA 1
ATOM 12799 C C . ILE B 2 695 ? 75.852 21.369 145.364 1.00 29.72 671 ILE B C 1
ATOM 12800 O O . ILE B 2 695 ? 76.776 20.677 145.010 1.00 31.76 671 ILE B O 1
ATOM 12805 N N . GLU B 2 696 ? 74.565 21.084 145.142 1.00 27.08 672 GLU B N 1
ATOM 12806 C CA . GLU B 2 696 ? 74.114 19.866 144.481 1.00 27.99 672 GLU B CA 1
ATOM 12807 C C . GLU B 2 696 ? 74.745 19.695 143.095 1.00 28.46 672 GLU B C 1
ATOM 12808 O O . GLU B 2 696 ? 75.321 18.617 142.797 1.00 31.24 672 GLU B O 1
ATOM 12814 N N . GLN B 2 697 ? 74.775 20.763 142.306 1.00 27.84 673 GLN B N 1
ATOM 12815 C CA . GLN B 2 697 ? 75.364 20.711 140.935 1.00 29.36 673 GLN B CA 1
ATOM 12816 C C . GLN B 2 697 ? 76.918 20.586 141.016 1.00 26.06 673 GLN B C 1
ATOM 12817 O O . GLN B 2 697 ? 77.553 19.984 140.154 1.00 29.15 673 GLN B O 1
ATOM 12823 N N . SER B 2 698 ? 77.497 21.253 141.965 1.00 22.07 674 SER B N 1
ATOM 12824 C CA . SER B 2 698 ? 78.961 21.307 142.062 1.00 25.53 674 SER B CA 1
ATOM 12825 C C . SER B 2 698 ? 79.566 20.001 142.602 1.00 27.65 674 SER B C 1
ATOM 12826 O O . SER B 2 698 ? 80.623 19.585 142.141 1.00 32.64 674 SER B O 1
ATOM 12829 N N . PHE B 2 699 ? 78.855 19.354 143.521 1.00 28.22 675 PHE B N 1
ATOM 12830 C CA . PHE B 2 699 ? 79.423 18.253 144.294 1.00 30.26 675 PHE B CA 1
ATOM 12831 C C . PHE B 2 699 ? 78.605 17.000 144.396 1.00 29.51 675 PHE B C 1
ATOM 12832 O O . PHE B 2 699 ? 79.117 16.019 144.885 1.00 32.93 675 PHE B O 1
ATOM 12840 N N . GLY B 2 700 ? 77.364 16.991 143.883 1.00 27.49 676 GLY B N 1
ATOM 12841 C CA . GLY B 2 700 ? 76.555 15.771 143.971 1.00 26.08 676 GLY B CA 1
ATOM 12842 C C . GLY B 2 700 ? 76.982 14.552 143.196 1.00 25.83 676 GLY B C 1
ATOM 12843 O O . GLY B 2 700 ? 76.894 13.434 143.681 1.00 29.49 676 GLY B O 1
ATOM 12844 N N . GLU B 2 701 ? 77.451 14.727 141.982 1.00 24.45 677 GLU B N 1
ATOM 12845 C CA . GLU B 2 701 ? 77.864 13.603 141.158 1.00 26.06 677 GLU B CA 1
ATOM 12846 C C . GLU B 2 701 ? 79.376 13.625 141.234 1.00 27.22 677 GLU B C 1
ATOM 12847 O O . GLU B 2 701 ? 79.985 14.676 141.208 1.00 29.24 677 GLU B O 1
ATOM 12853 N N . GLU B 2 702 ? 79.997 12.479 141.304 1.00 27.03 678 GLU B N 1
ATOM 12854 C CA . GLU B 2 702 ? 81.450 12.441 141.520 1.00 30.74 678 GLU B CA 1
ATOM 12855 C C . GLU B 2 702 ? 82.351 13.035 140.431 1.00 29.20 678 GLU B C 1
ATOM 12856 O O . GLU B 2 702 ? 83.451 13.510 140.748 1.00 27.60 678 GLU B O 1
ATOM 12862 N N . HIS B 2 703 ? 81.956 12.918 139.161 1.00 29.73 679 HIS B N 1
ATOM 12863 C CA . HIS B 2 703 ? 82.720 13.535 138.101 1.00 30.12 679 HIS B CA 1
ATOM 12864 C C . HIS B 2 703 ? 82.627 15.045 138.212 1.00 28.11 679 HIS B C 1
ATOM 12865 O O . HIS B 2 703 ? 83.627 15.751 137.973 1.00 28.09 679 HIS B O 1
ATOM 12872 N N . LEU B 2 704 ? 81.438 15.563 138.530 1.00 25.80 680 LEU B N 1
ATOM 12873 C CA . LEU B 2 704 ? 81.287 17.014 138.651 1.00 25.66 680 LEU B CA 1
ATOM 12874 C C . LEU B 2 704 ? 82.038 17.513 139.857 1.00 24.40 680 LEU B C 1
ATOM 12875 O O . LEU B 2 704 ? 82.583 18.597 139.880 1.00 24.44 680 LEU B O 1
ATOM 12880 N N . CYS B 2 705 ? 82.080 16.686 140.899 1.00 26.54 681 CYS B N 1
ATOM 12881 C CA . CYS B 2 705 ? 82.791 17.084 142.112 1.00 25.26 681 CYS B CA 1
ATOM 12882 C C . CYS B 2 705 ? 84.259 17.213 141.737 1.00 23.95 681 CYS B C 1
ATOM 12883 O O . CYS B 2 705 ? 84.935 18.231 142.020 1.00 23.09 681 CYS B O 1
ATOM 12886 N N . PHE B 2 706 ? 84.776 16.211 141.066 1.00 25.79 682 PHE B N 1
ATOM 12887 C CA . PHE B 2 706 ? 86.213 16.281 140.624 1.00 25.80 682 PHE B CA 1
ATOM 12888 C C . PHE B 2 706 ? 86.498 17.543 139.760 1.00 28.08 682 PHE B C 1
ATOM 12889 O O . PHE B 2 706 ? 87.554 18.169 139.860 1.00 28.71 682 PHE B O 1
ATOM 12897 N N . ARG B 2 707 ? 85.598 17.851 138.820 1.00 30.09 683 ARG B N 1
ATOM 12898 C CA . ARG B 2 707 ? 85.834 18.908 137.854 1.00 28.95 683 ARG B CA 1
ATOM 12899 C C . ARG B 2 707 ? 85.660 20.285 138.497 1.00 28.79 683 ARG B C 1
ATOM 12900 O O . ARG B 2 707 ? 86.302 21.258 138.103 1.00 31.40 683 ARG B O 1
ATOM 12908 N N . THR B 2 708 ? 84.840 20.333 139.538 1.00 27.18 684 THR B N 1
ATOM 12909 C CA . THR B 2 708 ? 84.740 21.539 140.363 1.00 27.60 684 THR B CA 1
ATOM 12910 C C . THR B 2 708 ? 86.056 21.811 141.096 1.00 25.64 684 THR B C 1
ATOM 12911 O O . THR B 2 708 ? 86.619 22.916 141.007 1.00 27.43 684 THR B O 1
ATOM 12915 N N . LEU B 2 709 ? 86.584 20.818 141.790 1.00 23.81 685 LEU B N 1
ATOM 12916 C CA . LEU B 2 709 ? 87.849 21.030 142.511 1.00 25.63 685 LEU B CA 1
ATOM 12917 C C . LEU B 2 709 ? 88.932 21.439 141.529 1.00 29.26 685 LEU B C 1
ATOM 12918 O O . LEU B 2 709 ? 89.734 22.327 141.787 1.00 30.78 685 LEU B O 1
ATOM 12923 N N . GLN B 2 710 ? 88.938 20.765 140.375 1.00 29.44 686 GLN B N 1
ATOM 12924 C CA . GLN B 2 710 ? 89.944 21.006 139.341 1.00 29.54 686 GLN B CA 1
ATOM 12925 C C . GLN B 2 710 ? 89.915 22.450 138.803 1.00 28.56 686 GLN B C 1
ATOM 12926 O O . GLN B 2 710 ? 90.972 23.075 138.730 1.00 29.78 686 GLN B O 1
ATOM 12932 N N . ARG B 2 711 ? 88.736 22.980 138.461 1.00 29.08 687 ARG B N 1
ATOM 12933 C CA . ARG B 2 711 ? 88.693 24.310 137.841 1.00 27.75 687 ARG B CA 1
ATOM 12934 C C . ARG B 2 711 ? 89.048 25.398 138.866 1.00 26.88 687 ARG B C 1
ATOM 12935 O O . ARG B 2 711 ? 89.739 26.345 138.562 1.00 27.07 687 ARG B O 1
ATOM 12943 N N . PHE B 2 712 ? 88.641 25.232 140.102 1.00 25.90 688 PHE B N 1
ATOM 12944 C CA . PHE B 2 712 ? 89.138 26.109 141.170 1.00 26.09 688 PHE B CA 1
ATOM 12945 C C . PHE B 2 712 ? 90.661 26.118 141.294 1.00 28.24 688 PHE B C 1
ATOM 12946 O O . PHE B 2 712 ? 91.256 27.185 141.354 1.00 31.19 688 PHE B O 1
ATOM 12954 N N . CYS B 2 713 ? 91.277 24.944 141.359 1.00 25.11 689 CYS B N 1
ATOM 12955 C CA . CYS B 2 713 ? 92.710 24.874 141.495 1.00 26.03 689 CYS B CA 1
ATOM 12956 C C . CYS B 2 713 ? 93.395 25.368 140.205 1.00 28.51 689 CYS B C 1
ATOM 12957 O O . CYS B 2 713 ? 94.330 26.078 140.283 1.00 25.00 689 CYS B O 1
ATOM 12960 N N . ALA B 2 714 ? 92.880 25.030 139.005 1.00 29.89 690 ALA B N 1
ATOM 12961 C CA . ALA B 2 714 ? 93.540 25.421 137.775 1.00 27.88 690 ALA B CA 1
ATOM 12962 C C . ALA B 2 714 ? 93.452 26.890 137.541 1.00 27.85 690 ALA B C 1
ATOM 12963 O O . ALA B 2 714 ? 94.450 27.532 137.244 1.00 31.20 690 ALA B O 1
ATOM 12965 N N . ALA B 2 715 ? 92.301 27.465 137.746 1.00 28.26 691 ALA B N 1
ATOM 12966 C CA . ALA B 2 715 ? 92.105 28.900 137.477 1.00 28.90 691 ALA B CA 1
ATOM 12967 C C . ALA B 2 715 ? 92.868 29.743 138.444 1.00 29.39 691 ALA B C 1
ATOM 12968 O O . ALA B 2 715 ? 93.464 30.773 138.082 1.00 27.34 691 ALA B O 1
ATOM 12970 N N . THR B 2 716 ? 92.834 29.341 139.715 1.00 31.15 692 THR B N 1
ATOM 12971 C CA . THR B 2 716 ? 93.583 30.079 140.732 1.00 30.16 692 THR B CA 1
ATOM 12972 C C . THR B 2 716 ? 95.035 30.120 140.319 1.00 30.99 692 THR B C 1
ATOM 12973 O O . THR B 2 716 ? 95.684 31.143 140.352 1.00 31.38 692 THR B O 1
ATOM 12977 N N . LEU B 2 717 ? 95.564 28.955 139.930 1.00 31.80 693 LEU B N 1
ATOM 12978 C CA . LEU B 2 717 ? 96.969 28.877 139.521 1.00 29.76 693 LEU B CA 1
ATOM 12979 C C . LEU B 2 717 ? 97.271 29.773 138.331 1.00 33.49 693 LEU B C 1
ATOM 12980 O O . LEU B 2 717 ? 98.273 30.542 138.338 1.00 32.08 693 LEU B O 1
ATOM 12985 N N . GLU B 2 718 ? 96.431 29.667 137.303 1.00 31.16 694 GLU B N 1
ATOM 12986 C CA . GLU B 2 718 ? 96.670 30.397 136.076 1.00 32.12 694 GLU B CA 1
ATOM 12987 C C . GLU B 2 718 ? 96.656 31.924 136.265 1.00 33.82 694 GLU B C 1
ATOM 12988 O O . GLU B 2 718 ? 97.527 32.667 135.763 1.00 32.19 694 GLU B O 1
ATOM 12994 N N . HIS B 2 719 ? 95.701 32.380 137.031 1.00 32.37 695 HIS B N 1
ATOM 12995 C CA . HIS B 2 719 ? 95.439 33.783 137.106 1.00 34.06 695 HIS B CA 1
ATOM 12996 C C . HIS B 2 719 ? 96.618 34.646 137.603 1.00 34.71 695 HIS B C 1
ATOM 12997 O O . HIS B 2 719 ? 96.863 35.722 137.091 1.00 33.41 695 HIS B O 1
ATOM 13004 N N . GLY B 2 720 ? 97.264 34.189 138.659 1.00 33.18 696 GLY B N 1
ATOM 13005 C CA . GLY B 2 720 ? 98.412 34.844 139.225 1.00 30.32 696 GLY B CA 1
ATOM 13006 C C . GLY B 2 720 ? 99.566 34.917 138.261 1.00 33.93 696 GLY B C 1
ATOM 13007 O O . GLY B 2 720 ? 100.417 35.721 138.444 1.00 36.85 696 GLY B O 1
ATOM 13008 N N . MET B 2 721 ? 99.593 34.072 137.233 1.00 34.66 697 MET B N 1
ATOM 13009 C CA . MET B 2 721 ? 100.658 34.103 136.219 1.00 39.66 697 MET B CA 1
ATOM 13010 C C . MET B 2 721 ? 100.141 34.559 134.871 1.00 36.43 697 MET B C 1
ATOM 13011 O O . MET B 2 721 ? 100.909 34.696 133.980 1.00 38.46 697 MET B O 1
ATOM 13016 N N . ASN B 2 722 ? 98.838 34.768 134.717 1.00 35.77 698 ASN B N 1
ATOM 13017 C CA . ASN B 2 722 ? 98.255 35.146 133.443 1.00 34.19 698 ASN B CA 1
ATOM 13018 C C . ASN B 2 722 ? 96.986 35.991 133.631 1.00 34.90 698 ASN B C 1
ATOM 13019 O O . ASN B 2 722 ? 95.922 35.551 133.320 1.00 33.33 698 ASN B O 1
ATOM 13024 N N . PRO B 2 723 ? 97.115 37.202 134.171 1.00 35.86 699 PRO B N 1
ATOM 13025 C CA . PRO B 2 723 ? 95.995 38.085 134.411 1.00 34.08 699 PRO B CA 1
ATOM 13026 C C . PRO B 2 723 ? 95.223 38.423 133.107 1.00 35.46 699 PRO B C 1
ATOM 13027 O O . PRO B 2 723 ? 95.792 38.385 132.045 1.00 36.31 699 PRO B O 1
ATOM 13031 N N . PRO B 2 724 ? 93.907 38.65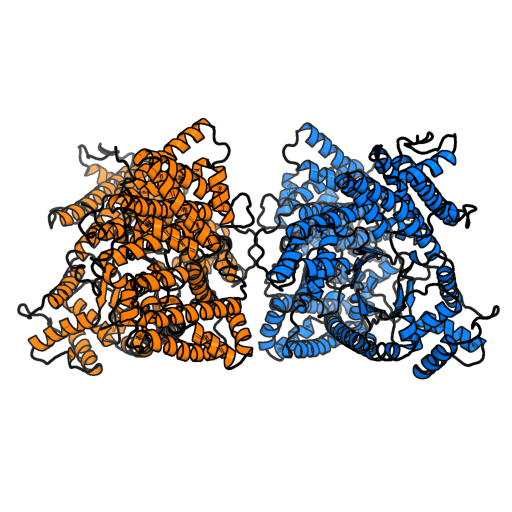8 133.192 1.00 36.30 700 PRO B N 1
ATOM 13032 C CA . PRO B 2 724 ? 93.224 39.101 131.987 1.00 39.69 700 PRO B CA 1
ATOM 13033 C C . PRO B 2 724 ? 93.742 40.501 131.574 1.00 39.22 700 PRO B C 1
ATOM 13034 O O . PRO B 2 724 ? 94.447 41.128 132.334 1.00 38.69 700 PRO B O 1
ATOM 13038 N N . ILE B 2 725 ? 93.388 40.943 130.370 1.00 42.41 701 ILE B N 1
ATOM 13039 C CA . ILE B 2 725 ? 93.716 42.279 129.915 1.00 42.85 701 ILE B CA 1
ATOM 13040 C C . ILE B 2 725 ? 93.075 43.297 130.817 1.00 42.42 701 ILE B C 1
ATOM 13041 O O . ILE B 2 725 ? 91.974 43.110 131.307 1.00 39.29 701 ILE B O 1
ATOM 13046 N N . SER B 2 726 ? 93.776 44.368 131.054 1.00 44.00 702 SER B N 1
ATOM 13047 C CA . SER B 2 726 ? 93.200 45.433 131.853 1.00 49.39 702 SER B CA 1
ATOM 13048 C C . SER B 2 726 ? 92.399 46.249 130.865 1.00 47.70 702 SER B C 1
ATOM 13049 O O . SER B 2 726 ? 92.718 46.292 129.681 1.00 42.81 702 SER B O 1
ATOM 13052 N N . PRO B 2 727 ? 91.345 46.888 131.341 1.00 44.80 703 PRO B N 1
ATOM 13053 C CA . PRO B 2 727 ? 90.491 47.594 130.399 1.00 43.04 703 PRO B CA 1
ATOM 13054 C C . PRO B 2 727 ? 91.075 48.852 129.781 1.00 41.80 703 PRO B C 1
ATOM 13055 O O . PRO B 2 727 ? 91.821 49.531 130.407 1.00 40.33 703 PRO B O 1
ATOM 13059 N N . ARG B 2 728 ? 90.665 49.135 128.554 1.00 39.63 704 ARG B N 1
ATOM 13060 C CA . ARG B 2 728 ? 91.019 50.341 127.872 1.00 41.51 704 ARG B CA 1
ATOM 13061 C C . ARG B 2 728 ? 90.411 51.516 128.576 1.00 40.42 704 ARG B C 1
ATOM 13062 O O . ARG B 2 728 ? 89.400 51.375 129.233 1.00 37.67 704 ARG B O 1
ATOM 13070 N N . PRO B 2 729 ? 91.075 52.676 128.505 1.00 42.47 705 PRO B N 1
ATOM 13071 C CA . PRO B 2 729 ? 90.566 53.847 129.192 1.00 41.06 705 PRO B CA 1
ATOM 13072 C C . PRO B 2 729 ? 89.182 54.247 128.716 1.00 43.12 705 PRO B C 1
ATOM 13073 O O . PRO B 2 729 ? 88.336 54.548 129.531 1.00 42.93 705 PRO B O 1
ATOM 13077 N N . GLU B 2 730 ? 88.930 54.185 127.408 1.00 44.57 706 GLU B N 1
ATOM 13078 C CA . GLU B 2 730 ? 87.597 54.450 126.875 1.00 43.89 706 GLU B CA 1
ATOM 13079 C C . GLU B 2 730 ? 86.561 53.536 127.515 1.00 40.93 706 GLU B C 1
ATOM 13080 O O . GLU B 2 730 ? 85.397 53.909 127.651 1.00 39.63 706 GLU B O 1
ATOM 13086 N N . TRP B 2 731 ? 86.943 52.290 127.762 1.00 40.05 707 TRP B N 1
ATOM 13087 C CA . TRP B 2 731 ? 86.024 51.314 128.406 1.00 38.66 707 TRP B CA 1
ATOM 13088 C C . TRP B 2 731 ? 85.731 51.670 129.865 1.00 36.36 707 TRP B C 1
ATOM 13089 O O . TRP B 2 731 ? 84.584 51.682 130.274 1.00 35.94 707 TRP B O 1
ATOM 13100 N N . ARG B 2 732 ? 86.756 52.009 130.644 1.00 38.32 708 ARG B N 1
ATOM 13101 C CA . ARG B 2 732 ? 86.487 52.507 132.011 1.00 37.73 708 ARG B CA 1
ATOM 13102 C C . ARG B 2 732 ? 85.543 53.649 131.996 1.00 38.72 708 ARG B C 1
ATOM 13103 O O . ARG B 2 732 ? 84.635 53.707 132.833 1.00 36.41 708 ARG B O 1
ATOM 13111 N N . GLU B 2 733 ? 85.796 54.625 131.112 1.00 37.06 709 GLU B N 1
ATOM 13112 C CA . GLU B 2 733 ? 84.993 55.834 131.150 1.00 38.92 709 GLU B CA 1
ATOM 13113 C C . GLU B 2 733 ? 83.527 55.516 130.829 1.00 36.74 709 GLU B C 1
ATOM 13114 O O . GLU B 2 733 ? 82.618 56.015 131.459 1.00 40.70 709 GLU B O 1
ATOM 13120 N N . LEU B 2 734 ? 83.292 54.737 129.805 1.00 36.01 710 LEU B N 1
ATOM 13121 C CA . LEU B 2 734 ? 81.959 54.349 129.488 1.00 38.82 710 LEU B CA 1
ATOM 13122 C C . LEU B 2 734 ? 81.337 53.529 130.618 1.00 37.87 710 LEU B C 1
ATOM 13123 O O . LEU B 2 734 ? 80.179 53.730 130.938 1.00 38.35 710 LEU B O 1
ATOM 13128 N N . MET B 2 735 ? 82.089 52.601 131.211 1.00 37.67 711 MET B N 1
ATOM 13129 C CA . MET B 2 735 ? 81.574 51.897 132.398 1.00 35.52 711 MET B CA 1
ATOM 13130 C C . MET B 2 735 ? 81.155 52.882 133.496 1.00 34.22 711 MET B C 1
ATOM 13131 O O . MET B 2 735 ? 80.058 52.744 134.101 1.00 34.55 711 MET B O 1
ATOM 13136 N N . ASP B 2 736 ? 81.999 53.864 133.787 1.00 33.29 712 ASP B N 1
ATOM 13137 C CA . ASP B 2 736 ? 81.647 54.864 134.851 1.00 35.31 712 ASP B CA 1
ATOM 13138 C C . ASP B 2 736 ? 80.344 55.586 134.498 1.00 39.29 712 ASP B C 1
ATOM 13139 O O . ASP B 2 736 ? 79.443 55.682 135.316 1.00 39.93 712 ASP B O 1
ATOM 13144 N N . GLN B 2 737 ? 80.228 56.036 133.238 1.00 41.68 713 GLN B N 1
ATOM 13145 C CA . GLN B 2 737 ? 79.036 56.737 132.802 1.00 42.87 713 GLN B CA 1
ATOM 13146 C C . GLN B 2 737 ? 77.848 55.836 132.900 1.00 39.84 713 GLN B C 1
ATOM 13147 O O . GLN B 2 737 ? 76.812 56.255 133.347 1.00 38.49 713 GLN B O 1
ATOM 13153 N N . MET B 2 738 ? 78.000 54.577 132.484 1.00 37.31 714 MET B N 1
ATOM 13154 C CA . MET B 2 738 ? 76.849 53.651 132.483 1.00 36.38 714 MET B CA 1
ATOM 13155 C C . MET B 2 738 ? 76.374 53.350 133.919 1.00 35.58 714 MET B C 1
ATOM 13156 O O . MET B 2 738 ? 75.164 53.195 134.170 1.00 34.90 714 MET B O 1
ATOM 13161 N N . ALA B 2 739 ? 77.318 53.265 134.861 1.00 32.58 715 ALA B N 1
ATOM 13162 C CA . ALA B 2 739 ? 76.981 53.006 136.243 1.00 35.65 715 ALA B CA 1
ATOM 13163 C C . ALA B 2 739 ? 76.136 54.116 136.860 1.00 37.25 715 ALA B C 1
ATOM 13164 O O . ALA B 2 739 ? 75.220 53.838 137.643 1.00 34.51 715 ALA B O 1
ATOM 13166 N N . VAL B 2 740 ? 76.453 55.379 136.539 1.00 38.39 716 VAL B N 1
ATOM 13167 C CA . VAL B 2 740 ? 75.705 56.507 137.121 1.00 37.60 716 VAL B CA 1
ATOM 13168 C C . VAL B 2 740 ? 74.240 56.331 136.683 1.00 38.64 716 VAL B C 1
ATOM 13169 O O . VAL B 2 740 ? 73.313 56.398 137.465 1.00 36.42 716 VAL B O 1
ATOM 13173 N N . VAL B 2 741 ? 74.046 56.022 135.406 1.00 39.42 717 VAL B N 1
ATOM 13174 C CA . VAL B 2 741 ? 72.692 55.867 134.863 1.00 38.14 717 VAL B CA 1
ATOM 13175 C C . VAL B 2 741 ? 71.990 54.617 135.397 1.00 37.54 717 VAL B C 1
ATOM 13176 O O . VAL B 2 741 ? 70.801 54.658 135.749 1.00 33.84 717 VAL B O 1
ATOM 13180 N N . ALA B 2 742 ? 72.737 53.510 135.494 1.00 36.97 718 ALA B N 1
ATOM 13181 C CA . ALA B 2 742 ? 72.136 52.269 135.974 1.00 35.70 718 ALA B CA 1
ATOM 13182 C C . ALA B 2 742 ? 71.638 52.396 137.418 1.00 32.90 718 ALA B C 1
ATOM 13183 O O . ALA B 2 742 ? 70.499 52.070 137.745 1.00 33.05 718 ALA B O 1
ATOM 13185 N N . THR B 2 743 ? 72.490 52.892 138.251 1.00 33.19 719 THR B N 1
ATOM 13186 C CA . THR B 2 743 ? 72.151 53.187 139.638 1.00 35.56 719 THR B CA 1
ATOM 13187 C C . THR B 2 743 ? 70.957 54.095 139.758 1.00 36.98 719 THR B C 1
ATOM 13188 O O . THR B 2 743 ? 70.070 53.833 140.558 1.00 31.94 719 THR B O 1
ATOM 13192 N N . GLU B 2 744 ? 70.910 55.157 138.939 1.00 37.07 720 GLU B N 1
ATOM 13193 C CA . GLU B 2 744 ? 69.783 56.077 138.990 1.00 37.57 720 GLU B CA 1
ATOM 13194 C C . GLU B 2 744 ? 68.481 55.385 138.599 1.00 37.80 720 GLU B C 1
ATOM 13195 O O . GLU B 2 744 ? 67.442 55.580 139.225 1.00 35.71 720 GLU B O 1
ATOM 13201 N N . GLU B 2 745 ? 68.521 54.542 137.584 1.00 37.19 721 GLU B N 1
ATOM 13202 C CA . GLU B 2 745 ? 67.300 53.843 137.225 1.00 39.49 721 GLU B CA 1
ATOM 13203 C C . GLU B 2 745 ? 66.933 52.834 138.313 1.00 39.06 721 GLU B C 1
ATOM 13204 O O . GLU B 2 745 ? 65.794 52.783 138.781 1.00 39.59 721 GLU B O 1
ATOM 13210 N N . TYR B 2 746 ? 67.896 52.042 138.741 1.00 37.64 722 TYR B N 1
ATOM 13211 C CA . TYR B 2 746 ? 67.591 51.044 139.786 1.00 35.51 722 TYR B CA 1
ATOM 13212 C C . TYR B 2 746 ? 67.009 51.674 141.037 1.00 35.23 722 TYR B C 1
ATOM 13213 O O . TYR B 2 746 ? 65.946 51.238 141.509 1.00 37.20 722 TYR B O 1
ATOM 13222 N N . ARG B 2 747 ? 67.663 52.725 141.533 1.00 36.43 723 ARG B N 1
ATOM 13223 C CA . ARG B 2 747 ? 67.225 53.403 142.736 1.00 36.82 723 ARG B CA 1
ATOM 13224 C C . ARG B 2 747 ? 65.930 54.183 142.580 1.00 38.10 723 ARG B C 1
ATOM 13225 O O . ARG B 2 747 ? 65.193 54.303 143.565 1.00 36.51 723 ARG B O 1
ATOM 13233 N N . SER B 2 748 ? 65.592 54.664 141.383 1.00 37.26 724 SER B N 1
ATOM 13234 C CA . SER B 2 748 ? 64.330 55.395 141.268 1.00 40.37 724 SER B CA 1
ATOM 13235 C C . SER B 2 748 ? 63.146 54.453 141.254 1.00 36.63 724 SER B C 1
ATOM 13236 O O . SER B 2 748 ? 62.119 54.766 141.797 1.00 40.78 724 SER B O 1
ATOM 13239 N N . VAL B 2 749 ? 63.301 53.274 140.694 1.00 35.72 725 VAL B N 1
ATOM 13240 C CA . VAL B 2 749 ? 62.290 52.219 140.824 1.00 34.42 725 VAL B CA 1
ATOM 13241 C C . VAL B 2 749 ? 62.197 51.624 142.209 1.00 34.63 725 VAL B C 1
ATOM 13242 O O . VAL B 2 749 ? 61.116 51.553 142.791 1.00 37.49 725 VAL B O 1
ATOM 13246 N N . VAL B 2 750 ? 63.333 51.254 142.790 1.00 38.05 726 VAL B N 1
ATOM 13247 C CA . VAL B 2 750 ? 63.325 50.419 144.004 1.00 35.50 726 VAL B CA 1
ATOM 13248 C C . VAL B 2 750 ? 63.154 51.248 145.272 1.00 38.44 726 VAL B C 1
ATOM 13249 O O . VAL B 2 750 ? 62.514 50.809 146.193 1.00 38.80 726 VAL B O 1
ATOM 13253 N N . PHE B 2 751 ? 63.766 52.420 145.337 1.00 38.67 727 PHE B N 1
ATOM 13254 C CA . PHE B 2 751 ? 63.725 53.228 146.543 1.00 40.39 727 PHE B CA 1
ATOM 13255 C C . PHE B 2 751 ? 62.876 54.474 146.470 1.00 40.91 727 PHE B C 1
ATOM 13256 O O . PHE B 2 751 ? 62.373 54.890 147.492 1.00 40.70 727 PHE B O 1
ATOM 13264 N N . LYS B 2 752 ? 62.760 55.112 145.310 1.00 41.91 728 LYS B N 1
ATOM 13265 C CA . LYS B 2 752 ? 62.084 56.387 145.253 1.00 46.30 728 LYS B CA 1
ATOM 13266 C C . LYS B 2 752 ? 60.639 56.281 144.811 1.00 45.18 728 LYS B C 1
ATOM 13267 O O . LYS B 2 752 ? 59.895 57.113 145.193 1.00 48.46 728 LYS B O 1
ATOM 13273 N N . GLU B 2 753 ? 60.250 55.306 143.999 1.00 43.51 729 GLU B N 1
ATOM 13274 C CA . GLU B 2 753 ? 58.812 55.065 143.713 1.00 44.56 729 GLU B CA 1
ATOM 13275 C C . GLU B 2 753 ? 58.000 54.711 144.966 1.00 44.95 729 GLU B C 1
ATOM 13276 O O . GLU B 2 753 ? 58.027 53.585 145.432 1.00 45.11 729 GLU B O 1
ATOM 13282 N N . PRO B 2 754 ? 57.185 55.613 145.450 1.00 48.74 730 PRO B N 1
ATOM 13283 C CA . PRO B 2 754 ? 56.539 55.323 146.726 1.00 49.79 730 PRO B CA 1
ATOM 13284 C C . PRO B 2 754 ? 55.675 54.057 146.787 1.00 50.22 730 PRO B C 1
ATOM 13285 O O . PRO B 2 754 ? 55.371 53.618 147.866 1.00 53.07 730 PRO B O 1
ATOM 13289 N N . ARG B 2 755 ? 55.273 53.489 145.668 1.00 50.04 731 ARG B N 1
ATOM 13290 C CA . ARG B 2 755 ? 54.491 52.291 145.706 1.00 51.18 731 ARG B CA 1
ATOM 13291 C C . ARG B 2 755 ? 55.226 51.027 145.273 1.00 47.59 731 ARG B C 1
ATOM 13292 O O . ARG B 2 755 ? 54.603 49.983 145.068 1.00 46.11 731 ARG B O 1
ATOM 13300 N N . PHE B 2 756 ? 56.545 51.099 145.169 1.00 42.96 732 PHE B N 1
ATOM 13301 C CA . PHE B 2 756 ? 57.278 49.924 144.788 1.00 42.04 732 PHE B CA 1
ATOM 13302 C C . PHE B 2 756 ? 57.121 48.858 145.859 1.00 39.88 732 PHE B C 1
ATOM 13303 O O . PHE B 2 756 ? 56.867 47.697 145.530 1.00 38.22 732 PHE B O 1
ATOM 13311 N N . VAL B 2 757 ? 57.247 49.247 147.112 1.00 37.11 733 VAL B N 1
ATOM 13312 C CA . VAL B 2 757 ? 57.174 48.285 148.159 1.00 41.71 733 VAL B CA 1
ATOM 13313 C C . VAL B 2 757 ? 55.851 47.560 148.169 1.00 43.92 733 VAL B C 1
ATOM 13314 O O . VAL B 2 757 ? 55.804 46.331 148.278 1.00 44.41 733 VAL B O 1
ATOM 13318 N N . GLU B 2 758 ? 54.778 48.311 148.024 1.00 44.99 734 GLU B N 1
ATOM 13319 C CA . GLU B 2 758 ? 53.440 47.731 147.957 1.00 44.04 734 GLU B CA 1
ATOM 13320 C C . GLU B 2 758 ? 53.267 46.791 146.763 1.00 40.72 734 GLU B C 1
ATOM 13321 O O . GLU B 2 758 ? 52.565 45.767 146.856 1.00 40.41 734 GLU B O 1
ATOM 13327 N N . TYR B 2 759 ? 53.863 47.151 145.632 1.00 37.38 735 TYR B N 1
ATOM 13328 C CA . TYR B 2 759 ? 53.744 46.315 144.443 1.00 37.00 735 TYR B CA 1
ATOM 13329 C C . TYR B 2 759 ? 54.514 45.002 144.640 1.00 37.66 735 TYR B C 1
ATOM 13330 O O . TYR B 2 759 ? 54.022 43.928 144.305 1.00 38.37 735 TYR B O 1
ATOM 13339 N N . PHE B 2 760 ? 55.706 45.109 145.202 1.00 36.12 736 PHE B N 1
ATOM 13340 C CA . PHE B 2 760 ? 56.556 43.973 145.602 1.00 37.56 736 PHE B CA 1
ATOM 13341 C C . PHE B 2 760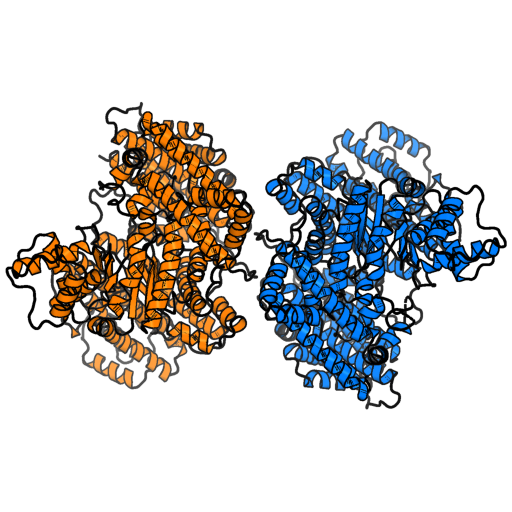 ? 55.876 42.972 146.559 1.00 38.12 736 PHE B C 1
ATOM 13342 O O . PHE B 2 760 ? 55.884 41.770 146.356 1.00 36.30 736 PHE B O 1
ATOM 13350 N N . ARG B 2 761 ? 55.215 43.490 147.563 1.00 43.47 737 ARG B N 1
ATOM 13351 C CA . ARG B 2 761 ? 54.423 42.643 148.451 1.00 46.49 737 ARG B CA 1
ATOM 13352 C C . ARG B 2 761 ? 53.251 41.959 147.815 1.00 45.40 737 ARG B C 1
ATOM 13353 O O . ARG B 2 761 ? 52.823 40.971 148.316 1.00 45.55 737 ARG B O 1
ATOM 13361 N N . LEU B 2 762 ? 52.709 42.481 146.728 1.00 43.58 738 LEU B N 1
ATOM 13362 C CA . LEU B 2 762 ? 51.594 41.812 146.113 1.00 40.55 738 LEU B CA 1
ATOM 13363 C C . LEU B 2 762 ? 52.095 40.876 145.040 1.00 36.06 738 LEU B C 1
ATOM 13364 O O . LEU B 2 762 ? 51.596 39.772 144.899 1.00 36.21 738 LEU B O 1
ATOM 13369 N N . ALA B 2 763 ? 53.067 41.309 144.246 1.00 35.67 739 ALA B N 1
ATOM 13370 C CA . ALA B 2 763 ? 53.445 40.556 143.067 1.00 35.71 739 ALA B CA 1
ATOM 13371 C C . ALA B 2 763 ? 54.343 39.355 143.367 1.00 34.99 739 ALA B C 1
ATOM 13372 O O . ALA B 2 763 ? 54.505 38.479 142.507 1.00 34.10 739 ALA B O 1
ATOM 13374 N N . THR B 2 764 ? 54.929 39.309 144.560 1.00 35.69 740 THR B N 1
ATOM 13375 C CA . THR B 2 764 ? 55.856 38.235 144.926 1.00 35.11 740 THR B CA 1
ATOM 13376 C C . THR B 2 764 ? 55.407 37.582 146.194 1.00 33.93 740 THR B C 1
ATOM 13377 O O . THR B 2 764 ? 54.636 38.148 146.879 1.00 34.00 740 THR B O 1
ATOM 13381 N N . PRO B 2 765 ? 55.931 36.397 146.512 1.00 36.33 741 PRO B N 1
ATOM 13382 C CA . PRO B 2 765 ? 55.639 35.729 147.785 1.00 38.05 741 PRO B CA 1
ATOM 13383 C C . PRO B 2 765 ? 56.564 36.147 148.901 1.00 39.99 741 PRO B C 1
ATOM 13384 O O . PRO B 2 765 ? 56.696 35.432 149.882 1.00 41.84 741 PRO B O 1
ATOM 13388 N N . GLU B 2 766 ? 57.197 37.300 148.745 1.00 35.76 742 GLU B N 1
ATOM 13389 C CA . GLU B 2 766 ? 58.121 37.790 149.717 1.00 39.56 742 GLU B CA 1
ATOM 13390 C C . GLU B 2 766 ? 57.620 37.735 151.170 1.00 42.23 742 GLU B C 1
ATOM 13391 O O . GLU B 2 766 ? 58.358 37.262 152.048 1.00 42.69 742 GLU B O 1
ATOM 13397 N N . LEU B 2 767 ? 56.384 38.160 151.426 1.00 39.12 743 LEU B N 1
ATOM 13398 C CA . LEU B 2 767 ? 55.891 38.251 152.795 1.00 43.41 743 LEU B CA 1
ATOM 13399 C C . LEU B 2 767 ? 55.744 36.868 153.388 1.00 46.02 743 LEU B C 1
ATOM 13400 O O . LEU B 2 767 ? 55.916 36.683 154.587 1.00 49.01 743 LEU B O 1
ATOM 13405 N N . GLU B 2 768 ? 55.359 35.917 152.551 1.00 48.27 744 GLU B N 1
ATOM 13406 C CA . GLU B 2 768 ? 55.046 34.579 153.012 1.00 51.66 744 GLU B CA 1
ATOM 13407 C C . GLU B 2 768 ? 56.348 33.853 153.304 1.00 51.49 744 GLU B C 1
ATOM 13408 O O . GLU B 2 768 ? 56.453 33.156 154.274 1.00 53.98 744 GLU B O 1
ATOM 13414 N N . PHE B 2 769 ? 57.339 34.034 152.456 1.00 54.50 745 PHE B N 1
ATOM 13415 C CA . PHE B 2 769 ? 58.683 33.523 152.722 1.00 55.22 745 PHE B CA 1
ATOM 13416 C C . PHE B 2 769 ? 59.178 34.024 154.072 1.00 56.13 745 PHE B C 1
ATOM 13417 O O . PHE B 2 769 ? 59.601 33.249 154.878 1.00 58.31 745 PHE B O 1
ATOM 13425 N N . GLY B 2 770 ? 59.057 35.324 154.321 1.00 58.27 746 GLY B N 1
ATOM 13426 C CA . GLY B 2 770 ? 59.509 35.938 155.557 1.00 61.16 746 GLY B CA 1
ATOM 13427 C C . GLY B 2 770 ? 58.830 35.444 156.829 1.00 64.98 746 GLY B C 1
ATOM 13428 O O . GLY B 2 770 ? 59.452 35.415 157.873 1.00 69.46 746 GLY B O 1
ATOM 13429 N N . ARG B 2 771 ? 57.567 35.054 156.783 1.00 62.58 747 ARG B N 1
ATOM 13430 C CA . ARG B 2 771 ? 56.968 34.555 157.995 1.00 69.11 747 ARG B CA 1
ATOM 13431 C C . ARG B 2 771 ? 57.115 33.030 158.075 1.00 74.46 747 ARG B C 1
ATOM 13432 O O . ARG B 2 771 ? 56.208 32.348 158.547 1.00 72.32 747 ARG B O 1
ATOM 13440 N N . LYS B 2 772 ? 58.261 32.483 157.642 1.00 79.89 748 LYS B N 1
ATOM 13441 C CA . LYS B 2 772 ? 58.534 31.041 157.835 1.00 78.99 748 LYS B CA 1
ATOM 13442 C C . LYS B 2 772 ? 59.974 30.712 158.313 1.00 83.37 748 LYS B C 1
ATOM 13443 O O . LYS B 2 772 ? 60.929 30.672 157.524 1.00 76.32 748 LYS B O 1
ATOM 13449 N N . GLY B 2 785 ? 61.519 49.317 157.546 1.00 74.12 761 GLY B N 1
ATOM 13450 C CA . GLY B 2 785 ? 62.503 50.128 156.794 1.00 75.04 761 GLY B CA 1
ATOM 13451 C C . GLY B 2 785 ? 62.741 49.775 155.315 1.00 74.80 761 GLY B C 1
ATOM 13452 O O . GLY B 2 785 ? 63.833 50.080 154.768 1.00 69.04 761 GLY B O 1
ATOM 13453 N N . GLY B 2 786 ? 61.736 49.139 154.664 1.00 65.36 762 GLY B N 1
ATOM 13454 C CA . GLY B 2 786 ? 61.723 48.947 153.207 1.00 57.74 762 GLY B CA 1
ATOM 13455 C C . GLY B 2 786 ? 62.711 47.905 152.661 1.00 55.80 762 GLY B C 1
ATOM 13456 O O . GLY B 2 786 ? 63.115 46.986 153.343 1.00 54.03 762 GLY B O 1
ATOM 13457 N N . ILE B 2 787 ? 63.070 48.057 151.407 1.00 51.49 763 ILE B N 1
ATOM 13458 C CA . ILE B 2 787 ? 63.985 47.145 150.736 1.00 51.62 763 ILE B CA 1
ATOM 13459 C C . ILE B 2 787 ? 65.388 47.190 151.351 1.00 51.02 763 ILE B C 1
ATOM 13460 O O . ILE B 2 787 ? 66.113 46.194 151.320 1.00 44.05 763 ILE B O 1
ATOM 13465 N N . GLU B 2 788 ? 65.763 48.363 151.843 1.00 49.56 764 GLU B N 1
ATOM 13466 C CA . GLU B 2 788 ? 67.063 48.596 152.378 1.00 52.79 764 GLU B CA 1
ATOM 13467 C C . GLU B 2 788 ? 67.311 47.709 153.575 1.00 51.34 764 GLU B C 1
ATOM 13468 O O . GLU B 2 788 ? 68.428 47.288 153.799 1.00 53.56 764 GLU B O 1
ATOM 13474 N N . SER B 2 789 ? 66.293 47.467 154.372 1.00 47.79 765 SER B N 1
ATOM 13475 C CA . SER B 2 789 ? 66.466 46.626 155.531 1.00 49.86 765 SER B CA 1
ATOM 13476 C C . SER B 2 789 ? 66.045 45.189 155.205 1.00 46.40 765 SER B C 1
ATOM 13477 O O . SER B 2 789 ? 66.221 44.297 155.993 1.00 45.83 765 SER B O 1
ATOM 13480 N N . LEU B 2 790 ? 65.511 44.951 154.023 1.00 44.35 766 LEU B N 1
ATOM 13481 C CA . LEU B 2 790 ? 65.330 43.579 153.567 1.00 43.91 766 LEU B CA 1
ATOM 13482 C C . LEU B 2 790 ? 66.716 42.987 153.240 1.00 41.91 766 LEU B C 1
ATOM 13483 O O . LEU B 2 790 ? 67.530 43.644 152.632 1.00 41.69 766 LEU B O 1
ATOM 13488 N N . ARG B 2 791 ? 66.958 41.746 153.654 1.00 39.21 767 ARG B N 1
ATOM 13489 C CA . ARG B 2 791 ? 68.205 41.037 153.341 1.00 39.19 767 ARG B CA 1
ATOM 13490 C C . ARG B 2 791 ? 68.298 40.602 151.882 1.00 36.72 767 ARG B C 1
ATOM 13491 O O . ARG B 2 791 ? 67.302 40.429 151.187 1.00 33.82 767 ARG B O 1
ATOM 13499 N N . ALA B 2 792 ? 69.518 40.490 151.392 1.00 32.30 768 ALA B N 1
ATOM 13500 C CA . ALA B 2 792 ? 69.749 40.188 150.006 1.00 30.18 768 ALA B CA 1
ATOM 13501 C C . ALA B 2 792 ? 69.151 38.840 149.543 1.00 30.67 768 ALA B C 1
ATOM 13502 O O . ALA B 2 792 ? 68.647 38.714 148.424 1.00 33.35 768 ALA B O 1
ATOM 13504 N N . ILE B 2 793 ? 69.135 37.812 150.369 1.00 34.70 769 ILE B N 1
ATOM 13505 C CA . ILE B 2 793 ? 68.639 36.510 149.882 1.00 32.81 769 ILE B CA 1
ATOM 13506 C C . ILE B 2 793 ? 67.133 36.531 149.628 1.00 32.67 769 ILE B C 1
ATOM 13507 O O . ILE B 2 793 ? 66.706 36.084 148.571 1.00 30.59 769 ILE B O 1
ATOM 13512 N N . PRO B 2 794 ? 66.331 37.075 150.562 1.00 35.24 770 PRO B N 1
ATOM 13513 C CA . PRO B 2 794 ? 64.839 37.246 150.292 1.00 35.09 770 PRO B CA 1
ATOM 13514 C C . PRO B 2 794 ? 64.531 38.163 149.115 1.00 33.50 770 PRO B C 1
ATOM 13515 O O . PRO B 2 794 ? 63.606 37.951 148.388 1.00 31.80 770 PRO B O 1
ATOM 13519 N N . TRP B 2 795 ? 65.325 39.191 148.936 1.00 34.61 771 TRP B N 1
ATOM 13520 C CA . TRP B 2 795 ? 65.177 40.045 147.774 1.00 35.34 771 TRP B CA 1
ATOM 13521 C C . TRP B 2 795 ? 65.353 39.241 146.514 1.00 34.16 771 TRP B C 1
ATOM 13522 O O . TRP B 2 795 ? 64.490 39.266 145.652 1.00 33.36 771 TRP B O 1
ATOM 13533 N N . ILE B 2 796 ? 66.487 38.537 146.374 1.00 34.89 772 ILE B N 1
ATOM 13534 C CA . ILE B 2 796 ? 66.722 37.784 145.144 1.00 32.48 772 ILE B CA 1
ATOM 13535 C C . ILE B 2 796 ? 65.679 36.645 145.019 1.00 30.72 772 ILE B C 1
ATOM 13536 O O . ILE B 2 796 ? 65.165 36.312 143.937 1.00 32.32 772 ILE B O 1
ATOM 13541 N N . PHE B 2 797 ? 65.469 35.953 146.110 1.00 31.17 773 PHE B N 1
ATOM 13542 C CA . PHE B 2 797 ? 64.618 34.759 146.089 1.00 31.41 773 PHE B CA 1
ATOM 13543 C C . PHE B 2 797 ? 63.136 35.065 145.661 1.00 34.57 773 PHE B C 1
ATOM 13544 O O . PHE B 2 797 ? 62.522 34.368 144.853 1.00 31.59 773 PHE B O 1
ATOM 13552 N N . SER B 2 798 ? 62.587 36.144 146.187 1.00 32.75 774 SER B N 1
ATOM 13553 C CA . SER B 2 798 ? 61.194 36.531 145.926 1.00 35.70 774 SER B CA 1
ATOM 13554 C C . SER B 2 798 ? 60.921 36.788 144.457 1.00 33.24 774 SER B C 1
ATOM 13555 O O . SER B 2 798 ? 59.930 36.376 143.947 1.00 33.96 774 SER B O 1
ATOM 13558 N N . TRP B 2 799 ? 61.862 37.425 143.766 1.00 32.50 775 TRP B N 1
ATOM 13559 C CA . TRP B 2 799 ? 61.695 37.750 142.376 1.00 31.30 775 TRP B CA 1
ATOM 13560 C C . TRP B 2 799 ? 62.063 36.571 141.467 1.00 30.84 775 TRP B C 1
ATOM 13561 O O . TRP B 2 799 ? 61.636 36.503 140.320 1.00 34.56 775 TRP B O 1
ATOM 13572 N N . THR B 2 800 ? 62.886 35.676 141.966 1.00 33.36 776 THR B N 1
ATOM 13573 C CA . THR B 2 800 ? 63.234 34.449 141.268 1.00 35.81 776 THR B CA 1
ATOM 13574 C C . THR B 2 800 ? 62.020 33.547 141.221 1.00 30.97 776 THR B C 1
ATOM 13575 O O . THR B 2 800 ? 61.682 32.952 140.191 1.00 28.93 776 THR B O 1
ATOM 13579 N N . GLN B 2 801 ? 61.309 33.522 142.321 1.00 34.15 777 GLN B N 1
ATOM 13580 C CA . GLN B 2 801 ? 60.077 32.734 142.396 1.00 34.21 777 GLN B CA 1
ATOM 13581 C C . GLN B 2 801 ? 59.079 33.101 141.318 1.00 37.31 777 GLN B C 1
ATOM 13582 O O . GLN B 2 801 ? 58.384 32.240 140.844 1.00 44.59 777 GLN B O 1
ATOM 13588 N N . THR B 2 802 ? 58.950 34.379 140.957 1.00 35.79 778 THR B N 1
ATOM 13589 C CA . THR B 2 802 ? 57.927 34.784 139.944 1.00 34.67 778 THR B CA 1
ATOM 13590 C C . THR B 2 802 ? 58.454 34.727 138.481 1.00 32.17 778 THR B C 1
ATOM 13591 O O . THR B 2 802 ? 57.831 35.249 137.543 1.00 35.91 778 THR B O 1
ATOM 13595 N N . ARG B 2 803 ? 59.667 34.239 138.338 1.00 31.77 779 ARG B N 1
ATOM 13596 C CA . ARG B 2 803 ? 60.374 34.171 137.075 1.00 32.91 779 ARG B CA 1
ATOM 13597 C C . ARG B 2 803 ? 60.665 35.491 136.453 1.00 30.69 779 ARG B C 1
ATOM 13598 O O . ARG B 2 803 ? 60.835 35.567 135.197 1.00 29.35 779 ARG B O 1
ATOM 13606 N N . PHE B 2 804 ? 60.736 36.526 137.285 1.00 29.66 780 PHE B N 1
ATOM 13607 C CA . PHE B 2 804 ? 60.885 37.875 136.778 1.00 29.27 780 PHE B CA 1
ATOM 13608 C C . PHE B 2 804 ? 62.317 38.400 136.971 1.00 28.91 780 PHE B C 1
ATOM 13609 O O . PHE B 2 804 ? 62.819 39.092 136.124 1.00 31.10 780 PHE B O 1
ATOM 13617 N N . HIS B 2 805 ? 62.926 38.122 138.116 1.00 26.93 781 HIS B N 1
ATOM 13618 C CA . HIS B 2 805 ? 64.355 38.364 138.349 1.00 28.48 781 HIS B CA 1
ATOM 13619 C C . HIS B 2 805 ? 64.764 39.821 138.270 1.00 32.02 781 HIS B C 1
ATOM 13620 O O . HIS B 2 805 ? 65.928 40.144 137.976 1.00 31.45 781 HIS B O 1
ATOM 13627 N N . LEU B 2 806 ? 63.849 40.725 138.636 1.00 30.92 782 LEU B N 1
ATOM 13628 C CA . LEU B 2 806 ? 64.203 42.147 138.650 1.00 32.54 782 LEU B CA 1
ATOM 13629 C C . LEU B 2 806 ? 65.579 42.534 139.285 1.00 31.73 782 LEU B C 1
ATOM 13630 O O . LEU B 2 806 ? 66.293 43.368 138.729 1.00 31.66 782 LEU B O 1
ATOM 13635 N N . PRO B 2 807 ? 65.980 41.904 140.412 1.00 29.30 783 PRO B N 1
ATOM 13636 C CA . PRO B 2 807 ? 67.197 42.298 141.055 1.00 30.09 783 PRO B CA 1
ATOM 13637 C C . PRO B 2 807 ? 68.441 42.083 140.216 1.00 29.98 783 PRO B C 1
ATOM 13638 O O . PRO B 2 807 ? 69.433 42.687 140.468 1.00 30.57 783 PRO B O 1
ATOM 13642 N N . VAL B 2 808 ? 68.380 41.215 139.217 1.00 30.21 784 VAL B N 1
ATOM 13643 C CA . VAL B 2 808 ? 69.538 40.890 138.427 1.00 28.95 784 VAL B CA 1
ATOM 13644 C C . VAL B 2 808 ? 69.733 41.855 137.276 1.00 29.94 784 VAL B C 1
ATOM 13645 O O . VAL B 2 808 ? 70.856 42.289 137.046 1.00 32.28 784 VAL B O 1
ATOM 13649 N N . TRP B 2 809 ? 68.666 42.202 136.561 1.00 29.10 785 TRP B N 1
ATOM 13650 C CA . TRP B 2 809 ? 68.784 42.976 135.342 1.00 28.80 785 TRP B CA 1
ATOM 13651 C C . TRP B 2 809 ? 68.441 44.460 135.448 1.00 32.57 785 TRP B C 1
ATOM 13652 O O . TRP B 2 809 ? 68.802 45.243 134.557 1.00 33.05 785 TRP B O 1
ATOM 13663 N N . LEU B 2 810 ? 67.739 44.865 136.478 1.00 31.94 786 LEU B N 1
ATOM 13664 C CA . LEU B 2 810 ? 67.261 46.227 136.513 1.00 33.32 786 LEU B CA 1
ATOM 13665 C C . LEU B 2 810 ? 68.455 47.181 136.599 1.00 34.57 786 LEU B C 1
ATOM 13666 O O . LEU B 2 810 ? 69.326 47.027 137.475 1.00 32.50 786 LEU B O 1
ATOM 13671 N N . GLY B 2 811 ? 68.479 48.136 135.675 1.00 33.94 787 GLY B N 1
ATOM 13672 C CA . GLY B 2 811 ? 69.515 49.109 135.557 1.00 34.96 787 GLY B CA 1
ATOM 13673 C C . GLY B 2 811 ? 70.377 48.877 134.315 1.00 36.05 787 GLY B C 1
ATOM 13674 O O . GLY B 2 811 ? 70.896 49.826 133.723 1.00 34.68 787 GLY B O 1
ATOM 13675 N N . PHE B 2 812 ? 70.509 47.641 133.875 1.00 34.32 788 PHE B N 1
ATOM 13676 C CA . PHE B 2 812 ? 71.285 47.361 132.638 1.00 34.17 788 PHE B CA 1
ATOM 13677 C C . PHE B 2 812 ? 70.655 48.048 131.430 1.00 33.98 788 PHE B C 1
ATOM 13678 O O . PHE B 2 812 ? 71.346 48.567 130.600 1.00 38.30 788 PHE B O 1
ATOM 13686 N N . GLY B 2 813 ? 69.339 48.048 131.369 1.00 33.21 789 GLY B N 1
ATOM 13687 C CA . GLY B 2 813 ? 68.619 48.672 130.275 1.00 38.71 789 GLY B CA 1
ATOM 13688 C C . GLY B 2 813 ? 68.905 50.143 130.066 1.00 38.85 789 GLY B C 1
ATOM 13689 O O . GLY B 2 813 ? 69.230 50.570 128.974 1.00 39.14 789 GLY B O 1
ATOM 13690 N N . ALA B 2 814 ? 68.797 50.923 131.120 1.00 38.10 790 ALA B N 1
ATOM 13691 C CA . ALA B 2 814 ? 69.083 52.352 130.997 1.00 38.68 790 ALA B CA 1
ATOM 13692 C C . ALA B 2 814 ? 70.531 52.572 130.662 1.00 38.14 790 ALA B C 1
ATOM 13693 O O . ALA B 2 814 ? 70.876 53.433 129.878 1.00 40.81 790 ALA B O 1
ATOM 13695 N N . ALA B 2 815 ? 71.410 51.786 131.275 1.00 40.78 791 ALA B N 1
ATOM 13696 C CA . ALA B 2 815 ? 72.804 51.895 130.984 1.00 39.55 791 ALA B CA 1
ATOM 13697 C C . ALA B 2 815 ? 73.039 51.712 129.487 1.00 37.87 791 ALA B C 1
ATOM 13698 O O . ALA B 2 815 ? 73.681 52.516 128.828 1.00 36.42 791 ALA B O 1
ATOM 13700 N N . PHE B 2 816 ? 72.514 50.638 128.950 1.00 38.94 792 PHE B N 1
ATOM 13701 C CA . PHE B 2 816 ? 72.741 50.341 127.511 1.00 39.82 792 PHE B CA 1
ATOM 13702 C C . PHE B 2 816 ? 72.151 51.370 126.573 1.00 42.11 792 PHE B C 1
ATOM 13703 O O . PHE B 2 816 ? 72.845 51.864 125.673 1.00 41.85 792 PHE B O 1
ATOM 13711 N N . LYS B 2 817 ? 70.885 51.701 126.805 1.00 39.68 793 LYS B N 1
ATOM 13712 C CA . LYS B 2 817 ? 70.218 52.648 126.009 1.00 42.03 793 LYS B CA 1
ATOM 13713 C C . LYS B 2 817 ? 70.890 53.978 126.055 1.00 41.72 793 LYS B C 1
ATOM 13714 O O . LYS B 2 817 ? 71.060 54.650 125.016 1.00 41.45 793 LYS B O 1
ATOM 13720 N N . HIS B 2 818 ? 71.209 54.435 127.239 1.00 41.22 794 HIS B N 1
ATOM 13721 C CA . HIS B 2 818 ? 71.834 55.753 127.315 1.00 43.04 794 HIS B CA 1
ATOM 13722 C C . HIS B 2 818 ? 73.186 55.739 126.570 1.00 42.02 794 HIS B C 1
ATOM 13723 O O . HIS B 2 818 ? 73.475 56.606 125.766 1.00 39.51 794 HIS B O 1
ATOM 13730 N N . ALA B 2 819 ? 73.999 54.718 126.813 1.00 41.70 795 ALA B N 1
ATOM 13731 C CA . ALA B 2 819 ? 75.262 54.645 126.114 1.00 43.76 795 ALA B CA 1
ATOM 13732 C C . ALA B 2 819 ? 75.128 54.671 124.556 1.00 45.95 795 ALA B C 1
ATOM 13733 O O . ALA B 2 819 ? 75.838 55.393 123.873 1.00 47.66 795 ALA B O 1
ATOM 13735 N N . ILE B 2 820 ? 74.197 53.878 124.026 1.00 46.69 796 ILE B N 1
ATOM 13736 C CA . ILE B 2 820 ? 73.987 53.735 122.581 1.00 48.41 796 ILE B CA 1
ATOM 13737 C C . ILE B 2 820 ? 73.427 55.022 121.973 1.00 49.33 796 ILE B C 1
ATOM 13738 O O . ILE B 2 820 ? 73.936 55.497 120.964 1.00 58.44 796 ILE B O 1
ATOM 13743 N N . GLN B 2 821 ? 72.434 55.621 122.622 1.00 51.55 797 GLN B N 1
ATOM 13744 C CA . GLN B 2 821 ? 71.868 56.912 122.205 1.00 52.58 797 GLN B CA 1
ATOM 13745 C C . GLN B 2 821 ? 72.790 58.110 122.336 1.00 52.16 797 GLN B C 1
ATOM 13746 O O . GLN B 2 821 ? 72.619 59.076 121.631 1.00 49.11 797 GLN B O 1
ATOM 13752 N N . LYS B 2 822 ? 73.718 58.088 123.280 1.00 53.45 798 LYS B N 1
ATOM 13753 C CA . LYS B 2 822 ? 74.632 59.212 123.415 1.00 55.51 798 LYS B CA 1
ATOM 13754 C C . LYS B 2 822 ? 75.602 59.217 122.245 1.00 53.65 798 LYS B C 1
ATOM 13755 O O . LYS B 2 822 ? 76.013 60.249 121.780 1.00 51.07 798 LYS B O 1
ATOM 13761 N N . ASP B 2 823 ? 75.976 58.040 121.794 1.00 50.64 799 ASP B N 1
ATOM 13762 C CA . ASP B 2 823 ? 76.901 57.907 120.707 1.00 51.78 799 ASP B CA 1
ATOM 13763 C C . ASP B 2 823 ? 76.777 56.514 120.064 1.00 52.44 799 ASP B C 1
ATOM 13764 O O . ASP B 2 823 ? 77.067 55.493 120.705 1.00 48.90 799 ASP B O 1
ATOM 13769 N N . SER B 2 824 ? 76.333 56.477 118.808 1.00 55.74 800 SER B N 1
ATOM 13770 C CA . SER B 2 824 ? 76.052 55.218 118.114 1.00 58.67 800 SER B CA 1
ATOM 13771 C C . SER B 2 824 ? 77.249 54.270 118.117 1.00 56.54 800 SER B C 1
ATOM 13772 O O . SER B 2 824 ? 77.052 53.055 118.258 1.00 55.22 800 SER B O 1
ATOM 13775 N N . LYS B 2 825 ? 78.457 54.835 118.019 1.00 56.78 801 LYS B N 1
ATOM 13776 C CA . LYS B 2 825 ? 79.713 54.081 118.201 1.00 55.63 801 LYS B CA 1
ATOM 13777 C C . LYS B 2 825 ? 79.790 53.249 119.493 1.00 50.41 801 LYS B C 1
ATOM 13778 O O . LYS B 2 825 ? 80.537 52.290 119.572 1.00 51.20 801 LYS B O 1
ATOM 13784 N N . ASN B 2 826 ? 79.041 53.594 120.513 1.00 46.83 802 ASN B N 1
ATOM 13785 C CA . ASN B 2 826 ? 79.129 52.842 121.749 1.00 45.15 802 ASN B CA 1
ATOM 13786 C C . ASN B 2 826 ? 78.603 51.436 121.589 1.00 46.03 802 ASN B C 1
ATOM 13787 O O . ASN B 2 826 ? 79.035 50.554 122.319 1.00 41.86 802 ASN B O 1
ATOM 13792 N N . LEU B 2 827 ? 77.715 51.185 120.617 1.00 48.35 803 LEU B N 1
ATOM 13793 C CA . LEU B 2 827 ? 77.239 49.815 120.441 1.00 48.97 803 LEU B CA 1
ATOM 13794 C C . LEU B 2 827 ? 78.404 48.908 120.086 1.00 48.67 803 LEU B C 1
ATOM 13795 O O . LEU B 2 827 ? 78.565 47.850 120.677 1.00 47.16 803 LEU B O 1
ATOM 13800 N N . GLN B 2 828 ? 79.246 49.375 119.160 1.00 49.30 804 GLN B N 1
ATOM 13801 C CA . GLN B 2 828 ? 80.440 48.641 118.761 1.00 51.28 804 GLN B CA 1
ATOM 13802 C C . GLN B 2 828 ? 81.442 48.551 119.896 1.00 46.64 804 GLN B C 1
ATOM 13803 O O . GLN B 2 828 ? 82.031 47.490 120.081 1.00 46.23 804 GLN B O 1
ATOM 13809 N N . MET B 2 829 ? 81.638 49.627 120.660 1.00 42.11 805 MET B N 1
ATOM 13810 C CA . MET B 2 829 ? 82.556 49.548 121.762 1.00 41.80 805 MET B CA 1
ATOM 13811 C C . MET B 2 829 ? 82.101 48.451 122.774 1.00 41.19 805 MET B C 1
ATOM 13812 O O . MET B 2 829 ? 82.886 47.588 123.164 1.00 42.10 805 MET B O 1
ATOM 13817 N N . LEU B 2 830 ? 80.815 48.422 123.068 1.00 40.62 806 LEU B N 1
ATOM 13818 C CA . LEU B 2 830 ? 80.243 47.421 123.971 1.00 38.68 806 LEU B CA 1
ATOM 13819 C C . LEU B 2 830 ? 80.369 46.002 123.438 1.00 37.09 806 LEU B C 1
ATOM 13820 O O . LEU B 2 830 ? 80.528 45.070 124.206 1.00 33.68 806 LEU B O 1
ATOM 13825 N N . GLN B 2 831 ? 80.212 45.838 122.128 1.00 37.70 807 GLN B N 1
ATOM 13826 C CA . GLN B 2 831 ? 80.368 44.535 121.535 1.00 39.03 807 GLN B CA 1
ATOM 13827 C C . GLN B 2 831 ? 81.822 44.113 121.609 1.00 41.82 807 GLN B C 1
ATOM 13828 O O . GLN B 2 831 ? 82.079 42.913 121.799 1.00 43.17 807 GLN B O 1
ATOM 13834 N N . GLU B 2 832 ? 82.755 45.052 121.425 1.00 39.35 808 GLU B N 1
ATOM 13835 C CA . GLU B 2 832 ? 84.164 44.724 121.543 1.00 42.94 808 GLU B CA 1
ATOM 13836 C C . GLU B 2 832 ? 84.502 44.329 122.986 1.00 40.22 808 GLU B C 1
ATOM 13837 O O . GLU B 2 832 ? 85.290 43.452 123.197 1.00 37.89 808 GLU B O 1
ATOM 13843 N N . MET B 2 833 ? 83.888 44.988 123.958 1.00 38.19 809 MET B N 1
ATOM 13844 C CA . MET B 2 833 ? 84.067 44.661 125.339 1.00 37.21 809 MET B CA 1
ATOM 13845 C C . MET B 2 833 ? 83.546 43.250 125.614 1.00 36.44 809 MET B C 1
ATOM 13846 O O . MET B 2 833 ? 84.216 42.482 126.263 1.00 32.50 809 MET B O 1
ATOM 13851 N N . TYR B 2 834 ? 82.379 42.916 125.081 1.00 34.94 810 TYR B N 1
ATOM 13852 C CA . TYR B 2 834 ? 81.835 41.582 125.250 1.00 34.93 810 TYR B CA 1
ATOM 13853 C C . TYR B 2 834 ? 82.772 40.502 124.669 1.00 37.03 810 TYR B C 1
ATOM 13854 O O . TYR B 2 834 ? 82.978 39.479 125.269 1.00 36.37 810 TYR B O 1
ATOM 13863 N N . LYS B 2 835 ? 83.364 40.762 123.518 1.00 36.18 811 LYS B N 1
ATOM 13864 C CA . LYS B 2 835 ? 84.155 39.795 122.841 1.00 40.45 811 LYS B CA 1
ATOM 13865 C C . LYS B 2 835 ? 85.538 39.670 123.453 1.00 38.66 811 LYS B C 1
ATOM 13866 O O . LYS B 2 835 ? 86.157 38.617 123.369 1.00 37.73 811 LYS B O 1
ATOM 13872 N N . THR B 2 836 ? 86.016 40.748 124.037 1.00 35.99 812 THR B N 1
ATOM 13873 C CA . THR B 2 836 ? 87.433 40.881 124.355 1.00 37.51 812 THR B CA 1
ATOM 13874 C C . THR B 2 836 ? 87.779 41.032 125.843 1.00 35.33 812 THR B C 1
ATOM 13875 O O . THR B 2 836 ? 88.916 40.910 126.229 1.00 34.24 812 THR B O 1
ATOM 13879 N N . TRP B 2 837 ? 86.830 41.431 126.657 1.00 34.58 813 TRP B N 1
ATOM 13880 C CA . TRP B 2 837 ? 87.136 41.814 128.029 1.00 34.98 813 TRP B CA 1
ATOM 13881 C C . TRP B 2 837 ? 86.482 40.777 128.936 1.00 30.95 813 TRP B C 1
ATOM 13882 O O . TRP B 2 837 ? 85.294 40.778 129.071 1.00 29.16 813 TRP B O 1
ATOM 13893 N N . PRO B 2 838 ? 87.277 39.892 129.532 1.00 31.12 814 PRO B N 1
ATOM 13894 C CA . PRO B 2 838 ? 86.614 38.813 130.239 1.00 30.83 814 PRO B CA 1
ATOM 13895 C C . PRO B 2 838 ? 85.624 39.246 131.300 1.00 30.96 814 PRO B C 1
ATOM 13896 O O . PRO B 2 838 ? 84.557 38.684 131.382 1.00 27.23 814 PRO B O 1
ATOM 13900 N N . PHE B 2 839 ? 85.943 40.255 132.096 1.00 34.48 815 PHE B N 1
ATOM 13901 C CA . PHE B 2 839 ? 84.945 40.745 133.090 1.00 31.62 815 PHE B CA 1
ATOM 13902 C C . PHE B 2 839 ? 83.628 41.050 132.442 1.00 29.93 815 PHE B C 1
ATOM 13903 O O . PHE B 2 839 ? 82.566 40.770 133.007 1.00 35.15 815 PHE B O 1
ATOM 13911 N N . PHE B 2 840 ? 83.656 41.718 131.304 1.00 30.19 816 PHE B N 1
ATOM 13912 C CA . PHE B 2 840 ? 82.423 42.191 130.745 1.00 29.77 816 PHE B CA 1
ATOM 13913 C C . PHE B 2 840 ? 81.692 40.955 130.202 1.00 31.35 816 PHE B C 1
ATOM 13914 O O . PHE B 2 840 ? 80.492 40.803 130.374 1.00 27.64 816 PHE B O 1
ATOM 13922 N N . ARG B 2 841 ? 82.417 40.101 129.513 1.00 31.61 817 ARG B N 1
ATOM 13923 C CA . ARG B 2 841 ? 81.840 38.914 129.010 1.00 31.49 817 ARG B CA 1
ATOM 13924 C C . ARG B 2 841 ? 81.139 38.136 130.109 1.00 33.31 817 ARG B C 1
ATOM 13925 O O . ARG B 2 841 ? 79.931 37.740 129.960 1.00 28.60 817 ARG B O 1
ATOM 13933 N N . VAL B 2 842 ? 81.839 37.837 131.207 1.00 31.10 818 VAL B N 1
ATOM 13934 C CA . VAL B 2 842 ? 81.156 36.998 132.219 1.00 30.76 818 VAL B CA 1
ATOM 13935 C C . VAL B 2 842 ? 79.977 37.687 132.870 1.00 30.16 818 VAL B C 1
ATOM 13936 O O . VAL B 2 842 ? 78.984 37.044 133.266 1.00 30.30 818 VAL B O 1
ATOM 13940 N N . THR B 2 843 ? 80.033 39.015 132.961 1.00 33.08 819 THR B N 1
ATOM 13941 C CA . THR B 2 843 ? 79.000 39.780 133.698 1.00 29.21 819 THR B CA 1
ATOM 13942 C C . THR B 2 843 ? 77.730 39.707 132.828 1.00 35.01 819 THR B C 1
ATOM 13943 O O . THR B 2 843 ? 76.605 39.505 133.333 1.00 29.27 819 THR B O 1
ATOM 13947 N N . ILE B 2 844 ? 77.888 39.874 131.503 1.00 30.55 820 ILE B N 1
ATOM 13948 C CA . ILE B 2 844 ? 76.737 39.739 130.614 1.00 31.51 820 ILE B CA 1
ATOM 13949 C C . ILE B 2 844 ? 76.189 38.316 130.580 1.00 32.46 820 ILE B C 1
ATOM 13950 O O . ILE B 2 844 ? 74.977 38.123 130.534 1.00 31.64 820 ILE B O 1
ATOM 13955 N N . ASP B 2 845 ? 77.059 37.324 130.520 1.00 31.40 821 ASP B N 1
ATOM 13956 C CA . ASP B 2 845 ? 76.617 35.947 130.446 1.00 30.75 821 ASP B CA 1
ATOM 13957 C C . ASP B 2 845 ? 75.759 35.563 131.605 1.00 30.16 821 ASP B C 1
ATOM 13958 O O . ASP B 2 845 ? 74.802 34.790 131.445 1.00 30.76 821 ASP B O 1
ATOM 13963 N N . LEU B 2 846 ? 76.080 36.048 132.795 1.00 29.88 822 LEU B N 1
ATOM 13964 C CA . LEU B 2 846 ? 75.277 35.657 133.968 1.00 29.77 822 LEU B CA 1
ATOM 13965 C C . LEU B 2 846 ? 73.867 36.232 133.821 1.00 31.79 822 LEU B C 1
ATOM 13966 O O . LEU B 2 846 ? 72.877 35.523 133.987 1.00 30.33 822 LEU B O 1
ATOM 13971 N N . VAL B 2 847 ? 73.777 37.521 133.462 1.00 30.08 823 VAL B N 1
ATOM 13972 C CA . VAL B 2 847 ? 72.441 38.108 133.173 1.00 29.90 823 VAL B CA 1
ATOM 13973 C C . VAL B 2 847 ? 71.675 37.400 132.075 1.00 28.98 823 VAL B C 1
ATOM 13974 O O . VAL B 2 847 ? 70.456 37.255 132.157 1.00 27.82 823 VAL B O 1
ATOM 13978 N N . GLU B 2 848 ? 72.372 36.968 131.023 1.00 27.37 824 GLU B N 1
ATOM 13979 C CA . GLU B 2 848 ? 71.726 36.276 129.961 1.00 29.04 824 GLU B CA 1
ATOM 13980 C C . GLU B 2 848 ? 71.155 34.917 130.424 1.00 30.30 824 GLU B C 1
ATOM 13981 O O . GLU B 2 848 ? 70.026 34.522 130.017 1.00 30.68 824 GLU B O 1
ATOM 13987 N N . MET B 2 849 ? 71.920 34.185 131.220 1.00 25.72 825 MET B N 1
ATOM 13988 C CA . MET B 2 849 ? 71.417 32.933 131.830 1.00 28.19 825 MET B CA 1
ATOM 13989 C C . MET B 2 849 ? 70.129 33.192 132.635 1.00 28.10 825 MET B C 1
ATOM 13990 O O . MET B 2 849 ? 69.174 32.417 132.581 1.00 30.36 825 MET B O 1
ATOM 13995 N N . VAL B 2 850 ? 70.105 34.279 133.390 1.00 27.51 826 VAL B N 1
ATOM 13996 C CA . VAL B 2 850 ? 68.943 34.638 134.204 1.00 27.39 826 VAL B CA 1
ATOM 13997 C C . VAL B 2 850 ? 67.732 34.999 133.321 1.00 30.16 826 VAL B C 1
ATOM 13998 O O . VAL B 2 850 ? 66.658 34.503 133.565 1.00 29.63 826 VAL B O 1
ATOM 14002 N N . PHE B 2 851 ? 67.931 35.747 132.241 1.00 27.51 827 PHE B N 1
ATOM 14003 C CA . PHE B 2 851 ? 66.883 35.905 131.238 1.00 27.84 827 PHE B CA 1
ATOM 14004 C C . PHE B 2 851 ? 66.357 34.567 130.680 1.00 30.80 827 PHE B C 1
ATOM 14005 O O . PHE B 2 851 ? 65.133 34.374 130.502 1.00 30.79 827 PHE B O 1
ATOM 14013 N N . ALA B 2 852 ? 67.241 33.627 130.420 1.00 29.86 828 ALA B N 1
ATOM 14014 C CA . ALA B 2 852 ? 66.791 32.332 129.944 1.00 30.28 828 ALA B CA 1
ATOM 14015 C C . ALA B 2 852 ? 65.887 31.599 131.014 1.00 32.76 828 ALA B C 1
ATOM 14016 O O . ALA B 2 852 ? 65.045 30.837 130.689 1.00 32.75 828 ALA B O 1
ATOM 14018 N N . LYS B 2 853 ? 66.082 31.871 132.283 1.00 34.50 829 LYS B N 1
ATOM 14019 C CA . LYS B 2 853 ? 65.226 31.326 133.299 1.00 33.78 829 LYS B CA 1
ATOM 14020 C C . LYS B 2 853 ? 64.015 32.193 133.567 1.00 34.55 829 LYS B C 1
ATOM 14021 O O . LYS B 2 853 ? 63.265 31.888 134.467 1.00 32.25 829 LYS B O 1
ATOM 14027 N N . GLY B 2 854 ? 63.860 33.306 132.826 1.00 33.66 830 GLY B N 1
ATOM 14028 C CA . GLY B 2 854 ? 62.811 34.242 133.100 1.00 35.25 830 GLY B CA 1
ATOM 14029 C C . GLY B 2 854 ? 61.651 34.001 132.205 1.00 38.44 830 GLY B C 1
ATOM 14030 O O . GLY B 2 854 ? 61.791 33.440 131.115 1.00 40.41 830 GLY B O 1
ATOM 14031 N N . ASN B 2 855 ? 60.469 34.373 132.675 1.00 40.77 831 ASN B N 1
ATOM 14032 C CA . ASN B 2 855 ? 59.301 34.328 131.818 1.00 39.48 831 ASN B CA 1
ATOM 14033 C C . ASN B 2 855 ? 58.319 35.396 132.292 1.00 38.50 831 ASN B C 1
ATOM 14034 O O . ASN B 2 855 ? 57.546 35.194 133.232 1.00 34.54 831 ASN B O 1
ATOM 14039 N N . PRO B 2 856 ? 58.306 36.524 131.591 1.00 42.82 832 PRO B N 1
ATOM 14040 C CA . PRO B 2 856 ? 57.484 37.629 132.036 1.00 42.29 832 PRO B CA 1
ATOM 14041 C C . PRO B 2 856 ? 55.977 37.310 132.027 1.00 39.40 832 PRO B C 1
ATOM 14042 O O . PRO B 2 856 ? 55.257 37.953 132.770 1.00 41.28 832 PRO B O 1
ATOM 14046 N N . GLY B 2 857 ? 55.537 36.316 131.261 1.00 35.64 833 GLY B N 1
ATOM 14047 C CA . GLY B 2 857 ? 54.131 35.798 131.351 1.00 41.51 833 GLY B CA 1
ATOM 14048 C C . GLY B 2 857 ? 53.693 35.310 132.748 1.00 40.99 833 GLY B C 1
ATOM 14049 O O . GLY B 2 857 ? 52.524 35.379 133.093 1.00 37.44 833 GLY B O 1
ATOM 14050 N N . ILE B 2 858 ? 54.654 34.850 133.563 1.00 39.19 834 ILE B N 1
ATOM 14051 C CA . ILE B 2 858 ? 54.325 34.402 134.883 1.00 39.04 834 ILE B CA 1
ATOM 14052 C C . ILE B 2 858 ? 54.065 35.623 135.725 1.00 39.23 834 ILE B C 1
ATOM 14053 O O . ILE B 2 858 ? 53.040 35.721 136.468 1.00 39.99 834 ILE B O 1
ATOM 14058 N N . ALA B 2 859 ? 54.938 36.597 135.573 1.00 38.33 835 ALA B N 1
ATOM 14059 C CA . ALA B 2 859 ? 54.741 37.823 136.329 1.00 38.94 835 ALA B CA 1
ATOM 14060 C C . ALA B 2 859 ? 53.419 38.476 135.935 1.00 41.83 835 ALA B C 1
ATOM 14061 O O . ALA B 2 859 ? 52.758 39.045 136.794 1.00 44.36 835 ALA B O 1
ATOM 14063 N N . ALA B 2 860 ? 53.039 38.432 134.638 1.00 39.66 836 ALA B N 1
ATOM 14064 C CA . ALA B 2 860 ? 51.742 38.999 134.221 1.00 40.76 836 ALA B CA 1
ATOM 14065 C C . ALA B 2 860 ? 50.557 38.262 134.855 1.00 41.48 836 ALA B C 1
ATOM 14066 O O . ALA B 2 860 ? 49.542 38.864 135.242 1.00 44.61 836 ALA B O 1
ATOM 14068 N N . LEU B 2 861 ? 50.666 36.958 134.970 1.00 41.41 837 LEU B N 1
ATOM 14069 C CA . LEU B 2 861 ? 49.582 36.203 135.607 1.00 45.06 837 LEU B CA 1
ATOM 14070 C C . LEU B 2 861 ? 49.492 36.584 137.082 1.00 42.67 837 LEU B C 1
ATOM 14071 O O . LEU B 2 861 ? 48.387 36.833 137.595 1.00 48.51 837 LEU B O 1
ATOM 14076 N N . ASN B 2 862 ? 50.631 36.674 137.752 1.00 41.80 838 ASN B N 1
ATOM 14077 C CA . ASN B 2 862 ? 50.632 37.143 139.132 1.00 44.99 838 ASN B CA 1
ATOM 14078 C C . ASN B 2 862 ? 50.013 38.546 139.299 1.00 48.17 838 ASN B C 1
ATOM 14079 O O . ASN B 2 862 ? 49.171 38.767 140.218 1.00 51.39 838 ASN B O 1
ATOM 14084 N N . ASP B 2 863 ? 50.349 39.467 138.403 1.00 46.99 839 ASP B N 1
ATOM 14085 C CA . ASP B 2 863 ? 49.751 40.807 138.448 1.00 49.00 839 ASP B CA 1
ATOM 14086 C C . ASP B 2 863 ? 48.232 40.686 138.396 1.00 53.63 839 ASP B C 1
ATOM 14087 O O . ASP B 2 863 ? 47.524 41.266 139.211 1.00 57.96 839 ASP B O 1
ATOM 14092 N N . LYS B 2 864 ? 47.731 39.929 137.432 1.00 51.95 840 LYS B N 1
ATOM 14093 C CA . LYS B 2 864 ? 46.304 39.765 137.278 1.00 49.54 840 LYS B CA 1
ATOM 14094 C C . LYS B 2 864 ? 45.594 39.117 138.493 1.00 47.95 840 LYS B C 1
ATOM 14095 O O . LYS B 2 864 ? 44.466 39.477 138.826 1.00 49.05 840 LYS B O 1
ATOM 14101 N N . LEU B 2 865 ? 46.241 38.148 139.138 1.00 43.78 841 LEU B N 1
ATOM 14102 C CA . LEU B 2 865 ? 45.663 37.441 140.286 1.00 43.79 841 LEU B CA 1
ATOM 14103 C C . LEU B 2 865 ? 45.862 38.111 141.618 1.00 38.10 841 LEU B C 1
ATOM 14104 O O . LEU B 2 865 ? 44.971 38.071 142.468 1.00 39.10 841 LEU B O 1
ATOM 14109 N N . LEU B 2 866 ? 46.994 38.761 141.778 1.00 38.52 842 LEU B N 1
ATOM 14110 C CA . LEU B 2 866 ? 47.425 39.212 143.085 1.00 37.17 842 LEU B CA 1
ATOM 14111 C C . LEU B 2 866 ? 47.508 40.699 143.278 1.00 37.02 842 LEU B C 1
ATOM 14112 O O . LEU B 2 866 ? 47.509 41.163 144.416 1.00 40.37 842 LEU B O 1
ATOM 14117 N N . VAL B 2 867 ? 47.658 41.464 142.216 1.00 38.70 843 VAL B N 1
ATOM 14118 C CA . VAL B 2 867 ? 47.991 42.889 142.353 1.00 39.98 843 VAL B CA 1
ATOM 14119 C C . VAL B 2 867 ? 46.710 43.643 142.154 1.00 42.94 843 VAL B C 1
ATOM 14120 O O . VAL B 2 867 ? 45.919 43.265 141.326 1.00 44.86 843 VAL B O 1
ATOM 14124 N N . SER B 2 868 ? 46.499 44.724 142.888 1.00 45.85 844 SER B N 1
ATOM 14125 C CA . SER B 2 868 ? 45.270 45.511 142.688 1.00 50.08 844 SER B CA 1
ATOM 14126 C C . SER B 2 868 ? 45.343 46.221 141.345 1.00 51.16 844 SER B C 1
ATOM 14127 O O . SER B 2 868 ? 46.437 46.528 140.853 1.00 48.10 844 SER B O 1
ATOM 14130 N N . GLU B 2 869 ? 44.175 46.491 140.783 1.00 51.93 845 GLU B N 1
ATOM 14131 C CA . GLU B 2 869 ? 44.062 47.098 139.465 1.00 56.31 845 GLU B CA 1
ATOM 14132 C C . GLU B 2 869 ? 44.905 48.388 139.258 1.00 55.91 845 GLU B C 1
ATOM 14133 O O . GLU B 2 869 ? 45.505 48.593 138.198 1.00 52.36 845 GLU B O 1
ATOM 14139 N N . ASP B 2 870 ? 44.939 49.253 140.261 1.00 53.88 846 ASP B N 1
ATOM 14140 C CA . ASP B 2 870 ? 45.657 50.512 140.140 1.00 55.27 846 ASP B CA 1
ATOM 14141 C C . ASP B 2 870 ? 47.154 50.381 140.084 1.00 51.46 846 ASP B C 1
ATOM 14142 O O . ASP B 2 870 ? 47.812 51.307 139.711 1.00 50.11 846 ASP B O 1
ATOM 14147 N N . LEU B 2 871 ? 47.709 49.227 140.452 1.00 50.14 847 LEU B N 1
ATOM 14148 C CA . LEU B 2 871 ? 49.133 49.009 140.298 1.00 45.41 847 LEU B CA 1
ATOM 14149 C C . LEU B 2 871 ? 49.476 48.217 139.057 1.00 45.69 847 LEU B C 1
ATOM 14150 O O . LEU B 2 871 ? 50.654 48.054 138.760 1.00 41.93 847 LEU B O 1
ATOM 14155 N N . ARG B 2 872 ? 48.479 47.654 138.369 1.00 47.30 848 ARG B N 1
ATOM 14156 C CA . ARG B 2 872 ? 48.787 46.853 137.188 1.00 47.70 848 ARG B CA 1
ATOM 14157 C C . ARG B 2 872 ? 49.590 47.545 136.080 1.00 45.19 848 ARG B C 1
ATOM 14158 O O . ARG B 2 872 ? 50.357 46.860 135.410 1.00 43.09 848 ARG B O 1
ATOM 14166 N N . PRO B 2 873 ? 49.486 48.880 135.929 1.00 45.75 849 PRO B N 1
ATOM 14167 C CA . PRO B 2 873 ? 50.322 49.613 134.941 1.00 45.70 849 PRO B CA 1
ATOM 14168 C C . PRO B 2 873 ? 51.748 49.743 135.326 1.00 46.73 849 PRO B C 1
ATOM 14169 O O . PRO B 2 873 ? 52.660 49.634 134.488 1.00 50.29 849 PRO B O 1
ATOM 14173 N N . PHE B 2 874 ? 51.978 49.902 136.612 1.00 47.71 850 PHE B N 1
ATOM 14174 C CA . PHE B 2 874 ? 53.314 49.803 137.101 1.00 44.82 850 PHE B CA 1
ATOM 14175 C C . PHE B 2 874 ? 53.947 48.461 136.754 1.00 42.89 850 PHE B C 1
ATOM 14176 O O . PHE B 2 874 ? 55.082 48.387 136.201 1.00 36.43 850 PHE B O 1
ATOM 14184 N N . GLY B 2 875 ? 53.202 47.379 136.992 1.00 43.30 851 GLY B N 1
ATOM 14185 C CA . GLY B 2 875 ? 53.759 46.033 136.719 1.00 42.65 851 GLY B CA 1
ATOM 14186 C C . GLY B 2 875 ? 53.989 45.897 135.211 1.00 44.24 851 GLY B C 1
ATOM 14187 O O . GLY B 2 875 ? 55.012 45.440 134.774 1.00 39.87 851 GLY B O 1
ATOM 14188 N N . GLU B 2 876 ? 53.055 46.381 134.412 1.00 45.74 852 GLU B N 1
ATOM 14189 C CA . GLU B 2 876 ? 53.270 46.395 132.987 1.00 48.17 852 GLU B CA 1
ATOM 14190 C C . GLU B 2 876 ? 54.547 47.148 132.556 1.00 44.16 852 GLU B C 1
ATOM 14191 O O . GLU B 2 876 ? 55.220 46.691 131.661 1.00 36.85 852 GLU B O 1
ATOM 14197 N N . SER B 2 877 ? 54.842 48.302 133.150 1.00 41.57 853 SER B N 1
ATOM 14198 C CA . SER B 2 877 ? 55.979 49.080 132.715 1.00 41.60 853 SER B CA 1
ATOM 14199 C C . SER B 2 877 ? 57.264 48.367 133.106 1.00 39.17 853 SER B C 1
ATOM 14200 O O . SER B 2 877 ? 58.248 48.449 132.400 1.00 39.69 853 SER B O 1
ATOM 14203 N N . LEU B 2 878 ? 57.269 47.627 134.196 1.00 38.72 854 LEU B N 1
ATOM 14204 C CA . LEU B 2 878 ? 58.432 46.809 134.534 1.00 37.33 854 LEU B CA 1
ATOM 14205 C C . LEU B 2 878 ? 58.636 45.741 133.516 1.00 35.14 854 LEU B C 1
ATOM 14206 O O . LEU B 2 878 ? 59.738 45.433 133.170 1.00 31.64 854 LEU B O 1
ATOM 14211 N N . ARG B 2 879 ? 57.568 45.126 133.068 1.00 35.85 855 ARG B N 1
ATOM 14212 C CA . ARG B 2 879 ? 57.710 44.107 132.016 1.00 38.24 855 ARG B CA 1
ATOM 14213 C C . ARG B 2 879 ? 58.225 44.718 130.739 1.00 37.32 855 ARG B C 1
ATOM 14214 O O . ARG B 2 879 ? 59.129 44.160 130.085 1.00 36.44 855 ARG B O 1
ATOM 14222 N N . ALA B 2 880 ? 57.763 45.916 130.422 1.00 37.02 856 ALA B N 1
ATOM 14223 C CA . ALA B 2 880 ? 58.333 46.584 129.243 1.00 39.40 856 ALA B CA 1
ATOM 14224 C C . ALA B 2 880 ? 59.858 46.806 129.391 1.00 38.58 856 ALA B C 1
ATOM 14225 O O . ALA B 2 880 ? 60.564 46.687 128.399 1.00 38.25 856 ALA B O 1
ATOM 14227 N N . ASN B 2 881 ? 60.350 47.101 130.613 1.00 37.58 857 ASN B N 1
ATOM 14228 C CA . ASN B 2 881 ? 61.785 47.356 130.855 1.00 36.25 857 ASN B CA 1
ATOM 14229 C C . ASN B 2 881 ? 62.570 46.045 130.713 1.00 37.56 857 ASN B C 1
ATOM 14230 O O . ASN B 2 881 ? 63.706 45.990 130.166 1.00 40.10 857 ASN B O 1
ATOM 14235 N N . TYR B 2 882 ? 61.981 44.974 131.219 1.00 35.29 858 TYR B N 1
ATOM 14236 C CA . TYR B 2 882 ? 62.573 43.637 131.083 1.00 33.69 858 TYR B CA 1
ATOM 14237 C C . TYR B 2 882 ? 62.860 43.300 129.641 1.00 33.30 858 TYR B C 1
ATOM 14238 O O . TYR B 2 882 ? 63.993 42.877 129.285 1.00 34.22 858 TYR B O 1
ATOM 14247 N N . GLU B 2 883 ? 61.833 43.452 128.816 1.00 33.47 859 GLU B N 1
ATOM 14248 C CA . GLU B 2 883 ? 61.934 43.162 127.394 1.00 35.83 859 GLU B CA 1
ATOM 14249 C C . GLU B 2 883 ? 63.006 44.029 126.731 1.00 36.23 859 GLU B C 1
ATOM 14250 O O . GLU B 2 883 ? 63.891 43.555 126.034 1.00 36.97 859 GLU B O 1
ATOM 14256 N N . GLU B 2 884 ? 62.925 45.333 126.955 1.00 40.15 860 GLU B N 1
ATOM 14257 C CA . GLU B 2 884 ? 63.875 46.221 126.341 1.00 42.67 860 GLU B CA 1
ATOM 14258 C C . GLU B 2 884 ? 65.313 45.895 126.834 1.00 39.25 860 GLU B C 1
ATOM 14259 O O . GLU B 2 884 ? 66.239 45.909 126.061 1.00 39.58 860 GLU B O 1
ATOM 14265 N N . THR B 2 885 ? 65.488 45.659 128.122 1.00 35.38 861 THR B N 1
ATOM 14266 C CA . THR B 2 885 ? 66.780 45.354 128.645 1.00 32.69 861 THR B CA 1
ATOM 14267 C C . THR B 2 885 ? 67.334 44.055 128.008 1.00 33.42 861 THR B C 1
ATOM 14268 O O . THR B 2 885 ? 68.501 43.997 127.634 1.00 28.54 861 THR B O 1
ATOM 14272 N N . LYS B 2 886 ? 66.508 43.019 127.928 1.00 35.44 862 LYS B N 1
ATOM 14273 C CA . LYS B 2 886 ? 66.896 41.762 127.308 1.00 34.58 862 LYS B CA 1
ATOM 14274 C C . LYS B 2 886 ? 67.324 41.981 125.880 1.00 36.04 862 LYS B C 1
ATOM 14275 O O . LYS B 2 886 ? 68.348 41.469 125.440 1.00 38.85 862 LYS B O 1
ATOM 14281 N N . ASN B 2 887 ? 66.594 42.799 125.155 1.00 35.67 863 ASN B N 1
ATOM 14282 C CA . ASN B 2 887 ? 66.940 43.027 123.771 1.00 38.39 863 ASN B CA 1
ATOM 14283 C C . ASN B 2 887 ? 68.223 43.798 123.575 1.00 38.57 863 ASN B C 1
ATOM 14284 O O . ASN B 2 887 ? 68.991 43.454 122.699 1.00 39.24 863 ASN B O 1
ATOM 14289 N N . TYR B 2 888 ? 68.495 44.799 124.396 1.00 40.46 864 TYR B N 1
ATOM 14290 C CA . TYR B 2 888 ? 69.842 45.428 124.350 1.00 39.43 864 TYR B CA 1
ATOM 14291 C C . TYR B 2 888 ? 70.945 44.437 124.666 1.00 39.01 864 TYR B C 1
ATOM 14292 O O . TYR B 2 888 ? 71.987 44.383 124.002 1.00 36.40 864 TYR B O 1
ATOM 14301 N N . LEU B 2 889 ? 70.741 43.627 125.698 1.00 39.06 865 LEU B N 1
ATOM 14302 C CA . LEU B 2 889 ? 71.745 42.641 126.023 1.00 35.57 865 LEU B CA 1
ATOM 14303 C C . LEU B 2 889 ? 72.013 41.694 124.850 1.00 36.43 865 LEU B C 1
ATOM 14304 O O . LEU B 2 889 ? 73.162 41.401 124.550 1.00 35.99 865 LEU B O 1
ATOM 14309 N N . LEU B 2 890 ? 70.950 41.183 124.219 1.00 36.00 866 LEU B N 1
ATOM 14310 C CA . LEU B 2 890 ? 71.103 40.315 123.076 1.00 37.62 866 LEU B CA 1
ATOM 14311 C C . LEU B 2 890 ? 71.921 40.999 121.990 1.00 40.69 866 LEU B C 1
ATOM 14312 O O . LEU B 2 890 ? 72.806 40.417 121.385 1.00 39.23 866 LEU B O 1
ATOM 14317 N N . LYS B 2 891 ? 71.610 42.256 121.724 1.00 43.60 867 LYS B N 1
ATOM 14318 C CA . LYS B 2 891 ? 72.317 43.000 120.696 1.00 44.55 867 LYS B CA 1
ATOM 14319 C C . LYS B 2 891 ? 73.794 43.153 121.032 1.00 41.55 867 LYS B C 1
ATOM 14320 O O . LYS B 2 891 ? 74.656 42.977 120.192 1.00 46.18 867 LYS B O 1
ATOM 14326 N N . ILE B 2 892 ? 74.099 43.431 122.276 1.00 39.52 868 ILE B N 1
ATOM 14327 C CA . ILE B 2 892 ? 75.483 43.568 122.695 1.00 37.20 868 ILE B CA 1
ATOM 14328 C C . ILE B 2 892 ? 76.259 42.235 122.630 1.00 38.64 868 ILE B C 1
ATOM 14329 O O . ILE B 2 892 ? 77.426 42.199 122.253 1.00 39.90 868 ILE B O 1
ATOM 14334 N N . ALA B 2 893 ? 75.593 41.141 122.957 1.00 37.14 869 ALA B N 1
ATOM 14335 C CA . ALA B 2 893 ? 76.199 39.838 122.910 1.00 37.81 869 ALA B CA 1
ATOM 14336 C C . ALA B 2 893 ? 76.268 39.257 121.537 1.00 39.31 869 ALA B C 1
ATOM 14337 O O . ALA B 2 893 ? 76.980 38.309 121.331 1.00 40.69 869 ALA B O 1
ATOM 14339 N N . GLY B 2 894 ? 75.546 39.834 120.586 1.00 39.85 870 GLY B N 1
ATOM 14340 C CA . GLY B 2 894 ? 75.614 39.335 119.227 1.00 40.11 870 GLY B CA 1
ATOM 14341 C C . GLY B 2 894 ? 74.785 38.088 119.087 1.00 41.56 870 GLY B C 1
ATOM 14342 O O . GLY B 2 894 ? 75.085 37.233 118.265 1.00 38.12 870 GLY B O 1
ATOM 14343 N N . HIS B 2 895 ? 73.699 37.987 119.853 1.00 41.40 871 HIS B N 1
ATOM 14344 C CA . HIS B 2 895 ? 72.843 36.810 119.800 1.00 45.23 871 HIS B CA 1
ATOM 14345 C C . HIS B 2 895 ? 71.464 37.189 119.305 1.00 44.93 871 HIS B C 1
ATOM 14346 O O . HIS B 2 895 ? 70.924 38.185 119.742 1.00 46.78 871 HIS B O 1
ATOM 14353 N N . LYS B 2 896 ? 70.895 36.368 118.430 1.00 46.64 872 LYS B N 1
ATOM 14354 C CA . LYS B 2 896 ? 69.481 36.466 118.053 1.00 50.41 872 LYS B CA 1
ATOM 14355 C C . LYS B 2 896 ? 68.613 35.967 119.194 1.00 48.94 872 LYS B C 1
ATOM 14356 O O . LYS B 2 896 ? 67.609 36.572 119.457 1.00 47.59 872 LYS B O 1
ATOM 14362 N N . ASP B 2 897 ? 69.005 34.857 119.820 1.00 46.76 873 ASP B N 1
ATOM 14363 C CA . ASP B 2 897 ? 68.225 34.194 120.851 1.00 47.63 873 ASP B CA 1
ATOM 14364 C C . ASP B 2 897 ? 69.022 34.087 122.155 1.00 41.34 873 ASP B C 1
ATOM 14365 O O . ASP B 2 897 ? 70.218 33.989 122.129 1.00 36.24 873 ASP B O 1
ATOM 14370 N N . LEU B 2 898 ? 68.324 33.955 123.281 1.00 39.22 874 LEU B N 1
ATOM 14371 C CA . LEU B 2 898 ? 68.988 33.741 124.538 1.00 38.95 874 LEU B CA 1
ATOM 14372 C C . LEU B 2 898 ? 69.880 32.479 124.536 1.00 38.03 874 LEU B C 1
ATOM 14373 O O . LEU B 2 898 ? 69.460 31.424 124.160 1.00 36.54 874 LEU B O 1
ATOM 14378 N N . LEU B 2 899 ? 71.128 32.660 124.932 1.00 37.54 875 LEU B N 1
ATOM 14379 C CA . LEU B 2 899 ? 72.046 31.588 125.145 1.00 36.57 875 LEU B CA 1
ATOM 14380 C C . LEU B 2 899 ? 72.388 30.895 123.856 1.00 42.91 875 LEU B C 1
ATOM 14381 O O . LEU B 2 899 ? 72.638 29.699 123.863 1.00 41.80 875 LEU B O 1
ATOM 14386 N N . GLU B 2 900 ? 72.442 31.603 122.728 1.00 44.56 876 GLU B N 1
ATOM 14387 C CA . GLU B 2 900 ? 72.862 30.883 121.562 1.00 45.38 876 GLU B CA 1
ATOM 14388 C C . GLU B 2 900 ? 74.345 30.527 121.658 1.00 47.33 876 GLU B C 1
ATOM 14389 O O . GLU B 2 900 ? 74.797 29.575 121.054 1.00 44.35 876 GLU B O 1
ATOM 14395 N N . GLY B 2 901 ? 75.097 31.270 122.456 1.00 51.88 877 GLY B N 1
ATOM 14396 C CA . GLY B 2 901 ? 76.416 30.792 122.907 1.00 54.17 877 GLY B CA 1
ATOM 14397 C C . GLY B 2 901 ? 76.429 29.327 123.428 1.00 59.68 877 GLY B C 1
ATOM 14398 O O . GLY B 2 901 ? 77.260 28.547 123.031 1.00 64.33 877 GLY B O 1
ATOM 14399 N N . ASP B 2 902 ? 75.448 28.934 124.237 1.00 56.27 878 ASP B N 1
ATOM 14400 C CA . ASP B 2 902 ? 75.598 27.800 125.131 1.00 46.95 878 ASP B CA 1
ATOM 14401 C C . ASP B 2 902 ? 74.388 26.874 125.033 1.00 43.50 878 ASP B C 1
ATOM 14402 O O . ASP B 2 902 ? 73.599 26.795 125.922 1.00 41.78 878 ASP B O 1
ATOM 14407 N N . PRO B 2 903 ? 74.257 26.174 123.925 1.00 38.99 879 PRO B N 1
ATOM 14408 C CA . PRO B 2 903 ? 73.081 25.404 123.726 1.00 41.26 879 PRO B CA 1
ATOM 14409 C C . PRO B 2 903 ? 72.864 24.272 124.770 1.00 41.29 879 PRO B C 1
ATOM 14410 O O . PRO B 2 903 ? 71.732 23.877 124.991 1.00 37.08 879 PRO B O 1
ATOM 14414 N N . TYR B 2 904 ? 73.919 23.744 125.382 1.00 38.38 880 TYR B N 1
ATOM 14415 C CA . TYR B 2 904 ? 73.713 22.636 126.380 1.00 37.39 880 TYR B CA 1
ATOM 14416 C C . TYR B 2 904 ? 73.067 23.136 127.639 1.00 35.39 880 TYR B C 1
ATOM 14417 O O . TYR B 2 904 ? 72.148 22.523 128.169 1.00 38.47 880 TYR B O 1
ATOM 14426 N N . LEU B 2 905 ? 73.463 24.326 128.053 1.00 37.90 881 LEU B N 1
ATOM 14427 C CA . LEU B 2 905 ? 72.831 25.014 129.165 1.00 38.23 881 LEU B CA 1
ATOM 14428 C C . LEU B 2 905 ? 71.413 25.429 128.831 1.00 36.36 881 LEU B C 1
ATOM 14429 O O . LEU B 2 905 ? 70.480 25.265 129.619 1.00 38.21 881 LEU B O 1
ATOM 14434 N N . LYS B 2 906 ? 71.196 25.932 127.636 1.00 38.13 882 LYS B N 1
ATOM 14435 C CA . LYS B 2 906 ? 69.806 26.283 127.228 1.00 35.48 882 LYS B CA 1
ATOM 14436 C C . LYS B 2 906 ? 68.938 25.056 127.188 1.00 34.62 882 LYS B C 1
ATOM 14437 O O . LYS B 2 906 ? 67.790 25.088 127.626 1.00 35.93 882 LYS B O 1
ATOM 14443 N N . GLN B 2 907 ? 69.465 23.955 126.663 1.00 32.98 883 GLN B N 1
ATOM 14444 C CA . GLN B 2 907 ? 68.692 22.731 126.652 1.00 35.77 883 GLN B CA 1
ATOM 14445 C C . GLN B 2 907 ? 68.245 22.329 128.075 1.00 34.86 883 GLN B C 1
ATOM 14446 O O . GLN B 2 907 ? 67.106 21.985 128.310 1.00 34.11 883 GLN B O 1
ATOM 14452 N N . GLY B 2 908 ? 69.133 22.428 129.059 1.00 35.30 884 GLY B N 1
ATOM 14453 C CA . GLY B 2 908 ? 68.777 21.952 130.425 1.00 31.56 884 GLY B CA 1
ATOM 14454 C C . GLY B 2 908 ? 67.684 22.828 131.018 1.00 31.19 884 GLY B C 1
ATOM 14455 O O . GLY B 2 908 ? 66.711 22.354 131.584 1.00 32.97 884 GLY B O 1
ATOM 14456 N N . ILE B 2 909 ? 67.831 24.129 130.844 1.00 34.24 885 ILE B N 1
ATOM 14457 C CA . ILE B 2 909 ? 66.830 25.077 131.295 1.00 33.04 885 ILE B CA 1
ATOM 14458 C C . ILE B 2 909 ? 65.469 24.863 130.630 1.00 34.56 885 ILE B C 1
ATOM 14459 O O . ILE B 2 909 ? 64.380 24.815 131.304 1.00 34.96 885 ILE B O 1
ATOM 14464 N N . ARG B 2 910 ? 65.479 24.629 129.337 1.00 35.90 886 ARG B N 1
ATOM 14465 C CA . ARG B 2 910 ? 64.204 24.429 128.662 1.00 37.77 886 ARG B CA 1
ATOM 14466 C C . ARG B 2 910 ? 63.530 23.161 129.141 1.00 39.38 886 ARG B C 1
ATOM 14467 O O . ARG B 2 910 ? 62.302 23.156 129.294 1.00 39.98 886 ARG B O 1
ATOM 14475 N N . LEU B 2 911 ? 64.276 22.063 129.324 1.00 38.84 887 LEU B N 1
ATOM 14476 C CA . LEU B 2 911 ? 63.632 20.832 129.768 1.00 38.16 887 LEU B CA 1
ATOM 14477 C C . LEU B 2 911 ? 62.944 20.999 131.146 1.00 37.99 887 LEU B C 1
ATOM 14478 O O . LEU B 2 911 ? 61.972 20.323 131.428 1.00 37.30 887 LEU B O 1
ATOM 14483 N N . ARG B 2 912 ? 63.461 21.881 131.992 1.00 37.72 888 ARG B N 1
ATOM 14484 C CA . ARG B 2 912 ? 62.891 22.059 133.311 1.00 36.89 888 ARG B CA 1
ATOM 14485 C C . ARG B 2 912 ? 61.653 22.976 133.296 1.00 37.36 888 ARG B C 1
ATOM 14486 O O . ARG B 2 912 ? 60.839 22.885 134.192 1.00 36.42 888 ARG B O 1
ATOM 14494 N N . ASP B 2 913 ? 61.575 23.876 132.323 1.00 34.91 889 ASP B N 1
ATOM 14495 C CA . ASP B 2 913 ? 60.594 24.909 132.305 1.00 35.28 889 ASP B CA 1
ATOM 14496 C C . ASP B 2 913 ? 59.135 24.426 132.520 1.00 36.69 889 ASP B C 1
ATOM 14497 O O . ASP B 2 913 ? 58.428 25.039 133.291 1.00 41.36 889 ASP B O 1
ATOM 14502 N N . PRO B 2 914 ? 58.679 23.377 131.866 1.00 35.10 890 PRO B N 1
ATOM 14503 C CA . PRO B 2 914 ? 57.271 23.058 132.068 1.00 35.98 890 PRO B CA 1
ATOM 14504 C C . PRO B 2 914 ? 56.982 22.719 133.507 1.00 36.93 890 PRO B C 1
ATOM 14505 O O . PRO B 2 914 ? 55.849 22.975 133.981 1.00 34.42 890 PRO B O 1
ATOM 14509 N N . TYR B 2 915 ? 57.951 22.084 134.189 1.00 35.48 891 TYR B N 1
ATOM 14510 C CA . TYR B 2 915 ? 57.709 21.644 135.577 1.00 35.95 891 TYR B CA 1
ATOM 14511 C C . TYR B 2 915 ? 57.626 22.890 136.425 1.00 33.18 891 TYR B C 1
ATOM 14512 O O . TYR B 2 915 ? 56.778 23.038 137.288 1.00 32.83 891 TYR B O 1
ATOM 14521 N N . ILE B 2 916 ? 58.529 23.795 136.182 1.00 31.86 892 ILE B N 1
ATOM 14522 C CA . ILE B 2 916 ? 58.585 24.999 137.012 1.00 33.27 892 ILE B CA 1
ATOM 14523 C C . ILE B 2 916 ? 57.293 25.809 136.784 1.00 34.65 892 ILE B C 1
ATOM 14524 O O . ILE B 2 916 ? 56.685 26.335 137.719 1.00 38.13 892 ILE B O 1
ATOM 14529 N N . THR B 2 917 ? 56.900 25.921 135.536 1.00 34.49 893 THR B N 1
ATOM 14530 C CA . THR B 2 917 ? 55.711 26.672 135.206 1.00 35.79 893 THR B CA 1
ATOM 14531 C C . THR B 2 917 ? 54.454 26.135 135.903 1.00 34.08 893 THR B C 1
ATOM 14532 O O . THR B 2 917 ? 53.637 26.906 136.390 1.00 36.63 893 THR B O 1
ATOM 14536 N N . THR B 2 918 ? 54.300 24.834 135.953 1.00 33.18 894 THR B N 1
ATOM 14537 C CA . THR B 2 918 ? 53.205 24.270 136.665 1.00 35.29 894 THR B CA 1
ATOM 14538 C C . THR B 2 918 ? 53.273 24.693 138.127 1.00 35.93 894 THR B C 1
ATOM 14539 O O . THR B 2 918 ? 52.260 25.063 138.703 1.00 34.62 894 THR B O 1
ATOM 14543 N N . LEU B 2 919 ? 54.455 24.643 138.733 1.00 30.97 895 LEU B N 1
ATOM 14544 C CA . LEU B 2 919 ? 54.552 25.081 140.096 1.00 31.44 895 LEU B CA 1
ATOM 14545 C C . LEU B 2 919 ? 54.249 26.597 140.252 1.00 31.96 895 LEU B C 1
ATOM 14546 O O . LEU B 2 919 ? 53.652 26.989 141.244 1.00 33.93 895 LEU B O 1
ATOM 14551 N N . ASN B 2 920 ? 54.631 27.437 139.290 1.00 34.48 896 ASN B N 1
ATOM 14552 C CA . ASN B 2 920 ? 54.390 28.887 139.396 1.00 33.13 896 ASN B CA 1
ATOM 14553 C C . ASN B 2 920 ? 52.907 29.132 139.439 1.00 33.31 896 ASN B C 1
ATOM 14554 O O . ASN B 2 920 ? 52.427 29.981 140.164 1.00 34.42 896 ASN B O 1
ATOM 14559 N N . VAL B 2 921 ? 52.181 28.439 138.570 1.00 34.61 897 VAL B N 1
ATOM 14560 C CA . VAL B 2 921 ? 50.741 28.636 138.503 1.00 34.71 897 VAL B CA 1
ATOM 14561 C C . VAL B 2 921 ? 50.110 28.137 139.802 1.00 37.27 897 VAL B C 1
ATOM 14562 O O . VAL B 2 921 ? 49.267 28.828 140.388 1.00 36.27 897 VAL B O 1
ATOM 14566 N N . CYS B 2 922 ? 50.497 26.949 140.251 1.00 35.68 898 CYS B N 1
ATOM 14567 C CA . CYS B 2 922 ? 49.919 26.418 141.488 1.00 36.30 898 CYS B CA 1
ATOM 14568 C C . CYS B 2 922 ? 50.140 27.403 142.606 1.00 34.93 898 CYS B C 1
ATOM 14569 O O . CYS B 2 922 ? 49.235 27.767 143.333 1.00 31.88 898 CYS B O 1
ATOM 14572 N N . GLN B 2 923 ? 51.357 27.933 142.669 1.00 32.31 899 GLN B N 1
ATOM 14573 C CA . GLN B 2 923 ? 51.667 28.892 143.694 1.00 31.85 899 GLN B CA 1
ATOM 14574 C C . GLN B 2 923 ? 50.795 30.183 143.629 1.00 31.28 899 GLN B C 1
ATOM 14575 O O . GLN B 2 923 ? 50.425 30.744 144.681 1.00 28.32 899 GLN B O 1
ATOM 14581 N N . ALA B 2 924 ? 50.622 30.702 142.419 1.00 30.61 900 ALA B N 1
ATOM 14582 C CA . ALA B 2 924 ? 49.909 31.953 142.245 1.00 31.80 900 ALA B CA 1
ATOM 14583 C C . ALA B 2 924 ? 48.490 31.805 142.820 1.00 32.01 900 ALA B C 1
ATOM 14584 O O . ALA B 2 924 ? 48.056 32.639 143.589 1.00 30.21 900 ALA B O 1
ATOM 14586 N N . TYR B 2 925 ? 47.827 30.708 142.519 1.00 33.89 901 TYR B N 1
ATOM 14587 C CA . TYR B 2 925 ? 46.456 30.564 142.991 1.00 39.82 901 TYR B CA 1
ATOM 14588 C C . TYR B 2 925 ? 46.437 30.191 144.468 1.00 41.75 901 TYR B C 1
ATOM 14589 O O . TYR B 2 925 ? 45.481 30.498 145.180 1.00 36.72 901 TYR B O 1
ATOM 14598 N N . THR B 2 926 ? 47.490 29.531 144.922 1.00 38.46 902 THR B N 1
ATOM 14599 C CA . THR B 2 926 ? 47.581 29.256 146.327 1.00 41.00 902 THR B CA 1
ATOM 14600 C C . THR B 2 926 ? 47.674 30.568 147.162 1.00 39.36 902 THR B C 1
ATOM 14601 O O . THR B 2 926 ? 46.975 30.709 148.195 1.00 37.36 902 THR B O 1
ATOM 14605 N N . LEU B 2 927 ? 48.552 31.475 146.725 1.00 41.36 903 LEU B N 1
ATOM 14606 C CA . LEU B 2 927 ? 48.751 32.786 147.369 1.00 39.81 903 LEU B CA 1
ATOM 14607 C C . LEU B 2 927 ? 47.423 33.550 147.370 1.00 39.07 903 LEU B C 1
ATOM 14608 O O . LEU B 2 927 ? 47.029 34.142 148.373 1.00 40.35 903 LEU B O 1
ATOM 14613 N N . LYS B 2 928 ? 46.721 33.528 146.249 1.00 38.05 904 LYS B N 1
ATOM 14614 C CA . LYS B 2 928 ? 45.429 34.124 146.223 1.00 38.69 904 LYS B CA 1
ATOM 14615 C C . LYS B 2 928 ? 44.519 33.570 147.324 1.00 39.10 904 LYS B C 1
ATOM 14616 O O . LYS B 2 928 ? 43.846 34.363 148.030 1.00 39.65 904 LYS B O 1
ATOM 14622 N N . ARG B 2 929 ? 44.452 32.256 147.465 1.00 37.42 905 ARG B N 1
ATOM 14623 C CA . ARG B 2 929 ? 43.566 31.667 148.456 1.00 41.39 905 ARG B CA 1
ATOM 14624 C C . ARG B 2 929 ? 43.955 32.019 149.851 1.00 39.56 905 ARG B C 1
ATOM 14625 O O . ARG B 2 929 ? 43.117 32.274 150.693 1.00 42.19 905 ARG B O 1
ATOM 14633 N N . ILE B 2 930 ? 45.243 32.040 150.091 1.00 39.78 906 ILE B N 1
ATOM 14634 C CA . ILE B 2 930 ? 45.783 32.382 151.376 1.00 39.60 906 ILE B CA 1
ATOM 14635 C C . ILE B 2 930 ? 45.557 33.824 151.677 1.00 38.71 906 ILE B C 1
ATOM 14636 O O . ILE B 2 930 ? 45.260 34.147 152.787 1.00 42.87 906 ILE B O 1
ATOM 14641 N N . ARG B 2 931 ? 45.696 34.715 150.703 1.00 38.49 907 ARG B N 1
ATOM 14642 C CA . ARG B 2 931 ? 45.494 36.136 150.983 1.00 39.49 907 ARG B CA 1
ATOM 14643 C C . ARG B 2 931 ? 44.058 36.544 151.048 1.00 40.72 907 ARG B C 1
ATOM 14644 O O . ARG B 2 931 ? 43.735 37.546 151.667 1.00 47.23 907 ARG B O 1
ATOM 14652 N N . ASP B 2 932 ? 43.184 35.814 150.399 1.00 38.78 908 ASP B N 1
ATOM 14653 C CA . ASP B 2 932 ? 41.798 36.246 150.291 1.00 39.83 908 ASP B CA 1
ATOM 14654 C C . ASP B 2 932 ? 40.898 35.111 150.780 1.00 40.87 908 ASP B C 1
ATOM 14655 O O . ASP B 2 932 ? 40.567 34.202 150.032 1.00 38.45 908 ASP B O 1
ATOM 14660 N N . PRO B 2 933 ? 40.543 35.137 152.072 1.00 42.72 909 PRO B N 1
ATOM 14661 C CA . PRO B 2 933 ? 39.714 34.075 152.584 1.00 44.93 909 PRO B CA 1
ATOM 14662 C C . PRO B 2 933 ? 38.322 33.995 151.935 1.00 47.21 909 PRO B C 1
ATOM 14663 O O . PRO B 2 933 ? 37.601 33.024 152.214 1.00 46.66 909 PRO B O 1
ATOM 14667 N N . ASN B 2 934 ? 37.917 35.007 151.145 1.00 47.06 910 ASN B N 1
ATOM 14668 C CA . ASN B 2 934 ? 36.666 34.931 150.373 1.00 47.06 910 ASN B CA 1
ATOM 14669 C C . ASN B 2 934 ? 36.865 34.607 148.902 1.00 47.03 910 ASN B C 1
ATOM 14670 O O . ASN B 2 934 ? 35.915 34.702 148.144 1.00 43.83 910 ASN B O 1
ATOM 14675 N N . TYR B 2 935 ? 38.088 34.276 148.466 1.00 43.96 911 TYR B N 1
ATOM 14676 C CA . TYR B 2 935 ? 38.233 33.729 147.110 1.00 44.91 911 TYR B CA 1
ATOM 14677 C C . TYR B 2 935 ? 37.986 32.210 147.133 1.00 46.84 911 TYR B C 1
ATOM 14678 O O . TYR B 2 935 ? 38.696 31.479 147.841 1.00 43.84 911 TYR B O 1
ATOM 14687 N N . HIS B 2 936 ? 36.988 31.771 146.375 1.00 48.04 912 HIS B N 1
ATOM 14688 C CA . HIS B 2 936 ? 36.621 30.369 146.209 1.00 52.63 912 HIS B CA 1
ATOM 14689 C C . HIS B 2 936 ? 36.244 30.040 144.767 1.00 54.62 912 HIS B C 1
ATOM 14690 O O . HIS B 2 936 ? 35.770 30.867 144.021 1.00 52.77 912 HIS B O 1
ATOM 14697 N N . VAL B 2 937 ? 36.402 28.779 144.432 1.00 58.07 913 VAL B N 1
ATOM 14698 C CA . VAL B 2 937 ? 36.140 28.273 143.111 1.00 60.50 913 VAL B CA 1
ATOM 14699 C C . VAL B 2 937 ? 35.499 26.928 143.342 1.00 60.76 913 VAL B C 1
ATOM 14700 O O . VAL B 2 937 ? 35.729 26.314 144.380 1.00 67.35 913 VAL B O 1
ATOM 14704 N N . THR B 2 938 ? 34.686 26.476 142.402 1.00 56.05 914 THR B N 1
ATOM 14705 C CA . THR B 2 938 ? 34.221 25.115 142.460 1.00 54.86 914 THR B CA 1
ATOM 14706 C C . THR B 2 938 ? 35.365 24.102 142.371 1.00 51.50 914 THR B C 1
ATOM 14707 O O . THR B 2 938 ? 36.185 24.151 141.448 1.00 50.71 914 THR B O 1
ATOM 14711 N N . LEU B 2 939 ? 35.366 23.205 143.355 1.00 50.01 915 LEU B N 1
ATOM 14712 C CA . LEU B 2 939 ? 36.386 22.204 143.558 1.00 53.01 915 LEU B CA 1
ATOM 14713 C C . LEU B 2 939 ? 35.971 20.891 142.929 1.00 52.76 915 LEU B C 1
ATOM 14714 O O . LEU B 2 939 ? 34.870 20.454 143.143 1.00 52.74 915 LEU B O 1
ATOM 14719 N N . ARG B 2 940 ? 36.868 20.252 142.189 1.00 52.26 916 ARG B N 1
ATOM 14720 C CA . ARG B 2 940 ? 36.620 18.930 141.685 1.00 56.12 916 ARG B CA 1
ATOM 14721 C C . ARG B 2 940 ? 36.534 17.880 142.794 1.00 55.60 916 ARG B C 1
ATOM 14722 O O . ARG B 2 940 ? 37.222 17.979 143.799 1.00 51.40 916 ARG B O 1
ATOM 14730 N N . PRO B 2 941 ? 35.657 16.875 142.618 1.00 57.05 917 PRO B N 1
ATOM 14731 C CA . PRO B 2 941 ? 35.694 15.739 143.546 1.00 57.53 917 PRO B CA 1
ATOM 14732 C C . PRO B 2 941 ? 37.149 15.242 143.685 1.00 55.00 917 PRO B C 1
ATOM 14733 O O . PRO B 2 941 ? 37.857 15.258 142.711 1.00 50.86 917 PRO B O 1
ATOM 14737 N N . HIS B 2 942 ? 37.538 14.815 144.881 1.00 56.63 918 HIS B N 1
ATOM 14738 C CA . HIS B 2 942 ? 38.911 14.412 145.201 1.00 60.19 918 HIS B CA 1
ATOM 14739 C C . HIS B 2 942 ? 39.394 13.374 144.194 1.00 60.08 918 HIS B C 1
ATOM 14740 O O . HIS B 2 942 ? 38.730 12.397 143.985 1.00 68.52 918 HIS B O 1
ATOM 14747 N N . ILE B 2 943 ? 40.535 13.598 143.574 1.00 58.79 919 ILE B N 1
ATOM 14748 C CA . ILE B 2 943 ? 41.030 12.733 142.499 1.00 59.30 919 ILE B CA 1
ATOM 14749 C C . ILE B 2 943 ? 41.908 11.563 142.959 1.00 58.48 919 ILE B C 1
ATOM 14750 O O . ILE B 2 943 ? 41.769 10.468 142.431 1.00 57.88 919 ILE B O 1
ATOM 14755 N N . SER B 2 944 ? 42.773 11.783 143.949 1.00 57.66 920 SER B N 1
ATOM 14756 C CA . SER B 2 944 ? 43.746 10.767 144.353 1.00 62.28 920 SER B CA 1
ATOM 14757 C C . SER B 2 944 ? 43.158 9.709 145.222 1.00 65.97 920 SER B C 1
ATOM 14758 O O . SER B 2 944 ? 42.368 10.012 146.068 1.00 69.37 920 SER B O 1
ATOM 14761 N N . LYS B 2 945 ? 43.635 8.491 145.056 1.00 73.96 921 LYS B N 1
ATOM 14762 C CA . LYS B 2 945 ? 43.479 7.466 146.064 1.00 83.20 921 LYS B CA 1
ATOM 14763 C C . LYS B 2 945 ? 44.695 7.479 147.001 1.00 86.00 921 LYS B C 1
ATOM 14764 O O . LYS B 2 945 ? 45.670 8.208 146.783 1.00 83.94 921 LYS B O 1
ATOM 14770 N N . GLU B 2 946 ? 44.590 6.675 148.053 1.00 93.86 922 GLU B N 1
ATOM 14771 C CA . GLU B 2 946 ? 45.692 6.270 148.918 1.00 96.41 922 GLU B CA 1
ATOM 14772 C C . GLU B 2 946 ? 45.744 4.709 148.807 1.00 100.88 922 GLU B C 1
ATOM 14773 O O . GLU B 2 946 ? 45.312 4.148 147.797 1.00 106.40 922 GLU B O 1
ATOM 14775 N N . TYR B 2 947 ? 46.293 4.009 149.798 1.00 104.61 923 TYR B N 1
ATOM 14776 C CA . TYR B 2 947 ? 46.269 2.529 149.846 1.00 103.25 923 TYR B CA 1
ATOM 14777 C C . TYR B 2 947 ? 46.971 1.892 148.659 1.00 100.31 923 TYR B C 1
ATOM 14778 O O . TYR B 2 947 ? 47.888 1.092 148.835 1.00 100.85 923 TYR B O 1
ATOM 14787 N N . ALA B 2 968 ? 46.201 17.773 159.322 1.00 78.38 944 ALA B N 1
ATOM 14788 C CA . ALA B 2 968 ? 45.307 18.218 158.255 1.00 81.44 944 ALA B CA 1
ATOM 14789 C C . ALA B 2 968 ? 46.077 19.247 157.405 1.00 81.85 944 ALA B C 1
ATOM 14790 O O . ALA B 2 968 ? 46.049 20.458 157.703 1.00 82.31 944 ALA B O 1
ATOM 14792 N N . PRO B 2 969 ? 46.790 18.771 156.361 1.00 70.96 945 PRO B N 1
ATOM 14793 C CA . PRO B 2 969 ? 47.651 19.683 155.606 1.00 68.14 945 PRO B CA 1
ATOM 14794 C C . PRO B 2 969 ? 46.842 20.757 154.925 1.00 60.06 945 PRO B C 1
ATOM 14795 O O . PRO B 2 969 ? 45.792 20.448 154.412 1.00 61.09 945 PRO B O 1
ATOM 14799 N N . GLY B 2 970 ? 47.348 21.989 154.930 1.00 55.76 946 GLY B N 1
ATOM 14800 C CA . GLY B 2 970 ? 46.706 23.112 154.309 1.00 51.46 946 GLY B CA 1
ATOM 14801 C C . GLY B 2 970 ? 47.360 23.808 153.142 1.00 50.78 946 GLY B C 1
ATOM 14802 O O . GLY B 2 970 ? 48.225 23.307 152.424 1.00 57.96 946 GLY B O 1
ATOM 14803 N N . LEU B 2 971 ? 46.907 25.028 152.954 1.00 51.19 947 LEU B N 1
ATOM 14804 C CA . LEU B 2 971 ? 47.408 25.876 151.916 1.00 46.52 947 LEU B CA 1
ATOM 14805 C C . LEU B 2 971 ? 48.837 26.223 152.160 1.00 43.74 947 LEU B C 1
ATOM 14806 O O . LEU B 2 971 ? 49.601 26.370 151.201 1.00 43.05 947 LEU B O 1
ATOM 14811 N N . GLU B 2 972 ? 49.233 26.415 153.406 1.00 43.86 948 GLU B N 1
ATOM 14812 C CA . GLU B 2 972 ? 50.603 26.857 153.640 1.00 46.84 948 GLU B CA 1
ATOM 14813 C C . GLU B 2 972 ? 51.583 25.708 153.256 1.00 44.37 948 GLU B C 1
ATOM 14814 O O . GLU B 2 972 ? 52.618 25.932 152.703 1.00 46.35 948 GLU B O 1
ATOM 14820 N N . ASP B 2 973 ? 51.177 24.476 153.475 1.00 48.35 949 ASP B N 1
ATOM 14821 C CA . ASP B 2 973 ? 51.955 23.278 153.073 1.00 48.89 949 ASP B CA 1
ATOM 14822 C C . ASP B 2 973 ? 52.137 23.245 151.548 1.00 45.93 949 ASP B C 1
ATOM 14823 O O . ASP B 2 973 ? 53.234 22.976 151.053 1.00 47.22 949 ASP B O 1
ATOM 14828 N N . THR B 2 974 ? 51.064 23.528 150.797 1.00 43.92 950 THR B N 1
ATOM 14829 C CA . THR B 2 974 ? 51.188 23.556 149.349 1.00 41.43 950 THR B CA 1
ATOM 14830 C C . THR B 2 974 ? 52.130 24.643 148.891 1.00 37.16 950 THR B C 1
ATOM 14831 O O . THR B 2 974 ? 53.081 24.409 148.097 1.00 37.08 950 THR B O 1
ATOM 14835 N N . LEU B 2 975 ? 51.976 25.802 149.495 1.00 34.33 951 LEU B N 1
ATOM 14836 C CA . LEU B 2 975 ? 52.901 26.886 149.203 1.00 35.21 951 LEU B CA 1
ATOM 14837 C C . LEU B 2 975 ? 54.356 26.514 149.422 1.00 33.67 951 LEU B C 1
ATOM 14838 O O . LEU B 2 975 ? 55.212 26.883 148.599 1.00 32.71 951 LEU B O 1
ATOM 14843 N N . ILE B 2 976 ? 54.673 25.855 150.533 1.00 35.73 952 ILE B N 1
ATOM 14844 C CA . ILE B 2 976 ? 56.091 25.595 150.858 1.00 39.18 952 ILE B CA 1
ATOM 14845 C C . ILE B 2 976 ? 56.689 24.644 149.814 1.00 35.41 952 ILE B C 1
ATOM 14846 O O . ILE B 2 976 ? 57.798 24.860 149.377 1.00 36.26 952 ILE B O 1
ATOM 14851 N N . LEU B 2 977 ? 55.890 23.653 149.403 1.00 36.06 953 LEU B N 1
ATOM 14852 C CA . LEU B 2 977 ? 56.224 22.730 148.323 1.00 35.68 953 LEU B CA 1
ATOM 14853 C C . LEU B 2 977 ? 56.499 23.432 147.011 1.00 32.64 953 LEU B C 1
ATOM 14854 O O . LEU B 2 977 ? 57.540 23.174 146.411 1.00 35.23 953 LEU B O 1
ATOM 14859 N N . THR B 2 978 ? 55.641 24.362 146.597 1.00 33.27 954 THR B N 1
ATOM 14860 C CA . THR B 2 978 ? 55.880 25.121 145.359 1.00 33.72 954 THR B CA 1
ATOM 14861 C C . THR B 2 978 ? 57.152 25.954 145.471 1.00 36.20 954 THR B C 1
ATOM 14862 O O . THR B 2 978 ? 57.957 26.029 144.554 1.00 35.37 954 THR B O 1
ATOM 14866 N N . MET B 2 979 ? 57.358 26.574 146.625 1.00 37.95 955 MET B N 1
ATOM 14867 C CA . MET B 2 979 ? 58.508 27.446 146.771 1.00 34.91 955 MET B CA 1
ATOM 14868 C C . MET B 2 979 ? 59.759 26.618 146.706 1.00 35.71 955 MET B C 1
ATOM 14869 O O . MET B 2 979 ? 60.691 26.989 145.981 1.00 31.71 955 MET B O 1
ATOM 14874 N N . LYS B 2 980 ? 59.804 25.479 147.412 1.00 34.32 956 LYS B N 1
ATOM 14875 C CA . LYS B 2 980 ? 60.991 24.633 147.301 1.00 36.48 956 LYS B CA 1
ATOM 14876 C C . LYS B 2 980 ? 61.224 24.090 145.906 1.00 34.19 956 LYS B C 1
ATOM 14877 O O . LYS B 2 980 ? 62.354 24.006 145.488 1.00 35.75 956 LYS B O 1
ATOM 14883 N N . GLY B 2 981 ? 60.183 23.619 145.236 1.00 34.68 957 GLY B N 1
ATOM 14884 C CA . GLY B 2 981 ? 60.369 23.078 143.913 1.00 35.47 957 GLY B CA 1
ATOM 14885 C C . GLY B 2 981 ? 60.823 24.153 142.938 1.00 34.47 957 GLY B C 1
ATOM 14886 O O . GLY B 2 981 ? 61.690 23.944 142.100 1.00 34.76 957 GLY B O 1
ATOM 14887 N N . ILE B 2 982 ? 60.227 25.328 143.021 1.00 35.91 958 ILE B N 1
ATOM 14888 C CA . ILE B 2 982 ? 60.624 26.388 142.086 1.00 34.26 958 ILE B CA 1
ATOM 14889 C C . ILE B 2 982 ? 62.083 26.741 142.309 1.00 34.40 958 ILE B C 1
ATOM 14890 O O . ILE B 2 982 ? 62.841 26.914 141.354 1.00 31.77 958 ILE B O 1
ATOM 14895 N N . ALA B 2 983 ? 62.488 26.859 143.564 1.00 35.45 959 ALA B N 1
ATOM 14896 C CA . ALA B 2 983 ? 63.902 27.173 143.864 1.00 32.48 959 ALA B CA 1
ATOM 14897 C C . ALA B 2 983 ? 64.826 26.035 143.437 1.00 33.19 959 ALA B C 1
ATOM 14898 O O . ALA B 2 983 ? 65.916 26.277 142.946 1.00 31.57 959 ALA B O 1
ATOM 14900 N N . ALA B 2 984 ? 64.413 24.794 143.587 1.00 31.84 960 ALA B N 1
ATOM 14901 C CA . ALA B 2 984 ? 65.282 23.722 143.078 1.00 32.35 960 ALA B CA 1
ATOM 14902 C C . ALA B 2 984 ? 65.385 23.757 141.519 1.00 35.48 960 ALA B C 1
ATOM 14903 O O . ALA B 2 984 ? 66.409 23.496 140.944 1.00 35.83 960 ALA B O 1
ATOM 14905 N N . GLY B 2 985 ? 64.318 24.140 140.831 1.00 37.79 961 GLY B N 1
ATOM 14906 C CA . GLY B 2 985 ? 64.428 24.265 139.393 1.00 34.83 961 GLY B CA 1
ATOM 14907 C C . GLY B 2 985 ? 65.226 25.497 138.959 1.00 38.46 961 GLY B C 1
ATOM 14908 O O . GLY B 2 985 ? 65.853 25.476 137.909 1.00 35.82 961 GLY B O 1
ATOM 14909 N N . MET B 2 986 ? 65.196 26.594 139.727 1.00 35.13 962 MET B N 1
ATOM 14910 C CA . MET B 2 986 ? 65.914 27.806 139.291 1.00 31.95 962 MET B CA 1
ATOM 14911 C C . MET B 2 986 ? 67.395 27.803 139.617 1.00 34.41 962 MET B C 1
ATOM 14912 O O . MET B 2 986 ? 68.217 28.432 138.946 1.00 36.50 962 MET B O 1
ATOM 14917 N N . GLN B 2 987 ? 67.758 27.099 140.670 1.00 35.16 963 GLN B N 1
ATOM 14918 C CA . GLN B 2 987 ? 69.100 27.123 141.150 1.00 36.45 963 GLN B CA 1
ATOM 14919 C C . GLN B 2 987 ? 69.591 28.561 141.293 1.00 35.81 963 GLN B C 1
ATOM 14920 O O . GLN B 2 987 ? 68.862 29.386 141.822 1.00 33.75 963 GLN B O 1
ATOM 14926 N N . ASN B 2 988 ? 70.809 28.869 140.816 1.00 32.99 964 ASN B N 1
ATOM 14927 C CA . ASN B 2 988 ? 71.404 30.138 141.096 1.00 31.70 964 ASN B CA 1
ATOM 14928 C C . ASN B 2 988 ? 70.970 31.149 140.079 1.00 35.87 964 ASN B C 1
ATOM 14929 O O . ASN B 2 988 ? 70.930 30.831 138.896 1.00 34.65 964 ASN B O 1
ATOM 14934 N N . THR B 2 989 ? 70.735 32.375 140.538 1.00 31.32 965 THR B N 1
ATOM 14935 C CA . THR B 2 989 ? 70.559 33.505 139.631 1.00 33.84 965 THR B CA 1
ATOM 14936 C C . THR B 2 989 ? 71.438 34.672 140.081 1.00 32.81 965 THR B C 1
ATOM 14937 O O . THR B 2 989 ? 72.620 34.768 139.697 1.00 41.90 965 THR B O 1
ATOM 14941 N N . GLY B 2 990 ? 70.896 35.564 140.891 1.00 36.91 966 GLY B N 1
ATOM 14942 C CA . GLY B 2 990 ? 71.675 36.722 141.329 1.00 41.05 966 GLY B CA 1
ATOM 14943 C C . GLY B 2 990 ? 72.217 36.567 142.741 1.00 39.31 966 GLY B C 1
ATOM 14944 O O . GLY B 2 990 ? 72.165 35.458 143.271 1.00 38.49 966 GLY B O 1
#

Secondary structure (DSSP, 8-state):
-HHHHHHHHHHH------TT--HHHHHHHHHHHHHHHHHHHH-HHHHHHHHHHHHHHHHHHHH--HHHHHHHHHHHHT--HHHHHHHHHHHHHHHHHHHHHHHHHHHHPPPPSS----GGGGGSTTTS--HHHHHHHHHHHS---HHHHHHHHHT-EEEEEE---SS-PPPHHHHHHHHHHHHHHHHHT-TT--HHHHHHHHHHHHHHHHHHHT-----PPPPHHHHHHHHTHHIIIIIHHHHHHHHHHHHHHHHTTT--SPPPTT---EEEEE-TTTB-TT-TTS-HHHHHHHHHHHHHHHHHHHHHHHHHHHHH-------HHHHHHHHHHHHT---S----SS--SPPPTTSHHHHHHHHHHHHHHHHHHHHHHHHHHS-----GGGS-SSHHHHHHHHHHHHHHHHHTT-HHHHTTHHHHHHHHHHHHTTSSSEEEEEEEHHHHHHHHHHHHHHTTS--TTTS-HHHHHHHHHHHHT-SS-S--TT----HHHHHHHHHHHHHHHS-GGGEEEEEEET--SHHHHHHHHHHHHHTT-SSPPPEEEEE-SHHHHHHHHHHHHHHHH-HHHHHHHTTEEEEEE-HHHHHHHH-HHHHHHHHHHHHHHHHHHHHHTT-EEEEEE-TTSGGGS-SHHHHHHHHTSPTTSSTTEEEEEE-HHHHHHHHSSHHHHHHHHHHHHHHHHHHHHSPPPPPPHHHHHHHHHHHHHHHHHHHIIIIISTTHHHHHHHHSSHHHHHTT------HHHHS-HHHHHHHHHHTT--HHHHTTHHHHHHHHHHH-THHHHHHHHHHHH-HHHHHHHHHHHHHHHT--HHHHHHHHHHHS-GGGHHHHHHHHHHHHHHHHHHHHHHT-SSTTSS-HHHHHHHHHHHHHHHHHHHHHHHHHHHHH-TT---PPPPP------HHHHHHHHHHHHHHHH----/-HHHHHHHHHHH------TT--HHHHHHHHHHHHHHHHHHHH-HHHHHHHHHHHHHHHHHHHH--HHHHHHHHHHHHTS-HHHHHHHHHHHHHHHHHHHHHHHHHHHHPPPPSS----GGGGGSTTTS--HHHHHHHHHHHS---HHHHHHHHHT-EEEEEE---SS-PPPHHHHHHHHHHHHHHHHHT-TT--HHHHHHHHHHHHHHHHHHHT-----SSPPPHHHHHHHHTHHIIIIIHHHHHHHHHHHHHHHHTTT--SPPPTT---EEEEE-TTTB-TT-TTS-HHHHHHHHHHHHHHHHHHHHHHHHHHHHH-------HHHHHHHHHHHHT---S----SS--SPPPTTSHHHHHHHHHHHHHHHHHHHHHHHHHHS-----GGGS-SSHHHHHHHHHHHHHHHHHTT-HHHHTTHHHHHHHHHHHHTTSSSEEEEEEEHHHHHHHHHHHHHHTTS--GGGS-HHHHHHHHHHHHT-SS-S--TT----HHHHHHHHHHHHHHHS-GGGEEEEEEET--SHHHHHHHHHHHHHTT-SSPPPEEEEE-SHHHHHHHHHHHHHHHH-HHHHHHHTTEEEEEE-HHHHHHHH-HHHHHHHHHHHHHHHHHHHHHTT-EEEEEE-TTSGGGS-SHHHHHHHHTSPTTSSTTEEEEEE-TTTHHHHHSSHHHHHHHHHHHHHHHHHHHHSPPPPPPHHHHHHHHHHHHHHHHHHHIIIIISTTHHHHHHHHSSHHHHHT--HHHHS-HHHHHHHHHHTT--HHHHTTHHHHHHHHHHH-THHHHHHHHHHHH-HHHHHHHHHHHHHHHT--HHHHHHHHHHHS-GGGHHHHHHHHHHHHHHHHHHHHHHT-SSTTTT-HHHHHHHHHHHHHHHHHHHHHHHHHHHHH-TT---PPPPP--------HHHHHHHHHHHHHHHH----

InterPro domains:
  IPR015813 Pyruvate/Phosphoenolpyruvate kinase-like domain superfamily [SSF51621] (33-966)
  IPR018129 Phosphoenolpyruvate carboxylase, Lys active site [PS00781] (168-179)
  IPR021135 Phosphoenolpyruvate carboxylase [PF00311] (34-966)
  IPR021135 Phosphoenolpyruvate carboxylase [PR00150] (167-180)
  IPR021135 Phosphoenolpyruvate carboxylase [PR00150] (220-236)
  IPR021135 Phosphoenolpyruvate carboxylase [PR00150] (280-295)
  IPR021135 Phosphoenolpyruvate carboxylase [PR00150] (440-460)
  IPR021135 Phosphoenolpyruvate carboxylase [PR00150] (589-609)
  IPR021135 Phosphoenolpyruvate carboxylase [PR00150] (631-660)
  IPR021135 Phosphoenolpyruvate carboxylase [PR00150] (763-789)
  IPR021135 Phosphoenolpyruvate carboxylase [PTHR30523] (5-966)
  IPR022805 Phosphoenolpyruvate carboxylase, bacterial/plant-type [MF_00595] (23-966)
  IPR033129 Phosphoenolpyruvate carboxylase, His active site [PS00393] (591-603)

Solvent-accessible surface area: 74064 Å² total; per-residue (Å²): 182,69,65,65,15,28,54,50,0,78,148,19,20,113,47,106,87,39,145,28,15,46,4,6,68,8,5,1,16,2,7,28,19,0,9,71,0,0,65,111,23,23,14,91,80,0,38,89,4,0,48,94,0,5,66,13,0,11,82,9,15,50,178,93,60,97,111,45,18,107,55,0,0,72,18,6,11,13,1,27,58,30,0,9,29,17,2,0,40,0,0,20,11,5,0,41,4,6,15,4,0,13,0,5,4,56,5,124,25,119,88,55,68,55,54,97,68,71,54,33,21,10,23,40,30,15,24,8,4,45,1,38,55,0,0,81,58,0,20,117,127,55,103,60,43,32,108,87,0,11,76,38,1,62,108,4,48,2,23,0,0,0,20,31,48,38,28,34,42,49,144,153,35,32,10,49,33,16,14,103,0,23,74,12,0,31,86,14,67,53,94,148,55,69,111,91,71,101,126,102,30,31,92,23,0,59,130,26,0,54,35,4,11,128,37,60,173,100,130,121,58,76,53,16,33,66,47,2,113,15,14,2,8,18,0,113,54,12,0,14,134,8,0,5,118,0,9,75,113,0,7,63,0,0,134,71,22,49,10,137,106,91,2,44,52,78,17,81,3,6,39,0,0,1,26,6,4,0,32,6,12,32,22,96,96,8,48,22,92,10,0,51,17,3,3,12,10,4,21,31,20,0,2,41,31,0,30,82,39,0,23,96,6,0,82,96,4,61,42,153,126,20,23,89,84,0,76,89,66,1,83,76,46,67,165,102,41,130,84,83,78,49,178,32,159,81,34,120,132,116,25,50,44,96,46,0,0,30,12,3,0,6,42,0,2,33,49,0,84,39,6,28,33,49,5,84,76,43,46,130,77,47,142,33,143,34,69,80,140,25,4,11,56,70,40,95,76,0,12,60,12,0,32,0,0,39,96,0,0,39,101,40,69,32,94,132,71,0,15,29,40,2,5,40,6,0,1,10,0,29,11,2,15,4,6,0,4,63,8,0,0,19,3,52,12,67,34,1,10,58,0,0,16,26,1,0,106,81,77,65,86,37,12,2,95,152,26,68,60,106,101,38,12,128,30,0,58,64,44,2,70,17,198,199,108,14,43,26,136,117,8,90,86,85,152,94,2,107,28,3,2,38,2,0,102,13,4,44,117,29,58,52,38,5,12,4,0,2,0,0,0,62,0,62,20,5,0,11,1,0,2,0,4,3,0,1,100,38,54,165,15,177,102,47,9,94,4,0,0,0,2,20,57,27,68,15,1,105,47,0,20,72,8,0,51,96,0,2,62,18,127,64,1,76,122,58,22,117,26,126,8,6,2,5,3,3,31,4,33,0,7,24,24,0,1,22,2,3,3,18,2,21,2,5,45,3,6,42,78,3,13,131,23,2,126,120,59,59,8,69,13,22,3,0,2,4,41,2,3,22,7,11,28,18,31,3,29,2,0,1,2,0,18,6,11,3,36,62,4,1,83,24,12,4,4,0,9,8,5,6,25,5,9,50,39,5,0,8,10,105,54,11,1,35,64,5,2,18,11,11,1,0,0,2,6,6,1,42,36,42,67,19,87,66,11,114,103,71,9,75,112,8,2,59,61,3,18,110,30,0,17,100,31,0,68,38,21,4,77,135,74,125,92,1,40,71,7,3,111,48,5,0,2,15,62,8,22,29,172,58,87,75,70,15,100,100,38,5,84,44,7,69,10,65,7,1,18,16,0,3,10,1,5,3,4,2,0,8,2,1,0,1,0,3,20,0,0,67,83,2,32,134,122,49,83,144,14,29,87,45,0,41,77,0,14,123,57,1,6,19,1,36,10,9,0,30,1,0,3,4,1,3,1,6,16,10,50,26,0,10,37,23,9,4,139,22,18,4,53,134,88,7,87,84,39,1,111,61,5,53,64,28,4,85,65,0,31,64,38,0,20,124,2,9,48,30,99,59,26,10,71,58,31,37,41,44,58,16,2,2,54,3,10,2,0,5,1,0,0,0,4,0,7,7,0,31,6,2,39,50,61,67,38,119,121,52,153,56,125,88,95,120,108,10,11,118,122,258,53,63,43,43,1,0,51,27,0,12,87,2,0,14,28,0,2,31,16,7,2,166,77,81,69,15,29,53,58,1,79,147,29,20,112,46,106,88,37,142,27,16,47,4,6,66,9,7,1,17,2,12,11,19,0,9,52,0,0,64,112,27,26,14,94,82,1,37,89,6,0,50,91,0,6,74,12,0,17,84,6,19,55,177,90,62,98,124,47,9,80,53,0,0,70,18,6,11,14,2,28,49,32,1,10,11,16,2,0,40,0,0,18,11,5,0,41,4,7,14,5,0,13,0,6,4,57,4,124,25,115,89,56,67,59,55,97,69,75,55,31,22,11,23,38,29,16,24,9,4,43,1,39,58,0,0,96,58,0,42,89,117,55,104,60,41,34,108,87,0,10,76,36,0,61,107,4,48,1,24,1,0,1,23,32,49,38,29,28,42,48,144,153,34,31,11,49,34,17,14,102,0,23,74,13,0,31,87,15,70,54,91,145,53,71,109,91,72,102,125,101,32,31,93,23,0,61,130,25,0,54,35,4,11,134,37,58,154,73,73,111,105,74,77,54,18,32,67,47,3,112,16,14,2,9,17,0,114,54,12,0,13,134,6,0,7,116,0,10,73,112,0,7,62,0,0,134,70,23,50,10,137,107,94,3,46,53,78,17,81,3,6,40,0,0,1,26,6,4,0,32,6,12,50,55,105,122,8,47,21,91,11,0,53,18,3,4,13,10,5,21,30,20,0,4,42,31,1,30,83,38,0,22,94,6,0,81,98,4,60,44,151,129,20,25,88,85,0,74,88,64,0,82,76,46,66,165,104,41,131,86,83,79,47,176,32,158,82,34,120,133,115,24,51,45,95,45,0,0,31,11,3,0,6,42,0,2,32,50,1,84,36,6,27,31,48,5,83,75,44,46,129,74,47,142,33,142,37,69,81,142,25,5,11,58,69,38,97,77,0,13,59,13,0,31,0,0,38,95,0,0,37,103,39,68,33,97,133,72,0,16,28,39,2,5,39,5,0,1,10,0,30,12,2,16,6,6,0,5,63,8,0,0,18,3,52,13,67,30,1,10,56,0,0,15,24,1,0,106,79,74,64,86,36,9,2,96,148,38,70,63,107,80,40,11,116,22,0,57,64,43,2,71,20,203,200,110,12,42,28,135,118,7,88,86,87,153,96,2,108,26,3,1,39,3,0,102,15,4,44,117,29,57,53,37,5,11,6,0,2,0,0,0,62,0,65,20,5,1,12,0,0,3,0,3,3,0,1,101,38,51,161,16,175,102,45,10,97,3,0,0,0,2,21,55,27,68,15,1,108,47,0,19,76,8,0,50,95,0,2,62,18,128,60,1,77,121,59,21,116,29,125,8,6,1,5,4,2,31,4,32,0,7,25,24,0,0,22,3,4,2,17,2,22,1,5,44,3,6,43,78,2,12,130,24,3,124,120,59,59,9,69,10,23,4,0,2,4,41,2,3,21,6,10,28,18,32,3,30,2,0,1,2,0,17,6,13,2,36,63,4,1,80,26,13,4,4,0,9,9,6,5,19,4,10,48,37,6,0,8,10,107,53,11,0,35,65,5,2,17,12,13,1,0,0,2,6,6,1,41,36,40,66,18,87,66,11,112,105,68,8,74,110,7,2,60,63,4,17,110,34,1,18,102,32,0,67,37,21,4,78,137,73,123,91,2,39,70,6,4,113,48,6,0,1,20,82,2,41,60,137,98,102,41,6,84,70,34,102,10,65,26,1,17,14,0,3,9,1,6,2,4,2,0,6,2,0,0,0,0,4,20,0,0,66,85,3,31,133,116,49,85,143,13,30,87,42,0,42,75,0,14,125,58,2,9,19,1,38,11,9,0,30,1,0,2,3,0,2,0,8,14,9,43,24,0,8,37,12,9,4,123,23,18,4,53,135,89,7,85,84,39,0,109,60,5,49,65,29,2,82,68,0,31,66,38,0,20,124,2,9,51,29,114,81,25,10,80,57,36,37,39,45,57,16,3,3,58,3,11,1,0,6,1,0,0,0,4,0,6,7,0,22,7,2,47,42,35,69,57,106,129,41,143,56,125,89,97,122,109,11,10,122,84,272,147,82,25,60,73,32,3,0,54,26,0,13,87,3,0,13,28,0,1,28,18,8,2

GO terms:
  GO:0015977 carbon fixation (P, IDA)
  GO:0008964 phosphoenolpyruvate carboxylase activity (F, IDA)
  GO:0008964 phosphoenolpyruvate carboxylase activity (F, EXP)
  GO:0009760 C4 photosynthesis (P, TAS)

Nearest PDB structures (foldseek):
  4bxh-assembly1_A  TM=1.001E+00  e=0.000E+00  Flaveria trinervia
  4bxc-assembly1_B  TM=9.890E-01  e=0.000E+00  Flaveria trinervia
  6mgi-assembly1_A-2  TM=9.437E-01  e=3.475E-96  Zea mays
  8qx3-assembly1_A  TM=9.244E-01  e=2.200E-96  Arabidopsis thaliana
  8cj5-assembly1_B-2  TM=9.259E-01  e=9.254E-95  Arabidopsis thaliana

Foldseek 3Di:
DLVVQLVLLVLLADDDDDDLPCLSVQLSLLLVLLLVVQCAFWNPQLSVLLVLLLSLLSVCSNPVDVVSLVVLLVSLLQADFVSLLVSLLSLLLSLLSSLLSLLLSLLRPAADDDAPPPLVLLLAQSRRDFQLSLLVCCCPVVVDALVRLLVLLLLFAEEAEEEFFAFDLDALVLLVLSVLLSVLSVVLPDDPADPVNNVVSSVVNSVSSSVNSVPDDFPDDDQLLRRLVSSVNLCVQAVLLLVLVLQVVVQVSSVVSPNPDGNPLQRNHYAYAYARLFECALFPSSFLLSVLLSLLVLLLVLLVVLLVCLVVVLVVLQAQQWDPVLLVVLVVLLVVDDQAADPDPPDGGRDDSSSSLNSLSVLLNQQSVLSNVQSVCCNPVVGDPRDDVSHDPWLCVNLVSLVRSQVGCVVRVNNVVCCPVSSSSSNSCSHCPSGNHAHEHEYALVLLQVLVQLLCVVVVNDGSVVDDQVVLVVVLVCLLPDDDARDDPPRDDDPSSVRVLVSLVSQQPDDVSNHEAYEYPCDAALSSQSSQVSSNVNSVRVQDHAYEYEHFELNSLVRVLVRVLVQLPDVSNVVNQVQEHEYEYEQLRHLLHFNNLLSLLSVLVSLVSVQVSSVVSNHQYAYAYHPDDQCQPAHSSVLLSLLQHAAPRLSSYHHYYNYNLRCCSCRSHNSSVSVNSRSSSSSSSSCNSPHADDDDPVVSVLSVVLSVQLRVQSCCQQPVPPCNQVQLVFLWCLVLCQVVRSHAAVGSNGGDSVSVQLGCLLLLRRCSLQRSLLRSLVVQCVVDVCVLVVLLCCCSGRSSSVSSLLLVLLSNLSHDVSSSLLSCVLTNDPVCSVVSVVSVVSSVSSNVSSCSSPVHPDRPPVPSSSSSSLSSSSSSLSSLSSSLSSLVSVVVPVVDDDNHDDHRTDRCRSSSSNSSSSVSNCSSSRDHD/DLVVQLVLLVLLDDDDDDDLPCLSVQLSLLLVLLLVVCCVFWNPLLSVLLVLLLNLLSVCLNPVDLVSLVVLLVSLQQADFVSLLVSLLSLLLSLLSSVLSLLLSLLRPAADDDAPPALVLLQAQSRRDFQLSLLVCCCPVVVDALVNLLVLLLQFAEEAEEEFFLFDLDALVLLVLSVLLSVLSVVLPDPPQDPVNNVVSSVVNSVSSNVNSVPDDPDPDDDQLLRRLVSSVNLCVQAVLQLVLVLQVVVQVSSVVSPNPDGNDLQRQHYAYAYARLFECAVNPSSFLLSVLLSLLVLLLVLLVVLLVCLVVVLVVQQAQQWDPVLLVVQVVLLVVDDQAADPDPPDGGRDDSSSSLSSLSVLLNQQSVLSNVQSVCCNPVVGDPRDDVSYDPWLCVNLVSLVRSQVGCVVRVNNVVCCPVSSSSSNSCSHCPSGNHAHEHEYALVLLQVLVQLLCVVVVNHGSVPDDQVVLVVVLVCLLPDDDARDDPPRDDDPSSVRVLVSLVSQQPDDVSNHEAYEYPCDQALSSQSSQVSSNVNSVRVQDHAYEYEQFELNSLVRVLVRVLVQLVDVVNVVNQVQEHEYEYEQLRHLLRFNNLLSLLSVLVSLVSVQVSSVVSNHQYAYAYHDDALCQQAHSSVLLSLLQHAAPNLVSYHHYYNYNLCCCSCRSPNSSVSVNSRSSSSSSSSNNSPHADDDDPVVSVLSVVLSVQLRVQSCCQQPVPPCNQVQLVFLWCLVLSVVSVGSNPPDSVSVQLGCLLLLRRCSLQRSLLRSLVVQCVVDVCSLVVLLCCCSGRSSSVSSLLLVLLSNLSHDLSSSLVSCVLTNDPVCSVVSVVSVVSSVSSNVSSCSSPVHPDRPPVPSSSSSSLSSSSSSLSSLSSSLSSLVSCVVDVPDHDNHDDHRTDRCPDDSSSSNSSSSVSNCSSSRDHD

Sequence (1856 aa):
KLASIDAQLRLLVPGKVSEDDKLVEYDALLLDKFLDILQDLHGEDLKEAVQQCYELSAEYEGKHDPKKLEELGSLLTSLDTGDSIVIAKAFSHMLNLANNLAEELQIAYRRRIKLKSGDFADEANATTESDIEETFKRLVHKLNKSPEEVFDALKNQTVELVLTAHPTQSVRRSLLQKHGRIRNCLAQLYAKDITPDDKQELDEALHREIQAAFRTDEIRTPPTPQDEMRAGMSYFHETIWKGVPKFLRRVDTALKNIGINERFPYNAPLIQFSSWMGGDRDGNPRVTPEEVTRDVCLLARMMTSNMYFSQIEDLMIEMSMWRCNSELRVRAEELYRTARKDVKHHYIEFWKRIPPNQPYRVILGDVRDKLYNTRERSRHLLVDGKSDIPDEAVYTNVEQLLEPLELCYRSLCDCGDHVIADGSLLDFLRQVSTFGLSLVKLDIRQESDRHTEVLDAITQHLGIGSYREWSEEKRQEWLLAELSGKRPLIGPDLPKTEEVKDCLDTFKVLAELPSDCFGAYIISMATSTSDVLAVELLQREYHIKHPLRVVPLFEKLADLEAAPAAMMTRLFSMDWYRNRIDGKQEVMIGYSDSGKDAGRFSAAWQLYKTQEQIVKIAKEFGVKLVIFHGRGGTVGRGGGPTHLALLSQPPDTINGSLRVTVQGEVIEQSFGEEHLCFRTLQRFCAATLEHGMNPPISPRPEWRELMDQMAVVATEEYRSVVFKEPRFVEYFRLATPELEFGRMNRPSKGGIESLRAIPWIFSWTQTRFHLPVWLGFGAAFKHAIQKDSKNLQMLQEMYKTWPFFRVTIDLVEMVFAKGNPGIAALNDKLLVSEDLRPFGESLRANYEETKNYLLKIAGHKDLLEGDPYLKQGIRLRDPYITTLNVCQAYTLKRIRDPNYHVTLRPHISKEYGLEDTLILTMKGIAAGMQNTGKLASIDAQLRLLVPGKVSEDDKLVEYDALLLDKFLDILQDLHGEDLKEAVQQCYELSAEYEGKHDPKKLEELGSLLTSLDTGDSIVIAKAFSHMLNLANNLAEELQIAYRRRIKLKSGDFADEANATTESDIEETFKRLVHKLNKSPEEVFDALKNQTVELVLTAHPTQSVRRSLLQKHGRIRNCLAQLYAKDITPDDKQELDEALHREIQAAFRTDEIRRTPPTPQDEMRAGMSYFHETIWKGVPKFLRRVDTALKNIGINERFPYNAPLIQFSSWMGGDRDGNPRVTPEEVTRDVCLLARMMTSNMYFSQIEDLMIEMSMWRCNSELRVRAEELYRTARKDVKHHYIEFWKRIPPNQPYRVILGDVRDKLYNTRERSRHLLVDGKSDIPDEAVYTNVEQLLEPLELCYRSLCDCGDHVIADGSLLDFLRQVSTFGLSLVKLDIRQESDRHTEVLDAITQHLGIGSYREWSEEKRQEWLLAELSGKRPLIGPDLPKTEEVKDCLDTFKVLAELPSDCFGAYIISMATSTSDVLAVELLQREYHIKHPLRVVPLFEKLADLEAAPAAMMTRLFSMDWYRNRIDGKQEVMIGYSDSGKDAGRFSAAWQLYKTQEQIVKIAKEFGVKLVIFHGRGGTVGRGGGPTHLALLSQPPDTINGSLRVTVQGEVIEQSFGEEHLCFRTLQRFCAATLEHGMNPPISPRPEWRELMDQMAVVATEEYRSVVFKEPRFVEYFRLATPELEFGRKGGIESLRAIPWIFSWTQTRFHLPVWLGFGAAFKHAIQKDSKNLQMLQEMYKTWPFFRVTIDLVEMVFAKGNPGIAALNDKLLVSEDLRPFGESLRANYEETKNYLLKIAGHKDLLEGDPYLKQGIRLRDPYITTLNVCQAYTLKRIRDPNYHVTLRPHISKEYAPGLEDTLILTMKGIAAGMQNTG